Protein 9BC6 (pdb70)

Foldseek 3Di:
DVVVQLQQQAQDPDLLVCLLQVHPVSSVVRSVVLVPQDPRAHECNGNNVVVLLVVLLVLLLVCLQVQLLCLQQPQDQPDDVSVCSLVVSLVSLVVVLVNQLRYWAQDPVNPNTRRHSVCSVVVCVVPCNVLSVLLRDQQLVVVVVVVVCPPLLSSLVSSVSSCSVNSCVVVNVVSLVSVVVSVVSPPPDDPLVSVLVVLVSVLVSVLLNLLSVLRSVCVSVVNDCQHPCNVVPPPPPHSVVSSVQSSVQLVCLLVVVDRGPDDHDDPVSVVSSVVSNVVSVVSVVVSVVSVVVVVCVPCVFQVVLVVVVVVVVVVCVVVVPDPVVVVVVVVCCCVVQVSGDDDVVVVLVVDDPVVNLVVLCVPPVLQPCPDPLPVPDDVVLVSLQSSQKDKDKDAAFDWPDAFQAKQWKWKTFQAAKKWKDDPVDDTDIDGHRGIDSVCNLPDTGTDHIIMGGRHITIMIMHGNVSVVVSCVVPVVSVVVVVPD/DVVVQLQQQAQDPDLLVCLLQVHPVSSVVRSVVLVPQDPRAHECNGNNVVVLLVVLLVLLLVCLQVQLLCLQQPQDQPDDVSVCSLVVSLVSLVVVLVNQLRYWAQDPVNPNTRRHSVCSVVVCVVPCNVLSVLLRDQQLVVVVVVVVCPPLLSSLVSSVSSCSVNSCVVVNVVSLVSVVVSVVSPPPDDPLVSVLVVLVSVLVSVLLNLLSVLRSVCVSVVNDCQHPCNVVPPPPPHSVVSSVQSSVQLVCLLVVVDRGPDDHDDPVSVVSSVVSNVVSVVSVVVSVVSVVVVVCVPCVFQVVLVVVVVVVVVVCVVVVPDPVVVVVVVVCCCVVQVSGDDDVVVVLVVDDPVVNLVVLCVPPVLQPCPDPLPVPDDVVLVSLQSSQKDKDKDAAFDWPDAFQAKQWKWKTFQAAKKWKDDPVDDTDIDGHRGIDSVCNLPDTGTDHIIMGGRHITIMIMHGNVSVVVSCVVPVVSVVVVVPD/DVVVQLQQQAQDPDLLVCLLQVHPVSSVVRSVVLVPQDPRAHECNGNNVVVLLVVLLVLLLVCLQVQLLCLQQPQDQPDDVSVCSLVVSLVSLVVVLVNQLRYWAQDPVNPNTRRHSVCSVVVCVVPCNVLSVLLRDQQLVVVVVVVVCPPLLSSLVSSVSSCSVNSCVVVNVVSLVSVVVSVVSPPPDDPLVSVLVVLVSVLVSVLLNLLSVLRSVCVSVVNDCQHPCNVVPPPPPHSVVSSVQSSVQLVCLLVVVDRGPDDHDDPVSVVSSVVSNVVSVVSVVVSVVSVVVVVCVPCVFQVVLVVVVVVVVVVCVVVVPDPVVVVVVVVCCCVVQVSGDDDVVVVLVVDDPVVNLVVLCVPPVLQPCPDPLPVPDDVVLVSLQSSQKDKDKDAAFDWPDAFQAKQWKWKTFQAAKKWKDDPVDDTDIDGHRGIDSVCNLPDTGTDHIIMGGRHITIMIMHGNVSVVVSCVVPVVSVVVVVPD/DVVVQLQQQAQDPDLLVCLLQVHPVSSVVRSVVLVPQDPRAHECNGNNVVVLLVVLLVLLLVCLQVQLLCLQQPQDQPDDVSVCSLVVSLVSLVVVLVNQLRYWAQDPVNPNTRRHSVCSVVVCVVPCNVLSVLLRDQQLVVVVVVVVCPPLLSSLVSSVSSCSVNSCVVVNVVSLVSVVVSVVSPPPDDPLVSVLVVLVSVLVSVLLNLLSVLRSVCVSVVNDCQHPCNVVPPPPPHSVVSSVQSSVQLVCLLVVVDRGPDDHDDPVSVVSSVVSNVVSVVSVVVSVVSVVVVVCVPCVFQVVLVVVVVVVVVVCVVVVPDPVVVVVVVVCCCVVQVSGDDDVVVVLVVDDPVVNLVVLCVPPVLQPCPDPLPVPDDVVLVSLQSSQKDKDKDAAFDWPDAFQAKQWKWKTFQAAKKWKDDPVDDTDIDGHRGIDSVCNLPDTGTDHIIMGGRHITIMIMHGNVSVVVSCVVPVVSVVVVVPD

Nearest PDB structures (foldseek):
  8uc7-assembly1_D  TM=9.991E-01  e=2.930E-71  Homo sapiens
  8t4m-assembly1_D  TM=9.745E-01  e=4.314E-67  Homo sapiens
  5u6p-assembly1_A  TM=9.732E-01  e=5.047E-66  Homo sapiens
  9bc7-assembly1_A  TM=9.741E-01  e=8.175E-66  Homo sapiens
  6gyo-assembly1_A  TM=9.508E-01  e=1.204E-61  Homo sapiens

InterPro domains:
  IPR000595 Cyclic nucleotide-binding domain [PF00027] (494-576)
  IPR000595 Cyclic nucleotide-binding domain [PS50042] (475-581)
  IPR000595 Cyclic nucleotide-binding domain [SM00100] (475-591)
  IPR000595 Cyclic nucleotide-binding domain [cd00038] (475-583)
  IPR003938 Potassium channel, voltage-dependent, EAG/ELK/ERG-like [PR01463] (137-146)
  IPR003938 Potassium channel, voltage-dependent, EAG/ELK/ERG-like [PR01463] (179-189)
  IPR003938 Potassium channel, voltage-dependent, EAG/ELK/ERG-like [PR01463] (190-199)
  IPR003938 Potassium channel, voltage-dependent, EAG/ELK/ERG-like [PR01463] (307-317)
  IPR003938 Potassium channel, voltage-dependent, EAG/ELK/ERG-like [PR01463] (389-398)
  IPR003938 Potassium channel, voltage-dependent, EAG/ELK/ERG-like [PR01463] (553-561)
  IPR005821 Ion transport domain [PF00520] (143-403)
  IPR013621 Ion transport N-terminal [PF08412] (98-141)
  IPR014710 RmlC-like jelly roll fold [G3DSA:2.60.120.10] (467-603)
  IPR018488 Cyclic nucleotide-binding, conserved site [PS00888] (502-518)
  IPR018490 Cyclic nucleotide-binding domain superfamily [SSF51206] (401-591)
  IPR051413 Potassium/sodium hyperpolarization-activated cyclic nucleotide-gated channel [PTHR45689] (87-818)

Secondary structure (DSSP, 8-state):
-HHHHHHHTS--SSHHHHHHHSSHHHHHHHHHHHTTTSTT-B-TTSHHHHHHHHHHHHHHHHHHHHHHHHHHHSS-S-SHHHHHHHHHHHHHHHHHHHHTTTB-B--TT--S-B--HHHHHHHHHTTTHHHHHHTTS-HHHHHHHHH---HHHHHHHHHHHHGGGGGHHHHHHHHHHHHHHHHHHHH---HHHHHHHHHHHHHHHHHHHHHHHHHHHHHHTT--TTSHHHHTT-TTS-HHHHHHHHHHHHHHHHTTS--SSS---SHHHHHHHHHHHHHHHHHHHHHHHHHHHHHHHHTHHHHHHHHHHHHHHHHHHHTT--HHHHHHHHHHHHHHHTT----HHHHHHHS-HHHHHHHHHHHHHHHHTTSHHHHTS-HHHHHHHHTT-EEEEE-TT-EEE-TTSBP-EEEEEEES-EEEE-TTS--EEE-TT-EE-GGGGG--SB-SSEEEESS-EEEEEEEHHHHHHHHHT-HHHHHHHTT-/-HHHHHHHTS--SSHHHHHHHSSHHHHHHHHHHHTTTSTT-B-TTSHHHHHHHHHHHHHHHHHHHHHHHHHHHSS-S-SHHHHHHHHHHHHHHHHHHHHTTTB-B--TT--S-B--HHHHHHHHHTTTHHHHHHTTS-HHHHHHHHH---HHHHHHHHHHHHGGGGGHHHHHHHHHHHHHHHHHHHH---HHHHHHHHHHHHHHHHHHHHHHHHHHHHHHTT--TTSHHHHTT-TTS-HHHHHHHHHHHHHHHHTTS--SSS---SHHHHHHHHHHHHHHHHHHHHHHHHHHHHHHHHTHHHHHHHHHHHHHHHHHHHTT--HHHHHHHHHHHHHHHTT----HHHHHHHS-HHHHHHHHHHHHHHHHTTSHHHHTS-HHHHHHHHTT-EEEEE-TT-EEE-TTSBP-EEEEEEES-EEEE-TTS--EEE-TT-EE-GGGGG--SB-SSEEEESS-EEEEEEEHHHHHHHHHT-HHHHHHHTT-/-HHHHHHHTS--SSHHHHHHHSSHHHHHHHHHHHTTTSTT-B-TTSHHHHHHHHHHHHHHHHHHHHHHHHHHHSS-S-SHHHHHHHHHHHHHHHHHHHHTTTB-B--TT--S-B--HHHHHHHHHTTTHHHHHHTTS-HHHHHHHHH---HHHHHHHHHHHHGGGGGHHHHHHHHHHHHHHHHHHHH---HHHHHHHHHHHHHHHHHHHHHHHHHHHHHHTT--TTSHHHHTT-TTS-HHHHHHHHHHHHHHHHTTS--SSS---SHHHHHHHHHHHHHHHHHHHHHHHHHHHHHHHHTHHHHHHHHHHHHHHHHHHHTT--HHHHHHHHHHHHHHHTT----HHHHHHHS-HHHHHHHHHHHHHHHHTTSHHHHTS-HHHHHHHHTT-EEEEE-TT-EEE-TTSBP-EEEEEEES-EEEE-TTS--EEE-TT-EE-GGGGG--SB-SSEEEESS-EEEEEEEHHHHHHHHHT-HHHHHHHTT-/-HHHHHHHTS--SSHHHHHHHSSHHHHHHHHHHHTTTSTT-B-TTSHHHHHHHHHHHHHHHHHHHHHHHHHHHSS-S-SHHHHHHHHHHHHHHHHHHHHTTTB-B--TT--S-B--HHHHHHHHHTTTHHHHHHTTS-HHHHHHHHH---HHHHHHHHHHHHGGGGGHHHHHHHHHHHHHHHHHHHH---HHHHHHHHHHHHHHHHHHHHHHHHHHHHHHTT--TTSHHHHTT-TTS-HHHHHHHHHHHHHHHHTTS--SSS---SHHHHHHHHHHHHHHHHHHHHHHHHHHHHHHHHTHHHHHHHHHHHHHHHHHHHTT--HHHHHHHHHHHHHHHTT----HHHHHHHS-HHHHHHHHHHHHHHHHTTSHHHHTS-HHHHHHHHTT-EEEEE-TT-EEE-TTSBP-EEEEEEES-EEEE-TTS--EEE-TT-EE-GGGGG--SB-SSEEEESS-EEEEEEEHHHHHHHHHT-HHHHHHHTT-

GO terms:
  GO:0005886 plasma membrane (C, IDA)
  GO:0030552 cAMP binding (F, IDA)
  GO:0098855 HCN channel complex (C, IDA)
  GO:0051289 protein homotetramerization (P, IDA)
  GO:0022843 voltage-gated monoatomic cation channel activity (F, IDA)
  GO:0005886 plasma membrane (C, EXP)
  GO:0071320 cellular response to cAMP (P, IMP)
  GO:0005886 plasma membrane (C, TAS)
  GO:0005515 protein binding (F, IPI)
  GO:0003254 regulation of membrane depolarization (P, IDA)
  GO:0071320 cellular response to cAMP (P, IDA)
  GO:0005248 voltage-gated sodium channel activity (F, IMP)
  GO:0005249 voltage-gated potassium channel activity (F, IMP)
  GO:0035725 sodium ion transmembrane transport (P, IMP)
  GO:0042391 regulation of membrane potential (P, IMP)
  GO:0071805 potassium ion transmembrane transport (P, IMP)

Organism: Homo sapiens (NCBI:txid9606)

Structure (mmCIF, N/CA/C/O backbone):
data_9BC6
#
_entry.id   9BC6
#
_cell.length_a   1.00
_cell.length_b   1.00
_cell.length_c   1.00
_cell.angle_alpha   90.00
_cell.angle_beta   90.00
_cell.angle_gamma   90.00
#
_symmetry.space_group_name_H-M   'P 1'
#
loop_
_entity.id
_entity.type
_entity.pdbx_description
1 polymer 'Potassium/sodium hyperpolarization-activated cyclic nucleotide-gated channel 1'
2 non-polymer 1,2-DIOLEOYL-SN-GLYCERO-3-PHOSPHOCHOLINE
3 non-polymer 2,6-BIS(1-METHYLETHYL)PHENOL
#
loop_
_atom_site.group_PDB
_atom_site.id
_atom_site.type_symbol
_atom_site.label_atom_id
_atom_site.label_alt_id
_atom_site.label_comp_id
_atom_site.label_asym_id
_atom_site.label_entity_id
_atom_site.label_seq_id
_atom_site.pdbx_PDB_ins_code
_atom_site.Cartn_x
_atom_site.Cartn_y
_atom_site.Cartn_z
_atom_site.occupancy
_atom_site.B_iso_or_equiv
_atom_site.auth_seq_id
_atom_site.auth_comp_id
_atom_site.auth_asym_id
_atom_site.auth_atom_id
_atom_site.pdbx_PDB_model_num
ATOM 1 N N . MET A 1 94 ? 175.919 100.637 119.607 1.00 131.12 94 MET A N 1
ATOM 2 C CA . MET A 1 94 ? 176.740 101.032 118.443 1.00 132.52 94 MET A CA 1
ATOM 3 C C . MET A 1 94 ? 176.355 102.410 117.933 1.00 131.79 94 MET A C 1
ATOM 4 O O . MET A 1 94 ? 175.222 102.846 118.133 1.00 131.80 94 MET A O 1
ATOM 6 N N . GLN A 1 95 ? 177.255 103.109 117.232 1.00 130.23 95 GLN A N 1
ATOM 7 C CA . GLN A 1 95 ? 177.009 104.460 116.689 1.00 129.50 95 GLN A CA 1
ATOM 8 C C . GLN A 1 95 ? 175.914 104.497 115.608 1.00 128.82 95 GLN A C 1
ATOM 9 O O . GLN A 1 95 ? 175.230 105.510 115.448 1.00 122.83 95 GLN A O 1
ATOM 15 N N . ARG A 1 96 ? 175.659 103.381 114.920 1.00 132.92 96 ARG A N 1
ATOM 16 C CA . ARG A 1 96 ? 174.517 103.264 114.018 1.00 132.99 96 ARG A CA 1
ATOM 17 C C . ARG A 1 96 ? 173.177 103.463 114.742 1.00 128.74 96 ARG A C 1
ATOM 18 O O . ARG A 1 96 ? 172.354 104.249 114.289 1.00 128.58 96 ARG A O 1
ATOM 20 N N . GLN A 1 97 ? 172.970 102.823 115.898 1.00 125.77 97 GLN A N 1
ATOM 21 C CA . GLN A 1 97 ? 171.760 103.015 116.714 1.00 123.00 97 GLN A CA 1
ATOM 22 C C . GLN A 1 97 ? 171.770 104.351 117.468 1.00 119.18 97 GLN A C 1
ATOM 23 O O . GLN A 1 97 ? 170.732 104.994 117.563 1.00 115.91 97 GLN A O 1
ATOM 29 N N . PHE A 1 98 ? 172.927 104.818 117.943 1.00 120.94 98 PHE A N 1
ATOM 30 C CA . PHE A 1 98 ? 173.047 106.115 118.603 1.00 117.67 98 PHE A CA 1
ATOM 31 C C . PHE A 1 98 ? 172.649 107.284 117.696 1.00 114.96 98 PHE A C 1
ATOM 32 O O . PHE A 1 98 ? 171.860 108.134 118.096 1.00 110.26 98 PHE A O 1
ATOM 34 N N . THR A 1 99 ? 173.124 107.314 116.452 1.00 117.84 99 THR A N 1
ATOM 35 C CA . THR A 1 99 ? 172.698 108.330 115.464 1.00 114.06 99 THR A CA 1
ATOM 36 C C . THR A 1 99 ? 171.317 108.033 114.864 1.00 106.27 99 THR A C 1
ATOM 37 O O . THR A 1 99 ? 170.578 108.968 114.559 1.00 100.6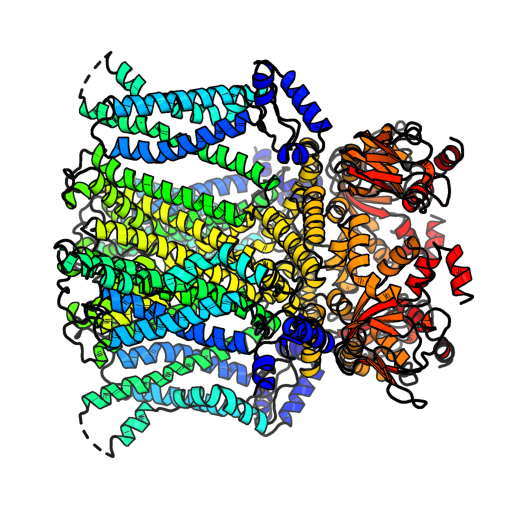2 99 THR A O 1
ATOM 41 N N . SER A 1 100 ? 170.890 106.771 114.779 1.00 107.62 100 SER A N 1
ATOM 42 C CA . SER A 1 100 ? 169.533 106.418 114.357 1.00 105.83 100 SER A CA 1
ATOM 43 C C . SER A 1 100 ? 168.445 106.927 115.308 1.00 105.79 100 SER A C 1
ATOM 44 O O . SER A 1 100 ? 167.371 107.333 114.869 1.00 107.32 100 SER A O 1
ATOM 46 N N . MET A 1 101 ? 168.710 106.939 116.616 1.00 102.47 101 MET A N 1
ATOM 47 C CA . MET A 1 101 ? 167.782 107.432 117.640 1.00 92.34 101 MET A CA 1
ATOM 48 C C . MET A 1 101 ? 167.527 108.939 117.568 1.00 86.97 101 MET A C 1
ATOM 49 O O . MET A 1 101 ? 166.423 109.377 117.881 1.00 88.55 101 MET A O 1
ATOM 54 N N . LEU A 1 102 ? 168.521 109.740 117.185 1.00 83.37 102 LEU A N 1
ATOM 55 C CA . LEU A 1 102 ? 168.472 111.202 117.218 1.00 79.58 102 LEU A CA 1
ATOM 56 C C . LEU A 1 102 ? 168.027 111.883 115.909 1.00 86.83 102 LEU A C 1
ATOM 57 O O . LEU A 1 102 ? 168.048 113.110 115.811 1.00 87.40 102 LEU A O 1
ATOM 59 N N . GLN A 1 103 ? 167.602 111.115 114.899 1.00 88.81 103 GLN A N 1
ATOM 60 C CA . GLN A 1 103 ? 167.116 111.602 113.595 1.00 83.33 103 GLN A CA 1
ATOM 61 C C . GLN A 1 103 ? 165.657 111.162 113.351 1.00 80.28 103 GLN A C 1
ATOM 62 O O . GLN A 1 103 ? 165.232 110.163 113.925 1.00 82.97 103 GLN A O 1
ATOM 68 N N . PRO A 1 104 ? 164.850 111.884 112.549 1.00 73.18 104 PRO A N 1
ATOM 69 C CA . PRO A 1 104 ? 163.424 111.613 112.439 1.00 69.89 104 PRO A CA 1
ATOM 70 C C . PRO A 1 104 ? 163.192 110.300 111.715 1.00 74.86 104 PRO A C 1
ATOM 71 O O . PRO A 1 104 ? 163.481 110.178 110.529 1.00 84.62 104 PRO A O 1
ATOM 75 N N . GLY A 1 105 ? 162.701 109.291 112.424 1.00 72.44 105 GLY A N 1
ATOM 76 C CA . GLY A 1 105 ? 162.535 107.952 111.873 1.00 80.55 105 GLY A CA 1
ATOM 77 C C . GLY A 1 105 ? 161.406 107.894 110.855 1.00 84.78 105 GLY A C 1
ATOM 78 O O . GLY A 1 105 ? 160.425 108.619 110.986 1.00 86.88 105 GLY A O 1
ATOM 79 N N . VAL A 1 106 ? 161.507 107.023 109.850 1.00 86.00 106 VAL A N 1
ATOM 80 C CA . VAL A 1 106 ? 160.421 106.773 108.889 1.00 84.14 106 VAL A CA 1
ATOM 81 C C . VAL A 1 106 ? 159.297 106.039 109.611 1.00 84.89 106 VAL A C 1
ATOM 82 O O . VAL A 1 106 ? 159.431 104.867 109.953 1.00 88.42 106 VAL A O 1
ATOM 86 N N . ASN A 1 107 ? 158.194 106.729 109.873 1.00 80.09 107 ASN A N 1
ATOM 87 C CA . ASN A 1 107 ? 157.045 106.180 110.585 1.00 79.78 107 ASN A CA 1
ATOM 88 C C . ASN A 1 107 ? 155.757 106.866 110.116 1.00 81.37 107 ASN A C 1
ATOM 89 O O . ASN A 1 107 ? 155.779 107.677 109.193 1.00 84.95 107 ASN A O 1
ATOM 94 N N . LYS A 1 108 ? 154.629 106.548 110.748 1.00 78.78 108 LYS A N 1
ATOM 95 C CA . LYS A 1 108 ? 153.320 107.133 110.436 1.00 81.54 108 LYS A CA 1
ATOM 96 C C . LYS A 1 108 ? 153.348 108.661 110.450 1.00 82.47 108 LYS A C 1
ATOM 97 O O . LYS A 1 108 ? 152.908 109.305 109.507 1.00 86.88 108 LYS A O 1
ATOM 103 N N . PHE A 1 109 ? 153.884 109.251 111.506 1.00 79.35 109 PHE A N 1
ATOM 104 C CA . PHE A 1 109 ? 153.904 110.691 111.689 1.00 77.86 109 PHE A CA 1
ATOM 105 C C . PHE A 1 109 ? 154.865 111.414 110.738 1.00 80.70 109 PHE A C 1
ATOM 106 O O . PHE A 1 109 ? 154.475 112.389 110.107 1.00 82.76 109 PHE A O 1
ATOM 114 N N . SER A 1 110 ? 156.106 110.951 110.582 1.00 81.44 110 SER A N 1
ATOM 115 C CA . SER A 1 110 ? 157.072 111.629 109.717 1.00 80.81 110 SER A CA 1
ATOM 116 C C . SER A 1 110 ? 156.699 111.522 108.243 1.00 84.66 110 SER A C 1
ATOM 117 O O . SER A 1 110 ? 156.852 112.499 107.513 1.00 87.07 110 SER A O 1
ATOM 120 N N . LEU A 1 111 ? 156.125 110.397 107.808 1.00 84.30 111 LEU A N 1
ATOM 121 C CA . LEU A 1 111 ? 155.615 110.247 106.453 1.00 79.97 111 LEU A CA 1
ATOM 122 C C . LEU A 1 111 ? 154.521 111.266 106.150 1.00 80.85 111 LEU A C 1
ATOM 123 O O . LEU A 1 111 ? 154.559 111.911 105.108 1.00 85.92 111 LEU A O 1
ATOM 125 N N . ARG A 1 112 ? 153.584 111.484 107.073 1.00 77.30 112 ARG A N 1
ATOM 126 C CA . ARG A 1 112 ? 152.543 112.494 106.923 1.00 77.25 112 ARG A CA 1
ATOM 127 C C . ARG A 1 112 ? 153.026 113.937 107.100 1.00 76.14 112 ARG A C 1
ATOM 128 O O . ARG A 1 112 ? 152.417 114.852 106.557 1.00 80.26 112 ARG A O 1
ATOM 130 N N . MET A 1 113 ? 154.101 114.184 107.842 1.00 77.54 113 MET A N 1
ATOM 131 C CA . MET A 1 113 ? 154.645 115.524 108.079 1.00 78.48 113 MET A CA 1
ATOM 132 C C . MET A 1 113 ? 155.558 116.017 106.943 1.00 79.99 113 MET A C 1
ATOM 133 O O . MET A 1 113 ? 155.452 117.165 106.518 1.00 80.80 113 MET A O 1
ATOM 138 N N . PHE A 1 114 ? 156.433 115.150 106.424 1.00 82.13 114 PHE A N 1
ATOM 139 C CA . PHE A 1 114 ? 157.382 115.465 105.349 1.00 81.67 114 PHE A CA 1
ATOM 140 C C . PHE A 1 114 ? 156.904 115.050 103.954 1.00 82.27 114 PHE A C 1
ATOM 141 O O . PHE A 1 114 ? 157.352 115.624 102.968 1.00 83.96 114 PHE A O 1
ATOM 149 N N . GLY A 1 115 ? 155.976 114.101 103.849 1.00 80.87 115 GLY A N 1
ATOM 150 C CA . GLY A 1 115 ? 155.217 113.777 102.641 1.00 82.09 115 GLY A CA 1
ATOM 151 C C . GLY A 1 115 ? 155.564 112.449 101.975 1.00 81.30 115 GLY A C 1
ATOM 152 O O . GLY A 1 115 ? 154.721 111.856 101.310 1.00 81.61 115 GLY A O 1
ATOM 153 N N . SER A 1 116 ? 156.792 111.966 102.121 1.00 80.83 116 SER A N 1
ATOM 154 C CA . SER A 1 116 ? 157.284 110.744 101.474 1.00 80.40 116 SER A CA 1
ATOM 155 C C . SER A 1 116 ? 158.509 110.202 102.201 1.00 81.86 116 SER A C 1
ATOM 156 O O . SER A 1 116 ? 159.244 110.975 102.816 1.00 85.95 116 SER A O 1
ATOM 159 N N . GLN A 1 117 ? 158.814 108.914 102.080 1.00 78.80 117 GLN A N 1
ATOM 160 C CA . GLN A 1 117 ? 160.038 108.348 102.648 1.00 78.63 117 GLN A CA 1
ATOM 161 C C . GLN A 1 117 ? 161.295 109.060 102.134 1.00 80.55 117 GLN A C 1
ATOM 162 O O . GLN A 1 117 ? 162.186 109.352 102.925 1.00 87.06 117 GLN A O 1
ATOM 168 N N . LYS A 1 118 ? 161.358 109.460 100.863 1.00 79.81 118 LYS A N 1
ATOM 169 C CA . LYS A 1 118 ? 162.490 110.252 100.336 1.00 84.57 118 LYS A CA 1
ATOM 170 C C . LYS A 1 118 ? 162.572 111.666 100.914 1.00 87.06 118 LYS A C 1
ATOM 171 O O . LYS A 1 118 ? 163.651 112.242 100.951 1.00 92.12 118 LYS A O 1
ATOM 177 N N . ALA A 1 119 ? 161.470 112.236 101.396 1.00 84.12 119 ALA A N 1
ATOM 178 C CA . ALA A 1 119 ? 161.497 113.516 102.099 1.00 84.97 119 ALA A CA 1
ATOM 179 C C . ALA A 1 119 ? 162.020 113.345 103.534 1.00 89.77 119 ALA A C 1
ATOM 180 O O . ALA A 1 119 ? 162.868 114.117 103.979 1.00 91.29 119 ALA A O 1
ATOM 182 N N . VAL A 1 120 ? 161.597 112.286 104.229 1.00 89.18 120 VAL A N 1
ATOM 183 C CA . VAL A 1 120 ? 162.140 111.916 105.541 1.00 84.72 120 VAL A CA 1
ATOM 184 C C . VAL A 1 120 ? 163.640 111.681 105.435 1.00 87.02 120 VAL A C 1
ATOM 185 O O . VAL A 1 120 ? 164.410 112.240 106.205 1.00 91.33 120 VAL A O 1
ATOM 189 N N . GLU A 1 121 ? 164.089 110.919 104.446 1.00 84.07 121 GLU A N 1
ATOM 190 C CA . GLU A 1 121 ? 165.504 110.612 104.258 1.00 83.96 121 GLU A CA 1
ATOM 191 C C . GLU A 1 121 ? 166.343 111.834 103.866 1.00 87.33 121 GLU A C 1
ATOM 192 O O . GLU A 1 121 ? 167.541 111.857 104.135 1.00 96.37 121 GLU A O 1
ATOM 198 N N . LYS A 1 122 ? 165.737 112.900 103.335 1.00 85.23 122 LYS A N 1
ATOM 199 C CA . LYS A 1 122 ? 166.408 114.197 103.189 1.00 88.80 122 LYS A CA 1
ATOM 200 C C . LYS A 1 122 ? 166.553 114.914 104.521 1.00 91.85 122 LYS A C 1
ATOM 201 O O . LYS A 1 122 ? 167.623 115.438 104.810 1.00 95.21 122 LYS A O 1
ATOM 207 N N . GLU A 1 123 ? 165.514 114.938 105.350 1.00 93.16 123 GLU A N 1
ATOM 208 C CA . GLU A 1 123 ? 165.585 115.549 106.679 1.00 90.79 123 GLU A CA 1
ATOM 209 C C . GLU A 1 123 ? 166.566 114.795 107.587 1.00 88.85 123 GLU A C 1
ATOM 210 O O . GLU A 1 123 ? 167.356 115.420 108.282 1.00 89.46 123 GLU A O 1
ATOM 216 N N . GLN A 1 124 ? 166.592 113.460 107.526 1.00 86.53 124 GLN A N 1
ATOM 217 C CA . GLN A 1 124 ? 167.606 112.652 108.200 1.00 84.57 124 GLN A CA 1
ATOM 218 C C . GLN A 1 124 ? 169.015 113.074 107.800 1.00 88.32 124 GLN A C 1
ATOM 219 O O . GLN A 1 124 ? 169.840 113.361 108.656 1.00 94.08 124 GLN A O 1
ATOM 225 N N . GLU A 1 125 ? 169.300 113.163 106.508 1.00 90.04 125 GLU A N 1
ATOM 226 C CA . GLU A 1 125 ? 170.600 113.604 106.006 1.00 95.71 125 GLU A CA 1
ATOM 227 C C . GLU A 1 125 ? 170.930 115.039 106.456 1.00 96.72 125 GLU A C 1
ATOM 228 O O . GLU A 1 125 ? 172.070 115.360 106.793 1.00 100.10 125 GLU A O 1
ATOM 234 N N . ARG A 1 126 ? 169.874 115.837 106.586 1.00 92.24 126 ARG A N 1
ATOM 235 C CA . ARG A 1 126 ? 169.989 117.206 107.059 1.00 89.58 126 ARG A CA 1
ATOM 236 C C . ARG A 1 126 ? 170.523 117.217 108.493 1.00 93.92 126 ARG A C 1
ATOM 237 O O . ARG A 1 126 ? 171.511 117.895 108.777 1.00 95.41 126 ARG A O 1
ATOM 245 N N . VAL A 1 127 ? 169.882 116.474 109.398 1.00 96.40 127 VAL A N 1
ATOM 246 C CA . VAL A 1 127 ? 170.370 116.443 110.801 1.00 93.45 127 VAL A CA 1
ATOM 247 C C . VAL A 1 127 ? 171.714 115.762 110.925 1.00 93.46 127 VAL A C 1
ATOM 248 O O . VAL A 1 127 ? 172.595 116.263 111.618 1.00 94.32 127 VAL A O 1
ATOM 252 N N . LYS A 1 128 ? 171.919 114.674 110.186 1.00 96.61 128 LYS A N 1
ATOM 253 C CA . LYS A 1 128 ? 173.185 113.934 110.102 1.00 95.92 128 LYS A CA 1
ATOM 254 C C . LYS A 1 128 ? 174.363 114.782 109.593 1.00 95.69 128 LYS A C 1
ATOM 255 O O . LYS A 1 128 ? 175.503 114.346 109.669 1.00 99.56 128 LYS A O 1
ATOM 261 N N . THR A 1 129 ? 174.101 116.015 109.149 1.00 95.40 129 THR A N 1
ATOM 262 C CA . THR A 1 129 ? 175.090 117.022 108.726 1.00 98.55 129 THR A CA 1
ATOM 263 C C . THR A 1 129 ? 174.855 118.433 109.308 1.00 100.59 129 THR A C 1
ATOM 264 O O . THR A 1 129 ? 175.437 119.407 108.828 1.00 106.69 129 THR A O 1
ATOM 268 N N . ALA A 1 130 ? 174.038 118.590 110.358 1.00 100.06 130 ALA A N 1
ATOM 269 C CA . ALA A 1 130 ? 173.808 119.897 111.004 1.00 103.92 130 ALA A CA 1
ATOM 270 C C . ALA A 1 130 ? 174.869 120.263 112.066 1.00 104.40 130 ALA A C 1
ATOM 271 O O . ALA A 1 130 ? 175.128 121.436 112.327 1.00 96.40 130 ALA A O 1
ATOM 273 N N . GLY A 1 131 ? 175.479 119.252 112.678 1.00 104.77 131 GLY A N 1
ATOM 274 C CA . GLY A 1 131 ? 176.436 119.368 113.769 1.00 97.79 131 GLY A CA 1
ATOM 275 C C . GLY A 1 131 ? 176.593 118.030 114.487 1.00 97.73 131 GLY A C 1
ATOM 276 O O . GLY A 1 131 ? 175.960 117.039 114.125 1.00 100.00 131 GLY A O 1
ATOM 277 N N . PHE A 1 132 ? 177.437 117.975 115.508 1.00 95.34 132 PHE A N 1
ATOM 278 C CA . PHE A 1 132 ? 177.613 116.756 116.291 1.00 93.64 132 PHE A CA 1
ATOM 279 C C . PHE A 1 132 ? 176.409 116.504 117.197 1.00 89.06 132 PHE A C 1
ATOM 280 O O . PHE A 1 132 ? 175.976 117.411 117.910 1.00 87.32 132 PHE A O 1
ATOM 282 N N . TRP A 1 133 ? 175.897 115.274 117.217 1.00 87.22 133 TRP A N 1
ATOM 283 C CA . TRP A 1 133 ? 174.910 114.785 118.186 1.00 89.24 133 TRP A CA 1
ATOM 284 C C . TRP A 1 133 ? 173.652 115.654 118.394 1.00 89.63 133 TRP A C 1
ATOM 285 O O . TRP A 1 133 ? 173.146 115.748 119.513 1.00 92.64 133 TRP A O 1
ATOM 287 N N . ILE A 1 134 ? 173.121 116.282 117.339 1.00 84.51 134 ILE A N 1
ATOM 288 C CA . ILE A 1 134 ? 171.841 117.021 117.361 1.00 77.05 134 ILE A CA 1
ATOM 289 C C . ILE A 1 134 ? 170.638 116.077 117.435 1.00 76.45 134 ILE A C 1
ATOM 290 O O . ILE A 1 134 ? 170.682 114.950 116.953 1.00 77.67 134 ILE A O 1
ATOM 295 N N . ILE A 1 135 ? 169.555 116.561 118.041 1.00 75.28 135 ILE A N 1
ATOM 296 C CA . ILE A 1 135 ? 168.298 115.853 118.260 1.00 75.96 135 ILE A CA 1
ATOM 297 C C . ILE A 1 135 ? 167.205 116.515 117.410 1.00 74.46 135 ILE A C 1
ATOM 298 O O . ILE A 1 135 ? 166.910 117.699 117.568 1.00 74.10 135 ILE A O 1
ATOM 303 N N . HIS A 1 136 ? 166.563 115.768 116.515 1.00 71.44 136 HIS A N 1
ATOM 304 C CA . HIS A 1 136 ? 165.408 116.280 115.779 1.00 67.63 136 HIS A CA 1
ATOM 305 C C . HIS A 1 136 ? 164.173 116.289 116.681 1.00 64.46 136 HIS A C 1
ATOM 306 O O . HIS A 1 136 ? 163.966 115.297 117.382 1.00 68.07 136 HIS A O 1
ATOM 313 N N . PRO A 1 137 ? 163.305 117.306 116.663 1.00 59.14 137 PRO A N 1
ATOM 314 C CA . PRO A 1 137 ? 162.132 117.334 117.524 1.00 57.25 137 PRO A CA 1
ATOM 315 C C . PRO A 1 137 ? 161.216 116.123 117.358 1.00 61.56 137 PRO A C 1
ATOM 316 O O . PRO A 1 137 ? 160.593 115.711 118.326 1.00 70.90 137 PRO A O 1
ATOM 320 N N . TYR A 1 138 ? 161.164 115.503 116.181 1.00 62.32 138 TYR A N 1
ATOM 321 C CA . TYR A 1 138 ? 160.288 114.366 115.897 1.00 63.17 138 TYR A CA 1
ATOM 322 C C . TYR A 1 138 ? 160.949 112.994 116.070 1.00 67.09 138 TYR A C 1
ATOM 323 O O . TYR A 1 138 ? 160.362 111.974 115.721 1.00 75.31 138 TYR A O 1
ATOM 332 N N . SER A 1 139 ? 162.154 112.944 116.634 1.00 65.80 139 SER A N 1
ATOM 333 C CA . SER A 1 139 ? 162.895 111.715 116.942 1.00 66.64 139 SER A CA 1
ATOM 334 C C . SER A 1 139 ? 162.210 110.787 117.934 1.00 71.23 139 SER A C 1
ATOM 335 O O . SER A 1 139 ? 161.524 111.244 118.845 1.00 77.36 139 SER A O 1
ATOM 338 N N . ASP A 1 140 ? 162.554 109.501 117.901 1.00 71.60 140 ASP A N 1
ATOM 339 C CA . ASP A 1 140 ? 162.210 108.568 118.984 1.00 76.27 140 ASP A CA 1
ATOM 340 C C . ASP A 1 140 ? 162.918 108.909 120.301 1.00 75.40 140 ASP A C 1
ATOM 341 O O . ASP A 1 140 ? 162.327 108.788 121.365 1.00 76.92 140 ASP A O 1
ATOM 346 N N . PHE A 1 141 ? 164.154 109.408 120.261 1.00 71.20 141 PHE A N 1
ATOM 347 C CA . PHE A 1 141 ? 164.830 109.829 121.480 1.00 67.29 141 PHE A CA 1
ATOM 348 C C . PHE A 1 141 ? 164.117 110.989 122.175 1.00 69.55 141 PHE A C 1
ATOM 349 O O . PHE A 1 141 ? 163.904 110.935 123.384 1.00 75.57 141 PHE A O 1
ATOM 357 N N . ARG A 1 142 ? 163.617 111.936 121.419 1.00 66.29 142 ARG A N 1
ATOM 358 C CA . ARG A 1 142 ? 162.913 113.032 122.010 1.00 62.22 142 ARG A CA 1
ATOM 359 C C . ARG A 1 142 ? 161.600 112.596 122.510 1.00 64.36 142 ARG A C 1
ATOM 360 O O . ARG A 1 142 ? 161.152 113.110 123.430 1.00 71.70 142 ARG A O 1
ATOM 368 N N . PHE A 1 143 ? 160.921 111.719 121.865 1.00 60.21 143 PHE A N 1
ATOM 369 C CA . PHE A 1 143 ? 159.707 111.127 122.409 1.00 64.17 143 PHE A CA 1
ATOM 370 C C . PHE A 1 143 ? 159.952 110.444 123.753 1.00 68.34 143 PHE A C 1
ATOM 371 O O . PHE A 1 143 ? 159.284 110.760 124.733 1.00 74.78 143 PHE A O 1
ATOM 379 N N . TYR A 1 144 ? 160.913 109.528 123.837 1.00 65.71 144 TYR A N 1
ATOM 380 C CA . TYR A 1 144 ? 161.144 108.776 125.068 1.00 65.99 144 TYR A CA 1
ATOM 381 C C . TYR A 1 144 ? 161.702 109.644 126.190 1.00 65.79 144 TYR A C 1
ATOM 382 O O . TYR A 1 144 ? 161.295 109.490 127.336 1.00 69.96 144 TYR A O 1
ATOM 391 N N . TRP A 1 145 ? 162.555 110.613 125.890 1.00 61.22 145 TRP A N 1
ATOM 392 C CA . TRP A 1 145 ? 162.971 111.579 126.876 1.00 57.97 145 TRP A CA 1
ATOM 393 C C . TRP A 1 145 ? 161.799 112.394 127.414 1.00 64.22 145 TRP A C 1
ATOM 394 O O . TRP A 1 145 ? 161.617 112.472 128.625 1.00 69.31 145 TRP A O 1
ATOM 405 N N . ASP A 1 146 ? 160.955 112.954 126.552 1.00 62.33 146 ASP A N 1
ATOM 406 C CA . ASP A 1 146 ? 159.821 113.730 127.024 1.00 59.26 146 ASP A CA 1
ATOM 407 C C . ASP A 1 146 ? 158.841 112.871 127.812 1.00 59.63 146 ASP A C 1
ATOM 408 O O . ASP A 1 146 ? 158.281 113.350 128.785 1.00 65.46 146 ASP A O 1
ATOM 413 N N . LEU A 1 147 ? 158.680 111.593 127.488 1.00 58.22 147 LEU A N 1
ATOM 414 C CA . LEU A 1 147 ? 157.873 110.665 128.268 1.00 58.67 147 LEU A CA 1
ATOM 415 C C . LEU A 1 147 ? 158.459 110.443 129.669 1.00 60.99 147 LEU A C 1
ATOM 416 O O . LEU A 1 147 ? 157.723 110.426 130.647 1.00 65.23 147 LEU A O 1
ATOM 421 N N . ILE A 1 148 ? 159.780 110.363 129.818 1.00 57.99 148 ILE A N 1
ATOM 422 C CA . ILE A 1 148 ? 160.422 110.351 131.130 1.00 54.70 148 ILE A CA 1
ATOM 423 C C . ILE A 1 148 ? 160.203 111.687 131.840 1.00 57.45 148 ILE A C 1
ATOM 424 O O . ILE A 1 148 ? 159.810 111.694 133.000 1.00 62.83 148 ILE A O 1
ATOM 429 N N . MET A 1 149 ? 160.381 112.821 131.166 1.00 56.40 149 MET A N 1
ATOM 430 C CA . MET A 1 149 ? 160.125 114.129 131.757 1.00 56.78 149 MET A CA 1
ATOM 431 C C . MET A 1 149 ? 158.700 114.289 132.253 1.00 59.16 149 MET A C 1
ATOM 432 O O . MET A 1 149 ? 158.511 114.798 133.346 1.00 61.65 149 MET A O 1
ATOM 437 N N . LEU A 1 150 ? 157.688 113.875 131.502 1.00 56.76 150 LEU A N 1
ATOM 438 C CA . LEU A 1 150 ? 156.298 114.020 131.906 1.00 54.51 150 LEU A CA 1
ATOM 439 C C . LEU A 1 150 ? 155.989 113.190 133.155 1.00 57.85 150 LEU A C 1
ATOM 440 O O . LEU A 1 150 ? 155.300 113.680 134.043 1.00 63.09 150 LEU A O 1
ATOM 445 N N . ILE A 1 151 ? 156.545 111.986 133.288 1.00 54.27 151 ILE A N 1
ATOM 446 C CA . ILE A 1 151 ? 156.431 111.183 134.508 1.00 51.94 151 ILE A CA 1
ATOM 447 C C . ILE A 1 151 ? 157.192 111.815 135.676 1.00 55.05 151 ILE A C 1
ATOM 448 O O . ILE A 1 151 ? 156.660 111.866 136.781 1.00 56.84 151 ILE A O 1
ATOM 453 N N . MET A 1 152 ? 158.387 112.361 135.463 1.00 54.84 152 MET A N 1
ATOM 454 C CA . MET A 1 152 ? 159.095 113.113 136.493 1.00 53.70 152 MET A CA 1
ATOM 455 C C . MET A 1 152 ? 158.302 114.342 136.936 1.00 56.55 152 MET A C 1
ATOM 456 O O . MET A 1 152 ? 158.028 114.489 138.115 1.00 63.30 152 MET A O 1
ATOM 461 N N . MET A 1 153 ? 157.867 115.204 136.020 1.00 54.85 153 MET A N 1
ATOM 462 C CA . MET A 1 153 ? 157.156 116.436 136.340 1.00 51.42 153 MET A CA 1
ATOM 463 C C . MET A 1 153 ? 155.854 116.183 137.078 1.00 55.15 153 MET A C 1
ATOM 464 O O . MET A 1 153 ? 155.631 116.791 138.117 1.00 61.64 153 MET A O 1
ATOM 469 N N . VAL A 1 154 ? 155.008 115.271 136.611 1.00 53.79 154 VAL A N 1
ATOM 470 C CA . VAL A 1 154 ? 153.750 114.969 137.297 1.00 53.17 154 VAL A CA 1
ATOM 471 C C . VAL A 1 154 ? 154.007 114.467 138.718 1.00 56.82 154 VAL A C 1
ATOM 472 O O . VAL A 1 154 ? 153.262 114.828 139.618 1.00 60.93 154 VAL A O 1
ATOM 476 N N . GLY A 1 155 ? 155.086 113.719 138.960 1.00 55.32 155 GLY A N 1
ATOM 477 C CA . GLY A 1 155 ? 155.505 113.287 140.291 1.00 50.82 155 GLY A CA 1
ATOM 478 C C . GLY A 1 155 ? 156.102 114.393 141.159 1.00 51.84 155 GLY A C 1
ATOM 479 O O . GLY A 1 155 ? 155.668 114.586 142.290 1.00 55.53 155 GLY A O 1
ATOM 480 N N . ASN A 1 156 ? 157.059 115.174 140.666 1.00 50.10 156 ASN A N 1
ATOM 481 C CA . ASN A 1 156 ? 157.649 116.268 141.433 1.00 48.33 156 ASN A CA 1
ATOM 482 C C . ASN A 1 156 ? 156.635 117.351 141.794 1.00 52.76 156 ASN A C 1
ATOM 483 O O . ASN A 1 156 ? 156.617 117.786 142.934 1.00 58.92 156 ASN A O 1
ATOM 488 N N . LEU A 1 157 ? 155.769 117.783 140.881 1.00 50.32 157 LEU A N 1
ATOM 489 C CA . LEU A 1 157 ? 154.810 118.851 141.156 1.00 47.89 157 LEU A CA 1
ATOM 490 C C . LEU A 1 157 ? 153.732 118.455 142.163 1.00 50.70 157 LEU A C 1
ATOM 491 O O . LEU A 1 157 ? 153.143 119.325 142.796 1.00 56.55 157 LEU A O 1
ATOM 496 N N . VAL A 1 158 ? 153.490 117.165 142.356 1.00 49.89 158 VAL A N 1
ATOM 497 C CA . VAL A 1 158 ? 152.668 116.652 143.449 1.00 46.74 158 VAL A CA 1
ATOM 498 C C . VAL A 1 158 ? 153.460 116.573 144.747 1.00 50.22 158 VAL A C 1
ATOM 499 O O . VAL A 1 158 ? 153.001 117.105 145.752 1.00 53.51 158 VAL A O 1
ATOM 503 N N . ILE A 1 159 ? 154.632 115.941 144.754 1.00 50.46 159 ILE A N 1
ATOM 504 C CA . ILE A 1 159 ? 155.374 115.585 145.972 1.00 44.85 159 ILE A CA 1
ATOM 505 C C . ILE A 1 159 ? 156.104 116.774 146.600 1.00 47.17 159 ILE A C 1
ATOM 506 O O . ILE A 1 159 ? 156.112 116.910 147.818 1.00 55.82 159 ILE A O 1
ATOM 511 N N . ILE A 1 160 ? 156.702 117.659 145.808 1.00 46.21 160 ILE A N 1
ATOM 512 C CA . ILE A 1 160 ? 157.519 118.780 146.287 1.00 49.29 160 ILE A CA 1
ATOM 513 C C . ILE A 1 160 ? 156.774 119.725 147.236 1.00 52.00 160 ILE A C 1
ATOM 514 O O . ILE A 1 160 ? 157.278 119.944 148.334 1.00 56.40 160 ILE A O 1
ATOM 519 N N . PRO A 1 161 ? 155.583 120.265 146.918 1.00 48.19 161 PRO A N 1
ATOM 520 C CA . PRO A 1 161 ? 154.915 121.191 147.818 1.00 45.83 161 PRO A CA 1
ATOM 521 C C . PRO A 1 161 ? 154.395 120.509 149.081 1.00 49.78 161 PRO A C 1
ATOM 522 O O . PRO A 1 161 ? 154.326 121.152 150.118 1.00 52.69 161 PRO A O 1
ATOM 526 N N . VAL A 1 162 ? 154.099 119.210 149.047 1.00 47.75 162 VAL A N 1
ATOM 527 C CA . VAL A 1 162 ? 153.772 118.432 150.247 1.00 44.86 162 VAL A CA 1
ATOM 528 C C . VAL A 1 162 ? 154.993 118.285 151.145 1.00 49.99 162 VAL A C 1
ATOM 529 O O . VAL A 1 162 ? 154.910 118.560 152.335 1.00 56.84 162 VAL A O 1
ATOM 533 N N . GLY A 1 163 ? 156.140 117.913 150.589 1.00 49.22 163 GLY A N 1
ATOM 534 C CA . GLY A 1 163 ? 157.395 117.765 151.317 1.00 52.55 163 GLY A CA 1
ATOM 535 C C . GLY A 1 163 ? 157.883 119.054 151.959 1.00 52.52 163 GLY A C 1
ATOM 536 O O . GLY A 1 163 ? 158.315 119.055 153.100 1.00 58.20 163 GLY A O 1
ATOM 537 N N . ILE A 1 164 ? 157.768 120.174 151.263 1.00 48.73 164 ILE A N 1
ATOM 538 C CA . ILE A 1 164 ? 158.114 121.491 151.789 1.00 46.55 164 ILE A CA 1
ATOM 539 C C . ILE A 1 164 ? 157.158 121.920 152.902 1.00 52.16 164 ILE A C 1
ATOM 540 O O . ILE A 1 164 ? 157.598 122.441 153.921 1.00 59.13 164 ILE A O 1
ATOM 545 N N . THR A 1 165 ? 155.859 121.705 152.735 1.00 53.92 165 THR A N 1
ATOM 546 C CA . THR A 1 165 ? 154.829 122.213 153.643 1.00 48.76 165 THR A CA 1
ATOM 547 C C . THR A 1 165 ? 154.650 121.358 154.889 1.00 51.95 165 THR A C 1
ATOM 548 O O . THR A 1 165 ? 154.580 121.893 155.981 1.00 59.18 165 THR A O 1
ATOM 552 N N . PHE A 1 166 ? 154.560 120.038 154.772 1.00 51.45 166 PHE A N 1
ATOM 553 C CA . PHE A 1 166 ? 154.078 119.173 155.849 1.00 50.11 166 PHE A CA 1
ATOM 554 C C . PHE A 1 166 ? 155.163 118.373 156.574 1.00 58.27 166 PHE A C 1
ATOM 555 O O . PHE A 1 166 ? 154.849 117.625 157.495 1.00 64.98 166 PHE A O 1
ATOM 563 N N . PHE A 1 167 ? 156.434 118.522 156.208 1.00 58.17 167 PHE A N 1
ATOM 564 C CA . PHE A 1 167 ? 157.560 117.845 156.859 1.00 61.14 167 PHE A CA 1
ATOM 565 C C . PHE A 1 167 ? 158.554 118.860 157.424 1.00 70.64 167 PHE A C 1
ATOM 566 O O . PHE A 1 167 ? 158.784 119.917 156.844 1.00 68.47 167 PHE A O 1
ATOM 574 N N . THR A 1 168 ? 159.124 118.552 158.591 1.00 75.96 168 THR A N 1
ATOM 575 C CA . THR A 1 168 ? 159.877 119.503 159.407 1.00 78.20 168 THR A CA 1
ATOM 576 C C . THR A 1 168 ? 161.153 120.011 158.735 1.00 84.04 168 THR A C 1
ATOM 577 O O . THR A 1 168 ? 161.457 121.200 158.797 1.00 85.14 168 THR A O 1
ATOM 579 N N . GLU A 1 169 ? 161.880 119.126 158.052 1.00 84.99 169 GLU A N 1
ATOM 580 C CA . GLU A 1 169 ? 163.029 119.472 157.225 1.00 87.63 169 GLU A CA 1
ATOM 581 C C . GLU A 1 169 ? 163.259 118.447 156.109 1.00 88.63 169 GLU A C 1
ATOM 582 O O . GLU A 1 169 ? 162.920 117.272 156.246 1.00 87.42 169 GLU A O 1
ATOM 584 N N . GLN A 1 170 ? 163.877 118.895 155.018 1.00 92.72 170 GLN A N 1
ATOM 585 C CA . GLN A 1 170 ? 164.244 118.095 153.849 1.00 96.86 170 GLN A CA 1
ATOM 586 C C . GLN A 1 170 ? 165.754 117.828 153.754 1.00 96.68 170 GLN A C 1
ATOM 587 O O . GLN A 1 170 ? 166.258 117.435 152.701 1.00 95.87 170 GLN A O 1
ATOM 589 N N . THR A 1 171 ? 166.489 118.058 154.843 1.00 92.15 171 THR A N 1
ATOM 590 C CA . THR A 1 171 ? 167.912 117.764 154.980 1.00 91.12 171 THR A CA 1
ATOM 591 C C . THR A 1 171 ? 168.225 116.292 155.317 1.00 90.41 171 THR A C 1
ATOM 592 O O . THR A 1 171 ? 169.393 115.914 155.367 1.00 95.11 171 THR A O 1
ATOM 594 N N . THR A 1 172 ? 167.219 115.445 155.554 1.00 85.54 172 THR A N 1
ATOM 595 C CA . THR A 1 172 ? 167.414 113.997 155.729 1.00 85.50 172 THR A CA 1
ATOM 596 C C . THR A 1 172 ? 167.685 113.280 154.405 1.00 86.50 172 THR A C 1
ATOM 597 O O . THR A 1 172 ? 167.332 113.752 153.323 1.00 89.36 172 THR A O 1
ATOM 601 N N . THR A 1 173 ? 168.325 112.114 154.475 1.00 83.21 173 THR A N 1
ATOM 602 C CA . THR A 1 173 ? 168.828 111.390 153.311 1.00 81.53 173 THR A CA 1
ATOM 603 C C . THR A 1 173 ? 167.787 111.065 152.228 1.00 82.51 173 THR A C 1
ATOM 604 O O . THR A 1 173 ? 168.080 111.313 151.060 1.00 87.53 173 THR A O 1
ATOM 606 N N . PRO A 1 174 ? 166.580 110.556 152.534 1.00 78.15 174 PRO A N 1
ATOM 607 C CA . PRO A 1 174 ? 165.582 110.247 151.509 1.00 78.71 174 PRO A CA 1
ATOM 608 C C . PRO A 1 174 ? 165.122 111.468 150.696 1.00 78.90 174 PRO A C 1
ATOM 609 O O . PRO A 1 174 ? 164.985 111.379 149.477 1.00 79.82 174 PRO A O 1
ATOM 613 N N . TRP A 1 175 ? 164.941 112.626 151.339 1.00 76.10 175 TRP A N 1
ATOM 614 C CA . TRP A 1 175 ? 164.610 113.877 150.657 1.00 77.80 175 TRP A CA 1
ATOM 615 C C . TRP A 1 175 ? 165.791 114.444 149.872 1.00 79.62 175 TRP A C 1
ATOM 616 O O . TRP A 1 175 ? 165.591 114.904 148.750 1.00 82.27 175 TRP A O 1
ATOM 627 N N . ILE A 1 176 ? 167.022 114.356 150.382 1.00 77.29 176 ILE A N 1
ATOM 628 C CA . ILE A 1 176 ? 168.233 114.730 149.633 1.00 76.80 176 ILE A CA 1
ATOM 629 C C . ILE A 1 176 ? 168.381 113.862 148.379 1.00 77.56 176 ILE A C 1
ATOM 630 O O . ILE A 1 176 ? 168.695 114.379 147.313 1.00 80.65 176 ILE A O 1
ATOM 635 N N . ILE A 1 177 ? 168.109 112.561 148.466 1.00 75.17 177 ILE A N 1
ATOM 636 C CA . ILE A 1 177 ? 168.189 111.654 147.327 1.00 72.51 177 ILE A CA 1
ATOM 637 C C . ILE A 1 177 ? 167.146 111.965 146.255 1.00 73.56 177 ILE A C 1
ATOM 638 O O . ILE A 1 177 ? 167.496 112.104 145.084 1.00 77.18 177 ILE A O 1
ATOM 640 N N . PHE A 1 178 ? 165.887 112.172 146.631 1.00 72.69 178 PHE A N 1
ATOM 641 C CA . PHE A 1 178 ? 164.818 112.576 145.718 1.00 69.71 178 PHE A CA 1
ATOM 642 C C . PHE A 1 178 ? 165.103 113.913 145.028 1.00 70.89 178 PHE A C 1
ATOM 643 O O . PHE A 1 178 ? 164.961 114.024 143.812 1.00 75.29 178 PHE A O 1
ATOM 651 N N . ASN A 1 179 ? 165.546 114.927 145.768 1.00 68.56 179 ASN A N 1
ATOM 652 C CA . ASN A 1 179 ? 165.782 116.259 145.216 1.00 69.05 179 ASN A CA 1
ATOM 653 C C . ASN A 1 179 ? 167.037 116.333 144.349 1.00 72.33 179 ASN A C 1
ATOM 654 O O . ASN A 1 179 ? 166.995 116.974 143.304 1.00 75.85 179 ASN A O 1
ATOM 659 N N . VAL A 1 180 ? 168.123 115.661 144.721 1.00 71.01 180 VAL A N 1
ATOM 660 C CA . VAL A 1 180 ? 169.319 115.579 143.890 1.00 69.30 180 VAL A CA 1
ATOM 661 C C . VAL A 1 180 ? 169.090 114.739 142.630 1.00 71.50 180 VAL A C 1
ATOM 662 O O . VAL A 1 180 ? 169.438 115.186 141.540 1.00 73.73 180 VAL A O 1
ATOM 664 N N . ALA A 1 181 ? 168.438 113.575 142.733 1.00 68.83 181 ALA A N 1
ATOM 665 C CA . ALA A 1 181 ? 168.122 112.735 141.582 1.00 68.25 181 ALA A CA 1
ATOM 666 C C . ALA A 1 181 ? 167.177 113.426 140.602 1.00 70.57 181 ALA A C 1
ATOM 667 O O . ALA A 1 181 ? 167.401 113.391 139.399 1.00 74.65 181 ALA A O 1
ATOM 669 N N . SER A 1 182 ? 166.150 114.116 141.094 1.00 68.85 182 SER A N 1
ATOM 670 C CA . SER A 1 182 ? 165.282 114.906 140.231 1.00 65.88 182 SER A CA 1
ATOM 671 C C . SER A 1 182 ? 166.038 116.068 139.607 1.00 68.21 182 SER A C 1
ATOM 672 O O . SER A 1 182 ? 165.996 116.232 138.398 1.00 71.84 182 SER A O 1
ATOM 675 N N . ASP A 1 183 ? 166.777 116.864 140.378 1.00 67.24 183 ASP A N 1
ATOM 676 C CA . ASP A 1 183 ? 167.456 118.033 139.839 1.00 68.92 183 ASP A CA 1
ATOM 677 C C . ASP A 1 183 ? 168.496 117.683 138.772 1.00 72.84 183 ASP A C 1
ATOM 678 O O . ASP A 1 183 ? 168.596 118.396 137.782 1.00 74.25 183 ASP A O 1
ATOM 680 N N . THR A 1 184 ? 169.215 116.561 138.875 1.00 70.23 184 THR A N 1
ATOM 681 C CA . THR A 1 184 ? 170.130 116.159 137.790 1.00 68.55 184 THR A CA 1
ATOM 682 C C . THR A 1 184 ? 169.370 115.811 136.511 1.00 69.02 184 THR A C 1
ATOM 683 O O . THR A 1 184 ? 169.743 116.275 135.442 1.00 70.48 184 THR A O 1
ATOM 687 N N . VAL A 1 185 ? 168.232 115.119 136.593 1.00 68.54 185 VAL A N 1
ATOM 688 C CA . VAL A 1 185 ? 167.388 114.810 135.434 1.00 64.09 185 VAL A CA 1
ATOM 689 C C . VAL A 1 185 ? 166.816 116.078 134.797 1.00 65.71 185 VAL A C 1
ATOM 690 O O . VAL A 1 185 ? 166.918 116.265 133.593 1.00 69.50 185 VAL A O 1
ATOM 694 N N . PHE A 1 186 ? 166.319 117.026 135.584 1.00 64.27 186 PHE A N 1
ATOM 695 C CA . PHE A 1 186 ? 165.897 118.332 135.078 1.00 63.26 186 PHE A CA 1
ATOM 696 C C . PHE A 1 186 ? 167.039 119.220 134.577 1.00 67.99 186 PHE A C 1
ATOM 697 O O . PHE A 1 186 ? 166.775 120.226 133.918 1.00 71.24 186 PHE A O 1
ATOM 705 N N . LEU A 1 187 ? 168.297 118.900 134.873 1.00 69.23 187 LEU A N 1
ATOM 706 C CA . LEU A 1 187 ? 169.480 119.590 134.357 1.00 67.02 187 LEU A CA 1
ATOM 707 C C . LEU A 1 187 ? 169.992 118.944 133.066 1.00 68.47 187 LEU A C 1
ATOM 708 O O . LEU A 1 187 ? 170.390 119.655 132.155 1.00 72.47 187 LEU A O 1
ATOM 713 N N . LEU A 1 188 ? 169.891 117.622 132.917 1.00 65.63 188 LEU A N 1
ATOM 714 C CA . LEU A 1 188 ? 170.073 116.957 131.629 1.00 63.95 188 LEU A CA 1
ATOM 715 C C . LEU A 1 188 ? 169.063 117.467 130.600 1.00 65.35 188 LEU A C 1
ATOM 716 O O . LEU A 1 188 ? 169.424 117.743 129.467 1.00 70.95 188 LEU A O 1
ATOM 721 N N . ASP A 1 189 ? 167.808 117.648 130.995 1.00 64.25 189 ASP A N 1
ATOM 722 C CA . ASP A 1 189 ? 166.780 118.194 130.123 1.00 65.26 189 ASP A CA 1
ATOM 723 C C . ASP A 1 189 ? 167.096 119.623 129.671 1.00 64.35 189 ASP A C 1
ATOM 724 O O . ASP A 1 189 ? 166.943 119.955 128.504 1.00 68.54 189 ASP A O 1
ATOM 729 N N . LEU A 1 190 ? 167.617 120.456 130.570 1.00 62.94 190 LEU A N 1
ATOM 730 C CA . LEU A 1 190 ? 168.076 121.802 130.240 1.00 66.31 190 LEU A CA 1
ATOM 731 C C . LEU A 1 190 ? 169.219 121.757 129.214 1.00 68.32 190 LEU A C 1
ATOM 732 O O . LEU A 1 190 ? 169.228 122.542 128.274 1.00 70.70 190 LEU A O 1
ATOM 737 N N . ILE A 1 191 ? 170.161 120.824 129.353 1.00 68.27 191 ILE A N 1
ATOM 738 C CA . ILE A 1 191 ? 171.264 120.649 128.406 1.00 66.16 191 ILE A CA 1
ATOM 739 C C . ILE A 1 191 ? 170.758 120.164 127.044 1.00 65.16 191 ILE A C 1
ATOM 740 O O . ILE A 1 191 ? 171.104 120.752 126.025 1.00 68.63 191 ILE A O 1
ATOM 745 N N . MET A 1 192 ? 169.924 119.130 126.983 1.00 63.18 192 MET A N 1
ATOM 746 C CA . MET A 1 192 ? 169.389 118.624 125.716 1.00 57.85 192 MET A CA 1
ATOM 747 C C . MET A 1 192 ? 168.581 119.658 124.930 1.00 62.91 192 MET A C 1
ATOM 748 O O . MET A 1 192 ? 168.541 119.585 123.707 1.00 68.92 192 MET A O 1
ATOM 753 N N . ASN A 1 193 ? 168.008 120.675 125.563 1.00 64.37 193 ASN A N 1
ATOM 754 C CA . ASN A 1 193 ? 167.341 121.767 124.850 1.00 62.68 193 ASN A CA 1
ATOM 755 C C . ASN A 1 193 ? 168.298 122.680 124.068 1.00 64.85 193 ASN A C 1
ATOM 756 O O . ASN A 1 193 ? 167.851 123.345 123.144 1.00 69.68 193 ASN A O 1
ATOM 761 N N . PHE A 1 194 ? 169.607 122.664 124.332 1.00 66.26 194 PHE A N 1
ATOM 762 C CA . PHE A 1 194 ? 170.633 123.263 123.463 1.00 68.47 194 PHE A CA 1
ATOM 763 C C . PHE A 1 194 ? 171.036 122.365 122.276 1.00 69.60 194 PHE A C 1
ATOM 764 O O . PHE A 1 194 ? 171.815 122.767 121.415 1.00 72.77 194 PHE A O 1
ATOM 772 N N . ARG A 1 195 ? 170.546 121.127 122.235 1.00 68.14 195 ARG A N 1
ATOM 773 C CA . ARG A 1 195 ? 170.819 120.111 121.213 1.00 66.15 195 ARG A CA 1
ATOM 774 C C . ARG A 1 195 ? 169.601 119.790 120.353 1.00 70.66 195 ARG A C 1
ATOM 775 O O . ARG A 1 195 ? 169.757 119.093 119.359 1.00 74.84 195 ARG A O 1
ATOM 783 N N . THR A 1 196 ? 168.408 120.249 120.720 1.00 70.60 196 THR A N 1
ATOM 784 C CA . THR A 1 196 ? 167.151 119.871 120.089 1.00 70.01 196 THR A CA 1
ATOM 785 C C . THR A 1 196 ? 166.619 120.977 119.185 1.00 72.47 196 THR A C 1
ATOM 786 O O . THR A 1 196 ? 166.447 122.116 119.622 1.00 76.40 196 THR A O 1
ATOM 788 N N . GLY A 1 197 ? 166.336 120.643 117.928 1.00 70.02 197 GLY A N 1
ATOM 789 C CA . GLY A 1 197 ? 165.760 121.577 116.962 1.00 68.18 197 GLY A CA 1
ATOM 790 C C . GLY A 1 197 ? 164.328 121.992 117.283 1.00 71.49 197 GLY A C 1
ATOM 791 O O . GLY A 1 197 ? 163.606 121.280 117.975 1.00 76.12 197 GLY A O 1
ATOM 792 N N . THR A 1 198 ? 163.905 123.142 116.780 1.00 68.21 198 THR A N 1
ATOM 793 C CA . THR A 1 198 ? 162.592 123.725 117.038 1.00 68.28 198 THR A CA 1
ATOM 794 C C . THR A 1 198 ? 161.669 123.675 115.817 1.00 73.35 198 THR A C 1
ATOM 795 O O . THR A 1 198 ? 162.089 123.977 114.700 1.00 81.28 198 THR A O 1
ATOM 797 N N . VAL A 1 199 ? 160.399 123.318 116.018 1.00 70.82 199 VAL A N 1
ATOM 798 C CA . VAL A 1 199 ? 159.357 123.471 114.996 1.00 71.65 199 VAL A CA 1
ATOM 799 C C . VAL A 1 199 ? 159.015 124.953 114.826 1.00 72.40 199 VAL A C 1
ATOM 800 O O . VAL A 1 199 ? 158.775 125.665 115.798 1.00 77.22 199 VAL A O 1
ATOM 804 N N . ASN A 1 200 ? 159.035 125.449 113.596 1.00 72.19 200 ASN A N 1
ATOM 805 C CA . ASN A 1 200 ? 158.751 126.847 113.294 1.00 76.20 200 ASN A CA 1
ATOM 806 C C . ASN A 1 200 ? 157.252 127.097 113.121 1.00 80.16 200 ASN A C 1
ATOM 807 O O . ASN A 1 200 ? 156.529 126.259 112.587 1.00 81.10 200 ASN A O 1
ATOM 809 N N . GLU A 1 201 ? 156.761 128.267 113.520 1.00 81.83 201 GLU A N 1
ATOM 810 C CA . GLU A 1 201 ? 155.353 128.631 113.355 1.00 84.27 201 GLU A CA 1
ATOM 811 C C . GLU A 1 201 ? 154.894 128.685 111.886 1.00 86.07 201 GLU A C 1
ATOM 812 O O . GLU A 1 201 ? 153.721 128.467 111.597 1.00 85.17 201 GLU A O 1
ATOM 814 N N . ASP A 1 202 ? 155.812 128.931 110.944 1.00 84.91 202 ASP A N 1
ATOM 815 C CA . ASP A 1 202 ? 155.560 128.868 109.501 1.00 80.78 202 ASP A CA 1
ATOM 816 C C . ASP A 1 202 ? 155.814 127.481 108.877 1.00 82.66 202 ASP A C 1
ATOM 817 O O . ASP A 1 202 ? 155.877 127.365 107.656 1.00 82.24 202 ASP A O 1
ATOM 822 N N . SER A 1 203 ? 156.001 126.424 109.666 1.00 84.27 203 SER A N 1
ATOM 823 C CA . SER A 1 203 ? 156.299 125.079 109.164 1.00 83.01 203 SER A CA 1
ATOM 824 C C . SER A 1 203 ? 157.524 124.994 108.237 1.00 87.47 203 SER A C 1
ATOM 825 O O . SER A 1 203 ? 157.703 123.998 107.537 1.00 87.75 203 SER A O 1
ATOM 827 N N . SER A 1 204 ? 158.380 126.021 108.216 1.00 89.83 204 SER A N 1
ATOM 828 C CA . SER A 1 204 ? 159.633 126.014 107.470 1.00 91.50 204 SER A CA 1
ATOM 829 C C . SER A 1 204 ? 160.597 124.969 108.014 1.00 91.55 204 SER A C 1
ATOM 830 O O . SER A 1 204 ? 160.387 124.409 109.090 1.00 91.79 204 SER A O 1
ATOM 832 N N . GLU A 1 205 ? 161.671 124.720 107.268 1.00 93.86 205 GLU A N 1
ATOM 833 C CA . GLU A 1 205 ? 162.698 123.748 107.619 1.00 98.21 205 GLU A CA 1
ATOM 834 C C . GLU A 1 205 ? 163.123 123.890 109.082 1.00 96.49 205 GLU A C 1
ATOM 835 O O . GLU A 1 205 ? 163.573 124.963 109.490 1.00 94.75 205 GLU A O 1
ATOM 837 N N . ILE A 1 206 ? 162.962 122.811 109.859 1.00 87.85 206 ILE A N 1
ATOM 838 C CA . ILE A 1 206 ? 163.192 122.769 111.308 1.00 80.00 206 ILE A CA 1
ATOM 839 C C . ILE A 1 206 ? 164.508 123.458 111.647 1.00 84.28 206 ILE A C 1
ATOM 840 O O . ILE A 1 206 ? 165.514 123.225 110.975 1.00 89.67 206 ILE A O 1
ATOM 845 N N . ILE A 1 207 ? 164.501 124.331 112.653 1.00 80.72 207 ILE A N 1
ATOM 846 C CA . ILE A 1 207 ? 165.694 125.064 113.067 1.00 73.86 207 ILE A CA 1
ATOM 847 C C . ILE A 1 207 ? 166.703 124.059 113.621 1.00 76.33 207 ILE A C 1
ATOM 848 O O . ILE A 1 207 ? 166.433 123.444 114.649 1.00 82.26 207 ILE A O 1
ATOM 853 N N . LEU A 1 208 ? 167.847 123.878 112.953 1.00 72.16 208 LEU A N 1
ATOM 854 C CA . LEU A 1 208 ? 168.848 122.859 113.315 1.00 72.89 208 LEU A CA 1
ATOM 855 C C . LEU A 1 208 ? 170.282 123.388 113.437 1.00 79.74 208 LEU A C 1
ATOM 856 O O . LEU A 1 208 ? 171.167 122.639 113.833 1.00 83.42 208 LEU A O 1
ATOM 861 N N . ASP A 1 209 ? 170.546 124.658 113.148 1.00 80.90 209 ASP A N 1
ATOM 862 C CA . ASP A 1 209 ? 171.855 125.252 113.402 1.00 80.45 209 ASP A CA 1
ATOM 863 C C . ASP A 1 209 ? 172.065 125.454 114.910 1.00 80.41 209 ASP A C 1
ATOM 864 O O . ASP A 1 209 ? 171.277 126.185 115.522 1.00 80.82 209 ASP A O 1
ATOM 866 N N . PRO A 1 210 ? 173.103 124.875 115.543 1.00 76.78 210 PRO A N 1
ATOM 867 C CA . PRO A 1 210 ? 173.338 125.020 116.977 1.00 75.63 210 PRO A CA 1
ATOM 868 C C . PRO A 1 210 ? 173.318 126.457 117.492 1.00 75.80 210 PRO A C 1
ATOM 869 O O . PRO A 1 210 ? 172.800 126.698 118.580 1.00 81.56 210 PRO A O 1
ATOM 873 N N . LYS A 1 211 ? 173.806 127.424 116.718 1.00 70.80 211 LYS A N 1
ATOM 874 C CA . LYS A 1 211 ? 173.780 128.835 117.099 1.00 73.81 211 LYS A CA 1
ATOM 875 C C . LYS A 1 211 ? 172.374 129.451 117.129 1.00 74.96 211 LYS A C 1
ATOM 876 O O . LYS A 1 211 ? 172.133 130.384 117.887 1.00 79.38 211 LYS A O 1
ATOM 878 N N . VAL A 1 212 ? 171.422 128.936 116.350 1.00 72.63 212 VAL A N 1
ATOM 879 C CA . VAL A 1 212 ? 170.028 129.410 116.356 1.00 75.11 212 VAL A CA 1
ATOM 880 C C . VAL A 1 212 ? 169.208 128.658 117.403 1.00 79.81 212 VAL A C 1
ATOM 881 O O . VAL A 1 212 ? 168.423 129.275 118.118 1.00 81.48 212 VAL A O 1
ATOM 885 N N . ILE A 1 213 ? 169.429 127.351 117.568 1.00 79.44 213 ILE A N 1
ATOM 886 C CA . ILE A 1 213 ? 168.812 126.566 118.632 1.00 72.67 213 ILE A CA 1
ATOM 887 C C . ILE A 1 213 ? 169.204 127.103 120.016 1.00 74.17 213 ILE A C 1
ATOM 888 O O . ILE A 1 213 ? 168.330 127.396 120.829 1.00 76.34 213 ILE A O 1
ATOM 890 N N . LYS A 1 214 ? 170.498 127.364 120.258 1.00 74.22 214 LYS A N 1
ATOM 891 C CA . LYS A 1 214 ? 170.990 128.083 121.446 1.00 71.64 214 LYS A CA 1
ATOM 892 C C . LYS A 1 214 ? 170.406 129.494 121.566 1.00 72.24 214 LYS A C 1
ATOM 893 O O . LYS A 1 214 ? 169.816 129.814 122.590 1.00 76.76 214 LYS A O 1
ATOM 899 N N . MET A 1 215 ? 170.536 130.344 120.554 1.00 70.62 215 MET A N 1
ATOM 900 C CA . MET A 1 215 ? 170.128 131.743 120.676 1.00 72.56 215 MET A CA 1
ATOM 901 C C . MET A 1 215 ? 168.626 131.920 120.890 1.00 72.38 215 MET A C 1
ATOM 902 O O . MET A 1 215 ? 168.214 132.818 121.624 1.00 78.29 215 MET A O 1
ATOM 904 N N . ASN A 1 216 ? 167.789 131.059 120.313 1.00 72.16 216 ASN A N 1
ATOM 905 C CA . ASN A 1 216 ? 166.342 131.130 120.497 1.00 73.96 216 ASN A CA 1
ATOM 906 C C . ASN A 1 216 ? 165.893 130.662 121.889 1.00 78.42 216 ASN A C 1
ATOM 907 O O . ASN A 1 216 ? 164.909 131.167 122.420 1.00 78.66 216 ASN A O 1
ATOM 909 N N . TYR A 1 217 ? 166.627 129.737 122.520 1.00 78.77 217 TYR A N 1
ATOM 910 C CA . TYR A 1 217 ? 166.315 129.250 123.864 1.00 71.60 217 TYR A CA 1
ATOM 911 C C . TYR A 1 217 ? 166.622 130.290 124.941 1.00 70.93 217 TYR A C 1
ATOM 912 O O . TYR A 1 217 ? 165.800 130.517 125.827 1.00 73.19 217 TYR A O 1
ATOM 921 N N . LEU A 1 218 ? 167.753 130.989 124.822 1.00 73.75 218 LEU A N 1
ATOM 922 C CA . LEU A 1 218 ? 168.135 132.118 125.683 1.00 72.64 218 LEU A CA 1
ATOM 923 C C . LEU A 1 218 ? 167.138 133.272 125.605 1.00 72.05 218 LEU A C 1
ATOM 924 O O . LEU A 1 218 ? 166.812 133.869 126.625 1.00 76.48 218 LEU A O 1
ATOM 929 N N . LYS A 1 219 ? 166.622 133.589 124.424 1.00 69.00 219 LYS A N 1
ATOM 930 C CA . LYS A 1 219 ? 165.608 134.629 124.254 1.00 71.46 219 LYS A CA 1
ATOM 931 C C . LYS A 1 219 ? 164.205 134.233 124.744 1.00 81.10 219 LYS A C 1
ATOM 932 O O . LYS A 1 219 ? 163.293 135.063 124.735 1.00 88.16 219 LYS A O 1
ATOM 934 N N . SER A 1 220 ? 164.010 132.984 125.171 1.00 80.19 220 SER A N 1
ATOM 935 C CA . SER A 1 220 ? 162.728 132.444 125.596 1.00 76.79 220 SER A CA 1
ATOM 936 C C . SER A 1 220 ? 162.815 131.788 126.978 1.00 78.73 220 SER A C 1
ATOM 937 O O . SER A 1 220 ? 162.881 132.473 127.996 1.00 80.96 220 SER A O 1
ATOM 939 N N . TRP A 1 221 ? 162.784 130.461 127.042 1.00 75.67 221 TRP A N 1
ATOM 940 C CA . TRP A 1 221 ? 162.529 129.714 128.267 1.00 70.32 221 TRP A CA 1
ATOM 941 C C . TRP A 1 221 ? 163.739 129.400 129.136 1.00 71.74 221 TRP A C 1
ATOM 942 O O . TRP A 1 221 ? 163.558 128.904 130.244 1.00 76.44 221 TRP A O 1
ATOM 953 N N . PHE A 1 222 ? 164.962 129.690 128.703 1.00 69.40 222 PHE A N 1
ATOM 954 C CA . PHE A 1 222 ? 166.148 129.269 129.442 1.00 67.65 222 PHE A CA 1
ATOM 955 C C . PHE A 1 222 ? 166.184 129.771 130.888 1.00 72.23 222 PHE A C 1
ATOM 956 O O . PHE A 1 222 ? 166.527 128.998 131.769 1.00 77.19 222 PHE A O 1
ATOM 964 N N . VAL A 1 223 ? 165.826 131.030 131.168 1.00 71.51 223 VAL A N 1
ATOM 965 C CA . VAL A 1 223 ? 165.926 131.561 132.541 1.00 70.77 223 VAL A CA 1
ATOM 966 C C . VAL A 1 223 ? 164.965 130.861 133.508 1.00 72.81 223 VAL A C 1
ATOM 967 O O . VAL A 1 223 ? 165.378 130.451 134.587 1.00 77.27 223 VAL A O 1
ATOM 971 N N . VAL A 1 224 ? 163.718 130.619 133.094 1.00 70.87 224 VAL A N 1
ATOM 972 C CA . VAL A 1 224 ? 162.704 129.868 133.860 1.00 65.27 224 VAL A CA 1
ATOM 973 C C . VAL A 1 224 ? 163.080 128.397 134.003 1.00 66.48 224 VAL A C 1
ATOM 974 O O . VAL A 1 224 ? 162.923 127.819 135.078 1.00 71.95 224 VAL A O 1
ATOM 978 N N . ASP A 1 225 ? 163.623 127.779 132.962 1.00 65.44 225 ASP A N 1
ATOM 979 C CA . ASP A 1 225 ? 164.099 126.399 133.014 1.00 68.66 225 ASP A CA 1
ATOM 980 C C . ASP A 1 225 ? 165.364 126.255 133.871 1.00 71.41 225 ASP A C 1
ATOM 981 O O . ASP A 1 225 ? 165.530 125.233 134.525 1.00 77.15 225 ASP A O 1
ATOM 986 N N . PHE A 1 226 ? 166.243 127.255 133.924 1.00 68.48 226 PHE A N 1
ATOM 987 C CA . PHE A 1 226 ? 167.461 127.221 134.727 1.00 69.18 226 PHE A CA 1
ATOM 988 C C . PHE A 1 226 ? 167.160 127.314 136.223 1.00 72.82 226 PHE A C 1
ATOM 989 O O . PHE A 1 226 ? 167.505 126.400 136.969 1.00 75.87 226 PHE A O 1
ATOM 997 N N . ILE A 1 227 ? 166.455 128.357 136.676 1.00 70.32 227 ILE A N 1
ATOM 998 C CA . ILE A 1 227 ? 166.155 128.566 138.104 1.00 70.25 227 ILE A CA 1
ATOM 999 C C . ILE A 1 227 ? 165.235 127.500 138.712 1.00 69.91 227 ILE A C 1
ATOM 1000 O O . ILE A 1 227 ? 165.174 127.368 139.928 1.00 73.31 227 ILE A O 1
ATOM 1005 N N . SER A 1 228 ? 164.557 126.698 137.898 1.00 69.22 228 SER A N 1
ATOM 1006 C CA . SER A 1 228 ? 163.811 125.521 138.348 1.00 68.92 228 SER A CA 1
ATOM 1007 C C . SER A 1 228 ? 164.558 124.201 138.195 1.00 67.14 228 SER A C 1
ATOM 1008 O O . SER A 1 228 ? 164.082 123.169 138.653 1.00 67.63 228 SER A O 1
ATOM 1011 N N . SER A 1 229 ? 165.738 124.207 137.586 1.00 70.19 229 SER A N 1
ATOM 1012 C CA . SER A 1 229 ? 166.584 123.030 137.420 1.00 70.74 229 SER A CA 1
ATOM 1013 C C . SER A 1 229 ? 167.614 122.888 138.541 1.00 75.28 229 SER A C 1
ATOM 1014 O O . SER A 1 229 ? 167.725 121.826 139.148 1.00 77.08 229 SER A O 1
ATOM 1017 N N . ILE A 1 230 ? 168.339 123.961 138.867 1.00 76.10 230 ILE A N 1
ATOM 1018 C CA . ILE A 1 230 ? 169.387 123.932 139.902 1.00 76.38 230 ILE A CA 1
ATOM 1019 C C . ILE A 1 230 ? 168.816 123.893 141.332 1.00 82.95 230 ILE A C 1
ATOM 1020 O O . ILE A 1 230 ? 167.752 124.455 141.588 1.00 83.11 230 ILE A O 1
ATOM 1025 N N . PRO A 1 231 ? 169.515 123.276 142.303 1.00 83.62 231 PRO A N 1
ATOM 1026 C CA . PRO A 1 231 ? 169.096 123.234 143.703 1.00 81.56 231 PRO A CA 1
ATOM 1027 C C . PRO A 1 231 ? 169.396 124.548 144.448 1.00 83.21 231 PRO A C 1
ATOM 1028 O O . PRO A 1 231 ? 170.279 124.611 145.303 1.00 87.61 231 PRO A O 1
ATOM 1032 N N . VAL A 1 232 ? 168.675 125.623 144.123 1.00 80.20 232 VAL A N 1
ATOM 1033 C CA . VAL A 1 232 ? 168.881 126.984 144.665 1.00 82.22 232 VAL A CA 1
ATOM 1034 C C . VAL A 1 232 ? 168.844 127.039 146.194 1.00 85.12 232 VAL A C 1
ATOM 1035 O O . VAL A 1 232 ? 169.606 127.774 146.811 1.00 88.44 232 VAL A O 1
ATOM 1039 N N . ASP A 1 233 ? 167.985 126.245 146.823 1.00 83.52 233 ASP A N 1
ATOM 1040 C CA . ASP A 1 233 ? 167.905 126.131 148.275 1.00 79.25 233 ASP A CA 1
ATOM 1041 C C . ASP A 1 233 ? 169.151 125.472 148.881 1.00 82.84 233 ASP A C 1
ATOM 1042 O O . ASP A 1 233 ? 169.628 125.938 149.908 1.00 88.83 233 ASP A O 1
ATOM 1047 N N . TYR A 1 234 ? 169.717 124.431 148.273 1.00 82.17 234 TYR A N 1
ATOM 1048 C CA . TYR A 1 234 ? 170.914 123.782 148.812 1.00 82.08 234 TYR A CA 1
ATOM 1049 C C . TYR A 1 234 ? 172.178 124.619 148.607 1.00 86.26 234 TYR A C 1
ATOM 1050 O O . TYR A 1 234 ? 172.990 124.699 149.525 1.00 92.54 234 TYR A O 1
ATOM 1059 N N . ILE A 1 235 ? 172.353 125.305 147.472 1.00 84.85 235 ILE A N 1
ATOM 1060 C CA . ILE A 1 235 ? 173.536 126.164 147.308 1.00 87.35 235 ILE A CA 1
ATOM 1061 C C . ILE A 1 235 ? 173.480 127.372 148.249 1.00 88.64 235 ILE A C 1
ATOM 1062 O O . ILE A 1 235 ? 174.501 127.747 148.820 1.00 92.40 235 ILE A O 1
ATOM 1067 N N . PHE A 1 236 ? 172.292 127.932 148.494 1.00 87.83 236 PHE A N 1
ATOM 1068 C CA . PHE A 1 236 ? 172.080 129.003 149.470 1.00 87.36 236 PHE A CA 1
ATOM 1069 C C . PHE A 1 236 ? 172.381 128.547 150.898 1.00 89.68 236 PHE A C 1
ATOM 1070 O O . PHE A 1 236 ? 173.051 129.253 151.648 1.00 93.14 236 PHE A O 1
ATOM 1078 N N . LEU A 1 237 ? 171.940 127.347 151.272 1.00 89.90 237 LEU A N 1
ATOM 1079 C CA . LEU A 1 237 ? 172.226 126.751 152.570 1.00 88.86 237 LEU A CA 1
ATOM 1080 C C . LEU A 1 237 ? 173.730 126.548 152.786 1.00 93.82 237 LEU A C 1
ATOM 1081 O O . LEU A 1 237 ? 174.242 126.878 153.853 1.00 98.74 237 LEU A O 1
ATOM 1086 N N . ILE A 1 238 ? 174.459 126.084 151.766 1.00 93.19 238 ILE A N 1
ATOM 1087 C CA . ILE A 1 238 ? 175.921 125.960 151.809 1.00 92.83 238 ILE A CA 1
ATOM 1088 C C . ILE A 1 238 ? 176.589 127.338 151.935 1.00 93.57 238 ILE A C 1
ATOM 1089 O O . ILE A 1 238 ? 177.453 127.513 152.788 1.00 96.31 238 ILE A O 1
ATOM 1094 N N . VAL A 1 239 ? 176.159 128.339 151.162 1.00 90.33 239 VAL A N 1
ATOM 1095 C CA . VAL A 1 239 ? 176.634 129.728 151.297 1.00 90.66 239 VAL A CA 1
ATOM 1096 C C . VAL A 1 239 ? 176.391 130.305 152.698 1.00 96.34 239 VAL A C 1
ATOM 1097 O O . VAL A 1 239 ? 177.229 131.051 153.201 1.00 102.54 239 VAL A O 1
ATOM 1101 N N . GLU A 1 240 ? 175.307 129.921 153.380 1.00 96.54 240 GLU A N 1
ATOM 1102 C CA . GLU A 1 240 ? 175.065 130.297 154.779 1.00 96.72 240 GLU A CA 1
ATOM 1103 C C . GLU A 1 240 ? 176.081 129.693 155.760 1.00 98.18 240 GLU A C 1
ATOM 1104 O O . GLU A 1 240 ? 176.401 130.322 156.773 1.00 100.52 240 GLU A O 1
ATOM 1106 N N . LYS A 1 241 ? 176.647 128.516 155.475 1.00 95.89 241 LYS A N 1
ATOM 1107 C CA . LYS A 1 241 ? 177.766 127.924 156.237 1.00 95.89 241 LYS A CA 1
ATOM 1108 C C . LYS A 1 241 ? 179.112 128.574 155.865 1.00 99.61 241 LYS A C 1
ATOM 1109 O O . LYS A 1 241 ? 180.087 127.898 155.533 1.00 101.31 241 LYS A O 1
ATOM 1115 N N . GLY A 1 242 ? 179.147 129.901 155.926 1.00 101.13 242 GLY A N 1
ATOM 1116 C CA . GLY A 1 242 ? 180.347 130.649 155.603 1.00 100.15 242 GLY A CA 1
ATOM 1117 C C . GLY A 1 242 ? 180.049 132.084 155.215 1.00 98.73 242 GLY A C 1
ATOM 1118 O O . GLY A 1 242 ? 179.235 132.752 155.851 1.00 93.89 242 GLY A O 1
ATOM 1119 N N . ARG A 1 252 ? 169.440 133.396 163.124 1.00 77.60 252 ARG A N 1
ATOM 1120 C CA . ARG A 1 252 ? 169.224 132.113 163.820 1.00 81.12 252 ARG A CA 1
ATOM 1121 C C . ARG A 1 252 ? 168.604 131.082 162.896 1.00 84.21 252 ARG A C 1
ATOM 1122 O O . ARG A 1 252 ? 167.938 131.441 161.924 1.00 87.35 252 ARG A O 1
ATOM 1124 N N . ALA A 1 253 ? 168.782 129.790 163.186 1.00 80.99 253 ALA A N 1
ATOM 1125 C CA . ALA A 1 253 ? 168.428 128.690 162.288 1.00 84.86 253 ALA A CA 1
ATOM 1126 C C . ALA A 1 253 ? 166.967 128.719 161.809 1.00 85.35 253 ALA A C 1
ATOM 1127 O O . ALA A 1 253 ? 166.706 128.492 160.630 1.00 86.16 253 ALA A O 1
ATOM 1129 N N . LEU A 1 254 ? 166.020 129.060 162.683 1.00 80.32 254 LEU A N 1
ATOM 1130 C CA . LEU A 1 254 ? 164.587 129.043 162.393 1.00 81.87 254 LEU A CA 1
ATOM 1131 C C . LEU A 1 254 ? 164.127 130.127 161.403 1.00 81.40 254 LEU A C 1
ATOM 1132 O O . LEU A 1 254 ? 163.035 130.019 160.864 1.00 86.28 254 LEU A O 1
ATOM 1137 N N . ARG A 1 255 ? 164.922 131.157 161.120 1.00 75.99 255 ARG A N 1
ATOM 1138 C CA . ARG A 1 255 ? 164.650 132.071 160.007 1.00 78.06 255 ARG A CA 1
ATOM 1139 C C . ARG A 1 255 ? 165.163 131.513 158.673 1.00 82.45 255 ARG A C 1
ATOM 1140 O O . ARG A 1 255 ? 164.491 131.622 157.650 1.00 86.18 255 ARG A O 1
ATOM 1142 N N . ILE A 1 256 ? 166.321 130.846 158.673 1.00 81.59 256 ILE A N 1
ATOM 1143 C CA . ILE A 1 256 ? 166.918 130.222 157.485 1.00 81.52 256 ILE A CA 1
ATOM 1144 C C . ILE A 1 256 ? 166.126 128.994 157.038 1.00 79.70 256 ILE A C 1
ATOM 1145 O O . ILE A 1 256 ? 165.823 128.830 155.857 1.00 81.70 256 ILE A O 1
ATOM 1150 N N . VAL A 1 257 ? 165.713 128.147 157.977 1.00 78.08 257 VAL A N 1
ATOM 1151 C CA . VAL A 1 257 ? 164.858 126.985 157.694 1.00 78.32 257 VAL A CA 1
ATOM 1152 C C . VAL A 1 257 ? 163.490 127.402 157.142 1.00 77.31 257 VAL A C 1
ATOM 1153 O O . VAL A 1 257 ? 162.910 126.659 156.364 1.00 79.06 257 VAL A O 1
ATOM 1157 N N . ARG A 1 258 ? 163.140 128.656 157.286 1.00 73.00 258 ARG A N 1
ATOM 1158 C CA . ARG A 1 258 ? 161.894 129.123 156.739 1.00 71.26 258 ARG A CA 1
ATOM 1159 C C . ARG A 1 258 ? 162.065 129.862 155.454 1.00 73.51 258 ARG A C 1
ATOM 1160 O O . ARG A 1 258 ? 161.291 129.727 154.566 1.00 76.39 258 ARG A O 1
ATOM 1168 N N . PHE A 1 259 ? 163.074 130.653 155.335 1.00 74.62 259 PHE A N 1
ATOM 1169 C CA . PHE A 1 259 ? 163.389 131.296 154.055 1.00 76.22 259 PHE A CA 1
ATOM 1170 C C . PHE A 1 259 ? 163.798 130.304 152.957 1.00 72.98 259 PHE A C 1
ATOM 1171 O O . PHE A 1 259 ? 163.389 130.451 151.810 1.00 75.50 259 PHE A O 1
ATOM 1179 N N . THR A 1 260 ? 164.527 129.236 153.288 1.00 67.35 260 THR A N 1
ATOM 1180 C CA . THR A 1 260 ? 164.815 128.178 152.311 1.00 66.99 260 THR A CA 1
ATOM 1181 C C . THR A 1 260 ? 163.560 127.475 151.793 1.00 68.48 260 THR A C 1
ATOM 1182 O O . THR A 1 260 ? 163.568 127.076 150.636 1.00 72.40 260 THR A O 1
ATOM 1186 N N . LYS A 1 261 ? 162.453 127.372 152.547 1.00 66.79 261 LYS A N 1
ATOM 1187 C CA . LYS A 1 261 ? 161.203 126.782 152.029 1.00 62.65 261 LYS A CA 1
ATOM 1188 C C . LYS A 1 261 ? 160.648 127.566 150.857 1.00 60.79 261 LYS A C 1
ATOM 1189 O O . LYS A 1 261 ? 160.247 126.959 149.875 1.00 63.64 261 LYS A O 1
ATOM 1195 N N . ILE A 1 262 ? 160.689 128.890 150.912 1.00 59.64 262 ILE A N 1
ATOM 1196 C CA . ILE A 1 262 ? 160.249 129.752 149.813 1.00 59.67 262 ILE A CA 1
ATOM 1197 C C . ILE A 1 262 ? 161.132 129.572 148.577 1.00 64.07 262 ILE A C 1
ATOM 1198 O O . ILE A 1 262 ? 160.604 129.434 147.480 1.00 66.02 262 ILE A O 1
ATOM 1203 N N . LEU A 1 263 ? 162.455 129.494 148.730 1.00 65.53 263 LEU A N 1
ATOM 1204 C CA . LEU A 1 263 ? 163.369 129.189 147.626 1.00 62.06 263 LEU A CA 1
ATOM 1205 C C . LEU A 1 263 ? 163.145 127.786 147.062 1.00 61.13 263 LEU A C 1
ATOM 1206 O O . LEU A 1 263 ? 163.273 127.557 145.866 1.00 66.69 263 LEU A O 1
ATOM 1211 N N . SER A 1 264 ? 162.791 126.829 147.909 1.00 60.03 264 SER A N 1
ATOM 1212 C CA . SER A 1 264 ? 162.609 125.435 147.526 1.00 57.89 264 SER A CA 1
ATOM 1213 C C . SER A 1 264 ? 161.432 125.240 146.568 1.00 58.40 264 SER A C 1
ATOM 1214 O O . SER A 1 264 ? 161.484 124.371 145.700 1.00 65.38 264 SER A O 1
ATOM 1217 N N . LEU A 1 265 ? 160.426 126.116 146.648 1.00 57.07 265 LEU A N 1
ATOM 1218 C CA . LEU A 1 265 ? 159.285 126.217 145.740 1.00 57.07 265 LEU A CA 1
ATOM 1219 C C . LEU A 1 265 ? 159.592 126.850 144.374 1.00 60.83 265 LEU A C 1
ATOM 1220 O O . LEU A 1 265 ? 158.725 126.824 143.508 1.00 64.83 265 LEU A O 1
ATOM 1225 N N . LEU A 1 266 ? 160.805 127.332 144.089 1.00 60.73 266 LEU A N 1
ATOM 1226 C CA . LEU A 1 266 ? 161.182 127.695 142.712 1.00 60.01 266 LEU A CA 1
ATOM 1227 C C . LEU A 1 266 ? 161.091 126.496 141.764 1.00 59.79 266 LEU A C 1
ATOM 1228 O O . LEU A 1 266 ? 160.868 126.664 140.571 1.00 63.54 266 LEU A O 1
ATOM 1233 N N . ARG A 1 267 ? 161.177 125.273 142.289 1.00 55.38 267 ARG A N 1
ATOM 1234 C CA . ARG A 1 267 ? 160.931 124.036 141.546 1.00 52.45 267 ARG A CA 1
ATOM 1235 C C . ARG A 1 267 ? 159.539 123.949 140.930 1.00 56.32 267 ARG A C 1
ATOM 1236 O O . ARG A 1 267 ? 159.376 123.217 139.967 1.00 63.27 267 ARG A O 1
ATOM 1244 N N . LEU A 1 268 ? 158.538 124.694 141.403 1.00 53.33 268 LEU A N 1
ATOM 1245 C CA . LEU A 1 268 ? 157.194 124.645 140.827 1.00 54.11 268 LEU A CA 1
ATOM 1246 C C . LEU A 1 268 ? 157.136 125.212 139.408 1.00 58.49 268 LEU A C 1
ATOM 1247 O O . LEU A 1 268 ? 156.222 124.877 138.663 1.00 61.66 268 LEU A O 1
ATOM 1252 N N . LEU A 1 269 ? 158.120 126.007 138.979 1.00 57.68 269 LEU A N 1
ATOM 1253 C CA . LEU A 1 269 ? 158.202 126.514 137.609 1.00 54.50 269 LEU A CA 1
ATOM 1254 C C . LEU A 1 269 ? 158.501 125.426 136.565 1.00 57.91 269 LEU A C 1
ATOM 1255 O O . LEU A 1 269 ? 158.342 125.684 135.372 1.00 67.15 269 LEU A O 1
ATOM 1260 N N . ARG A 1 270 ? 158.627 124.192 137.040 1.00 53.49 270 ARG A N 1
ATOM 1261 C CA . ARG A 1 270 ? 158.765 123.048 136.157 1.00 53.37 270 ARG A CA 1
ATOM 1262 C C . ARG A 1 270 ? 157.448 122.947 135.364 1.00 57.97 270 ARG A C 1
ATOM 1263 O O . ARG A 1 270 ? 157.443 122.456 134.234 1.00 65.51 270 ARG A O 1
ATOM 1271 N N . LEU A 1 271 ? 156.341 123.391 135.977 1.00 54.89 271 LEU A N 1
ATOM 1272 C CA . LEU A 1 271 ? 155.032 123.430 135.343 1.00 56.21 271 LEU A CA 1
ATOM 1273 C C . LEU A 1 271 ? 155.090 124.005 133.927 1.00 60.13 271 LEU A C 1
ATOM 1274 O O . LEU A 1 271 ? 154.380 123.528 133.051 1.00 64.43 271 LEU A O 1
ATOM 1279 N N . SER A 1 272 ? 155.960 124.978 133.662 1.00 59.19 272 SER A N 1
ATOM 1280 C CA . SER A 1 272 ? 156.108 125.538 132.320 1.00 58.98 272 SER A CA 1
ATOM 1281 C C . SER A 1 272 ? 156.585 124.489 131.315 1.00 62.05 272 SER A C 1
ATOM 1282 O O . SER A 1 272 ? 155.998 124.375 130.243 1.00 66.16 272 SER A O 1
ATOM 1285 N N . ARG A 1 273 ? 157.559 123.644 131.664 1.00 60.00 273 ARG A N 1
ATOM 1286 C CA . ARG A 1 273 ? 157.941 122.490 130.846 1.00 58.22 273 ARG A CA 1
ATOM 1287 C C . ARG A 1 273 ? 156.818 121.487 130.687 1.00 59.35 273 ARG A C 1
ATOM 1288 O O . ARG A 1 273 ? 156.620 121.012 129.582 1.00 64.94 273 ARG A O 1
ATOM 1296 N N . LEU A 1 274 ? 156.049 121.192 131.727 1.00 56.59 274 LEU A N 1
ATOM 1297 C CA . LEU A 1 274 ? 154.912 120.287 131.625 1.00 55.41 274 LEU A CA 1
ATOM 1298 C C . LEU A 1 274 ? 153.891 120.800 130.604 1.00 60.47 274 LEU A C 1
ATOM 1299 O O . LEU A 1 274 ? 153.477 120.050 129.736 1.00 65.66 274 LEU A O 1
ATOM 1304 N N . ILE A 1 275 ? 153.546 122.083 130.635 1.00 59.44 275 ILE A N 1
ATOM 1305 C CA . ILE A 1 275 ? 152.603 122.699 129.690 1.00 57.49 275 ILE A CA 1
ATOM 1306 C C . ILE A 1 275 ? 153.161 122.667 128.262 1.00 63.86 275 ILE A C 1
ATOM 1307 O O . ILE A 1 275 ? 152.486 122.209 127.343 1.00 68.89 275 ILE A O 1
ATOM 1312 N N . ARG A 1 276 ? 154.418 123.076 128.075 1.00 60.80 276 ARG A N 1
ATOM 1313 C CA . ARG A 1 276 ? 155.117 123.060 126.787 1.00 57.66 276 ARG A CA 1
ATOM 1314 C C . ARG A 1 276 ? 155.236 121.667 126.189 1.00 62.45 276 ARG A C 1
ATOM 1315 O O . ARG A 1 276 ? 154.866 121.470 125.040 1.00 70.17 276 ARG A O 1
ATOM 1323 N N . TYR A 1 277 ? 155.715 120.684 126.941 1.00 59.34 277 TYR A N 1
ATOM 1324 C CA . TYR A 1 277 ? 155.919 119.337 126.429 1.00 59.48 277 TYR A CA 1
ATOM 1325 C C . TYR A 1 277 ? 154.589 118.611 126.205 1.00 63.21 277 TYR A C 1
ATOM 1326 O O . TYR A 1 277 ? 154.480 117.866 125.243 1.00 71.36 277 TYR A O 1
ATOM 1335 N N . ILE A 1 278 ? 153.541 118.859 126.999 1.00 62.10 278 ILE A N 1
ATOM 1336 C CA . ILE A 1 278 ? 152.197 118.354 126.692 1.00 60.21 278 ILE A CA 1
ATOM 1337 C C . ILE A 1 278 ? 151.707 118.922 125.359 1.00 66.45 278 ILE A C 1
ATOM 1338 O O . ILE A 1 278 ? 151.295 118.153 124.498 1.00 71.30 278 ILE A O 1
ATOM 1343 N N . HIS A 1 279 ? 151.797 120.233 125.131 1.00 67.87 279 HIS A N 1
ATOM 1344 C CA . HIS A 1 279 ? 151.341 120.842 123.881 1.00 67.93 279 HIS A CA 1
ATOM 1345 C C . HIS A 1 279 ? 152.066 120.270 122.663 1.00 72.45 279 HIS A C 1
ATOM 1346 O O . HIS A 1 279 ? 151.418 119.928 121.676 1.00 79.92 279 HIS A O 1
ATOM 1353 N N . GLN A 1 280 ? 153.386 120.092 122.730 1.00 69.77 280 GLN A N 1
ATOM 1354 C CA . GLN A 1 280 ? 154.162 119.539 121.621 1.00 68.03 280 GLN A CA 1
ATOM 1355 C C . GLN A 1 280 ? 153.764 118.117 121.257 1.00 67.75 280 GLN A C 1
ATOM 1356 O O . GLN A 1 280 ? 153.704 117.801 120.073 1.00 76.13 280 GLN A O 1
ATOM 1362 N N . TRP A 1 281 ? 153.470 117.256 122.223 1.00 65.69 281 TRP A N 1
ATOM 1363 C CA . TRP A 1 281 ? 153.062 115.891 121.920 1.00 68.35 281 TRP A CA 1
ATOM 1364 C C . TRP A 1 281 ? 151.599 115.757 121.538 1.00 73.84 281 TRP A C 1
ATOM 1365 O O . TRP A 1 281 ? 151.259 114.870 120.766 1.00 83.34 281 TRP A O 1
ATOM 1376 N N . GLU A 1 282 ? 150.734 116.670 121.950 1.00 73.85 282 GLU A N 1
ATOM 1377 C CA . GLU A 1 282 ? 149.372 116.726 121.433 1.00 75.79 282 GLU A CA 1
ATOM 1378 C C . GLU A 1 282 ? 149.306 117.159 119.973 1.00 78.20 282 GLU A C 1
ATOM 1379 O O . GLU A 1 282 ? 148.572 116.558 119.202 1.00 84.84 282 GLU A O 1
ATOM 1385 N N . GLU A 1 283 ? 150.111 118.124 119.546 1.00 77.48 283 GLU A N 1
ATOM 1386 C CA . GLU A 1 283 ? 150.201 118.501 118.139 1.00 79.66 283 GLU A CA 1
ATOM 1387 C C . GLU A 1 283 ? 150.665 117.328 117.264 1.00 82.44 283 GLU A C 1
ATOM 1388 O O . GLU A 1 283 ? 150.136 117.123 116.176 1.00 89.50 283 GLU A O 1
ATOM 1394 N N . ILE A 1 284 ? 151.577 116.497 117.765 1.00 81.01 284 ILE A N 1
ATOM 1395 C CA . ILE A 1 284 ? 152.033 115.282 117.088 1.00 80.06 284 ILE A CA 1
ATOM 1396 C C . ILE A 1 284 ? 150.957 114.181 117.097 1.00 80.50 284 ILE A C 1
ATOM 1397 O O . ILE A 1 284 ? 150.663 113.601 116.054 1.00 84.50 284 ILE A O 1
ATOM 1402 N N . PHE A 1 285 ? 150.316 113.884 118.226 1.00 79.23 285 PHE A N 1
ATOM 1403 C CA . PHE A 1 285 ? 149.265 112.867 118.264 1.00 81.93 285 PHE A CA 1
ATOM 1404 C C . PHE A 1 285 ? 147.993 113.273 117.501 1.00 87.27 285 PHE A C 1
ATOM 1405 O O . PHE A 1 285 ? 147.308 112.400 116.971 1.00 92.61 285 PHE A O 1
ATOM 1413 N N . HIS A 1 286 ? 147.697 114.565 117.345 1.00 89.40 286 HIS A N 1
ATOM 1414 C CA . HIS A 1 286 ? 146.609 115.025 116.482 1.00 88.00 286 HIS A CA 1
ATOM 1415 C C . HIS A 1 286 ? 146.810 114.590 115.034 1.00 89.19 286 HIS A C 1
ATOM 1416 O O . HIS A 1 286 ? 145.906 113.984 114.467 1.00 92.37 286 HIS A O 1
ATOM 1423 N N . MET A 1 287 ? 147.992 114.803 114.446 1.00 90.04 287 MET A N 1
ATOM 1424 C CA . MET A 1 287 ? 148.295 114.301 113.101 1.00 89.09 287 MET A CA 1
ATOM 1425 C C . MET A 1 287 ? 148.799 112.853 113.085 1.00 89.20 287 MET A C 1
ATOM 1426 O O . MET A 1 287 ? 149.617 112.478 112.253 1.00 89.48 287 MET A O 1
ATOM 1431 N N . THR A 1 288 ? 148.288 112.025 113.996 1.00 91.37 288 THR A N 1
ATOM 1432 C CA . THR A 1 288 ? 148.587 110.592 114.084 1.00 92.60 288 THR A CA 1
ATOM 1433 C C . THR A 1 288 ? 147.345 109.738 114.386 1.00 94.12 288 THR A C 1
ATOM 1434 O O . THR A 1 288 ? 147.202 108.678 113.780 1.00 97.05 288 THR A O 1
ATOM 1438 N N . TYR A 1 289 ? 146.443 110.148 115.289 1.00 93.63 289 TYR A N 1
ATOM 1439 C CA . TYR A 1 289 ? 145.529 109.207 115.962 1.00 94.89 289 TYR A CA 1
ATOM 1440 C C . TYR A 1 289 ? 144.035 109.564 115.956 1.00 99.30 289 TYR A C 1
ATOM 1441 O O . TYR A 1 289 ? 143.266 108.882 116.632 1.00 103.66 289 TYR A O 1
ATOM 1450 N N . ASP A 1 290 ? 143.592 110.572 115.194 1.00 98.24 290 ASP A N 1
ATOM 1451 C CA . ASP A 1 290 ? 142.168 110.934 115.050 1.00 101.70 290 ASP A CA 1
ATOM 1452 C C . ASP A 1 290 ? 141.480 111.315 116.383 1.00 101.33 290 ASP A C 1
ATOM 1453 O O . ASP A 1 290 ? 140.654 110.590 116.945 1.00 99.16 290 ASP A O 1
ATOM 1458 N N . LEU A 1 291 ? 141.866 112.474 116.914 1.00 100.64 291 LEU A N 1
ATOM 1459 C CA . LEU A 1 291 ? 141.477 112.982 118.235 1.00 98.71 291 LEU A CA 1
ATOM 1460 C C . LEU A 1 291 ? 140.364 114.041 118.113 1.00 96.14 291 LEU A C 1
ATOM 1461 O O . LEU A 1 291 ? 140.474 114.994 117.344 1.00 96.81 291 LEU A O 1
ATOM 1466 N N . ALA A 1 292 ? 139.318 113.924 118.931 1.00 93.93 292 ALA A N 1
ATOM 1467 C CA . ALA A 1 292 ? 138.374 115.013 119.165 1.00 91.71 292 ALA A CA 1
ATOM 1468 C C . ALA A 1 292 ? 139.049 116.112 120.017 1.00 90.75 292 ALA A C 1
ATOM 1469 O O . ALA A 1 292 ? 139.441 115.858 121.154 1.00 90.94 292 ALA A O 1
ATOM 1471 N N . SER A 1 293 ? 139.206 117.334 119.495 1.00 88.16 293 SER A N 1
ATOM 1472 C CA . SER A 1 293 ? 139.958 118.407 120.173 1.00 86.80 293 SER A CA 1
ATOM 1473 C C . SER A 1 293 ? 139.369 118.790 121.532 1.00 87.03 293 SER A C 1
ATOM 1474 O O . SER A 1 293 ? 140.114 118.998 122.490 1.00 89.77 293 SER A O 1
ATOM 1477 N N . ALA A 1 294 ? 138.044 118.827 121.663 1.00 83.18 294 ALA A N 1
ATOM 1478 C CA . ALA A 1 294 ? 137.390 119.204 122.913 1.00 82.36 294 ALA A CA 1
ATOM 1479 C C . ALA A 1 294 ? 137.602 118.167 124.029 1.00 82.12 294 ALA A C 1
ATOM 1480 O O . ALA A 1 294 ? 137.716 118.544 125.191 1.00 83.71 294 ALA A O 1
ATOM 1482 N N . VAL A 1 295 ? 137.732 116.876 123.695 1.00 76.03 295 VAL A N 1
ATOM 1483 C CA . VAL A 1 295 ? 138.008 115.815 124.677 1.00 74.09 295 VAL A CA 1
ATOM 1484 C C . VAL A 1 295 ? 139.411 115.960 125.234 1.00 81.44 295 VAL A C 1
ATOM 1485 O O . VAL A 1 295 ? 139.602 115.921 126.446 1.00 86.14 295 VAL A O 1
ATOM 1489 N N . VAL A 1 296 ? 140.391 116.193 124.361 1.00 79.15 296 VAL A N 1
ATOM 1490 C CA . VAL A 1 296 ? 141.792 116.414 124.737 1.00 78.97 296 VAL A CA 1
ATOM 1491 C C . VAL A 1 296 ? 141.929 117.625 125.662 1.00 76.05 296 VAL A C 1
ATOM 1492 O O . VAL A 1 296 ? 142.521 117.523 126.730 1.00 77.66 296 VAL A O 1
ATOM 1496 N N . ARG A 1 297 ? 141.311 118.755 125.313 1.00 75.83 297 ARG A N 1
ATOM 1497 C CA . ARG A 1 297 ? 141.330 119.984 126.123 1.00 76.58 297 ARG A CA 1
ATOM 1498 C C . ARG A 1 297 ? 140.598 119.851 127.458 1.00 79.15 297 ARG A C 1
ATOM 1499 O O . ARG A 1 297 ? 141.058 120.419 128.441 1.00 81.03 297 ARG A O 1
ATOM 1507 N N . ILE A 1 298 ? 139.530 119.059 127.541 1.00 78.17 298 ILE A N 1
ATOM 1508 C CA . ILE A 1 298 ? 138.868 118.721 128.807 1.00 74.05 298 ILE A CA 1
ATOM 1509 C C . ILE A 1 298 ? 139.812 117.984 129.754 1.00 73.15 298 ILE A C 1
ATOM 1510 O O . ILE A 1 298 ? 139.938 118.386 130.906 1.00 76.25 298 ILE A O 1
ATOM 1515 N N . PHE A 1 299 ? 140.516 116.947 129.304 1.00 70.57 299 PHE A N 1
ATOM 1516 C CA . PHE A 1 299 ? 141.362 116.164 130.209 1.00 72.28 299 PHE A CA 1
ATOM 1517 C C . PHE A 1 299 ? 142.620 116.902 130.674 1.00 70.87 299 PHE A C 1
ATOM 1518 O O . PHE A 1 299 ? 143.042 116.710 131.812 1.00 69.92 299 PHE A O 1
ATOM 1526 N N . ASN A 1 300 ? 143.170 117.803 129.860 1.00 71.15 300 ASN A N 1
ATOM 1527 C CA . ASN A 1 300 ? 144.237 118.715 130.265 1.00 70.93 300 ASN A CA 1
ATOM 1528 C C . ASN A 1 300 ? 143.802 119.689 131.357 1.00 68.47 300 ASN A C 1
ATOM 1529 O O . ASN A 1 300 ? 144.541 119.905 132.315 1.00 69.30 300 ASN A O 1
ATOM 1534 N N . LEU A 1 301 ? 142.601 120.262 131.230 1.00 66.83 301 LEU A N 1
ATOM 1535 C CA . LEU A 1 301 ? 142.037 121.157 132.224 1.00 61.11 301 LEU A CA 1
ATOM 1536 C C . LEU A 1 301 ? 141.736 120.435 133.540 1.00 60.31 301 LEU A C 1
ATOM 1537 O O . LEU A 1 301 ? 142.132 120.940 134.575 1.00 66.34 301 LEU A O 1
ATOM 1542 N N . ILE A 1 302 ? 141.139 119.244 133.538 1.00 57.73 302 ILE A N 1
ATOM 1543 C CA . ILE A 1 302 ? 140.919 118.463 134.765 1.00 58.03 302 ILE A CA 1
ATOM 1544 C C . ILE A 1 302 ? 142.235 118.213 135.518 1.00 61.10 302 ILE A C 1
ATOM 1545 O O . ILE A 1 302 ? 142.281 118.372 136.732 1.00 61.65 302 ILE A O 1
ATOM 1550 N N . GLY A 1 303 ? 143.321 117.871 134.818 1.00 63.59 303 GLY A N 1
ATOM 1551 C CA . GLY A 1 303 ? 144.623 117.670 135.440 1.00 56.48 303 GLY A CA 1
ATOM 1552 C C . GLY A 1 303 ? 145.156 118.943 136.089 1.00 56.64 303 GLY A C 1
ATOM 1553 O O . GLY A 1 303 ? 145.562 118.931 137.243 1.00 59.38 303 GLY A O 1
ATOM 1554 N N . MET A 1 304 ? 145.077 120.063 135.384 1.00 56.10 304 MET A N 1
ATOM 1555 C CA . MET A 1 304 ? 145.433 121.381 135.899 1.00 53.29 304 MET A CA 1
ATOM 1556 C C . MET A 1 304 ? 144.589 121.804 137.115 1.00 57.06 304 MET A C 1
ATOM 1557 O O . MET A 1 304 ? 145.144 122.300 138.086 1.00 60.63 304 MET A O 1
ATOM 1562 N N . LEU A 1 305 ? 143.274 121.581 137.121 1.00 54.51 305 LEU A N 1
ATOM 1563 C CA . LEU A 1 305 ? 142.392 121.928 138.237 1.00 50.66 305 LEU A CA 1
ATOM 1564 C C . LEU A 1 305 ? 142.725 121.144 139.498 1.00 52.80 305 LEU A C 1
ATOM 1565 O O . LEU A 1 305 ? 142.803 121.719 140.576 1.00 56.45 305 LEU A O 1
ATOM 1570 N N . LEU A 1 306 ? 142.949 119.838 139.375 1.00 51.38 306 LEU A N 1
ATOM 1571 C CA . LEU A 1 306 ? 143.356 118.999 140.503 1.00 47.48 306 LEU A CA 1
ATOM 1572 C C . LEU A 1 306 ? 144.699 119.451 141.075 1.00 47.55 306 LEU A C 1
ATOM 1573 O O . LEU A 1 306 ? 144.854 119.525 142.289 1.00 51.44 306 LEU A O 1
ATOM 1578 N N . LEU A 1 307 ? 145.652 119.813 140.223 1.00 46.49 307 LEU A N 1
ATOM 1579 C CA . LEU A 1 307 ? 146.950 120.323 140.640 1.00 42.97 307 LEU A CA 1
ATOM 1580 C C . LEU A 1 307 ? 146.850 121.684 141.339 1.00 45.92 307 LEU A C 1
ATOM 1581 O O . LEU A 1 307 ? 147.456 121.860 142.387 1.00 48.84 307 LEU A O 1
ATOM 1586 N N . LEU A 1 308 ? 146.056 122.625 140.830 1.00 46.94 308 LEU A N 1
ATOM 1587 C CA . LEU A 1 308 ? 145.839 123.917 141.476 1.00 43.89 308 LEU A CA 1
ATOM 1588 C C . LEU A 1 308 ? 145.181 123.762 142.840 1.00 46.75 308 LEU A C 1
ATOM 1589 O O . LEU A 1 308 ? 145.600 124.411 143.782 1.00 52.13 308 LEU A O 1
ATOM 1594 N N . CYS A 1 309 ? 144.196 122.880 142.974 1.00 46.89 309 CYS A N 1
ATOM 1595 C CA . CYS A 1 309 ? 143.571 122.566 144.245 1.00 45.94 309 CYS A CA 1
ATOM 1596 C C . CYS A 1 309 ? 144.562 121.974 145.251 1.00 46.00 309 CYS A C 1
ATOM 1597 O O . CYS A 1 309 ? 144.607 122.380 146.402 1.00 51.66 309 CYS A O 1
ATOM 1600 N N . HIS A 1 310 ? 145.423 121.065 144.805 1.00 45.19 310 HIS A N 1
ATOM 1601 C CA . HIS A 1 310 ? 146.502 120.487 145.595 1.00 41.21 310 HIS A CA 1
ATOM 1602 C C . HIS A 1 310 ? 147.513 121.524 146.083 1.00 43.50 310 HIS A C 1
ATOM 1603 O O . HIS A 1 310 ? 147.864 121.522 147.258 1.00 48.85 310 HIS A O 1
ATOM 1610 N N . TRP A 1 311 ? 147.967 122.432 145.224 1.00 42.01 311 TRP A N 1
ATOM 1611 C CA . TRP A 1 311 ? 148.867 123.516 145.596 1.00 40.96 311 TRP A CA 1
ATOM 1612 C C . TRP A 1 311 ? 148.225 124.562 146.489 1.00 43.00 311 TRP A C 1
ATOM 1613 O O . TRP A 1 311 ? 148.879 125.011 147.413 1.00 48.06 311 TRP A O 1
ATOM 1624 N N . ASP A 1 312 ? 146.970 124.937 146.271 1.00 44.46 312 ASP A N 1
ATOM 1625 C CA . ASP A 1 312 ? 146.221 125.782 147.198 1.00 43.91 312 ASP A CA 1
ATOM 1626 C C . ASP A 1 312 ? 146.083 125.096 148.559 1.00 46.64 312 ASP A C 1
ATOM 1627 O O . ASP A 1 312 ? 146.400 125.690 149.575 1.00 50.34 312 ASP A O 1
ATOM 1632 N N . GLY A 1 313 ? 145.798 123.799 148.601 1.00 47.05 313 GLY A N 1
ATOM 1633 C CA . GLY A 1 313 ? 145.833 123.009 149.818 1.00 44.32 313 GLY A CA 1
ATOM 1634 C C . GLY A 1 313 ? 147.148 123.124 150.576 1.00 44.66 313 GLY A C 1
ATOM 1635 O O . GLY A 1 313 ? 147.138 123.340 151.773 1.00 53.89 313 GLY A O 1
ATOM 1636 N N . CYS A 1 314 ? 148.295 123.062 149.907 1.00 44.53 314 CYS A N 1
ATOM 1637 C CA . CYS A 1 314 ? 149.583 123.301 150.548 1.00 39.42 314 CYS A CA 1
ATOM 1638 C C . CYS A 1 314 ? 149.735 124.754 151.002 1.00 40.40 314 CYS A C 1
ATOM 1639 O O . CYS A 1 314 ? 150.118 124.995 152.135 1.00 45.48 314 CYS A O 1
ATOM 1642 N N . LEU A 1 315 ? 149.368 125.734 150.178 1.00 42.00 315 LEU A N 1
ATOM 1643 C CA . LEU A 1 315 ? 149.391 127.151 150.523 1.00 39.63 315 LEU A CA 1
ATOM 1644 C C . LEU A 1 315 ? 148.555 127.507 151.765 1.00 42.77 315 LEU A C 1
ATOM 1645 O O . LEU A 1 315 ? 149.025 128.275 152.594 1.00 46.94 315 LEU A O 1
ATOM 1650 N N . GLN A 1 316 ? 147.368 126.922 151.948 1.00 45.57 316 GLN A N 1
ATOM 1651 C CA . GLN A 1 316 ? 146.521 127.128 153.131 1.00 44.74 316 GLN A CA 1
ATOM 1652 C C . GLN A 1 316 ? 147.262 126.841 154.431 1.00 46.68 316 GLN A C 1
ATOM 1653 O O . GLN A 1 316 ? 147.024 127.521 155.417 1.00 54.94 316 GLN A O 1
ATOM 1659 N N . PHE A 1 317 ? 148.135 125.842 154.464 1.00 44.69 317 PHE A N 1
ATOM 1660 C CA . PHE A 1 317 ? 148.926 125.477 155.629 1.00 40.58 317 PHE A CA 1
ATOM 1661 C C . PHE A 1 317 ? 150.306 126.145 155.662 1.00 43.99 317 PHE A C 1
ATOM 1662 O O . PHE A 1 317 ? 150.793 126.510 156.724 1.00 48.34 317 PHE A O 1
ATOM 1670 N N . LEU A 1 318 ? 150.938 126.357 154.511 1.00 43.57 318 LEU A N 1
ATOM 1671 C CA . LEU A 1 318 ? 152.256 126.959 154.414 1.00 42.68 318 LEU A CA 1
ATOM 1672 C C . LEU A 1 318 ? 152.306 128.375 154.970 1.00 44.71 318 LEU A C 1
ATOM 1673 O O . LEU A 1 318 ? 153.239 128.706 155.687 1.00 52.54 318 LEU A O 1
ATOM 1678 N N . VAL A 1 319 ? 151.326 129.223 154.680 1.00 42.63 319 VAL A N 1
ATOM 1679 C CA . VAL A 1 319 ? 151.345 130.604 155.170 1.00 38.91 319 VAL A CA 1
ATOM 1680 C C . VAL A 1 319 ? 151.247 130.685 156.705 1.00 45.90 319 VAL A C 1
ATOM 1681 O O . VAL A 1 319 ? 152.092 131.348 157.298 1.00 51.96 319 VAL A O 1
ATOM 1685 N N . PRO A 1 320 ? 150.344 129.964 157.398 1.00 44.77 320 PRO A N 1
ATOM 1686 C CA . PRO A 1 320 ? 150.447 129.729 158.835 1.00 44.62 320 PRO A CA 1
ATOM 1687 C C . PRO A 1 320 ? 151.795 129.185 159.315 1.00 47.88 320 PRO A C 1
ATOM 1688 O O . PRO A 1 320 ? 152.335 129.684 160.292 1.00 52.28 320 PRO A O 1
ATOM 1692 N N . LEU A 1 321 ? 152.369 128.183 158.651 1.00 48.22 321 LEU A N 1
ATOM 1693 C CA . LEU A 1 321 ? 153.642 127.587 159.046 1.00 47.35 321 LEU A CA 1
ATOM 1694 C C . LEU A 1 321 ? 154.787 128.598 159.046 1.00 49.56 321 LEU A C 1
ATOM 1695 O O . LEU A 1 321 ? 155.547 128.673 160.007 1.00 55.78 321 LEU A O 1
ATOM 1700 N N . LEU A 1 322 ? 154.909 129.414 158.002 1.00 48.33 322 LEU A N 1
ATOM 1701 C CA . LEU A 1 322 ? 155.953 130.430 157.912 1.00 47.89 322 LEU A CA 1
ATOM 1702 C C . LEU A 1 322 ? 155.799 131.538 158.953 1.00 54.51 322 LEU A C 1
ATOM 1703 O O . LEU A 1 322 ? 156.786 132.159 159.331 1.00 63.94 322 LEU A O 1
ATOM 1708 N N . GLN A 1 323 ? 154.597 131.760 159.469 1.00 52.62 323 GLN A N 1
ATOM 1709 C CA . GLN A 1 323 ? 154.306 132.659 160.583 1.00 49.89 323 GLN A CA 1
ATOM 1710 C C . GLN A 1 323 ? 154.378 131.966 161.954 1.00 51.74 323 GLN A C 1
ATOM 1711 O O . GLN A 1 323 ? 153.979 132.543 162.955 1.00 57.22 323 GLN A O 1
ATOM 1717 N N . ASP A 1 324 ? 154.876 130.733 162.030 1.00 50.95 324 ASP A N 1
ATOM 1718 C CA . ASP A 1 324 ? 154.962 129.931 163.248 1.00 50.59 324 ASP A CA 1
ATOM 1719 C C . ASP A 1 324 ? 153.616 129.640 163.923 1.00 52.42 324 ASP A C 1
ATOM 1720 O O . ASP A 1 324 ? 153.521 129.619 165.148 1.00 56.58 324 ASP A O 1
ATOM 1722 N N . PHE A 1 325 ? 152.566 129.407 163.137 1.00 53.42 325 PHE A N 1
ATOM 1723 C CA . PHE A 1 325 ? 151.206 129.107 163.594 1.00 49.65 325 PHE A CA 1
ATOM 1724 C C . PHE A 1 325 ? 150.688 130.113 164.633 1.00 50.17 325 PHE A C 1
ATOM 1725 O O . PHE A 1 325 ? 150.532 129.778 165.804 1.00 53.04 325 PHE A O 1
ATOM 1733 N N . PRO A 1 326 ? 150.407 131.362 164.239 1.00 48.34 326 PRO A N 1
ATOM 1734 C CA . PRO A 1 326 ? 149.906 132.363 165.154 1.00 47.93 326 PRO A CA 1
ATOM 1735 C C . PRO A 1 326 ? 148.549 131.957 165.743 1.00 51.88 326 PRO A C 1
ATOM 1736 O O . PRO A 1 326 ? 147.821 131.162 165.141 1.00 56.64 326 PRO A O 1
ATOM 1740 N N . PRO A 1 327 ? 148.164 132.475 166.914 1.00 49.92 327 PRO A N 1
ATOM 1741 C CA . PRO A 1 327 ? 147.014 131.976 167.657 1.00 49.80 327 PRO A CA 1
ATOM 1742 C C . PRO A 1 327 ? 145.661 132.254 167.000 1.00 52.05 327 PRO A C 1
ATOM 1743 O O . PRO A 1 327 ? 144.678 131.632 167.384 1.00 53.35 327 PRO A O 1
ATOM 1747 N N . ASP A 1 328 ? 145.584 133.154 166.022 1.00 52.05 328 ASP A N 1
ATOM 1748 C CA . ASP A 1 328 ? 144.372 133.491 165.275 1.00 49.98 328 ASP A CA 1
ATOM 1749 C C . ASP A 1 328 ? 144.229 132.799 163.909 1.00 54.96 328 ASP A C 1
ATOM 1750 O O . ASP A 1 328 ? 143.329 133.163 163.152 1.00 63.09 328 ASP A O 1
ATOM 1752 N N . CYS A 1 329 ? 145.097 131.846 163.544 1.00 50.60 329 CYS A N 1
ATOM 1753 C CA . CYS A 1 329 ? 144.987 131.107 162.279 1.00 49.18 329 CYS A CA 1
ATOM 1754 C C . CYS A 1 329 ? 144.223 129.785 162.404 1.00 50.60 329 CYS A C 1
ATOM 1755 O O . CYS A 1 329 ? 144.140 129.202 163.480 1.00 55.07 329 CYS A O 1
ATOM 1758 N N . TRP A 1 330 ? 143.709 129.261 161.294 1.00 45.42 330 TRP A N 1
ATOM 1759 C CA . TRP A 1 330 ? 142.860 128.073 161.282 1.00 43.46 330 TRP A CA 1
ATOM 1760 C C . TRP A 1 330 ? 143.508 126.821 161.870 1.00 48.29 330 TRP A C 1
ATOM 1761 O O . TRP A 1 330 ? 142.810 125.990 162.432 1.00 55.65 330 TRP A O 1
ATOM 1772 N N . VAL A 1 331 ? 144.826 126.678 161.784 1.00 47.32 331 VAL A N 1
ATOM 1773 C CA . VAL A 1 331 ? 145.558 125.517 162.294 1.00 44.52 331 VAL A CA 1
ATOM 1774 C C . VAL A 1 331 ? 145.575 125.524 163.819 1.00 50.76 331 VAL A C 1
ATOM 1775 O O . VAL A 1 331 ? 145.367 124.493 164.443 1.00 55.79 331 VAL A O 1
ATOM 1779 N N . SER A 1 332 ? 145.742 126.699 164.431 1.00 51.48 332 SER A N 1
ATOM 1780 C CA . SER A 1 332 ? 145.618 126.911 165.876 1.00 47.49 332 SER A CA 1
ATOM 1781 C C . SER A 1 332 ? 144.167 126.858 166.350 1.00 50.05 332 SER A C 1
ATOM 1782 O O . SER A 1 332 ? 143.874 126.176 167.323 1.00 54.77 332 SER A O 1
ATOM 1785 N N . LEU A 1 333 ? 143.230 127.510 165.666 1.00 48.73 333 LEU A N 1
ATOM 1786 C CA . LEU A 1 333 ? 141.815 127.514 166.030 1.00 46.17 333 LEU A CA 1
ATOM 1787 C C . LEU A 1 333 ? 141.218 126.110 166.019 1.00 50.53 333 LEU A C 1
ATOM 1788 O O . LEU A 1 333 ? 140.483 125.760 166.936 1.00 60.37 333 LEU A O 1
ATOM 1793 N N . ASN A 1 334 ? 141.552 125.285 165.030 1.00 48.96 334 ASN A N 1
ATOM 1794 C CA . ASN A 1 334 ? 141.124 123.891 164.969 1.00 48.53 334 ASN A CA 1
ATOM 1795 C C . ASN A 1 334 ? 142.036 122.958 165.788 1.00 52.75 334 ASN A C 1
ATOM 1796 O O . ASN A 1 334 ? 141.822 121.753 165.796 1.00 58.78 334 ASN A O 1
ATOM 1801 N N . GLU A 1 335 ? 143.032 123.488 166.494 1.00 52.73 335 GLU A N 1
ATOM 1802 C CA . GLU A 1 335 ? 143.912 122.773 167.416 1.00 49.36 335 GLU A CA 1
ATOM 1803 C C . GLU A 1 335 ? 144.651 121.583 166.810 1.00 51.34 335 GLU A C 1
ATOM 1804 O O . GLU A 1 335 ? 144.758 120.537 167.442 1.00 60.70 335 GLU A O 1
ATOM 1806 N N . MET A 1 336 ? 145.172 121.722 165.588 1.00 51.69 336 MET A N 1
ATOM 1807 C CA . MET A 1 336 ? 145.798 120.624 164.838 1.00 49.95 336 MET A CA 1
ATOM 1808 C C . MET A 1 336 ? 147.259 120.849 164.459 1.00 48.61 336 MET A C 1
ATOM 1809 O O . MET A 1 336 ? 147.786 120.116 163.640 1.00 52.40 336 MET A O 1
ATOM 1814 N N . VAL A 1 337 ? 147.957 121.785 165.105 1.00 50.99 337 VAL A N 1
ATOM 1815 C CA . VAL A 1 337 ? 149.401 122.031 164.905 1.00 50.51 337 VAL A CA 1
ATOM 1816 C C . VAL A 1 337 ? 150.263 120.790 165.158 1.00 49.77 337 VAL A C 1
ATOM 1817 O O . VAL A 1 337 ? 151.305 120.627 164.532 1.00 54.35 337 VAL A O 1
ATOM 1821 N N . ASN A 1 338 ? 149.846 119.901 166.065 1.00 51.91 338 ASN A N 1
ATOM 1822 C CA . ASN A 1 338 ? 150.602 118.704 166.450 1.00 51.91 338 ASN A CA 1
ATOM 1823 C C . ASN A 1 338 ? 150.141 117.418 165.748 1.00 53.69 338 ASN A C 1
ATOM 1824 O O . ASN A 1 338 ? 150.685 116.351 166.029 1.00 59.34 338 ASN A O 1
ATOM 1829 N N . ASP A 1 339 ? 149.141 117.468 164.870 1.00 51.13 339 ASP A N 1
ATOM 1830 C CA . ASP A 1 339 ? 148.641 116.299 164.141 1.00 46.05 339 ASP A CA 1
ATOM 1831 C C . ASP A 1 339 ? 149.680 115.693 163.196 1.00 48.08 339 ASP A C 1
ATOM 1832 O O . ASP A 1 339 ? 150.672 116.319 162.828 1.00 52.71 339 ASP A O 1
ATOM 1837 N N . SER A 1 340 ? 149.427 114.467 162.751 1.00 45.55 340 SER A N 1
ATOM 1838 C CA . SER A 1 340 ? 150.189 113.839 161.683 1.00 42.97 340 SER A CA 1
ATOM 1839 C C . SER A 1 340 ? 150.020 114.571 160.356 1.00 47.74 340 SER A C 1
ATOM 1840 O O . SER A 1 340 ? 149.007 115.218 160.095 1.00 54.03 340 SER A O 1
ATOM 1843 N N . TRP A 1 341 ? 151.016 114.461 159.478 1.00 44.69 341 TRP A N 1
ATOM 1844 C CA . TRP A 1 341 ? 151.037 115.145 158.186 1.00 46.52 341 TRP A CA 1
ATOM 1845 C C . TRP A 1 341 ? 149.811 114.823 157.320 1.00 47.94 341 TRP A C 1
ATOM 1846 O O . TRP A 1 341 ? 149.313 115.700 156.631 1.00 52.19 341 TRP A O 1
ATOM 1857 N N . GLY A 1 342 ? 149.268 113.609 157.402 1.00 46.51 342 GLY A N 1
ATOM 1858 C CA . GLY A 1 342 ? 148.121 113.167 156.619 1.00 47.04 342 GLY A CA 1
ATOM 1859 C C . GLY A 1 342 ? 146.798 113.785 157.034 1.00 47.54 342 GLY A C 1
ATOM 1860 O O . GLY A 1 342 ? 145.991 114.109 156.168 1.00 50.35 342 GLY A O 1
ATOM 1861 N N . LYS A 1 343 ? 146.570 114.030 158.328 1.00 47.88 343 LYS A N 1
ATOM 1862 C CA . LYS A 1 343 ? 145.402 114.795 158.787 1.00 46.43 343 LYS A CA 1
ATOM 1863 C C . LYS A 1 343 ? 145.508 116.258 158.407 1.00 47.21 343 LYS A C 1
ATOM 1864 O O . LYS A 1 343 ? 144.555 116.816 157.881 1.00 54.11 343 LYS A O 1
ATOM 1870 N N . GLN A 1 344 ? 146.665 116.872 158.615 1.00 44.54 344 GLN A N 1
ATOM 1871 C CA . GLN A 1 344 ? 146.898 118.265 158.259 1.00 44.13 344 GLN A CA 1
ATOM 1872 C C . GLN A 1 344 ? 146.726 118.493 156.763 1.00 45.28 344 GLN A C 1
ATOM 1873 O O . GLN A 1 344 ? 146.033 119.419 156.371 1.00 52.34 344 GLN A O 1
ATOM 1879 N N . TYR A 1 345 ? 147.253 117.586 155.948 1.00 43.84 345 TYR A N 1
ATOM 1880 C CA . TYR A 1 345 ? 147.105 117.688 154.501 1.00 41.66 345 TYR A CA 1
ATOM 1881 C C . TYR A 1 345 ? 145.635 117.555 154.082 1.00 44.74 345 TYR A C 1
ATOM 1882 O O . TYR A 1 345 ? 145.135 118.355 153.291 1.00 50.64 345 TYR A O 1
ATOM 1891 N N . SER A 1 346 ? 144.948 116.544 154.614 1.00 43.80 346 SER A N 1
ATOM 1892 C CA . SER A 1 346 ? 143.546 116.309 154.298 1.00 43.33 346 SER A CA 1
ATOM 1893 C C . SER A 1 346 ? 142.671 117.497 154.651 1.00 45.31 346 SER A C 1
ATOM 1894 O O . SER A 1 346 ? 141.820 117.871 153.859 1.00 49.42 346 SER A O 1
ATOM 1897 N N . TYR A 1 347 ? 142.923 118.120 155.797 1.00 43.79 347 TYR A N 1
ATOM 1898 C CA . TYR A 1 347 ? 142.158 119.293 156.202 1.00 44.10 347 TYR A CA 1
ATOM 1899 C C . TYR A 1 347 ? 142.456 120.461 155.261 1.00 47.79 347 TYR A C 1
ATOM 1900 O O . TYR A 1 347 ? 141.541 121.079 154.717 1.00 51.51 347 TYR A O 1
ATOM 1909 N N . ALA A 1 348 ? 143.740 120.758 155.074 1.00 46.10 348 ALA A N 1
ATOM 1910 C CA . ALA A 1 348 ? 144.156 121.830 154.196 1.00 40.75 348 ALA A CA 1
ATOM 1911 C C . ALA A 1 348 ? 143.606 121.667 152.772 1.00 41.21 348 ALA A C 1
ATOM 1912 O O . ALA A 1 348 ? 143.128 122.629 152.187 1.00 48.57 348 ALA A O 1
ATOM 1914 N N . LEU A 1 349 ? 143.596 120.455 152.219 1.00 39.63 349 LEU A N 1
ATOM 1915 C CA . LEU A 1 349 ? 143.003 120.168 150.923 1.00 40.47 349 LEU A CA 1
ATOM 1916 C C . LEU A 1 349 ? 141.495 120.409 150.939 1.00 45.40 349 LEU A C 1
ATOM 1917 O O . LEU A 1 349 ? 140.984 121.087 150.063 1.00 52.03 349 LEU A O 1
ATOM 1922 N N . PHE A 1 350 ? 140.791 119.935 151.962 1.00 45.19 350 PHE A N 1
ATOM 1923 C CA . PHE A 1 350 ? 139.371 120.186 152.139 1.00 42.73 350 PHE A CA 1
ATOM 1924 C C . PHE A 1 350 ? 139.048 121.674 152.226 1.00 46.18 350 PHE A C 1
ATOM 1925 O O . PHE A 1 350 ? 138.088 122.139 151.618 1.00 55.04 350 PHE A O 1
ATOM 1933 N N . LYS A 1 351 ? 139.871 122.450 152.919 1.00 44.34 351 LYS A N 1
ATOM 1934 C CA . LYS A 1 351 ? 139.741 123.894 153.018 1.00 42.27 351 LYS A CA 1
ATOM 1935 C C . LYS A 1 351 ? 139.947 124.583 151.666 1.00 44.64 351 LYS A C 1
ATOM 1936 O O . LYS A 1 351 ? 139.090 125.341 151.243 1.00 50.34 351 LYS A O 1
ATOM 1942 N N . ALA A 1 352 ? 140.992 124.238 150.921 1.00 44.08 352 ALA A N 1
ATOM 1943 C CA . ALA A 1 352 ? 141.219 124.747 149.579 1.00 42.77 352 ALA A CA 1
ATOM 1944 C C . ALA A 1 352 ? 140.101 124.399 148.608 1.00 48.67 352 ALA A C 1
ATOM 1945 O O . ALA A 1 352 ? 139.573 125.255 147.911 1.00 58.12 352 ALA A O 1
ATOM 1947 N N . MET A 1 353 ? 139.687 123.144 148.583 1.00 49.26 353 MET A N 1
ATOM 1948 C CA . MET A 1 353 ? 138.620 122.675 147.719 1.00 50.48 353 MET A CA 1
ATOM 1949 C C . MET A 1 353 ? 137.280 123.324 148.056 1.00 48.65 353 MET A C 1
ATOM 1950 O O . MET A 1 353 ? 136.540 123.691 147.155 1.00 52.72 353 MET A O 1
ATOM 1955 N N . SER A 1 354 ? 137.007 123.569 149.334 1.00 46.11 354 SER A N 1
ATOM 1956 C CA . SER A 1 354 ? 135.835 124.314 149.767 1.00 45.29 354 SER A CA 1
ATOM 1957 C C . SER A 1 354 ? 135.828 125.734 149.247 1.00 51.71 354 SER A C 1
ATOM 1958 O O . SER A 1 354 ? 134.803 126.171 148.734 1.00 57.97 354 SER A O 1
ATOM 1961 N N . HIS A 1 355 ? 136.957 126.446 149.321 1.00 52.41 355 HIS A N 1
ATOM 1962 C CA . HIS A 1 355 ? 137.084 127.810 148.801 1.00 49.19 355 HIS A CA 1
ATOM 1963 C C . HIS A 1 355 ? 136.932 127.835 147.297 1.00 50.54 355 HIS A C 1
ATOM 1964 O O . HIS A 1 355 ? 136.179 128.628 146.762 1.00 54.51 355 HIS A O 1
ATOM 1971 N N . MET A 1 356 ? 137.614 126.944 146.601 1.00 50.37 356 MET A N 1
ATOM 1972 C CA . MET A 1 356 ? 137.657 126.935 145.154 1.00 50.67 356 MET A CA 1
ATOM 1973 C C . MET A 1 356 ? 136.365 126.495 144.482 1.00 53.77 356 MET A C 1
ATOM 1974 O O . MET A 1 356 ? 135.999 127.076 143.470 1.00 63.21 356 MET A O 1
ATOM 1979 N N . LEU A 1 357 ? 135.625 125.546 145.046 1.00 52.33 357 LEU A N 1
ATOM 1980 C CA . LEU A 1 357 ? 134.264 125.223 144.608 1.00 52.05 357 LEU A CA 1
ATOM 1981 C C . LEU A 1 357 ? 133.206 126.163 145.179 1.00 54.31 357 LEU A C 1
ATOM 1982 O O . LEU A 1 357 ? 132.027 126.001 144.896 1.00 59.36 357 LEU A O 1
ATOM 1987 N N . CYS A 1 358 ? 133.597 127.153 145.971 1.00 54.36 358 CYS A N 1
ATOM 1988 C CA . CYS A 1 358 ? 132.695 128.101 146.606 1.00 55.59 358 CYS A CA 1
ATOM 1989 C C . CYS A 1 358 ? 131.611 127.428 147.476 1.00 57.79 358 CYS A C 1
ATOM 1990 O O . CYS A 1 358 ? 130.510 127.939 147.564 1.00 61.75 358 CYS A O 1
ATOM 1993 N N . ILE A 1 359 ? 131.889 126.289 148.124 1.00 57.02 359 ILE A N 1
ATOM 1994 C CA . ILE A 1 359 ? 130.932 125.596 149.008 1.00 56.16 359 ILE A CA 1
ATOM 1995 C C . ILE A 1 359 ? 130.990 126.091 150.452 1.00 56.85 359 ILE A C 1
ATOM 1996 O O . ILE A 1 359 ? 130.003 126.026 151.166 1.00 63.97 359 ILE A O 1
ATOM 2001 N N . GLY A 1 360 ? 132.107 126.629 150.905 1.00 53.03 360 GLY A N 1
ATOM 2002 C CA . GLY A 1 360 ? 132.228 127.142 152.258 1.00 56.58 360 GLY A CA 1
ATOM 2003 C C . GLY A 1 360 ? 133.667 127.411 152.625 1.00 61.65 360 GLY A C 1
ATOM 2004 O O . GLY A 1 360 ? 134.554 127.337 151.778 1.00 62.83 360 GLY A O 1
ATOM 2005 N N . TYR A 1 361 ? 133.915 127.731 153.887 1.00 60.66 361 TYR A N 1
ATOM 2006 C CA . TYR A 1 361 ? 135.223 128.188 154.358 1.00 62.99 361 TYR A CA 1
ATOM 2007 C C . TYR A 1 361 ? 136.095 127.114 155.032 1.00 66.18 361 TYR A C 1
ATOM 2008 O O . TYR A 1 361 ? 137.251 127.376 155.364 1.00 65.45 361 TYR A O 1
ATOM 2017 N N . GLY A 1 362 ? 135.556 125.924 155.269 1.00 65.53 362 GLY A N 1
ATOM 2018 C CA . GLY A 1 362 ? 136.029 124.984 156.281 1.00 62.74 362 GLY A CA 1
ATOM 2019 C C . GLY A 1 362 ? 135.154 125.057 157.540 1.00 68.40 362 GLY A C 1
ATOM 2020 O O . GLY A 1 362 ? 133.965 125.359 157.458 1.00 68.92 362 GLY A O 1
ATOM 2021 N N . ALA A 1 363 ? 135.730 124.809 158.714 1.00 69.43 363 ALA A N 1
ATOM 2022 C CA . ALA A 1 363 ? 135.010 124.792 159.989 1.00 66.38 363 ALA A CA 1
ATOM 2023 C C . ALA A 1 363 ? 134.324 126.121 160.351 1.00 69.43 363 ALA A C 1
ATOM 2024 O O . ALA A 1 363 ? 133.237 126.112 160.928 1.00 72.68 363 ALA A O 1
ATOM 2026 N N . GLN A 1 364 ? 134.931 127.253 159.997 1.00 68.55 364 GLN A N 1
ATOM 2027 C CA . GLN A 1 364 ? 134.434 128.605 160.251 1.00 65.40 364 GLN A CA 1
ATOM 2028 C C . GLN A 1 364 ? 134.996 129.599 159.222 1.00 67.22 364 GLN A C 1
ATOM 2029 O O . GLN A 1 364 ? 135.981 129.314 158.541 1.00 66.85 364 GLN A O 1
ATOM 2035 N N . ALA A 1 365 ? 134.392 130.779 159.130 1.00 64.82 365 ALA A N 1
ATOM 2036 C CA . ALA A 1 365 ? 134.930 131.903 158.369 1.00 62.93 365 ALA A CA 1
ATOM 2037 C C . ALA A 1 365 ? 136.314 132.356 158.890 1.00 61.80 365 ALA A C 1
ATOM 2038 O O . ALA A 1 365 ? 136.577 132.202 160.085 1.00 63.83 365 ALA A O 1
ATOM 2040 N N . PRO A 1 366 ? 137.198 132.930 158.049 1.00 55.82 366 PRO A N 1
ATOM 2041 C CA . PRO A 1 366 ? 138.505 133.437 158.466 1.00 52.33 366 PRO A CA 1
ATOM 2042 C C . PRO A 1 366 ? 138.431 134.490 159.570 1.00 51.24 366 PRO A C 1
ATOM 2043 O O . PRO A 1 366 ? 137.459 135.233 159.654 1.00 53.54 366 PRO A O 1
ATOM 2047 N N . VAL A 1 367 ? 139.485 134.584 160.376 1.00 48.33 367 VAL A N 1
ATOM 2048 C CA . VAL A 1 367 ? 139.637 135.555 161.473 1.00 44.55 367 VAL A CA 1
ATOM 2049 C C . VAL A 1 367 ? 140.870 136.445 161.303 1.00 47.53 367 VAL A C 1
ATOM 2050 O O . VAL A 1 367 ? 140.758 137.658 161.432 1.00 56.99 367 VAL A O 1
ATOM 2054 N N . SER A 1 368 ? 142.046 135.899 160.996 1.00 46.96 368 SER A N 1
ATOM 2055 C CA . SER A 1 368 ? 143.265 136.690 160.786 1.00 40.14 368 SER A CA 1
ATOM 2056 C C . SER A 1 368 ? 143.337 137.308 159.393 1.00 49.54 368 SER A C 1
ATOM 2057 O O . SER A 1 368 ? 142.718 136.815 158.456 1.00 57.25 368 SER A O 1
ATOM 2060 N N . MET A 1 369 ? 144.141 138.358 159.221 1.00 45.88 369 MET A N 1
ATOM 2061 C CA . MET A 1 369 ? 144.375 138.999 157.923 1.00 46.92 369 MET A CA 1
ATOM 2062 C C . MET A 1 369 ? 145.014 138.077 156.887 1.00 50.21 369 MET A C 1
ATOM 2063 O O . MET A 1 369 ? 144.666 138.147 155.718 1.00 53.44 369 MET A O 1
ATOM 2068 N N . SER A 1 370 ? 145.900 137.174 157.295 1.00 47.08 370 SER A N 1
ATOM 2069 C CA . SER A 1 370 ? 146.473 136.193 156.372 1.00 45.03 370 SER A CA 1
ATOM 2070 C C . SER A 1 370 ? 145.414 135.226 155.892 1.00 47.81 370 SER A C 1
ATOM 2071 O O . SER A 1 370 ? 145.289 135.020 154.696 1.00 53.61 370 SER A O 1
ATOM 2074 N N . ASP A 1 371 ? 144.590 134.687 156.787 1.00 46.14 371 ASP A N 1
ATOM 2075 C CA . ASP A 1 371 ? 143.536 133.776 156.388 1.00 46.50 371 ASP A CA 1
ATOM 2076 C C . ASP A 1 371 ? 142.479 134.464 155.528 1.00 47.01 371 ASP A C 1
ATOM 2077 O O . ASP A 1 371 ? 142.026 133.846 154.573 1.00 53.57 371 ASP A O 1
ATOM 2082 N N . LEU A 1 372 ? 142.125 135.726 155.777 1.00 42.06 372 LEU A N 1
ATOM 2083 C CA . LEU A 1 372 ? 141.222 136.488 154.915 1.00 43.35 372 LEU A CA 1
ATOM 2084 C C . LEU A 1 372 ? 141.744 136.565 153.486 1.00 46.04 372 LEU A C 1
ATOM 2085 O O . LEU A 1 372 ? 141.044 136.177 152.559 1.00 50.37 372 LEU A O 1
ATOM 2090 N N . TRP A 1 373 ? 142.964 137.050 153.294 1.00 43.56 373 TRP A N 1
ATOM 2091 C CA . TRP A 1 373 ? 143.512 137.303 151.970 1.00 41.79 373 TRP A CA 1
ATOM 2092 C C . TRP A 1 373 ? 143.867 136.031 151.221 1.00 44.07 373 TRP A C 1
ATOM 2093 O O . TRP A 1 373 ? 143.599 135.951 150.027 1.00 49.24 373 TRP A O 1
ATOM 2104 N N . ILE A 1 374 ? 144.355 134.996 151.897 1.00 42.74 374 ILE A N 1
ATOM 2105 C CA . ILE A 1 374 ? 144.568 133.680 151.290 1.00 41.73 374 ILE A CA 1
ATOM 2106 C C . ILE A 1 374 ? 143.238 133.038 150.912 1.00 44.53 374 ILE A C 1
ATOM 2107 O O . ILE A 1 374 ? 143.118 132.483 149.827 1.00 49.71 374 ILE A O 1
ATOM 2112 N N . THR A 1 375 ? 142.195 133.162 151.725 1.00 43.18 375 THR A N 1
ATOM 2113 C CA . THR A 1 375 ? 140.858 132.694 151.358 1.00 41.00 375 THR A CA 1
ATOM 2114 C C . THR A 1 375 ? 140.303 133.425 150.141 1.00 45.75 375 THR A C 1
ATOM 2115 O O . THR A 1 375 ? 139.828 132.776 149.223 1.00 50.89 375 THR A O 1
ATOM 2119 N N . MET A 1 376 ? 140.403 134.752 150.064 1.00 42.08 376 MET A N 1
ATOM 2120 C CA . MET A 1 376 ? 139.909 135.512 148.916 1.00 43.26 376 MET A CA 1
ATOM 2121 C C . MET A 1 376 ? 140.659 135.190 147.629 1.00 45.76 376 MET A C 1
ATOM 2122 O O . MET A 1 376 ? 140.034 134.998 146.595 1.00 51.19 376 MET A O 1
ATOM 2127 N N . LEU A 1 377 ? 141.979 135.048 147.684 1.00 41.80 377 LEU A N 1
ATOM 2128 C CA . LEU A 1 377 ? 142.787 134.582 146.566 1.00 39.37 377 LEU A CA 1
ATOM 2129 C C . LEU A 1 377 ? 142.292 133.231 146.048 1.00 42.48 377 LEU A C 1
ATOM 2130 O O . LEU A 1 377 ? 142.063 133.071 144.857 1.00 50.85 377 LEU A O 1
ATOM 2135 N N . SER A 1 378 ? 142.062 132.279 146.945 1.00 40.06 378 SER A N 1
ATOM 2136 C CA . SER A 1 378 ? 141.554 130.950 146.622 1.00 41.43 378 SER A CA 1
ATOM 2137 C C . SER A 1 378 ? 140.171 130.970 145.994 1.00 45.93 378 SER A C 1
ATOM 2138 O O . SER A 1 378 ? 139.933 130.266 145.023 1.00 49.78 378 SER A O 1
ATOM 2141 N N . MET A 1 379 ? 139.264 131.804 146.491 1.00 44.22 379 MET A N 1
ATOM 2142 C CA . MET A 1 379 ? 137.949 131.999 145.902 1.00 40.53 379 MET A CA 1
ATOM 2143 C C . MET A 1 379 ? 138.010 132.554 144.480 1.00 42.08 379 MET A C 1
ATOM 2144 O O . MET A 1 379 ? 137.383 131.990 143.602 1.00 47.14 379 MET A O 1
ATOM 2149 N N . ILE A 1 380 ? 138.774 133.616 144.227 1.00 41.64 380 ILE A N 1
ATOM 2150 C CA . ILE A 1 380 ? 138.897 134.230 142.899 1.00 40.32 380 ILE A CA 1
ATOM 2151 C C . ILE A 1 380 ? 139.516 133.264 141.904 1.00 42.81 380 ILE A C 1
ATOM 2152 O O . ILE A 1 380 ? 139.005 133.101 140.797 1.00 52.42 380 ILE A O 1
ATOM 2157 N N . VAL A 1 381 ? 140.589 132.580 142.286 1.00 39.37 381 VAL A N 1
ATOM 2158 C CA . VAL A 1 381 ? 141.235 131.597 141.420 1.00 36.02 381 VAL A CA 1
ATOM 2159 C C . VAL A 1 381 ? 140.292 130.444 141.128 1.00 42.40 381 VAL A C 1
ATOM 2160 O O . VAL A 1 381 ? 140.076 130.125 139.962 1.00 48.84 381 VAL A O 1
ATOM 2164 N N . GLY A 1 382 ? 139.654 129.858 142.134 1.00 42.25 382 GLY A N 1
ATOM 2165 C CA . GLY A 1 382 ? 138.725 128.756 141.949 1.00 42.09 382 GLY A CA 1
ATOM 2166 C C . GLY A 1 382 ? 137.474 129.096 141.151 1.00 42.47 382 GLY A C 1
ATOM 2167 O O . GLY A 1 382 ? 137.112 128.348 140.257 1.00 48.39 382 GLY A O 1
ATOM 2168 N N . ALA A 1 383 ? 136.837 130.240 141.373 1.00 39.71 383 ALA A N 1
ATOM 2169 C CA . ALA A 1 383 ? 135.684 130.666 140.592 1.00 40.92 383 ALA A CA 1
ATOM 2170 C C . ALA A 1 383 ? 136.020 130.945 139.124 1.00 45.15 383 ALA A C 1
ATOM 2171 O O . ALA A 1 383 ? 135.226 130.622 138.246 1.00 52.42 383 ALA A O 1
ATOM 2173 N N . THR A 1 384 ? 137.200 131.496 138.836 1.00 42.28 384 THR A N 1
ATOM 2174 C CA . THR A 1 384 ? 137.704 131.657 137.475 1.00 41.52 384 THR A CA 1
ATOM 2175 C C . THR A 1 384 ? 137.919 130.314 136.806 1.00 45.05 384 THR A C 1
ATOM 2176 O O . THR A 1 384 ? 137.451 130.085 135.699 1.00 49.32 384 THR A O 1
ATOM 2180 N N . CYS A 1 385 ? 138.570 129.385 137.491 1.00 43.11 385 CYS A N 1
ATOM 2181 C CA . CYS A 1 385 ? 138.844 128.061 136.976 1.00 38.19 385 CYS A CA 1
ATOM 2182 C C . CYS A 1 385 ? 137.574 127.240 136.739 1.00 41.78 385 CYS A C 1
ATOM 2183 O O . CYS A 1 385 ? 137.464 126.588 135.710 1.00 48.99 385 CYS A O 1
ATOM 2186 N N . TYR A 1 386 ? 136.570 127.324 137.610 1.00 40.71 386 TYR A N 1
ATOM 2187 C CA . TYR A 1 386 ? 135.277 126.694 137.384 1.00 41.11 386 TYR A CA 1
ATOM 2188 C C . TYR A 1 386 ? 134.536 127.266 136.180 1.00 44.58 386 TYR A C 1
ATOM 2189 O O . TYR A 1 386 ? 133.984 126.506 135.398 1.00 48.29 386 TYR A O 1
ATOM 2198 N N . ALA A 1 387 ? 134.583 128.571 135.935 1.00 42.56 387 ALA A N 1
ATOM 2199 C CA . ALA A 1 387 ? 133.983 129.153 134.742 1.00 39.70 387 ALA A CA 1
ATOM 2200 C C . ALA A 1 387 ? 134.667 128.684 133.454 1.00 41.67 387 ALA A C 1
ATOM 2201 O O . ALA A 1 387 ? 133.991 128.376 132.482 1.00 49.43 387 ALA A O 1
ATOM 2203 N N . MET A 1 388 ? 135.994 128.554 133.441 1.00 41.57 388 MET A N 1
ATOM 2204 C CA . MET A 1 388 ? 136.721 127.955 132.325 1.00 41.36 388 MET A CA 1
ATOM 2205 C C . MET A 1 388 ? 136.367 126.490 132.118 1.00 43.00 388 MET A C 1
ATOM 2206 O O . MET A 1 388 ? 136.207 126.058 130.982 1.00 50.08 388 MET A O 1
ATOM 2211 N N . PHE A 1 389 ? 136.181 125.721 133.184 1.00 40.31 389 PHE A N 1
ATOM 2212 C CA . PHE A 1 389 ? 135.711 124.354 133.086 1.00 40.28 389 PHE A CA 1
ATOM 2213 C C . PHE A 1 389 ? 134.318 124.248 132.471 1.00 42.68 389 PHE A C 1
ATOM 2214 O O . PHE A 1 389 ? 134.119 123.481 131.542 1.00 47.42 389 PHE A O 1
ATOM 2222 N N . VAL A 1 390 ? 133.366 125.070 132.894 1.00 42.22 390 VAL A N 1
ATOM 2223 C CA . VAL A 1 390 ? 132.026 125.128 132.301 1.00 38.20 390 VAL A CA 1
ATOM 2224 C C . VAL A 1 390 ? 132.079 125.523 130.822 1.00 40.90 390 VAL A C 1
ATOM 2225 O O . VAL A 1 390 ? 131.361 124.945 130.011 1.00 46.71 390 VAL A O 1
ATOM 2229 N N . GLY A 1 391 ? 132.982 126.420 130.433 1.00 39.70 391 GLY A N 1
ATOM 2230 C CA . GLY A 1 391 ? 133.251 126.753 129.043 1.00 39.78 391 GLY A CA 1
ATOM 2231 C C . GLY A 1 391 ? 133.745 125.576 128.208 1.00 42.41 391 GLY A C 1
ATOM 2232 O O . GLY A 1 391 ? 133.223 125.338 127.126 1.00 47.07 391 GLY A O 1
ATOM 2233 N N . HIS A 1 392 ? 134.670 124.774 128.718 1.00 40.61 392 HIS A N 1
ATOM 2234 C CA . HIS A 1 392 ? 135.123 123.552 128.064 1.00 38.31 392 HIS A CA 1
ATOM 2235 C C . HIS A 1 392 ? 134.063 122.461 128.004 1.00 40.21 392 HIS A C 1
ATOM 2236 O O . HIS A 1 392 ? 133.937 121.819 126.973 1.00 46.49 392 HIS A O 1
ATOM 2243 N N . ALA A 1 393 ? 133.290 122.243 129.066 1.00 40.04 393 ALA A N 1
ATOM 2244 C CA . ALA A 1 393 ? 132.201 121.281 129.064 1.00 40.06 393 ALA A CA 1
ATOM 2245 C C . ALA A 1 393 ? 131.166 121.645 128.002 1.00 41.87 393 ALA A C 1
ATOM 2246 O O . ALA A 1 393 ? 130.736 120.795 127.236 1.00 47.76 393 ALA A O 1
ATOM 2248 N N . THR A 1 394 ? 130.819 122.921 127.889 1.00 41.82 394 THR A N 1
ATOM 2249 C CA . THR A 1 394 ? 129.895 123.412 126.872 1.00 39.67 394 THR A CA 1
ATOM 2250 C C . THR A 1 394 ? 130.412 123.168 125.463 1.00 43.13 394 THR A C 1
ATOM 2251 O O . THR A 1 394 ? 129.664 122.666 124.635 1.00 50.43 394 THR A O 1
ATOM 2255 N N . ALA A 1 395 ? 131.688 123.434 125.188 1.00 42.95 395 ALA A N 1
ATOM 2256 C CA . ALA A 1 395 ? 132.294 123.166 123.894 1.00 38.01 395 ALA A CA 1
ATOM 2257 C C . ALA A 1 395 ? 132.381 121.673 123.570 1.00 39.89 395 ALA A C 1
ATOM 2258 O O . ALA A 1 395 ? 132.098 121.278 122.448 1.00 47.93 395 ALA A O 1
ATOM 2260 N N . LEU A 1 396 ? 132.698 120.811 124.534 1.00 40.42 396 LEU A N 1
ATOM 2261 C CA . LEU A 1 396 ? 132.640 119.368 124.347 1.00 41.15 396 LEU A CA 1
ATOM 2262 C C . LEU A 1 396 ? 131.223 118.933 123.979 1.00 43.24 396 LEU A C 1
ATOM 2263 O O . LEU A 1 396 ? 131.053 118.255 122.976 1.00 50.42 396 LEU A O 1
ATOM 2268 N N . ILE A 1 397 ? 130.207 119.355 124.722 1.00 42.98 397 ILE A N 1
ATOM 2269 C CA . ILE A 1 397 ? 128.831 118.920 124.489 1.00 43.56 397 ILE A CA 1
ATOM 2270 C C . ILE A 1 397 ? 128.316 119.371 123.117 1.00 45.48 397 ILE A C 1
ATOM 2271 O O . ILE A 1 397 ? 127.732 118.563 122.414 1.00 51.79 397 ILE A O 1
ATOM 2276 N N . GLN A 1 398 ? 128.617 120.580 122.650 1.00 44.26 398 GLN A N 1
ATOM 2277 C CA . GLN A 1 398 ? 128.313 121.009 121.280 1.00 44.10 398 GLN A CA 1
ATOM 2278 C C . GLN A 1 398 ? 129.033 120.207 120.186 1.00 45.51 398 GLN A C 1
ATOM 2279 O O . GLN A 1 398 ? 128.488 120.029 119.103 1.00 56.22 398 GLN A O 1
ATOM 2285 N N . SER A 1 399 ? 130.233 119.695 120.418 1.00 45.49 399 SER A N 1
ATOM 2286 C CA . SER A 1 399 ? 130.903 118.824 119.454 1.00 47.03 399 SER A CA 1
ATOM 2287 C C . SER A 1 399 ? 130.239 117.451 119.316 1.00 48.14 399 SER A C 1
ATOM 2288 O O . SER A 1 399 ? 130.393 116.801 118.286 1.00 53.01 399 SER A O 1
ATOM 2291 N N . LEU A 1 400 ? 129.502 116.986 120.325 1.00 49.69 400 LEU A N 1
ATOM 2292 C CA . LEU A 1 400 ? 129.038 115.603 120.400 1.00 51.79 400 LEU A CA 1
ATOM 2293 C C . LEU A 1 400 ? 127.739 115.314 119.643 1.00 58.97 400 LEU A C 1
ATOM 2294 O O . LEU A 1 400 ? 127.554 114.176 119.219 1.00 70.97 400 LEU A O 1
ATOM 2299 N N . ASP A 1 401 ? 126.860 116.287 119.414 1.00 55.65 401 ASP A N 1
ATOM 2300 C CA . ASP A 1 401 ? 125.667 116.086 118.578 1.00 62.12 401 ASP A CA 1
ATOM 2301 C C . ASP A 1 401 ? 125.574 117.084 117.425 1.00 60.70 401 ASP A C 1
ATOM 2302 O O . ASP A 1 401 ? 124.489 117.484 117.011 1.00 65.66 401 ASP A O 1
ATOM 2307 N N . SER A 1 402 ? 126.718 117.456 116.858 1.00 57.83 402 SER A N 1
ATOM 2308 C CA . SER A 1 402 ? 126.798 118.431 115.771 1.00 56.65 402 SER A CA 1
ATOM 2309 C C . SER A 1 402 ? 125.993 118.027 114.546 1.00 54.41 402 SER A C 1
ATOM 2310 O O . SER A 1 402 ? 125.304 118.866 113.984 1.00 62.33 402 SER A O 1
ATOM 2313 N N . SER A 1 403 ? 125.972 116.752 114.181 1.00 46.72 403 SER A N 1
ATOM 2314 C CA . SER A 1 403 ? 125.190 116.240 113.062 1.00 47.53 403 SER A CA 1
ATOM 2315 C C . SER A 1 403 ? 123.695 116.455 113.258 1.00 51.18 403 SER A C 1
ATOM 2316 O O . SER A 1 403 ? 122.992 116.851 112.334 1.00 57.41 403 SER A O 1
ATOM 2319 N N . ARG A 1 404 ? 123.196 116.235 114.472 1.00 50.00 404 ARG A N 1
ATOM 2320 C CA . ARG A 1 404 ? 121.790 116.441 114.816 1.00 48.81 404 ARG A CA 1
ATOM 2321 C C . ARG A 1 404 ? 121.436 117.903 114.869 1.00 49.59 404 ARG A C 1
ATOM 2322 O O . ARG A 1 404 ? 120.479 118.291 114.216 1.00 57.14 404 ARG A O 1
ATOM 2330 N N . ARG A 1 405 ? 122.232 118.737 115.534 1.00 47.15 405 ARG A N 1
ATOM 2331 C CA . ARG A 1 405 ? 122.068 120.187 115.500 1.00 47.15 405 ARG A CA 1
ATOM 2332 C C . ARG A 1 405 ? 121.968 120.696 114.074 1.00 51.53 405 ARG A C 1
ATOM 2333 O O . ARG A 1 405 ? 121.062 121.458 113.777 1.00 59.48 405 ARG A O 1
ATOM 2341 N N . GLN A 1 406 ? 122.855 120.269 113.187 1.00 51.22 406 GLN A N 1
ATOM 2342 C CA . GLN A 1 406 ? 122.890 120.765 111.820 1.00 49.57 406 GLN A CA 1
ATOM 2343 C C . GLN A 1 406 ? 121.695 120.312 110.996 1.00 50.50 406 GLN A C 1
ATOM 2344 O O . GLN A 1 406 ? 121.139 121.129 110.273 1.00 54.89 406 GLN A O 1
ATOM 2350 N N . TYR A 1 407 ? 121.227 119.074 111.139 1.00 50.24 407 TYR A N 1
ATOM 2351 C CA . TYR A 1 407 ? 119.977 118.645 110.520 1.00 48.72 407 TYR A CA 1
ATOM 2352 C C . TYR A 1 407 ? 118.782 119.453 111.025 1.00 51.92 407 TYR A C 1
ATOM 2353 O O . TYR A 1 407 ? 117.958 119.867 110.218 1.00 57.33 407 TYR A O 1
ATOM 2362 N N . GLN A 1 408 ? 118.698 119.760 112.320 1.00 49.38 408 GLN A N 1
ATOM 2363 C CA . GLN A 1 408 ? 117.620 120.596 112.842 1.00 48.90 408 GLN A CA 1
ATOM 2364 C C . GLN A 1 408 ? 117.676 122.025 112.330 1.00 51.59 408 GLN A C 1
ATOM 2365 O O . GLN A 1 408 ? 116.642 122.559 111.968 1.00 58.65 408 GLN A O 1
ATOM 2371 N N . GLU A 1 409 ? 118.838 122.657 112.242 1.00 47.94 409 GLU A N 1
ATOM 2372 C CA . GLU A 1 409 ? 118.964 123.972 111.621 1.00 49.48 409 GLU A CA 1
ATOM 2373 C C . GLU A 1 409 ? 118.520 123.971 110.156 1.00 52.85 409 GLU A C 1
ATOM 2374 O O . GLU A 1 409 ? 117.752 124.837 109.746 1.00 57.08 409 GLU A O 1
ATOM 2380 N N . LYS A 1 410 ? 118.927 122.969 109.371 1.00 52.56 410 LYS A N 1
ATOM 2381 C CA . LYS A 1 410 ? 118.479 122.785 107.988 1.00 48.78 410 LYS A CA 1
ATOM 2382 C C . LYS A 1 410 ? 116.969 122.674 107.909 1.00 50.55 410 LYS A C 1
ATOM 2383 O O . LYS A 1 410 ? 116.347 123.396 107.147 1.00 55.01 410 LYS A O 1
ATOM 2389 N N . TYR A 1 411 ? 116.387 121.787 108.708 1.00 50.14 411 TYR A N 1
ATOM 2390 C CA . TYR A 1 411 ? 114.940 121.593 108.709 1.00 50.06 411 TYR A CA 1
ATOM 2391 C C . TYR A 1 411 ? 114.172 122.863 109.075 1.00 52.43 411 TYR A C 1
ATOM 2392 O O . TYR A 1 411 ? 113.186 123.208 108.425 1.00 57.89 411 TYR A O 1
ATOM 2401 N N . LYS A 1 412 ? 114.626 123.555 110.116 1.00 51.15 412 LYS A N 1
ATOM 2402 C CA . LYS A 1 412 ? 113.961 124.784 110.567 1.00 49.94 412 LYS A CA 1
ATOM 2403 C C . LYS A 1 412 ? 113.970 125.869 109.493 1.00 49.56 412 LYS A C 1
ATOM 2404 O O . LYS A 1 412 ? 113.010 126.618 109.406 1.00 53.12 412 LYS A O 1
ATOM 2410 N N . GLN A 1 413 ? 114.948 125.912 108.595 1.00 49.45 413 GLN A N 1
ATOM 2411 C CA . GLN A 1 413 ? 114.889 126.768 107.405 1.00 46.00 413 GLN A CA 1
ATOM 2412 C C . GLN A 1 413 ? 113.880 126.294 106.358 1.00 46.27 413 GLN A C 1
ATOM 2413 O O . GLN A 1 413 ? 113.265 127.121 105.702 1.00 53.08 413 GLN A O 1
ATOM 2419 N N . VAL A 1 414 ? 113.625 124.994 106.229 1.00 45.01 414 VAL A N 1
ATOM 2420 C CA . VAL A 1 414 ? 112.524 124.487 105.396 1.00 44.24 414 VAL A CA 1
ATOM 2421 C C . VAL A 1 414 ? 111.170 124.902 105.963 1.00 48.46 414 VAL A C 1
ATOM 2422 O O . VAL A 1 414 ? 110.316 125.365 105.225 1.00 53.02 414 VAL A O 1
ATOM 2426 N N . GLU A 1 415 ? 110.968 124.842 107.273 1.00 48.45 415 GLU A N 1
ATOM 2427 C CA . GLU A 1 415 ? 109.758 125.365 107.914 1.00 48.80 415 GLU A CA 1
ATOM 2428 C C . GLU A 1 415 ? 109.581 126.869 107.687 1.00 49.31 415 GLU A C 1
ATOM 2429 O O . GLU A 1 415 ? 108.477 127.318 107.412 1.00 52.66 415 GLU A O 1
ATOM 2435 N N . GLN A 1 416 ? 110.649 127.661 107.730 1.00 48.74 416 GLN A N 1
ATOM 2436 C CA . GLN A 1 416 ? 110.608 129.090 107.418 1.00 46.46 416 GLN A CA 1
ATOM 2437 C C . GLN A 1 416 ? 110.187 129.367 105.976 1.00 48.65 416 GLN A C 1
ATOM 2438 O O . GLN A 1 416 ? 109.389 130.266 105.751 1.00 52.06 416 GLN A O 1
ATOM 2444 N N . TYR A 1 417 ? 110.615 128.530 105.038 1.00 49.95 417 TYR A N 1
ATOM 2445 C CA . TYR A 1 417 ? 110.214 128.696 103.644 1.00 46.95 417 TYR A CA 1
ATOM 2446 C C . TYR A 1 417 ? 108.703 128.479 103.482 1.00 48.61 417 TYR A C 1
ATOM 2447 O O . TYR A 1 417 ? 108.019 129.280 102.845 1.00 53.61 417 TYR A O 1
ATOM 2456 N N . MET A 1 418 ? 108.191 127.393 104.061 1.00 50.20 418 MET A N 1
ATOM 2457 C CA . MET A 1 418 ? 106.768 127.059 103.991 1.00 49.08 418 MET A CA 1
ATOM 2458 C C . MET A 1 418 ? 105.902 128.088 104.702 1.00 50.08 418 MET A C 1
ATOM 2459 O O . MET A 1 418 ? 104.825 128.421 104.231 1.00 54.44 418 MET A O 1
ATOM 2464 N N . SER A 1 419 ? 106.385 128.629 105.811 1.00 49.94 419 SER A N 1
ATOM 2465 C CA . SER A 1 419 ? 105.764 129.729 106.536 1.00 50.60 419 SER A CA 1
ATOM 2466 C C . SER A 1 419 ? 105.723 131.020 105.731 1.00 52.46 419 SER A C 1
ATOM 2467 O O . SER A 1 419 ? 104.662 131.612 105.606 1.00 56.28 419 SER A O 1
ATOM 2470 N N . PHE A 1 420 ? 106.821 131.439 105.104 1.00 53.37 420 PHE A N 1
ATOM 2471 C CA . PHE A 1 420 ? 106.856 132.631 104.258 1.00 49.13 420 PHE A CA 1
ATOM 2472 C C . PHE A 1 420 ? 105.872 132.551 103.096 1.00 48.07 420 PHE A C 1
ATOM 2473 O O . PHE A 1 420 ? 105.149 133.500 102.827 1.00 52.66 420 PHE A O 1
ATOM 2481 N N . HIS A 1 421 ? 105.790 131.407 102.427 1.00 51.33 421 HIS A N 1
ATOM 2482 C CA . HIS A 1 421 ? 104.839 131.171 101.343 1.00 48.56 421 HIS A CA 1
ATOM 2483 C C . HIS A 1 421 ? 103.429 130.809 101.798 1.00 51.91 421 HIS A C 1
ATOM 2484 O O . HIS A 1 421 ? 102.548 130.680 100.960 1.00 54.94 421 HIS A O 1
ATOM 2491 N N . LYS A 1 422 ? 103.177 130.674 103.100 1.00 53.20 422 LYS A N 1
ATOM 2492 C CA . LYS A 1 422 ? 101.871 130.336 103.680 1.00 52.07 422 LYS A CA 1
ATOM 2493 C C . LYS A 1 422 ? 101.266 129.074 103.061 1.00 54.95 422 LYS A C 1
ATOM 2494 O O . LYS A 1 422 ? 100.089 129.048 102.716 1.00 60.08 422 LYS A O 1
ATOM 2500 N N . LEU A 1 423 ? 102.066 128.020 102.901 1.00 53.70 423 LEU A N 1
ATOM 2501 C CA . LEU A 1 423 ? 101.603 126.746 102.352 1.00 53.44 423 LEU A CA 1
ATOM 2502 C C . LEU A 1 423 ? 100.593 126.063 103.294 1.00 58.51 423 LEU A C 1
ATOM 2503 O O . LEU A 1 423 ? 100.790 126.130 104.508 1.00 63.88 423 LEU A O 1
ATOM 2508 N N . PRO A 1 424 ? 99.556 125.374 102.785 1.00 53.16 424 PRO A N 1
ATOM 2509 C CA . PRO A 1 424 ? 98.573 124.647 103.588 1.00 52.77 424 PRO A CA 1
ATOM 2510 C C . PRO A 1 424 ? 99.166 123.550 104.472 1.00 57.71 424 PRO A C 1
ATOM 2511 O O . PRO A 1 424 ? 100.166 122.940 104.104 1.00 61.75 424 PRO A O 1
ATOM 2515 N N . ALA A 1 425 ? 98.529 123.222 105.597 1.00 58.02 425 ALA A N 1
ATOM 2516 C CA . ALA A 1 425 ? 99.044 122.239 106.556 1.00 60.28 425 ALA A CA 1
ATOM 2517 C C . ALA A 1 425 ? 99.269 120.831 105.976 1.00 59.57 425 ALA A C 1
ATOM 2518 O O . ALA A 1 425 ? 100.220 120.158 106.362 1.00 62.75 425 ALA A O 1
ATOM 2520 N N . ASP A 1 426 ? 98.455 120.374 105.027 1.00 55.56 426 ASP A N 1
ATOM 2521 C CA . ASP A 1 426 ? 98.654 119.081 104.378 1.00 59.85 426 ASP A CA 1
ATOM 2522 C C . ASP A 1 426 ? 99.798 119.095 103.357 1.00 60.29 426 ASP A C 1
ATOM 2523 O O . ASP A 1 426 ? 100.506 118.103 103.219 1.00 62.88 426 ASP A O 1
ATOM 2528 N N . MET A 1 427 ? 100.057 120.222 102.698 1.00 56.90 427 MET A N 1
ATOM 2529 C CA . MET A 1 427 ? 101.232 120.406 101.853 1.00 53.87 427 MET A CA 1
ATOM 2530 C C . MET A 1 427 ? 102.504 120.446 102.693 1.00 53.74 427 MET A C 1
ATOM 2531 O O . MET A 1 427 ? 103.486 119.803 102.348 1.00 59.73 427 MET A O 1
ATOM 2536 N N . ARG A 1 428 ? 102.485 121.099 103.856 1.00 50.68 428 ARG A N 1
ATOM 2537 C CA . ARG A 1 428 ? 103.602 121.062 104.801 1.00 50.54 428 ARG A CA 1
ATOM 2538 C C . ARG A 1 428 ? 103.890 119.673 105.342 1.00 54.55 428 ARG A C 1
ATOM 2539 O O . ARG A 1 428 ? 105.050 119.290 105.422 1.00 61.73 428 ARG A O 1
ATOM 2547 N N . GLN A 1 429 ? 102.866 118.888 105.669 1.00 54.47 429 GLN A N 1
ATOM 2548 C CA . GLN A 1 429 ? 103.042 117.501 106.094 1.00 52.61 429 GLN A CA 1
ATOM 2549 C C . GLN A 1 429 ? 103.621 116.640 104.990 1.00 52.98 429 GLN A C 1
ATOM 2550 O O . GLN A 1 429 ? 104.493 115.830 105.254 1.00 57.00 429 GLN A O 1
ATOM 2556 N N . LYS A 1 430 ? 103.220 116.848 103.743 1.00 51.09 430 LYS A N 1
ATOM 2557 C CA . LYS A 1 430 ? 103.781 116.158 102.594 1.00 47.87 430 LYS A CA 1
ATOM 2558 C C . LYS A 1 430 ? 105.248 116.517 102.358 1.00 51.66 430 LYS A C 1
ATOM 2559 O O . LYS A 1 430 ? 106.039 115.645 102.044 1.00 56.72 430 LYS A O 1
ATOM 2565 N N . ILE A 1 431 ? 105.649 117.765 102.554 1.00 51.00 431 ILE A N 1
ATOM 2566 C CA . ILE A 1 431 ? 107.050 118.174 102.450 1.00 45.15 431 ILE A CA 1
ATOM 2567 C C . ILE A 1 431 ? 107.877 117.600 103.600 1.00 48.84 431 ILE A C 1
ATOM 2568 O O . ILE A 1 431 ? 108.931 117.026 103.364 1.00 56.13 431 ILE A O 1
ATOM 2573 N N . HIS A 1 432 ? 107.397 117.671 104.834 1.00 49.62 432 HIS A N 1
ATOM 2574 C CA . HIS A 1 432 ? 108.059 117.086 106.000 1.00 51.60 432 HIS A CA 1
ATOM 2575 C C . HIS A 1 432 ? 108.285 115.578 105.831 1.00 55.16 432 HIS A C 1
ATOM 2576 O O . HIS A 1 432 ? 109.379 115.077 106.040 1.00 58.49 432 HIS A O 1
ATOM 2583 N N . ASP A 1 433 ? 107.265 114.861 105.385 1.00 51.28 433 ASP A N 1
ATOM 2584 C CA . ASP A 1 433 ? 107.287 113.439 105.087 1.00 51.64 433 ASP A CA 1
ATOM 2585 C C . ASP A 1 433 ? 108.259 113.075 103.961 1.00 51.74 433 ASP A C 1
ATOM 2586 O O . ASP A 1 433 ? 108.958 112.074 104.041 1.00 58.35 433 ASP A O 1
ATOM 2591 N N . TYR A 1 434 ? 108.391 113.915 102.940 1.00 49.66 434 TYR A N 1
ATOM 2592 C CA . TYR A 1 434 ? 109.416 113.753 101.922 1.00 45.80 434 TYR A CA 1
ATOM 2593 C C . TYR A 1 434 ? 110.819 113.934 102.487 1.00 48.42 434 TYR A C 1
ATOM 2594 O O . TYR A 1 434 ? 111.683 113.127 102.184 1.00 55.18 434 TYR A O 1
ATOM 2603 N N . TYR A 1 435 ? 111.085 114.945 103.305 1.00 48.76 435 TYR A N 1
ATOM 2604 C CA . TYR A 1 435 ? 112.419 115.170 103.852 1.00 48.53 435 TYR A CA 1
ATOM 2605 C C . TYR A 1 435 ? 112.884 114.011 104.729 1.00 54.39 435 TYR A C 1
ATOM 2606 O O . TYR A 1 435 ? 114.026 113.582 104.614 1.00 58.15 435 TYR A O 1
ATOM 2615 N N . GLU A 1 436 ? 112.004 113.445 105.551 1.00 57.07 436 GLU A N 1
ATOM 2616 C CA . GLU A 1 436 ? 112.308 112.268 106.360 1.00 55.91 436 GLU A CA 1
ATOM 2617 C C . GLU A 1 436 ? 112.596 111.025 105.525 1.00 53.12 436 GLU A C 1
ATOM 2618 O O . GLU A 1 436 ? 113.564 110.332 105.804 1.00 61.16 436 GLU A O 1
ATOM 2624 N N . HIS A 1 437 ? 111.867 110.746 104.453 1.00 50.27 437 HIS A N 1
ATOM 2625 C CA . HIS A 1 437 ? 112.219 109.637 103.568 1.00 47.82 437 HIS A CA 1
ATOM 2626 C C . HIS A 1 437 ? 113.429 109.920 102.685 1.00 52.01 437 HIS A C 1
ATOM 2627 O O . HIS A 1 437 ? 114.182 108.998 102.399 1.00 60.77 437 HIS A O 1
ATOM 2634 N N . ARG A 1 438 ? 113.633 111.164 102.264 1.00 51.93 438 ARG A N 1
ATOM 2635 C CA . ARG A 1 438 ? 114.752 111.489 101.368 1.00 49.67 438 ARG A CA 1
ATOM 2636 C C . ARG A 1 438 ? 116.145 111.612 102.004 1.00 52.50 438 ARG A C 1
ATOM 2637 O O . ARG A 1 438 ? 117.156 111.352 101.352 1.00 56.63 438 ARG A O 1
ATOM 2645 N N . TYR A 1 439 ? 116.189 112.008 103.270 1.00 52.40 439 TYR A N 1
ATOM 2646 C CA . TYR A 1 439 ? 117.438 112.208 104.000 1.00 53.27 439 TYR A CA 1
ATOM 2647 C C . TYR A 1 439 ? 117.579 111.348 105.243 1.00 58.12 439 TYR A C 1
ATOM 2648 O O . TYR A 1 439 ? 118.691 111.215 105.732 1.00 61.77 439 TYR A O 1
ATOM 2657 N N . GLN A 1 440 ? 116.512 110.754 105.777 1.00 57.50 440 GLN A N 1
ATOM 2658 C CA . GLN A 1 440 ? 116.572 109.822 106.909 1.00 56.33 440 GLN A CA 1
ATOM 2659 C C . GLN A 1 440 ? 117.314 110.404 108.117 1.00 57.10 440 GLN A C 1
ATOM 2660 O O . GLN A 1 440 ? 118.148 109.752 108.736 1.00 61.91 440 GLN A O 1
ATOM 2666 N N . GLY A 1 441 ? 117.053 111.670 108.424 1.00 57.17 441 GLY A N 1
ATOM 2667 C CA . GLY A 1 441 ? 117.660 112.406 109.527 1.00 55.61 441 GLY A CA 1
ATOM 2668 C C . GLY A 1 441 ? 119.129 112.787 109.345 1.00 57.50 441 GLY A C 1
ATOM 2669 O O . GLY A 1 441 ? 119.737 113.303 110.279 1.00 60.26 441 GLY A O 1
ATOM 2670 N N . LYS A 1 442 ? 119.731 112.539 108.182 1.00 58.33 442 LYS A N 1
ATOM 2671 C CA . LYS A 1 442 ? 121.160 112.737 107.932 1.00 52.48 442 LYS A CA 1
ATOM 2672 C C . LYS A 1 442 ? 121.391 113.999 107.123 1.00 52.98 442 LYS A C 1
ATOM 2673 O O . LYS A 1 442 ? 120.786 114.184 106.078 1.00 57.88 442 LYS A O 1
ATOM 2679 N N . ILE A 1 443 ? 122.300 114.850 107.577 1.00 50.06 443 ILE A N 1
ATOM 2680 C CA . ILE A 1 443 ? 122.775 116.008 106.827 1.00 47.99 443 ILE A CA 1
ATOM 2681 C C . ILE A 1 443 ? 124.158 115.745 106.242 1.00 52.88 443 ILE A C 1
ATOM 2682 O O . ILE A 1 443 ? 125.099 115.386 106.940 1.00 57.38 443 ILE A O 1
ATOM 2687 N N . PHE A 1 444 ? 124.261 115.917 104.940 1.00 52.63 444 PHE A N 1
ATOM 2688 C CA . PHE A 1 444 ? 125.479 115.866 104.151 1.00 51.60 444 PHE A CA 1
ATOM 2689 C C . PHE A 1 444 ? 125.207 116.588 102.835 1.00 56.89 444 PHE A C 1
ATOM 2690 O O . PHE A 1 444 ? 124.058 116.735 102.433 1.00 62.36 444 PHE A O 1
ATOM 2698 N N . ASP A 1 445 ? 126.245 117.008 102.131 1.00 58.34 445 ASP A N 1
ATOM 2699 C CA . ASP A 1 445 ? 126.135 117.602 100.799 1.00 58.99 445 ASP A CA 1
ATOM 2700 C C . ASP A 1 445 ? 126.877 116.728 99.791 1.00 62.25 445 ASP A C 1
ATOM 2701 O O . ASP A 1 445 ? 128.100 116.782 99.687 1.00 67.30 445 ASP A O 1
ATOM 2706 N N . GLU A 1 446 ? 126.151 115.855 99.095 1.00 61.12 446 GLU A N 1
ATOM 2707 C CA . GLU A 1 446 ? 126.741 114.836 98.225 1.00 60.33 446 GLU A CA 1
ATOM 2708 C C . GLU A 1 446 ? 127.615 115.435 97.125 1.00 59.41 446 GLU A C 1
ATOM 2709 O O . GLU A 1 446 ? 128.669 114.885 96.831 1.00 62.87 446 GLU A O 1
ATOM 2715 N N . GLU A 1 447 ? 127.241 116.570 96.539 1.00 58.62 447 GLU A N 1
ATOM 2716 C CA . GLU A 1 447 ? 128.036 117.191 95.487 1.00 56.81 447 GLU A CA 1
ATOM 2717 C C . GLU A 1 447 ? 129.391 117.666 95.997 1.00 58.63 447 GLU A C 1
ATOM 2718 O O . GLU A 1 447 ? 130.395 117.455 95.332 1.00 62.71 447 GLU A O 1
ATOM 2720 N N . ASN A 1 448 ? 129.468 118.242 97.198 1.00 57.96 448 ASN A N 1
ATOM 2721 C CA . ASN A 1 448 ? 130.744 118.632 97.788 1.00 56.23 448 ASN A CA 1
ATOM 2722 C C . ASN A 1 448 ? 131.594 117.414 98.121 1.00 56.48 448 ASN A C 1
ATOM 2723 O O . ASN A 1 448 ? 132.773 117.399 97.801 1.00 60.54 448 ASN A O 1
ATOM 2728 N N . ILE A 1 449 ? 131.012 116.384 98.727 1.00 53.58 449 ILE A N 1
ATOM 2729 C CA . ILE A 1 449 ? 131.736 115.176 99.114 1.00 50.23 449 ILE A CA 1
ATOM 2730 C C . ILE A 1 449 ? 132.302 114.466 97.887 1.00 51.03 449 ILE A C 1
ATOM 2731 O O . ILE A 1 449 ? 133.480 114.150 97.860 1.00 54.54 449 ILE A O 1
ATOM 2736 N N . LEU A 1 450 ? 131.518 114.253 96.833 1.00 48.12 450 LEU A N 1
ATOM 2737 C CA . LEU A 1 450 ? 132.032 113.638 95.617 1.00 48.02 450 LEU A CA 1
ATOM 2738 C C . LEU A 1 450 ? 133.075 114.501 94.907 1.00 49.15 450 LEU A C 1
ATOM 2739 O O . LEU A 1 450 ? 134.021 113.947 94.368 1.00 54.04 450 LEU A O 1
ATOM 2744 N N . ASN A 1 451 ? 132.980 115.829 94.917 1.00 50.14 451 ASN A N 1
ATOM 2745 C CA . ASN A 1 451 ? 134.006 116.686 94.323 1.00 49.00 451 ASN A CA 1
ATOM 2746 C C . ASN A 1 451 ? 135.345 116.616 95.068 1.00 50.90 451 ASN A C 1
ATOM 2747 O O . ASN A 1 451 ? 136.384 116.780 94.448 1.00 57.71 451 ASN A O 1
ATOM 2752 N N . GLU A 1 452 ? 135.364 116.374 96.374 1.00 48.44 452 GLU A N 1
ATOM 2753 C CA . GLU A 1 452 ? 136.589 116.272 97.171 1.00 48.56 452 GLU A CA 1
ATOM 2754 C C . GLU A 1 452 ? 137.365 114.967 97.001 1.00 49.69 452 GLU A C 1
ATOM 2755 O O . GLU A 1 452 ? 138.573 114.939 97.227 1.00 56.53 452 GLU A O 1
ATOM 2761 N N . LEU A 1 453 ? 136.702 113.885 96.621 1.00 48.60 453 LEU A N 1
ATOM 2762 C CA . LEU A 1 453 ? 137.280 112.569 96.366 1.00 44.97 453 LEU A CA 1
ATOM 2763 C C . LEU A 1 453 ? 138.161 112.546 95.108 1.00 45.60 453 LEU A C 1
ATOM 2764 O O . LEU A 1 453 ? 138.153 113.470 94.301 1.00 49.56 453 LEU A O 1
ATOM 2769 N N . ASN A 1 454 ? 138.924 111.477 94.912 1.00 45.81 454 ASN A N 1
ATOM 2770 C CA . ASN A 1 454 ? 139.632 111.223 93.659 1.00 42.65 454 ASN A CA 1
ATOM 2771 C C . ASN A 1 454 ? 138.801 110.335 92.721 1.00 45.62 454 ASN A C 1
ATOM 2772 O O . ASN A 1 454 ? 137.736 109.839 93.082 1.00 50.72 454 ASN A O 1
ATOM 2777 N N . ASP A 1 455 ? 139.276 110.115 91.499 1.00 44.72 455 ASP A N 1
ATOM 2778 C CA . ASP A 1 455 ? 138.578 109.301 90.506 1.00 43.53 455 ASP A CA 1
ATOM 2779 C C . ASP A 1 455 ? 138.386 107.825 90.903 1.00 46.93 455 ASP A C 1
ATOM 2780 O O . ASP A 1 455 ? 137.274 107.321 90.757 1.00 53.56 455 ASP A O 1
ATOM 2782 N N . PRO A 1 456 ? 139.389 107.123 91.459 1.00 43.20 456 PRO A N 1
ATOM 2783 C CA . PRO A 1 456 ? 139.212 105.788 92.016 1.00 41.76 456 PRO A CA 1
ATOM 2784 C C . PRO A 1 456 ? 138.132 105.673 93.094 1.00 44.57 456 PRO A C 1
ATOM 2785 O O . PRO A 1 456 ? 137.321 104.762 93.027 1.00 52.26 456 PRO A O 1
ATOM 2789 N N . LEU A 1 457 ? 138.073 106.575 94.073 1.00 42.40 457 LEU A N 1
ATOM 2790 C CA . LEU A 1 457 ? 137.054 106.529 95.116 1.00 43.74 457 LEU A CA 1
ATOM 2791 C C . LEU A 1 457 ? 135.656 106.817 94.586 1.00 47.56 457 LEU A C 1
ATOM 2792 O O . LEU A 1 457 ? 134.726 106.128 94.978 1.00 52.98 457 LEU A O 1
ATOM 2797 N N . ARG A 1 458 ? 135.484 107.780 93.676 1.00 45.33 458 ARG A N 1
ATOM 2798 C CA . ARG A 1 458 ? 134.179 108.041 93.066 1.00 43.00 458 ARG A CA 1
ATOM 2799 C C . ARG A 1 458 ? 133.675 106.836 92.301 1.00 48.02 458 ARG A C 1
ATOM 2800 O O . ARG A 1 458 ? 132.534 106.451 92.511 1.00 55.29 458 ARG A O 1
ATOM 2808 N N . GLU A 1 459 ? 134.479 106.206 91.453 1.00 49.85 459 GLU A N 1
ATOM 2809 C CA . GLU A 1 459 ? 133.997 105.040 90.709 1.00 50.50 459 GLU A CA 1
ATOM 2810 C C . GLU A 1 459 ? 133.759 103.814 91.596 1.00 51.27 459 GLU A C 1
ATOM 2811 O O . GLU A 1 459 ? 132.831 103.058 91.355 1.00 56.97 459 GLU A O 1
ATOM 2817 N N . GLU A 1 460 ? 134.507 103.645 92.679 1.00 48.87 460 GLU A N 1
ATOM 2818 C CA . GLU A 1 460 ? 134.261 102.621 93.688 1.00 47.47 460 GLU A CA 1
ATOM 2819 C C . GLU A 1 460 ? 132.923 102.807 94.426 1.00 52.89 460 GLU A C 1
ATOM 2820 O O . GLU A 1 460 ? 132.169 101.850 94.579 1.00 60.14 460 GLU A O 1
ATOM 2826 N N . ILE A 1 461 ? 132.565 104.028 94.821 1.00 51.94 461 ILE A N 1
ATOM 2827 C CA . ILE A 1 461 ? 131.270 104.339 95.440 1.00 48.69 461 ILE A CA 1
ATOM 2828 C C . ILE A 1 461 ? 130.118 104.184 94.456 1.00 51.15 461 ILE A C 1
ATOM 2829 O O . ILE A 1 461 ? 129.101 103.595 94.791 1.00 57.67 461 ILE A O 1
ATOM 2834 N N . VAL A 1 462 ? 130.260 104.683 93.232 1.00 49.85 462 VAL A N 1
ATOM 2835 C CA . VAL A 1 462 ? 129.232 104.586 92.191 1.00 48.01 462 VAL A CA 1
ATOM 2836 C C . VAL A 1 462 ? 128.948 103.133 91.819 1.00 53.42 462 VAL A C 1
ATOM 2837 O O . VAL A 1 462 ? 127.788 102.760 91.691 1.00 58.11 462 VAL A O 1
ATOM 2841 N N . ASN A 1 463 ? 129.961 102.277 91.699 1.00 55.29 463 ASN A N 1
ATOM 2842 C CA . ASN A 1 463 ? 129.751 100.858 91.443 1.00 55.44 463 ASN A CA 1
ATOM 2843 C C . ASN A 1 463 ? 129.021 100.169 92.597 1.00 54.70 463 ASN A C 1
ATOM 2844 O O . ASN A 1 463 ? 128.164 99.327 92.345 1.00 64.51 463 ASN A O 1
ATOM 2849 N N . PHE A 1 464 ? 129.287 100.533 93.847 1.00 48.18 464 PHE A N 1
ATOM 2850 C CA . PHE A 1 464 ? 128.575 99.968 94.979 1.00 48.62 464 PHE A CA 1
ATOM 2851 C C . PHE A 1 464 ? 127.096 100.344 94.982 1.00 54.02 464 PHE A C 1
ATOM 2852 O O . PHE A 1 464 ? 126.250 99.488 95.228 1.00 64.13 464 PHE A O 1
ATOM 2860 N N . ASN A 1 465 ? 126.765 101.597 94.677 1.00 54.44 465 ASN A N 1
ATOM 2861 C CA . ASN A 1 465 ? 125.387 102.062 94.664 1.00 54.98 465 ASN A CA 1
ATOM 2862 C C . ASN A 1 465 ? 124.588 101.527 93.473 1.00 58.65 465 ASN A C 1
ATOM 2863 O O . ASN A 1 465 ? 123.451 101.105 93.660 1.00 63.57 465 ASN A O 1
ATOM 2868 N N . CYS A 1 466 ? 125.142 101.557 92.261 1.00 55.67 466 CYS A N 1
ATOM 2869 C CA . CYS A 1 466 ? 124.341 101.519 91.039 1.00 56.36 466 CYS A CA 1
ATOM 2870 C C . CYS A 1 466 ? 124.572 100.327 90.106 1.00 65.17 466 CYS A C 1
ATOM 2871 O O . CYS A 1 466 ? 123.719 100.076 89.258 1.00 72.24 466 CYS A O 1
ATOM 2874 N N . ARG A 1 467 ? 125.671 99.576 90.213 1.00 65.55 467 ARG A N 1
ATOM 2875 C CA . ARG A 1 467 ? 125.957 98.484 89.272 1.00 68.06 467 ARG A CA 1
ATOM 2876 C C . ARG A 1 467 ? 124.934 97.344 89.363 1.00 70.58 467 ARG A C 1
ATOM 2877 O O . ARG A 1 467 ? 124.480 96.830 88.343 1.00 68.46 467 ARG A O 1
ATOM 2879 N N . LYS A 1 468 ? 124.492 97.002 90.576 1.00 70.48 468 LYS A N 1
ATOM 2880 C CA . LYS A 1 468 ? 123.445 96.005 90.811 1.00 68.33 468 LYS A CA 1
ATOM 2881 C C . LYS A 1 468 ? 122.079 96.357 90.206 1.00 70.98 468 LYS A C 1
ATOM 2882 O O . LYS A 1 468 ? 121.267 95.464 89.983 1.00 77.42 468 LYS A O 1
ATOM 2884 N N . LEU A 1 469 ? 121.804 97.629 89.926 1.00 67.93 469 LEU A N 1
ATOM 2885 C CA . LEU A 1 469 ? 120.625 98.058 89.200 1.00 63.45 469 LEU A CA 1
ATOM 2886 C C . LEU A 1 469 ? 120.867 97.966 87.694 1.00 69.36 469 LEU A C 1
ATOM 2887 O O . LEU A 1 469 ? 120.272 97.135 87.010 1.00 79.27 469 LEU A O 1
ATOM 2889 N N . VAL A 1 470 ? 121.770 98.783 87.162 1.00 68.39 470 VAL A N 1
ATOM 2890 C CA . VAL A 1 470 ? 121.910 98.985 85.724 1.00 71.64 470 VAL A CA 1
ATOM 2891 C C . VAL A 1 470 ? 122.462 97.783 84.950 1.00 80.63 470 VAL A C 1
ATOM 2892 O O . VAL A 1 470 ? 122.203 97.666 83.756 1.00 88.92 470 VAL A O 1
ATOM 2894 N N . ALA A 1 471 ? 123.182 96.851 85.582 1.00 78.70 471 ALA A N 1
ATOM 2895 C CA . ALA A 1 471 ? 123.732 95.676 84.897 1.00 82.64 471 ALA A CA 1
ATOM 2896 C C . ALA A 1 471 ? 122.657 94.715 84.356 1.00 86.53 471 ALA A C 1
ATOM 2897 O O . ALA A 1 471 ? 122.915 93.939 83.437 1.00 92.65 471 ALA A O 1
ATOM 2899 N N . THR A 1 472 ? 121.448 94.762 84.916 1.00 83.54 472 THR A N 1
ATOM 2900 C CA . THR A 1 472 ? 120.331 93.890 84.522 1.00 80.96 472 THR A CA 1
ATOM 2901 C C . THR A 1 472 ? 119.623 94.345 83.247 1.00 83.57 472 THR A C 1
ATOM 2902 O O . THR A 1 472 ? 118.835 93.586 82.686 1.00 85.63 472 THR A O 1
ATOM 2906 N N . MET A 1 473 ? 119.874 95.563 82.769 1.00 86.55 473 MET A N 1
ATOM 2907 C CA . MET A 1 473 ? 119.180 96.140 81.621 1.00 89.39 473 MET A CA 1
ATOM 2908 C C . MET A 1 473 ? 119.861 95.738 80.300 1.00 95.82 473 MET A C 1
ATOM 2909 O O . MET A 1 473 ? 121.085 95.854 80.190 1.00 99.12 473 MET A O 1
ATOM 2914 N N . PRO A 1 474 ? 119.118 95.324 79.252 1.00 96.39 474 PRO A N 1
ATOM 2915 C CA . PRO A 1 474 ? 119.724 94.764 78.046 1.00 99.13 474 PRO A CA 1
ATOM 2916 C C . PRO A 1 474 ? 120.575 95.768 77.257 1.00 101.06 474 PRO A C 1
ATOM 2917 O O . PRO A 1 474 ? 121.559 95.379 76.636 1.00 105.17 474 PRO A O 1
ATOM 2921 N N . LEU A 1 475 ? 120.254 97.062 77.328 1.00 95.96 475 LEU A N 1
ATOM 2922 C CA . LEU A 1 475 ? 121.059 98.133 76.725 1.00 98.07 475 LEU A CA 1
ATOM 2923 C C . LEU A 1 475 ? 122.505 98.140 77.250 1.00 101.65 475 LEU A C 1
ATOM 2924 O O . LEU A 1 475 ? 123.416 98.465 76.494 1.00 104.47 475 LEU A O 1
ATOM 2929 N N . PHE A 1 476 ? 122.724 97.807 78.526 1.00 100.33 476 PHE A N 1
ATOM 2930 C CA . PHE A 1 476 ? 124.038 97.890 79.186 1.00 102.65 476 PHE A CA 1
ATOM 2931 C C . PHE A 1 476 ? 124.702 96.529 79.422 1.00 106.05 476 PHE A C 1
ATOM 2932 O O . PHE A 1 476 ? 125.927 96.461 79.515 1.00 107.03 476 PHE A O 1
ATOM 2940 N N . ALA A 1 477 ? 123.945 95.432 79.451 1.00 105.54 477 ALA A N 1
ATOM 2941 C CA . ALA A 1 477 ? 124.507 94.088 79.582 1.00 104.36 477 ALA A CA 1
ATOM 2942 C C . ALA A 1 477 ? 125.490 93.721 78.446 1.00 105.19 477 ALA A C 1
ATOM 2943 O O . ALA A 1 477 ? 126.346 92.857 78.627 1.00 106.12 477 ALA A O 1
ATOM 2945 N N . ASN A 1 478 ? 125.393 94.386 77.289 1.00 104.03 478 ASN A N 1
ATOM 2946 C CA . ASN A 1 478 ? 126.286 94.216 76.143 1.00 106.08 478 ASN A CA 1
ATOM 2947 C C . ASN A 1 478 ? 127.542 95.112 76.135 1.00 106.84 478 ASN A C 1
ATOM 2948 O O . ASN A 1 478 ? 128.412 94.932 75.281 1.00 105.68 478 ASN A O 1
ATOM 2950 N N . ALA A 1 479 ? 127.631 96.116 77.011 1.00 105.14 479 ALA A N 1
ATOM 2951 C CA . ALA A 1 479 ? 128.606 97.204 76.903 1.00 100.60 479 ALA A CA 1
ATOM 2952 C C . ALA A 1 479 ? 129.951 96.936 77.608 1.00 99.31 479 ALA A C 1
ATOM 2953 O O . ALA A 1 479 ? 130.042 96.103 78.512 1.00 95.66 479 ALA A O 1
ATOM 2955 N N . ASP A 1 480 ? 130.994 97.679 77.219 1.00 96.50 480 ASP A N 1
ATOM 2956 C CA . ASP A 1 480 ? 132.320 97.638 77.839 1.00 91.72 480 ASP A CA 1
ATOM 2957 C C . ASP A 1 480 ? 132.340 98.334 79.211 1.00 92.63 480 ASP A C 1
ATOM 2958 O O . ASP A 1 480 ? 131.807 99.439 79.326 1.00 97.00 480 ASP A O 1
ATOM 2960 N N . PRO A 1 481 ? 132.959 97.774 80.264 1.00 89.80 481 PRO A N 1
ATOM 2961 C CA . PRO A 1 481 ? 132.904 98.346 81.612 1.00 92.37 481 PRO A CA 1
ATOM 2962 C C . PRO A 1 481 ? 133.309 99.816 81.729 1.00 88.15 481 PRO A C 1
ATOM 2963 O O . PRO A 1 481 ? 132.709 100.554 82.507 1.00 86.59 481 PRO A O 1
ATOM 2967 N N . ASN A 1 482 ? 134.281 100.273 80.940 1.00 86.53 482 ASN A N 1
ATOM 2968 C CA . ASN A 1 482 ? 134.714 101.669 80.973 1.00 87.50 482 ASN A CA 1
ATOM 2969 C C . ASN A 1 482 ? 133.656 102.653 80.421 1.00 86.13 482 ASN A C 1
ATOM 2970 O O . ASN A 1 482 ? 133.729 103.844 80.709 1.00 83.89 482 ASN A O 1
ATOM 2975 N N . PHE A 1 483 ? 132.650 102.191 79.677 1.00 85.77 483 PHE A N 1
ATOM 2976 C CA . PHE A 1 483 ? 131.458 102.968 79.327 1.00 79.43 483 PHE A CA 1
ATOM 2977 C C . PHE A 1 483 ? 130.413 102.922 80.445 1.00 78.94 483 PHE A C 1
ATOM 2978 O O . PHE A 1 483 ? 129.881 103.953 80.836 1.00 79.93 483 PHE A O 1
ATOM 2986 N N . VAL A 1 484 ? 130.153 101.739 81.009 1.00 78.02 484 VAL A N 1
ATOM 2987 C CA . VAL A 1 484 ? 129.195 101.572 82.106 1.00 73.12 484 VAL A CA 1
ATOM 2988 C C . VAL A 1 484 ? 129.559 102.458 83.293 1.00 72.12 484 VAL A C 1
ATOM 2989 O O . VAL A 1 484 ? 128.713 103.222 83.738 1.00 73.04 484 VAL A O 1
ATOM 2993 N N . THR A 1 485 ? 130.810 102.457 83.760 1.00 76.12 485 THR A N 1
ATOM 2994 C CA . THR A 1 485 ? 131.255 103.339 84.854 1.00 72.91 485 THR A CA 1
ATOM 2995 C C . THR A 1 485 ? 131.054 104.825 84.541 1.00 67.02 485 THR A C 1
ATOM 2996 O O . THR A 1 485 ? 130.677 105.596 85.417 1.00 67.63 485 THR A O 1
ATOM 3000 N N . ALA A 1 486 ? 131.215 105.244 83.283 1.00 64.89 486 ALA A N 1
ATOM 3001 C CA . ALA A 1 486 ? 130.991 106.626 82.874 1.00 60.83 486 ALA A CA 1
ATOM 3002 C C . ALA A 1 486 ? 129.505 106.984 82.898 1.00 61.42 486 ALA A C 1
ATOM 3003 O O . ALA A 1 486 ? 129.145 108.066 83.352 1.00 63.71 486 ALA A O 1
ATOM 3005 N N . MET A 1 487 ? 128.645 106.054 82.490 1.00 67.17 487 MET A N 1
ATOM 3006 C CA . MET A 1 487 ? 127.197 106.184 82.521 1.00 61.52 487 MET A CA 1
ATOM 3007 C C . MET A 1 487 ? 126.628 106.185 83.939 1.00 57.49 487 MET A C 1
ATOM 3008 O O . MET A 1 487 ? 125.879 107.089 84.275 1.00 58.70 487 MET A O 1
ATOM 3013 N N . LEU A 1 488 ? 127.035 105.262 84.815 1.00 55.21 488 LEU A N 1
ATOM 3014 C CA . LEU A 1 488 ? 126.597 105.229 86.212 1.00 51.08 488 LEU A CA 1
ATOM 3015 C C . LEU A 1 488 ? 126.872 106.537 86.959 1.00 52.19 488 LEU A C 1
ATOM 3016 O O . LEU A 1 488 ? 126.109 106.893 87.843 1.00 57.59 488 LEU A O 1
ATOM 3021 N N . SER A 1 489 ? 127.905 107.295 86.603 1.00 50.82 489 SER A N 1
ATOM 3022 C CA . SER A 1 489 ? 128.199 108.575 87.240 1.00 51.74 489 SER A CA 1
ATOM 3023 C C . SER A 1 489 ? 127.193 109.690 86.926 1.00 54.10 489 SER A C 1
ATOM 3024 O O . SER A 1 489 ? 127.143 110.688 87.639 1.00 58.50 489 SER A O 1
ATOM 3027 N N . LYS A 1 490 ? 126.358 109.526 85.894 1.00 54.50 490 LYS A N 1
ATOM 3028 C CA . LYS A 1 490 ? 125.282 110.447 85.502 1.00 54.04 490 LYS A CA 1
ATOM 3029 C C . LYS A 1 490 ? 123.926 110.141 86.136 1.00 55.51 490 LYS A C 1
ATOM 3030 O O . LYS A 1 490 ? 122.995 110.910 85.945 1.00 63.21 490 LYS A O 1
ATOM 3036 N N . LEU A 1 491 ? 123.783 109.045 86.874 1.00 51.51 491 LEU A N 1
ATOM 3037 C CA . LEU A 1 491 ? 122.544 108.703 87.563 1.00 48.95 491 LEU A CA 1
ATOM 3038 C C . LEU A 1 491 ? 122.295 109.685 88.708 1.00 52.38 491 LEU A C 1
ATOM 3039 O O . LEU A 1 491 ? 123.211 110.012 89.459 1.00 60.78 491 LEU A O 1
ATOM 3044 N N . ARG A 1 492 ? 121.041 110.101 88.860 1.00 52.14 492 ARG A N 1
ATOM 3045 C CA . ARG A 1 492 ? 120.641 111.011 89.929 1.00 51.79 492 ARG A CA 1
ATOM 3046 C C . ARG A 1 492 ? 119.592 110.329 90.809 1.00 51.53 492 ARG A C 1
ATOM 3047 O O . ARG A 1 492 ? 118.617 109.775 90.302 1.00 56.55 492 ARG A O 1
ATOM 3055 N N . PHE A 1 493 ? 119.793 110.369 92.124 1.00 50.44 493 PHE A N 1
ATOM 3056 C CA . PHE A 1 493 ? 118.871 109.738 93.051 1.00 47.71 493 PHE A CA 1
ATOM 3057 C C . PHE A 1 493 ? 117.628 110.600 93.258 1.00 52.19 493 PHE A C 1
ATOM 3058 O O . PHE A 1 493 ? 117.738 111.797 93.497 1.00 59.99 493 PHE A O 1
ATOM 3066 N N . GLU A 1 494 ? 116.445 110.009 93.188 1.00 51.72 494 GLU A N 1
ATOM 3067 C CA . GLU A 1 494 ? 115.158 110.665 93.378 1.00 47.61 494 GLU A CA 1
ATOM 3068 C C . GLU A 1 494 ? 114.255 109.811 94.270 1.00 49.12 494 GLU A C 1
ATOM 3069 O O . GLU A 1 494 ? 114.299 108.589 94.235 1.00 56.39 494 GLU A O 1
ATOM 3075 N N . VAL A 1 495 ? 113.417 110.446 95.077 1.00 47.38 495 VAL A N 1
ATOM 3076 C CA . VAL A 1 495 ? 112.434 109.776 95.936 1.00 45.54 495 VAL A CA 1
ATOM 3077 C C . VAL A 1 495 ? 111.046 110.279 95.587 1.00 50.16 495 VAL A C 1
ATOM 3078 O O . VAL A 1 495 ? 110.852 111.470 95.384 1.00 58.68 495 VAL A O 1
ATOM 3082 N N . PHE A 1 496 ? 110.065 109.388 95.548 1.00 49.50 496 PHE A N 1
ATOM 3083 C CA . PHE A 1 496 ? 108.667 109.699 95.288 1.00 44.46 496 PHE A CA 1
ATOM 3084 C C . PHE A 1 496 ? 107.785 109.151 96.392 1.00 51.20 496 PHE A C 1
ATOM 3085 O O . PHE A 1 496 ? 108.039 108.080 96.925 1.00 56.85 496 PHE A O 1
ATOM 3093 N N . GLN A 1 497 ? 106.747 109.888 96.746 1.00 52.42 497 GLN A N 1
ATOM 3094 C CA . GLN A 1 497 ? 105.755 109.486 97.735 1.00 51.60 497 GLN A CA 1
ATOM 3095 C C . GLN A 1 497 ? 104.627 108.665 97.110 1.00 54.95 497 GLN A C 1
ATOM 3096 O O . GLN A 1 497 ? 104.401 108.778 95.908 1.00 58.03 497 GLN A O 1
ATOM 3102 N N . PRO A 1 498 ? 103.866 107.889 97.898 1.00 54.67 498 PRO A N 1
ATOM 3103 C CA . PRO A 1 498 ? 102.673 107.202 97.423 1.00 54.13 498 PRO A CA 1
ATOM 3104 C C . PRO A 1 498 ? 101.727 108.121 96.643 1.00 53.29 498 PRO A C 1
ATOM 3105 O O . PRO A 1 498 ? 101.409 109.225 97.079 1.00 57.29 498 PRO A O 1
ATOM 3109 N N . GLY A 1 499 ? 101.275 107.679 95.479 1.00 53.68 499 GLY A N 1
ATOM 3110 C CA . GLY A 1 499 ? 100.331 108.400 94.636 1.00 54.19 499 GLY A CA 1
ATOM 3111 C C . GLY A 1 499 ? 100.938 109.461 93.725 1.00 56.76 499 GLY A C 1
ATOM 3112 O O . GLY A 1 499 ? 100.217 110.044 92.923 1.00 61.86 499 GLY A O 1
ATOM 3113 N N . ASP A 1 500 ? 102.240 109.729 93.792 1.00 53.04 500 ASP A N 1
ATOM 3114 C CA . ASP A 1 500 ? 102.898 110.638 92.862 1.00 53.50 500 ASP A CA 1
ATOM 3115 C C . ASP A 1 500 ? 103.009 110.034 91.465 1.00 54.65 500 ASP A C 1
ATOM 3116 O O . ASP A 1 500 ? 103.402 108.882 91.314 1.00 60.44 500 ASP A O 1
ATOM 3118 N N . TYR A 1 501 ? 102.713 110.805 90.428 1.00 52.14 501 TYR A N 1
ATOM 3119 C CA . TYR A 1 501 ? 102.999 110.426 89.047 1.00 56.30 501 TYR A CA 1
ATOM 3120 C C . TYR A 1 501 ? 104.451 110.739 88.728 1.00 57.44 501 TYR A C 1
ATOM 3121 O O . TYR A 1 501 ? 104.861 111.892 88.760 1.00 60.71 501 TYR A O 1
ATOM 3130 N N . ILE A 1 502 ? 105.227 109.712 88.409 1.00 57.69 502 ILE A N 1
ATOM 3131 C CA . ILE A 1 502 ? 106.640 109.813 88.057 1.00 52.00 502 ILE A CA 1
ATOM 3132 C C . ILE A 1 502 ? 106.772 110.286 86.614 1.00 54.36 502 ILE A C 1
ATOM 3133 O O . ILE A 1 502 ? 107.548 111.190 86.328 1.00 59.44 502 ILE A O 1
ATOM 3138 N N . ILE A 1 503 ? 105.962 109.729 85.715 1.00 58.93 503 ILE A N 1
ATOM 3139 C CA . ILE A 1 503 ? 105.749 110.203 84.345 1.00 65.17 503 ILE A CA 1
ATOM 3140 C C . ILE A 1 503 ? 104.279 110.033 83.969 1.00 74.71 503 ILE A C 1
ATOM 3141 O O . ILE A 1 503 ? 103.649 109.050 84.358 1.00 74.93 503 ILE A O 1
ATOM 3146 N N . ARG A 1 504 ? 103.727 110.985 83.217 1.00 75.48 504 ARG A N 1
ATOM 3147 C CA . ARG A 1 504 ? 102.322 111.009 82.787 1.00 73.93 504 ARG A CA 1
ATOM 3148 C C . ARG A 1 504 ? 102.220 110.680 81.301 1.00 81.09 504 ARG A C 1
ATOM 3149 O O . ARG A 1 504 ? 102.994 111.213 80.511 1.00 84.72 504 ARG A O 1
ATOM 3157 N N . GLU A 1 505 ? 101.266 109.846 80.900 1.00 79.47 505 GLU A N 1
ATOM 3158 C CA . GLU A 1 505 ? 101.023 109.556 79.487 1.00 74.82 505 GLU A CA 1
ATOM 3159 C C . GLU A 1 505 ? 100.795 110.829 78.666 1.00 72.62 505 GLU A C 1
ATOM 3160 O O . GLU A 1 505 ? 100.193 111.798 79.131 1.00 71.96 505 GLU A O 1
ATOM 3162 N N . GLY A 1 506 ? 101.309 110.858 77.446 1.00 75.77 506 GLY A N 1
ATOM 3163 C CA . GLY A 1 506 ? 101.221 111.995 76.537 1.00 79.15 506 GLY A CA 1
ATOM 3164 C C . GLY A 1 506 ? 102.162 113.169 76.831 1.00 81.52 506 GLY A C 1
ATOM 3165 O O . GLY A 1 506 ? 102.388 113.983 75.939 1.00 90.07 506 GLY A O 1
ATOM 3166 N N . ALA A 1 507 ? 102.749 113.271 78.024 1.00 74.05 507 ALA A N 1
ATOM 3167 C CA . ALA A 1 507 ? 103.782 114.274 78.304 1.00 72.66 507 ALA A CA 1
ATOM 3168 C C . ALA A 1 507 ? 105.106 113.933 77.607 1.00 77.91 507 ALA A C 1
ATOM 3169 O O . ALA A 1 507 ? 105.370 112.770 77.294 1.00 78.30 507 ALA A O 1
ATOM 3171 N N . VAL A 1 508 ? 105.959 114.928 77.355 1.00 78.33 508 VAL A N 1
ATOM 3172 C CA . VAL A 1 508 ? 107.250 114.696 76.682 1.00 77.29 508 VAL A CA 1
ATOM 3173 C C . VAL A 1 508 ? 108.228 113.931 77.582 1.00 85.09 508 VAL A C 1
ATOM 3174 O O . VAL A 1 508 ? 108.438 114.299 78.737 1.00 88.41 508 VAL A O 1
ATOM 3178 N N . GLY A 1 509 ? 108.842 112.862 77.070 1.00 84.49 509 GLY A N 1
ATOM 3179 C CA . GLY A 1 509 ? 109.844 112.087 77.814 1.00 78.33 509 GLY A CA 1
ATOM 3180 C C . GLY A 1 509 ? 111.221 112.757 77.828 1.00 76.58 509 GLY A C 1
ATOM 3181 O O . GLY A 1 509 ? 111.708 113.186 76.783 1.00 78.74 509 GLY A O 1
ATOM 3182 N N . LYS A 1 510 ? 111.879 112.827 78.990 1.00 73.07 510 LYS A N 1
ATOM 3183 C CA . LYS A 1 510 ? 113.255 113.364 79.136 1.00 66.89 510 LYS A CA 1
ATOM 3184 C C . LYS A 1 510 ? 114.192 112.542 80.025 1.00 69.27 510 LYS A C 1
ATOM 3185 O O . LYS A 1 510 ? 115.395 112.802 80.021 1.00 69.05 510 LYS A O 1
ATOM 3191 N N . LYS A 1 511 ? 113.689 111.567 80.784 1.00 67.45 511 LYS A N 1
ATOM 3192 C CA . LYS A 1 511 ? 114.474 110.743 81.714 1.00 55.11 511 LYS A CA 1
ATOM 3193 C C . LYS A 1 511 ? 113.984 109.301 81.749 1.00 61.36 511 LYS A C 1
ATOM 3194 O O . LYS A 1 511 ? 112.790 109.050 81.637 1.00 70.30 511 LYS A O 1
ATOM 3200 N N . MET A 1 512 ? 114.901 108.373 81.967 1.00 55.67 512 MET A N 1
ATOM 3201 C CA . MET A 1 512 ? 114.659 106.972 82.321 1.00 55.05 512 MET A CA 1
ATOM 3202 C C . MET A 1 512 ? 114.810 106.764 83.831 1.00 54.69 512 MET A C 1
ATOM 3203 O O . MET A 1 512 ? 115.510 107.549 84.456 1.00 58.88 512 MET A O 1
ATOM 3208 N N . TYR A 1 513 ? 114.236 105.709 84.417 1.00 53.54 513 TYR A N 1
ATOM 3209 C CA . TYR A 1 513 ? 114.309 105.430 85.854 1.00 50.25 513 TYR A CA 1
ATOM 3210 C C . TYR A 1 513 ? 114.579 103.962 86.201 1.00 55.08 513 TYR A C 1
ATOM 3211 O O . TYR A 1 513 ? 114.023 103.057 85.589 1.00 63.90 513 TYR A O 1
ATOM 3220 N N . PHE A 1 514 ? 115.373 103.713 87.239 1.00 52.99 514 PHE A N 1
ATOM 3221 C CA . PHE A 1 514 ? 115.695 102.398 87.795 1.00 51.89 514 PHE A CA 1
ATOM 3222 C C . PHE A 1 514 ? 115.225 102.306 89.242 1.00 51.62 514 PHE A C 1
ATOM 3223 O O . PHE A 1 514 ? 115.660 103.106 90.065 1.00 57.08 514 PHE A O 1
ATOM 3231 N N . ILE A 1 515 ? 114.373 101.355 89.602 1.00 52.02 515 ILE A N 1
ATOM 3232 C CA . ILE A 1 515 ? 113.862 101.244 90.969 1.00 54.51 515 ILE A CA 1
ATOM 3233 C C . ILE A 1 515 ? 114.917 100.629 91.889 1.00 56.64 515 ILE A C 1
ATOM 3234 O O . ILE A 1 515 ? 115.263 99.467 91.729 1.00 64.99 515 ILE A O 1
ATOM 3239 N N . GLN A 1 516 ? 115.387 101.346 92.902 1.00 55.69 516 GLN A N 1
ATOM 3240 C CA . GLN A 1 516 ? 116.179 100.751 93.972 1.00 56.31 516 GLN A CA 1
ATOM 3241 C C . GLN A 1 516 ? 115.263 100.084 95.008 1.00 60.19 516 GLN A C 1
ATOM 3242 O O . GLN A 1 516 ? 115.447 98.922 95.351 1.00 68.22 516 GLN A O 1
ATOM 3248 N N . HIS A 1 517 ? 114.238 100.792 95.475 1.00 61.33 517 HIS A N 1
ATOM 3249 C CA . HIS A 1 517 ? 113.277 100.317 96.465 1.00 61.74 517 HIS A CA 1
ATOM 3250 C C . HIS A 1 517 ? 111.882 100.840 96.159 1.00 65.38 517 HIS A C 1
ATOM 3251 O O . HIS A 1 517 ? 111.723 101.844 95.475 1.00 67.77 517 HIS A O 1
ATOM 3258 N N . GLY A 1 518 ? 110.875 100.187 96.726 1.00 67.39 518 GLY A N 1
ATOM 3259 C CA . GLY A 1 518 ? 109.477 100.570 96.608 1.00 67.46 518 GLY A CA 1
ATOM 3260 C C . GLY A 1 518 ? 108.800 99.973 95.384 1.00 68.95 518 GLY A C 1
ATOM 3261 O O . GLY A 1 518 ? 109.452 99.494 94.464 1.00 69.45 518 GLY A O 1
ATOM 3262 N N . VAL A 1 519 ? 107.473 99.983 95.385 1.00 67.55 519 VAL A N 1
ATOM 3263 C CA . VAL A 1 519 ? 106.656 99.483 94.280 1.00 64.64 519 VAL A CA 1
ATOM 3264 C C . VAL A 1 519 ? 106.050 100.640 93.504 1.00 64.22 519 VAL A C 1
ATOM 3265 O O . VAL A 1 519 ? 105.389 101.506 94.076 1.00 69.03 519 VAL A O 1
ATOM 3269 N N . ALA A 1 520 ? 106.264 100.635 92.196 1.00 60.45 520 ALA A N 1
ATOM 3270 C CA . ALA A 1 520 ? 105.573 101.483 91.242 1.00 60.23 520 ALA A CA 1
ATOM 3271 C C . ALA A 1 520 ? 104.525 100.675 90.473 1.00 68.83 520 ALA A C 1
ATOM 3272 O O . ALA A 1 520 ? 104.496 99.447 90.535 1.00 75.78 520 ALA A O 1
ATOM 3274 N N . GLY A 1 521 ? 103.671 101.344 89.713 1.00 68.19 521 GLY A N 1
ATOM 3275 C CA . GLY A 1 521 ? 102.708 100.703 88.827 1.00 66.45 521 GLY A CA 1
ATOM 3276 C C . GLY A 1 521 ? 102.544 101.491 87.542 1.00 65.33 521 GLY A C 1
ATOM 3277 O O . GLY A 1 521 ? 102.382 102.705 87.578 1.00 67.51 521 GLY A O 1
ATOM 3278 N N . VAL A 1 522 ? 102.586 100.807 86.406 1.00 67.22 522 VAL A N 1
ATOM 3279 C CA . VAL A 1 522 ? 102.343 101.399 85.092 1.00 70.90 522 VAL A CA 1
ATOM 3280 C C . VAL A 1 522 ? 100.901 101.141 84.676 1.00 82.13 522 VAL A C 1
ATOM 3281 O O . VAL A 1 522 ? 100.387 100.035 84.846 1.00 88.89 522 VAL A O 1
ATOM 3285 N N . ILE A 1 523 ? 100.230 102.178 84.178 1.00 81.80 523 ILE A N 1
ATOM 3286 C CA . ILE A 1 523 ? 98.796 102.186 83.886 1.00 80.49 523 ILE A CA 1
ATOM 3287 C C . ILE A 1 523 ? 98.493 102.809 82.522 1.00 91.02 523 ILE A C 1
ATOM 3288 O O . ILE A 1 523 ? 99.127 103.766 82.082 1.00 98.92 523 ILE A O 1
ATOM 3293 N N . THR A 1 524 ? 97.503 102.237 81.841 1.00 96.49 524 THR A N 1
ATOM 3294 C CA . THR A 1 524 ? 97.021 102.661 80.517 1.00 104.44 524 THR A CA 1
ATOM 3295 C C . THR A 1 524 ? 95.606 102.125 80.272 1.00 112.32 524 THR A C 1
ATOM 3296 O O . THR A 1 524 ? 95.182 101.168 80.922 1.00 113.21 524 THR A O 1
ATOM 3300 N N . LYS A 1 525 ? 94.858 102.696 79.327 1.00 116.05 525 LYS A N 1
ATOM 3301 C CA . LYS A 1 525 ? 93.547 102.159 78.946 1.00 117.09 525 LYS A CA 1
ATOM 3302 C C . LYS A 1 525 ? 93.642 100.789 78.248 1.00 116.05 525 LYS A C 1
ATOM 3303 O O . LYS A 1 525 ? 92.710 99.995 78.311 1.00 112.10 525 LYS A O 1
ATOM 3305 N N . SER A 1 526 ? 94.771 100.489 77.601 1.00 116.12 526 SER A N 1
ATOM 3306 C CA . SER A 1 526 ? 94.983 99.256 76.836 1.00 115.21 526 SER A CA 1
ATOM 3307 C C . SER A 1 526 ? 95.414 98.015 77.645 1.00 114.77 526 SER A C 1
ATOM 3308 O O . SER A 1 526 ? 95.722 96.984 77.046 1.00 116.55 526 SER A O 1
ATOM 3310 N N . SER A 1 527 ? 95.493 98.076 78.978 1.00 113.39 527 SER A N 1
ATOM 3311 C CA . SER A 1 527 ? 96.088 97.010 79.793 1.00 112.66 527 SER A CA 1
ATOM 3312 C C . SER A 1 527 ? 95.723 97.081 81.284 1.00 114.85 527 SER A C 1
ATOM 3313 O O . SER A 1 527 ? 95.173 98.070 81.761 1.00 114.93 527 SER A O 1
ATOM 3315 N N . LYS A 1 528 ? 96.042 96.027 82.037 1.00 109.88 528 LYS A N 1
ATOM 3316 C CA . LYS A 1 528 ? 95.980 96.024 83.501 1.00 104.18 528 LYS A CA 1
ATOM 3317 C C . LYS A 1 528 ? 97.068 96.897 84.156 1.00 104.35 528 LYS A C 1
ATOM 3318 O O . LYS A 1 528 ? 98.068 97.251 83.528 1.00 104.95 528 LYS A O 1
ATOM 3320 N N . GLU A 1 529 ? 96.903 97.228 85.437 1.00 100.66 529 GLU A N 1
ATOM 3321 C CA . GLU A 1 529 ? 97.890 97.972 86.218 1.00 92.45 529 GLU A CA 1
ATOM 3322 C C . GLU A 1 529 ? 99.089 97.096 86.606 1.00 92.66 529 GLU A C 1
ATOM 3323 O O . GLU A 1 529 ? 99.120 96.515 87.692 1.00 93.10 529 GLU A O 1
ATOM 3325 N N . MET A 1 530 ? 100.070 96.952 85.712 1.00 90.14 530 MET A N 1
ATOM 3326 C CA . MET A 1 530 ? 101.272 96.156 85.950 1.00 81.49 530 MET A CA 1
ATOM 3327 C C . MET A 1 530 ? 102.162 96.782 87.032 1.00 79.44 530 MET A C 1
ATOM 3328 O O . MET A 1 530 ? 102.694 97.873 86.852 1.00 79.80 530 MET A O 1
ATOM 3330 N N . LYS A 1 531 ? 102.344 96.099 88.160 1.00 77.48 531 LYS A N 1
ATOM 3331 C CA . LYS A 1 531 ? 103.264 96.526 89.206 1.00 72.83 531 LYS A CA 1
ATOM 3332 C C . LYS A 1 531 ? 104.734 96.286 88.829 1.00 77.05 531 LYS A C 1
ATOM 3333 O O . LYS A 1 531 ? 105.059 95.298 88.170 1.00 80.03 531 LYS A O 1
ATOM 3335 N N . LEU A 1 532 ? 105.635 97.163 89.280 1.00 74.73 532 LEU A N 1
ATOM 3336 C CA . LEU A 1 532 ? 107.092 97.074 89.133 1.00 66.67 532 LEU A CA 1
ATOM 3337 C C . LEU A 1 532 ? 107.749 97.246 90.502 1.00 70.28 532 LEU A C 1
ATOM 3338 O O . LEU A 1 532 ? 107.363 98.120 91.271 1.00 74.46 532 LEU A O 1
ATOM 3343 N N . THR A 1 533 ? 108.738 96.418 90.815 1.00 67.09 533 THR A N 1
ATOM 3344 C CA . THR A 1 533 ? 109.300 96.307 92.157 1.00 67.56 533 THR A CA 1
ATOM 3345 C C . THR A 1 533 ? 110.803 96.593 92.215 1.00 72.01 533 THR A C 1
ATOM 3346 O O . THR A 1 533 ? 111.453 96.801 91.190 1.00 70.10 533 THR A O 1
ATOM 3348 N N . ASP A 1 534 ? 111.361 96.592 93.425 1.00 71.62 534 ASP A N 1
ATOM 3349 C CA . ASP A 1 534 ? 112.775 96.834 93.697 1.00 67.94 534 ASP A CA 1
ATOM 3350 C C . ASP A 1 534 ? 113.688 96.013 92.782 1.00 68.53 534 ASP A C 1
ATOM 3351 O O . ASP A 1 534 ? 113.628 94.787 92.782 1.00 76.45 534 ASP A O 1
ATOM 3353 N N . GLY A 1 535 ? 114.516 96.692 91.988 1.00 64.28 535 GLY A N 1
ATOM 3354 C CA . GLY A 1 535 ? 115.431 96.110 91.004 1.00 63.95 535 GLY A CA 1
ATOM 3355 C C . GLY A 1 535 ? 115.019 96.280 89.541 1.00 65.62 535 GLY A C 1
ATOM 3356 O O . GLY A 1 535 ? 115.869 96.214 88.662 1.00 74.67 535 GLY A O 1
ATOM 3357 N N . SER A 1 536 ? 113.746 96.526 89.247 1.00 59.75 536 SER A N 1
ATOM 3358 C CA . SER A 1 536 ? 113.266 96.777 87.876 1.00 64.07 536 SER A CA 1
ATOM 3359 C C . SER A 1 536 ? 113.624 98.166 87.314 1.00 63.08 536 SER A C 1
ATOM 3360 O O . SER A 1 536 ? 114.204 99.005 88.004 1.00 66.13 536 SER A O 1
ATOM 3363 N N . TYR A 1 537 ? 113.270 98.438 86.058 1.00 57.47 537 TYR A N 1
ATOM 3364 C CA . TYR A 1 537 ? 113.486 99.723 85.383 1.00 58.93 537 TYR A CA 1
ATOM 3365 C C . TYR A 1 537 ? 112.356 100.040 84.400 1.00 66.76 537 TYR A C 1
ATOM 3366 O O . TYR A 1 537 ? 111.668 99.128 83.938 1.00 74.45 537 TYR A O 1
ATOM 3375 N N . PHE A 1 538 ? 112.158 101.317 84.074 1.00 65.31 538 PHE A N 1
ATOM 3376 C CA . PHE A 1 538 ? 111.107 101.827 83.188 1.00 61.98 538 PHE A CA 1
ATOM 3377 C C . PHE A 1 538 ? 111.480 103.184 82.588 1.00 59.68 538 PHE A C 1
ATOM 3378 O O . PHE A 1 538 ? 112.474 103.800 82.963 1.00 66.15 538 PHE A O 1
ATOM 3386 N N . GLY A 1 539 ? 110.708 103.658 81.615 1.00 58.88 539 GLY A N 1
ATOM 3387 C CA . GLY A 1 539 ? 110.970 104.912 80.902 1.00 61.26 539 GLY A CA 1
ATOM 3388 C C . GLY A 1 539 ? 111.992 104.784 79.776 1.00 66.90 539 GLY A C 1
ATOM 3389 O O . GLY A 1 539 ? 112.304 105.778 79.124 1.00 65.47 539 GLY A O 1
ATOM 3390 N N . GLU A 1 540 ? 112.509 103.579 79.521 1.00 66.93 540 GLU A N 1
ATOM 3391 C CA . GLU A 1 540 ? 113.681 103.324 78.676 1.00 65.39 540 GLU A CA 1
ATOM 3392 C C . GLU A 1 540 ? 113.583 103.861 77.246 1.00 68.73 540 GLU A C 1
ATOM 3393 O O . GLU A 1 540 ? 114.579 104.293 76.675 1.00 75.73 540 GLU A O 1
ATOM 3395 N N . ILE A 1 541 ? 112.384 103.885 76.670 1.00 71.82 541 ILE A N 1
ATOM 3396 C CA . ILE A 1 541 ? 112.125 104.307 75.289 1.00 73.83 541 ILE A CA 1
ATOM 3397 C C . ILE A 1 541 ? 112.507 105.781 75.045 1.00 72.59 541 ILE A C 1
ATOM 3398 O O . ILE A 1 541 ? 112.861 106.147 73.932 1.00 75.74 541 ILE A O 1
ATOM 3403 N N . CYS A 1 542 ? 112.504 106.632 76.072 1.00 70.45 542 CYS A N 1
ATOM 3404 C CA . CYS A 1 542 ? 112.777 108.066 75.926 1.00 75.21 542 CYS A CA 1
ATOM 3405 C C . CYS A 1 542 ? 114.169 108.388 75.369 1.00 80.43 542 CYS A C 1
ATOM 3406 O O . CYS A 1 542 ? 114.384 109.461 74.810 1.00 82.41 542 CYS A O 1
ATOM 3408 N N . LEU A 1 543 ? 115.123 107.465 75.496 1.00 83.42 543 LEU A N 1
ATOM 3409 C CA . LEU A 1 543 ? 116.487 107.640 74.995 1.00 90.27 543 LEU A CA 1
ATOM 3410 C C . LEU A 1 543 ? 116.565 107.684 73.457 1.00 93.40 543 LEU A C 1
ATOM 3411 O O . LEU A 1 543 ? 117.470 108.294 72.891 1.00 91.78 543 LEU A O 1
ATOM 3416 N N . LEU A 1 544 ? 115.626 107.012 72.782 1.00 92.66 544 LEU A N 1
ATOM 3417 C CA . LEU A 1 544 ? 115.702 106.596 71.377 1.00 97.48 544 LEU A CA 1
ATOM 3418 C C . LEU A 1 544 ? 114.425 106.991 70.614 1.00 103.28 544 LEU A C 1
ATOM 3419 O O . LEU A 1 544 ? 113.799 106.170 69.938 1.00 111.80 544 LEU A O 1
ATOM 3424 N N . THR A 1 545 ? 113.989 108.237 70.778 1.00 100.08 545 THR A N 1
ATOM 3425 C CA . THR A 1 545 ? 112.716 108.744 70.277 1.00 96.46 545 THR A CA 1
ATOM 3426 C C . THR A 1 545 ? 112.637 110.277 70.347 1.00 101.50 545 THR A C 1
ATOM 3427 O O . THR A 1 545 ? 113.640 110.978 70.486 1.00 105.23 545 THR A O 1
ATOM 3429 N N . LYS A 1 546 ? 111.422 110.807 70.283 1.00 97.34 546 LYS A N 1
ATOM 3430 C CA . LYS A 1 546 ? 111.064 112.170 70.684 1.00 97.56 546 LYS A CA 1
ATOM 3431 C C . LYS A 1 546 ? 109.579 112.217 71.062 1.00 97.52 546 LYS A C 1
ATOM 3432 O O . LYS A 1 546 ? 108.804 111.337 70.674 1.00 100.25 546 LYS A O 1
ATOM 3434 N N . GLY A 1 547 ? 109.145 113.239 71.799 1.00 94.22 547 GLY A N 1
ATOM 3435 C CA . GLY A 1 547 ? 107.721 113.429 72.102 1.00 88.58 547 GLY A CA 1
ATOM 3436 C C . GLY A 1 547 ? 107.167 112.497 73.187 1.00 84.40 547 GLY A C 1
ATOM 3437 O O . GLY A 1 547 ? 107.797 112.281 74.223 1.00 87.23 547 GLY A O 1
ATOM 3438 N N . ARG A 1 548 ? 105.931 112.040 72.997 1.00 83.36 548 ARG A N 1
ATOM 3439 C CA . ARG A 1 548 ? 105.065 111.559 74.069 1.00 82.54 548 ARG A CA 1
ATOM 3440 C C . ARG A 1 548 ? 105.482 110.236 74.720 1.00 79.75 548 ARG A C 1
ATOM 3441 O O . ARG A 1 548 ? 105.746 109.239 74.044 1.00 77.74 548 ARG A O 1
ATOM 3443 N N . ARG A 1 549 ? 105.423 110.188 76.049 1.00 79.13 549 ARG A N 1
ATOM 3444 C CA . ARG A 1 549 ? 105.417 108.948 76.818 1.00 80.65 549 ARG A CA 1
ATOM 3445 C C . ARG A 1 549 ? 104.117 108.162 76.602 1.00 74.67 549 ARG A C 1
ATOM 3446 O O . ARG A 1 549 ? 103.029 108.730 76.578 1.00 73.08 549 ARG A O 1
ATOM 3448 N N . THR A 1 550 ? 104.208 106.847 76.445 1.00 74.28 550 THR A N 1
ATOM 3449 C CA . THR A 1 550 ? 103.080 106.005 76.049 1.00 75.18 550 THR A CA 1
ATOM 3450 C C . THR A 1 550 ? 102.146 105.568 77.189 1.00 76.55 550 THR A C 1
ATOM 3451 O O . THR A 1 550 ? 101.074 105.024 76.928 1.00 84.03 550 THR A O 1
ATOM 3453 N N . ALA A 1 551 ? 102.545 105.750 78.448 1.00 74.29 551 ALA A N 1
ATOM 3454 C CA . ALA A 1 551 ? 101.834 105.252 79.626 1.00 77.28 551 ALA A CA 1
ATOM 3455 C C . ALA A 1 551 ? 102.111 106.123 80.862 1.00 79.94 551 ALA A C 1
ATOM 3456 O O . ALA A 1 551 ? 103.072 106.886 80.888 1.00 83.99 551 ALA A O 1
ATOM 3458 N N . SER A 1 552 ? 101.287 106.015 81.896 1.00 77.33 552 SER A N 1
ATOM 3459 C CA . SER A 1 552 ? 101.501 106.709 83.159 1.00 71.62 552 SER A CA 1
ATOM 3460 C C . SER A 1 552 ? 102.178 105.778 84.161 1.00 74.07 552 SER A C 1
ATOM 3461 O O . SER A 1 552 ? 101.772 104.627 84.297 1.00 78.84 552 SER A O 1
ATOM 3463 N N . VAL A 1 553 ? 103.198 106.249 84.878 1.00 67.25 553 VAL A N 1
ATOM 3464 C CA . VAL A 1 553 ? 103.813 105.494 85.975 1.00 60.33 553 VAL A CA 1
ATOM 3465 C C . VAL A 1 553 ? 103.570 106.228 87.273 1.00 58.99 553 VAL A C 1
ATOM 3466 O O . VAL A 1 553 ? 103.928 107.395 87.399 1.00 64.19 553 VAL A O 1
ATOM 3470 N N . ARG A 1 554 ? 102.970 105.537 88.239 1.00 55.75 554 ARG A N 1
ATOM 3471 C CA . ARG A 1 554 ? 102.668 106.131 89.536 1.00 57.58 554 ARG A CA 1
ATOM 3472 C C . ARG A 1 554 ? 103.198 105.301 90.705 1.00 60.50 554 ARG A C 1
ATOM 3473 O O . ARG A 1 554 ? 103.024 104.083 90.751 1.00 68.55 554 ARG A O 1
ATOM 3481 N N . ALA A 1 555 ? 103.846 105.981 91.645 1.00 55.45 555 ALA A N 1
ATOM 3482 C CA . ALA A 1 555 ? 104.404 105.360 92.831 1.00 56.02 555 ALA A CA 1
ATOM 3483 C C . ALA A 1 555 ? 103.281 104.784 93.703 1.00 62.93 555 ALA A C 1
ATOM 3484 O O . ALA A 1 555 ? 102.365 105.508 94.073 1.00 67.01 555 ALA A O 1
ATOM 3486 N N . ASP A 1 556 ? 103.311 103.496 94.038 1.00 64.88 556 ASP A N 1
ATOM 3487 C CA . ASP A 1 556 ? 102.322 102.876 94.919 1.00 64.85 556 ASP A CA 1
ATOM 3488 C C . ASP A 1 556 ? 102.770 102.900 96.380 1.00 64.65 556 ASP A C 1
ATOM 3489 O O . ASP A 1 556 ? 102.001 103.270 97.260 1.00 71.24 556 ASP A O 1
ATOM 3491 N N . THR A 1 557 ? 104.034 102.577 96.637 1.00 62.67 557 THR A N 1
ATOM 3492 C CA . THR A 1 557 ? 104.722 102.873 97.892 1.00 62.05 557 THR A CA 1
ATOM 3493 C C . THR A 1 557 ? 105.741 103.992 97.679 1.00 61.94 557 THR A C 1
ATOM 3494 O O . THR A 1 557 ? 105.792 104.597 96.611 1.00 63.96 557 THR A O 1
ATOM 3496 N N . TYR A 1 558 ? 106.578 104.284 98.667 1.00 58.72 558 TYR A N 1
ATOM 3497 C CA . TYR A 1 558 ? 107.675 105.231 98.503 1.00 54.94 558 TYR A CA 1
ATOM 3498 C C . TYR A 1 558 ? 108.737 104.655 97.570 1.00 58.17 558 TYR A C 1
ATOM 3499 O O . TYR A 1 558 ? 109.523 103.806 97.980 1.00 65.67 558 TYR A O 1
ATOM 3508 N N . CYS A 1 559 ? 108.780 105.082 96.316 1.00 54.70 559 CYS A N 1
ATOM 3509 C CA . CYS A 1 559 ? 109.848 104.693 95.418 1.00 52.36 559 CYS A CA 1
ATOM 3510 C C . CYS A 1 559 ? 111.127 105.443 95.753 1.00 57.30 559 CYS A C 1
ATOM 3511 O O . CYS A 1 559 ? 111.128 106.668 95.826 1.00 59.99 559 CYS A O 1
ATOM 3514 N N . ARG A 1 560 ? 112.230 104.711 95.883 1.00 57.85 560 ARG A N 1
ATOM 3515 C CA . ARG A 1 560 ? 113.592 105.239 95.828 1.00 50.99 560 ARG A CA 1
ATOM 3516 C C . ARG A 1 560 ? 114.153 104.797 94.507 1.00 50.26 560 ARG A C 1
ATOM 3517 O O . ARG A 1 560 ? 114.180 103.601 94.248 1.00 58.53 560 ARG A O 1
ATOM 3525 N N . LEU A 1 561 ? 114.558 105.711 93.644 1.00 48.93 561 LEU A N 1
ATOM 3526 C CA . LEU A 1 561 ? 114.951 105.341 92.298 1.00 46.93 561 LEU A CA 1
ATOM 3527 C C . LEU A 1 561 ? 116.037 106.249 91.713 1.00 51.36 561 LEU A C 1
ATOM 3528 O O . LEU A 1 561 ? 116.248 107.360 92.166 1.00 55.83 561 LEU A O 1
ATOM 3533 N N . TYR A 1 562 ? 116.779 105.760 90.732 1.00 51.01 562 TYR A N 1
ATOM 3534 C CA . TYR A 1 562 ? 117.833 106.503 90.050 1.00 50.25 562 TYR A CA 1
ATOM 3535 C C . TYR A 1 562 ? 117.352 106.898 88.674 1.00 51.28 562 TYR A C 1
ATOM 3536 O O . TYR A 1 562 ? 116.796 106.060 87.978 1.00 58.92 562 TYR A O 1
ATOM 3545 N N . SER A 1 563 ? 117.582 108.130 88.245 1.00 46.26 563 SER A N 1
ATOM 3546 C CA . SER A 1 563 ? 117.199 108.596 86.918 1.00 46.53 563 SER A CA 1
ATOM 3547 C C . SER A 1 563 ? 118.389 108.947 86.037 1.00 50.83 563 SER A C 1
ATOM 3548 O O . SER A 1 563 ? 119.428 109.389 86.517 1.00 56.94 563 SER A O 1
ATOM 3551 N N . LEU A 1 564 ? 118.254 108.733 84.734 1.00 51.03 564 LEU A N 1
ATOM 3552 C CA . LEU A 1 564 ? 119.227 109.120 83.716 1.00 55.00 564 LEU A CA 1
ATOM 3553 C C . LEU A 1 564 ? 118.538 109.993 82.684 1.00 53.28 564 LEU A C 1
ATOM 3554 O O . LEU A 1 564 ? 117.567 109.552 82.079 1.00 55.27 564 LEU A O 1
ATOM 3559 N N . SER A 1 565 ? 119.004 111.215 82.471 1.00 51.93 565 SER A N 1
ATOM 3560 C CA . SER A 1 565 ? 118.412 112.120 81.490 1.00 54.44 565 SER A CA 1
ATOM 3561 C C . SER A 1 565 ? 119.028 111.980 80.101 1.00 59.60 565 SER A C 1
ATOM 3562 O O . SER A 1 565 ? 120.196 111.626 79.950 1.00 65.11 565 SER A O 1
ATOM 3565 N N . VAL A 1 566 ? 118.263 112.319 79.065 1.00 56.42 566 VAL A N 1
ATOM 3566 C CA . VAL A 1 566 ? 118.732 112.247 77.672 1.00 54.97 566 VAL A CA 1
ATOM 3567 C C . VAL A 1 566 ? 119.911 113.177 77.399 1.00 56.83 566 VAL A C 1
ATOM 3568 O O . VAL A 1 566 ? 120.841 112.784 76.706 1.00 63.94 566 VAL A O 1
ATOM 3572 N N . ASP A 1 567 ? 119.968 114.355 78.014 1.00 48.06 567 ASP A N 1
ATOM 3573 C CA . ASP A 1 567 ? 121.114 115.248 77.871 1.00 52.23 567 ASP A CA 1
ATOM 3574 C C . ASP A 1 567 ? 122.420 114.603 78.344 1.00 59.61 567 ASP A C 1
ATOM 3575 O O . ASP A 1 567 ? 123.448 114.706 77.675 1.00 68.59 567 ASP A O 1
ATOM 3577 N N . ASN A 1 568 ? 122.388 113.881 79.465 1.00 58.16 568 ASN A N 1
ATOM 3578 C CA . ASN A 1 568 ? 123.545 113.180 80.017 1.00 59.80 568 ASN A CA 1
ATOM 3579 C C . ASN A 1 568 ? 123.872 111.880 79.281 1.00 59.38 568 ASN A C 1
ATOM 3580 O O . ASN A 1 568 ? 125.045 111.585 79.070 1.00 66.66 568 ASN A O 1
ATOM 3585 N N . PHE A 1 569 ? 122.874 111.116 78.856 1.00 52.89 569 PHE A N 1
ATOM 3586 C CA . PHE A 1 569 ? 123.099 109.925 78.042 1.00 53.99 569 PHE A CA 1
ATOM 3587 C C . PHE A 1 569 ? 123.759 110.268 76.709 1.00 60.53 569 PHE A C 1
ATOM 3588 O O . PHE A 1 569 ? 124.651 109.549 76.274 1.00 71.17 569 PHE A O 1
ATOM 3596 N N . ASN A 1 570 ? 123.404 111.400 76.096 1.00 59.67 570 ASN A N 1
ATOM 3597 C CA . ASN A 1 570 ? 124.068 111.883 74.891 1.00 61.18 570 ASN A CA 1
ATOM 3598 C C . ASN A 1 570 ? 125.482 112.390 75.180 1.00 62.39 570 ASN A C 1
ATOM 3599 O O . ASN A 1 570 ? 126.407 112.048 74.448 1.00 67.62 570 ASN A O 1
ATOM 3604 N N . GLU A 1 571 ? 125.701 113.133 76.263 1.00 60.59 571 GLU A N 1
ATOM 3605 C CA . GLU A 1 571 ? 127.039 113.569 76.657 1.00 59.89 571 GLU A CA 1
ATOM 3606 C C . GLU A 1 571 ? 127.997 112.391 76.886 1.00 62.97 571 GLU A C 1
ATOM 3607 O O . GLU A 1 571 ? 129.122 112.405 76.402 1.00 71.92 571 GLU A O 1
ATOM 3609 N N . VAL A 1 572 ? 127.546 111.321 77.541 1.00 61.93 572 VAL A N 1
ATOM 3610 C CA . VAL A 1 572 ? 128.319 110.091 77.742 1.00 63.17 572 VAL A CA 1
ATOM 3611 C C . VAL A 1 572 ? 128.471 109.214 76.494 1.00 68.80 572 VAL A C 1
ATOM 3612 O O . VAL A 1 572 ? 129.197 108.228 76.549 1.00 78.32 572 VAL A O 1
ATOM 3614 N N . LEU A 1 573 ? 127.826 109.547 75.370 1.00 66.51 573 LEU A N 1
ATOM 3615 C CA . LEU A 1 573 ? 128.014 108.872 74.075 1.00 68.39 573 LEU A CA 1
ATOM 3616 C C . LEU A 1 573 ? 128.833 109.688 73.064 1.00 73.77 573 LEU A C 1
ATOM 3617 O O . LEU A 1 573 ? 129.435 109.108 72.163 1.00 79.00 573 LEU A O 1
ATOM 3622 N N . GLU A 1 574 ? 128.980 110.999 73.249 1.00 71.38 574 GLU A N 1
ATOM 3623 C CA . GLU A 1 574 ? 129.972 111.773 72.496 1.00 72.71 574 GLU A CA 1
ATOM 3624 C C . GLU A 1 574 ? 131.404 111.247 72.705 1.00 76.68 574 GLU A C 1
ATOM 3625 O O . GLU A 1 574 ? 132.195 111.180 71.766 1.00 80.87 574 GLU A O 1
ATOM 3627 N N . GLU A 1 575 ? 131.736 110.804 73.919 1.00 76.25 575 GLU A N 1
ATOM 3628 C CA . GLU A 1 575 ? 133.019 110.186 74.250 1.00 72.80 575 GLU A CA 1
ATOM 3629 C C . GLU A 1 575 ? 133.164 108.708 73.852 1.00 75.47 575 GLU A C 1
ATOM 3630 O O . GLU A 1 575 ? 134.236 108.138 74.048 1.00 83.11 575 GLU A O 1
ATOM 3632 N N . TYR A 1 576 ? 132.125 108.065 73.311 1.00 73.76 576 TYR A N 1
ATOM 3633 C CA . TYR A 1 576 ? 132.133 106.634 72.975 1.00 75.71 576 TYR A CA 1
ATOM 3634 C C . TYR A 1 576 ? 131.459 106.347 71.612 1.00 85.11 576 TYR A C 1
ATOM 3635 O O . TYR A 1 576 ? 130.468 105.618 71.562 1.00 89.81 576 TYR A O 1
ATOM 3644 N N . PRO A 1 577 ? 131.968 106.879 70.478 1.00 85.67 577 PRO A N 1
ATOM 3645 C CA . PRO A 1 577 ? 131.367 106.682 69.155 1.00 88.53 577 PRO A CA 1
ATOM 3646 C C . PRO A 1 577 ? 131.156 105.214 68.762 1.00 87.65 577 PRO A C 1
ATOM 3647 O O . PRO A 1 577 ? 130.177 104.886 68.101 1.00 90.51 577 PRO A O 1
ATOM 3651 N N . MET A 1 578 ? 132.020 104.308 69.220 1.00 84.00 578 MET A N 1
ATOM 3652 C CA . MET A 1 578 ? 131.871 102.869 68.995 1.00 91.81 578 MET A CA 1
ATOM 3653 C C . MET A 1 578 ? 130.629 102.250 69.663 1.00 94.52 578 MET A C 1
ATOM 3654 O O . MET A 1 578 ? 130.219 101.145 69.312 1.00 100.43 578 MET A O 1
ATOM 3656 N N . MET A 1 579 ? 130.008 102.938 70.618 1.00 89.78 579 MET A N 1
ATOM 3657 C CA . MET A 1 579 ? 128.747 102.532 71.243 1.00 87.70 579 MET A CA 1
ATOM 3658 C C . MET A 1 579 ? 127.510 103.131 70.557 1.00 91.50 579 MET A C 1
ATOM 3659 O O . MET A 1 579 ? 126.446 102.514 70.555 1.00 94.75 579 MET A O 1
ATOM 3661 N N . ARG A 1 580 ? 127.628 104.307 69.928 1.00 91.93 580 ARG A N 1
ATOM 3662 C CA . ARG A 1 580 ? 126.495 105.000 69.310 1.00 92.24 580 ARG A CA 1
ATOM 3663 C C . ARG A 1 580 ? 125.865 104.214 68.158 1.00 93.76 580 ARG A C 1
ATOM 3664 O O . ARG A 1 580 ? 124.647 104.248 67.967 1.00 92.97 580 ARG A O 1
ATOM 3666 N N . ARG A 1 581 ? 126.676 103.453 67.422 1.00 95.63 581 ARG A N 1
ATOM 3667 C CA . ARG A 1 581 ? 126.219 102.565 66.360 1.00 98.56 581 ARG A CA 1
ATOM 3668 C C . ARG A 1 581 ? 125.387 101.393 66.890 1.00 98.53 581 ARG A C 1
ATOM 3669 O O . ARG A 1 581 ? 124.394 101.014 66.271 1.00 101.46 581 ARG A O 1
ATOM 3671 N N . ALA A 1 582 ? 125.740 100.831 68.048 1.00 97.54 582 ALA A N 1
ATOM 3672 C CA . ALA A 1 582 ? 124.949 99.775 68.681 1.00 100.32 582 ALA A CA 1
ATOM 3673 C C . ALA A 1 582 ? 123.630 100.316 69.267 1.00 102.49 582 ALA A C 1
ATOM 3674 O O . ALA A 1 582 ? 122.574 99.704 69.114 1.00 100.65 582 ALA A O 1
ATOM 3676 N N . PHE A 1 583 ? 123.657 101.510 69.866 1.00 102.85 583 PHE A N 1
ATOM 3677 C CA . PHE A 1 583 ? 122.453 102.185 70.352 1.00 100.47 583 PHE A CA 1
ATOM 3678 C C . PHE A 1 583 ? 121.436 102.458 69.226 1.00 105.97 583 PHE A C 1
ATOM 3679 O O . PHE A 1 583 ? 120.235 102.306 69.431 1.00 107.94 583 PHE A O 1
ATOM 3681 N N . GLU A 1 584 ? 121.897 102.780 68.013 1.00 106.43 584 GLU A N 1
ATOM 3682 C CA . GLU A 1 584 ? 121.055 102.911 66.820 1.00 104.06 584 GLU A CA 1
ATOM 3683 C C . GLU A 1 584 ? 120.657 101.580 66.139 1.00 108.33 584 GLU A C 1
ATOM 3684 O O . GLU A 1 584 ? 120.053 101.604 65.066 1.00 106.69 584 GLU A O 1
ATOM 3686 N N . THR A 1 585 ? 121.000 100.417 66.706 1.00 113.04 585 THR A N 1
ATOM 3687 C CA . THR A 1 585 ? 120.884 99.118 66.037 1.00 114.23 585 THR A CA 1
ATOM 3688 C C . THR A 1 585 ? 120.479 97.937 66.942 1.00 116.39 585 THR A C 1
ATOM 3689 O O . THR A 1 585 ? 120.667 96.780 66.550 1.00 118.04 585 THR A O 1
ATOM 3691 N N . VAL A 1 586 ? 119.934 98.185 68.142 1.00 114.87 586 VAL A N 1
ATOM 3692 C CA . VAL A 1 586 ? 119.589 97.142 69.125 1.00 115.80 586 VAL A CA 1
ATOM 3693 C C . VAL A 1 586 ? 118.273 97.388 69.862 1.00 113.61 586 VAL A C 1
ATOM 3694 O O . VAL A 1 586 ? 117.406 96.489 69.822 1.00 110.58 586 VAL A O 1
ATOM 3696 N N . MET B 1 94 ? 100.632 79.837 119.612 1.00 131.12 94 MET B N 1
ATOM 3697 C CA . MET B 1 94 ? 101.027 79.016 118.448 1.00 132.52 94 MET B CA 1
ATOM 3698 C C . MET B 1 94 ? 102.404 79.401 117.938 1.00 131.79 94 MET B C 1
ATOM 3699 O O . MET B 1 94 ? 102.841 80.534 118.138 1.00 131.80 94 MET B O 1
ATOM 3701 N N . GLN B 1 95 ? 103.103 78.501 117.237 1.00 130.23 95 GLN B N 1
ATOM 3702 C CA . GLN B 1 95 ? 104.454 78.747 116.693 1.00 129.50 95 GLN B CA 1
ATOM 3703 C C . GLN B 1 95 ? 104.491 79.842 115.612 1.00 128.82 95 GLN B C 1
ATOM 3704 O O . GLN B 1 95 ? 105.504 80.525 115.452 1.00 122.83 95 GLN B O 1
ATOM 3710 N N . ARG B 1 96 ? 103.375 80.097 114.924 1.00 132.92 96 ARG B N 1
ATOM 3711 C CA . ARG B 1 96 ? 103.258 81.239 114.022 1.00 132.99 96 ARG B CA 1
ATOM 3712 C C . ARG B 1 96 ? 103.457 82.579 114.746 1.00 128.74 96 ARG B C 1
ATOM 3713 O O . ARG B 1 96 ? 104.243 83.401 114.293 1.00 128.58 96 ARG B O 1
ATOM 3715 N N . GLN B 1 97 ? 102.817 82.786 115.902 1.00 125.77 97 GLN B N 1
ATOM 3716 C CA . GLN B 1 97 ? 103.010 83.996 116.718 1.00 123.00 97 GLN B CA 1
ATOM 3717 C C . GLN B 1 97 ? 104.346 83.986 117.472 1.00 119.18 97 GLN B C 1
ATOM 3718 O O . GLN B 1 97 ? 104.989 85.024 117.566 1.00 115.91 97 GLN B O 1
ATOM 3724 N N . PHE B 1 98 ? 104.813 82.829 117.947 1.00 120.94 98 PHE B N 1
ATOM 3725 C CA . PHE B 1 98 ? 106.110 82.709 118.606 1.00 117.67 98 PHE B CA 1
ATOM 3726 C C . PHE B 1 98 ? 107.279 83.106 117.699 1.00 114.96 98 PHE B C 1
ATOM 3727 O O . PHE B 1 98 ? 108.129 83.895 118.099 1.00 110.26 98 PHE B O 1
ATOM 3729 N N . THR B 1 99 ? 107.308 82.631 116.455 1.00 117.84 99 THR B N 1
ATOM 3730 C CA . THR B 1 99 ? 108.324 83.057 115.467 1.00 114.06 99 THR B CA 1
ATOM 3731 C C . THR B 1 99 ? 108.027 84.438 114.867 1.00 106.27 99 THR B C 1
ATOM 3732 O O . THR B 1 99 ? 108.962 85.177 114.561 1.00 100.62 99 THR B O 1
ATOM 3736 N N . SER B 1 100 ? 106.765 84.865 114.782 1.00 107.62 100 SER B N 1
ATOM 3737 C CA . SER B 1 100 ? 106.412 86.222 114.360 1.00 105.83 100 SER B CA 1
ATOM 3738 C C . SER B 1 100 ? 106.922 87.310 115.311 1.00 105.79 100 SER B C 1
ATOM 3739 O O . SER B 1 100 ? 107.328 88.384 114.871 1.00 107.32 100 SER B O 1
ATOM 3741 N N . MET B 1 101 ? 106.934 87.045 116.619 1.00 102.47 101 MET B N 1
ATOM 3742 C CA . MET B 1 101 ? 107.427 87.973 117.642 1.00 92.34 101 MET B CA 1
ATOM 3743 C C . MET B 1 101 ? 108.934 88.228 117.570 1.00 86.97 101 MET B C 1
ATOM 3744 O O . MET B 1 101 ? 109.373 89.332 117.883 1.00 88.55 101 MET B O 1
ATOM 3749 N N . LEU B 1 102 ? 109.735 87.234 117.187 1.00 83.37 102 LEU B N 1
ATOM 3750 C CA . LEU B 1 102 ? 111.197 87.283 117.219 1.00 79.58 102 LEU B CA 1
ATOM 3751 C C . LEU B 1 102 ? 111.878 87.728 115.910 1.00 86.83 102 LEU B C 1
ATOM 3752 O O . LEU B 1 102 ? 113.105 87.707 115.812 1.00 87.40 102 LEU B O 1
ATOM 3754 N N . GLN B 1 103 ? 111.110 88.153 114.900 1.00 88.81 103 GLN B N 1
ATOM 3755 C CA . GLN B 1 103 ? 111.596 88.638 113.596 1.00 83.33 103 GLN B CA 1
ATOM 3756 C C . GLN B 1 103 ? 111.156 90.097 113.352 1.00 80.28 103 GLN B C 1
ATOM 3757 O O . GLN B 1 103 ? 110.158 90.523 113.926 1.00 82.97 103 GLN B O 1
ATOM 3763 N N . PRO B 1 104 ? 111.878 90.904 112.550 1.00 73.18 104 PRO B N 1
ATOM 3764 C CA . PRO B 1 104 ? 111.607 92.330 112.440 1.00 69.89 104 PRO B CA 1
ATOM 3765 C C . PRO B 1 104 ? 110.294 92.562 111.716 1.00 74.86 104 PRO B C 1
ATOM 3766 O O . PRO B 1 104 ? 110.172 92.273 110.530 1.00 84.62 104 PRO B O 1
ATOM 3770 N N . GLY B 1 105 ? 109.286 93.054 112.425 1.00 72.44 105 GLY B N 1
ATOM 3771 C CA . GLY B 1 105 ? 107.946 93.220 111.875 1.00 80.55 105 GLY B CA 1
ATOM 3772 C C . GLY B 1 105 ? 107.888 94.349 110.857 1.00 84.78 105 GLY B C 1
ATOM 3773 O O . GLY B 1 105 ? 108.613 95.329 110.987 1.00 86.88 105 GLY B O 1
ATOM 3774 N N . VAL B 1 106 ? 107.017 94.248 109.852 1.00 86.00 106 VAL B N 1
ATOM 3775 C CA . VAL B 1 106 ? 106.767 95.333 108.891 1.00 84.14 106 VAL B CA 1
ATOM 3776 C C . VAL B 1 106 ? 106.033 96.458 109.613 1.00 84.89 106 VAL B C 1
ATOM 3777 O O . VAL B 1 106 ? 104.861 96.324 109.955 1.00 88.42 106 VAL B O 1
ATOM 3781 N N . ASN B 1 107 ? 106.723 97.561 109.875 1.00 80.09 107 ASN B N 1
ATOM 3782 C CA . ASN B 1 107 ? 106.175 98.710 110.587 1.00 79.78 107 ASN B CA 1
ATOM 3783 C C . ASN B 1 107 ? 106.861 99.998 110.117 1.00 81.37 107 ASN B C 1
ATOM 3784 O O . ASN B 1 107 ? 107.672 99.975 109.194 1.00 84.95 107 ASN B O 1
ATOM 3789 N N . LYS B 1 108 ? 106.543 101.126 110.749 1.00 78.78 108 LYS B N 1
ATOM 3790 C CA . LYS B 1 108 ? 107.128 102.435 110.437 1.00 81.54 108 LYS B CA 1
ATOM 3791 C C . LYS B 1 108 ? 108.656 102.406 110.450 1.00 82.47 108 LYS B C 1
ATOM 3792 O O . LYS B 1 108 ? 109.300 102.846 109.507 1.00 86.88 108 LYS B O 1
ATOM 3798 N N . PHE B 1 109 ? 109.246 101.870 111.506 1.00 79.35 109 PHE B N 1
ATOM 3799 C CA . PHE B 1 109 ? 110.686 101.850 111.689 1.00 77.86 109 PHE B CA 1
ATOM 3800 C C . PHE B 1 109 ? 111.409 100.889 110.738 1.00 80.70 109 PHE B C 1
ATOM 3801 O O . PHE B 1 109 ? 112.384 101.279 110.107 1.00 82.76 109 PHE B O 1
ATOM 3809 N N . SER B 1 110 ? 110.946 99.648 110.582 1.00 81.44 110 SER B N 1
ATOM 3810 C CA . SER B 1 110 ? 111.624 98.682 109.717 1.00 80.81 110 SER B CA 1
ATOM 3811 C C . SER B 1 110 ? 111.516 99.055 108.243 1.00 84.66 110 SER B C 1
ATOM 3812 O O . SER B 1 110 ? 112.493 98.902 107.513 1.00 87.07 110 SER B O 1
ATOM 3815 N N . LEU B 1 111 ? 110.391 99.629 107.808 1.00 84.30 111 LEU B N 1
ATOM 3816 C CA . LEU B 1 111 ? 110.241 100.139 106.453 1.00 79.97 111 LEU B CA 1
ATOM 3817 C C . LEU B 1 111 ? 111.260 101.233 106.150 1.00 80.85 111 LEU B C 1
ATOM 3818 O O . LEU B 1 111 ? 111.905 101.194 105.108 1.00 85.92 111 LEU B O 1
ATOM 3820 N N . ARG B 1 112 ? 111.478 102.170 107.073 1.00 77.30 112 ARG B N 1
ATOM 3821 C CA . ARG B 1 112 ? 112.488 103.211 106.922 1.00 77.25 112 ARG B CA 1
ATOM 3822 C C . ARG B 1 112 ? 113.931 102.727 107.099 1.00 76.14 112 ARG B C 1
ATOM 3823 O O . ARG B 1 112 ? 114.846 103.336 106.556 1.00 80.26 112 ARG B O 1
ATOM 3825 N N . MET B 1 113 ? 114.178 101.652 107.841 1.00 77.54 113 MET B N 1
ATOM 3826 C CA . MET B 1 113 ? 115.518 101.108 108.078 1.00 78.48 113 MET B CA 1
ATOM 3827 C C . MET B 1 113 ? 116.011 100.195 106.942 1.00 79.99 113 MET B C 1
ATOM 3828 O O . MET B 1 113 ? 117.159 100.301 106.516 1.00 80.80 113 MET B O 1
ATOM 3833 N N . PHE B 1 114 ? 115.144 99.320 106.423 1.00 82.13 114 PHE B N 1
ATOM 3834 C CA . PHE B 1 114 ? 115.458 98.371 105.348 1.00 81.67 114 PHE B CA 1
ATOM 3835 C C . PHE B 1 114 ? 115.043 98.849 103.953 1.00 82.27 114 PHE B C 1
ATOM 3836 O O . PHE B 1 114 ? 115.617 98.401 102.967 1.00 83.96 114 PHE B O 1
ATOM 3844 N N . GLY B 1 115 ? 114.094 99.777 103.848 1.00 80.87 115 GLY B N 1
ATOM 3845 C CA . GLY B 1 115 ? 113.770 100.536 102.640 1.00 82.09 115 GLY B CA 1
ATOM 3846 C C . GLY B 1 115 ? 112.442 100.189 101.975 1.00 81.30 115 GLY B C 1
ATOM 3847 O O . GLY B 1 115 ? 111.849 101.032 101.310 1.00 81.61 115 GLY B O 1
ATOM 3848 N N . SER B 1 116 ? 111.958 98.961 102.121 1.00 80.83 116 SER B N 1
ATOM 3849 C CA . SER B 1 116 ? 110.736 98.469 101.474 1.00 80.40 116 SER B CA 1
ATOM 3850 C C . SER B 1 116 ? 110.194 97.244 102.202 1.00 81.86 116 SER B C 1
ATOM 3851 O O . SER B 1 116 ? 110.967 96.509 102.816 1.00 85.95 116 SER B O 1
ATOM 3854 N N . GLN B 1 117 ? 108.906 96.939 102.081 1.00 78.80 117 GLN B N 1
ATOM 3855 C CA . GLN B 1 117 ? 108.340 95.716 102.649 1.00 78.63 117 GLN B CA 1
ATOM 3856 C C . GLN B 1 117 ? 109.052 94.458 102.135 1.00 80.55 117 GLN B C 1
ATOM 3857 O O . GLN B 1 117 ? 109.344 93.567 102.926 1.00 87.06 117 GLN B O 1
ATOM 3863 N N . LYS B 1 118 ? 109.452 94.395 100.864 1.00 79.81 118 LYS B N 1
ATOM 3864 C CA . LYS B 1 118 ? 110.243 93.263 100.337 1.00 84.57 118 LYS B CA 1
ATOM 3865 C C . LYS B 1 118 ? 111.657 93.181 100.915 1.00 87.06 118 LYS B C 1
ATOM 3866 O O . LYS B 1 118 ? 112.233 92.102 100.952 1.00 92.12 118 LYS B O 1
ATOM 3872 N N . ALA B 1 119 ? 112.228 94.283 101.396 1.00 84.12 119 ALA B N 1
ATOM 3873 C CA . ALA B 1 119 ? 113.508 94.256 102.099 1.00 84.97 119 ALA B CA 1
ATOM 3874 C C . ALA B 1 119 ? 113.337 93.733 103.534 1.00 89.77 119 ALA B C 1
ATOM 3875 O O . ALA B 1 119 ? 114.109 92.885 103.979 1.00 91.29 119 ALA B O 1
ATOM 3877 N N . VAL B 1 120 ? 112.278 94.156 104.229 1.00 89.18 120 VAL B N 1
ATOM 3878 C CA . VAL B 1 120 ? 111.909 93.613 105.542 1.00 84.72 120 VAL B CA 1
ATOM 3879 C C . VAL B 1 120 ? 111.674 92.113 105.436 1.00 87.02 120 VAL B C 1
ATOM 3880 O O . VAL B 1 120 ? 112.233 91.343 106.206 1.00 91.33 120 VAL B O 1
ATOM 3884 N N . GLU B 1 121 ? 110.911 91.664 104.447 1.00 84.07 121 GLU B N 1
ATOM 3885 C CA . GLU B 1 121 ? 110.604 90.249 104.259 1.00 83.96 121 GLU B CA 1
ATOM 3886 C C . GLU B 1 121 ? 111.826 89.410 103.867 1.00 87.33 121 GLU B C 1
ATOM 3887 O O . GLU B 1 121 ? 111.849 88.212 104.136 1.00 96.37 121 GLU B O 1
ATOM 3893 N N . LYS B 1 122 ? 112.892 90.016 103.336 1.00 85.23 122 LYS B N 1
ATOM 3894 C CA . LYS B 1 122 ? 114.189 89.345 103.189 1.00 88.80 122 LYS B CA 1
ATOM 3895 C C . LYS B 1 122 ? 114.906 89.200 104.521 1.00 91.85 122 LYS B C 1
ATOM 3896 O O . LYS B 1 122 ? 115.430 88.130 104.810 1.00 95.21 122 LYS B O 1
ATOM 3902 N N . GLU B 1 123 ? 114.930 90.239 105.350 1.00 93.16 123 GLU B N 1
ATOM 3903 C CA . GLU B 1 123 ? 115.542 90.168 106.679 1.00 90.79 123 GLU B CA 1
ATOM 3904 C C . GLU B 1 123 ? 114.788 89.187 107.587 1.00 88.85 123 GLU B C 1
ATOM 3905 O O . GLU B 1 123 ? 115.413 88.397 108.282 1.00 89.46 123 GLU B O 1
ATOM 3911 N N . GLN B 1 124 ? 113.453 89.161 107.527 1.00 86.53 124 GLN B N 1
ATOM 3912 C CA . GLN B 1 124 ? 112.645 88.148 108.201 1.00 84.57 124 GLN B CA 1
ATOM 3913 C C . GLN B 1 124 ? 113.067 86.739 107.801 1.00 88.32 124 GLN B C 1
ATOM 3914 O O . GLN B 1 124 ? 113.354 85.914 108.657 1.00 94.08 124 GLN B O 1
ATOM 3920 N N . GLU B 1 125 ? 113.155 86.453 106.509 1.00 90.04 125 GLU B N 1
ATOM 3921 C CA . GLU B 1 125 ? 113.596 85.153 106.007 1.00 95.71 125 GLU B CA 1
ATOM 3922 C C . GLU B 1 125 ? 115.031 84.823 106.457 1.00 96.72 125 GLU B C 1
ATOM 3923 O O . GLU B 1 125 ? 115.352 83.683 106.794 1.00 100.10 125 GLU B O 1
ATOM 3929 N N . ARG B 1 126 ? 115.829 85.879 106.586 1.00 92.24 126 ARG B N 1
ATOM 3930 C CA . ARG B 1 126 ? 117.198 85.764 107.059 1.00 89.58 126 ARG B CA 1
ATOM 3931 C C . ARG B 1 126 ? 117.210 85.230 108.493 1.00 93.92 126 ARG B C 1
ATOM 3932 O O . ARG B 1 126 ? 117.887 84.242 108.777 1.00 95.41 126 ARG B O 1
ATOM 3940 N N . VAL B 1 127 ? 116.467 85.871 109.398 1.00 96.40 127 VAL B N 1
ATOM 3941 C CA . VAL B 1 127 ? 116.436 85.384 110.801 1.00 93.45 127 VAL B CA 1
ATOM 3942 C C . VAL B 1 127 ? 115.755 84.040 110.926 1.00 93.46 127 VAL B C 1
ATOM 3943 O O . VAL B 1 127 ? 116.256 83.159 111.619 1.00 94.32 127 VAL B O 1
ATOM 3947 N N . LYS B 1 128 ? 114.667 83.835 110.187 1.00 96.61 128 LYS B N 1
ATOM 3948 C CA . LYS B 1 128 ? 113.927 82.569 110.103 1.00 95.92 128 LYS B CA 1
ATOM 3949 C C . LYS B 1 128 ? 114.774 81.391 109.594 1.00 95.69 128 LYS B C 1
ATOM 3950 O O . LYS B 1 128 ? 114.338 80.251 109.670 1.00 99.56 128 LYS B O 1
ATOM 3956 N N . THR B 1 129 ? 116.007 81.652 109.150 1.00 95.40 129 THR B N 1
ATOM 3957 C CA . THR B 1 129 ? 117.014 80.663 108.727 1.00 98.55 129 THR B CA 1
ATOM 3958 C C . THR B 1 129 ? 118.425 80.898 109.308 1.00 100.59 129 THR B C 1
ATOM 3959 O O . THR B 1 129 ? 119.399 80.316 108.828 1.00 106.69 129 THR B O 1
ATOM 3963 N N . ALA B 1 130 ? 118.583 81.715 110.358 1.00 100.06 130 ALA B N 1
ATOM 3964 C CA . ALA B 1 130 ? 119.890 81.945 111.004 1.00 103.92 130 ALA B CA 1
ATOM 3965 C C . ALA B 1 130 ? 120.256 80.884 112.066 1.00 104.40 130 ALA B C 1
ATOM 3966 O O . ALA B 1 130 ? 121.429 80.625 112.326 1.00 96.40 130 ALA B O 1
ATOM 3968 N N . GLY B 1 131 ? 119.245 80.274 112.678 1.00 104.77 131 GLY B N 1
ATOM 3969 C CA . GLY B 1 131 ? 119.361 79.317 113.769 1.00 97.79 131 GLY B CA 1
ATOM 3970 C C . GLY B 1 131 ? 118.023 79.161 114.488 1.00 97.73 131 GLY B C 1
ATOM 3971 O O . GLY B 1 131 ? 117.032 79.794 114.126 1.00 100.00 131 GLY B O 1
ATOM 3972 N N . PHE B 1 132 ? 117.969 78.317 115.509 1.00 95.34 132 PHE B N 1
ATOM 3973 C CA . PHE B 1 132 ? 116.750 78.141 116.292 1.00 93.64 132 PHE B CA 1
ATOM 3974 C C . PHE B 1 132 ? 116.498 79.345 117.198 1.00 89.06 132 PHE B C 1
ATOM 3975 O O . PHE B 1 132 ? 117.405 79.778 117.911 1.00 87.32 132 PHE B O 1
ATOM 3977 N N . TRP B 1 133 ? 115.268 79.857 117.218 1.00 87.22 133 TRP B N 1
ATOM 3978 C CA . TRP B 1 133 ? 114.780 80.845 118.187 1.00 89.24 133 TRP B CA 1
ATOM 3979 C C . TRP B 1 133 ? 115.649 82.102 118.395 1.00 89.63 133 TRP B C 1
ATOM 3980 O O . TRP B 1 133 ? 115.743 82.609 119.514 1.00 92.64 133 TRP B O 1
ATOM 3982 N N . ILE B 1 134 ? 116.277 82.633 117.340 1.00 84.51 134 ILE B N 1
ATOM 3983 C CA . ILE B 1 134 ? 117.016 83.913 117.361 1.00 77.05 134 ILE B CA 1
ATOM 3984 C C . ILE B 1 134 ? 116.072 85.116 117.435 1.00 76.45 134 ILE B C 1
ATOM 3985 O O . ILE B 1 134 ? 114.945 85.072 116.954 1.00 77.67 134 ILE B O 1
ATOM 3990 N N . ILE B 1 135 ? 116.556 86.199 118.041 1.00 75.28 135 ILE B N 1
ATOM 3991 C CA . ILE B 1 135 ? 115.848 87.456 118.260 1.00 75.96 135 ILE B CA 1
ATOM 3992 C C . ILE B 1 135 ? 116.510 88.549 117.410 1.00 74.46 135 ILE B C 1
ATOM 3993 O O . ILE B 1 135 ? 117.694 88.844 117.568 1.00 74.10 135 ILE B O 1
ATOM 3998 N N . HIS B 1 136 ? 115.763 89.191 116.515 1.00 71.44 136 HIS B N 1
ATOM 3999 C CA . HIS B 1 136 ? 116.275 90.346 115.779 1.00 67.63 136 HIS B CA 1
ATOM 4000 C C . HIS B 1 136 ? 116.285 91.581 116.681 1.00 64.46 136 HIS B C 1
ATOM 4001 O O . HIS B 1 136 ? 115.293 91.788 117.382 1.00 68.07 136 HIS B O 1
ATOM 4008 N N . PRO B 1 137 ? 117.302 92.449 116.662 1.00 59.14 137 PRO B N 1
ATOM 4009 C CA . PRO B 1 137 ? 117.330 93.622 117.523 1.00 57.25 137 PRO B CA 1
ATOM 4010 C C . PRO B 1 137 ? 116.119 94.538 117.357 1.00 61.56 137 PRO B C 1
ATOM 4011 O O . PRO B 1 137 ? 115.707 95.161 118.325 1.00 70.90 137 PRO B O 1
ATOM 4015 N N . TYR B 1 138 ? 115.499 94.590 116.180 1.00 62.32 138 TYR B N 1
ATOM 4016 C CA . TYR B 1 138 ? 114.362 95.466 115.897 1.00 63.17 138 TYR B CA 1
ATOM 4017 C C . TYR B 1 138 ? 112.990 94.806 116.070 1.00 67.09 138 TYR B C 1
ATOM 4018 O O . TYR B 1 138 ? 111.970 95.393 115.721 1.00 75.31 138 TYR B O 1
ATOM 4027 N N . SER B 1 139 ? 112.940 93.601 116.634 1.00 65.80 139 SER B N 1
ATOM 4028 C CA . SER B 1 139 ? 111.711 92.860 116.943 1.00 66.64 139 SER B CA 1
ATOM 4029 C C . SER B 1 139 ? 110.783 93.545 117.935 1.00 71.23 139 SER B C 1
ATOM 4030 O O . SER B 1 139 ? 111.240 94.231 118.846 1.00 77.36 139 SER B O 1
ATOM 4033 N N . ASP B 1 140 ? 109.497 93.201 117.902 1.00 71.60 140 ASP B N 1
ATOM 4034 C CA . ASP B 1 140 ? 108.564 93.545 118.985 1.00 76.27 140 ASP B CA 1
ATOM 4035 C C . ASP B 1 140 ? 108.906 92.838 120.302 1.00 75.40 140 ASP B C 1
ATOM 4036 O O . ASP B 1 140 ? 108.785 93.429 121.366 1.00 76.92 140 ASP B O 1
ATOM 4041 N N . PHE B 1 141 ? 109.405 91.601 120.262 1.00 71.20 141 PHE B N 1
ATOM 4042 C CA . PHE B 1 141 ? 109.826 90.926 121.481 1.00 67.29 141 PHE B CA 1
ATOM 4043 C C . PHE B 1 141 ? 110.986 91.639 122.176 1.00 69.55 141 PHE B C 1
ATOM 4044 O O . PHE B 1 141 ? 110.932 91.852 123.385 1.00 75.57 141 PHE B O 1
ATOM 4052 N N . ARG B 1 142 ? 111.933 92.138 121.420 1.00 66.29 142 ARG B N 1
ATOM 4053 C CA . ARG B 1 142 ? 113.029 92.842 122.010 1.00 62.22 142 ARG B CA 1
ATOM 4054 C C . ARG B 1 142 ? 112.593 94.155 122.510 1.00 64.36 142 ARG B C 1
ATOM 4055 O O . ARG B 1 142 ? 113.108 94.603 123.430 1.00 71.70 142 ARG B O 1
ATOM 4063 N N . PHE B 1 143 ? 111.716 94.834 121.865 1.00 60.21 143 PHE B N 1
ATOM 4064 C CA . PHE B 1 143 ? 111.125 96.049 122.409 1.00 64.17 143 PHE B CA 1
ATOM 4065 C C . PHE B 1 143 ? 110.442 95.804 123.754 1.00 68.34 143 PHE B C 1
ATOM 4066 O O . PHE B 1 143 ? 110.758 96.472 124.734 1.00 74.78 143 PHE B O 1
ATOM 4074 N N . TYR B 1 144 ? 109.526 94.843 123.838 1.00 65.71 144 TYR B N 1
ATOM 4075 C CA . TYR B 1 144 ? 108.774 94.612 125.069 1.00 65.99 144 TYR B CA 1
ATOM 4076 C C . TYR B 1 144 ? 109.642 94.054 126.191 1.00 65.79 144 TYR B C 1
ATOM 4077 O O . TYR B 1 144 ? 109.489 94.461 127.337 1.00 69.96 144 TYR B O 1
ATOM 4086 N N . TRP B 1 145 ? 110.611 93.201 125.891 1.00 61.22 145 TRP B N 1
ATOM 4087 C CA . TRP B 1 145 ? 111.578 92.785 126.877 1.00 57.97 145 TRP B CA 1
ATOM 4088 C C . TRP B 1 145 ? 112.393 93.957 127.414 1.00 64.22 145 TRP B C 1
ATOM 4089 O O . TRP B 1 145 ? 112.471 94.139 128.625 1.00 69.31 145 TRP B O 1
ATOM 4100 N N . ASP B 1 146 ? 112.953 94.801 126.552 1.00 62.33 146 ASP B N 1
ATOM 4101 C CA . ASP B 1 146 ? 113.729 95.935 127.024 1.00 59.26 146 ASP B CA 1
ATOM 4102 C C . ASP B 1 146 ? 112.870 96.915 127.812 1.00 59.63 146 ASP B C 1
ATOM 4103 O O . ASP B 1 146 ? 113.350 97.475 128.785 1.00 65.46 146 ASP B O 1
ATOM 4108 N N . LEU B 1 147 ? 111.592 97.076 127.488 1.00 58.22 147 LEU B N 1
ATOM 4109 C CA . LEU B 1 147 ? 110.665 97.883 128.268 1.00 58.67 147 LEU B CA 1
ATOM 4110 C C . LEU B 1 147 ? 110.443 97.297 129.670 1.00 60.99 147 LEU B C 1
ATOM 4111 O O . LEU B 1 147 ? 110.426 98.034 130.647 1.00 65.23 147 LEU B O 1
ATOM 4116 N N . ILE B 1 148 ? 110.363 95.976 129.819 1.00 57.99 148 ILE B N 1
ATOM 4117 C CA . ILE B 1 148 ? 110.351 95.335 131.131 1.00 54.70 148 ILE B CA 1
ATOM 4118 C C . ILE B 1 148 ? 111.687 95.554 131.840 1.00 57.45 148 ILE B C 1
ATOM 4119 O O . ILE B 1 148 ? 111.695 95.947 133.000 1.00 62.83 148 ILE B O 1
ATOM 4124 N N . MET B 1 149 ? 112.821 95.375 131.166 1.00 56.40 149 MET B N 1
ATOM 4125 C CA . MET B 1 149 ? 114.129 95.631 131.757 1.00 56.78 149 MET B CA 1
ATOM 4126 C C . MET B 1 149 ? 114.290 97.056 132.252 1.00 59.16 149 MET B C 1
ATOM 4127 O O . MET B 1 149 ? 114.799 97.245 133.345 1.00 61.65 149 MET B O 1
ATOM 4132 N N . LEU B 1 150 ? 113.875 98.068 131.501 1.00 56.76 150 LEU B N 1
ATOM 4133 C CA . LEU B 1 150 ? 114.021 99.458 131.905 1.00 54.51 150 LEU B CA 1
ATOM 4134 C C . LEU B 1 150 ? 113.191 99.768 133.154 1.00 57.85 150 LEU B C 1
ATOM 4135 O O . LEU B 1 150 ? 113.681 100.457 134.042 1.00 63.09 150 LEU B O 1
ATOM 4140 N N . ILE B 1 151 ? 111.987 99.212 133.288 1.00 54.27 151 ILE B N 1
ATOM 4141 C CA . ILE B 1 151 ? 111.184 99.326 134.508 1.00 51.94 151 ILE B CA 1
ATOM 4142 C C . ILE B 1 151 ? 111.817 98.565 135.676 1.00 55.05 151 ILE B C 1
ATOM 4143 O O . ILE B 1 151 ? 111.868 99.097 136.781 1.00 56.84 151 ILE B O 1
ATOM 4148 N N . MET B 1 152 ? 112.362 97.370 135.463 1.00 54.84 152 MET B N 1
ATOM 4149 C CA . MET B 1 152 ? 113.115 96.662 136.493 1.00 53.70 152 MET B CA 1
ATOM 4150 C C . MET B 1 152 ? 114.344 97.455 136.935 1.00 56.55 152 MET B C 1
ATOM 4151 O O . MET B 1 152 ? 114.491 97.729 138.114 1.00 63.30 152 MET B O 1
ATOM 4156 N N . MET B 1 153 ? 115.206 97.890 136.019 1.00 54.85 153 MET B N 1
ATOM 4157 C CA . MET B 1 153 ? 116.438 98.601 136.339 1.00 51.42 153 MET B CA 1
ATOM 4158 C C . MET B 1 153 ? 116.185 99.903 137.077 1.00 55.15 153 MET B C 1
ATOM 4159 O O . MET B 1 153 ? 116.794 100.126 138.115 1.00 61.64 153 MET B O 1
ATOM 4164 N N . VAL B 1 154 ? 115.273 100.749 136.610 1.00 53.79 154 VAL B N 1
ATOM 4165 C CA . VAL B 1 154 ? 114.972 102.007 137.296 1.00 53.17 154 VAL B CA 1
ATOM 4166 C C . VAL B 1 154 ? 114.470 101.750 138.717 1.00 56.82 154 VAL B C 1
ATOM 4167 O O . VAL B 1 154 ? 114.831 102.495 139.617 1.00 60.93 154 VAL B O 1
ATOM 4171 N N . GLY B 1 155 ? 113.722 100.671 138.959 1.00 55.32 155 GLY B N 1
ATOM 4172 C CA . GLY B 1 155 ? 113.290 100.252 140.290 1.00 50.82 155 GLY B CA 1
ATOM 4173 C C . GLY B 1 155 ? 114.396 99.655 141.158 1.00 51.84 155 GLY B C 1
ATOM 4174 O O . GLY B 1 155 ? 114.590 100.089 142.289 1.00 55.53 155 GLY B O 1
ATOM 4175 N N . ASN B 1 156 ? 115.177 98.698 140.665 1.00 50.10 156 ASN B N 1
ATOM 4176 C CA . ASN B 1 156 ? 116.271 98.108 141.432 1.00 48.33 156 ASN B CA 1
ATOM 4177 C C . ASN B 1 156 ? 117.354 99.122 141.792 1.00 52.76 156 ASN B C 1
ATOM 4178 O O . ASN B 1 156 ? 117.790 99.140 142.932 1.00 58.92 156 ASN B O 1
ATOM 4183 N N . LEU B 1 157 ? 117.786 99.988 140.879 1.00 50.32 157 LEU B N 1
ATOM 4184 C CA . LEU B 1 157 ? 118.854 100.947 141.154 1.00 47.89 157 LEU B CA 1
ATOM 4185 C C . LEU B 1 157 ? 118.459 102.025 142.161 1.00 50.70 157 LEU B C 1
ATOM 4186 O O . LEU B 1 157 ? 119.329 102.614 142.793 1.00 56.55 157 LEU B O 1
ATOM 4191 N N . VAL B 1 158 ? 117.169 102.267 142.354 1.00 49.89 158 VAL B N 1
ATOM 4192 C CA . VAL B 1 158 ? 116.656 103.089 143.447 1.00 46.74 158 VAL B CA 1
ATOM 4193 C C . VAL B 1 158 ? 116.578 102.297 144.745 1.00 50.22 158 VAL B C 1
ATOM 4194 O O . VAL B 1 158 ? 117.110 102.757 145.750 1.00 53.51 158 VAL B O 1
ATOM 4198 N N . ILE B 1 159 ? 115.945 101.126 144.753 1.00 50.46 159 ILE B N 1
ATOM 4199 C CA . ILE B 1 159 ? 115.590 100.384 145.971 1.00 44.85 159 ILE B CA 1
ATOM 4200 C C . ILE B 1 159 ? 116.779 99.654 146.599 1.00 47.17 159 ILE B C 1
ATOM 4201 O O . ILE B 1 159 ? 116.915 99.646 147.816 1.00 55.82 159 ILE B O 1
ATOM 4206 N N . ILE B 1 160 ? 117.663 99.055 145.806 1.00 46.21 160 ILE B N 1
ATOM 4207 C CA . ILE B 1 160 ? 118.785 98.238 146.285 1.00 49.29 160 ILE B CA 1
ATOM 4208 C C . ILE B 1 160 ? 119.730 98.983 147.234 1.00 52.00 160 ILE B C 1
ATOM 4209 O O . ILE B 1 160 ? 119.949 98.480 148.332 1.00 56.40 160 ILE B O 1
ATOM 4214 N N . PRO B 1 161 ? 120.270 100.174 146.915 1.00 48.19 161 PRO B N 1
ATOM 4215 C CA . PRO B 1 161 ? 121.196 100.842 147.815 1.00 45.83 161 PRO B CA 1
ATOM 4216 C C . PRO B 1 161 ? 120.515 101.363 149.078 1.00 49.78 161 PRO B C 1
ATOM 4217 O O . PRO B 1 161 ? 121.158 101.432 150.115 1.00 52.69 161 PRO B O 1
ATOM 4221 N N . VAL B 1 162 ? 119.216 101.659 149.045 1.00 47.75 162 VAL B N 1
ATOM 4222 C CA . VAL B 1 162 ? 118.438 101.986 150.245 1.00 44.86 162 VAL B CA 1
ATOM 4223 C C . VAL B 1 162 ? 118.291 100.765 151.143 1.00 49.99 162 VAL B C 1
ATOM 4224 O O . VAL B 1 162 ? 118.567 100.848 152.333 1.00 56.84 162 VAL B O 1
ATOM 4228 N N . GLY B 1 163 ? 117.919 99.618 150.587 1.00 49.22 163 GLY B N 1
ATOM 4229 C CA . GLY B 1 163 ? 117.771 98.363 151.315 1.00 52.55 163 GLY B CA 1
ATOM 4230 C C . GLY B 1 163 ? 119.060 97.875 151.957 1.00 52.52 163 GLY B C 1
ATOM 4231 O O . GLY B 1 163 ? 119.061 97.443 153.098 1.00 58.20 163 GLY B O 1
ATOM 4232 N N . ILE B 1 164 ? 120.180 97.990 151.261 1.00 48.73 164 ILE B N 1
ATOM 4233 C CA . ILE B 1 164 ? 121.497 97.644 151.786 1.00 46.55 164 ILE B CA 1
ATOM 4234 C C . ILE B 1 164 ? 121.926 98.600 152.899 1.00 52.16 164 ILE B C 1
ATOM 4235 O O . ILE B 1 164 ? 122.448 98.160 153.918 1.00 59.13 164 ILE B O 1
ATOM 4240 N N . THR B 1 165 ? 121.711 99.899 152.732 1.00 53.92 165 THR B N 1
ATOM 4241 C CA . THR B 1 165 ? 122.220 100.929 153.640 1.00 48.76 165 THR B CA 1
ATOM 4242 C C . THR B 1 165 ? 121.365 101.108 154.886 1.00 51.95 165 THR B C 1
ATOM 4243 O O . THR B 1 165 ? 121.901 101.178 155.978 1.00 59.18 165 THR B O 1
ATOM 4247 N N . PHE B 1 166 ? 120.045 101.198 154.769 1.00 51.45 166 PHE B N 1
ATOM 4248 C CA . PHE B 1 166 ? 119.181 101.680 155.847 1.00 50.11 166 PHE B CA 1
ATOM 4249 C C . PHE B 1 166 ? 118.381 100.596 156.572 1.00 58.27 166 PHE B C 1
ATOM 4250 O O . PHE B 1 166 ? 117.633 100.910 157.493 1.00 64.98 166 PHE B O 1
ATOM 4258 N N . PHE B 1 167 ? 118.529 99.325 156.206 1.00 58.17 167 PHE B N 1
ATOM 4259 C CA . PHE B 1 167 ? 117.852 98.199 156.857 1.00 61.14 167 PHE B CA 1
ATOM 4260 C C . PHE B 1 167 ? 118.867 97.205 157.422 1.00 70.64 167 PHE B C 1
ATOM 4261 O O . PHE B 1 167 ? 119.924 96.975 156.842 1.00 68.47 167 PHE B O 1
ATOM 4269 N N . THR B 1 168 ? 118.560 96.635 158.589 1.00 75.96 168 THR B N 1
ATOM 4270 C CA . THR B 1 168 ? 119.511 95.882 159.405 1.00 78.20 168 THR B CA 1
ATOM 4271 C C . THR B 1 168 ? 120.018 94.606 158.733 1.00 84.04 168 THR B C 1
ATOM 4272 O O . THR B 1 168 ? 121.207 94.302 158.795 1.00 85.14 168 THR B O 1
ATOM 4274 N N . GLU B 1 169 ? 119.133 93.879 158.051 1.00 84.99 169 GLU B N 1
ATOM 4275 C CA . GLU B 1 169 ? 119.479 92.730 157.224 1.00 87.63 169 GLU B CA 1
ATOM 4276 C C . GLU B 1 169 ? 118.454 92.500 156.108 1.00 88.63 169 GLU B C 1
ATOM 4277 O O . GLU B 1 169 ? 117.279 92.839 156.245 1.00 87.42 169 GLU B O 1
ATOM 4279 N N . GLN B 1 170 ? 118.901 91.881 155.017 1.00 92.72 170 GLN B N 1
ATOM 4280 C CA . GLN B 1 170 ? 118.101 91.514 153.848 1.00 96.86 170 GLN B CA 1
ATOM 4281 C C . GLN B 1 170 ? 117.834 90.004 153.753 1.00 96.68 170 GLN B C 1
ATOM 4282 O O . GLN B 1 170 ? 117.440 89.500 152.701 1.00 95.87 170 GLN B O 1
ATOM 4284 N N . THR B 1 171 ? 118.064 89.270 154.842 1.00 92.15 171 THR B N 1
ATOM 4285 C CA . THR B 1 171 ? 117.770 87.847 154.980 1.00 91.12 171 THR B CA 1
ATOM 4286 C C . THR B 1 171 ? 116.298 87.534 155.317 1.00 90.41 171 THR B C 1
ATOM 4287 O O . THR B 1 171 ? 115.920 86.366 155.367 1.00 95.11 171 THR B O 1
ATOM 4289 N N . THR B 1 172 ? 115.451 88.540 155.554 1.00 85.54 172 THR B N 1
ATOM 4290 C CA . THR B 1 172 ? 114.003 88.345 155.730 1.00 85.50 172 THR B CA 1
ATOM 4291 C C . THR B 1 172 ? 113.285 88.074 154.406 1.00 86.50 172 THR B C 1
ATOM 4292 O O . THR B 1 172 ? 113.757 88.427 153.324 1.00 89.36 172 THR B O 1
ATOM 4296 N N . THR B 1 173 ? 112.119 87.434 154.476 1.00 83.21 173 THR B N 1
ATOM 4297 C CA . THR B 1 173 ? 111.395 86.931 153.312 1.00 81.53 173 THR B CA 1
ATOM 4298 C C . THR B 1 173 ? 111.070 87.972 152.229 1.00 82.51 173 THR B C 1
ATOM 4299 O O . THR B 1 173 ? 111.318 87.679 151.061 1.00 87.53 173 THR B O 1
ATOM 4301 N N . PRO B 1 174 ? 110.561 89.179 152.535 1.00 78.15 174 PRO B N 1
ATOM 4302 C CA . PRO B 1 174 ? 110.252 90.177 151.510 1.00 78.71 174 PRO B CA 1
ATOM 4303 C C . PRO B 1 174 ? 111.473 90.637 150.697 1.00 78.90 174 PRO B C 1
ATOM 4304 O O . PRO B 1 174 ? 111.383 90.774 149.478 1.00 79.82 174 PRO B O 1
ATOM 4308 N N . TRP B 1 175 ? 112.631 90.818 151.340 1.00 76.10 175 TRP B N 1
ATOM 4309 C CA . TRP B 1 175 ? 113.882 91.149 150.657 1.00 77.80 175 TRP B CA 1
ATOM 4310 C C . TRP B 1 175 ? 114.448 89.967 149.872 1.00 79.62 175 TRP B C 1
ATOM 4311 O O . TRP B 1 175 ? 114.908 90.167 148.750 1.00 82.27 175 TRP B O 1
ATOM 4322 N N . ILE B 1 176 ? 114.360 88.736 150.382 1.00 77.29 176 ILE B N 1
ATOM 4323 C CA . ILE B 1 176 ? 114.734 87.525 149.633 1.00 76.80 176 ILE B CA 1
ATOM 4324 C C . ILE B 1 176 ? 113.866 87.377 148.380 1.00 77.56 176 ILE B C 1
ATOM 4325 O O . ILE B 1 176 ? 114.382 87.063 147.314 1.00 80.65 176 ILE B O 1
ATOM 4330 N N . ILE B 1 177 ? 112.565 87.649 148.467 1.00 75.17 177 ILE B N 1
ATOM 4331 C CA . ILE B 1 177 ? 111.657 87.569 147.328 1.00 72.51 177 ILE B CA 1
ATOM 4332 C C . ILE B 1 177 ? 111.968 88.612 146.256 1.00 73.56 177 ILE B C 1
ATOM 4333 O O . ILE B 1 177 ? 112.107 88.262 145.085 1.00 77.18 177 ILE B O 1
ATOM 4335 N N . PHE B 1 178 ? 112.176 89.871 146.632 1.00 72.69 178 PHE B N 1
ATOM 4336 C CA . PHE B 1 178 ? 112.579 90.940 145.719 1.00 69.71 178 PHE B CA 1
ATOM 4337 C C . PHE B 1 178 ? 113.916 90.655 145.028 1.00 70.89 178 PHE B C 1
ATOM 4338 O O . PHE B 1 178 ? 114.027 90.797 143.812 1.00 75.29 178 PHE B O 1
ATOM 4346 N N . ASN B 1 179 ? 114.930 90.212 145.768 1.00 68.56 179 ASN B N 1
ATOM 4347 C CA . ASN B 1 179 ? 116.262 89.976 145.216 1.00 69.05 179 ASN B CA 1
ATOM 4348 C C . ASN B 1 179 ? 116.336 88.720 144.349 1.00 72.33 179 ASN B C 1
ATOM 4349 O O . ASN B 1 179 ? 116.977 88.762 143.304 1.00 75.85 179 ASN B O 1
ATOM 4354 N N . VAL B 1 180 ? 115.664 87.635 144.721 1.00 71.01 180 VAL B N 1
ATOM 4355 C CA . VAL B 1 180 ? 115.581 86.439 143.890 1.00 69.30 180 VAL B CA 1
ATOM 4356 C C . VAL B 1 180 ? 114.741 86.667 142.631 1.00 71.50 180 VAL B C 1
ATOM 4357 O O . VAL B 1 180 ? 115.188 86.319 141.541 1.00 73.73 180 VAL B O 1
ATOM 4359 N N . ALA B 1 181 ? 113.577 87.320 142.734 1.00 68.83 181 ALA B N 1
ATOM 4360 C CA . ALA B 1 181 ? 112.737 87.636 141.583 1.00 68.25 181 ALA B CA 1
ATOM 4361 C C . ALA B 1 181 ? 113.428 88.580 140.603 1.00 70.57 181 ALA B C 1
ATOM 4362 O O . ALA B 1 181 ? 113.392 88.356 139.400 1.00 74.65 181 ALA B O 1
ATOM 4364 N N . SER B 1 182 ? 114.118 89.607 141.094 1.00 68.85 182 SER B N 1
ATOM 4365 C CA . SER B 1 182 ? 114.908 90.475 140.231 1.00 65.88 182 SER B CA 1
ATOM 4366 C C . SER B 1 182 ? 116.070 89.719 139.607 1.00 68.21 182 SER B C 1
ATOM 4367 O O . SER B 1 182 ? 116.233 89.761 138.398 1.00 71.84 182 SER B O 1
ATOM 4370 N N . ASP B 1 183 ? 116.866 88.980 140.378 1.00 67.24 183 ASP B N 1
ATOM 4371 C CA . ASP B 1 183 ? 118.035 88.301 139.838 1.00 68.92 183 ASP B CA 1
ATOM 4372 C C . ASP B 1 183 ? 117.684 87.261 138.772 1.00 72.84 183 ASP B C 1
ATOM 4373 O O . ASP B 1 183 ? 118.397 87.160 137.782 1.00 74.25 183 ASP B O 1
ATOM 4375 N N . THR B 1 184 ? 116.562 86.542 138.875 1.00 70.23 184 THR B N 1
ATOM 4376 C CA . THR B 1 184 ? 116.160 85.627 137.790 1.00 68.55 184 THR B CA 1
ATOM 4377 C C . THR B 1 184 ? 115.811 86.387 136.511 1.00 69.02 184 THR B C 1
ATOM 4378 O O . THR B 1 184 ? 116.275 86.013 135.442 1.00 70.48 184 THR B O 1
ATOM 4382 N N . VAL B 1 185 ? 115.120 87.525 136.593 1.00 68.54 185 VAL B N 1
ATOM 4383 C CA . VAL B 1 185 ? 114.810 88.369 135.434 1.00 64.09 185 VAL B CA 1
ATOM 4384 C C . VAL B 1 185 ? 116.078 88.940 134.797 1.00 65.71 185 VAL B C 1
ATOM 4385 O O . VAL B 1 185 ? 116.265 88.838 133.593 1.00 69.50 185 VAL B O 1
ATOM 4389 N N . PHE B 1 186 ? 117.026 89.437 135.584 1.00 64.27 186 PHE B N 1
ATOM 4390 C CA . PHE B 1 186 ? 118.332 89.859 135.077 1.00 63.26 186 PHE B CA 1
ATOM 4391 C C . PHE B 1 186 ? 119.220 88.717 134.576 1.00 67.99 186 PHE B C 1
ATOM 4392 O O . PHE B 1 186 ? 120.226 88.981 133.917 1.00 71.24 186 PHE B O 1
ATOM 4400 N N . LEU B 1 187 ? 118.900 87.459 134.872 1.00 69.23 187 LEU B N 1
ATOM 4401 C CA . LEU B 1 187 ? 119.590 86.276 134.356 1.00 67.02 187 LEU B CA 1
ATOM 4402 C C . LEU B 1 187 ? 118.943 85.764 133.066 1.00 68.47 187 LEU B C 1
ATOM 4403 O O . LEU B 1 187 ? 119.654 85.366 132.154 1.00 72.47 187 LEU B O 1
ATOM 4408 N N . LEU B 1 188 ? 117.621 85.865 132.917 1.00 65.63 188 LEU B N 1
ATOM 4409 C CA . LEU B 1 188 ? 116.956 85.683 131.629 1.00 63.95 188 LEU B CA 1
ATOM 4410 C C . LEU B 1 188 ? 117.466 86.693 130.600 1.00 65.35 188 LEU B C 1
ATOM 4411 O O . LEU B 1 188 ? 117.741 86.332 129.467 1.00 70.95 188 LEU B O 1
ATOM 4416 N N . ASP B 1 189 ? 117.647 87.948 130.995 1.00 64.25 189 ASP B N 1
ATOM 4417 C CA . ASP B 1 189 ? 118.193 88.976 130.122 1.00 65.26 189 ASP B CA 1
ATOM 4418 C C . ASP B 1 189 ? 119.622 88.659 129.670 1.00 64.35 189 ASP B C 1
ATOM 4419 O O . ASP B 1 189 ? 119.953 88.812 128.503 1.00 68.54 189 ASP B O 1
ATOM 4424 N N . LEU B 1 190 ? 120.455 88.138 130.569 1.00 62.94 190 LEU B N 1
ATOM 4425 C CA . LEU B 1 190 ? 121.801 87.679 130.239 1.00 66.31 190 LEU B CA 1
ATOM 4426 C C . LEU B 1 190 ? 121.755 86.536 129.213 1.00 68.32 190 LEU B C 1
ATOM 4427 O O . LEU B 1 190 ? 122.540 86.527 128.272 1.00 70.70 190 LEU B O 1
ATOM 4432 N N . ILE B 1 191 ? 120.822 85.594 129.352 1.00 68.27 191 ILE B N 1
ATOM 4433 C CA . ILE B 1 191 ? 120.647 84.491 128.405 1.00 66.16 191 ILE B CA 1
ATOM 4434 C C . ILE B 1 191 ? 120.162 84.997 127.043 1.00 65.16 191 ILE B C 1
ATOM 4435 O O . ILE B 1 191 ? 120.749 84.651 126.024 1.00 68.63 191 ILE B O 1
ATOM 4440 N N . MET B 1 192 ? 119.128 85.831 126.982 1.00 63.18 192 MET B N 1
ATOM 4441 C CA . MET B 1 192 ? 118.621 86.366 125.716 1.00 57.85 192 MET B CA 1
ATOM 4442 C C . MET B 1 192 ? 119.655 87.174 124.929 1.00 62.91 192 MET B C 1
ATOM 4443 O O . MET B 1 192 ? 119.582 87.214 123.706 1.00 68.92 192 MET B O 1
ATOM 4448 N N . ASN B 1 193 ? 120.673 87.747 125.562 1.00 64.37 193 ASN B N 1
ATOM 4449 C CA . ASN B 1 193 ? 121.764 88.414 124.848 1.00 62.68 193 ASN B CA 1
ATOM 4450 C C . ASN B 1 193 ? 122.677 87.456 124.066 1.00 64.85 193 ASN B C 1
ATOM 4451 O O . ASN B 1 193 ? 123.342 87.903 123.142 1.00 69.68 193 ASN B O 1
ATOM 4456 N N . PHE B 1 194 ? 122.661 86.147 124.330 1.00 66.26 194 PHE B N 1
ATOM 4457 C CA . PHE B 1 194 ? 123.260 85.121 123.461 1.00 68.47 194 PHE B CA 1
ATOM 4458 C C . PHE B 1 194 ? 122.361 84.718 122.275 1.00 69.60 194 PHE B C 1
ATOM 4459 O O . PHE B 1 194 ? 122.763 83.939 121.414 1.00 72.77 194 PHE B O 1
ATOM 4467 N N . ARG B 1 195 ? 121.123 85.208 122.234 1.00 68.14 195 ARG B N 1
ATOM 4468 C CA . ARG B 1 195 ? 120.107 84.935 121.212 1.00 66.15 195 ARG B CA 1
ATOM 4469 C C . ARG B 1 195 ? 119.786 86.153 120.352 1.00 70.66 195 ARG B C 1
ATOM 4470 O O . ARG B 1 195 ? 119.089 85.997 119.358 1.00 74.84 195 ARG B O 1
ATOM 4478 N N . THR B 1 196 ? 120.245 87.346 120.719 1.00 70.60 196 THR B N 1
ATOM 4479 C CA . THR B 1 196 ? 119.867 88.603 120.088 1.00 70.01 196 THR B CA 1
ATOM 4480 C C . THR B 1 196 ? 120.973 89.135 119.184 1.00 72.47 196 THR B C 1
ATOM 4481 O O . THR B 1 196 ? 122.112 89.307 119.620 1.00 76.40 196 THR B O 1
ATOM 4483 N N . GLY B 1 197 ? 120.639 89.418 117.927 1.00 70.02 197 GLY B N 1
ATOM 4484 C CA . GLY B 1 197 ? 121.572 89.994 116.960 1.00 68.18 197 GLY B CA 1
ATOM 4485 C C . GLY B 1 197 ? 121.988 91.426 117.281 1.00 71.49 197 GLY B C 1
ATOM 4486 O O . GLY B 1 197 ? 121.276 92.148 117.973 1.00 76.12 197 GLY B O 1
ATOM 4487 N N . THR B 1 198 ? 123.138 91.848 116.778 1.00 68.21 198 THR B N 1
ATOM 4488 C CA . THR B 1 198 ? 123.721 93.161 117.035 1.00 68.28 198 THR B CA 1
ATOM 4489 C C . THR B 1 198 ? 123.671 94.084 115.814 1.00 73.35 198 THR B C 1
ATOM 4490 O O . THR B 1 198 ? 123.972 93.664 114.697 1.00 81.28 198 THR B O 1
ATOM 4492 N N . VAL B 1 199 ? 123.314 95.354 116.015 1.00 70.82 199 VAL B N 1
ATOM 4493 C CA . VAL B 1 199 ? 123.467 96.396 114.993 1.00 71.65 199 VAL B CA 1
ATOM 4494 C C . VAL B 1 199 ? 124.949 96.738 114.823 1.00 72.40 199 VAL B C 1
ATOM 4495 O O . VAL B 1 199 ? 125.661 96.978 115.794 1.00 77.22 199 VAL B O 1
ATOM 4499 N N . ASN B 1 200 ? 125.444 96.718 113.592 1.00 72.19 200 ASN B N 1
ATOM 4500 C CA . ASN B 1 200 ? 126.842 97.002 113.290 1.00 76.20 200 ASN B CA 1
ATOM 4501 C C . ASN B 1 200 ? 127.092 98.500 113.117 1.00 80.16 200 ASN B C 1
ATOM 4502 O O . ASN B 1 200 ? 126.254 99.224 112.583 1.00 81.10 200 ASN B O 1
ATOM 4504 N N . GLU B 1 201 ? 128.263 98.991 113.515 1.00 81.83 201 GLU B N 1
ATOM 4505 C CA . GLU B 1 201 ? 128.627 100.399 113.350 1.00 84.27 201 GLU B CA 1
ATOM 4506 C C . GLU B 1 201 ? 128.680 100.858 111.881 1.00 86.07 201 GLU B C 1
ATOM 4507 O O . GLU B 1 201 ? 128.462 102.031 111.592 1.00 85.17 201 GLU B O 1
ATOM 4509 N N . ASP B 1 202 ? 128.926 99.940 110.939 1.00 84.91 202 ASP B N 1
ATOM 4510 C CA . ASP B 1 202 ? 128.863 100.192 109.496 1.00 80.78 202 ASP B CA 1
ATOM 4511 C C . ASP B 1 202 ? 127.475 99.938 108.873 1.00 82.66 202 ASP B C 1
ATOM 4512 O O . ASP B 1 202 ? 127.359 99.875 107.652 1.00 82.24 202 ASP B O 1
ATOM 4517 N N . SER B 1 203 ? 126.419 99.751 109.662 1.00 84.27 203 SER B N 1
ATOM 4518 C CA . SER B 1 203 ? 125.073 99.453 109.160 1.00 83.01 203 SER B CA 1
ATOM 4519 C C . SER B 1 203 ? 124.988 98.228 108.233 1.00 87.47 203 SER B C 1
ATOM 4520 O O . SER B 1 203 ? 123.992 98.049 107.534 1.00 87.75 203 SER B O 1
ATOM 4522 N N . SER B 1 204 ? 126.015 97.372 108.212 1.00 89.83 204 SER B N 1
ATOM 4523 C CA . SER B 1 204 ? 126.008 96.119 107.466 1.00 91.50 204 SER B CA 1
ATOM 4524 C C . SER B 1 204 ? 124.963 95.155 108.011 1.00 91.55 204 SER B C 1
ATOM 4525 O O . SER B 1 204 ? 124.403 95.365 109.087 1.00 91.79 204 SER B O 1
ATOM 4527 N N . GLU B 1 205 ? 124.713 94.081 107.265 1.00 93.86 205 GLU B N 1
ATOM 4528 C CA . GLU B 1 205 ? 123.741 93.054 107.616 1.00 98.21 205 GLU B CA 1
ATOM 4529 C C . GLU B 1 205 ? 123.884 92.629 109.079 1.00 96.49 205 GLU B C 1
ATOM 4530 O O . GLU B 1 205 ? 124.957 92.179 109.487 1.00 94.75 205 GLU B O 1
ATOM 4532 N N . ILE B 1 206 ? 122.805 92.791 109.857 1.00 87.85 206 ILE B N 1
ATOM 4533 C CA . ILE B 1 206 ? 122.763 92.561 111.306 1.00 80.00 206 ILE B CA 1
ATOM 4534 C C . ILE B 1 206 ? 123.452 91.245 111.645 1.00 84.28 206 ILE B C 1
ATOM 4535 O O . ILE B 1 206 ? 123.219 90.239 110.973 1.00 89.67 206 ILE B O 1
ATOM 4540 N N . ILE B 1 207 ? 124.325 91.252 112.650 1.00 80.72 207 ILE B N 1
ATOM 4541 C CA . ILE B 1 207 ? 125.058 90.059 113.064 1.00 73.86 207 ILE B CA 1
ATOM 4542 C C . ILE B 1 207 ? 124.053 89.050 113.619 1.00 76.33 207 ILE B C 1
ATOM 4543 O O . ILE B 1 207 ? 123.439 89.320 114.647 1.00 82.26 207 ILE B O 1
ATOM 4548 N N . LEU B 1 208 ? 123.872 87.906 112.951 1.00 72.16 208 LEU B N 1
ATOM 4549 C CA . LEU B 1 208 ? 122.853 86.905 113.313 1.00 72.89 208 LEU B CA 1
ATOM 4550 C C . LEU B 1 208 ? 123.382 85.471 113.435 1.00 79.74 208 LEU B C 1
ATOM 4551 O O . LEU B 1 208 ? 122.633 84.586 113.832 1.00 83.42 208 LEU B O 1
ATOM 4556 N N . ASP B 1 209 ? 124.652 85.207 113.146 1.00 80.90 209 ASP B N 1
ATOM 4557 C CA . ASP B 1 209 ? 125.246 83.898 113.400 1.00 80.45 209 ASP B CA 1
ATOM 4558 C C . ASP B 1 209 ? 125.448 83.688 114.908 1.00 80.41 209 ASP B C 1
ATOM 4559 O O . ASP B 1 209 ? 126.179 84.476 115.520 1.00 80.82 209 ASP B O 1
ATOM 4561 N N . PRO B 1 210 ? 124.869 82.650 115.541 1.00 76.78 210 PRO B N 1
ATOM 4562 C CA . PRO B 1 210 ? 125.015 82.415 116.975 1.00 75.63 210 PRO B CA 1
ATOM 4563 C C . PRO B 1 210 ? 126.452 82.435 117.490 1.00 75.80 210 PRO B C 1
ATOM 4564 O O . PRO B 1 210 ? 126.693 82.953 118.578 1.00 81.56 210 PRO B O 1
ATOM 4568 N N . LYS B 1 211 ? 127.418 81.947 116.716 1.00 70.80 211 LYS B N 1
ATOM 4569 C CA . LYS B 1 211 ? 128.829 81.973 117.096 1.00 73.81 211 LYS B CA 1
ATOM 4570 C C . LYS B 1 211 ? 129.446 83.379 117.126 1.00 74.96 211 LYS B C 1
ATOM 4571 O O . LYS B 1 211 ? 130.379 83.620 117.884 1.00 79.38 211 LYS B O 1
ATOM 4573 N N . VAL B 1 212 ? 128.931 84.331 116.347 1.00 72.63 212 VAL B N 1
ATOM 4574 C CA . VAL B 1 212 ? 129.405 85.725 116.353 1.00 75.11 212 VAL B CA 1
ATOM 4575 C C . VAL B 1 212 ? 128.653 86.545 117.400 1.00 79.81 212 VAL B C 1
ATOM 4576 O O . VAL B 1 212 ? 129.270 87.330 118.115 1.00 81.48 212 VAL B O 1
ATOM 4580 N N . ILE B 1 213 ? 127.346 86.324 117.565 1.00 79.44 213 ILE B N 1
ATOM 4581 C CA . ILE B 1 213 ? 126.562 86.941 118.629 1.00 72.67 213 ILE B CA 1
ATOM 4582 C C . ILE B 1 213 ? 127.099 86.549 120.013 1.00 74.17 213 ILE B C 1
ATOM 4583 O O . ILE B 1 213 ? 127.392 87.423 120.826 1.00 76.34 213 ILE B O 1
ATOM 4585 N N . LYS B 1 214 ? 127.360 85.255 120.255 1.00 74.22 214 LYS B N 1
ATOM 4586 C CA . LYS B 1 214 ? 128.079 84.763 121.443 1.00 71.64 214 LYS B CA 1
ATOM 4587 C C . LYS B 1 214 ? 129.490 85.347 121.563 1.00 72.24 214 LYS B C 1
ATOM 4588 O O . LYS B 1 214 ? 129.810 85.937 122.587 1.00 76.76 214 LYS B O 1
ATOM 4594 N N . MET B 1 215 ? 130.340 85.217 120.550 1.00 70.62 215 MET B N 1
ATOM 4595 C CA . MET B 1 215 ? 131.739 85.625 120.672 1.00 72.56 215 MET B CA 1
ATOM 4596 C C . MET B 1 215 ? 131.916 87.127 120.886 1.00 72.38 215 MET B C 1
ATOM 4597 O O . MET B 1 215 ? 132.814 87.539 121.620 1.00 78.29 215 MET B O 1
ATOM 4599 N N . ASN B 1 216 ? 131.055 87.964 120.309 1.00 72.16 216 ASN B N 1
ATOM 4600 C CA . ASN B 1 216 ? 131.126 89.411 120.493 1.00 73.96 216 ASN B CA 1
ATOM 4601 C C . ASN B 1 216 ? 130.659 89.860 121.885 1.00 78.42 216 ASN B C 1
ATOM 4602 O O . ASN B 1 216 ? 131.164 90.844 122.416 1.00 78.66 216 ASN B O 1
ATOM 4604 N N . TYR B 1 217 ? 129.734 89.126 122.516 1.00 78.77 217 TYR B N 1
ATOM 4605 C CA . TYR B 1 217 ? 129.247 89.438 123.860 1.00 71.60 217 TYR B CA 1
ATOM 4606 C C . TYR B 1 217 ? 130.288 89.131 124.937 1.00 70.93 217 TYR B C 1
ATOM 4607 O O . TYR B 1 217 ? 130.515 89.954 125.823 1.00 73.19 217 TYR B O 1
ATOM 4616 N N . LEU B 1 218 ? 130.986 88.000 124.818 1.00 73.75 218 LEU B N 1
ATOM 4617 C CA . LEU B 1 218 ? 132.116 87.618 125.679 1.00 72.64 218 LEU B CA 1
ATOM 4618 C C . LEU B 1 218 ? 133.270 88.615 125.600 1.00 72.05 218 LEU B C 1
ATOM 4619 O O . LEU B 1 218 ? 133.867 88.941 126.620 1.00 76.48 218 LEU B O 1
ATOM 4624 N N . LYS B 1 219 ? 133.586 89.131 124.419 1.00 69.00 219 LYS B N 1
ATOM 4625 C CA . LYS B 1 219 ? 134.626 90.145 124.249 1.00 71.46 219 LYS B CA 1
ATOM 4626 C C . LYS B 1 219 ? 134.231 91.548 124.739 1.00 81.10 219 LYS B C 1
ATOM 4627 O O . LYS B 1 219 ? 135.061 92.460 124.729 1.00 88.16 219 LYS B O 1
ATOM 4629 N N . SER B 1 220 ? 132.982 91.743 125.166 1.00 80.19 220 SER B N 1
ATOM 4630 C CA . SER B 1 220 ? 132.442 93.025 125.591 1.00 76.79 220 SER B CA 1
ATOM 4631 C C . SER B 1 220 ? 131.787 92.939 126.973 1.00 78.73 220 SER B C 1
ATOM 4632 O O . SER B 1 220 ? 132.472 92.873 127.991 1.00 80.96 220 SER B O 1
ATOM 4634 N N . TRP B 1 221 ? 130.460 92.970 127.038 1.00 75.67 221 TRP B N 1
ATOM 4635 C CA . TRP B 1 221 ? 129.713 93.225 128.263 1.00 70.32 221 TRP B CA 1
ATOM 4636 C C . TRP B 1 221 ? 129.399 92.015 129.132 1.00 71.74 221 TRP B C 1
ATOM 4637 O O . TRP B 1 221 ? 128.903 92.196 130.240 1.00 76.44 221 TRP B O 1
ATOM 4648 N N . PHE B 1 222 ? 129.689 90.792 128.699 1.00 69.40 222 PHE B N 1
ATOM 4649 C CA . PHE B 1 222 ? 129.268 89.606 129.438 1.00 67.65 222 PHE B CA 1
ATOM 4650 C C . PHE B 1 222 ? 129.770 89.570 130.884 1.00 72.23 222 PHE B C 1
ATOM 4651 O O . PHE B 1 222 ? 128.997 89.227 131.765 1.00 77.19 222 PHE B O 1
ATOM 4659 N N . VAL B 1 223 ? 131.029 89.928 131.164 1.00 71.51 223 VAL B N 1
ATOM 4660 C CA . VAL B 1 223 ? 131.561 89.828 132.537 1.00 70.77 223 VAL B CA 1
ATOM 4661 C C . VAL B 1 223 ? 130.861 90.789 133.504 1.00 72.81 223 VAL B C 1
ATOM 4662 O O . VAL B 1 223 ? 130.451 90.377 134.583 1.00 77.27 223 VAL B O 1
ATOM 4666 N N . VAL B 1 224 ? 130.619 92.036 133.090 1.00 70.87 224 VAL B N 1
ATOM 4667 C CA . VAL B 1 224 ? 129.868 93.051 133.856 1.00 65.27 224 VAL B CA 1
ATOM 4668 C C . VAL B 1 224 ? 128.397 92.675 133.999 1.00 66.48 224 VAL B C 1
ATOM 4669 O O . VAL B 1 224 ? 127.820 92.832 135.074 1.00 71.95 224 VAL B O 1
ATOM 4673 N N . ASP B 1 225 ? 127.779 92.132 132.958 1.00 65.44 225 ASP B N 1
ATOM 4674 C CA . ASP B 1 225 ? 126.399 91.656 133.011 1.00 68.66 225 ASP B CA 1
ATOM 4675 C C . ASP B 1 225 ? 126.255 90.391 133.868 1.00 71.41 225 ASP B C 1
ATOM 4676 O O . ASP B 1 225 ? 125.233 90.225 134.522 1.00 77.15 225 ASP B O 1
ATOM 4681 N N . PHE B 1 226 ? 127.255 89.512 133.921 1.00 68.48 226 PHE B N 1
ATOM 4682 C CA . PHE B 1 226 ? 127.221 88.294 134.724 1.00 69.18 226 PHE B CA 1
ATOM 4683 C C . PHE B 1 226 ? 127.315 88.595 136.220 1.00 72.82 226 PHE B C 1
ATOM 4684 O O . PHE B 1 226 ? 126.401 88.250 136.966 1.00 75.87 226 PHE B O 1
ATOM 4692 N N . ILE B 1 227 ? 128.358 89.300 136.673 1.00 70.32 227 ILE B N 1
ATOM 4693 C CA . ILE B 1 227 ? 128.567 89.600 138.100 1.00 70.25 227 ILE B CA 1
ATOM 4694 C C . ILE B 1 227 ? 127.501 90.520 138.709 1.00 69.91 227 ILE B C 1
ATOM 4695 O O . ILE B 1 227 ? 127.370 90.582 139.925 1.00 73.31 227 ILE B O 1
ATOM 4700 N N . SER B 1 228 ? 126.699 91.198 137.895 1.00 69.22 228 SER B N 1
ATOM 4701 C CA . SER B 1 228 ? 125.523 91.945 138.345 1.00 68.92 228 SER B CA 1
ATOM 4702 C C . SER B 1 228 ? 124.202 91.198 138.192 1.00 67.14 228 SER B C 1
ATOM 4703 O O . SER B 1 228 ? 123.171 91.674 138.651 1.00 67.63 228 SER B O 1
ATOM 4706 N N . SER B 1 229 ? 124.208 90.018 137.584 1.00 70.19 229 SER B N 1
ATOM 4707 C CA . SER B 1 229 ? 123.031 89.172 137.418 1.00 70.74 229 SER B CA 1
ATOM 4708 C C . SER B 1 229 ? 122.889 88.142 138.539 1.00 75.28 229 SER B C 1
ATOM 4709 O O . SER B 1 229 ? 121.827 88.031 139.146 1.00 77.08 229 SER B O 1
ATOM 4712 N N . ILE B 1 230 ? 123.962 87.417 138.865 1.00 76.10 230 ILE B N 1
ATOM 4713 C CA . ILE B 1 230 ? 123.933 86.369 139.900 1.00 76.38 230 ILE B CA 1
ATOM 4714 C C . ILE B 1 230 ? 123.895 86.940 141.330 1.00 82.95 230 ILE B C 1
ATOM 4715 O O . ILE B 1 230 ? 124.457 88.004 141.586 1.00 83.11 230 ILE B O 1
ATOM 4720 N N . PRO B 1 231 ? 123.278 86.241 142.301 1.00 83.62 231 PRO B N 1
ATOM 4721 C CA . PRO B 1 231 ? 123.236 86.661 143.701 1.00 81.56 231 PRO B CA 1
ATOM 4722 C C . PRO B 1 231 ? 124.551 86.360 144.446 1.00 83.21 231 PRO B C 1
ATOM 4723 O O . PRO B 1 231 ? 124.614 85.478 145.301 1.00 87.61 231 PRO B O 1
ATOM 4727 N N . VAL B 1 232 ? 125.626 87.081 144.121 1.00 80.20 232 VAL B N 1
ATOM 4728 C CA . VAL B 1 232 ? 126.987 86.875 144.662 1.00 82.22 232 VAL B CA 1
ATOM 4729 C C . VAL B 1 232 ? 127.042 86.912 146.191 1.00 85.12 232 VAL B C 1
ATOM 4730 O O . VAL B 1 232 ? 127.777 86.150 146.808 1.00 88.44 232 VAL B O 1
ATOM 4734 N N . ASP B 1 233 ? 126.248 87.772 146.820 1.00 83.52 233 ASP B N 1
ATOM 4735 C CA . ASP B 1 233 ? 126.135 87.852 148.272 1.00 79.25 233 ASP B CA 1
ATOM 4736 C C . ASP B 1 233 ? 125.476 86.606 148.879 1.00 82.84 233 ASP B C 1
ATOM 4737 O O . ASP B 1 233 ? 125.942 86.129 149.906 1.00 88.83 233 ASP B O 1
ATOM 4742 N N . TYR B 1 234 ? 124.435 86.040 148.271 1.00 82.17 234 TYR B N 1
ATOM 4743 C CA . TYR B 1 234 ? 123.786 84.843 148.810 1.00 82.08 234 TYR B CA 1
ATOM 4744 C C . TYR B 1 234 ? 124.622 83.579 148.605 1.00 86.26 234 TYR B C 1
ATOM 4745 O O . TYR B 1 234 ? 124.702 82.767 149.523 1.00 92.54 234 TYR B O 1
ATOM 4754 N N . ILE B 1 235 ? 125.308 83.404 147.470 1.00 84.85 235 ILE B N 1
ATOM 4755 C CA . ILE B 1 235 ? 126.167 82.221 147.306 1.00 87.35 235 ILE B CA 1
ATOM 4756 C C . ILE B 1 235 ? 127.375 82.277 148.247 1.00 88.64 235 ILE B C 1
ATOM 4757 O O . ILE B 1 235 ? 127.750 81.256 148.818 1.00 92.40 235 ILE B O 1
ATOM 4762 N N . PHE B 1 236 ? 127.935 83.465 148.491 1.00 87.83 236 PHE B N 1
ATOM 4763 C CA . PHE B 1 236 ? 129.007 83.677 149.467 1.00 87.36 236 PHE B CA 1
ATOM 4764 C C . PHE B 1 236 ? 128.551 83.376 150.895 1.00 89.68 236 PHE B C 1
ATOM 4765 O O . PHE B 1 236 ? 129.257 82.706 151.645 1.00 93.14 236 PHE B O 1
ATOM 4773 N N . LEU B 1 237 ? 127.351 83.817 151.269 1.00 89.90 237 LEU B N 1
ATOM 4774 C CA . LEU B 1 237 ? 126.755 83.531 152.568 1.00 88.86 237 LEU B CA 1
ATOM 4775 C C . LEU B 1 237 ? 126.552 82.027 152.784 1.00 93.82 237 LEU B C 1
ATOM 4776 O O . LEU B 1 237 ? 126.883 81.515 153.851 1.00 98.74 237 LEU B O 1
ATOM 4781 N N . ILE B 1 238 ? 126.088 81.298 151.764 1.00 93.19 238 ILE B N 1
ATOM 4782 C CA . ILE B 1 238 ? 125.964 79.836 151.807 1.00 92.83 238 ILE B CA 1
ATOM 4783 C C . ILE B 1 238 ? 127.342 79.168 151.933 1.00 93.57 238 ILE B C 1
ATOM 4784 O O . ILE B 1 238 ? 127.517 78.304 152.786 1.00 96.31 238 ILE B O 1
ATOM 4789 N N . VAL B 1 239 ? 128.343 79.598 151.160 1.00 90.33 239 VAL B N 1
ATOM 4790 C CA . VAL B 1 239 ? 129.732 79.123 151.294 1.00 90.66 239 VAL B CA 1
ATOM 4791 C C . VAL B 1 239 ? 130.309 79.366 152.695 1.00 96.34 239 VAL B C 1
ATOM 4792 O O . VAL B 1 239 ? 131.055 78.528 153.198 1.00 102.54 239 VAL B O 1
ATOM 4796 N N . GLU B 1 240 ? 129.925 80.450 153.377 1.00 96.54 240 GLU B N 1
ATOM 4797 C CA . GLU B 1 240 ? 130.302 80.692 154.776 1.00 96.72 240 GLU B CA 1
ATOM 4798 C C . GLU B 1 240 ? 129.698 79.676 155.757 1.00 98.18 240 GLU B C 1
ATOM 4799 O O . GLU B 1 240 ? 130.327 79.356 156.770 1.00 100.52 240 GLU B O 1
ATOM 4801 N N . LYS B 1 241 ? 128.521 79.110 155.473 1.00 95.89 241 LYS B N 1
ATOM 4802 C CA . LYS B 1 241 ? 127.929 77.991 156.235 1.00 95.89 241 LYS B CA 1
ATOM 4803 C C . LYS B 1 241 ? 128.578 76.645 155.863 1.00 99.61 241 LYS B C 1
ATOM 4804 O O . LYS B 1 241 ? 127.902 75.670 155.531 1.00 101.31 241 LYS B O 1
ATOM 4810 N N . GLY B 1 242 ? 129.905 76.610 155.924 1.00 101.13 242 GLY B N 1
ATOM 4811 C CA . GLY B 1 242 ? 130.653 75.410 155.601 1.00 100.15 242 GLY B CA 1
ATOM 4812 C C . GLY B 1 242 ? 132.088 75.708 155.212 1.00 98.73 242 GLY B C 1
ATOM 4813 O O . GLY B 1 242 ? 132.756 76.522 155.848 1.00 93.89 242 GLY B O 1
ATOM 4814 N N . ARG B 1 252 ? 133.404 86.318 163.120 1.00 77.60 252 ARG B N 1
ATOM 4815 C CA . ARG B 1 252 ? 132.121 86.534 163.816 1.00 81.12 252 ARG B CA 1
ATOM 4816 C C . ARG B 1 252 ? 131.090 87.154 162.892 1.00 84.21 252 ARG B C 1
ATOM 4817 O O . ARG B 1 252 ? 131.449 87.820 161.920 1.00 87.35 252 ARG B O 1
ATOM 4819 N N . ALA B 1 253 ? 129.798 86.976 163.182 1.00 80.99 253 ALA B N 1
ATOM 4820 C CA . ALA B 1 253 ? 128.698 87.330 162.285 1.00 84.86 253 ALA B CA 1
ATOM 4821 C C . ALA B 1 253 ? 128.727 88.791 161.806 1.00 85.35 253 ALA B C 1
ATOM 4822 O O . ALA B 1 253 ? 128.499 89.052 160.627 1.00 86.16 253 ALA B O 1
ATOM 4824 N N . LEU B 1 254 ? 129.068 89.738 162.679 1.00 80.32 254 LEU B N 1
ATOM 4825 C CA . LEU B 1 254 ? 129.051 91.171 162.389 1.00 81.87 254 LEU B CA 1
ATOM 4826 C C . LEU B 1 254 ? 130.135 91.631 161.399 1.00 81.40 254 LEU B C 1
ATOM 4827 O O . LEU B 1 254 ? 130.027 92.723 160.860 1.00 86.28 254 LEU B O 1
ATOM 4832 N N . ARG B 1 255 ? 131.165 90.836 161.116 1.00 75.99 255 ARG B N 1
ATOM 4833 C CA . ARG B 1 255 ? 132.078 91.107 160.002 1.00 78.06 255 ARG B CA 1
ATOM 4834 C C . ARG B 1 255 ? 131.520 90.594 158.669 1.00 82.45 255 ARG B C 1
ATOM 4835 O O . ARG B 1 255 ? 131.629 91.266 157.645 1.00 86.18 255 ARG B O 1
ATOM 4837 N N . ILE B 1 256 ? 130.853 89.436 158.669 1.00 81.59 256 ILE B N 1
ATOM 4838 C CA . ILE B 1 256 ? 130.228 88.839 157.481 1.00 81.52 256 ILE B CA 1
ATOM 4839 C C . ILE B 1 256 ? 129.000 89.631 157.034 1.00 79.70 256 ILE B C 1
ATOM 4840 O O . ILE B 1 256 ? 128.836 89.934 155.853 1.00 81.70 256 ILE B O 1
ATOM 4845 N N . VAL B 1 257 ? 128.154 90.045 157.974 1.00 78.08 257 VAL B N 1
ATOM 4846 C CA . VAL B 1 257 ? 126.992 90.900 157.691 1.00 78.32 257 VAL B CA 1
ATOM 4847 C C . VAL B 1 257 ? 127.409 92.268 157.138 1.00 77.31 257 VAL B C 1
ATOM 4848 O O . VAL B 1 257 ? 126.666 92.848 156.361 1.00 79.06 257 VAL B O 1
ATOM 4852 N N . ARG B 1 258 ? 128.663 92.617 157.282 1.00 73.00 258 ARG B N 1
ATOM 4853 C CA . ARG B 1 258 ? 129.130 93.863 156.735 1.00 71.26 258 ARG B CA 1
ATOM 4854 C C . ARG B 1 258 ? 129.868 93.692 155.450 1.00 73.51 258 ARG B C 1
ATOM 4855 O O . ARG B 1 258 ? 129.733 94.466 154.562 1.00 76.39 258 ARG B O 1
ATOM 4863 N N . PHE B 1 259 ? 130.659 92.683 155.331 1.00 74.62 259 PHE B N 1
ATOM 4864 C CA . PHE B 1 259 ? 131.302 92.368 154.050 1.00 76.22 259 PHE B CA 1
ATOM 4865 C C . PHE B 1 259 ? 130.310 91.959 152.953 1.00 72.98 259 PHE B C 1
ATOM 4866 O O . PHE B 1 259 ? 130.456 92.368 151.806 1.00 75.50 259 PHE B O 1
ATOM 4874 N N . THR B 1 260 ? 129.242 91.230 153.284 1.00 67.35 260 THR B N 1
ATOM 4875 C CA . THR B 1 260 ? 128.183 90.942 152.307 1.00 66.99 260 THR B CA 1
ATOM 4876 C C . THR B 1 260 ? 127.480 92.197 151.789 1.00 68.48 260 THR B C 1
ATOM 4877 O O . THR B 1 260 ? 127.081 92.189 150.633 1.00 72.40 260 THR B O 1
ATOM 4881 N N . LYS B 1 261 ? 127.378 93.304 152.543 1.00 66.79 261 LYS B N 1
ATOM 4882 C CA . LYS B 1 261 ? 126.788 94.554 152.025 1.00 62.65 261 LYS B CA 1
ATOM 4883 C C . LYS B 1 261 ? 127.571 95.109 150.853 1.00 60.79 261 LYS B C 1
ATOM 4884 O O . LYS B 1 261 ? 126.964 95.510 149.871 1.00 63.64 261 LYS B O 1
ATOM 4890 N N . ILE B 1 262 ? 128.895 95.068 150.908 1.00 59.64 262 ILE B N 1
ATOM 4891 C CA . ILE B 1 262 ? 129.757 95.507 149.808 1.00 59.67 262 ILE B CA 1
ATOM 4892 C C . ILE B 1 262 ? 129.577 94.624 148.573 1.00 64.07 262 ILE B C 1
ATOM 4893 O O . ILE B 1 262 ? 129.438 95.152 147.476 1.00 66.02 262 ILE B O 1
ATOM 4898 N N . LEU B 1 263 ? 129.499 93.301 148.726 1.00 65.53 263 LEU B N 1
ATOM 4899 C CA . LEU B 1 263 ? 129.193 92.387 147.622 1.00 62.06 263 LEU B CA 1
ATOM 4900 C C . LEU B 1 263 ? 127.790 92.611 147.058 1.00 61.13 263 LEU B C 1
ATOM 4901 O O . LEU B 1 263 ? 127.561 92.483 145.862 1.00 66.69 263 LEU B O 1
ATOM 4906 N N . SER B 1 264 ? 126.833 92.966 147.906 1.00 60.03 264 SER B N 1
ATOM 4907 C CA . SER B 1 264 ? 125.439 93.148 147.523 1.00 57.89 264 SER B CA 1
ATOM 4908 C C . SER B 1 264 ? 125.244 94.325 146.565 1.00 58.40 264 SER B C 1
ATOM 4909 O O . SER B 1 264 ? 124.375 94.273 145.697 1.00 65.38 264 SER B O 1
ATOM 4912 N N . LEU B 1 265 ? 126.120 95.331 146.644 1.00 57.07 265 LEU B N 1
ATOM 4913 C CA . LEU B 1 265 ? 126.221 96.471 145.736 1.00 57.07 265 LEU B CA 1
ATOM 4914 C C . LEU B 1 265 ? 126.854 96.164 144.370 1.00 60.83 265 LEU B C 1
ATOM 4915 O O . LEU B 1 265 ? 126.828 97.031 143.504 1.00 64.83 265 LEU B O 1
ATOM 4920 N N . LEU B 1 266 ? 127.336 94.951 144.085 1.00 60.73 266 LEU B N 1
ATOM 4921 C CA . LEU B 1 266 ? 127.698 94.574 142.708 1.00 60.01 266 LEU B CA 1
ATOM 4922 C C . LEU B 1 266 ? 126.499 94.665 141.760 1.00 59.79 266 LEU B C 1
ATOM 4923 O O . LEU B 1 266 ? 126.667 94.888 140.567 1.00 63.54 266 LEU B O 1
ATOM 4928 N N . ARG B 1 267 ? 125.276 94.579 142.286 1.00 55.38 267 ARG B N 1
ATOM 4929 C CA . ARG B 1 267 ? 124.039 94.825 141.543 1.00 52.45 267 ARG B CA 1
ATOM 4930 C C . ARG B 1 267 ? 123.952 96.217 140.927 1.00 56.32 267 ARG B C 1
ATOM 4931 O O . ARG B 1 267 ? 123.220 96.380 139.964 1.00 63.27 267 ARG B O 1
ATOM 4939 N N . LEU B 1 268 ? 124.697 97.218 141.400 1.00 53.33 268 LEU B N 1
ATOM 4940 C CA . LEU B 1 268 ? 124.648 98.562 140.823 1.00 54.11 268 LEU B CA 1
ATOM 4941 C C . LEU B 1 268 ? 125.215 98.620 139.404 1.00 58.49 268 LEU B C 1
ATOM 4942 O O . LEU B 1 268 ? 124.880 99.534 138.659 1.00 61.66 268 LEU B O 1
ATOM 4947 N N . LEU B 1 269 ? 126.009 97.636 138.975 1.00 57.68 269 LEU B N 1
ATOM 4948 C CA . LEU B 1 269 ? 126.516 97.553 137.605 1.00 54.50 269 LEU B CA 1
ATOM 4949 C C . LEU B 1 269 ? 125.428 97.254 136.561 1.00 57.91 269 LEU B C 1
ATOM 4950 O O . LEU B 1 269 ? 125.685 97.413 135.368 1.00 67.15 269 LEU B O 1
ATOM 4955 N N . ARG B 1 270 ? 124.194 97.129 137.037 1.00 53.49 270 ARG B N 1
ATOM 4956 C CA . ARG B 1 270 ? 123.050 96.991 136.154 1.00 53.37 270 ARG B CA 1
ATOM 4957 C C . ARG B 1 270 ? 122.949 98.308 135.361 1.00 57.97 270 ARG B C 1
ATOM 4958 O O . ARG B 1 270 ? 122.457 98.313 134.231 1.00 65.51 270 ARG B O 1
ATOM 4966 N N . LEU B 1 271 ? 123.393 99.415 135.974 1.00 54.89 271 LEU B N 1
ATOM 4967 C CA . LEU B 1 271 ? 123.432 100.724 135.340 1.00 56.21 271 LEU B CA 1
ATOM 4968 C C . LEU B 1 271 ? 124.006 100.665 133.923 1.00 60.13 271 LEU B C 1
ATOM 4969 O O . LEU B 1 271 ? 123.529 101.375 133.047 1.00 64.43 271 LEU B O 1
ATOM 4974 N N . SER B 1 272 ? 124.979 99.795 133.658 1.00 59.19 272 SER B N 1
ATOM 4975 C CA . SER B 1 272 ? 125.539 99.647 132.316 1.00 58.98 272 SER B CA 1
ATOM 4976 C C . SER B 1 272 ? 124.490 99.170 131.311 1.00 62.05 272 SER B C 1
ATOM 4977 O O . SER B 1 272 ? 124.375 99.757 130.239 1.00 66.16 272 SER B O 1
ATOM 4980 N N . ARG B 1 273 ? 123.644 98.196 131.661 1.00 60.00 273 ARG B N 1
ATOM 4981 C CA . ARG B 1 273 ? 122.490 97.814 130.843 1.00 58.22 273 ARG B CA 1
ATOM 4982 C C . ARG B 1 273 ? 121.487 98.937 130.684 1.00 59.35 273 ARG B C 1
ATOM 4983 O O . ARG B 1 273 ? 121.012 99.135 129.579 1.00 64.94 273 ARG B O 1
ATOM 4991 N N . LEU B 1 274 ? 121.193 99.706 131.724 1.00 56.59 274 LEU B N 1
ATOM 4992 C CA . LEU B 1 274 ? 120.288 100.843 131.622 1.00 55.41 274 LEU B CA 1
ATOM 4993 C C . LEU B 1 274 ? 120.801 101.864 130.601 1.00 60.47 274 LEU B C 1
ATOM 4994 O O . LEU B 1 274 ? 120.050 102.278 129.733 1.00 65.66 274 LEU B O 1
ATOM 4999 N N . ILE B 1 275 ? 122.084 102.209 130.632 1.00 59.44 275 ILE B N 1
ATOM 5000 C CA . ILE B 1 275 ? 122.700 103.152 129.686 1.00 57.49 275 ILE B CA 1
ATOM 5001 C C . ILE B 1 275 ? 122.667 102.594 128.259 1.00 63.86 275 ILE B C 1
ATOM 5002 O O . ILE B 1 275 ? 122.209 103.269 127.340 1.00 68.89 275 ILE B O 1
ATOM 5007 N N . ARG B 1 276 ? 123.076 101.337 128.072 1.00 60.80 276 ARG B N 1
ATOM 5008 C CA . ARG B 1 276 ? 123.059 100.638 126.784 1.00 57.66 276 ARG B CA 1
ATOM 5009 C C . ARG B 1 276 ? 121.666 100.519 126.186 1.00 62.45 276 ARG B C 1
ATOM 5010 O O . ARG B 1 276 ? 121.469 100.889 125.037 1.00 70.17 276 ARG B O 1
ATOM 5018 N N . TYR B 1 277 ? 120.683 100.040 126.938 1.00 59.34 277 TYR B N 1
ATOM 5019 C CA . TYR B 1 277 ? 119.336 99.836 126.427 1.00 59.48 277 TYR B CA 1
ATOM 5020 C C . TYR B 1 277 ? 118.610 101.166 126.203 1.00 63.21 277 TYR B C 1
ATOM 5021 O O . TYR B 1 277 ? 117.865 101.275 125.241 1.00 71.36 277 TYR B O 1
ATOM 5030 N N . ILE B 1 278 ? 118.859 102.214 126.997 1.00 62.10 278 ILE B N 1
ATOM 5031 C CA . ILE B 1 278 ? 118.354 103.558 126.690 1.00 60.21 278 ILE B CA 1
ATOM 5032 C C . ILE B 1 278 ? 118.921 104.048 125.356 1.00 66.45 278 ILE B C 1
ATOM 5033 O O . ILE B 1 278 ? 118.152 104.460 124.496 1.00 71.30 278 ILE B O 1
ATOM 5038 N N . HIS B 1 279 ? 120.232 103.958 125.128 1.00 67.87 279 HIS B N 1
ATOM 5039 C CA . HIS B 1 279 ? 120.841 104.414 123.878 1.00 67.93 279 HIS B CA 1
ATOM 5040 C C . HIS B 1 279 ? 120.269 103.688 122.660 1.00 72.45 279 HIS B C 1
ATOM 5041 O O . HIS B 1 279 ? 119.927 104.336 121.673 1.00 79.92 279 HIS B O 1
ATOM 5048 N N . GLN B 1 280 ? 120.091 102.368 122.727 1.00 69.77 280 GLN B N 1
ATOM 5049 C CA . GLN B 1 280 ? 119.537 101.592 121.619 1.00 68.03 280 GLN B CA 1
ATOM 5050 C C . GLN B 1 280 ? 118.115 101.991 121.255 1.00 67.75 280 GLN B C 1
ATOM 5051 O O . GLN B 1 280 ? 117.799 102.050 120.071 1.00 76.13 280 GLN B O 1
ATOM 5057 N N . TRP B 1 281 ? 117.254 102.285 122.221 1.00 65.69 281 TRP B N 1
ATOM 5058 C CA . TRP B 1 281 ? 115.889 102.693 121.918 1.00 68.35 281 TRP B CA 1
ATOM 5059 C C . TRP B 1 281 ? 115.755 104.156 121.536 1.00 73.84 281 TRP B C 1
ATOM 5060 O O . TRP B 1 281 ? 114.868 104.496 120.764 1.00 83.34 281 TRP B O 1
ATOM 5071 N N . GLU B 1 282 ? 116.669 105.021 121.948 1.00 73.85 282 GLU B N 1
ATOM 5072 C CA . GLU B 1 282 ? 116.725 106.383 121.431 1.00 75.79 282 GLU B CA 1
ATOM 5073 C C . GLU B 1 282 ? 117.157 106.448 119.971 1.00 78.20 282 GLU B C 1
ATOM 5074 O O . GLU B 1 282 ? 116.556 107.182 119.200 1.00 84.84 282 GLU B O 1
ATOM 5080 N N . GLU B 1 283 ? 118.122 105.643 119.543 1.00 77.48 283 GLU B N 1
ATOM 5081 C CA . GLU B 1 283 ? 118.499 105.553 118.136 1.00 79.66 283 GLU B CA 1
ATOM 5082 C C . GLU B 1 283 ? 117.325 105.089 117.262 1.00 82.44 283 GLU B C 1
ATOM 5083 O O . GLU B 1 283 ? 117.120 105.618 116.174 1.00 89.50 283 GLU B O 1
ATOM 5089 N N . ILE B 1 284 ? 116.494 104.177 117.763 1.00 81.01 284 ILE B N 1
ATOM 5090 C CA . ILE B 1 284 ? 115.279 103.721 117.086 1.00 80.06 284 ILE B CA 1
ATOM 5091 C C . ILE B 1 284 ? 114.178 104.798 117.096 1.00 80.50 284 ILE B C 1
ATOM 5092 O O . ILE B 1 284 ? 113.598 105.091 116.053 1.00 84.50 284 ILE B O 1
ATOM 5097 N N . PHE B 1 285 ? 113.882 105.439 118.225 1.00 79.23 285 PHE B N 1
ATOM 5098 C CA . PHE B 1 285 ? 112.865 106.490 118.263 1.00 81.93 285 PHE B CA 1
ATOM 5099 C C . PHE B 1 285 ? 113.271 107.762 117.500 1.00 87.27 285 PHE B C 1
ATOM 5100 O O . PHE B 1 285 ? 112.398 108.447 116.970 1.00 92.61 285 PHE B O 1
ATOM 5108 N N . HIS B 1 286 ? 114.563 108.058 117.343 1.00 89.40 286 HIS B N 1
ATOM 5109 C CA . HIS B 1 286 ? 115.023 109.145 116.480 1.00 88.00 286 HIS B CA 1
ATOM 5110 C C . HIS B 1 286 ? 114.587 108.944 115.032 1.00 89.19 286 HIS B C 1
ATOM 5111 O O . HIS B 1 286 ? 113.981 109.848 114.465 1.00 92.37 286 HIS B O 1
ATOM 5118 N N . MET B 1 287 ? 114.800 107.762 114.444 1.00 90.04 287 MET B N 1
ATOM 5119 C CA . MET B 1 287 ? 114.298 107.459 113.099 1.00 89.09 287 MET B CA 1
ATOM 5120 C C . MET B 1 287 ? 112.849 106.955 113.084 1.00 89.20 287 MET B C 1
ATOM 5121 O O . MET B 1 287 ? 112.474 106.137 112.252 1.00 89.48 287 MET B O 1
ATOM 5126 N N . THR B 1 288 ? 112.022 107.466 113.995 1.00 91.37 288 THR B N 1
ATOM 5127 C CA . THR B 1 288 ? 110.589 107.168 114.083 1.00 92.60 288 THR B CA 1
ATOM 5128 C C . THR B 1 288 ? 109.735 108.410 114.385 1.00 94.12 288 THR B C 1
ATOM 5129 O O . THR B 1 288 ? 108.675 108.553 113.780 1.00 97.05 288 THR B O 1
ATOM 5133 N N . TYR B 1 289 ? 110.145 109.312 115.288 1.00 93.63 289 TYR B N 1
ATOM 5134 C CA . TYR B 1 289 ? 109.205 110.226 115.961 1.00 94.89 289 TYR B CA 1
ATOM 5135 C C . TYR B 1 289 ? 109.562 111.720 115.955 1.00 99.30 289 TYR B C 1
ATOM 5136 O O . TYR B 1 289 ? 108.880 112.489 116.631 1.00 103.66 289 TYR B O 1
ATOM 5145 N N . ASP B 1 290 ? 110.570 112.163 115.193 1.00 98.24 290 ASP B N 1
ATOM 5146 C CA . ASP B 1 290 ? 110.932 113.587 115.048 1.00 101.70 290 ASP B CA 1
ATOM 5147 C C . ASP B 1 290 ? 111.313 114.275 116.381 1.00 101.33 290 ASP B C 1
ATOM 5148 O O . ASP B 1 290 ? 110.589 115.101 116.943 1.00 99.16 290 ASP B O 1
ATOM 5153 N N . LEU B 1 291 ? 112.472 113.889 116.912 1.00 100.64 291 LEU B N 1
ATOM 5154 C CA . LEU B 1 291 ? 112.981 114.278 118.233 1.00 98.71 291 LEU B CA 1
ATOM 5155 C C . LEU B 1 291 ? 114.040 115.391 118.110 1.00 96.14 291 LEU B C 1
ATOM 5156 O O . LEU B 1 291 ? 114.993 115.280 117.341 1.00 96.81 291 LEU B O 1
ATOM 5161 N N . ALA B 1 292 ? 113.923 116.437 118.928 1.00 93.93 292 ALA B N 1
ATOM 5162 C CA . ALA B 1 292 ? 115.012 117.381 119.162 1.00 91.71 292 ALA B CA 1
ATOM 5163 C C . ALA B 1 292 ? 116.112 116.706 120.014 1.00 90.75 292 ALA B C 1
ATOM 5164 O O . ALA B 1 292 ? 115.858 116.314 121.151 1.00 90.94 292 ALA B O 1
ATOM 5166 N N . SER B 1 293 ? 117.333 116.548 119.491 1.00 88.16 293 SER B N 1
ATOM 5167 C CA . SER B 1 293 ? 118.407 115.796 120.169 1.00 86.80 293 SER B CA 1
ATOM 5168 C C . SER B 1 293 ? 118.790 116.385 121.528 1.00 87.03 293 SER B C 1
ATOM 5169 O O . SER B 1 293 ? 118.998 115.641 122.486 1.00 89.77 293 SER B O 1
ATOM 5172 N N . ALA B 1 294 ? 118.827 117.710 121.659 1.00 83.18 294 ALA B N 1
ATOM 5173 C CA . ALA B 1 294 ? 119.205 118.365 122.909 1.00 82.36 294 ALA B CA 1
ATOM 5174 C C . ALA B 1 294 ? 118.168 118.153 124.025 1.00 82.12 294 ALA B C 1
ATOM 5175 O O . ALA B 1 294 ? 118.545 118.039 125.187 1.00 83.71 294 ALA B O 1
ATOM 5177 N N . VAL B 1 295 ? 116.877 118.023 123.691 1.00 76.03 295 VAL B N 1
ATOM 5178 C CA . VAL B 1 295 ? 115.816 117.747 124.674 1.00 74.09 295 VAL B CA 1
ATOM 5179 C C . VAL B 1 295 ? 115.961 116.344 125.231 1.00 81.44 295 VAL B C 1
ATOM 5180 O O . VAL B 1 295 ? 115.922 116.153 126.443 1.00 86.14 295 VAL B O 1
ATOM 5184 N N . VAL B 1 296 ? 116.194 115.364 124.358 1.00 79.15 296 VAL B N 1
ATOM 5185 C CA . VAL B 1 296 ? 116.415 113.963 124.734 1.00 78.97 296 VAL B CA 1
ATOM 5186 C C . VAL B 1 296 ? 117.626 113.826 125.659 1.00 76.05 296 VAL B C 1
ATOM 5187 O O . VAL B 1 296 ? 117.524 113.234 126.727 1.00 77.66 296 VAL B O 1
ATOM 5191 N N . ARG B 1 297 ? 118.756 114.444 125.309 1.00 75.83 297 ARG B N 1
ATOM 5192 C CA . ARG B 1 297 ? 119.985 114.425 126.119 1.00 76.58 297 ARG B CA 1
ATOM 5193 C C . ARG B 1 297 ? 119.852 115.157 127.454 1.00 79.15 297 ARG B C 1
ATOM 5194 O O . ARG B 1 297 ? 120.421 114.697 128.437 1.00 81.03 297 ARG B O 1
ATOM 5202 N N . ILE B 1 298 ? 119.061 116.225 127.537 1.00 78.17 298 ILE B N 1
ATOM 5203 C CA . ILE B 1 298 ? 118.723 116.887 128.803 1.00 74.05 298 ILE B CA 1
ATOM 5204 C C . ILE B 1 298 ? 117.986 115.944 129.750 1.00 73.15 298 ILE B C 1
ATOM 5205 O O . ILE B 1 298 ? 118.388 115.818 130.902 1.00 76.25 298 ILE B O 1
ATOM 5210 N N . PHE B 1 299 ? 116.949 115.240 129.301 1.00 70.57 299 PHE B N 1
ATOM 5211 C CA . PHE B 1 299 ? 116.166 114.394 130.206 1.00 72.28 299 PHE B CA 1
ATOM 5212 C C . PHE B 1 299 ? 116.904 113.136 130.671 1.00 70.87 299 PHE B C 1
ATOM 5213 O O . PHE B 1 299 ? 116.712 112.714 131.809 1.00 69.92 299 PHE B O 1
ATOM 5221 N N . ASN B 1 300 ? 117.805 112.586 129.857 1.00 71.15 300 ASN B N 1
ATOM 5222 C CA . ASN B 1 300 ? 118.717 111.519 130.262 1.00 70.93 300 ASN B CA 1
ATOM 5223 C C . ASN B 1 300 ? 119.691 111.954 131.353 1.00 68.47 300 ASN B C 1
ATOM 5224 O O . ASN B 1 300 ? 119.907 111.215 132.311 1.00 69.30 300 ASN B O 1
ATOM 5229 N N . LEU B 1 301 ? 120.264 113.154 131.226 1.00 66.83 301 LEU B N 1
ATOM 5230 C CA . LEU B 1 301 ? 121.160 113.718 132.220 1.00 61.11 301 LEU B CA 1
ATOM 5231 C C . LEU B 1 301 ? 120.438 114.020 133.536 1.00 60.31 301 LEU B C 1
ATOM 5232 O O . LEU B 1 301 ? 120.943 113.624 134.571 1.00 66.34 301 LEU B O 1
ATOM 5237 N N . ILE B 1 302 ? 119.247 114.617 133.534 1.00 57.73 302 ILE B N 1
ATOM 5238 C CA . ILE B 1 302 ? 118.466 114.837 134.761 1.00 58.03 302 ILE B CA 1
ATOM 5239 C C . ILE B 1 302 ? 118.216 113.521 135.514 1.00 61.10 302 ILE B C 1
ATOM 5240 O O . ILE B 1 302 ? 118.376 113.475 136.728 1.00 61.65 302 ILE B O 1
ATOM 5245 N N . GLY B 1 303 ? 117.874 112.435 134.815 1.00 63.59 303 GLY B N 1
ATOM 5246 C CA . GLY B 1 303 ? 117.673 111.133 135.437 1.00 56.48 303 GLY B CA 1
ATOM 5247 C C . GLY B 1 303 ? 118.946 110.600 136.086 1.00 56.64 303 GLY B C 1
ATOM 5248 O O . GLY B 1 303 ? 118.935 110.194 137.240 1.00 59.38 303 GLY B O 1
ATOM 5249 N N . MET B 1 304 ? 120.066 110.679 135.380 1.00 56.10 304 MET B N 1
ATOM 5250 C CA . MET B 1 304 ? 121.384 110.323 135.895 1.00 53.29 304 MET B CA 1
ATOM 5251 C C . MET B 1 304 ? 121.808 111.167 137.111 1.00 57.06 304 MET B C 1
ATOM 5252 O O . MET B 1 304 ? 122.304 110.612 138.082 1.00 60.63 304 MET B O 1
ATOM 5257 N N . LEU B 1 305 ? 121.585 112.482 137.117 1.00 54.51 305 LEU B N 1
ATOM 5258 C CA . LEU B 1 305 ? 121.932 113.364 138.232 1.00 50.66 305 LEU B CA 1
ATOM 5259 C C . LEU B 1 305 ? 121.148 113.031 139.494 1.00 52.80 305 LEU B C 1
ATOM 5260 O O . LEU B 1 305 ? 121.724 112.953 140.572 1.00 56.45 305 LEU B O 1
ATOM 5265 N N . LEU B 1 306 ? 119.842 112.807 139.371 1.00 51.38 306 LEU B N 1
ATOM 5266 C CA . LEU B 1 306 ? 119.004 112.401 140.499 1.00 47.48 306 LEU B CA 1
ATOM 5267 C C . LEU B 1 306 ? 119.456 111.058 141.071 1.00 47.55 306 LEU B C 1
ATOM 5268 O O . LEU B 1 306 ? 119.530 110.903 142.285 1.00 51.44 306 LEU B O 1
ATOM 5273 N N . LEU B 1 307 ? 119.817 110.105 140.219 1.00 46.49 307 LEU B N 1
ATOM 5274 C CA . LEU B 1 307 ? 120.327 108.807 140.636 1.00 42.97 307 LEU B CA 1
ATOM 5275 C C . LEU B 1 307 ? 121.688 108.906 141.335 1.00 45.92 307 LEU B C 1
ATOM 5276 O O . LEU B 1 307 ? 121.865 108.301 142.383 1.00 48.84 307 LEU B O 1
ATOM 5281 N N . LEU B 1 308 ? 122.629 109.700 140.826 1.00 46.94 308 LEU B N 1
ATOM 5282 C CA . LEU B 1 308 ? 123.922 109.917 141.471 1.00 43.89 308 LEU B CA 1
ATOM 5283 C C . LEU B 1 308 ? 123.767 110.575 142.835 1.00 46.75 308 LEU B C 1
ATOM 5284 O O . LEU B 1 308 ? 124.416 110.156 143.777 1.00 52.13 308 LEU B O 1
ATOM 5289 N N . CYS B 1 309 ? 122.885 111.561 142.969 1.00 46.89 309 CYS B N 1
ATOM 5290 C CA . CYS B 1 309 ? 122.572 112.186 144.240 1.00 45.94 309 CYS B CA 1
ATOM 5291 C C . CYS B 1 309 ? 121.980 111.195 145.247 1.00 46.00 309 CYS B C 1
ATOM 5292 O O . CYS B 1 309 ? 122.386 111.150 146.398 1.00 51.66 309 CYS B O 1
ATOM 5295 N N . HIS B 1 310 ? 121.071 110.334 144.801 1.00 45.19 310 HIS B N 1
ATOM 5296 C CA . HIS B 1 310 ? 120.493 109.255 145.591 1.00 41.21 310 HIS B CA 1
ATOM 5297 C C . HIS B 1 310 ? 121.530 108.244 146.079 1.00 43.50 310 HIS B C 1
ATOM 5298 O O . HIS B 1 310 ? 121.528 107.893 147.254 1.00 48.85 310 HIS B O 1
ATOM 5305 N N . TRP B 1 311 ? 122.437 107.790 145.220 1.00 42.01 311 TRP B N 1
ATOM 5306 C CA . TRP B 1 311 ? 123.521 106.890 145.592 1.00 40.96 311 TRP B CA 1
ATOM 5307 C C . TRP B 1 311 ? 124.568 107.532 146.484 1.00 43.00 311 TRP B C 1
ATOM 5308 O O . TRP B 1 311 ? 125.017 106.878 147.408 1.00 48.06 311 TRP B O 1
ATOM 5319 N N . ASP B 1 312 ? 124.943 108.787 146.266 1.00 44.46 312 ASP B N 1
ATOM 5320 C CA . ASP B 1 312 ? 125.788 109.536 147.193 1.00 43.91 312 ASP B CA 1
ATOM 5321 C C . ASP B 1 312 ? 125.103 109.674 148.554 1.00 46.64 312 ASP B C 1
ATOM 5322 O O . ASP B 1 312 ? 125.697 109.357 149.570 1.00 50.34 312 ASP B O 1
ATOM 5327 N N . GLY B 1 313 ? 123.806 109.959 148.596 1.00 47.05 313 GLY B N 1
ATOM 5328 C CA . GLY B 1 313 ? 123.016 109.924 149.814 1.00 44.32 313 GLY B CA 1
ATOM 5329 C C . GLY B 1 313 ? 123.131 108.609 150.572 1.00 44.66 313 GLY B C 1
ATOM 5330 O O . GLY B 1 313 ? 123.347 108.619 151.769 1.00 53.89 313 GLY B O 1
ATOM 5331 N N . CYS B 1 314 ? 123.069 107.462 149.903 1.00 44.53 314 CYS B N 1
ATOM 5332 C CA . CYS B 1 314 ? 123.308 106.174 150.544 1.00 39.42 314 CYS B CA 1
ATOM 5333 C C . CYS B 1 314 ? 124.761 106.022 150.998 1.00 40.40 314 CYS B C 1
ATOM 5334 O O . CYS B 1 314 ? 125.002 105.639 152.131 1.00 45.48 314 CYS B O 1
ATOM 5337 N N . LEU B 1 315 ? 125.741 106.389 150.173 1.00 42.00 315 LEU B N 1
ATOM 5338 C CA . LEU B 1 315 ? 127.158 106.366 150.518 1.00 39.63 315 LEU B CA 1
ATOM 5339 C C . LEU B 1 315 ? 127.514 107.202 151.760 1.00 42.77 315 LEU B C 1
ATOM 5340 O O . LEU B 1 315 ? 128.282 106.732 152.589 1.00 46.94 315 LEU B O 1
ATOM 5345 N N . GLN B 1 316 ? 126.929 108.389 151.943 1.00 45.57 316 GLN B N 1
ATOM 5346 C CA . GLN B 1 316 ? 127.136 109.236 153.126 1.00 44.74 316 GLN B CA 1
ATOM 5347 C C . GLN B 1 316 ? 126.849 108.495 154.426 1.00 46.68 316 GLN B C 1
ATOM 5348 O O . GLN B 1 316 ? 127.529 108.733 155.411 1.00 54.94 316 GLN B O 1
ATOM 5354 N N . PHE B 1 317 ? 125.850 107.622 154.459 1.00 44.69 317 PHE B N 1
ATOM 5355 C CA . PHE B 1 317 ? 125.485 106.832 155.624 1.00 40.58 317 PHE B CA 1
ATOM 5356 C C . PHE B 1 317 ? 126.153 105.452 155.657 1.00 43.99 317 PHE B C 1
ATOM 5357 O O . PHE B 1 317 ? 126.518 104.965 156.719 1.00 48.34 317 PHE B O 1
ATOM 5365 N N . LEU B 1 318 ? 126.365 104.819 154.506 1.00 43.57 318 LEU B N 1
ATOM 5366 C CA . LEU B 1 318 ? 126.966 103.501 154.409 1.00 42.68 318 LEU B CA 1
ATOM 5367 C C . LEU B 1 318 ? 128.383 103.451 154.965 1.00 44.71 318 LEU B C 1
ATOM 5368 O O . LEU B 1 318 ? 128.714 102.518 155.682 1.00 52.54 318 LEU B O 1
ATOM 5373 N N . VAL B 1 319 ? 129.231 104.431 154.675 1.00 42.63 319 VAL B N 1
ATOM 5374 C CA . VAL B 1 319 ? 130.612 104.412 155.164 1.00 38.91 319 VAL B CA 1
ATOM 5375 C C . VAL B 1 319 ? 130.693 104.510 156.699 1.00 45.90 319 VAL B C 1
ATOM 5376 O O . VAL B 1 319 ? 131.356 103.665 157.292 1.00 51.96 319 VAL B O 1
ATOM 5380 N N . PRO B 1 320 ? 129.972 105.413 157.392 1.00 44.77 320 PRO B N 1
ATOM 5381 C CA . PRO B 1 320 ? 129.738 105.311 158.829 1.00 44.62 320 PRO B CA 1
ATOM 5382 C C . PRO B 1 320 ? 129.194 103.963 159.310 1.00 47.88 320 PRO B C 1
ATOM 5383 O O . PRO B 1 320 ? 129.693 103.423 160.287 1.00 52.28 320 PRO B O 1
ATOM 5387 N N . LEU B 1 321 ? 128.192 103.389 158.646 1.00 48.22 321 LEU B N 1
ATOM 5388 C CA . LEU B 1 321 ? 127.596 102.116 159.041 1.00 47.35 321 LEU B CA 1
ATOM 5389 C C . LEU B 1 321 ? 128.606 100.971 159.041 1.00 49.56 321 LEU B C 1
ATOM 5390 O O . LEU B 1 321 ? 128.682 100.211 160.002 1.00 55.78 321 LEU B O 1
ATOM 5395 N N . LEU B 1 322 ? 129.422 100.848 157.997 1.00 48.33 322 LEU B N 1
ATOM 5396 C CA . LEU B 1 322 ? 130.438 99.804 157.907 1.00 47.89 322 LEU B CA 1
ATOM 5397 C C . LEU B 1 322 ? 131.546 99.958 158.947 1.00 54.51 322 LEU B C 1
ATOM 5398 O O . LEU B 1 322 ? 132.167 98.971 159.325 1.00 63.94 322 LEU B O 1
ATOM 5403 N N . GLN B 1 323 ? 131.768 101.160 159.463 1.00 52.62 323 GLN B N 1
ATOM 5404 C CA . GLN B 1 323 ? 132.668 101.451 160.577 1.00 49.89 323 GLN B CA 1
ATOM 5405 C C . GLN B 1 323 ? 131.975 101.380 161.948 1.00 51.74 323 GLN B C 1
ATOM 5406 O O . GLN B 1 323 ? 132.553 101.779 162.949 1.00 57.22 323 GLN B O 1
ATOM 5412 N N . ASP B 1 324 ? 130.742 100.882 162.025 1.00 50.95 324 ASP B N 1
ATOM 5413 C CA . ASP B 1 324 ? 129.940 100.796 163.243 1.00 50.59 324 ASP B CA 1
ATOM 5414 C C . ASP B 1 324 ? 129.650 102.142 163.918 1.00 52.42 324 ASP B C 1
ATOM 5415 O O . ASP B 1 324 ? 129.629 102.237 165.143 1.00 56.58 324 ASP B O 1
ATOM 5417 N N . PHE B 1 325 ? 129.417 103.192 163.132 1.00 53.42 325 PHE B N 1
ATOM 5418 C CA . PHE B 1 325 ? 129.117 104.552 163.589 1.00 49.65 325 PHE B CA 1
ATOM 5419 C C . PHE B 1 325 ? 130.123 105.070 164.627 1.00 50.17 325 PHE B C 1
ATOM 5420 O O . PHE B 1 325 ? 129.789 105.226 165.798 1.00 53.04 325 PHE B O 1
ATOM 5428 N N . PRO B 1 326 ? 131.372 105.351 164.233 1.00 48.34 326 PRO B N 1
ATOM 5429 C CA . PRO B 1 326 ? 132.374 105.852 165.147 1.00 47.93 326 PRO B CA 1
ATOM 5430 C C . PRO B 1 326 ? 131.968 107.209 165.736 1.00 51.88 326 PRO B C 1
ATOM 5431 O O . PRO B 1 326 ? 131.173 107.937 165.135 1.00 56.64 326 PRO B O 1
ATOM 5435 N N . PRO B 1 327 ? 132.486 107.594 166.907 1.00 49.92 327 PRO B N 1
ATOM 5436 C CA . PRO B 1 327 ? 131.988 108.744 167.650 1.00 49.80 327 PRO B CA 1
ATOM 5437 C C . PRO B 1 327 ? 132.266 110.097 166.993 1.00 52.05 327 PRO B C 1
ATOM 5438 O O . PRO B 1 327 ? 131.644 111.080 167.377 1.00 53.35 327 PRO B O 1
ATOM 5442 N N . ASP B 1 328 ? 133.165 110.174 166.015 1.00 52.05 328 ASP B N 1
ATOM 5443 C CA . ASP B 1 328 ? 133.502 111.386 165.268 1.00 49.98 328 ASP B CA 1
ATOM 5444 C C . ASP B 1 328 ? 132.810 111.529 163.902 1.00 54.96 328 ASP B C 1
ATOM 5445 O O . ASP B 1 328 ? 133.174 112.429 163.144 1.00 63.09 328 ASP B O 1
ATOM 5447 N N . CYS B 1 329 ? 131.857 110.661 163.537 1.00 50.60 329 CYS B N 1
ATOM 5448 C CA . CYS B 1 329 ? 131.117 110.771 162.272 1.00 49.18 329 CYS B CA 1
ATOM 5449 C C . CYS B 1 329 ? 129.796 111.535 162.398 1.00 50.60 329 CYS B C 1
ATOM 5450 O O . CYS B 1 329 ? 129.213 111.618 163.474 1.00 55.07 329 CYS B O 1
ATOM 5453 N N . TRP B 1 330 ? 129.271 112.049 161.288 1.00 45.42 330 TRP B N 1
ATOM 5454 C CA . TRP B 1 330 ? 128.083 112.898 161.276 1.00 43.46 330 TRP B CA 1
ATOM 5455 C C . TRP B 1 330 ? 126.832 112.250 161.864 1.00 48.29 330 TRP B C 1
ATOM 5456 O O . TRP B 1 330 ? 126.001 112.948 162.426 1.00 55.65 330 TRP B O 1
ATOM 5467 N N . VAL B 1 331 ? 126.688 110.932 161.778 1.00 47.32 331 VAL B N 1
ATOM 5468 C CA . VAL B 1 331 ? 125.527 110.200 162.289 1.00 44.52 331 VAL B CA 1
ATOM 5469 C C . VAL B 1 331 ? 125.535 110.184 163.814 1.00 50.76 331 VAL B C 1
ATOM 5470 O O . VAL B 1 331 ? 124.504 110.392 164.438 1.00 55.79 331 VAL B O 1
ATOM 5474 N N . SER B 1 332 ? 126.710 110.017 164.426 1.00 51.48 332 SER B N 1
ATOM 5475 C CA . SER B 1 332 ? 126.922 110.141 165.870 1.00 47.49 332 SER B CA 1
ATOM 5476 C C . SER B 1 332 ? 126.870 111.592 166.344 1.00 50.05 332 SER B C 1
ATOM 5477 O O . SER B 1 332 ? 126.188 111.885 167.317 1.00 54.77 332 SER B O 1
ATOM 5480 N N . LEU B 1 333 ? 127.522 112.529 165.660 1.00 48.73 333 LEU B N 1
ATOM 5481 C CA . LEU B 1 333 ? 127.526 113.944 166.024 1.00 46.17 333 LEU B CA 1
ATOM 5482 C C . LEU B 1 333 ? 126.122 114.541 166.013 1.00 50.53 333 LEU B C 1
ATOM 5483 O O . LEU B 1 333 ? 125.772 115.276 166.930 1.00 60.37 333 LEU B O 1
ATOM 5488 N N . ASN B 1 334 ? 125.297 114.207 165.024 1.00 48.96 334 ASN B N 1
ATOM 5489 C CA . ASN B 1 334 ? 123.903 114.635 164.964 1.00 48.53 334 ASN B CA 1
ATOM 5490 C C . ASN B 1 334 ? 122.970 113.723 165.783 1.00 52.75 334 ASN B C 1
ATOM 5491 O O . ASN B 1 334 ? 121.765 113.937 165.791 1.00 58.78 334 ASN B O 1
ATOM 5496 N N . GLU B 1 335 ? 123.500 112.727 166.489 1.00 52.73 335 GLU B N 1
ATOM 5497 C CA . GLU B 1 335 ? 122.785 111.847 167.411 1.00 49.36 335 GLU B CA 1
ATOM 5498 C C . GLU B 1 335 ? 121.595 111.108 166.806 1.00 51.34 335 GLU B C 1
ATOM 5499 O O . GLU B 1 335 ? 120.549 111.002 167.438 1.00 60.70 335 GLU B O 1
ATOM 5501 N N . MET B 1 336 ? 121.733 110.587 165.584 1.00 51.69 336 MET B N 1
ATOM 5502 C CA . MET B 1 336 ? 120.635 109.961 164.834 1.00 49.95 336 MET B CA 1
ATOM 5503 C C . MET B 1 336 ? 120.860 108.500 164.455 1.00 48.61 336 MET B C 1
ATOM 5504 O O . MET B 1 336 ? 120.126 107.973 163.637 1.00 52.40 336 MET B O 1
ATOM 5509 N N . VAL B 1 337 ? 121.796 107.802 165.101 1.00 50.99 337 VAL B N 1
ATOM 5510 C CA . VAL B 1 337 ? 122.042 106.358 164.901 1.00 50.51 337 VAL B CA 1
ATOM 5511 C C . VAL B 1 337 ? 120.801 105.496 165.155 1.00 49.77 337 VAL B C 1
ATOM 5512 O O . VAL B 1 337 ? 120.637 104.454 164.529 1.00 54.35 337 VAL B O 1
ATOM 5516 N N . ASN B 1 338 ? 119.912 105.914 166.062 1.00 51.91 338 ASN B N 1
ATOM 5517 C CA . ASN B 1 338 ? 118.715 105.158 166.447 1.00 51.91 338 ASN B CA 1
ATOM 5518 C C . ASN B 1 338 ? 117.429 105.619 165.746 1.00 53.69 338 ASN B C 1
ATOM 5519 O O . ASN B 1 338 ? 116.362 105.075 166.027 1.00 59.34 338 ASN B O 1
ATOM 5524 N N . ASP B 1 339 ? 117.479 106.619 164.867 1.00 51.13 339 ASP B N 1
ATOM 5525 C CA . ASP B 1 339 ? 116.310 107.119 164.139 1.00 46.05 339 ASP B CA 1
ATOM 5526 C C . ASP B 1 339 ? 115.703 106.080 163.194 1.00 48.08 339 ASP B C 1
ATOM 5527 O O . ASP B 1 339 ? 116.329 105.088 162.826 1.00 52.71 339 ASP B O 1
ATOM 5532 N N . SER B 1 340 ? 114.477 106.333 162.749 1.00 45.55 340 SER B N 1
ATOM 5533 C CA . SER B 1 340 ? 113.849 105.571 161.682 1.00 42.97 340 SER B CA 1
ATOM 5534 C C . SER B 1 340 ? 114.580 105.740 160.354 1.00 47.74 340 SER B C 1
ATOM 5535 O O . SER B 1 340 ? 115.227 106.752 160.093 1.00 54.03 340 SER B O 1
ATOM 5538 N N . TRP B 1 341 ? 114.470 104.743 159.477 1.00 44.69 341 TRP B N 1
ATOM 5539 C CA . TRP B 1 341 ? 115.154 104.722 158.184 1.00 46.52 341 TRP B CA 1
ATOM 5540 C C . TRP B 1 341 ? 114.831 105.948 157.318 1.00 47.94 341 TRP B C 1
ATOM 5541 O O . TRP B 1 341 ? 115.708 106.446 156.629 1.00 52.19 341 TRP B O 1
ATOM 5552 N N . GLY B 1 342 ? 113.618 106.491 157.401 1.00 46.51 342 GLY B N 1
ATOM 5553 C CA . GLY B 1 342 ? 113.176 107.638 156.618 1.00 47.04 342 GLY B CA 1
ATOM 5554 C C . GLY B 1 342 ? 113.794 108.961 157.032 1.00 47.54 342 GLY B C 1
ATOM 5555 O O . GLY B 1 342 ? 114.118 109.768 156.166 1.00 50.35 342 GLY B O 1
ATOM 5556 N N . LYS B 1 343 ? 114.039 109.189 158.326 1.00 47.88 343 LYS B N 1
ATOM 5557 C CA . LYS B 1 343 ? 114.804 110.357 158.785 1.00 46.43 343 LYS B CA 1
ATOM 5558 C C . LYS B 1 343 ? 116.267 110.251 158.404 1.00 47.21 343 LYS B C 1
ATOM 5559 O O . LYS B 1 343 ? 116.825 111.204 157.878 1.00 54.11 343 LYS B O 1
ATOM 5565 N N . GLN B 1 344 ? 116.881 109.094 158.612 1.00 44.54 344 GLN B N 1
ATOM 5566 C CA . GLN B 1 344 ? 118.274 108.861 158.256 1.00 44.13 344 GLN B CA 1
ATOM 5567 C C . GLN B 1 344 ? 118.502 109.033 156.760 1.00 45.28 344 GLN B C 1
ATOM 5568 O O . GLN B 1 344 ? 119.428 109.726 156.368 1.00 52.34 344 GLN B O 1
ATOM 5574 N N . TYR B 1 345 ? 117.594 108.506 155.945 1.00 43.84 345 TYR B N 1
ATOM 5575 C CA . TYR B 1 345 ? 117.696 108.654 154.498 1.00 41.66 345 TYR B CA 1
ATOM 5576 C C . TYR B 1 345 ? 117.563 110.123 154.079 1.00 44.74 345 TYR B C 1
ATOM 5577 O O . TYR B 1 345 ? 118.363 110.623 153.288 1.00 50.64 345 TYR B O 1
ATOM 5586 N N . SER B 1 346 ? 116.552 110.811 154.611 1.00 43.80 346 SER B N 1
ATOM 5587 C CA . SER B 1 346 ? 116.317 112.213 154.295 1.00 43.33 346 SER B CA 1
ATOM 5588 C C . SER B 1 346 ? 117.506 113.088 154.648 1.00 45.31 346 SER B C 1
ATOM 5589 O O . SER B 1 346 ? 117.880 113.938 153.856 1.00 49.42 346 SER B O 1
ATOM 5592 N N . TYR B 1 347 ? 118.129 112.836 155.794 1.00 43.79 347 TYR B N 1
ATOM 5593 C CA . TYR B 1 347 ? 119.302 113.601 156.198 1.00 44.10 347 TYR B CA 1
ATOM 5594 C C . TYR B 1 347 ? 120.470 113.302 155.257 1.00 47.79 347 TYR B C 1
ATOM 5595 O O . TYR B 1 347 ? 121.088 114.217 154.713 1.00 51.51 347 TYR B O 1
ATOM 5604 N N . ALA B 1 348 ? 120.767 112.018 155.070 1.00 46.10 348 ALA B N 1
ATOM 5605 C CA . ALA B 1 348 ? 121.838 111.602 154.192 1.00 40.75 348 ALA B CA 1
ATOM 5606 C C . ALA B 1 348 ? 121.675 112.152 152.768 1.00 41.21 348 ALA B C 1
ATOM 5607 O O . ALA B 1 348 ? 122.637 112.630 152.182 1.00 48.57 348 ALA B O 1
ATOM 5609 N N . LEU B 1 349 ? 120.463 112.162 152.215 1.00 39.63 349 LEU B N 1
ATOM 5610 C CA . LEU B 1 349 ? 120.176 112.755 150.919 1.00 40.47 349 LEU B CA 1
ATOM 5611 C C . LEU B 1 349 ? 120.417 114.263 150.935 1.00 45.40 349 LEU B C 1
ATOM 5612 O O . LEU B 1 349 ? 121.095 114.774 150.059 1.00 52.03 349 LEU B O 1
ATOM 5617 N N . PHE B 1 350 ? 119.943 114.967 151.958 1.00 45.19 350 PHE B N 1
ATOM 5618 C CA . PHE B 1 350 ? 120.194 116.387 152.135 1.00 42.73 350 PHE B CA 1
ATOM 5619 C C . PHE B 1 350 ? 121.682 116.710 152.221 1.00 46.18 350 PHE B C 1
ATOM 5620 O O . PHE B 1 350 ? 122.147 117.670 151.613 1.00 55.04 350 PHE B O 1
ATOM 5628 N N . LYS B 1 351 ? 122.459 115.887 152.914 1.00 44.34 351 LYS B N 1
ATOM 5629 C CA . LYS B 1 351 ? 123.903 116.017 153.013 1.00 42.27 351 LYS B CA 1
ATOM 5630 C C . LYS B 1 351 ? 124.591 115.810 151.660 1.00 44.64 351 LYS B C 1
ATOM 5631 O O . LYS B 1 351 ? 125.349 116.667 151.237 1.00 50.34 351 LYS B O 1
ATOM 5637 N N . ALA B 1 352 ? 124.246 114.765 150.916 1.00 44.08 352 ALA B N 1
ATOM 5638 C CA . ALA B 1 352 ? 124.754 114.538 149.574 1.00 42.77 352 ALA B CA 1
ATOM 5639 C C . ALA B 1 352 ? 124.406 115.656 148.603 1.00 48.67 352 ALA B C 1
ATOM 5640 O O . ALA B 1 352 ? 125.262 116.184 147.905 1.00 58.12 352 ALA B O 1
ATOM 5642 N N . MET B 1 353 ? 123.151 116.070 148.578 1.00 49.26 353 MET B N 1
ATOM 5643 C CA . MET B 1 353 ? 122.682 117.137 147.714 1.00 50.48 353 MET B CA 1
ATOM 5644 C C . MET B 1 353 ? 123.332 118.477 148.050 1.00 48.65 353 MET B C 1
ATOM 5645 O O . MET B 1 353 ? 123.698 119.217 147.149 1.00 52.72 353 MET B O 1
ATOM 5650 N N . SER B 1 354 ? 123.577 118.750 149.328 1.00 46.11 354 SER B N 1
ATOM 5651 C CA . SER B 1 354 ? 124.322 119.922 149.761 1.00 45.29 354 SER B CA 1
ATOM 5652 C C . SER B 1 354 ? 125.742 119.929 149.241 1.00 51.71 354 SER B C 1
ATOM 5653 O O . SER B 1 354 ? 126.179 120.954 148.727 1.00 57.97 354 SER B O 1
ATOM 5656 N N . HIS B 1 355 ? 126.454 118.800 149.315 1.00 52.41 355 HIS B N 1
ATOM 5657 C CA . HIS B 1 355 ? 127.818 118.673 148.794 1.00 49.19 355 HIS B CA 1
ATOM 5658 C C . HIS B 1 355 ? 127.842 118.824 147.290 1.00 50.54 355 HIS B C 1
ATOM 5659 O O . HIS B 1 355 ? 128.635 119.577 146.755 1.00 54.51 355 HIS B O 1
ATOM 5666 N N . MET B 1 356 ? 126.951 118.142 146.595 1.00 50.37 356 MET B N 1
ATOM 5667 C CA . MET B 1 356 ? 126.942 118.099 145.148 1.00 50.67 356 MET B CA 1
ATOM 5668 C C . MET B 1 356 ?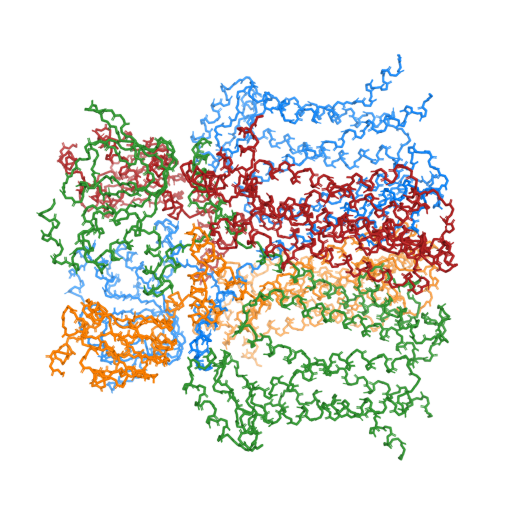 126.502 119.391 144.476 1.00 53.77 356 MET B C 1
ATOM 5669 O O . MET B 1 356 ? 127.082 119.757 143.463 1.00 63.21 356 MET B O 1
ATOM 5674 N N . LEU B 1 357 ? 125.553 120.131 145.040 1.00 52.33 357 LEU B N 1
ATOM 5675 C CA . LEU B 1 357 ? 125.230 121.492 144.602 1.00 52.05 357 LEU B CA 1
ATOM 5676 C C . LEU B 1 357 ? 126.170 122.550 145.172 1.00 54.31 357 LEU B C 1
ATOM 5677 O O . LEU B 1 357 ? 126.008 123.729 144.889 1.00 59.36 357 LEU B O 1
ATOM 5682 N N . CYS B 1 358 ? 127.160 122.159 145.964 1.00 54.36 358 CYS B N 1
ATOM 5683 C CA . CYS B 1 358 ? 128.109 123.061 146.599 1.00 55.59 358 CYS B CA 1
ATOM 5684 C C . CYS B 1 358 ? 127.436 124.145 147.469 1.00 57.79 358 CYS B C 1
ATOM 5685 O O . CYS B 1 358 ? 127.947 125.246 147.556 1.00 61.75 358 CYS B O 1
ATOM 5688 N N . ILE B 1 359 ? 126.297 123.868 148.117 1.00 57.02 359 ILE B N 1
ATOM 5689 C CA . ILE B 1 359 ? 125.605 124.825 149.001 1.00 56.16 359 ILE B CA 1
ATOM 5690 C C . ILE B 1 359 ? 126.100 124.767 150.445 1.00 56.85 359 ILE B C 1
ATOM 5691 O O . ILE B 1 359 ? 126.035 125.754 151.159 1.00 63.97 359 ILE B O 1
ATOM 5696 N N . GLY B 1 360 ? 126.638 123.650 150.898 1.00 53.03 360 GLY B N 1
ATOM 5697 C CA . GLY B 1 360 ? 127.151 123.529 152.251 1.00 56.58 360 GLY B CA 1
ATOM 5698 C C . GLY B 1 360 ? 127.420 122.090 152.618 1.00 61.65 360 GLY B C 1
ATOM 5699 O O . GLY B 1 360 ? 127.346 121.203 151.771 1.00 62.83 360 GLY B O 1
ATOM 5700 N N . TYR B 1 361 ? 127.741 121.842 153.880 1.00 60.66 361 TYR B N 1
ATOM 5701 C CA . TYR B 1 361 ? 128.197 120.534 154.351 1.00 62.99 361 TYR B CA 1
ATOM 5702 C C . TYR B 1 361 ? 127.124 119.662 155.025 1.00 66.18 361 TYR B C 1
ATOM 5703 O O . TYR B 1 361 ? 127.386 118.506 155.357 1.00 65.45 361 TYR B O 1
ATOM 5712 N N . GLY B 1 362 ? 125.934 120.202 155.263 1.00 65.53 362 GLY B N 1
ATOM 5713 C CA . GLY B 1 362 ? 124.994 119.729 156.275 1.00 62.74 362 GLY B CA 1
ATOM 5714 C C . GLY B 1 362 ? 125.067 120.604 157.534 1.00 68.40 362 GLY B C 1
ATOM 5715 O O . GLY B 1 362 ? 125.369 121.793 157.452 1.00 68.92 362 GLY B O 1
ATOM 5716 N N . ALA B 1 363 ? 124.820 120.028 158.708 1.00 69.43 363 ALA B N 1
ATOM 5717 C CA . ALA B 1 363 ? 124.803 120.748 159.983 1.00 66.38 363 ALA B CA 1
ATOM 5718 C C . ALA B 1 363 ? 126.132 121.434 160.344 1.00 69.43 363 ALA B C 1
ATOM 5719 O O . ALA B 1 363 ? 126.124 122.521 160.921 1.00 72.68 363 ALA B O 1
ATOM 5721 N N . GLN B 1 364 ? 127.264 120.827 159.990 1.00 68.55 364 GLN B N 1
ATOM 5722 C CA . GLN B 1 364 ? 128.616 121.324 160.244 1.00 65.40 364 GLN B CA 1
ATOM 5723 C C . GLN B 1 364 ? 129.610 120.762 159.214 1.00 67.22 364 GLN B C 1
ATOM 5724 O O . GLN B 1 364 ? 129.325 119.777 158.534 1.00 66.85 364 GLN B O 1
ATOM 5730 N N . ALA B 1 365 ? 130.790 121.365 159.122 1.00 64.82 365 ALA B N 1
ATOM 5731 C CA . ALA B 1 365 ? 131.914 120.827 158.361 1.00 62.93 365 ALA B CA 1
ATOM 5732 C C . ALA B 1 365 ? 132.367 119.443 158.882 1.00 61.80 365 ALA B C 1
ATOM 5733 O O . ALA B 1 365 ? 132.213 119.180 160.077 1.00 63.83 365 ALA B O 1
ATOM 5735 N N . PRO B 1 366 ? 132.940 118.559 158.041 1.00 55.82 366 PRO B N 1
ATOM 5736 C CA . PRO B 1 366 ? 133.447 117.252 158.458 1.00 52.33 366 PRO B CA 1
ATOM 5737 C C . PRO B 1 366 ? 134.501 117.326 159.562 1.00 51.24 366 PRO B C 1
ATOM 5738 O O . PRO B 1 366 ? 135.244 118.298 159.645 1.00 53.54 366 PRO B O 1
ATOM 5742 N N . VAL B 1 367 ? 134.595 116.272 160.368 1.00 48.33 367 VAL B N 1
ATOM 5743 C CA . VAL B 1 367 ? 135.566 116.120 161.464 1.00 44.55 367 VAL B CA 1
ATOM 5744 C C . VAL B 1 367 ? 136.456 114.887 161.294 1.00 47.53 367 VAL B C 1
ATOM 5745 O O . VAL B 1 367 ? 137.669 114.999 161.423 1.00 56.99 367 VAL B O 1
ATOM 5749 N N . SER B 1 368 ? 135.909 113.711 160.988 1.00 46.96 368 SER B N 1
ATOM 5750 C CA . SER B 1 368 ? 136.700 112.492 160.778 1.00 40.14 368 SER B CA 1
ATOM 5751 C C . SER B 1 368 ? 137.318 112.420 159.384 1.00 49.54 368 SER B C 1
ATOM 5752 O O . SER B 1 368 ? 136.825 113.039 158.447 1.00 57.25 368 SER B O 1
ATOM 5755 N N . MET B 1 369 ? 138.368 111.616 159.212 1.00 45.88 369 MET B N 1
ATOM 5756 C CA . MET B 1 369 ? 139.008 111.381 157.914 1.00 46.92 369 MET B CA 1
ATOM 5757 C C . MET B 1 369 ? 138.086 110.742 156.878 1.00 50.21 369 MET B C 1
ATOM 5758 O O . MET B 1 369 ? 138.156 111.090 155.709 1.00 53.44 369 MET B O 1
ATOM 5763 N N . SER B 1 370 ? 137.183 109.856 157.287 1.00 47.08 370 SER B N 1
ATOM 5764 C CA . SER B 1 370 ? 136.202 109.283 156.364 1.00 45.03 370 SER B CA 1
ATOM 5765 C C . SER B 1 370 ? 135.235 110.343 155.884 1.00 47.81 370 SER B C 1
ATOM 5766 O O . SER B 1 370 ? 135.028 110.467 154.688 1.00 53.61 370 SER B O 1
ATOM 5769 N N . ASP B 1 371 ? 134.696 111.167 156.779 1.00 46.14 371 ASP B N 1
ATOM 5770 C CA . ASP B 1 371 ? 133.785 112.221 156.380 1.00 46.50 371 ASP B CA 1
ATOM 5771 C C . ASP B 1 371 ? 134.473 113.278 155.520 1.00 47.01 371 ASP B C 1
ATOM 5772 O O . ASP B 1 371 ? 133.855 113.731 154.565 1.00 53.57 371 ASP B O 1
ATOM 5777 N N . LEU B 1 372 ? 135.735 113.631 155.769 1.00 42.06 372 LEU B N 1
ATOM 5778 C CA . LEU B 1 372 ? 136.497 114.534 154.906 1.00 43.35 372 LEU B CA 1
ATOM 5779 C C . LEU B 1 372 ? 136.573 114.012 153.477 1.00 46.04 372 LEU B C 1
ATOM 5780 O O . LEU B 1 372 ? 136.185 114.712 152.550 1.00 50.37 372 LEU B O 1
ATOM 5785 N N . TRP B 1 373 ? 137.058 112.792 153.285 1.00 43.56 373 TRP B N 1
ATOM 5786 C CA . TRP B 1 373 ? 137.311 112.244 151.961 1.00 41.79 373 TRP B CA 1
ATOM 5787 C C . TRP B 1 373 ? 136.039 111.889 151.213 1.00 44.07 373 TRP B C 1
ATOM 5788 O O . TRP B 1 373 ? 135.958 112.157 150.019 1.00 49.24 373 TRP B O 1
ATOM 5799 N N . ILE B 1 374 ? 135.004 111.401 151.889 1.00 42.74 374 ILE B N 1
ATOM 5800 C CA . ILE B 1 374 ? 133.687 111.188 151.282 1.00 41.73 374 ILE B CA 1
ATOM 5801 C C . ILE B 1 374 ? 133.046 112.518 150.905 1.00 44.53 374 ILE B C 1
ATOM 5802 O O . ILE B 1 374 ? 132.490 112.638 149.820 1.00 49.71 374 ILE B O 1
ATOM 5807 N N . THR B 1 375 ? 133.170 113.561 151.717 1.00 43.18 375 THR B N 1
ATOM 5808 C CA . THR B 1 375 ? 132.702 114.898 151.350 1.00 41.00 375 THR B CA 1
ATOM 5809 C C . THR B 1 375 ? 133.433 115.453 150.133 1.00 45.75 375 THR B C 1
ATOM 5810 O O . THR B 1 375 ? 132.784 115.928 149.215 1.00 50.89 375 THR B O 1
ATOM 5814 N N . MET B 1 376 ? 134.760 115.353 150.056 1.00 42.08 376 MET B N 1
ATOM 5815 C CA . MET B 1 376 ? 135.519 115.847 148.907 1.00 43.26 376 MET B CA 1
ATOM 5816 C C . MET B 1 376 ? 135.197 115.097 147.621 1.00 45.76 376 MET B C 1
ATOM 5817 O O . MET B 1 376 ? 135.005 115.721 146.587 1.00 51.19 376 MET B O 1
ATOM 5822 N N . LEU B 1 377 ? 135.055 113.777 147.676 1.00 41.80 377 LEU B N 1
ATOM 5823 C CA . LEU B 1 377 ? 134.588 112.968 146.558 1.00 39.37 377 LEU B CA 1
ATOM 5824 C C . LEU B 1 377 ? 133.237 113.464 146.040 1.00 42.48 377 LEU B C 1
ATOM 5825 O O . LEU B 1 377 ? 133.077 113.692 144.849 1.00 50.85 377 LEU B O 1
ATOM 5830 N N . SER B 1 378 ? 132.286 113.694 146.938 1.00 40.06 378 SER B N 1
ATOM 5831 C CA . SER B 1 378 ? 130.957 114.202 146.615 1.00 41.43 378 SER B CA 1
ATOM 5832 C C . SER B 1 378 ? 130.977 115.585 145.987 1.00 45.93 378 SER B C 1
ATOM 5833 O O . SER B 1 378 ? 130.272 115.823 145.016 1.00 49.78 378 SER B O 1
ATOM 5836 N N . MET B 1 379 ? 131.811 116.492 146.483 1.00 44.22 379 MET B N 1
ATOM 5837 C CA . MET B 1 379 ? 132.006 117.807 145.894 1.00 40.53 379 MET B CA 1
ATOM 5838 C C . MET B 1 379 ? 132.560 117.745 144.472 1.00 42.08 379 MET B C 1
ATOM 5839 O O . MET B 1 379 ? 131.996 118.372 143.594 1.00 47.14 379 MET B O 1
ATOM 5844 N N . ILE B 1 380 ? 133.622 116.981 144.219 1.00 41.64 380 ILE B N 1
ATOM 5845 C CA . ILE B 1 380 ? 134.236 116.858 142.891 1.00 40.32 380 ILE B CA 1
ATOM 5846 C C . ILE B 1 380 ? 133.270 116.239 141.896 1.00 42.81 380 ILE B C 1
ATOM 5847 O O . ILE B 1 380 ? 133.106 116.750 140.789 1.00 52.42 380 ILE B O 1
ATOM 5852 N N . VAL B 1 381 ? 132.586 115.166 142.278 1.00 39.37 381 VAL B N 1
ATOM 5853 C CA . VAL B 1 381 ? 131.602 114.520 141.413 1.00 36.02 381 VAL B CA 1
ATOM 5854 C C . VAL B 1 381 ? 130.449 115.463 141.121 1.00 42.40 381 VAL B C 1
ATOM 5855 O O . VAL B 1 381 ? 130.130 115.679 139.955 1.00 48.84 381 VAL B O 1
ATOM 5859 N N . GLY B 1 382 ? 129.864 116.102 142.127 1.00 42.25 382 GLY B N 1
ATOM 5860 C CA . GLY B 1 382 ? 128.762 117.031 141.942 1.00 42.09 382 GLY B CA 1
ATOM 5861 C C . GLY B 1 382 ? 129.102 118.282 141.144 1.00 42.47 382 GLY B C 1
ATOM 5862 O O . GLY B 1 382 ? 128.353 118.644 140.250 1.00 48.39 382 GLY B O 1
ATOM 5863 N N . ALA B 1 383 ? 130.246 118.918 141.366 1.00 39.71 383 ALA B N 1
ATOM 5864 C CA . ALA B 1 383 ? 130.672 120.071 140.584 1.00 40.92 383 ALA B CA 1
ATOM 5865 C C . ALA B 1 383 ? 130.950 119.735 139.116 1.00 45.15 383 ALA B C 1
ATOM 5866 O O . ALA B 1 383 ? 130.627 120.529 138.238 1.00 52.42 383 ALA B O 1
ATOM 5868 N N . THR B 1 384 ? 131.501 118.555 138.828 1.00 42.28 384 THR B N 1
ATOM 5869 C CA . THR B 1 384 ? 131.662 118.051 137.467 1.00 41.52 384 THR B CA 1
ATOM 5870 C C . THR B 1 384 ? 130.318 117.836 136.799 1.00 45.05 384 THR B C 1
ATOM 5871 O O . THR B 1 384 ? 130.089 118.304 135.692 1.00 49.32 384 THR B O 1
ATOM 5875 N N . CYS B 1 385 ? 129.389 117.185 137.484 1.00 43.11 385 CYS B N 1
ATOM 5876 C CA . CYS B 1 385 ? 128.065 116.911 136.969 1.00 38.19 385 CYS B CA 1
ATOM 5877 C C . CYS B 1 385 ? 127.244 118.181 136.732 1.00 41.78 385 CYS B C 1
ATOM 5878 O O . CYS B 1 385 ? 126.592 118.291 135.704 1.00 48.99 385 CYS B O 1
ATOM 5881 N N . TYR B 1 386 ? 127.329 119.185 137.603 1.00 40.71 386 TYR B N 1
ATOM 5882 C CA . TYR B 1 386 ? 126.699 120.478 137.377 1.00 41.11 386 TYR B CA 1
ATOM 5883 C C . TYR B 1 386 ? 127.271 121.219 136.173 1.00 44.58 386 TYR B C 1
ATOM 5884 O O . TYR B 1 386 ? 126.510 121.771 135.391 1.00 48.29 386 TYR B O 1
ATOM 5893 N N . ALA B 1 387 ? 128.576 121.172 135.928 1.00 42.56 387 ALA B N 1
ATOM 5894 C CA . ALA B 1 387 ? 129.157 121.772 134.734 1.00 39.70 387 ALA B CA 1
ATOM 5895 C C . ALA B 1 387 ? 128.688 121.088 133.447 1.00 41.67 387 ALA B C 1
ATOM 5896 O O . ALA B 1 387 ? 128.380 121.764 132.475 1.00 49.43 387 ALA B O 1
ATOM 5898 N N . MET B 1 388 ? 128.558 119.761 133.434 1.00 41.57 388 MET B N 1
ATOM 5899 C CA . MET B 1 388 ? 127.958 119.034 132.318 1.00 41.36 388 MET B CA 1
ATOM 5900 C C . MET B 1 388 ? 126.493 119.388 132.112 1.00 43.00 388 MET B C 1
ATOM 5901 O O . MET B 1 388 ? 126.061 119.548 130.976 1.00 50.08 388 MET B O 1
ATOM 5906 N N . PHE B 1 389 ? 125.725 119.574 133.178 1.00 40.31 389 PHE B N 1
ATOM 5907 C CA . PHE B 1 389 ? 124.358 120.044 133.080 1.00 40.28 389 PHE B CA 1
ATOM 5908 C C . PHE B 1 389 ? 124.252 121.437 132.465 1.00 42.68 389 PHE B C 1
ATOM 5909 O O . PHE B 1 389 ? 123.484 121.636 131.536 1.00 47.42 389 PHE B O 1
ATOM 5917 N N . VAL B 1 390 ? 125.074 122.389 132.888 1.00 42.22 390 VAL B N 1
ATOM 5918 C CA . VAL B 1 390 ? 125.132 123.729 132.294 1.00 38.20 390 VAL B CA 1
ATOM 5919 C C . VAL B 1 390 ? 125.526 123.676 130.815 1.00 40.90 390 VAL B C 1
ATOM 5920 O O . VAL B 1 390 ? 124.948 124.394 130.004 1.00 46.71 390 VAL B O 1
ATOM 5924 N N . GLY B 1 391 ? 126.423 122.773 130.426 1.00 39.70 391 GLY B N 1
ATOM 5925 C CA . GLY B 1 391 ? 126.756 122.503 129.036 1.00 39.78 391 GLY B CA 1
ATOM 5926 C C . GLY B 1 391 ? 125.578 122.009 128.201 1.00 42.41 391 GLY B C 1
ATOM 5927 O O . GLY B 1 391 ? 125.340 122.531 127.119 1.00 47.07 391 GLY B O 1
ATOM 5928 N N . HIS B 1 392 ? 124.777 121.085 128.712 1.00 40.61 392 HIS B N 1
ATOM 5929 C CA . HIS B 1 392 ? 123.554 120.632 128.058 1.00 38.31 392 HIS B CA 1
ATOM 5930 C C . HIS B 1 392 ? 122.463 121.692 127.998 1.00 40.21 392 HIS B C 1
ATOM 5931 O O . HIS B 1 392 ? 121.821 121.818 126.967 1.00 46.49 392 HIS B O 1
ATOM 5938 N N . ALA B 1 393 ? 122.246 122.465 129.060 1.00 40.04 393 ALA B N 1
ATOM 5939 C CA . ALA B 1 393 ? 121.284 123.554 129.058 1.00 40.06 393 ALA B CA 1
ATOM 5940 C C . ALA B 1 393 ? 121.648 124.589 127.996 1.00 41.87 393 ALA B C 1
ATOM 5941 O O . ALA B 1 393 ? 120.798 125.019 127.230 1.00 47.76 393 ALA B O 1
ATOM 5943 N N . THR B 1 394 ? 122.924 124.936 127.883 1.00 41.82 394 THR B N 1
ATOM 5944 C CA . THR B 1 394 ? 123.415 125.860 126.866 1.00 39.67 394 THR B CA 1
ATOM 5945 C C . THR B 1 394 ? 123.170 125.342 125.457 1.00 43.13 394 THR B C 1
ATOM 5946 O O . THR B 1 394 ? 122.668 126.090 124.629 1.00 50.43 394 THR B O 1
ATOM 5950 N N . ALA B 1 395 ? 123.436 124.066 125.182 1.00 42.95 395 ALA B N 1
ATOM 5951 C CA . ALA B 1 395 ? 123.167 123.460 123.888 1.00 38.01 395 ALA B CA 1
ATOM 5952 C C . ALA B 1 395 ? 121.674 123.373 123.564 1.00 39.89 395 ALA B C 1
ATOM 5953 O O . ALA B 1 395 ? 121.279 123.656 122.442 1.00 47.93 395 ALA B O 1
ATOM 5955 N N . LEU B 1 396 ? 120.813 123.057 124.529 1.00 40.42 396 LEU B N 1
ATOM 5956 C CA . LEU B 1 396 ? 119.370 123.115 124.342 1.00 41.15 396 LEU B CA 1
ATOM 5957 C C . LEU B 1 396 ? 118.935 124.532 123.974 1.00 43.24 396 LEU B C 1
ATOM 5958 O O . LEU B 1 396 ? 118.256 124.702 122.971 1.00 50.42 396 LEU B O 1
ATOM 5963 N N . ILE B 1 397 ? 119.357 125.548 124.717 1.00 42.98 397 ILE B N 1
ATOM 5964 C CA . ILE B 1 397 ? 118.922 126.924 124.484 1.00 43.56 397 ILE B CA 1
ATOM 5965 C C . ILE B 1 397 ? 119.373 127.439 123.112 1.00 45.48 397 ILE B C 1
ATOM 5966 O O . ILE B 1 397 ? 118.565 128.023 122.409 1.00 51.79 397 ILE B O 1
ATOM 5971 N N . GLN B 1 398 ? 120.582 127.137 122.644 1.00 44.26 398 GLN B N 1
ATOM 5972 C CA . GLN B 1 398 ? 121.010 127.441 121.274 1.00 44.10 398 GLN B CA 1
ATOM 5973 C C . GLN B 1 398 ? 120.208 126.721 120.180 1.00 45.51 398 GLN B C 1
ATOM 5974 O O . GLN B 1 398 ? 120.030 127.266 119.097 1.00 56.22 398 GLN B O 1
ATOM 5980 N N . SER B 1 399 ? 119.696 125.521 120.413 1.00 45.49 399 SER B N 1
ATOM 5981 C CA . SER B 1 399 ? 118.824 124.851 119.449 1.00 47.03 399 SER B CA 1
ATOM 5982 C C . SER B 1 399 ? 117.451 125.515 119.311 1.00 48.14 399 SER B C 1
ATOM 5983 O O . SER B 1 399 ? 116.801 125.361 118.281 1.00 53.01 399 SER B O 1
ATOM 5986 N N . LEU B 1 400 ? 116.987 126.253 120.320 1.00 49.69 400 LEU B N 1
ATOM 5987 C CA . LEU B 1 400 ? 115.604 126.717 120.396 1.00 51.79 400 LEU B CA 1
ATOM 5988 C C . LEU B 1 400 ? 115.315 128.016 119.639 1.00 58.97 400 LEU B C 1
ATOM 5989 O O . LEU B 1 400 ? 114.177 128.201 119.215 1.00 70.97 400 LEU B O 1
ATOM 5994 N N . ASP B 1 401 ? 116.288 128.895 119.409 1.00 55.65 401 ASP B N 1
ATOM 5995 C CA . ASP B 1 401 ? 116.087 130.087 118.573 1.00 62.12 401 ASP B CA 1
ATOM 5996 C C . ASP B 1 401 ? 117.085 130.180 117.420 1.00 60.70 401 ASP B C 1
ATOM 5997 O O . ASP B 1 401 ? 117.485 131.265 117.006 1.00 65.66 401 ASP B O 1
ATOM 6002 N N . SER B 1 402 ? 117.456 129.036 116.853 1.00 57.83 402 SER B N 1
ATOM 6003 C CA . SER B 1 402 ? 118.431 128.956 115.766 1.00 56.65 402 SER B CA 1
ATOM 6004 C C . SER B 1 402 ? 118.027 129.761 114.541 1.00 54.41 402 SER B C 1
ATOM 6005 O O . SER B 1 402 ? 118.866 130.450 113.978 1.00 62.33 402 SER B O 1
ATOM 6008 N N . SER B 1 403 ? 116.752 129.782 114.176 1.00 46.72 403 SER B N 1
ATOM 6009 C CA . SER B 1 403 ? 116.239 130.564 113.057 1.00 47.53 403 SER B CA 1
ATOM 6010 C C . SER B 1 403 ? 116.455 132.059 113.253 1.00 51.18 403 SER B C 1
ATOM 6011 O O . SER B 1 403 ? 116.850 132.762 112.329 1.00 57.41 403 SER B O 1
ATOM 6014 N N . ARG B 1 404 ? 116.235 132.558 114.467 1.00 50.00 404 ARG B N 1
ATOM 6015 C CA . ARG B 1 404 ? 116.441 133.964 114.811 1.00 48.81 404 ARG B CA 1
ATOM 6016 C C . ARG B 1 404 ? 117.903 134.318 114.863 1.00 49.59 404 ARG B C 1
ATOM 6017 O O . ARG B 1 404 ? 118.291 135.275 114.210 1.00 57.14 404 ARG B O 1
ATOM 6025 N N . ARG B 1 405 ? 118.737 133.522 115.528 1.00 47.15 405 ARG B N 1
ATOM 6026 C CA . ARG B 1 405 ? 120.187 133.686 115.494 1.00 47.15 405 ARG B CA 1
ATOM 6027 C C . ARG B 1 405 ? 120.696 133.785 114.067 1.00 51.53 405 ARG B C 1
ATOM 6028 O O . ARG B 1 405 ? 121.458 134.691 113.770 1.00 59.48 405 ARG B O 1
ATOM 6036 N N . GLN B 1 406 ? 120.269 132.898 113.181 1.00 51.22 406 GLN B N 1
ATOM 6037 C CA . GLN B 1 406 ? 120.764 132.863 111.813 1.00 49.57 406 GLN B CA 1
ATOM 6038 C C . GLN B 1 406 ? 120.311 134.058 110.989 1.00 50.50 406 GLN B C 1
ATOM 6039 O O . GLN B 1 406 ? 121.128 134.614 110.266 1.00 54.89 406 GLN B O 1
ATOM 6045 N N . TYR B 1 407 ? 119.073 134.526 111.133 1.00 50.24 407 TYR B N 1
ATOM 6046 C CA . TYR B 1 407 ? 118.644 135.776 110.514 1.00 48.72 407 TYR B CA 1
ATOM 6047 C C . TYR B 1 407 ? 119.453 136.971 111.018 1.00 51.92 407 TYR B C 1
ATOM 6048 O O . TYR B 1 407 ? 119.866 137.795 110.211 1.00 57.33 407 TYR B O 1
ATOM 6057 N N . GLN B 1 408 ? 119.760 137.055 112.313 1.00 49.38 408 GLN B N 1
ATOM 6058 C CA . GLN B 1 408 ? 120.596 138.133 112.835 1.00 48.90 408 GLN B CA 1
ATOM 6059 C C . GLN B 1 408 ? 122.025 138.077 112.323 1.00 51.59 408 GLN B C 1
ATOM 6060 O O . GLN B 1 408 ? 122.559 139.111 111.960 1.00 58.65 408 GLN B O 1
ATOM 6066 N N . GLU B 1 409 ? 122.657 136.915 112.234 1.00 47.94 409 GLU B N 1
ATOM 6067 C CA . GLU B 1 409 ? 123.972 136.789 111.613 1.00 49.48 409 GLU B CA 1
ATOM 6068 C C . GLU B 1 409 ? 123.970 137.232 110.148 1.00 52.85 409 GLU B C 1
ATOM 6069 O O . GLU B 1 409 ? 124.836 138.000 109.738 1.00 57.08 409 GLU B O 1
ATOM 6075 N N . LYS B 1 410 ? 122.968 136.826 109.363 1.00 52.56 410 LYS B N 1
ATOM 6076 C CA . LYS B 1 410 ? 122.784 137.273 107.980 1.00 48.78 410 LYS B CA 1
ATOM 6077 C C . LYS B 1 410 ? 122.673 138.783 107.901 1.00 50.55 410 LYS B C 1
ATOM 6078 O O . LYS B 1 410 ? 123.395 139.405 107.139 1.00 55.01 410 LYS B O 1
ATOM 6084 N N . TYR B 1 411 ? 121.786 139.366 108.700 1.00 50.14 411 TYR B N 1
ATOM 6085 C CA . TYR B 1 411 ? 121.592 140.813 108.701 1.00 50.06 411 TYR B CA 1
ATOM 6086 C C . TYR B 1 411 ? 122.863 141.581 109.067 1.00 52.43 411 TYR B C 1
ATOM 6087 O O . TYR B 1 411 ? 123.208 142.566 108.417 1.00 57.89 411 TYR B O 1
ATOM 6096 N N . LYS B 1 412 ? 123.555 141.127 110.108 1.00 51.15 412 LYS B N 1
ATOM 6097 C CA . LYS B 1 412 ? 124.784 141.791 110.558 1.00 49.94 412 LYS B CA 1
ATOM 6098 C C . LYS B 1 412 ? 125.869 141.782 109.484 1.00 49.56 412 LYS B C 1
ATOM 6099 O O . LYS B 1 412 ? 126.618 142.742 109.397 1.00 53.12 412 LYS B O 1
ATOM 6105 N N . GLN B 1 413 ? 125.911 140.804 108.586 1.00 49.45 413 GLN B N 1
ATOM 6106 C CA . GLN B 1 413 ? 126.767 140.863 107.396 1.00 46.00 413 GLN B CA 1
ATOM 6107 C C . GLN B 1 413 ? 126.293 141.872 106.349 1.00 46.27 413 GLN B C 1
ATOM 6108 O O . GLN B 1 413 ? 127.120 142.487 105.693 1.00 53.08 413 GLN B O 1
ATOM 6114 N N . VAL B 1 414 ? 124.993 142.127 106.220 1.00 45.01 414 VAL B N 1
ATOM 6115 C CA . VAL B 1 414 ? 124.486 143.228 105.387 1.00 44.24 414 VAL B CA 1
ATOM 6116 C C . VAL B 1 414 ? 124.901 144.582 105.954 1.00 48.46 414 VAL B C 1
ATOM 6117 O O . VAL B 1 414 ? 125.364 145.436 105.216 1.00 53.02 414 VAL B O 1
ATOM 6121 N N . GLU B 1 415 ? 124.842 144.784 107.264 1.00 48.45 415 GLU B N 1
ATOM 6122 C CA . GLU B 1 415 ? 125.365 145.994 107.905 1.00 48.80 415 GLU B CA 1
ATOM 6123 C C . GLU B 1 415 ? 126.869 146.171 107.677 1.00 49.31 415 GLU B C 1
ATOM 6124 O O . GLU B 1 415 ? 127.318 147.275 107.402 1.00 52.66 415 GLU B O 1
ATOM 6130 N N . GLN B 1 416 ? 127.661 145.103 107.720 1.00 48.74 416 GLN B N 1
ATOM 6131 C CA . GLN B 1 416 ? 129.090 145.144 107.408 1.00 46.46 416 GLN B CA 1
ATOM 6132 C C . GLN B 1 416 ? 129.366 145.564 105.966 1.00 48.65 416 GLN B C 1
ATOM 6133 O O . GLN B 1 416 ? 130.265 146.362 105.740 1.00 52.06 416 GLN B O 1
ATOM 6139 N N . TYR B 1 417 ? 128.529 145.136 105.028 1.00 49.95 417 TYR B N 1
ATOM 6140 C CA . TYR B 1 417 ? 128.695 145.537 103.634 1.00 46.95 417 TYR B CA 1
ATOM 6141 C C . TYR B 1 417 ? 128.478 147.048 103.472 1.00 48.61 417 TYR B C 1
ATOM 6142 O O . TYR B 1 417 ? 129.279 147.732 102.834 1.00 53.61 417 TYR B O 1
ATOM 6151 N N . MET B 1 418 ? 127.392 147.560 104.051 1.00 50.20 418 MET B N 1
ATOM 6152 C CA . MET B 1 418 ? 127.058 148.983 103.981 1.00 49.08 418 MET B CA 1
ATOM 6153 C C . MET B 1 418 ? 128.087 149.849 104.691 1.00 50.08 418 MET B C 1
ATOM 6154 O O . MET B 1 418 ? 128.420 150.926 104.220 1.00 54.44 418 MET B O 1
ATOM 6159 N N . SER B 1 419 ? 128.629 149.366 105.800 1.00 49.94 419 SER B N 1
ATOM 6160 C CA . SER B 1 419 ? 129.729 149.987 106.525 1.00 50.60 419 SER B CA 1
ATOM 6161 C C . SER B 1 419 ? 131.020 150.028 105.720 1.00 52.46 419 SER B C 1
ATOM 6162 O O . SER B 1 419 ? 131.612 151.089 105.594 1.00 56.28 419 SER B O 1
ATOM 6165 N N . PHE B 1 420 ? 131.438 148.930 105.093 1.00 53.37 420 PHE B N 1
ATOM 6166 C CA . PHE B 1 420 ? 132.630 148.895 104.246 1.00 49.13 420 PHE B CA 1
ATOM 6167 C C . PHE B 1 420 ? 132.550 149.879 103.084 1.00 48.07 420 PHE B C 1
ATOM 6168 O O . PHE B 1 420 ? 133.499 150.601 102.815 1.00 52.66 420 PHE B O 1
ATOM 6176 N N . HIS B 1 421 ? 131.406 149.961 102.416 1.00 51.33 421 HIS B N 1
ATOM 6177 C CA . HIS B 1 421 ? 131.170 150.912 101.331 1.00 48.56 421 HIS B CA 1
ATOM 6178 C C . HIS B 1 421 ? 130.808 152.322 101.786 1.00 51.91 421 HIS B C 1
ATOM 6179 O O . HIS B 1 421 ? 130.679 153.203 100.948 1.00 54.94 421 HIS B O 1
ATOM 6186 N N . LYS B 1 422 ? 130.673 152.574 103.088 1.00 53.20 422 LYS B N 1
ATOM 6187 C CA . LYS B 1 422 ? 130.336 153.880 103.668 1.00 52.07 422 LYS B CA 1
ATOM 6188 C C . LYS B 1 422 ? 129.074 154.485 103.050 1.00 54.95 422 LYS B C 1
ATOM 6189 O O . LYS B 1 422 ? 129.048 155.662 102.705 1.00 60.08 422 LYS B O 1
ATOM 6195 N N . LEU B 1 423 ? 128.019 153.685 102.890 1.00 53.70 423 LEU B N 1
ATOM 6196 C CA . LEU B 1 423 ? 126.745 154.148 102.341 1.00 53.44 423 LEU B CA 1
ATOM 6197 C C . LEU B 1 423 ? 126.063 155.158 103.283 1.00 58.51 423 LEU B C 1
ATOM 6198 O O . LEU B 1 423 ? 126.130 154.962 104.497 1.00 63.88 423 LEU B O 1
ATOM 6203 N N . PRO B 1 424 ? 125.374 156.195 102.774 1.00 53.16 424 PRO B N 1
ATOM 6204 C CA . PRO B 1 424 ? 124.647 157.179 103.578 1.00 52.77 424 PRO B CA 1
ATOM 6205 C C . PRO B 1 424 ? 123.550 156.586 104.462 1.00 57.71 424 PRO B C 1
ATOM 6206 O O . PRO B 1 424 ? 122.940 155.586 104.094 1.00 61.75 424 PRO B O 1
ATOM 6210 N N . ALA B 1 425 ? 123.223 157.223 105.587 1.00 58.02 425 ALA B N 1
ATOM 6211 C CA . ALA B 1 425 ? 122.240 156.708 106.546 1.00 60.28 425 ALA B CA 1
ATOM 6212 C C . ALA B 1 425 ? 120.832 156.483 105.967 1.00 59.57 425 ALA B C 1
ATOM 6213 O O . ALA B 1 425 ? 120.159 155.533 106.353 1.00 62.75 425 ALA B O 1
ATOM 6215 N N . ASP B 1 426 ? 120.374 157.297 105.018 1.00 55.56 426 ASP B N 1
ATOM 6216 C CA . ASP B 1 426 ? 119.081 157.098 104.369 1.00 59.85 426 ASP B CA 1
ATOM 6217 C C . ASP B 1 426 ? 119.095 155.954 103.348 1.00 60.29 426 ASP B C 1
ATOM 6218 O O . ASP B 1 426 ? 118.103 155.246 103.211 1.00 62.88 426 ASP B O 1
ATOM 6223 N N . MET B 1 427 ? 120.222 155.695 102.689 1.00 56.90 427 MET B N 1
ATOM 6224 C CA . MET B 1 427 ? 120.405 154.520 101.844 1.00 53.87 427 MET B CA 1
ATOM 6225 C C . MET B 1 427 ? 120.445 153.248 102.684 1.00 53.74 427 MET B C 1
ATOM 6226 O O . MET B 1 427 ? 119.802 152.266 102.339 1.00 59.73 427 MET B O 1
ATOM 6231 N N . ARG B 1 428 ? 121.099 153.267 103.847 1.00 50.68 428 ARG B N 1
ATOM 6232 C CA . ARG B 1 428 ? 121.062 152.150 104.792 1.00 50.54 428 ARG B CA 1
ATOM 6233 C C . ARG B 1 428 ? 119.673 151.862 105.334 1.00 54.55 428 ARG B C 1
ATOM 6234 O O . ARG B 1 428 ? 119.290 150.703 105.414 1.00 61.73 428 ARG B O 1
ATOM 6242 N N . GLN B 1 429 ? 118.888 152.887 105.661 1.00 54.47 429 GLN B N 1
ATOM 6243 C CA . GLN B 1 429 ? 117.501 152.711 106.086 1.00 52.61 429 GLN B CA 1
ATOM 6244 C C . GLN B 1 429 ? 116.640 152.132 104.982 1.00 52.98 429 GLN B C 1
ATOM 6245 O O . GLN B 1 429 ? 115.830 151.260 105.247 1.00 57.00 429 GLN B O 1
ATOM 6251 N N . LYS B 1 430 ? 116.848 152.533 103.735 1.00 51.09 430 LYS B N 1
ATOM 6252 C CA . LYS B 1 430 ? 116.157 151.972 102.586 1.00 47.87 430 LYS B CA 1
ATOM 6253 C C . LYS B 1 430 ? 116.516 150.504 102.351 1.00 51.66 430 LYS B C 1
ATOM 6254 O O . LYS B 1 430 ? 115.644 149.714 102.037 1.00 56.72 430 LYS B O 1
ATOM 6260 N N . ILE B 1 431 ? 117.764 150.103 102.546 1.00 51.00 431 ILE B N 1
ATOM 6261 C CA . ILE B 1 431 ? 118.173 148.702 102.442 1.00 45.15 431 ILE B CA 1
ATOM 6262 C C . ILE B 1 431 ? 117.599 147.876 103.593 1.00 48.84 431 ILE B C 1
ATOM 6263 O O . ILE B 1 431 ? 117.025 146.822 103.357 1.00 56.13 431 ILE B O 1
ATOM 6268 N N . HIS B 1 432 ? 117.670 148.356 104.827 1.00 49.62 432 HIS B N 1
ATOM 6269 C CA . HIS B 1 432 ? 117.086 147.694 105.993 1.00 51.60 432 HIS B CA 1
ATOM 6270 C C . HIS B 1 432 ? 115.577 147.468 105.824 1.00 55.16 432 HIS B C 1
ATOM 6271 O O . HIS B 1 432 ? 115.076 146.374 106.033 1.00 58.49 432 HIS B O 1
ATOM 6278 N N . ASP B 1 433 ? 114.860 148.488 105.378 1.00 51.28 433 ASP B N 1
ATOM 6279 C CA . ASP B 1 433 ? 113.438 148.466 105.081 1.00 51.64 433 ASP B CA 1
ATOM 6280 C C . ASP B 1 433 ? 113.074 147.494 103.955 1.00 51.74 433 ASP B C 1
ATOM 6281 O O . ASP B 1 433 ? 112.073 146.795 104.035 1.00 58.35 433 ASP B O 1
ATOM 6286 N N . TYR B 1 434 ? 113.914 147.362 102.934 1.00 49.66 434 TYR B N 1
ATOM 6287 C CA . TYR B 1 434 ? 113.751 146.337 101.916 1.00 45.80 434 TYR B CA 1
ATOM 6288 C C . TYR B 1 434 ? 113.932 144.934 102.481 1.00 48.42 434 TYR B C 1
ATOM 6289 O O . TYR B 1 434 ? 113.125 144.070 102.178 1.00 55.18 434 TYR B O 1
ATOM 6298 N N . TYR B 1 435 ? 114.943 144.668 103.299 1.00 48.76 435 TYR B N 1
ATOM 6299 C CA . TYR B 1 435 ? 115.168 143.334 103.846 1.00 48.53 435 TYR B CA 1
ATOM 6300 C C . TYR B 1 435 ? 114.010 142.869 104.723 1.00 54.39 435 TYR B C 1
ATOM 6301 O O . TYR B 1 435 ? 113.580 141.727 104.608 1.00 58.15 435 TYR B O 1
ATOM 6310 N N . GLU B 1 436 ? 113.444 143.749 105.545 1.00 57.07 436 GLU B N 1
ATOM 6311 C CA . GLU B 1 436 ? 112.267 143.445 106.355 1.00 55.91 436 GLU B CA 1
ATOM 6312 C C . GLU B 1 436 ? 111.024 143.158 105.520 1.00 53.12 436 GLU B C 1
ATOM 6313 O O . GLU B 1 436 ? 110.331 142.190 105.799 1.00 61.16 436 GLU B O 1
ATOM 6319 N N . HIS B 1 437 ? 110.745 143.886 104.448 1.00 50.27 437 HIS B N 1
ATOM 6320 C CA . HIS B 1 437 ? 109.635 143.534 103.563 1.00 47.82 437 HIS B CA 1
ATOM 6321 C C . HIS B 1 437 ? 109.918 142.324 102.680 1.00 52.01 437 HIS B C 1
ATOM 6322 O O . HIS B 1 437 ? 108.996 141.571 102.395 1.00 60.77 437 HIS B O 1
ATOM 6329 N N . ARG B 1 438 ? 111.162 142.120 102.259 1.00 51.93 438 ARG B N 1
ATOM 6330 C CA . ARG B 1 438 ? 111.486 141.001 101.363 1.00 49.67 438 ARG B CA 1
ATOM 6331 C C . ARG B 1 438 ? 111.609 139.608 101.999 1.00 52.50 438 ARG B C 1
ATOM 6332 O O . ARG B 1 438 ? 111.349 138.597 101.347 1.00 56.63 438 ARG B O 1
ATOM 6340 N N . TYR B 1 439 ? 112.006 139.564 103.265 1.00 52.40 439 TYR B N 1
ATOM 6341 C CA . TYR B 1 439 ? 112.206 138.315 103.995 1.00 53.27 439 TYR B CA 1
ATOM 6342 C C . TYR B 1 439 ? 111.346 138.174 105.238 1.00 58.12 439 TYR B C 1
ATOM 6343 O O . TYR B 1 439 ? 111.213 137.063 105.728 1.00 61.77 439 TYR B O 1
ATOM 6352 N N . GLN B 1 440 ? 110.752 139.242 105.772 1.00 57.50 440 GLN B N 1
ATOM 6353 C CA . GLN B 1 440 ? 109.821 139.182 106.905 1.00 56.33 440 GLN B CA 1
ATOM 6354 C C . GLN B 1 440 ? 110.403 138.440 108.113 1.00 57.10 440 GLN B C 1
ATOM 6355 O O . GLN B 1 440 ? 109.751 137.606 108.732 1.00 61.91 440 GLN B O 1
ATOM 6361 N N . GLY B 1 441 ? 111.669 138.701 108.419 1.00 57.17 441 GLY B N 1
ATOM 6362 C CA . GLY B 1 441 ? 112.405 138.094 109.522 1.00 55.61 441 GLY B CA 1
ATOM 6363 C C . GLY B 1 441 ? 112.786 136.625 109.340 1.00 57.50 441 GLY B C 1
ATOM 6364 O O . GLY B 1 441 ? 113.302 136.017 110.274 1.00 60.26 441 GLY B O 1
ATOM 6365 N N . LYS B 1 442 ? 112.538 136.023 108.177 1.00 58.33 442 LYS B N 1
ATOM 6366 C CA . LYS B 1 442 ? 112.735 134.594 107.927 1.00 52.48 442 LYS B CA 1
ATOM 6367 C C . LYS B 1 442 ? 113.997 134.362 107.118 1.00 52.98 442 LYS B C 1
ATOM 6368 O O . LYS B 1 442 ? 114.182 134.967 106.073 1.00 57.88 442 LYS B O 1
ATOM 6374 N N . ILE B 1 443 ? 114.848 133.453 107.572 1.00 50.06 443 ILE B N 1
ATOM 6375 C CA . ILE B 1 443 ? 116.006 132.978 106.822 1.00 47.99 443 ILE B CA 1
ATOM 6376 C C . ILE B 1 443 ? 115.743 131.595 106.237 1.00 52.88 443 ILE B C 1
ATOM 6377 O O . ILE B 1 443 ? 115.384 130.654 106.935 1.00 57.38 443 ILE B O 1
ATOM 6382 N N . PHE B 1 444 ? 115.914 131.492 104.935 1.00 52.63 444 PHE B N 1
ATOM 6383 C CA . PHE B 1 444 ? 115.863 130.274 104.146 1.00 51.60 444 PHE B CA 1
ATOM 6384 C C . PHE B 1 444 ? 116.585 130.546 102.830 1.00 56.89 444 PHE B C 1
ATOM 6385 O O . PHE B 1 444 ? 116.732 131.694 102.428 1.00 62.36 444 PHE B O 1
ATOM 6393 N N . ASP B 1 445 ? 117.004 129.507 102.126 1.00 58.34 445 ASP B N 1
ATOM 6394 C CA . ASP B 1 445 ? 117.598 129.617 100.794 1.00 58.99 445 ASP B CA 1
ATOM 6395 C C . ASP B 1 445 ? 116.724 128.875 99.786 1.00 62.25 445 ASP B C 1
ATOM 6396 O O . ASP B 1 445 ? 116.777 127.652 99.682 1.00 67.30 445 ASP B O 1
ATOM 6401 N N . GLU B 1 446 ? 115.850 129.601 99.090 1.00 61.12 446 GLU B N 1
ATOM 6402 C CA . GLU B 1 446 ? 114.831 129.011 98.221 1.00 60.33 446 GLU B CA 1
ATOM 6403 C C . GLU B 1 446 ? 115.430 128.137 97.121 1.00 59.41 446 GLU B C 1
ATOM 6404 O O . GLU B 1 446 ? 114.880 127.083 96.827 1.00 62.87 446 GLU B O 1
ATOM 6410 N N . GLU B 1 447 ? 116.565 128.511 96.534 1.00 58.62 447 GLU B N 1
ATOM 6411 C CA . GLU B 1 447 ? 117.185 127.716 95.482 1.00 56.81 447 GLU B CA 1
ATOM 6412 C C . GLU B 1 447 ? 117.660 126.361 95.992 1.00 58.63 447 GLU B C 1
ATOM 6413 O O . GLU B 1 447 ? 117.449 125.357 95.327 1.00 62.71 447 GLU B O 1
ATOM 6415 N N . ASN B 1 448 ? 118.237 126.284 97.193 1.00 57.96 448 ASN B N 1
ATOM 6416 C CA . ASN B 1 448 ? 118.627 125.008 97.783 1.00 56.23 448 ASN B CA 1
ATOM 6417 C C . ASN B 1 448 ? 117.408 124.158 98.116 1.00 56.48 448 ASN B C 1
ATOM 6418 O O . ASN B 1 448 ? 117.393 122.979 97.797 1.00 60.54 448 ASN B O 1
ATOM 6423 N N . ILE B 1 449 ? 116.379 124.740 98.723 1.00 53.58 449 ILE B N 1
ATOM 6424 C CA . ILE B 1 449 ? 115.171 124.016 99.110 1.00 50.23 449 ILE B CA 1
ATOM 6425 C C . ILE B 1 449 ? 114.460 123.450 97.883 1.00 51.03 449 ILE B C 1
ATOM 6426 O O . ILE B 1 449 ? 114.144 122.272 97.857 1.00 54.54 449 ILE B O 1
ATOM 6431 N N . LEU B 1 450 ? 114.247 124.234 96.829 1.00 48.12 450 LEU B N 1
ATOM 6432 C CA . LEU B 1 450 ? 113.632 123.720 95.614 1.00 48.02 450 LEU B CA 1
ATOM 6433 C C . LEU B 1 450 ? 114.494 122.677 94.903 1.00 49.15 450 LEU B C 1
ATOM 6434 O O . LEU B 1 450 ? 113.940 121.731 94.365 1.00 54.04 450 LEU B O 1
ATOM 6439 N N . ASN B 1 451 ? 115.822 122.772 94.913 1.00 50.14 451 ASN B N 1
ATOM 6440 C CA . ASN B 1 451 ? 116.679 121.746 94.319 1.00 49.00 451 ASN B CA 1
ATOM 6441 C C . ASN B 1 451 ? 116.609 120.407 95.064 1.00 50.90 451 ASN B C 1
ATOM 6442 O O . ASN B 1 451 ? 116.773 119.368 94.444 1.00 57.71 451 ASN B O 1
ATOM 6447 N N . GLU B 1 452 ? 116.368 120.388 96.370 1.00 48.44 452 GLU B N 1
ATOM 6448 C CA . GLU B 1 452 ? 116.266 119.163 97.167 1.00 48.56 452 GLU B CA 1
ATOM 6449 C C . GLU B 1 452 ? 114.960 118.387 96.998 1.00 49.69 452 GLU B C 1
ATOM 6450 O O . GLU B 1 452 ? 114.932 117.179 97.224 1.00 56.53 452 GLU B O 1
ATOM 6456 N N . LEU B 1 453 ? 113.878 119.050 96.618 1.00 48.60 453 LEU B N 1
ATOM 6457 C CA . LEU B 1 453 ? 112.562 118.472 96.363 1.00 44.97 453 LEU B CA 1
ATOM 6458 C C . LEU B 1 453 ? 112.539 117.591 95.106 1.00 45.60 453 LEU B C 1
ATOM 6459 O O . LEU B 1 453 ? 113.463 117.599 94.298 1.00 49.56 453 LEU B O 1
ATOM 6464 N N . ASN B 1 454 ? 111.470 116.828 94.910 1.00 45.81 454 ASN B N 1
ATOM 6465 C CA . ASN B 1 454 ? 111.215 116.120 93.657 1.00 42.65 454 ASN B CA 1
ATOM 6466 C C . ASN B 1 454 ? 110.327 116.951 92.719 1.00 45.62 454 ASN B C 1
ATOM 6467 O O . ASN B 1 454 ? 109.831 118.016 93.080 1.00 50.72 454 ASN B O 1
ATOM 6472 N N . ASP B 1 455 ? 110.107 116.476 91.497 1.00 44.72 455 ASP B N 1
ATOM 6473 C CA . ASP B 1 455 ? 109.293 117.174 90.504 1.00 43.53 455 ASP B CA 1
ATOM 6474 C C . ASP B 1 455 ? 107.817 117.366 90.902 1.00 46.93 455 ASP B C 1
ATOM 6475 O O . ASP B 1 455 ? 107.313 118.478 90.756 1.00 53.56 455 ASP B O 1
ATOM 6477 N N . PRO B 1 456 ? 107.115 116.363 91.458 1.00 43.20 456 PRO B N 1
ATOM 6478 C CA . PRO B 1 456 ? 105.780 116.541 92.016 1.00 41.76 456 PRO B CA 1
ATOM 6479 C C . PRO B 1 456 ? 105.665 117.621 93.093 1.00 44.57 456 PRO B C 1
ATOM 6480 O O . PRO B 1 456 ? 104.754 118.432 93.027 1.00 52.26 456 PRO B O 1
ATOM 6484 N N . LEU B 1 457 ? 106.568 117.680 94.072 1.00 42.40 457 LEU B N 1
ATOM 6485 C CA . LEU B 1 457 ? 106.522 118.699 95.115 1.00 43.74 457 LEU B CA 1
ATOM 6486 C C . LEU B 1 457 ? 106.810 120.097 94.585 1.00 47.56 457 LEU B C 1
ATOM 6487 O O . LEU B 1 457 ? 106.121 121.027 94.977 1.00 52.98 457 LEU B O 1
ATOM 6492 N N . ARG B 1 458 ? 107.773 120.269 93.675 1.00 45.33 458 ARG B N 1
ATOM 6493 C CA . ARG B 1 458 ? 108.034 121.573 93.064 1.00 43.00 458 ARG B CA 1
ATOM 6494 C C . ARG B 1 458 ? 106.829 122.078 92.300 1.00 48.02 458 ARG B C 1
ATOM 6495 O O . ARG B 1 458 ? 106.444 123.219 92.510 1.00 55.29 458 ARG B O 1
ATOM 6503 N N . GLU B 1 459 ? 106.198 121.273 91.452 1.00 49.85 459 GLU B N 1
ATOM 6504 C CA . GLU B 1 459 ? 105.032 121.756 90.708 1.00 50.50 459 GLU B CA 1
ATOM 6505 C C . GLU B 1 459 ? 103.806 121.994 91.595 1.00 51.27 459 GLU B C 1
ATOM 6506 O O . GLU B 1 459 ? 103.050 122.922 91.355 1.00 56.97 459 GLU B O 1
ATOM 6512 N N . GLU B 1 460 ? 103.638 121.246 92.679 1.00 48.87 460 GLU B N 1
ATOM 6513 C CA . GLU B 1 460 ? 102.614 121.492 93.688 1.00 47.47 460 GLU B CA 1
ATOM 6514 C C . GLU B 1 460 ? 102.800 122.830 94.426 1.00 52.89 460 GLU B C 1
ATOM 6515 O O . GLU B 1 460 ? 101.843 123.584 94.579 1.00 60.14 460 GLU B O 1
ATOM 6521 N N . ILE B 1 461 ? 104.021 123.188 94.820 1.00 51.94 461 ILE B N 1
ATOM 6522 C CA . ILE B 1 461 ? 104.333 124.483 95.439 1.00 48.69 461 ILE B CA 1
ATOM 6523 C C . ILE B 1 461 ? 104.178 125.635 94.455 1.00 51.15 461 ILE B C 1
ATOM 6524 O O . ILE B 1 461 ? 103.589 126.652 94.790 1.00 57.67 461 ILE B O 1
ATOM 6529 N N . VAL B 1 462 ? 104.676 125.493 93.231 1.00 49.85 462 VAL B N 1
ATOM 6530 C CA . VAL B 1 462 ? 104.579 126.521 92.190 1.00 48.01 462 VAL B CA 1
ATOM 6531 C C . VAL B 1 462 ? 103.126 126.805 91.818 1.00 53.42 462 VAL B C 1
ATOM 6532 O O . VAL B 1 462 ? 102.753 127.965 91.690 1.00 58.11 462 VAL B O 1
ATOM 6536 N N . ASN B 1 463 ? 102.270 125.792 91.698 1.00 55.29 463 ASN B N 1
ATOM 6537 C CA . ASN B 1 463 ? 100.851 126.002 91.443 1.00 55.44 463 ASN B CA 1
ATOM 6538 C C . ASN B 1 463 ? 100.162 126.732 92.597 1.00 54.70 463 ASN B C 1
ATOM 6539 O O . ASN B 1 463 ? 99.320 127.589 92.345 1.00 64.51 463 ASN B O 1
ATOM 6544 N N . PHE B 1 464 ? 100.527 126.466 93.847 1.00 48.18 464 PHE B N 1
ATOM 6545 C CA . PHE B 1 464 ? 99.962 127.179 94.979 1.00 48.62 464 PHE B CA 1
ATOM 6546 C C . PHE B 1 464 ? 100.338 128.658 94.982 1.00 54.02 464 PHE B C 1
ATOM 6547 O O . PHE B 1 464 ? 99.482 129.504 95.228 1.00 64.13 464 PHE B O 1
ATOM 6555 N N . ASN B 1 465 ? 101.591 128.988 94.676 1.00 54.44 465 ASN B N 1
ATOM 6556 C CA . ASN B 1 465 ? 102.056 130.366 94.663 1.00 54.98 465 ASN B CA 1
ATOM 6557 C C . ASN B 1 465 ? 101.521 131.165 93.472 1.00 58.65 465 ASN B C 1
ATOM 6558 O O . ASN B 1 465 ? 101.099 132.302 93.659 1.00 63.57 465 ASN B O 1
ATOM 6563 N N . CYS B 1 466 ? 101.551 130.611 92.260 1.00 55.67 466 CYS B N 1
ATOM 6564 C CA . CYS B 1 466 ? 101.512 131.412 91.038 1.00 56.36 466 CYS B CA 1
ATOM 6565 C C . CYS B 1 466 ? 100.320 131.181 90.105 1.00 65.17 466 CYS B C 1
ATOM 6566 O O . CYS B 1 466 ? 100.069 132.034 89.257 1.00 72.24 466 CYS B O 1
ATOM 6569 N N . ARG B 1 467 ? 99.569 130.082 90.213 1.00 65.55 467 ARG B N 1
ATOM 6570 C CA . ARG B 1 467 ? 98.477 129.796 89.272 1.00 68.06 467 ARG B CA 1
ATOM 6571 C C . ARG B 1 467 ? 97.337 130.819 89.363 1.00 70.58 467 ARG B C 1
ATOM 6572 O O . ARG B 1 467 ? 96.823 131.273 88.343 1.00 68.46 467 ARG B O 1
ATOM 6574 N N . LYS B 1 468 ? 96.995 131.262 90.576 1.00 70.48 468 LYS B N 1
ATOM 6575 C CA . LYS B 1 468 ? 95.998 132.309 90.811 1.00 68.33 468 LYS B CA 1
ATOM 6576 C C . LYS B 1 468 ? 96.350 133.675 90.206 1.00 70.98 468 LYS B C 1
ATOM 6577 O O . LYS B 1 468 ? 95.458 134.487 89.983 1.00 77.42 468 LYS B O 1
ATOM 6579 N N . LEU B 1 469 ? 97.622 133.949 89.926 1.00 67.93 469 LEU B N 1
ATOM 6580 C CA . LEU B 1 469 ? 98.051 135.128 89.199 1.00 63.45 469 LEU B CA 1
ATOM 6581 C C . LEU B 1 469 ? 97.959 134.886 87.694 1.00 69.36 469 LEU B C 1
ATOM 6582 O O . LEU B 1 469 ? 97.128 135.481 87.010 1.00 79.27 469 LEU B O 1
ATOM 6584 N N . VAL B 1 470 ? 98.776 133.983 87.161 1.00 68.39 470 VAL B N 1
ATOM 6585 C CA . VAL B 1 470 ? 98.977 133.843 85.723 1.00 71.64 470 VAL B CA 1
ATOM 6586 C C . VAL B 1 470 ? 97.775 133.291 84.950 1.00 80.63 470 VAL B C 1
ATOM 6587 O O . VAL B 1 470 ? 97.658 133.550 83.756 1.00 88.92 470 VAL B O 1
ATOM 6589 N N . ALA B 1 471 ? 96.843 132.571 85.582 1.00 78.70 471 ALA B N 1
ATOM 6590 C CA . ALA B 1 471 ? 95.668 132.021 84.897 1.00 82.64 471 ALA B CA 1
ATOM 6591 C C . ALA B 1 471 ? 94.707 133.096 84.357 1.00 86.53 471 ALA B C 1
ATOM 6592 O O . ALA B 1 471 ? 93.931 132.838 83.438 1.00 92.65 471 ALA B O 1
ATOM 6594 N N . THR B 1 472 ? 94.754 134.305 84.916 1.00 83.54 472 THR B N 1
ATOM 6595 C CA . THR B 1 472 ? 93.882 135.422 84.523 1.00 80.96 472 THR B CA 1
ATOM 6596 C C . THR B 1 472 ? 94.337 136.130 83.247 1.00 83.57 472 THR B C 1
ATOM 6597 O O . THR B 1 472 ? 93.578 136.918 82.686 1.00 85.63 472 THR B O 1
ATOM 6601 N N . MET B 1 473 ? 95.555 135.879 82.769 1.00 86.55 473 MET B N 1
ATOM 6602 C CA . MET B 1 473 ? 96.131 136.573 81.621 1.00 89.39 473 MET B CA 1
ATOM 6603 C C . MET B 1 473 ? 95.729 135.891 80.300 1.00 95.82 473 MET B C 1
ATOM 6604 O O . MET B 1 473 ? 95.845 134.667 80.190 1.00 99.12 473 MET B O 1
ATOM 6609 N N . PRO B 1 474 ? 95.315 136.634 79.252 1.00 96.39 474 PRO B N 1
ATOM 6610 C CA . PRO B 1 474 ? 94.754 136.028 78.046 1.00 99.13 474 PRO B CA 1
ATOM 6611 C C . PRO B 1 474 ? 95.758 135.177 77.257 1.00 101.06 474 PRO B C 1
ATOM 6612 O O . PRO B 1 474 ? 95.369 134.193 76.636 1.00 105.17 474 PRO B O 1
ATOM 6616 N N . LEU B 1 475 ? 97.052 135.498 77.328 1.00 95.96 475 LEU B N 1
ATOM 6617 C CA . LEU B 1 475 ? 98.123 134.693 76.724 1.00 98.07 475 LEU B CA 1
ATOM 6618 C C . LEU B 1 475 ? 98.130 133.247 77.250 1.00 101.65 475 LEU B C 1
ATOM 6619 O O . LEU B 1 475 ? 98.455 132.336 76.494 1.00 104.47 475 LEU B O 1
ATOM 6624 N N . PHE B 1 476 ? 97.797 133.028 78.526 1.00 100.33 476 PHE B N 1
ATOM 6625 C CA . PHE B 1 476 ? 97.880 131.714 79.186 1.00 102.65 476 PHE B CA 1
ATOM 6626 C C . PHE B 1 476 ? 96.519 131.050 79.422 1.00 106.05 476 PHE B C 1
ATOM 6627 O O . PHE B 1 476 ? 96.451 129.825 79.516 1.00 107.03 476 PHE B O 1
ATOM 6635 N N . ALA B 1 477 ? 95.422 131.807 79.452 1.00 105.54 477 ALA B N 1
ATOM 6636 C CA . ALA B 1 477 ? 94.078 131.246 79.583 1.00 104.36 477 ALA B CA 1
ATOM 6637 C C . ALA B 1 477 ? 93.711 130.262 78.447 1.00 105.19 477 ALA B C 1
ATOM 6638 O O . ALA B 1 477 ? 92.847 129.407 78.629 1.00 106.12 477 ALA B O 1
ATOM 6640 N N . ASN B 1 478 ? 94.376 130.359 77.290 1.00 104.03 478 ASN B N 1
ATOM 6641 C CA . ASN B 1 478 ? 94.205 129.466 76.144 1.00 106.08 478 ASN B CA 1
ATOM 6642 C C . ASN B 1 478 ? 95.101 128.210 76.136 1.00 106.84 478 ASN B C 1
ATOM 6643 O O . ASN B 1 478 ? 94.921 127.340 75.282 1.00 105.68 478 ASN B O 1
ATOM 6645 N N . ALA B 1 479 ? 96.105 128.121 77.012 1.00 105.14 479 ALA B N 1
ATOM 6646 C CA . ALA B 1 479 ? 97.193 127.146 76.904 1.00 100.60 479 ALA B CA 1
ATOM 6647 C C . ALA B 1 479 ? 96.925 125.801 77.609 1.00 99.31 479 ALA B C 1
ATOM 6648 O O . ALA B 1 479 ? 96.092 125.710 78.513 1.00 95.66 479 ALA B O 1
ATOM 6650 N N . ASP B 1 480 ? 97.668 124.758 77.220 1.00 96.50 480 ASP B N 1
ATOM 6651 C CA . ASP B 1 480 ? 97.627 123.432 77.840 1.00 91.72 480 ASP B CA 1
ATOM 6652 C C . ASP B 1 480 ? 98.323 123.412 79.212 1.00 92.63 480 ASP B C 1
ATOM 6653 O O . ASP B 1 480 ? 99.428 123.945 79.326 1.00 97.00 480 ASP B O 1
ATOM 6655 N N . PRO B 1 481 ? 97.763 122.793 80.265 1.00 89.80 481 PRO B N 1
ATOM 6656 C CA . PRO B 1 481 ? 98.336 122.848 81.613 1.00 92.37 481 PRO B CA 1
ATOM 6657 C C . PRO B 1 481 ? 99.806 122.443 81.729 1.00 88.15 481 PRO B C 1
ATOM 6658 O O . PRO B 1 481 ? 100.544 123.043 82.507 1.00 86.59 481 PRO B O 1
ATOM 6662 N N . ASN B 1 482 ? 100.262 121.471 80.940 1.00 86.53 482 ASN B N 1
ATOM 6663 C CA . ASN B 1 482 ? 101.658 121.038 80.973 1.00 87.50 482 ASN B CA 1
ATOM 6664 C C . ASN B 1 482 ? 102.642 122.096 80.421 1.00 86.13 482 ASN B C 1
ATOM 6665 O O . ASN B 1 482 ? 103.833 122.023 80.708 1.00 83.89 482 ASN B O 1
ATOM 6670 N N . PHE B 1 483 ? 102.180 123.102 79.677 1.00 85.77 483 PHE B N 1
ATOM 6671 C CA . PHE B 1 483 ? 102.957 124.293 79.326 1.00 79.43 483 PHE B CA 1
ATOM 6672 C C . PHE B 1 483 ? 102.912 125.339 80.444 1.00 78.94 483 PHE B C 1
ATOM 6673 O O . PHE B 1 483 ? 103.943 125.871 80.835 1.00 79.93 483 PHE B O 1
ATOM 6681 N N . VAL B 1 484 ? 101.729 125.599 81.009 1.00 78.02 484 VAL B N 1
ATOM 6682 C CA . VAL B 1 484 ? 101.562 126.557 82.105 1.00 73.12 484 VAL B CA 1
ATOM 6683 C C . VAL B 1 484 ? 102.449 126.193 83.292 1.00 72.12 484 VAL B C 1
ATOM 6684 O O . VAL B 1 484 ? 103.213 127.039 83.737 1.00 73.04 484 VAL B O 1
ATOM 6688 N N . THR B 1 485 ? 102.448 124.942 83.759 1.00 76.12 485 THR B N 1
ATOM 6689 C CA . THR B 1 485 ? 103.330 124.497 84.853 1.00 72.91 485 THR B CA 1
ATOM 6690 C C . THR B 1 485 ? 104.816 124.698 84.540 1.00 67.02 485 THR B C 1
ATOM 6691 O O . THR B 1 485 ? 105.587 125.075 85.416 1.00 67.63 485 THR B O 1
ATOM 6695 N N . ALA B 1 486 ? 105.234 124.537 83.282 1.00 64.89 486 ALA B N 1
ATOM 6696 C CA . ALA B 1 486 ? 106.616 124.760 82.872 1.00 60.83 486 ALA B CA 1
ATOM 6697 C C . ALA B 1 486 ? 106.975 126.246 82.896 1.00 61.42 486 ALA B C 1
ATOM 6698 O O . ALA B 1 486 ? 108.057 126.606 83.350 1.00 63.71 486 ALA B O 1
ATOM 6700 N N . MET B 1 487 ? 106.045 127.106 82.488 1.00 67.17 487 MET B N 1
ATOM 6701 C CA . MET B 1 487 ? 106.175 128.554 82.519 1.00 61.52 487 MET B CA 1
ATOM 6702 C C . MET B 1 487 ? 106.176 129.124 83.937 1.00 57.49 487 MET B C 1
ATOM 6703 O O . MET B 1 487 ? 107.080 129.873 84.273 1.00 58.70 487 MET B O 1
ATOM 6708 N N . LEU B 1 488 ? 105.253 128.717 84.813 1.00 55.21 488 LEU B N 1
ATOM 6709 C CA . LEU B 1 488 ? 105.221 129.155 86.210 1.00 51.08 488 LEU B CA 1
ATOM 6710 C C . LEU B 1 488 ? 106.529 128.880 86.957 1.00 52.19 488 LEU B C 1
ATOM 6711 O O . LEU B 1 488 ? 106.885 129.643 87.841 1.00 57.59 488 LEU B O 1
ATOM 6716 N N . SER B 1 489 ? 107.287 127.847 86.601 1.00 50.82 489 SER B N 1
ATOM 6717 C CA . SER B 1 489 ? 108.567 127.553 87.237 1.00 51.74 489 SER B CA 1
ATOM 6718 C C . SER B 1 489 ? 109.682 128.559 86.923 1.00 54.10 489 SER B C 1
ATOM 6719 O O . SER B 1 489 ? 110.680 128.608 87.636 1.00 58.50 489 SER B O 1
ATOM 6722 N N . LYS B 1 490 ? 109.518 129.393 85.891 1.00 54.50 490 LYS B N 1
ATOM 6723 C CA . LYS B 1 490 ? 110.439 130.469 85.499 1.00 54.04 490 LYS B CA 1
ATOM 6724 C C . LYS B 1 490 ? 110.133 131.825 86.133 1.00 55.51 490 LYS B C 1
ATOM 6725 O O . LYS B 1 490 ? 110.902 132.756 85.941 1.00 63.21 490 LYS B O 1
ATOM 6731 N N . LEU B 1 491 ? 109.037 131.969 86.871 1.00 51.51 491 LEU B N 1
ATOM 6732 C CA . LEU B 1 491 ? 108.696 133.208 87.560 1.00 48.95 491 LEU B CA 1
ATOM 6733 C C . LEU B 1 491 ? 109.678 133.457 88.704 1.00 52.38 491 LEU B C 1
ATOM 6734 O O . LEU B 1 491 ? 110.005 132.541 89.455 1.00 60.78 491 LEU B O 1
ATOM 6739 N N . ARG B 1 492 ? 110.094 134.711 88.856 1.00 52.14 492 ARG B N 1
ATOM 6740 C CA . ARG B 1 492 ? 111.005 135.111 89.925 1.00 51.79 492 ARG B CA 1
ATOM 6741 C C . ARG B 1 492 ? 110.323 136.160 90.805 1.00 51.53 492 ARG B C 1
ATOM 6742 O O . ARG B 1 492 ? 109.769 137.135 90.298 1.00 56.55 492 ARG B O 1
ATOM 6750 N N . PHE B 1 493 ? 110.363 135.959 92.120 1.00 50.44 493 PHE B N 1
ATOM 6751 C CA . PHE B 1 493 ? 109.733 136.881 93.047 1.00 47.71 493 PHE B CA 1
ATOM 6752 C C . PHE B 1 493 ? 110.595 138.124 93.254 1.00 52.19 493 PHE B C 1
ATOM 6753 O O . PHE B 1 493 ? 111.792 138.014 93.492 1.00 59.99 493 PHE B O 1
ATOM 6761 N N . GLU B 1 494 ? 110.004 139.307 93.184 1.00 51.72 494 GLU B N 1
ATOM 6762 C CA . GLU B 1 494 ? 110.660 140.594 93.373 1.00 47.61 494 GLU B CA 1
ATOM 6763 C C . GLU B 1 494 ? 109.807 141.497 94.265 1.00 49.12 494 GLU B C 1
ATOM 6764 O O . GLU B 1 494 ? 108.585 141.454 94.231 1.00 56.39 494 GLU B O 1
ATOM 6770 N N . VAL B 1 495 ? 110.442 142.335 95.072 1.00 47.38 495 VAL B N 1
ATOM 6771 C CA . VAL B 1 495 ? 109.772 143.319 95.931 1.00 45.54 495 VAL B CA 1
ATOM 6772 C C . VAL B 1 495 ? 110.275 144.706 95.582 1.00 50.16 495 VAL B C 1
ATOM 6773 O O . VAL B 1 495 ? 111.466 144.900 95.379 1.00 58.68 495 VAL B O 1
ATOM 6777 N N . PHE B 1 496 ? 109.384 145.688 95.543 1.00 49.50 496 PHE B N 1
ATOM 6778 C CA . PHE B 1 496 ? 109.696 147.086 95.283 1.00 44.46 496 PHE B CA 1
ATOM 6779 C C . PHE B 1 496 ? 109.148 147.968 96.387 1.00 51.20 496 PHE B C 1
ATOM 6780 O O . PHE B 1 496 ? 108.077 147.714 96.920 1.00 56.85 496 PHE B O 1
ATOM 6788 N N . GLN B 1 497 ? 109.885 149.006 96.741 1.00 52.42 497 GLN B N 1
ATOM 6789 C CA . GLN B 1 497 ? 109.484 149.998 97.730 1.00 51.60 497 GLN B CA 1
ATOM 6790 C C . GLN B 1 497 ? 108.663 151.126 97.105 1.00 54.95 497 GLN B C 1
ATOM 6791 O O . GLN B 1 497 ? 108.775 151.352 95.903 1.00 58.03 497 GLN B O 1
ATOM 6797 N N . PRO B 1 498 ? 107.887 151.887 97.893 1.00 54.67 498 PRO B N 1
ATOM 6798 C CA . PRO B 1 498 ? 107.200 153.080 97.418 1.00 54.13 498 PRO B CA 1
ATOM 6799 C C . PRO B 1 498 ? 108.119 154.026 96.637 1.00 53.29 498 PRO B C 1
ATOM 6800 O O . PRO B 1 498 ? 109.223 154.344 97.073 1.00 57.29 498 PRO B O 1
ATOM 6804 N N . GLY B 1 499 ? 107.677 154.478 95.474 1.00 53.68 499 GLY B N 1
ATOM 6805 C CA . GLY B 1 499 ? 108.397 155.422 94.630 1.00 54.19 499 GLY B CA 1
ATOM 6806 C C . GLY B 1 499 ? 109.458 154.814 93.719 1.00 56.76 499 GLY B C 1
ATOM 6807 O O . GLY B 1 499 ? 110.041 155.535 92.917 1.00 61.86 499 GLY B O 1
ATOM 6808 N N . ASP B 1 500 ? 109.726 153.512 93.786 1.00 53.04 500 ASP B N 1
ATOM 6809 C CA . ASP B 1 500 ? 110.635 152.854 92.856 1.00 53.50 500 ASP B CA 1
ATOM 6810 C C . ASP B 1 500 ? 110.030 152.743 91.459 1.00 54.65 500 ASP B C 1
ATOM 6811 O O . ASP B 1 500 ? 108.878 152.350 91.308 1.00 60.44 500 ASP B O 1
ATOM 6813 N N . TYR B 1 501 ? 110.801 153.039 90.422 1.00 52.14 501 TYR B N 1
ATOM 6814 C CA . TYR B 1 501 ? 110.422 152.753 89.041 1.00 56.30 501 TYR B CA 1
ATOM 6815 C C . TYR B 1 501 ? 110.734 151.301 88.722 1.00 57.44 501 TYR B C 1
ATOM 6816 O O . TYR B 1 501 ? 111.887 150.890 88.754 1.00 60.71 501 TYR B O 1
ATOM 6825 N N . ILE B 1 502 ? 109.707 150.525 88.403 1.00 57.69 502 ILE B N 1
ATOM 6826 C CA . ILE B 1 502 ? 109.808 149.112 88.052 1.00 52.00 502 ILE B CA 1
ATOM 6827 C C . ILE B 1 502 ? 110.280 148.979 86.608 1.00 54.36 502 ILE B C 1
ATOM 6828 O O . ILE B 1 502 ? 111.184 148.203 86.322 1.00 59.44 502 ILE B O 1
ATOM 6833 N N . ILE B 1 503 ? 109.723 149.789 85.710 1.00 58.93 503 ILE B N 1
ATOM 6834 C CA . ILE B 1 503 ? 110.197 150.002 84.339 1.00 65.17 503 ILE B CA 1
ATOM 6835 C C . ILE B 1 503 ? 110.027 151.472 83.963 1.00 74.71 503 ILE B C 1
ATOM 6836 O O . ILE B 1 503 ? 109.044 152.102 84.352 1.00 74.93 503 ILE B O 1
ATOM 6841 N N . ARG B 1 504 ? 110.979 152.024 83.211 1.00 75.48 504 ARG B N 1
ATOM 6842 C CA . ARG B 1 504 ? 111.003 153.429 82.781 1.00 73.93 504 ARG B CA 1
ATOM 6843 C C . ARG B 1 504 ? 110.674 153.531 81.295 1.00 81.09 504 ARG B C 1
ATOM 6844 O O . ARG B 1 504 ? 111.206 152.757 80.505 1.00 84.72 504 ARG B O 1
ATOM 6852 N N . GLU B 1 505 ? 109.840 154.485 80.894 1.00 79.47 505 GLU B N 1
ATOM 6853 C CA . GLU B 1 505 ? 109.549 154.728 79.481 1.00 74.82 505 GLU B CA 1
ATOM 6854 C C . GLU B 1 505 ? 110.822 154.955 78.660 1.00 72.62 505 GLU B C 1
ATOM 6855 O O . GLU B 1 505 ? 111.791 155.557 79.124 1.00 71.96 505 GLU B O 1
ATOM 6857 N N . GLY B 1 506 ? 110.851 154.441 77.440 1.00 75.77 506 GLY B N 1
ATOM 6858 C CA . GLY B 1 506 ? 111.987 154.529 76.530 1.00 79.15 506 GLY B CA 1
ATOM 6859 C C . GLY B 1 506 ? 113.161 153.588 76.824 1.00 81.52 506 GLY B C 1
ATOM 6860 O O . GLY B 1 506 ? 113.975 153.362 75.932 1.00 90.07 506 GLY B O 1
ATOM 6861 N N . ALA B 1 507 ? 113.264 153.001 78.017 1.00 74.05 507 ALA B N 1
ATOM 6862 C CA . ALA B 1 507 ? 114.266 151.968 78.297 1.00 72.66 507 ALA B CA 1
ATOM 6863 C C . ALA B 1 507 ? 113.925 150.644 77.600 1.00 77.91 507 ALA B C 1
ATOM 6864 O O . ALA B 1 507 ? 112.762 150.380 77.288 1.00 78.30 507 ALA B O 1
ATOM 6866 N N . VAL B 1 508 ? 114.920 149.791 77.348 1.00 78.33 508 VAL B N 1
ATOM 6867 C CA . VAL B 1 508 ? 114.688 148.500 76.675 1.00 77.29 508 VAL B CA 1
ATOM 6868 C C . VAL B 1 508 ? 113.923 147.522 77.576 1.00 85.09 508 VAL B C 1
ATOM 6869 O O . VAL B 1 508 ? 114.291 147.312 78.731 1.00 88.41 508 VAL B O 1
ATOM 6873 N N . GLY B 1 509 ? 112.854 146.908 77.064 1.00 84.49 509 GLY B N 1
ATOM 6874 C CA . GLY B 1 509 ? 112.079 145.906 77.808 1.00 78.33 509 GLY B CA 1
ATOM 6875 C C . GLY B 1 509 ? 112.748 144.529 77.822 1.00 76.58 509 GLY B C 1
ATOM 6876 O O . GLY B 1 509 ? 113.177 144.042 76.777 1.00 78.74 509 GLY B O 1
ATOM 6877 N N . LYS B 1 510 ? 112.819 143.871 78.984 1.00 73.07 510 LYS B N 1
ATOM 6878 C CA . LYS B 1 510 ? 113.356 142.495 79.130 1.00 66.89 510 LYS B CA 1
ATOM 6879 C C . LYS B 1 510 ? 112.534 141.558 80.020 1.00 69.27 510 LYS B C 1
ATOM 6880 O O . LYS B 1 510 ? 112.794 140.355 80.016 1.00 69.05 510 LYS B O 1
ATOM 6886 N N . LYS B 1 511 ? 111.559 142.062 80.779 1.00 67.45 511 LYS B N 1
ATOM 6887 C CA . LYS B 1 511 ? 110.735 141.277 81.709 1.00 55.11 511 LYS B CA 1
ATOM 6888 C C . LYS B 1 511 ? 109.293 141.767 81.745 1.00 61.36 511 LYS B C 1
ATOM 6889 O O . LYS B 1 511 ? 109.042 142.961 81.633 1.00 70.30 511 LYS B O 1
ATOM 6895 N N . MET B 1 512 ? 108.365 140.850 81.963 1.00 55.67 512 MET B N 1
ATOM 6896 C CA . MET B 1 512 ? 106.964 141.092 82.317 1.00 55.05 512 MET B CA 1
ATOM 6897 C C . MET B 1 512 ? 106.757 140.942 83.827 1.00 54.69 512 MET B C 1
ATOM 6898 O O . MET B 1 512 ? 107.542 140.241 84.452 1.00 58.88 512 MET B O 1
ATOM 6903 N N . TYR B 1 513 ? 105.702 141.516 84.414 1.00 53.54 513 TYR B N 1
ATOM 6904 C CA . TYR B 1 513 ? 105.423 141.443 85.851 1.00 50.25 513 TYR B CA 1
ATOM 6905 C C . TYR B 1 513 ? 103.955 141.173 86.198 1.00 55.08 513 TYR B C 1
ATOM 6906 O O . TYR B 1 513 ? 103.050 141.729 85.586 1.00 63.90 513 TYR B O 1
ATOM 6915 N N . PHE B 1 514 ? 103.707 140.379 87.236 1.00 52.99 514 PHE B N 1
ATOM 6916 C CA . PHE B 1 514 ? 102.392 140.058 87.793 1.00 51.89 514 PHE B CA 1
ATOM 6917 C C . PHE B 1 514 ? 102.300 140.528 89.240 1.00 51.62 514 PHE B C 1
ATOM 6918 O O . PHE B 1 514 ? 103.100 140.093 90.062 1.00 57.08 514 PHE B O 1
ATOM 6926 N N . ILE B 1 515 ? 101.349 141.380 89.600 1.00 52.02 515 ILE B N 1
ATOM 6927 C CA . ILE B 1 515 ? 101.239 141.891 90.967 1.00 54.51 515 ILE B CA 1
ATOM 6928 C C . ILE B 1 515 ? 100.624 140.836 91.887 1.00 56.64 515 ILE B C 1
ATOM 6929 O O . ILE B 1 515 ? 99.462 140.490 91.727 1.00 64.99 515 ILE B O 1
ATOM 6934 N N . GLN B 1 516 ? 101.341 140.366 92.900 1.00 55.69 516 GLN B N 1
ATOM 6935 C CA . GLN B 1 516 ? 100.746 139.574 93.970 1.00 56.31 516 GLN B CA 1
ATOM 6936 C C . GLN B 1 516 ? 100.080 140.491 95.006 1.00 60.19 516 GLN B C 1
ATOM 6937 O O . GLN B 1 516 ? 98.918 140.307 95.350 1.00 68.22 516 GLN B O 1
ATOM 6943 N N . HIS B 1 517 ? 100.788 141.516 95.473 1.00 61.33 517 HIS B N 1
ATOM 6944 C CA . HIS B 1 517 ? 100.313 142.477 96.463 1.00 61.74 517 HIS B CA 1
ATOM 6945 C C . HIS B 1 517 ? 100.836 143.872 96.157 1.00 65.38 517 HIS B C 1
ATOM 6946 O O . HIS B 1 517 ? 101.840 144.030 95.472 1.00 67.77 517 HIS B O 1
ATOM 6953 N N . GLY B 1 518 ? 100.184 144.879 96.724 1.00 67.39 518 GLY B N 1
ATOM 6954 C CA . GLY B 1 518 ? 100.567 146.277 96.605 1.00 67.46 518 GLY B CA 1
ATOM 6955 C C . GLY B 1 518 ? 99.970 146.954 95.382 1.00 68.95 518 GLY B C 1
ATOM 6956 O O . GLY B 1 518 ? 99.490 146.302 94.462 1.00 69.45 518 GLY B O 1
ATOM 6957 N N . VAL B 1 519 ? 99.980 148.281 95.382 1.00 67.55 519 VAL B N 1
ATOM 6958 C CA . VAL B 1 519 ? 99.480 149.098 94.277 1.00 64.64 519 VAL B CA 1
ATOM 6959 C C . VAL B 1 519 ? 100.636 149.703 93.501 1.00 64.22 519 VAL B C 1
ATOM 6960 O O . VAL B 1 519 ? 101.503 150.364 94.073 1.00 69.03 519 VAL B O 1
ATOM 6964 N N . ALA B 1 520 ? 100.631 149.489 92.193 1.00 60.45 520 ALA B N 1
ATOM 6965 C CA . ALA B 1 520 ? 101.479 150.180 91.239 1.00 60.23 520 ALA B CA 1
ATOM 6966 C C . ALA B 1 520 ? 100.671 151.228 90.470 1.00 68.83 520 ALA B C 1
ATOM 6967 O O . ALA B 1 520 ? 99.443 151.257 90.532 1.00 75.78 520 ALA B O 1
ATOM 6969 N N . GLY B 1 521 ? 101.340 152.082 89.710 1.00 68.19 521 GLY B N 1
ATOM 6970 C CA . GLY B 1 521 ? 100.699 153.045 88.824 1.00 66.45 521 GLY B CA 1
ATOM 6971 C C . GLY B 1 521 ? 101.486 153.209 87.538 1.00 65.33 521 GLY B C 1
ATOM 6972 O O . GLY B 1 521 ? 102.700 153.370 87.574 1.00 67.51 521 GLY B O 1
ATOM 6973 N N . VAL B 1 522 ? 100.802 153.167 86.403 1.00 67.22 522 VAL B N 1
ATOM 6974 C CA . VAL B 1 522 ? 101.394 153.409 85.088 1.00 70.90 522 VAL B CA 1
ATOM 6975 C C . VAL B 1 522 ? 101.136 154.851 84.672 1.00 82.13 522 VAL B C 1
ATOM 6976 O O . VAL B 1 522 ? 100.030 155.365 84.843 1.00 88.89 522 VAL B O 1
ATOM 6980 N N . ILE B 1 523 ? 102.173 155.522 84.174 1.00 81.80 523 ILE B N 1
ATOM 6981 C CA . ILE B 1 523 ? 102.181 156.956 83.882 1.00 80.49 523 ILE B CA 1
ATOM 6982 C C . ILE B 1 523 ? 102.803 157.259 82.518 1.00 91.02 523 ILE B C 1
ATOM 6983 O O . ILE B 1 523 ? 103.760 156.625 82.077 1.00 98.92 523 ILE B O 1
ATOM 6988 N N . THR B 1 524 ? 102.231 158.249 81.837 1.00 96.49 524 THR B N 1
ATOM 6989 C CA . THR B 1 524 ? 102.655 158.731 80.512 1.00 104.44 524 THR B CA 1
ATOM 6990 C C . THR B 1 524 ? 102.119 160.146 80.267 1.00 112.32 524 THR B C 1
ATOM 6991 O O . THR B 1 524 ? 101.162 160.570 80.918 1.00 113.21 524 THR B O 1
ATOM 6995 N N . LYS B 1 525 ? 102.690 160.893 79.322 1.00 116.05 525 LYS B N 1
ATOM 6996 C CA . LYS B 1 525 ? 102.153 162.205 78.941 1.00 117.09 525 LYS B CA 1
ATOM 6997 C C . LYS B 1 525 ? 100.783 162.110 78.244 1.00 116.05 525 LYS B C 1
ATOM 6998 O O . LYS B 1 525 ? 99.989 163.042 78.307 1.00 112.10 525 LYS B O 1
ATOM 7000 N N . SER B 1 526 ? 100.482 160.981 77.597 1.00 116.12 526 SER B N 1
ATOM 7001 C CA . SER B 1 526 ? 99.249 160.769 76.832 1.00 115.21 526 SER B CA 1
ATOM 7002 C C . SER B 1 526 ? 98.008 160.338 77.641 1.00 114.77 526 SER B C 1
ATOM 7003 O O . SER B 1 526 ? 96.977 160.030 77.043 1.00 116.55 526 SER B O 1
ATOM 7005 N N . SER B 1 527 ? 98.070 160.259 78.974 1.00 113.39 527 SER B N 1
ATOM 7006 C CA . SER B 1 527 ? 97.004 159.664 79.790 1.00 112.66 527 SER B CA 1
ATOM 7007 C C . SER B 1 527 ? 97.075 160.029 81.281 1.00 114.85 527 SER B C 1
ATOM 7008 O O . SER B 1 527 ? 98.064 160.579 81.757 1.00 114.93 527 SER B O 1
ATOM 7010 N N . LYS B 1 528 ? 96.021 159.711 82.034 1.00 109.88 528 LYS B N 1
ATOM 7011 C CA . LYS B 1 528 ? 96.019 159.773 83.498 1.00 104.18 528 LYS B CA 1
ATOM 7012 C C . LYS B 1 528 ? 96.892 158.685 84.153 1.00 104.35 528 LYS B C 1
ATOM 7013 O O . LYS B 1 528 ? 97.246 157.685 83.525 1.00 104.95 528 LYS B O 1
ATOM 7015 N N . GLU B 1 529 ? 97.223 158.850 85.434 1.00 100.66 529 GLU B N 1
ATOM 7016 C CA . GLU B 1 529 ? 97.967 157.863 86.215 1.00 92.45 529 GLU B CA 1
ATOM 7017 C C . GLU B 1 529 ? 97.091 156.664 86.603 1.00 92.66 529 GLU B C 1
ATOM 7018 O O . GLU B 1 529 ? 96.511 156.633 87.689 1.00 93.10 529 GLU B O 1
ATOM 7020 N N . MET B 1 530 ? 96.947 155.683 85.709 1.00 90.14 530 MET B N 1
ATOM 7021 C CA . MET B 1 530 ? 96.151 154.481 85.948 1.00 81.49 530 MET B CA 1
ATOM 7022 C C . MET B 1 530 ? 96.777 153.591 87.030 1.00 79.44 530 MET B C 1
ATOM 7023 O O . MET B 1 530 ? 97.868 153.059 86.849 1.00 79.80 530 MET B O 1
ATOM 7025 N N . LYS B 1 531 ? 96.094 153.409 88.158 1.00 77.48 531 LYS B N 1
ATOM 7026 C CA . LYS B 1 531 ? 96.522 152.489 89.204 1.00 72.83 531 LYS B CA 1
ATOM 7027 C C . LYS B 1 531 ? 96.281 151.019 88.827 1.00 77.05 531 LYS B C 1
ATOM 7028 O O . LYS B 1 531 ? 95.293 150.694 88.168 1.00 80.03 531 LYS B O 1
ATOM 7030 N N . LEU B 1 532 ? 97.158 150.118 89.278 1.00 74.73 532 LEU B N 1
ATOM 7031 C CA . LEU B 1 532 ? 97.069 148.661 89.131 1.00 66.67 532 LEU B CA 1
ATOM 7032 C C . LEU B 1 532 ? 97.241 148.004 90.500 1.00 70.28 532 LEU B C 1
ATOM 7033 O O . LEU B 1 532 ? 98.116 148.390 91.269 1.00 74.46 532 LEU B O 1
ATOM 7038 N N . THR B 1 533 ? 96.413 147.016 90.813 1.00 67.09 533 THR B N 1
ATOM 7039 C CA . THR B 1 533 ? 96.303 146.454 92.156 1.00 67.56 533 THR B CA 1
ATOM 7040 C C . THR B 1 533 ? 96.588 144.951 92.214 1.00 72.01 533 THR B C 1
ATOM 7041 O O . THR B 1 533 ? 96.796 144.301 91.189 1.00 70.10 533 THR B O 1
ATOM 7043 N N . ASP B 1 534 ? 96.588 144.393 93.424 1.00 71.62 534 ASP B N 1
ATOM 7044 C CA . ASP B 1 534 ? 96.830 142.979 93.696 1.00 67.94 534 ASP B CA 1
ATOM 7045 C C . ASP B 1 534 ? 96.008 142.066 92.781 1.00 68.53 534 ASP B C 1
ATOM 7046 O O . ASP B 1 534 ? 94.782 142.126 92.782 1.00 76.45 534 ASP B O 1
ATOM 7048 N N . GLY B 1 535 ? 96.687 141.238 91.987 1.00 64.28 535 GLY B N 1
ATOM 7049 C CA . GLY B 1 535 ? 96.105 140.323 91.003 1.00 63.95 535 GLY B CA 1
ATOM 7050 C C . GLY B 1 535 ? 96.274 140.734 89.540 1.00 65.62 535 GLY B C 1
ATOM 7051 O O . GLY B 1 535 ? 96.208 139.884 88.661 1.00 74.67 535 GLY B O 1
ATOM 7052 N N . SER B 1 536 ? 96.520 142.007 89.246 1.00 59.75 536 SER B N 1
ATOM 7053 C CA . SER B 1 536 ? 96.771 142.487 87.875 1.00 64.07 536 SER B CA 1
ATOM 7054 C C . SER B 1 536 ? 98.160 142.129 87.313 1.00 63.08 536 SER B C 1
ATOM 7055 O O . SER B 1 536 ? 98.999 141.549 88.002 1.00 66.13 536 SER B O 1
ATOM 7058 N N . TYR B 1 537 ? 98.431 142.483 86.056 1.00 57.47 537 TYR B N 1
ATOM 7059 C CA . TYR B 1 537 ? 99.716 142.267 85.381 1.00 58.93 537 TYR B CA 1
ATOM 7060 C C . TYR B 1 537 ? 100.033 143.396 84.398 1.00 66.76 537 TYR B C 1
ATOM 7061 O O . TYR B 1 537 ? 99.121 144.084 83.936 1.00 74.45 537 TYR B O 1
ATOM 7070 N N . PHE B 1 538 ? 101.310 143.594 84.072 1.00 65.31 538 PHE B N 1
ATOM 7071 C CA . PHE B 1 538 ? 101.820 144.645 83.185 1.00 61.98 538 PHE B CA 1
ATOM 7072 C C . PHE B 1 538 ? 103.177 144.272 82.585 1.00 59.68 538 PHE B C 1
ATOM 7073 O O . PHE B 1 538 ? 103.793 143.278 82.960 1.00 66.15 538 PHE B O 1
ATOM 7081 N N . GLY B 1 539 ? 103.651 145.044 81.612 1.00 58.88 539 GLY B N 1
ATOM 7082 C CA . GLY B 1 539 ? 104.904 144.781 80.898 1.00 61.26 539 GLY B CA 1
ATOM 7083 C C . GLY B 1 539 ? 104.776 143.759 79.773 1.00 66.90 539 GLY B C 1
ATOM 7084 O O . GLY B 1 539 ? 105.770 143.447 79.120 1.00 65.47 539 GLY B O 1
ATOM 7085 N N . GLU B 1 540 ? 103.571 143.242 79.518 1.00 66.93 540 GLU B N 1
ATOM 7086 C CA . GLU B 1 540 ? 103.315 142.070 78.673 1.00 65.39 540 GLU B CA 1
ATOM 7087 C C . GLU B 1 540 ? 103.852 142.168 77.243 1.00 68.73 540 GLU B C 1
ATOM 7088 O O . GLU B 1 540 ? 104.284 141.172 76.672 1.00 75.73 540 GLU B O 1
ATOM 7090 N N . ILE B 1 541 ? 103.876 143.367 76.667 1.00 71.82 541 ILE B N 1
ATOM 7091 C CA . ILE B 1 541 ? 104.298 143.626 75.286 1.00 73.83 541 ILE B CA 1
ATOM 7092 C C . ILE B 1 541 ? 105.772 143.244 75.041 1.00 72.59 541 ILE B C 1
ATOM 7093 O O . ILE B 1 541 ? 106.137 142.889 73.928 1.00 75.74 541 ILE B O 1
ATOM 7098 N N . CYS B 1 542 ? 106.623 143.247 76.068 1.00 70.45 542 CYS B N 1
ATOM 7099 C CA . CYS B 1 542 ? 108.057 142.973 75.922 1.00 75.21 542 CYS B CA 1
ATOM 7100 C C . CYS B 1 542 ? 108.378 141.581 75.365 1.00 80.43 542 CYS B C 1
ATOM 7101 O O . CYS B 1 542 ? 109.451 141.366 74.806 1.00 82.41 542 CYS B O 1
ATOM 7103 N N . LEU B 1 543 ? 107.455 140.627 75.492 1.00 83.42 543 LEU B N 1
ATOM 7104 C CA . LEU B 1 543 ? 107.630 139.263 74.991 1.00 90.27 543 LEU B CA 1
ATOM 7105 C C . LEU B 1 543 ? 107.674 139.185 73.453 1.00 93.40 543 LEU B C 1
ATOM 7106 O O . LEU B 1 543 ? 108.283 138.280 72.887 1.00 91.78 543 LEU B O 1
ATOM 7111 N N . LEU B 1 544 ? 107.002 140.124 72.778 1.00 92.66 544 LEU B N 1
ATOM 7112 C CA . LEU B 1 544 ? 106.585 140.048 71.374 1.00 97.48 544 LEU B CA 1
ATOM 7113 C C . LEU B 1 544 ? 106.980 141.325 70.610 1.00 103.28 544 LEU B C 1
ATOM 7114 O O . LEU B 1 544 ? 106.159 141.951 69.934 1.00 111.80 544 LEU B O 1
ATOM 7119 N N . THR B 1 545 ? 108.226 141.761 70.774 1.00 100.08 545 THR B N 1
ATOM 7120 C CA . THR B 1 545 ? 108.733 143.034 70.273 1.00 96.46 545 THR B CA 1
ATOM 7121 C C . THR B 1 545 ? 110.266 143.112 70.342 1.00 101.50 545 THR B C 1
ATOM 7122 O O . THR B 1 545 ? 110.967 142.109 70.481 1.00 105.23 545 THR B O 1
ATOM 7124 N N . LYS B 1 546 ? 110.796 144.327 70.278 1.00 97.34 546 LYS B N 1
ATOM 7125 C CA . LYS B 1 546 ? 112.159 144.685 70.678 1.00 97.56 546 LYS B CA 1
ATOM 7126 C C . LYS B 1 546 ? 112.207 146.170 71.056 1.00 97.52 546 LYS B C 1
ATOM 7127 O O . LYS B 1 546 ? 111.327 146.945 70.668 1.00 100.25 546 LYS B O 1
ATOM 7129 N N . GLY B 1 547 ? 113.229 146.604 71.793 1.00 94.22 547 GLY B N 1
ATOM 7130 C CA . GLY B 1 547 ? 113.419 148.028 72.096 1.00 88.58 547 GLY B CA 1
ATOM 7131 C C . GLY B 1 547 ? 112.488 148.583 73.181 1.00 84.40 547 GLY B C 1
ATOM 7132 O O . GLY B 1 547 ? 112.272 147.953 74.217 1.00 87.23 547 GLY B O 1
ATOM 7133 N N . ARG B 1 548 ? 112.031 149.819 72.991 1.00 83.36 548 ARG B N 1
ATOM 7134 C CA . ARG B 1 548 ? 111.550 150.685 74.063 1.00 82.54 548 ARG B CA 1
ATOM 7135 C C . ARG B 1 548 ? 110.227 150.268 74.714 1.00 79.75 548 ARG B C 1
ATOM 7136 O O . ARG B 1 548 ? 109.230 150.004 74.039 1.00 77.74 548 ARG B O 1
ATOM 7138 N N . ARG B 1 549 ? 110.180 150.327 76.043 1.00 79.13 549 ARG B N 1
ATOM 7139 C CA . ARG B 1 549 ? 108.940 150.333 76.813 1.00 80.65 549 ARG B CA 1
ATOM 7140 C C . ARG B 1 549 ? 108.154 151.633 76.597 1.00 74.67 549 ARG B C 1
ATOM 7141 O O . ARG B 1 549 ? 108.722 152.721 76.572 1.00 73.08 549 ARG B O 1
ATOM 7143 N N . THR B 1 550 ? 106.839 151.543 76.440 1.00 74.28 550 THR B N 1
ATOM 7144 C CA . THR B 1 550 ? 105.997 152.671 76.044 1.00 75.18 550 THR B CA 1
ATOM 7145 C C . THR B 1 550 ? 105.560 153.605 77.184 1.00 76.55 550 THR B C 1
ATOM 7146 O O . THR B 1 550 ? 105.016 154.677 76.923 1.00 84.03 550 THR B O 1
ATOM 7148 N N . ALA B 1 551 ? 105.743 153.206 78.443 1.00 74.29 551 ALA B N 1
ATOM 7149 C CA . ALA B 1 551 ? 105.245 153.917 79.621 1.00 77.28 551 ALA B CA 1
ATOM 7150 C C . ALA B 1 551 ? 106.116 153.640 80.857 1.00 79.94 551 ALA B C 1
ATOM 7151 O O . ALA B 1 551 ? 106.879 152.679 80.883 1.00 83.99 551 ALA B O 1
ATOM 7153 N N . SER B 1 552 ? 106.009 154.464 81.891 1.00 77.33 552 SER B N 1
ATOM 7154 C CA . SER B 1 552 ? 106.703 154.250 83.154 1.00 71.62 552 SER B CA 1
ATOM 7155 C C . SER B 1 552 ? 105.772 153.574 84.156 1.00 74.07 552 SER B C 1
ATOM 7156 O O . SER B 1 552 ? 104.621 153.980 84.292 1.00 78.84 552 SER B O 1
ATOM 7158 N N . VAL B 1 553 ? 106.243 152.554 84.873 1.00 67.25 553 VAL B N 1
ATOM 7159 C CA . VAL B 1 553 ? 105.489 151.939 85.970 1.00 60.33 553 VAL B CA 1
ATOM 7160 C C . VAL B 1 553 ? 106.223 152.182 87.268 1.00 58.99 553 VAL B C 1
ATOM 7161 O O . VAL B 1 553 ? 107.390 151.824 87.394 1.00 64.19 553 VAL B O 1
ATOM 7165 N N . ARG B 1 554 ? 105.532 152.782 88.234 1.00 55.75 554 ARG B N 1
ATOM 7166 C CA . ARG B 1 554 ? 106.127 153.084 89.531 1.00 57.58 554 ARG B CA 1
ATOM 7167 C C . ARG B 1 554 ? 105.297 152.555 90.700 1.00 60.50 554 ARG B C 1
ATOM 7168 O O . ARG B 1 554 ? 104.079 152.729 90.747 1.00 68.55 554 ARG B O 1
ATOM 7176 N N . ALA B 1 555 ? 105.977 151.907 91.640 1.00 55.45 555 ALA B N 1
ATOM 7177 C CA . ALA B 1 555 ? 105.356 151.349 92.827 1.00 56.02 555 ALA B CA 1
ATOM 7178 C C . ALA B 1 555 ? 104.781 152.472 93.699 1.00 62.93 555 ALA B C 1
ATOM 7179 O O . ALA B 1 555 ? 105.505 153.388 94.068 1.00 67.01 555 ALA B O 1
ATOM 7181 N N . ASP B 1 556 ? 103.493 152.442 94.034 1.00 64.88 556 ASP B N 1
ATOM 7182 C CA . ASP B 1 556 ? 102.873 153.431 94.915 1.00 64.85 556 ASP B CA 1
ATOM 7183 C C . ASP B 1 556 ? 102.898 152.983 96.376 1.00 64.65 556 ASP B C 1
ATOM 7184 O O . ASP B 1 556 ? 103.268 153.753 97.256 1.00 71.24 556 ASP B O 1
ATOM 7186 N N . THR B 1 557 ? 102.574 151.720 96.633 1.00 62.67 557 THR B N 1
ATOM 7187 C CA . THR B 1 557 ? 102.871 151.032 97.888 1.00 62.05 557 THR B CA 1
ATOM 7188 C C . THR B 1 557 ? 103.990 150.012 97.675 1.00 61.94 557 THR B C 1
ATOM 7189 O O . THR B 1 557 ? 104.594 149.961 96.607 1.00 63.96 557 THR B O 1
ATOM 7191 N N . TYR B 1 558 ? 104.282 149.176 98.663 1.00 58.72 558 TYR B N 1
ATOM 7192 C CA . TYR B 1 558 ? 105.229 148.078 98.499 1.00 54.94 558 TYR B CA 1
ATOM 7193 C C . TYR B 1 558 ? 104.652 147.016 97.566 1.00 58.17 558 TYR B C 1
ATOM 7194 O O . TYR B 1 558 ? 103.803 146.231 97.977 1.00 65.67 558 TYR B O 1
ATOM 7203 N N . CYS B 1 559 ? 105.079 146.973 96.312 1.00 54.70 559 CYS B N 1
ATOM 7204 C CA . CYS B 1 559 ? 104.689 145.905 95.414 1.00 52.36 559 CYS B CA 1
ATOM 7205 C C . CYS B 1 559 ? 105.439 144.626 95.749 1.00 57.30 559 CYS B C 1
ATOM 7206 O O . CYS B 1 559 ? 106.664 144.625 95.822 1.00 59.99 559 CYS B O 1
ATOM 7209 N N . ARG B 1 560 ? 104.707 143.523 95.880 1.00 57.85 560 ARG B N 1
ATOM 7210 C CA . ARG B 1 560 ? 105.235 142.161 95.825 1.00 50.99 560 ARG B CA 1
ATOM 7211 C C . ARG B 1 560 ? 104.793 141.600 94.504 1.00 50.26 560 ARG B C 1
ATOM 7212 O O . ARG B 1 560 ? 103.597 141.573 94.245 1.00 58.53 560 ARG B O 1
ATOM 7220 N N . LEU B 1 561 ? 105.706 141.195 93.641 1.00 48.93 561 LEU B N 1
ATOM 7221 C CA . LEU B 1 561 ? 105.336 140.802 92.295 1.00 46.93 561 LEU B CA 1
ATOM 7222 C C . LEU B 1 561 ? 106.244 139.716 91.710 1.00 51.36 561 LEU B C 1
ATOM 7223 O O . LEU B 1 561 ? 107.355 139.504 92.162 1.00 55.83 561 LEU B O 1
ATOM 7228 N N . TYR B 1 562 ? 105.754 138.973 90.729 1.00 51.01 562 TYR B N 1
ATOM 7229 C CA . TYR B 1 562 ? 106.497 137.919 90.047 1.00 50.25 562 TYR B CA 1
ATOM 7230 C C . TYR B 1 562 ? 106.892 138.400 88.671 1.00 51.28 562 TYR B C 1
ATOM 7231 O O . TYR B 1 562 ? 106.054 138.956 87.975 1.00 58.92 562 TYR B O 1
ATOM 7240 N N . SER B 1 563 ? 108.124 138.170 88.241 1.00 46.26 563 SER B N 1
ATOM 7241 C CA . SER B 1 563 ? 108.589 138.553 86.914 1.00 46.53 563 SER B CA 1
ATOM 7242 C C . SER B 1 563 ? 108.940 137.363 86.033 1.00 50.83 563 SER B C 1
ATOM 7243 O O . SER B 1 563 ? 109.382 136.324 86.513 1.00 56.94 563 SER B O 1
ATOM 7246 N N . LEU B 1 564 ? 108.725 137.497 84.730 1.00 51.03 564 LEU B N 1
ATOM 7247 C CA . LEU B 1 564 ? 109.112 136.524 83.712 1.00 55.00 564 LEU B CA 1
ATOM 7248 C C . LEU B 1 564 ? 109.985 137.213 82.680 1.00 53.28 564 LEU B C 1
ATOM 7249 O O . LEU B 1 564 ? 109.544 138.184 82.075 1.00 55.27 564 LEU B O 1
ATOM 7254 N N . SER B 1 565 ? 111.207 136.747 82.467 1.00 51.93 565 SER B N 1
ATOM 7255 C CA . SER B 1 565 ? 112.112 137.339 81.485 1.00 54.44 565 SER B CA 1
ATOM 7256 C C . SER B 1 565 ? 111.971 136.722 80.096 1.00 59.60 565 SER B C 1
ATOM 7257 O O . SER B 1 565 ? 111.617 135.554 79.946 1.00 65.11 565 SER B O 1
ATOM 7260 N N . VAL B 1 566 ? 112.310 137.487 79.060 1.00 56.42 566 VAL B N 1
ATOM 7261 C CA . VAL B 1 566 ? 112.237 137.018 77.667 1.00 54.97 566 VAL B CA 1
ATOM 7262 C C . VAL B 1 566 ? 113.167 135.839 77.394 1.00 56.83 566 VAL B C 1
ATOM 7263 O O . VAL B 1 566 ? 112.774 134.909 76.701 1.00 63.94 566 VAL B O 1
ATOM 7267 N N . ASP B 1 567 ? 114.345 135.782 78.009 1.00 48.06 567 ASP B N 1
ATOM 7268 C CA . ASP B 1 567 ? 115.238 134.636 77.866 1.00 52.23 567 ASP B CA 1
ATOM 7269 C C . ASP B 1 567 ? 114.593 133.330 78.339 1.00 59.61 567 ASP B C 1
ATOM 7270 O O . ASP B 1 567 ? 114.696 132.302 77.670 1.00 68.59 567 ASP B O 1
ATOM 7272 N N . ASN B 1 568 ? 113.872 133.362 79.460 1.00 58.16 568 ASN B N 1
ATOM 7273 C CA . ASN B 1 568 ? 113.171 132.205 80.013 1.00 59.80 568 ASN B CA 1
ATOM 7274 C C . ASN B 1 568 ? 111.870 131.878 79.277 1.00 59.38 568 ASN B C 1
ATOM 7275 O O . ASN B 1 568 ? 111.575 130.705 79.066 1.00 66.66 568 ASN B O 1
ATOM 7280 N N . PHE B 1 569 ? 111.106 132.876 78.852 1.00 52.89 569 PHE B N 1
ATOM 7281 C CA . PHE B 1 569 ? 109.915 132.651 78.038 1.00 53.99 569 PHE B CA 1
ATOM 7282 C C . PHE B 1 569 ? 110.258 131.991 76.705 1.00 60.53 569 PHE B C 1
ATOM 7283 O O . PHE B 1 569 ? 109.538 131.099 76.271 1.00 71.17 569 PHE B O 1
ATOM 7291 N N . ASN B 1 570 ? 111.389 132.346 76.092 1.00 59.67 570 ASN B N 1
ATOM 7292 C CA . ASN B 1 570 ? 111.872 131.682 74.887 1.00 61.18 570 ASN B CA 1
ATOM 7293 C C . ASN B 1 570 ? 112.379 130.268 75.176 1.00 62.39 570 ASN B C 1
ATOM 7294 O O . ASN B 1 570 ? 112.037 129.343 74.444 1.00 67.62 570 ASN B O 1
ATOM 7299 N N . GLU B 1 571 ? 113.122 130.049 76.259 1.00 60.59 571 GLU B N 1
ATOM 7300 C CA . GLU B 1 571 ? 113.558 128.711 76.653 1.00 59.89 571 GLU B CA 1
ATOM 7301 C C . GLU B 1 571 ? 112.380 127.753 76.882 1.00 62.97 571 GLU B C 1
ATOM 7302 O O . GLU B 1 571 ? 112.394 126.628 76.399 1.00 71.92 571 GLU B O 1
ATOM 7304 N N . VAL B 1 572 ? 111.310 128.204 77.538 1.00 61.93 572 VAL B N 1
ATOM 7305 C CA . VAL B 1 572 ? 110.080 127.431 77.739 1.00 63.17 572 VAL B CA 1
ATOM 7306 C C . VAL B 1 572 ? 109.203 127.279 76.491 1.00 68.80 572 VAL B C 1
ATOM 7307 O O . VAL B 1 572 ? 108.217 126.553 76.547 1.00 78.32 572 VAL B O 1
ATOM 7309 N N . LEU B 1 573 ? 109.536 127.924 75.367 1.00 66.51 573 LEU B N 1
ATOM 7310 C CA . LEU B 1 573 ? 108.860 127.736 74.072 1.00 68.39 573 LEU B CA 1
ATOM 7311 C C . LEU B 1 573 ? 109.676 126.917 73.061 1.00 73.77 573 LEU B C 1
ATOM 7312 O O . LEU B 1 573 ? 109.096 126.315 72.160 1.00 79.00 573 LEU B O 1
ATOM 7317 N N . GLU B 1 574 ? 110.987 126.770 73.246 1.00 71.38 574 GLU B N 1
ATOM 7318 C CA . GLU B 1 574 ? 111.761 125.778 72.493 1.00 72.71 574 GLU B CA 1
ATOM 7319 C C . GLU B 1 574 ? 111.235 124.346 72.702 1.00 76.68 574 GLU B C 1
ATOM 7320 O O . GLU B 1 574 ? 111.167 123.555 71.763 1.00 80.87 574 GLU B O 1
ATOM 7322 N N . GLU B 1 575 ? 110.792 124.014 73.916 1.00 76.25 575 GLU B N 1
ATOM 7323 C CA . GLU B 1 575 ? 110.174 122.731 74.248 1.00 72.80 575 GLU B CA 1
ATOM 7324 C C . GLU B 1 575 ? 108.696 122.586 73.850 1.00 75.47 575 GLU B C 1
ATOM 7325 O O . GLU B 1 575 ? 108.126 121.514 74.046 1.00 83.11 575 GLU B O 1
ATOM 7327 N N . TYR B 1 576 ? 108.053 123.625 73.309 1.00 73.76 576 TYR B N 1
ATOM 7328 C CA . TYR B 1 576 ? 106.622 123.617 72.973 1.00 75.71 576 TYR B CA 1
ATOM 7329 C C . TYR B 1 576 ? 106.334 124.291 71.610 1.00 85.11 576 TYR B C 1
ATOM 7330 O O . TYR B 1 576 ? 105.605 125.282 71.561 1.00 89.81 576 TYR B O 1
ATOM 7339 N N . PRO B 1 577 ? 106.866 123.782 70.476 1.00 85.67 577 PRO B N 1
ATOM 7340 C CA . PRO B 1 577 ? 106.669 124.383 69.153 1.00 88.53 577 PRO B CA 1
ATOM 7341 C C . PRO B 1 577 ? 105.200 124.594 68.761 1.00 87.65 577 PRO B C 1
ATOM 7342 O O . PRO B 1 577 ? 104.872 125.573 68.100 1.00 90.51 577 PRO B O 1
ATOM 7346 N N . MET B 1 578 ? 104.295 123.730 69.219 1.00 84.00 578 MET B N 1
ATOM 7347 C CA . MET B 1 578 ? 102.855 123.879 68.994 1.00 91.81 578 MET B CA 1
ATOM 7348 C C . MET B 1 578 ? 102.237 125.121 69.662 1.00 94.52 578 MET B C 1
ATOM 7349 O O . MET B 1 578 ? 101.132 125.531 69.312 1.00 100.43 578 MET B O 1
ATOM 7351 N N . MET B 1 579 ? 102.925 125.742 70.617 1.00 89.78 579 MET B N 1
ATOM 7352 C CA . MET B 1 579 ? 102.519 127.004 71.242 1.00 87.70 579 MET B CA 1
ATOM 7353 C C . MET B 1 579 ? 103.118 128.240 70.556 1.00 91.50 579 MET B C 1
ATOM 7354 O O . MET B 1 579 ? 102.502 129.304 70.554 1.00 94.75 579 MET B O 1
ATOM 7356 N N . ARG B 1 580 ? 104.294 128.122 69.927 1.00 91.93 580 ARG B N 1
ATOM 7357 C CA . ARG B 1 580 ? 104.987 129.255 69.308 1.00 92.24 580 ARG B CA 1
ATOM 7358 C C . ARG B 1 580 ? 104.201 129.885 68.156 1.00 93.76 580 ARG B C 1
ATOM 7359 O O . ARG B 1 580 ? 104.235 131.103 67.965 1.00 92.97 580 ARG B O 1
ATOM 7361 N N . ARG B 1 581 ? 103.440 129.074 67.421 1.00 95.63 581 ARG B N 1
ATOM 7362 C CA . ARG B 1 581 ? 102.551 129.531 66.359 1.00 98.56 581 ARG B CA 1
ATOM 7363 C C . ARG B 1 581 ? 101.380 130.363 66.889 1.00 98.53 581 ARG B C 1
ATOM 7364 O O . ARG B 1 581 ? 101.001 131.356 66.270 1.00 101.46 581 ARG B O 1
ATOM 7366 N N . ALA B 1 582 ? 100.818 130.010 68.047 1.00 97.54 582 ALA B N 1
ATOM 7367 C CA . ALA B 1 582 ? 99.762 130.802 68.680 1.00 100.32 582 ALA B CA 1
ATOM 7368 C C . ALA B 1 582 ? 100.304 132.121 69.266 1.00 102.49 582 ALA B C 1
ATOM 7369 O O . ALA B 1 582 ? 99.692 133.177 69.113 1.00 100.65 582 ALA B O 1
ATOM 7371 N N . PHE B 1 583 ? 101.498 132.094 69.865 1.00 102.85 583 PHE B N 1
ATOM 7372 C CA . PHE B 1 583 ? 102.173 133.297 70.351 1.00 100.47 583 PHE B CA 1
ATOM 7373 C C . PHE B 1 583 ? 102.446 134.314 69.224 1.00 105.97 583 PHE B C 1
ATOM 7374 O O . PHE B 1 583 ? 102.294 135.515 69.429 1.00 107.94 583 PHE B O 1
ATOM 7376 N N . GLU B 1 584 ? 102.767 133.853 68.011 1.00 106.43 584 GLU B N 1
ATOM 7377 C CA . GLU B 1 584 ? 102.898 134.695 66.818 1.00 104.06 584 GLU B CA 1
ATOM 7378 C C . GLU B 1 584 ? 101.567 135.093 66.137 1.00 108.33 584 GLU B C 1
ATOM 7379 O O . GLU B 1 584 ? 101.591 135.697 65.064 1.00 106.69 584 GLU B O 1
ATOM 7381 N N . THR B 1 585 ? 100.404 134.750 66.705 1.00 113.04 585 THR B N 1
ATOM 7382 C CA . THR B 1 585 ? 99.105 134.866 66.036 1.00 114.23 585 THR B CA 1
ATOM 7383 C C . THR B 1 585 ? 97.924 135.272 66.941 1.00 116.39 585 THR B C 1
ATOM 7384 O O . THR B 1 585 ? 96.767 135.084 66.550 1.00 118.04 585 THR B O 1
ATOM 7386 N N . VAL B 1 586 ? 98.173 135.817 68.141 1.00 114.87 586 VAL B N 1
ATOM 7387 C CA . VAL B 1 586 ? 97.130 136.162 69.125 1.00 115.80 586 VAL B CA 1
ATOM 7388 C C . VAL B 1 586 ? 97.376 137.478 69.861 1.00 113.61 586 VAL B C 1
ATOM 7389 O O . VAL B 1 586 ? 96.477 138.345 69.822 1.00 110.58 586 VAL B O 1
ATOM 7391 N N . MET C 1 94 ? 79.824 155.111 119.611 1.00 131.12 94 MET C N 1
ATOM 7392 C CA . MET C 1 94 ? 79.003 154.717 118.447 1.00 132.52 94 MET C CA 1
ATOM 7393 C C . MET C 1 94 ? 79.388 153.339 117.936 1.00 131.79 94 MET C C 1
ATOM 7394 O O . MET C 1 94 ? 80.521 152.903 118.136 1.00 131.80 94 MET C O 1
ATOM 7396 N N . GLN C 1 95 ? 78.488 152.640 117.235 1.00 130.23 95 GLN C N 1
ATOM 7397 C CA . GLN C 1 95 ? 78.734 151.289 116.692 1.00 129.50 95 GLN C CA 1
ATOM 7398 C C . GLN C 1 95 ? 79.829 151.253 115.610 1.00 128.82 95 GLN C C 1
ATOM 7399 O O . GLN C 1 95 ? 80.513 150.240 115.450 1.00 122.83 95 GLN C O 1
ATOM 7405 N N . ARG C 1 96 ? 80.083 152.369 114.923 1.00 132.92 96 ARG C N 1
ATOM 7406 C CA . ARG C 1 96 ? 81.225 152.487 114.020 1.00 132.99 96 ARG C CA 1
ATOM 7407 C C . ARG C 1 96 ? 82.565 152.288 114.744 1.00 128.74 96 ARG C C 1
ATOM 7408 O O . ARG C 1 96 ? 83.388 151.502 114.291 1.00 128.58 96 ARG C O 1
ATOM 7410 N N . GLN C 1 97 ? 82.773 152.927 115.900 1.00 125.77 97 GLN C N 1
ATOM 7411 C CA . GLN C 1 97 ? 83.983 152.735 116.716 1.00 123.00 97 GLN C CA 1
ATOM 7412 C C . GLN C 1 97 ? 83.973 151.399 117.469 1.00 119.18 97 GLN C C 1
ATOM 7413 O O . GLN C 1 97 ? 85.011 150.756 117.564 1.00 115.91 97 GLN C O 1
ATOM 7419 N N . PHE C 1 98 ? 82.817 150.932 117.945 1.00 120.94 98 PHE C N 1
ATOM 7420 C CA . PHE C 1 98 ? 82.697 149.634 118.604 1.00 117.67 98 PHE C CA 1
ATOM 7421 C C . PHE C 1 98 ? 83.095 148.466 117.697 1.00 114.96 98 PHE C C 1
ATOM 7422 O O . PHE C 1 98 ? 83.884 147.616 118.096 1.00 110.26 98 PHE C O 1
ATOM 7424 N N . THR C 1 99 ? 82.620 148.436 116.453 1.00 117.84 99 THR C N 1
ATOM 7425 C CA . THR C 1 99 ? 83.046 147.420 115.464 1.00 114.06 99 THR C CA 1
ATOM 7426 C C . THR C 1 99 ? 84.426 147.718 114.864 1.00 106.27 99 THR C C 1
ATOM 7427 O O . THR C 1 99 ? 85.165 146.783 114.558 1.00 100.62 99 THR C O 1
ATOM 7431 N N . SER C 1 100 ? 84.853 148.980 114.779 1.00 107.62 100 SER C N 1
ATOM 7432 C CA . SER C 1 100 ? 86.210 149.334 114.357 1.00 105.83 100 SER C CA 1
ATOM 7433 C C . SER C 1 100 ? 87.298 148.824 115.308 1.00 105.79 100 SER C C 1
ATOM 7434 O O . SER C 1 100 ? 88.372 148.419 114.868 1.00 107.32 100 SER C O 1
ATOM 7436 N N . MET C 1 101 ? 87.034 148.812 116.616 1.00 102.47 101 MET C N 1
ATOM 7437 C CA . MET C 1 101 ? 87.962 148.319 117.639 1.00 92.34 101 MET C CA 1
ATOM 7438 C C . MET C 1 101 ? 88.217 146.812 117.567 1.00 86.97 101 MET C C 1
ATOM 7439 O O . MET C 1 101 ? 89.321 146.374 117.879 1.00 88.55 101 MET C O 1
ATOM 7444 N N . LEU C 1 102 ? 87.223 146.011 117.184 1.00 83.37 102 LEU C N 1
ATOM 7445 C CA . LEU C 1 102 ? 87.273 144.549 117.216 1.00 79.58 102 LEU C CA 1
ATOM 7446 C C . LEU C 1 102 ? 87.717 143.868 115.907 1.00 86.83 102 LEU C C 1
ATOM 7447 O O . LEU C 1 102 ? 87.697 142.641 115.808 1.00 87.40 102 LEU C O 1
ATOM 7449 N N . GLN C 1 103 ? 88.142 144.637 114.897 1.00 88.81 103 GLN C N 1
ATOM 7450 C CA . GLN C 1 103 ? 88.628 144.150 113.593 1.00 83.33 103 GLN C CA 1
ATOM 7451 C C . GLN C 1 103 ? 90.087 144.591 113.348 1.00 80.28 103 GLN C C 1
ATOM 7452 O O . GLN C 1 103 ? 90.512 145.590 113.923 1.00 82.97 103 GLN C O 1
ATOM 7458 N N . PRO C 1 104 ? 90.894 143.869 112.546 1.00 73.18 104 PRO C N 1
ATOM 7459 C CA . PRO C 1 104 ? 92.319 144.140 112.436 1.00 69.89 104 PRO C CA 1
ATOM 7460 C C . PRO C 1 104 ? 92.551 145.454 111.712 1.00 74.86 104 PRO C C 1
ATOM 7461 O O . PRO C 1 104 ? 92.262 145.576 110.526 1.00 84.62 104 PRO C O 1
ATOM 7465 N N . GLY C 1 105 ? 93.042 146.463 112.421 1.00 72.44 105 GLY C N 1
ATOM 7466 C CA . GLY C 1 105 ? 93.208 147.802 111.871 1.00 80.55 105 GLY C CA 1
ATOM 7467 C C . GLY C 1 105 ? 94.336 147.860 110.852 1.00 84.78 105 GLY C C 1
ATOM 7468 O O . GLY C 1 105 ? 95.317 147.136 110.983 1.00 86.88 105 GLY C O 1
ATOM 7469 N N . VAL C 1 106 ? 94.235 148.732 109.848 1.00 86.00 106 VAL C N 1
ATOM 7470 C CA . VAL C 1 106 ? 95.321 148.982 108.887 1.00 84.14 106 VAL C CA 1
ATOM 7471 C C . VAL C 1 106 ? 96.445 149.716 109.608 1.00 84.89 106 VAL C C 1
ATOM 7472 O O . VAL C 1 106 ? 96.310 150.888 109.951 1.00 88.42 106 VAL C O 1
ATOM 7476 N N . ASN C 1 107 ? 97.548 149.026 109.870 1.00 80.09 107 ASN C N 1
ATOM 7477 C CA . ASN C 1 107 ? 98.697 149.575 110.582 1.00 79.78 107 ASN C CA 1
ATOM 7478 C C . ASN C 1 107 ? 99.985 148.890 110.112 1.00 81.37 107 ASN C C 1
ATOM 7479 O O . ASN C 1 107 ? 99.963 148.079 109.189 1.00 84.95 107 ASN C O 1
ATOM 7484 N N . LYS C 1 108 ? 101.113 149.208 110.744 1.00 78.78 108 LYS C N 1
ATOM 7485 C CA . LYS C 1 108 ? 102.422 148.623 110.432 1.00 81.54 108 LYS C CA 1
ATOM 7486 C C . LYS C 1 108 ? 102.394 147.095 110.445 1.00 82.47 108 LYS C C 1
ATOM 7487 O O . LYS C 1 108 ? 102.834 146.452 109.502 1.00 86.88 108 LYS C O 1
ATOM 7493 N N . PHE C 1 109 ? 101.859 146.505 111.501 1.00 79.35 109 PHE C N 1
ATOM 7494 C CA . PHE C 1 109 ? 101.839 145.065 111.683 1.00 77.86 109 PHE C CA 1
ATOM 7495 C C . PHE C 1 109 ? 100.878 144.342 110.732 1.00 80.70 109 PHE C C 1
ATOM 7496 O O . PHE C 1 109 ? 101.268 143.367 110.101 1.00 82.76 109 PHE C O 1
ATOM 7504 N N . SER C 1 110 ? 99.637 144.805 110.577 1.00 81.44 110 SER C N 1
ATOM 7505 C CA . SER C 1 110 ? 98.671 144.127 109.712 1.00 80.81 110 SER C CA 1
ATOM 7506 C C . SER C 1 110 ? 99.043 144.234 108.238 1.00 84.66 110 SER C C 1
ATOM 7507 O O . SER C 1 110 ? 98.890 143.257 107.508 1.00 87.07 110 SER C O 1
ATOM 7510 N N . LEU C 1 111 ? 99.617 145.359 107.803 1.00 84.30 111 LEU C N 1
ATOM 7511 C CA . LEU C 1 111 ? 100.127 145.510 106.448 1.00 79.97 111 LEU C CA 1
ATOM 7512 C C . LEU C 1 111 ? 101.221 144.491 106.144 1.00 80.85 111 LEU C C 1
ATOM 7513 O O . LEU C 1 111 ? 101.183 143.847 105.102 1.00 85.92 111 LEU C O 1
ATOM 7515 N N . ARG C 1 112 ? 102.158 144.273 107.067 1.00 77.30 112 ARG C N 1
ATOM 7516 C CA . ARG C 1 112 ? 103.199 143.264 106.916 1.00 77.25 112 ARG C CA 1
ATOM 7517 C C . ARG C 1 112 ? 102.716 141.820 107.093 1.00 76.14 112 ARG C C 1
ATOM 7518 O O . ARG C 1 112 ? 103.326 140.906 106.550 1.00 80.26 112 ARG C O 1
ATOM 7520 N N . MET C 1 113 ? 101.642 141.573 107.835 1.00 77.54 113 MET C N 1
ATOM 7521 C CA . MET C 1 113 ? 101.098 140.233 108.072 1.00 78.48 113 MET C CA 1
ATOM 7522 C C . MET C 1 113 ? 100.185 139.740 106.936 1.00 79.99 113 MET C C 1
ATOM 7523 O O . MET C 1 113 ? 100.291 138.592 106.511 1.00 80.80 113 MET C O 1
ATOM 7528 N N . PHE C 1 114 ? 99.310 140.607 106.418 1.00 82.13 114 PHE C N 1
ATOM 7529 C CA . PHE C 1 114 ? 98.360 140.292 105.343 1.00 81.67 114 PHE C CA 1
ATOM 7530 C C . PHE C 1 114 ? 98.838 140.708 103.948 1.00 82.27 114 PHE C C 1
ATOM 7531 O O . PHE C 1 114 ? 98.390 140.134 102.962 1.00 83.96 114 PHE C O 1
ATOM 7539 N N . GLY C 1 115 ? 99.766 141.657 103.843 1.00 80.87 115 GLY C N 1
ATOM 7540 C CA . GLY C 1 115 ? 100.524 141.981 102.635 1.00 82.09 115 GLY C CA 1
ATOM 7541 C C . GLY C 1 115 ? 100.177 143.310 101.969 1.00 81.30 115 GLY C C 1
ATOM 7542 O O . GLY C 1 115 ? 101.020 143.903 101.304 1.00 81.61 115 GLY C O 1
ATOM 7543 N N . SER C 1 116 ? 98.949 143.792 102.116 1.00 80.83 116 SER C N 1
ATOM 7544 C CA . SER C 1 116 ? 98.456 145.014 101.469 1.00 80.40 116 SER C CA 1
ATOM 7545 C C . SER C 1 116 ? 97.231 145.556 102.197 1.00 81.86 116 SER C C 1
ATOM 7546 O O . SER C 1 116 ? 96.497 144.783 102.812 1.00 85.95 116 SER C O 1
ATOM 7549 N N . GLN C 1 117 ? 96.926 146.844 102.076 1.00 78.80 117 GLN C N 1
ATOM 7550 C CA . GLN C 1 117 ? 95.702 147.409 102.645 1.00 78.63 117 GLN C CA 1
ATOM 7551 C C . GLN C 1 117 ? 94.445 146.697 102.131 1.00 80.55 117 GLN C C 1
ATOM 7552 O O . GLN C 1 117 ? 93.554 146.405 102.922 1.00 87.06 117 GLN C O 1
ATOM 7558 N N . LYS C 1 118 ? 94.382 146.298 100.860 1.00 79.81 118 LYS C N 1
ATOM 7559 C CA . LYS C 1 118 ? 93.250 145.506 100.333 1.00 84.57 118 LYS C CA 1
ATOM 7560 C C . LYS C 1 118 ? 93.168 144.092 100.910 1.00 87.06 118 LYS C C 1
ATOM 7561 O O . LYS C 1 118 ? 92.090 143.515 100.948 1.00 92.12 118 LYS C O 1
ATOM 7567 N N . ALA C 1 119 ? 94.271 143.522 101.392 1.00 84.12 119 ALA C N 1
ATOM 7568 C CA . ALA C 1 119 ? 94.244 142.241 102.095 1.00 84.97 119 ALA C CA 1
ATOM 7569 C C . ALA C 1 119 ? 93.721 142.412 103.530 1.00 89.77 119 ALA C C 1
ATOM 7570 O O . ALA C 1 119 ? 92.874 141.639 103.975 1.00 91.29 119 ALA C O 1
ATOM 7572 N N . VAL C 1 120 ? 94.144 143.471 104.225 1.00 89.18 120 VAL C N 1
ATOM 7573 C CA . VAL C 1 120 ? 93.602 143.840 105.537 1.00 84.72 120 VAL C CA 1
ATOM 7574 C C . VAL C 1 120 ? 92.102 144.075 105.432 1.00 87.02 120 VAL C C 1
ATOM 7575 O O . VAL C 1 120 ? 91.332 143.515 106.202 1.00 91.33 120 VAL C O 1
ATOM 7579 N N . GLU C 1 121 ? 91.652 144.837 104.443 1.00 84.07 121 GLU C N 1
ATOM 7580 C CA . GLU C 1 121 ? 90.237 145.144 104.256 1.00 83.96 121 GLU C CA 1
ATOM 7581 C C . GLU C 1 121 ? 89.398 143.922 103.863 1.00 87.33 121 GLU C C 1
ATOM 7582 O O . GLU C 1 121 ? 88.200 143.898 104.133 1.00 96.37 121 GLU C O 1
ATOM 7588 N N . LYS C 1 122 ? 90.004 142.856 103.332 1.00 85.23 122 LYS C N 1
ATOM 7589 C CA . LYS C 1 122 ? 89.334 141.559 103.186 1.00 88.80 122 LYS C CA 1
ATOM 7590 C C . LYS C 1 122 ? 89.189 140.841 104.517 1.00 91.85 122 LYS C C 1
ATOM 7591 O O . LYS C 1 122 ? 88.119 140.317 104.806 1.00 95.21 122 LYS C O 1
ATOM 7597 N N . GLU C 1 123 ? 90.228 140.817 105.346 1.00 93.16 123 GLU C N 1
ATOM 7598 C CA . GLU C 1 123 ? 90.158 140.206 106.675 1.00 90.79 123 GLU C CA 1
ATOM 7599 C C . GLU C 1 123 ? 89.177 140.959 107.583 1.00 88.85 123 GLU C C 1
ATOM 7600 O O . GLU C 1 123 ? 88.387 140.334 108.278 1.00 89.46 123 GLU C O 1
ATOM 7606 N N . GLN C 1 124 ? 89.151 142.294 107.523 1.00 86.53 124 GLN C N 1
ATOM 7607 C CA . GLN C 1 124 ? 88.137 143.102 108.197 1.00 84.57 124 GLN C CA 1
ATOM 7608 C C . GLN C 1 124 ? 86.727 142.680 107.798 1.00 88.32 124 GLN C C 1
ATOM 7609 O O . GLN C 1 124 ? 85.903 142.392 108.654 1.00 94.08 124 GLN C O 1
ATOM 7615 N N . GLU C 1 125 ? 86.442 142.591 106.506 1.00 90.04 125 GLU C N 1
ATOM 7616 C CA . GLU C 1 125 ? 85.142 142.150 106.004 1.00 95.71 125 GLU C CA 1
ATOM 7617 C C . GLU C 1 125 ? 84.813 140.715 106.454 1.00 96.72 125 GLU C C 1
ATOM 7618 O O . GLU C 1 125 ? 83.673 140.394 106.791 1.00 100.10 125 GLU C O 1
ATOM 7624 N N . ARG C 1 126 ? 85.869 139.917 106.583 1.00 92.24 126 ARG C N 1
ATOM 7625 C CA . ARG C 1 126 ? 85.754 138.548 107.056 1.00 89.58 126 ARG C CA 1
ATOM 7626 C C . ARG C 1 126 ? 85.221 138.536 108.490 1.00 93.92 126 ARG C C 1
ATOM 7627 O O . ARG C 1 126 ? 84.233 137.858 108.774 1.00 95.41 126 ARG C O 1
ATOM 7635 N N . VAL C 1 127 ? 85.862 139.279 109.395 1.00 96.40 127 VAL C N 1
ATOM 7636 C CA . VAL C 1 127 ? 85.374 139.310 110.798 1.00 93.45 127 VAL C CA 1
ATOM 7637 C C . VAL C 1 127 ? 84.030 139.990 110.922 1.00 93.46 127 VAL C C 1
ATOM 7638 O O . VAL C 1 127 ? 83.149 139.489 111.616 1.00 94.32 127 VAL C O 1
ATOM 7642 N N . LYS C 1 128 ? 83.824 141.078 110.184 1.00 96.61 128 LYS C N 1
ATOM 7643 C CA . LYS C 1 128 ? 82.558 141.818 110.100 1.00 95.92 128 LYS C CA 1
ATOM 7644 C C . LYS C 1 128 ? 81.380 140.970 109.592 1.00 95.69 128 LYS C C 1
ATOM 7645 O O . LYS C 1 128 ? 80.240 141.406 109.668 1.00 99.56 128 LYS C O 1
ATOM 7651 N N . THR C 1 129 ? 81.642 139.737 109.147 1.00 95.40 129 THR C N 1
ATOM 7652 C CA . THR C 1 129 ? 80.654 138.730 108.724 1.00 98.55 129 THR C CA 1
ATOM 7653 C C . THR C 1 129 ? 80.889 137.319 109.305 1.00 100.59 129 THR C C 1
ATOM 7654 O O . THR C 1 129 ? 80.307 136.345 108.825 1.00 106.69 129 THR C O 1
ATOM 7658 N N . ALA C 1 130 ? 81.706 137.162 110.355 1.00 100.06 130 ALA C N 1
ATOM 7659 C CA . ALA C 1 130 ? 81.937 135.855 111.001 1.00 103.92 130 ALA C CA 1
ATOM 7660 C C . ALA C 1 130 ? 80.876 135.488 112.063 1.00 104.40 130 ALA C C 1
ATOM 7661 O O . ALA C 1 130 ? 80.617 134.315 112.323 1.00 96.40 130 ALA C O 1
ATOM 7663 N N . GLY C 1 131 ? 80.266 136.499 112.675 1.00 104.77 131 GLY C N 1
ATOM 7664 C CA . GLY C 1 131 ? 79.309 136.382 113.766 1.00 97.79 131 GLY C CA 1
ATOM 7665 C C . GLY C 1 131 ? 79.152 137.720 114.485 1.00 97.73 131 GLY C C 1
ATOM 7666 O O . GLY C 1 131 ? 79.785 138.711 114.123 1.00 100.00 131 GLY C O 1
ATOM 7667 N N . PHE C 1 132 ? 78.309 137.775 115.506 1.00 95.34 132 PHE C N 1
ATOM 7668 C CA . PHE C 1 132 ? 78.133 138.993 116.290 1.00 93.64 132 PHE C CA 1
ATOM 7669 C C . PHE C 1 132 ? 79.337 139.245 117.195 1.00 89.06 132 PHE C C 1
ATOM 7670 O O . PHE C 1 132 ? 79.770 138.338 117.908 1.00 87.32 132 PHE C O 1
ATOM 7672 N N . TRP C 1 133 ? 79.848 140.475 117.216 1.00 87.22 133 TRP C N 1
ATOM 7673 C CA . TRP C 1 133 ? 80.836 140.964 118.185 1.00 89.24 133 TRP C CA 1
ATOM 7674 C C . TRP C 1 133 ? 82.094 140.095 118.392 1.00 89.63 133 TRP C C 1
ATOM 7675 O O . TRP C 1 133 ? 82.600 140.001 119.511 1.00 92.64 133 TRP C O 1
ATOM 7677 N N . ILE C 1 134 ? 82.625 139.468 117.337 1.00 84.51 134 ILE C N 1
ATOM 7678 C CA . ILE C 1 134 ? 83.905 138.729 117.358 1.00 77.05 134 ILE C CA 1
ATOM 7679 C C . ILE C 1 134 ? 85.108 139.673 117.432 1.00 76.45 134 ILE C C 1
ATOM 7680 O O . ILE C 1 134 ? 85.063 140.800 116.950 1.00 77.67 134 ILE C O 1
ATOM 7685 N N . ILE C 1 135 ? 86.191 139.189 118.038 1.00 75.28 135 ILE C N 1
ATOM 7686 C CA . ILE C 1 135 ? 87.448 139.897 118.257 1.00 75.96 135 ILE C CA 1
ATOM 7687 C C . ILE C 1 135 ? 88.541 139.236 117.406 1.00 74.46 135 ILE C C 1
ATOM 7688 O O . ILE C 1 135 ? 88.836 138.052 117.564 1.00 74.10 135 ILE C O 1
ATOM 7693 N N . HIS C 1 136 ? 89.182 139.983 116.511 1.00 71.44 136 HIS C N 1
ATOM 7694 C CA . HIS C 1 136 ? 90.337 139.472 115.775 1.00 67.63 136 HIS C CA 1
ATOM 7695 C C . HIS C 1 136 ? 91.573 139.463 116.676 1.00 64.46 136 HIS C C 1
ATOM 7696 O O . HIS C 1 136 ? 91.780 140.455 117.378 1.00 68.07 136 HIS C O 1
ATOM 7703 N N . PRO C 1 137 ? 92.441 138.446 116.658 1.00 59.14 137 PRO C N 1
ATOM 7704 C CA . PRO C 1 137 ? 93.614 138.418 117.518 1.00 57.25 137 PRO C CA 1
ATOM 7705 C C . PRO C 1 137 ? 94.530 139.629 117.353 1.00 61.56 137 PRO C C 1
ATOM 7706 O O . PRO C 1 137 ? 95.153 140.041 118.321 1.00 70.90 137 PRO C O 1
ATOM 7710 N N . TYR C 1 138 ? 94.581 140.250 116.176 1.00 62.32 138 TYR C N 1
ATOM 7711 C CA . TYR C 1 138 ? 95.457 141.387 115.892 1.00 63.17 138 TYR C CA 1
ATOM 7712 C C . TYR C 1 138 ? 94.796 142.759 116.066 1.00 67.09 138 TYR C C 1
ATOM 7713 O O . TYR C 1 138 ? 95.382 143.779 115.717 1.00 75.31 138 TYR C O 1
ATOM 7722 N N . SER C 1 139 ? 93.591 142.808 116.630 1.00 65.80 139 SER C N 1
ATOM 7723 C CA . SER C 1 139 ? 92.850 144.037 116.938 1.00 66.64 139 SER C CA 1
ATOM 7724 C C . SER C 1 139 ? 93.535 144.965 117.931 1.00 71.23 139 SER C C 1
ATOM 7725 O O . SER C 1 139 ? 94.221 144.508 118.841 1.00 77.36 139 SER C O 1
ATOM 7728 N N . ASP C 1 140 ? 93.190 146.251 117.898 1.00 71.60 140 ASP C N 1
ATOM 7729 C CA . ASP C 1 140 ? 93.535 147.183 118.981 1.00 76.27 140 ASP C CA 1
ATOM 7730 C C . ASP C 1 140 ? 92.827 146.842 120.298 1.00 75.40 140 ASP C C 1
ATOM 7731 O O . ASP C 1 140 ? 93.418 146.963 121.362 1.00 76.92 140 ASP C O 1
ATOM 7736 N N . PHE C 1 141 ? 91.591 146.343 120.259 1.00 71.20 141 PHE C N 1
ATOM 7737 C CA . PHE C 1 141 ? 90.915 145.921 121.478 1.00 67.29 141 PHE C CA 1
ATOM 7738 C C . PHE C 1 141 ? 91.629 144.761 122.172 1.00 69.55 141 PHE C C 1
ATOM 7739 O O . PHE C 1 141 ? 91.842 144.815 123.381 1.00 75.57 141 PHE C O 1
ATOM 7747 N N . ARG C 1 142 ? 92.129 143.814 121.416 1.00 66.29 142 ARG C N 1
ATOM 7748 C CA . ARG C 1 142 ? 92.833 142.718 122.006 1.00 62.22 142 ARG C CA 1
ATOM 7749 C C . ARG C 1 142 ? 94.146 143.154 122.506 1.00 64.36 142 ARG C C 1
ATOM 7750 O O . ARG C 1 142 ? 94.595 142.640 123.426 1.00 71.70 142 ARG C O 1
ATOM 7758 N N . PHE C 1 143 ? 94.825 144.032 121.861 1.00 60.21 143 PHE C N 1
ATOM 7759 C CA . PHE C 1 143 ? 96.039 144.624 122.405 1.00 64.17 143 PHE C CA 1
ATOM 7760 C C . PHE C 1 143 ? 95.794 145.306 123.749 1.00 68.34 143 PHE C C 1
ATOM 7761 O O . PHE C 1 143 ? 96.463 144.990 124.729 1.00 74.78 143 PHE C O 1
ATOM 7769 N N . TYR C 1 144 ? 94.833 146.222 123.834 1.00 65.71 144 TYR C N 1
ATOM 7770 C CA . TYR C 1 144 ? 94.602 146.974 125.065 1.00 65.99 144 TYR C CA 1
ATOM 7771 C C . TYR C 1 144 ? 94.045 146.105 126.187 1.00 65.79 144 TYR C C 1
ATOM 7772 O O . TYR C 1 144 ? 94.452 146.259 127.333 1.00 69.96 144 TYR C O 1
ATOM 7781 N N . TRP C 1 145 ? 93.192 145.136 125.887 1.00 61.22 145 TRP C N 1
ATOM 7782 C CA . TRP C 1 145 ? 92.776 144.170 126.873 1.00 57.97 145 TRP C CA 1
ATOM 7783 C C . TRP C 1 145 ? 93.949 143.355 127.410 1.00 64.22 145 TRP C C 1
ATOM 7784 O O . TRP C 1 145 ? 94.131 143.276 128.621 1.00 69.31 145 TRP C O 1
ATOM 7795 N N . ASP C 1 146 ? 94.792 142.795 126.548 1.00 62.33 146 ASP C N 1
ATOM 7796 C CA . ASP C 1 146 ? 95.927 142.019 127.019 1.00 59.26 146 ASP C CA 1
ATOM 7797 C C . ASP C 1 146 ? 96.907 142.878 127.807 1.00 59.63 146 ASP C C 1
ATOM 7798 O O . ASP C 1 146 ? 97.467 142.399 128.780 1.00 65.46 146 ASP C O 1
ATOM 7803 N N . LEU C 1 147 ? 97.067 144.156 127.483 1.00 58.22 147 LEU C N 1
ATOM 7804 C CA . LEU C 1 147 ? 97.874 145.084 128.264 1.00 58.67 147 LEU C CA 1
ATOM 7805 C C . LEU C 1 147 ? 97.289 145.306 129.665 1.00 60.99 147 LEU C C 1
ATOM 7806 O O . LEU C 1 147 ? 98.025 145.322 130.643 1.00 65.23 147 LEU C O 1
ATOM 7811 N N . ILE C 1 148 ? 95.968 145.385 129.814 1.00 57.99 148 ILE C N 1
ATOM 7812 C CA . ILE C 1 148 ? 95.326 145.397 131.126 1.00 54.70 148 ILE C CA 1
ATOM 7813 C C . ILE C 1 148 ? 95.546 144.060 131.836 1.00 57.45 148 ILE C C 1
ATOM 7814 O O . ILE C 1 148 ? 95.939 144.053 132.996 1.00 62.83 148 ILE C O 1
ATOM 7819 N N . MET C 1 149 ? 95.368 142.927 131.161 1.00 56.40 149 MET C N 1
ATOM 7820 C CA . MET C 1 149 ? 95.624 141.619 131.752 1.00 56.78 149 MET C CA 1
ATOM 7821 C C . MET C 1 149 ? 97.049 141.459 132.248 1.00 59.16 149 MET C C 1
ATOM 7822 O O . MET C 1 149 ? 97.239 140.949 133.340 1.00 61.65 149 MET C O 1
ATOM 7827 N N . LEU C 1 150 ? 98.061 141.873 131.496 1.00 56.76 150 LEU C N 1
ATOM 7828 C CA . LEU C 1 150 ? 99.451 141.728 131.900 1.00 54.51 150 LEU C CA 1
ATOM 7829 C C . LEU C 1 150 ? 99.760 142.558 133.149 1.00 57.85 150 LEU C C 1
ATOM 7830 O O . LEU C 1 150 ? 100.450 142.068 134.037 1.00 63.09 150 LEU C O 1
ATOM 7835 N N . ILE C 1 151 ? 99.204 143.762 133.283 1.00 54.27 151 ILE C N 1
ATOM 7836 C CA . ILE C 1 151 ? 99.318 144.564 134.503 1.00 51.94 151 ILE C CA 1
ATOM 7837 C C . ILE C 1 151 ? 98.558 143.932 135.671 1.00 55.05 151 ILE C C 1
ATOM 7838 O O . ILE C 1 151 ? 99.090 143.881 136.776 1.00 56.84 151 ILE C O 1
ATOM 7843 N N . MET C 1 152 ? 97.363 143.386 135.458 1.00 54.84 152 MET C N 1
ATOM 7844 C CA . MET C 1 152 ? 96.655 142.633 136.488 1.00 53.70 152 MET C CA 1
ATOM 7845 C C . MET C 1 152 ? 97.449 141.404 136.930 1.00 56.55 152 MET C C 1
ATOM 7846 O O . MET C 1 152 ? 97.723 141.257 138.109 1.00 63.30 152 MET C O 1
ATOM 7851 N N . MET C 1 153 ? 97.883 140.543 136.014 1.00 54.85 153 MET C N 1
ATOM 7852 C CA . MET C 1 153 ? 98.595 139.311 136.333 1.00 51.42 153 MET C CA 1
ATOM 7853 C C . MET C 1 153 ? 99.897 139.564 137.071 1.00 55.15 153 MET C C 1
ATOM 7854 O O . MET C 1 153 ? 100.120 138.955 138.110 1.00 61.64 153 MET C O 1
ATOM 7859 N N . VAL C 1 154 ? 100.743 140.476 136.604 1.00 53.79 154 VAL C N 1
ATOM 7860 C CA . VAL C 1 154 ? 102.001 140.778 137.290 1.00 53.17 154 VAL C CA 1
ATOM 7861 C C . VAL C 1 154 ? 101.744 141.279 138.711 1.00 56.82 154 VAL C C 1
ATOM 7862 O O . VAL C 1 154 ? 102.489 140.918 139.611 1.00 60.93 154 VAL C O 1
ATOM 7866 N N . GLY C 1 155 ? 100.665 142.027 138.954 1.00 55.32 155 GLY C N 1
ATOM 7867 C CA . GLY C 1 155 ? 100.246 142.459 140.285 1.00 50.82 155 GLY C CA 1
ATOM 7868 C C . GLY C 1 155 ? 99.650 141.352 141.153 1.00 51.84 155 GLY C C 1
ATOM 7869 O O . GLY C 1 155 ? 100.084 141.159 142.284 1.00 55.53 155 GLY C O 1
ATOM 7870 N N . ASN C 1 156 ? 98.693 140.571 140.660 1.00 50.10 156 ASN C N 1
ATOM 7871 C CA . ASN C 1 156 ? 98.103 139.477 141.427 1.00 48.33 156 ASN C CA 1
ATOM 7872 C C . ASN C 1 156 ? 99.117 138.394 141.787 1.00 52.76 156 ASN C C 1
ATOM 7873 O O . ASN C 1 156 ? 99.136 137.958 142.927 1.00 58.92 156 ASN C O 1
ATOM 7878 N N . LEU C 1 157 ? 99.983 137.962 140.874 1.00 50.32 157 LEU C N 1
ATOM 7879 C CA . LEU C 1 157 ? 100.943 136.894 141.148 1.00 47.89 157 LEU C CA 1
ATOM 7880 C C . LEU C 1 157 ? 102.021 137.290 142.155 1.00 50.70 157 LEU C C 1
ATOM 7881 O O . LEU C 1 157 ? 102.610 136.420 142.787 1.00 56.55 157 LEU C O 1
ATOM 7886 N N . VAL C 1 158 ? 102.263 138.580 142.348 1.00 49.89 158 VAL C N 1
ATOM 7887 C CA . VAL C 1 158 ? 103.085 139.093 143.441 1.00 46.74 158 VAL C CA 1
ATOM 7888 C C . VAL C 1 158 ? 102.293 139.171 144.739 1.00 50.22 158 VAL C C 1
ATOM 7889 O O . VAL C 1 158 ? 102.752 138.639 145.744 1.00 53.51 158 VAL C O 1
ATOM 7893 N N . ILE C 1 159 ? 101.121 139.803 144.747 1.00 50.46 159 ILE C N 1
ATOM 7894 C CA . ILE C 1 159 ? 100.379 140.159 145.965 1.00 44.85 159 ILE C CA 1
ATOM 7895 C C . ILE C 1 159 ? 99.650 138.969 146.593 1.00 47.17 159 ILE C C 1
ATOM 7896 O O . ILE C 1 159 ? 99.642 138.833 147.811 1.00 55.82 159 ILE C O 1
ATOM 7901 N N . ILE C 1 160 ? 99.052 138.084 145.801 1.00 46.21 160 ILE C N 1
ATOM 7902 C CA . ILE C 1 160 ? 98.235 136.963 146.280 1.00 49.29 160 ILE C CA 1
ATOM 7903 C C . ILE C 1 160 ? 98.980 136.018 147.228 1.00 52.00 160 ILE C C 1
ATOM 7904 O O . ILE C 1 160 ? 98.477 135.798 148.326 1.00 56.40 160 ILE C O 1
ATOM 7909 N N . PRO C 1 161 ? 100.171 135.478 146.910 1.00 48.19 161 PRO C N 1
ATOM 7910 C CA . PRO C 1 161 ? 100.840 134.552 147.809 1.00 45.83 161 PRO C CA 1
ATOM 7911 C C . PRO C 1 161 ? 101.360 135.234 149.072 1.00 49.78 161 PRO C C 1
ATOM 7912 O O . PRO C 1 161 ? 101.429 134.590 150.109 1.00 52.69 161 PRO C O 1
ATOM 7916 N N . VAL C 1 162 ? 101.656 136.533 149.039 1.00 47.75 162 VAL C N 1
ATOM 7917 C CA . VAL C 1 162 ? 101.983 137.311 150.239 1.00 44.86 162 VAL C CA 1
ATOM 7918 C C . VAL C 1 162 ? 100.762 137.457 151.137 1.00 49.99 162 VAL C C 1
ATOM 7919 O O . VAL C 1 162 ? 100.845 137.182 152.327 1.00 56.84 162 VAL C O 1
ATOM 7923 N N . GLY C 1 163 ? 99.615 137.829 150.582 1.00 49.22 163 GLY C N 1
ATOM 7924 C CA . GLY C 1 163 ? 98.360 137.976 151.310 1.00 52.55 163 GLY C CA 1
ATOM 7925 C C . GLY C 1 163 ? 97.872 136.687 151.952 1.00 52.52 163 GLY C C 1
ATOM 7926 O O . GLY C 1 163 ? 97.441 136.686 153.093 1.00 58.20 163 GLY C O 1
ATOM 7927 N N . ILE C 1 164 ? 97.988 135.567 151.255 1.00 48.73 164 ILE C N 1
ATOM 7928 C CA . ILE C 1 164 ? 97.642 134.250 151.781 1.00 46.55 164 ILE C CA 1
ATOM 7929 C C . ILE C 1 164 ? 98.598 133.821 152.893 1.00 52.16 164 ILE C C 1
ATOM 7930 O O . ILE C 1 164 ? 98.159 133.299 153.912 1.00 59.13 164 ILE C O 1
ATOM 7935 N N . THR C 1 165 ? 99.897 134.036 152.726 1.00 53.92 165 THR C N 1
ATOM 7936 C CA . THR C 1 165 ? 100.928 133.528 153.634 1.00 48.76 165 THR C CA 1
ATOM 7937 C C . THR C 1 165 ? 101.107 134.383 154.880 1.00 51.95 165 THR C C 1
ATOM 7938 O O . THR C 1 165 ? 101.177 133.847 155.972 1.00 59.18 165 THR C O 1
ATOM 7942 N N . PHE C 1 166 ? 101.196 135.703 154.763 1.00 51.45 166 PHE C N 1
ATOM 7943 C CA . PHE C 1 166 ? 101.679 136.568 155.841 1.00 50.11 166 PHE C CA 1
ATOM 7944 C C . PHE C 1 166 ? 100.594 137.367 156.566 1.00 58.27 166 PHE C C 1
ATOM 7945 O O . PHE C 1 166 ? 100.908 138.115 157.487 1.00 64.98 166 PHE C O 1
ATOM 7953 N N . PHE C 1 167 ? 99.322 137.218 156.200 1.00 58.17 167 PHE C N 1
ATOM 7954 C CA . PHE C 1 167 ? 98.197 137.894 156.852 1.00 61.14 167 PHE C CA 1
ATOM 7955 C C . PHE C 1 167 ? 97.203 136.879 157.417 1.00 70.64 167 PHE C C 1
ATOM 7956 O O . PHE C 1 167 ? 96.973 135.822 156.837 1.00 68.47 167 PHE C O 1
ATOM 7964 N N . THR C 1 168 ? 96.633 137.187 158.584 1.00 75.96 168 THR C N 1
ATOM 7965 C CA . THR C 1 168 ? 95.881 136.235 159.400 1.00 78.20 168 THR C CA 1
ATOM 7966 C C . THR C 1 168 ? 94.604 135.727 158.728 1.00 84.04 168 THR C C 1
ATOM 7967 O O . THR C 1 168 ? 94.301 134.538 158.790 1.00 85.14 168 THR C O 1
ATOM 7969 N N . GLU C 1 169 ? 93.877 136.612 158.046 1.00 84.99 169 GLU C N 1
ATOM 7970 C CA . GLU C 1 169 ? 92.728 136.266 157.219 1.00 87.63 169 GLU C CA 1
ATOM 7971 C C . GLU C 1 169 ? 92.497 137.292 156.103 1.00 88.63 169 GLU C C 1
ATOM 7972 O O . GLU C 1 169 ? 92.836 138.467 156.241 1.00 87.42 169 GLU C O 1
ATOM 7974 N N . GLN C 1 170 ? 91.879 136.844 155.012 1.00 92.72 170 GLN C N 1
ATOM 7975 C CA . GLN C 1 170 ? 91.512 137.644 153.844 1.00 96.86 170 GLN C CA 1
ATOM 7976 C C . GLN C 1 170 ? 90.002 137.911 153.749 1.00 96.68 170 GLN C C 1
ATOM 7977 O O . GLN C 1 170 ? 89.497 138.304 152.696 1.00 95.87 170 GLN C O 1
ATOM 7979 N N . THR C 1 171 ? 89.267 137.680 154.838 1.00 92.15 171 THR C N 1
ATOM 7980 C CA . THR C 1 171 ? 87.844 137.974 154.976 1.00 91.12 171 THR C CA 1
ATOM 7981 C C . THR C 1 171 ? 87.531 139.446 155.313 1.00 90.41 171 THR C C 1
ATOM 7982 O O . THR C 1 171 ? 86.363 139.824 155.364 1.00 95.11 171 THR C O 1
ATOM 7984 N N . THR C 1 172 ? 88.537 140.293 155.550 1.00 85.54 172 THR C N 1
ATOM 7985 C CA . THR C 1 172 ? 88.341 141.741 155.726 1.00 85.50 172 THR C CA 1
ATOM 7986 C C . THR C 1 172 ? 88.070 142.458 154.402 1.00 86.50 172 THR C C 1
ATOM 7987 O O . THR C 1 172 ? 88.423 141.987 153.320 1.00 89.36 172 THR C O 1
ATOM 7991 N N . THR C 1 173 ? 87.430 143.624 154.473 1.00 83.21 173 THR C N 1
ATOM 7992 C CA . THR C 1 173 ? 86.926 144.348 153.309 1.00 81.53 173 THR C CA 1
ATOM 7993 C C . THR C 1 173 ? 87.967 144.674 152.226 1.00 82.51 173 THR C C 1
ATOM 7994 O O . THR C 1 173 ? 87.674 144.426 151.058 1.00 87.53 173 THR C O 1
ATOM 7996 N N . PRO C 1 174 ? 89.174 145.183 152.532 1.00 78.15 174 PRO C N 1
ATOM 7997 C CA . PRO C 1 174 ? 90.172 145.493 151.507 1.00 78.71 174 PRO C CA 1
ATOM 7998 C C . PRO C 1 174 ? 90.632 144.272 150.693 1.00 78.90 174 PRO C C 1
ATOM 7999 O O . PRO C 1 174 ? 90.768 144.361 149.474 1.00 79.82 174 PRO C O 1
ATOM 8003 N N . TRP C 1 175 ? 90.813 143.114 151.336 1.00 76.10 175 TRP C N 1
ATOM 8004 C CA . TRP C 1 175 ? 91.144 141.863 150.653 1.00 77.80 175 TRP C CA 1
ATOM 8005 C C . TRP C 1 175 ? 89.963 141.296 149.868 1.00 79.62 175 TRP C C 1
ATOM 8006 O O . TRP C 1 175 ? 90.163 140.837 148.746 1.00 82.27 175 TRP C O 1
ATOM 8017 N N . ILE C 1 176 ? 88.732 141.384 150.379 1.00 77.29 176 ILE C N 1
ATOM 8018 C CA . ILE C 1 176 ? 87.521 141.010 149.630 1.00 76.80 176 ILE C CA 1
ATOM 8019 C C . ILE C 1 176 ? 87.372 141.878 148.376 1.00 77.56 176 ILE C C 1
ATOM 8020 O O . ILE C 1 176 ? 87.058 141.361 147.310 1.00 80.65 176 ILE C O 1
ATOM 8025 N N . ILE C 1 177 ? 87.644 143.179 148.464 1.00 75.17 177 ILE C N 1
ATOM 8026 C CA . ILE C 1 177 ? 87.564 144.087 147.325 1.00 72.51 177 ILE C CA 1
ATOM 8027 C C . ILE C 1 177 ? 88.607 143.776 146.253 1.00 73.56 177 ILE C C 1
ATOM 8028 O O . ILE C 1 177 ? 88.256 143.637 145.082 1.00 77.18 177 ILE C O 1
ATOM 8030 N N . PHE C 1 178 ? 89.866 143.569 146.628 1.00 72.69 178 PHE C N 1
ATOM 8031 C CA . PHE C 1 178 ? 90.934 143.166 145.715 1.00 69.71 178 PHE C CA 1
ATOM 8032 C C . PHE C 1 178 ? 90.650 141.829 145.024 1.00 70.89 178 PHE C C 1
ATOM 8033 O O . PHE C 1 178 ? 90.791 141.718 143.808 1.00 75.29 178 PHE C O 1
ATOM 8041 N N . ASN C 1 179 ? 90.207 140.815 145.764 1.00 68.56 179 ASN C N 1
ATOM 8042 C CA . ASN C 1 179 ? 89.971 139.483 145.212 1.00 69.05 179 ASN C CA 1
ATOM 8043 C C . ASN C 1 179 ? 88.716 139.409 144.345 1.00 72.33 179 ASN C C 1
ATOM 8044 O O . ASN C 1 179 ? 88.758 138.768 143.300 1.00 75.85 179 ASN C O 1
ATOM 8049 N N . VAL C 1 180 ? 87.630 140.080 144.718 1.00 71.01 180 VAL C N 1
ATOM 8050 C CA . VAL C 1 180 ? 86.434 140.163 143.887 1.00 69.30 180 VAL C CA 1
ATOM 8051 C C . VAL C 1 180 ? 86.662 141.003 142.627 1.00 71.50 180 VAL C C 1
ATOM 8052 O O . VAL C 1 180 ? 86.314 140.556 141.537 1.00 73.73 180 VAL C O 1
ATOM 8054 N N . ALA C 1 181 ? 87.314 142.167 142.730 1.00 68.83 181 ALA C N 1
ATOM 8055 C CA . ALA C 1 181 ? 87.629 143.008 141.580 1.00 68.25 181 ALA C CA 1
ATOM 8056 C C . ALA C 1 181 ? 88.574 142.317 140.599 1.00 70.57 181 ALA C C 1
ATOM 8057 O O . ALA C 1 181 ? 88.350 142.352 139.396 1.00 74.65 181 ALA C O 1
ATOM 8059 N N . SER C 1 182 ? 89.602 141.627 141.091 1.00 68.85 182 SER C N 1
ATOM 8060 C CA . SER C 1 182 ? 90.470 140.838 140.227 1.00 65.88 182 SER C CA 1
ATOM 8061 C C . SER C 1 182 ? 89.714 139.676 139.603 1.00 68.21 182 SER C C 1
ATOM 8062 O O . SER C 1 182 ? 89.755 139.512 138.394 1.00 71.84 182 SER C O 1
ATOM 8065 N N . ASP C 1 183 ? 88.975 138.879 140.374 1.00 67.24 183 ASP C N 1
ATOM 8066 C CA . ASP C 1 183 ? 88.296 137.710 139.835 1.00 68.92 183 ASP C CA 1
ATOM 8067 C C . ASP C 1 183 ? 87.256 138.060 138.768 1.00 72.84 183 ASP C C 1
ATOM 8068 O O . ASP C 1 183 ? 87.156 137.348 137.778 1.00 74.25 183 ASP C O 1
ATOM 8070 N N . THR C 1 184 ? 86.536 139.182 138.872 1.00 70.23 184 THR C N 1
ATOM 8071 C CA . THR C 1 184 ? 85.621 139.584 137.787 1.00 68.55 184 THR C CA 1
ATOM 8072 C C . THR C 1 184 ? 86.381 139.933 136.508 1.00 69.02 184 THR C C 1
ATOM 8073 O O . THR C 1 184 ? 86.008 139.469 135.439 1.00 70.48 184 THR C O 1
ATOM 8077 N N . VAL C 1 185 ? 87.519 140.625 136.590 1.00 68.54 185 VAL C N 1
ATOM 8078 C CA . VAL C 1 185 ? 88.362 140.935 135.431 1.00 64.09 185 VAL C CA 1
ATOM 8079 C C . VAL C 1 185 ? 88.934 139.667 134.793 1.00 65.71 185 VAL C C 1
ATOM 8080 O O . VAL C 1 185 ? 88.832 139.481 133.589 1.00 69.50 185 VAL C O 1
ATOM 8084 N N . PHE C 1 186 ? 89.432 138.719 135.580 1.00 64.27 186 PHE C N 1
ATOM 8085 C CA . PHE C 1 186 ? 89.854 137.413 135.073 1.00 63.26 186 PHE C CA 1
ATOM 8086 C C . PHE C 1 186 ? 88.712 136.525 134.572 1.00 67.99 186 PHE C C 1
ATOM 8087 O O . PHE C 1 186 ? 88.976 135.519 133.913 1.00 71.24 186 PHE C O 1
ATOM 8095 N N . LEU C 1 187 ? 87.454 136.845 134.868 1.00 69.23 187 LEU C N 1
ATOM 8096 C CA . LEU C 1 187 ? 86.271 136.155 134.353 1.00 67.02 187 LEU C CA 1
ATOM 8097 C C . LEU C 1 187 ? 85.758 136.801 133.062 1.00 68.47 187 LEU C C 1
ATOM 8098 O O . LEU C 1 187 ? 85.360 136.090 132.151 1.00 72.47 187 LEU C O 1
ATOM 8103 N N . LEU C 1 188 ? 85.859 138.123 132.913 1.00 65.63 188 LEU C N 1
ATOM 8104 C CA . LEU C 1 188 ? 85.677 138.789 131.626 1.00 63.95 188 LEU C CA 1
ATOM 8105 C C . LEU C 1 188 ? 86.686 138.279 130.596 1.00 65.35 188 LEU C C 1
ATOM 8106 O O . LEU C 1 188 ? 86.325 138.003 129.463 1.00 70.95 188 LEU C O 1
ATOM 8111 N N . ASP C 1 189 ? 87.942 138.098 130.991 1.00 64.25 189 ASP C N 1
ATOM 8112 C CA . ASP C 1 189 ? 88.969 137.553 130.118 1.00 65.26 189 ASP C CA 1
ATOM 8113 C C . ASP C 1 189 ? 88.654 136.124 129.666 1.00 64.35 189 ASP C C 1
ATOM 8114 O O . ASP C 1 189 ? 88.806 135.792 128.499 1.00 68.54 189 ASP C O 1
ATOM 8119 N N . LEU C 1 190 ? 88.133 135.290 130.565 1.00 62.94 190 LEU C N 1
ATOM 8120 C CA . LEU C 1 190 ? 87.674 133.944 130.234 1.00 66.31 190 LEU C CA 1
ATOM 8121 C C . LEU C 1 190 ? 86.531 133.990 129.209 1.00 68.32 190 LEU C C 1
ATOM 8122 O O . LEU C 1 190 ? 86.522 133.205 128.268 1.00 70.70 190 LEU C O 1
ATOM 8127 N N . ILE C 1 191 ? 85.589 134.922 129.348 1.00 68.27 191 ILE C N 1
ATOM 8128 C CA . ILE C 1 191 ? 84.486 135.097 128.402 1.00 66.16 191 ILE C CA 1
ATOM 8129 C C . ILE C 1 191 ? 84.991 135.583 127.040 1.00 65.16 191 ILE C C 1
ATOM 8130 O O . ILE C 1 191 ? 84.645 134.995 126.021 1.00 68.63 191 ILE C O 1
ATOM 8135 N N . MET C 1 192 ? 85.825 136.617 126.979 1.00 63.18 192 MET C N 1
ATOM 8136 C CA . MET C 1 192 ? 86.359 137.124 125.712 1.00 57.85 192 MET C CA 1
ATOM 8137 C C . MET C 1 192 ? 87.167 136.090 124.925 1.00 62.91 192 MET C C 1
ATOM 8138 O O . MET C 1 192 ? 87.207 136.164 123.702 1.00 68.92 192 MET C O 1
ATOM 8143 N N . ASN C 1 193 ? 87.741 135.073 125.558 1.00 64.37 193 ASN C N 1
ATOM 8144 C CA . ASN C 1 193 ? 88.408 133.981 124.844 1.00 62.68 193 ASN C CA 1
ATOM 8145 C C . ASN C 1 193 ? 87.451 133.068 124.062 1.00 64.85 193 ASN C C 1
ATOM 8146 O O . ASN C 1 193 ? 87.898 132.404 123.138 1.00 69.68 193 ASN C O 1
ATOM 8151 N N . PHE C 1 194 ? 86.142 133.084 124.327 1.00 66.26 194 PHE C N 1
ATOM 8152 C CA . PHE C 1 194 ? 85.116 132.485 123.458 1.00 68.47 194 PHE C CA 1
ATOM 8153 C C . PHE C 1 194 ? 84.712 133.384 122.271 1.00 69.60 194 PHE C C 1
ATOM 8154 O O . PHE C 1 194 ? 83.933 132.982 121.410 1.00 72.77 194 PHE C O 1
ATOM 8162 N N . ARG C 1 195 ? 85.202 134.622 122.230 1.00 68.14 195 ARG C N 1
ATOM 8163 C CA . ARG C 1 195 ? 84.929 135.638 121.209 1.00 66.15 195 ARG C CA 1
ATOM 8164 C C . ARG C 1 195 ? 86.146 135.959 120.349 1.00 70.66 195 ARG C C 1
ATOM 8165 O O . ARG C 1 195 ? 85.990 136.657 119.355 1.00 74.84 195 ARG C O 1
ATOM 8173 N N . THR C 1 196 ? 87.339 135.501 120.715 1.00 70.60 196 THR C N 1
ATOM 8174 C CA . THR C 1 196 ? 88.596 135.879 120.084 1.00 70.01 196 THR C CA 1
ATOM 8175 C C . THR C 1 196 ? 89.128 134.773 119.179 1.00 72.47 196 THR C C 1
ATOM 8176 O O . THR C 1 196 ? 89.300 133.634 119.616 1.00 76.40 196 THR C O 1
ATOM 8178 N N . GLY C 1 197 ? 89.411 135.108 117.922 1.00 70.02 197 GLY C N 1
ATOM 8179 C CA . GLY C 1 197 ? 89.987 134.174 116.956 1.00 68.18 197 GLY C CA 1
ATOM 8180 C C . GLY C 1 197 ? 91.419 133.760 117.276 1.00 71.49 197 GLY C C 1
ATOM 8181 O O . GLY C 1 197 ? 92.141 134.471 117.968 1.00 76.12 197 GLY C O 1
ATOM 8182 N N . THR C 1 198 ? 91.842 132.610 116.773 1.00 68.21 198 THR C N 1
ATOM 8183 C CA . THR C 1 198 ? 93.155 132.027 117.030 1.00 68.28 198 THR C CA 1
ATOM 8184 C C . THR C 1 198 ? 94.078 132.078 115.809 1.00 73.35 198 THR C C 1
ATOM 8185 O O . THR C 1 198 ? 93.658 131.776 114.692 1.00 81.28 198 THR C O 1
ATOM 8187 N N . VAL C 1 199 ? 95.348 132.435 116.010 1.00 70.82 199 VAL C N 1
ATOM 8188 C CA . VAL C 1 199 ? 96.390 132.282 114.988 1.00 71.65 199 VAL C CA 1
ATOM 8189 C C . VAL C 1 199 ? 96.732 130.801 114.817 1.00 72.40 199 VAL C C 1
ATOM 8190 O O . VAL C 1 199 ? 96.972 130.088 115.789 1.00 77.22 199 VAL C O 1
ATOM 8194 N N . ASN C 1 200 ? 96.712 130.305 113.587 1.00 72.19 200 ASN C N 1
ATOM 8195 C CA . ASN C 1 200 ? 96.996 128.907 113.284 1.00 76.20 200 ASN C CA 1
ATOM 8196 C C . ASN C 1 200 ? 98.495 128.657 113.111 1.00 80.16 200 ASN C C 1
ATOM 8197 O O . ASN C 1 200 ? 99.217 129.496 112.577 1.00 81.10 200 ASN C O 1
ATOM 8199 N N . GLU C 1 201 ? 98.986 127.487 113.509 1.00 81.83 201 GLU C N 1
ATOM 8200 C CA . GLU C 1 201 ? 100.394 127.124 113.344 1.00 84.27 201 GLU C CA 1
ATOM 8201 C C . GLU C 1 201 ? 100.853 127.070 111.875 1.00 86.07 201 GLU C C 1
ATOM 8202 O O . GLU C 1 201 ? 102.026 127.289 111.585 1.00 85.17 201 GLU C O 1
ATOM 8204 N N . ASP C 1 202 ? 99.935 126.824 110.933 1.00 84.91 202 ASP C N 1
ATOM 8205 C CA . ASP C 1 202 ? 100.186 126.888 109.490 1.00 80.78 202 ASP C CA 1
ATOM 8206 C C . ASP C 1 202 ? 99.932 128.275 108.866 1.00 82.66 202 ASP C C 1
ATOM 8207 O O . ASP C 1 202 ? 99.868 128.392 107.645 1.00 82.24 202 ASP C O 1
ATOM 8212 N N . SER C 1 203 ? 99.745 129.332 109.656 1.00 84.27 203 SER C N 1
ATOM 8213 C CA . SER C 1 203 ? 99.446 130.677 109.154 1.00 83.01 203 SER C CA 1
ATOM 8214 C C . SER C 1 203 ? 98.221 130.762 108.228 1.00 87.47 203 SER C C 1
ATOM 8215 O O . SER C 1 203 ? 98.042 131.758 107.528 1.00 87.75 203 SER C O 1
ATOM 8217 N N . SER C 1 204 ? 97.365 129.735 108.206 1.00 89.83 204 SER C N 1
ATOM 8218 C CA . SER C 1 204 ? 96.112 129.742 107.461 1.00 91.50 204 SER C CA 1
ATOM 8219 C C . SER C 1 204 ? 95.148 130.787 108.005 1.00 91.55 204 SER C C 1
ATOM 8220 O O . SER C 1 204 ? 95.358 131.346 109.082 1.00 91.79 204 SER C O 1
ATOM 8222 N N . GLU C 1 205 ? 94.074 131.036 107.260 1.00 93.86 205 GLU C N 1
ATOM 8223 C CA . GLU C 1 205 ? 93.047 132.007 107.611 1.00 98.21 205 GLU C CA 1
ATOM 8224 C C . GLU C 1 205 ? 92.622 131.865 109.074 1.00 96.49 205 GLU C C 1
ATOM 8225 O O . GLU C 1 205 ? 92.172 130.791 109.482 1.00 94.75 205 GLU C O 1
ATOM 8227 N N . ILE C 1 206 ? 92.783 132.943 109.852 1.00 87.85 206 ILE C N 1
ATOM 8228 C CA . ILE C 1 206 ? 92.553 132.985 111.301 1.00 80.00 206 ILE C CA 1
ATOM 8229 C C . ILE C 1 206 ? 91.238 132.295 111.640 1.00 84.28 206 ILE C C 1
ATOM 8230 O O . ILE C 1 206 ? 90.231 132.528 110.968 1.00 89.67 206 ILE C O 1
ATOM 8235 N N . ILE C 1 207 ? 91.245 131.422 112.646 1.00 80.72 207 ILE C N 1
ATOM 8236 C CA . ILE C 1 207 ? 90.052 130.689 113.060 1.00 73.86 207 ILE C CA 1
ATOM 8237 C C . ILE C 1 207 ? 89.043 131.693 113.614 1.00 76.33 207 ILE C C 1
ATOM 8238 O O . ILE C 1 207 ? 89.313 132.308 114.642 1.00 82.26 207 ILE C O 1
ATOM 8243 N N . LEU C 1 208 ? 87.899 131.874 112.947 1.00 72.16 208 LEU C N 1
ATOM 8244 C CA . LEU C 1 208 ? 86.898 132.893 113.309 1.00 72.89 208 LEU C CA 1
ATOM 8245 C C . LEU C 1 208 ? 85.464 132.364 113.431 1.00 79.74 208 LEU C C 1
ATOM 8246 O O . LEU C 1 208 ? 84.579 133.112 113.828 1.00 83.42 208 LEU C O 1
ATOM 8251 N N . ASP C 1 209 ? 85.200 131.094 113.142 1.00 80.90 209 ASP C N 1
ATOM 8252 C CA . ASP C 1 209 ? 83.891 130.499 113.396 1.00 80.45 209 ASP C CA 1
ATOM 8253 C C . ASP C 1 209 ? 83.682 130.297 114.904 1.00 80.41 209 ASP C C 1
ATOM 8254 O O . ASP C 1 209 ? 84.470 129.566 115.516 1.00 80.82 209 ASP C O 1
ATOM 8256 N N . PRO C 1 210 ? 82.644 130.875 115.538 1.00 76.78 210 PRO C N 1
ATOM 8257 C CA . PRO C 1 210 ? 82.409 130.730 116.972 1.00 75.63 210 PRO C CA 1
ATOM 8258 C C . PRO C 1 210 ? 82.430 129.293 117.486 1.00 75.80 210 PRO C C 1
ATOM 8259 O O . PRO C 1 210 ? 82.948 129.051 118.574 1.00 81.56 210 PRO C O 1
ATOM 8263 N N . LYS C 1 211 ? 81.942 128.326 116.712 1.00 70.80 211 LYS C N 1
ATOM 8264 C CA . LYS C 1 211 ? 81.968 126.915 117.093 1.00 73.81 211 LYS C CA 1
ATOM 8265 C C . LYS C 1 211 ? 83.374 126.299 117.122 1.00 74.96 211 LYS C C 1
ATOM 8266 O O . LYS C 1 211 ? 83.616 125.366 117.880 1.00 79.38 211 LYS C O 1
ATOM 8268 N N . VAL C 1 212 ? 84.326 126.814 116.343 1.00 72.63 212 VAL C N 1
ATOM 8269 C CA . VAL C 1 212 ? 85.720 126.341 116.348 1.00 75.11 212 VAL C CA 1
ATOM 8270 C C . VAL C 1 212 ? 86.540 127.093 117.395 1.00 79.81 212 VAL C C 1
ATOM 8271 O O . VAL C 1 212 ? 87.326 126.475 118.110 1.00 81.48 212 VAL C O 1
ATOM 8275 N N . ILE C 1 213 ? 86.319 128.399 117.561 1.00 79.44 213 ILE C N 1
ATOM 8276 C CA . ILE C 1 213 ? 86.936 129.184 118.625 1.00 72.67 213 ILE C CA 1
ATOM 8277 C C . ILE C 1 213 ? 86.545 128.647 120.009 1.00 74.17 213 ILE C C 1
ATOM 8278 O O . ILE C 1 213 ? 87.419 128.354 120.822 1.00 76.34 213 ILE C O 1
ATOM 8280 N N . LYS C 1 214 ? 85.251 128.385 120.251 1.00 74.22 214 LYS C N 1
ATOM 8281 C CA . LYS C 1 214 ? 84.759 127.666 121.439 1.00 71.64 214 LYS C CA 1
ATOM 8282 C C . LYS C 1 214 ? 85.344 126.255 121.558 1.00 72.24 214 LYS C C 1
ATOM 8283 O O . LYS C 1 214 ? 85.934 125.935 122.582 1.00 76.76 214 LYS C O 1
ATOM 8289 N N . MET C 1 215 ? 85.213 125.405 120.546 1.00 70.62 215 MET C N 1
ATOM 8290 C CA . MET C 1 215 ? 85.622 124.006 120.668 1.00 72.56 215 MET C CA 1
ATOM 8291 C C . MET C 1 215 ? 87.124 123.829 120.881 1.00 72.38 215 MET C C 1
ATOM 8292 O O . MET C 1 215 ? 87.536 122.931 121.615 1.00 78.29 215 MET C O 1
ATOM 8294 N N . ASN C 1 216 ? 87.960 124.691 120.304 1.00 72.16 216 ASN C N 1
ATOM 8295 C CA . ASN C 1 216 ? 89.408 124.620 120.488 1.00 73.96 216 ASN C CA 1
ATOM 8296 C C . ASN C 1 216 ? 89.857 125.088 121.880 1.00 78.42 216 ASN C C 1
ATOM 8297 O O . ASN C 1 216 ? 90.841 124.583 122.410 1.00 78.66 216 ASN C O 1
ATOM 8299 N N . TYR C 1 217 ? 89.123 126.012 122.511 1.00 78.77 217 TYR C N 1
ATOM 8300 C CA . TYR C 1 217 ? 89.435 126.499 123.855 1.00 71.60 217 TYR C CA 1
ATOM 8301 C C . TYR C 1 217 ? 89.129 125.459 124.932 1.00 70.93 217 TYR C C 1
ATOM 8302 O O . TYR C 1 217 ? 89.951 125.231 125.818 1.00 73.19 217 TYR C O 1
ATOM 8311 N N . LEU C 1 218 ? 87.998 124.759 124.813 1.00 73.75 218 LEU C N 1
ATOM 8312 C CA . LEU C 1 218 ? 87.616 123.630 125.674 1.00 72.64 218 LEU C CA 1
ATOM 8313 C C . LEU C 1 218 ? 88.613 122.476 125.595 1.00 72.05 218 LEU C C 1
ATOM 8314 O O . LEU C 1 218 ? 88.940 121.879 126.615 1.00 76.48 218 LEU C O 1
ATOM 8319 N N . LYS C 1 219 ? 89.129 122.160 124.414 1.00 69.00 219 LYS C N 1
ATOM 8320 C CA . LYS C 1 219 ? 90.143 121.120 124.243 1.00 71.46 219 LYS C CA 1
ATOM 8321 C C . LYS C 1 219 ? 91.546 121.516 124.733 1.00 81.10 219 LYS C C 1
ATOM 8322 O O . LYS C 1 219 ? 92.458 120.686 124.724 1.00 88.16 219 LYS C O 1
ATOM 8324 N N . SER C 1 220 ? 91.741 122.765 125.161 1.00 80.19 220 SER C N 1
ATOM 8325 C CA . SER C 1 220 ? 93.023 123.305 125.585 1.00 76.79 220 SER C CA 1
ATOM 8326 C C . SER C 1 220 ? 92.936 123.961 126.968 1.00 78.73 220 SER C C 1
ATOM 8327 O O . SER C 1 220 ? 92.871 123.275 127.985 1.00 80.96 220 SER C O 1
ATOM 8329 N N . TRP C 1 221 ? 92.967 125.288 127.032 1.00 75.67 221 TRP C N 1
ATOM 8330 C CA . TRP C 1 221 ? 93.222 126.034 128.257 1.00 70.32 221 TRP C CA 1
ATOM 8331 C C . TRP C 1 221 ? 92.013 126.348 129.127 1.00 71.74 221 TRP C C 1
ATOM 8332 O O . TRP C 1 221 ? 92.194 126.843 130.235 1.00 76.44 221 TRP C O 1
ATOM 8343 N N . PHE C 1 222 ? 90.789 126.058 128.694 1.00 69.40 222 PHE C N 1
ATOM 8344 C CA . PHE C 1 222 ? 89.604 126.478 129.433 1.00 67.65 222 PHE C CA 1
ATOM 8345 C C . PHE C 1 222 ? 89.568 125.976 130.879 1.00 72.23 222 PHE C C 1
ATOM 8346 O O . PHE C 1 222 ? 89.225 126.748 131.761 1.00 77.19 222 PHE C O 1
ATOM 8354 N N . VAL C 1 223 ? 89.926 124.717 131.159 1.00 71.51 223 VAL C N 1
ATOM 8355 C CA . VAL C 1 223 ? 89.827 124.185 132.532 1.00 70.77 223 VAL C CA 1
ATOM 8356 C C . VAL C 1 223 ? 90.788 124.885 133.499 1.00 72.81 223 VAL C C 1
ATOM 8357 O O . VAL C 1 223 ? 90.375 125.294 134.578 1.00 77.27 223 VAL C O 1
ATOM 8361 N N . VAL C 1 224 ? 92.035 125.127 133.084 1.00 70.87 224 VAL C N 1
ATOM 8362 C CA . VAL C 1 224 ? 93.049 125.878 133.850 1.00 65.27 224 VAL C CA 1
ATOM 8363 C C . VAL C 1 224 ? 92.673 127.349 133.994 1.00 66.48 224 VAL C C 1
ATOM 8364 O O . VAL C 1 224 ? 92.830 127.927 135.069 1.00 71.95 224 VAL C O 1
ATOM 8368 N N . ASP C 1 225 ? 92.129 127.967 132.953 1.00 65.44 225 ASP C N 1
ATOM 8369 C CA . ASP C 1 225 ? 91.653 129.347 133.006 1.00 68.66 225 ASP C CA 1
ATOM 8370 C C . ASP C 1 225 ? 90.388 129.491 133.863 1.00 71.41 225 ASP C C 1
ATOM 8371 O O . ASP C 1 225 ? 90.222 130.512 134.518 1.00 77.15 225 ASP C O 1
ATOM 8376 N N . PHE C 1 226 ? 89.509 128.491 133.916 1.00 68.48 226 PHE C N 1
ATOM 8377 C CA . PHE C 1 226 ? 88.292 128.524 134.719 1.00 69.18 226 PHE C CA 1
ATOM 8378 C C . PHE C 1 226 ? 88.593 128.431 136.215 1.00 72.82 226 PHE C C 1
ATOM 8379 O O . PHE C 1 226 ? 88.248 129.344 136.962 1.00 75.87 226 PHE C O 1
ATOM 8387 N N . ILE C 1 227 ? 89.298 127.388 136.668 1.00 70.32 227 ILE C N 1
ATOM 8388 C CA . ILE C 1 227 ? 89.599 127.178 138.096 1.00 70.25 227 ILE C CA 1
ATOM 8389 C C . ILE C 1 227 ? 90.519 128.244 138.704 1.00 69.91 227 ILE C C 1
ATOM 8390 O O . ILE C 1 227 ? 90.580 128.376 139.920 1.00 73.31 227 ILE C O 1
ATOM 8395 N N . SER C 1 228 ? 91.196 129.047 137.890 1.00 69.22 228 SER C N 1
ATOM 8396 C CA . SER C 1 228 ? 91.942 130.224 138.340 1.00 68.92 228 SER C CA 1
ATOM 8397 C C . SER C 1 228 ? 91.195 131.543 138.188 1.00 67.14 228 SER C C 1
ATOM 8398 O O . SER C 1 228 ? 91.671 132.575 138.646 1.00 67.63 228 SER C O 1
ATOM 8401 N N . SER C 1 229 ? 90.015 131.537 137.579 1.00 70.19 229 SER C N 1
ATOM 8402 C CA . SER C 1 229 ? 89.168 132.714 137.414 1.00 70.74 229 SER C CA 1
ATOM 8403 C C . SER C 1 229 ? 88.139 132.856 138.535 1.00 75.28 229 SER C C 1
ATOM 8404 O O . SER C 1 229 ? 88.028 133.917 139.142 1.00 77.08 229 SER C O 1
ATOM 8407 N N . ILE C 1 230 ? 87.414 131.782 138.861 1.00 76.10 230 ILE C N 1
ATOM 8408 C CA . ILE C 1 230 ? 86.366 131.811 139.896 1.00 76.38 230 ILE C CA 1
ATOM 8409 C C . ILE C 1 230 ? 86.938 131.849 141.326 1.00 82.95 230 ILE C C 1
ATOM 8410 O O . ILE C 1 230 ? 88.002 131.288 141.581 1.00 83.11 230 ILE C O 1
ATOM 8415 N N . PRO C 1 231 ? 86.239 132.466 142.297 1.00 83.62 231 PRO C N 1
ATOM 8416 C CA . PRO C 1 231 ? 86.658 132.508 143.697 1.00 81.56 231 PRO C CA 1
ATOM 8417 C C . PRO C 1 231 ? 86.359 131.193 144.442 1.00 83.21 231 PRO C C 1
ATOM 8418 O O . PRO C 1 231 ? 85.476 131.130 145.297 1.00 87.61 231 PRO C O 1
ATOM 8422 N N . VAL C 1 232 ? 87.080 130.119 144.116 1.00 80.20 232 VAL C N 1
ATOM 8423 C CA . VAL C 1 232 ? 86.874 128.757 144.658 1.00 82.22 232 VAL C CA 1
ATOM 8424 C C . VAL C 1 232 ? 86.912 128.702 146.187 1.00 85.12 232 VAL C C 1
ATOM 8425 O O . VAL C 1 232 ? 86.150 127.966 146.804 1.00 88.44 232 VAL C O 1
ATOM 8429 N N . ASP C 1 233 ? 87.771 129.496 146.816 1.00 83.52 233 ASP C N 1
ATOM 8430 C CA . ASP C 1 233 ? 87.851 129.609 148.268 1.00 79.25 233 ASP C CA 1
ATOM 8431 C C . ASP C 1 233 ? 86.605 130.268 148.874 1.00 82.84 233 ASP C C 1
ATOM 8432 O O . ASP C 1 233 ? 86.128 129.801 149.901 1.00 88.83 233 ASP C O 1
ATOM 8437 N N . TYR C 1 234 ? 86.039 131.309 148.267 1.00 82.17 234 TYR C N 1
ATOM 8438 C CA . TYR C 1 234 ? 84.842 131.958 148.807 1.00 82.08 234 TYR C CA 1
ATOM 8439 C C . TYR C 1 234 ? 83.578 131.120 148.602 1.00 86.26 234 TYR C C 1
ATOM 8440 O O . TYR C 1 234 ? 82.766 131.040 149.520 1.00 92.54 234 TYR C O 1
ATOM 8449 N N . ILE C 1 235 ? 83.403 130.435 147.466 1.00 84.85 235 ILE C N 1
ATOM 8450 C CA . ILE C 1 235 ? 82.220 129.575 147.302 1.00 87.35 235 ILE C CA 1
ATOM 8451 C C . ILE C 1 235 ? 82.276 128.367 148.243 1.00 88.64 235 ILE C C 1
ATOM 8452 O O . ILE C 1 235 ? 81.255 127.992 148.814 1.00 92.40 235 ILE C O 1
ATOM 8457 N N . PHE C 1 236 ? 83.464 127.807 148.487 1.00 87.83 236 PHE C N 1
ATOM 8458 C CA . PHE C 1 236 ? 83.677 126.736 149.463 1.00 87.36 236 PHE C CA 1
ATOM 8459 C C . PHE C 1 236 ? 83.376 127.191 150.891 1.00 89.68 236 PHE C C 1
ATOM 8460 O O . PHE C 1 236 ? 82.706 126.485 151.641 1.00 93.14 236 PHE C O 1
ATOM 8468 N N . LEU C 1 237 ? 83.817 128.391 151.266 1.00 89.90 237 LEU C N 1
ATOM 8469 C CA . LEU C 1 237 ? 83.531 128.987 152.564 1.00 88.86 237 LEU C CA 1
ATOM 8470 C C . LEU C 1 237 ? 82.027 129.190 152.780 1.00 93.82 237 LEU C C 1
ATOM 8471 O O . LEU C 1 237 ? 81.516 128.859 153.847 1.00 98.74 237 LEU C O 1
ATOM 8476 N N . ILE C 1 238 ? 81.298 129.654 151.761 1.00 93.19 238 ILE C N 1
ATOM 8477 C CA . ILE C 1 238 ? 79.836 129.777 151.804 1.00 92.83 238 ILE C CA 1
ATOM 8478 C C . ILE C 1 238 ? 79.168 128.399 151.930 1.00 93.57 238 ILE C C 1
ATOM 8479 O O . ILE C 1 238 ? 78.304 128.224 152.783 1.00 96.31 238 ILE C O 1
ATOM 8484 N N . VAL C 1 239 ? 79.598 127.399 151.156 1.00 90.33 239 VAL C N 1
ATOM 8485 C CA . VAL C 1 239 ? 79.123 126.009 151.291 1.00 90.66 239 VAL C CA 1
ATOM 8486 C C . VAL C 1 239 ? 79.367 125.432 152.692 1.00 96.34 239 VAL C C 1
ATOM 8487 O O . VAL C 1 239 ? 78.529 124.686 153.195 1.00 102.54 239 VAL C O 1
ATOM 8491 N N . GLU C 1 240 ? 80.451 125.816 153.374 1.00 96.54 240 GLU C N 1
ATOM 8492 C CA . GLU C 1 240 ? 80.694 125.440 154.772 1.00 96.72 240 GLU C CA 1
ATOM 8493 C C . GLU C 1 240 ? 79.678 126.043 155.754 1.00 98.18 240 GLU C C 1
ATOM 8494 O O . GLU C 1 240 ? 79.358 125.414 156.767 1.00 100.52 240 GLU C O 1
ATOM 8496 N N . LYS C 1 241 ? 79.111 127.220 155.469 1.00 95.89 241 LYS C N 1
ATOM 8497 C CA . LYS C 1 241 ? 77.992 127.812 156.232 1.00 95.89 241 LYS C CA 1
ATOM 8498 C C . LYS C 1 241 ? 76.646 127.161 155.860 1.00 99.61 241 LYS C C 1
ATOM 8499 O O . LYS C 1 241 ? 75.671 127.837 155.529 1.00 101.31 241 LYS C O 1
ATOM 8505 N N . GLY C 1 242 ? 76.612 125.834 155.921 1.00 101.13 242 GLY C N 1
ATOM 8506 C CA . GLY C 1 242 ? 75.412 125.086 155.598 1.00 100.15 242 GLY C CA 1
ATOM 8507 C C . GLY C 1 242 ? 75.710 123.651 155.209 1.00 98.73 242 GLY C C 1
ATOM 8508 O O . GLY C 1 242 ? 76.524 122.983 155.845 1.00 93.89 242 GLY C O 1
ATOM 8509 N N . ARG C 1 252 ? 86.321 122.339 163.115 1.00 77.60 252 ARG C N 1
ATOM 8510 C CA . ARG C 1 252 ? 86.537 123.622 163.811 1.00 81.12 252 ARG C CA 1
ATOM 8511 C C . ARG C 1 252 ? 87.157 124.653 162.887 1.00 84.21 252 ARG C C 1
ATOM 8512 O O . ARG C 1 252 ? 87.823 124.295 161.915 1.00 87.35 252 ARG C O 1
ATOM 8514 N N . ALA C 1 253 ? 86.979 125.945 163.178 1.00 80.99 253 ALA C N 1
ATOM 8515 C CA . ALA C 1 253 ? 87.332 127.045 162.280 1.00 84.86 253 ALA C CA 1
ATOM 8516 C C . ALA C 1 253 ? 88.793 127.017 161.801 1.00 85.35 253 ALA C C 1
ATOM 8517 O O . ALA C 1 253 ? 89.054 127.244 160.622 1.00 86.16 253 ALA C O 1
ATOM 8519 N N . LEU C 1 254 ? 89.740 126.676 162.674 1.00 80.32 254 LEU C N 1
ATOM 8520 C CA . LEU C 1 254 ? 91.173 126.693 162.384 1.00 81.87 254 LEU C CA 1
ATOM 8521 C C . LEU C 1 254 ? 91.633 125.610 161.394 1.00 81.40 254 LEU C C 1
ATOM 8522 O O . LEU C 1 254 ? 92.725 125.718 160.854 1.00 86.28 254 LEU C O 1
ATOM 8527 N N . ARG C 1 255 ? 90.838 124.580 161.110 1.00 75.99 255 ARG C N 1
ATOM 8528 C CA . ARG C 1 255 ? 91.110 123.666 159.997 1.00 78.06 255 ARG C CA 1
ATOM 8529 C C . ARG C 1 255 ? 90.597 124.224 158.663 1.00 82.45 255 ARG C C 1
ATOM 8530 O O . ARG C 1 255 ? 91.269 124.116 157.640 1.00 86.18 255 ARG C O 1
ATOM 8532 N N . ILE C 1 256 ? 89.439 124.891 158.664 1.00 81.59 256 ILE C N 1
ATOM 8533 C CA . ILE C 1 256 ? 88.841 125.515 157.476 1.00 81.52 256 ILE C CA 1
ATOM 8534 C C . ILE C 1 256 ? 89.633 126.744 157.029 1.00 79.70 256 ILE C C 1
ATOM 8535 O O . ILE C 1 256 ? 89.936 126.908 155.848 1.00 81.70 256 ILE C O 1
ATOM 8540 N N . VAL C 1 257 ? 90.046 127.590 157.969 1.00 78.08 257 VAL C N 1
ATOM 8541 C CA . VAL C 1 257 ? 90.901 128.753 157.686 1.00 78.32 257 VAL C CA 1
ATOM 8542 C C . VAL C 1 257 ? 92.269 128.336 157.133 1.00 77.31 257 VAL C C 1
ATOM 8543 O O . VAL C 1 257 ? 92.848 129.080 156.355 1.00 79.06 257 VAL C O 1
ATOM 8547 N N . ARG C 1 258 ? 92.619 127.082 157.277 1.00 73.00 258 ARG C N 1
ATOM 8548 C CA . ARG C 1 258 ? 93.865 126.616 156.729 1.00 71.26 258 ARG C CA 1
ATOM 8549 C C . ARG C 1 258 ? 93.694 125.877 155.444 1.00 73.51 258 ARG C C 1
ATOM 8550 O O . ARG C 1 258 ? 94.467 126.013 154.556 1.00 76.39 258 ARG C O 1
ATOM 8558 N N . PHE C 1 259 ? 92.685 125.086 155.325 1.00 74.62 259 PHE C N 1
ATOM 8559 C CA . PHE C 1 259 ? 92.370 124.443 154.045 1.00 76.22 259 PHE C CA 1
ATOM 8560 C C . PHE C 1 259 ? 91.960 125.436 152.947 1.00 72.98 259 PHE C C 1
ATOM 8561 O O . PHE C 1 259 ? 92.369 125.289 151.800 1.00 75.50 259 PHE C O 1
ATOM 8569 N N . THR C 1 260 ? 91.231 126.503 153.279 1.00 67.35 260 THR C N 1
ATOM 8570 C CA . THR C 1 260 ? 90.942 127.562 152.302 1.00 66.99 260 THR C CA 1
ATOM 8571 C C . THR C 1 260 ? 92.197 128.265 151.784 1.00 68.48 260 THR C C 1
ATOM 8572 O O . THR C 1 260 ? 92.189 128.664 150.627 1.00 72.40 260 THR C O 1
ATOM 8576 N N . LYS C 1 261 ? 93.304 128.368 152.538 1.00 66.79 261 LYS C N 1
ATOM 8577 C CA . LYS C 1 261 ? 94.554 128.958 152.020 1.00 62.65 261 LYS C CA 1
ATOM 8578 C C . LYS C 1 261 ? 95.109 128.175 150.847 1.00 60.79 261 LYS C C 1
ATOM 8579 O O . LYS C 1 261 ? 95.510 128.782 149.866 1.00 63.64 261 LYS C O 1
ATOM 8585 N N . ILE C 1 262 ? 95.068 126.851 150.902 1.00 59.64 262 ILE C N 1
ATOM 8586 C CA . ILE C 1 262 ? 95.508 125.989 149.803 1.00 59.67 262 ILE C CA 1
ATOM 8587 C C . ILE C 1 262 ? 94.625 126.170 148.567 1.00 64.07 262 ILE C C 1
ATOM 8588 O O . ILE C 1 262 ? 95.152 126.308 147.470 1.00 66.02 262 ILE C O 1
ATOM 8593 N N . LEU C 1 263 ? 93.302 126.247 148.720 1.00 65.53 263 LEU C N 1
ATOM 8594 C CA . LEU C 1 263 ? 92.387 126.552 147.617 1.00 62.06 263 LEU C CA 1
ATOM 8595 C C . LEU C 1 263 ? 92.611 127.956 147.053 1.00 61.13 263 LEU C C 1
ATOM 8596 O O . LEU C 1 263 ? 92.483 128.185 145.857 1.00 66.69 263 LEU C O 1
ATOM 8601 N N . SER C 1 264 ? 92.965 128.912 147.900 1.00 60.03 264 SER C N 1
ATOM 8602 C CA . SER C 1 264 ? 93.147 130.307 147.518 1.00 57.89 264 SER C CA 1
ATOM 8603 C C . SER C 1 264 ? 94.323 130.502 146.560 1.00 58.40 264 SER C C 1
ATOM 8604 O O . SER C 1 264 ? 94.271 131.371 145.692 1.00 65.38 264 SER C O 1
ATOM 8607 N N . LEU C 1 265 ? 95.330 129.626 146.639 1.00 57.07 265 LEU C N 1
ATOM 8608 C CA . LEU C 1 265 ? 96.470 129.526 145.731 1.00 57.07 265 LEU C CA 1
ATOM 8609 C C . LEU C 1 265 ? 96.163 128.893 144.364 1.00 60.83 265 LEU C C 1
ATOM 8610 O O . LEU C 1 265 ? 97.030 128.920 143.498 1.00 64.83 265 LEU C O 1
ATOM 8615 N N . LEU C 1 266 ? 94.950 128.411 144.080 1.00 60.73 266 LEU C N 1
ATOM 8616 C CA . LEU C 1 266 ? 94.573 128.049 142.703 1.00 60.01 266 LEU C CA 1
ATOM 8617 C C . LEU C 1 266 ? 94.663 129.248 141.755 1.00 59.79 266 LEU C C 1
ATOM 8618 O O . LEU C 1 266 ? 94.886 129.080 140.562 1.00 63.54 266 LEU C O 1
ATOM 8623 N N . ARG C 1 267 ? 94.577 130.471 142.280 1.00 55.38 267 ARG C N 1
ATOM 8624 C CA . ARG C 1 267 ? 94.823 131.708 141.538 1.00 52.45 267 ARG C CA 1
ATOM 8625 C C . ARG C 1 267 ? 96.215 131.796 140.921 1.00 56.32 267 ARG C C 1
ATOM 8626 O O . ARG C 1 267 ? 96.377 132.528 139.959 1.00 63.27 267 ARG C O 1
ATOM 8634 N N . LEU C 1 268 ? 97.216 131.051 141.394 1.00 53.33 268 LEU C N 1
ATOM 8635 C CA . LEU C 1 268 ? 98.560 131.100 140.818 1.00 54.11 268 LEU C CA 1
ATOM 8636 C C . LEU C 1 268 ? 98.617 130.534 139.398 1.00 58.49 268 LEU C C 1
ATOM 8637 O O . LEU C 1 268 ? 99.531 130.869 138.653 1.00 61.66 268 LEU C O 1
ATOM 8642 N N . LEU C 1 269 ? 97.633 129.738 138.969 1.00 57.68 269 LEU C N 1
ATOM 8643 C CA . LEU C 1 269 ? 97.551 129.232 137.599 1.00 54.50 269 LEU C CA 1
ATOM 8644 C C . LEU C 1 269 ? 97.252 130.320 136.556 1.00 57.91 269 LEU C C 1
ATOM 8645 O O . LEU C 1 269 ? 97.410 130.063 135.363 1.00 67.15 269 LEU C O 1
ATOM 8650 N N . ARG C 1 270 ? 97.126 131.554 137.031 1.00 53.49 270 ARG C N 1
ATOM 8651 C CA . ARG C 1 270 ? 96.987 132.698 136.149 1.00 53.37 270 ARG C CA 1
ATOM 8652 C C . ARG C 1 270 ? 98.304 132.800 135.355 1.00 57.97 270 ARG C C 1
ATOM 8653 O O . ARG C 1 270 ? 98.308 133.291 134.225 1.00 65.51 270 ARG C O 1
ATOM 8661 N N . LEU C 1 271 ? 99.411 132.356 135.968 1.00 54.89 271 LEU C N 1
ATOM 8662 C CA . LEU C 1 271 ? 100.720 132.317 135.333 1.00 56.21 271 LEU C CA 1
ATOM 8663 C C . LEU C 1 271 ? 100.662 131.743 133.917 1.00 60.13 271 LEU C C 1
ATOM 8664 O O . LEU C 1 271 ? 101.371 132.220 133.041 1.00 64.43 271 LEU C O 1
ATOM 8669 N N . SER C 1 272 ? 99.792 130.770 133.652 1.00 59.19 272 SER C N 1
ATOM 8670 C CA . SER C 1 272 ? 99.644 130.210 132.310 1.00 58.98 272 SER C CA 1
ATOM 8671 C C . SER C 1 272 ? 99.166 131.259 131.305 1.00 62.05 272 SER C C 1
ATOM 8672 O O . SER C 1 272 ? 99.753 131.374 130.233 1.00 66.16 272 SER C O 1
ATOM 8675 N N . ARG C 1 273 ? 98.192 132.104 131.655 1.00 60.00 273 ARG C N 1
ATOM 8676 C CA . ARG C 1 273 ? 97.810 133.258 130.838 1.00 58.22 273 ARG C CA 1
ATOM 8677 C C . ARG C 1 273 ? 98.932 134.262 130.679 1.00 59.35 273 ARG C C 1
ATOM 8678 O O . ARG C 1 273 ? 99.130 134.737 129.574 1.00 64.94 273 ARG C O 1
ATOM 8686 N N . LEU C 1 274 ? 99.702 134.556 131.718 1.00 56.59 274 LEU C N 1
ATOM 8687 C CA . LEU C 1 274 ? 100.838 135.462 131.616 1.00 55.41 274 LEU C CA 1
ATOM 8688 C C . LEU C 1 274 ? 101.859 134.949 130.595 1.00 60.47 274 LEU C C 1
ATOM 8689 O O . LEU C 1 274 ? 102.273 135.700 129.727 1.00 65.66 274 LEU C O 1
ATOM 8694 N N . ILE C 1 275 ? 102.204 133.666 130.625 1.00 59.44 275 ILE C N 1
ATOM 8695 C CA . ILE C 1 275 ? 103.147 133.051 129.680 1.00 57.49 275 ILE C CA 1
ATOM 8696 C C . ILE C 1 275 ? 102.589 133.083 128.252 1.00 63.86 275 ILE C C 1
ATOM 8697 O O . ILE C 1 275 ? 103.264 133.542 127.333 1.00 68.89 275 ILE C O 1
ATOM 8702 N N . ARG C 1 276 ? 101.332 132.674 128.065 1.00 60.80 276 ARG C N 1
ATOM 8703 C CA . ARG C 1 276 ? 100.633 132.690 126.778 1.00 57.66 276 ARG C CA 1
ATOM 8704 C C . ARG C 1 276 ? 100.513 134.083 126.180 1.00 62.45 276 ARG C C 1
ATOM 8705 O O . ARG C 1 276 ? 100.883 134.281 125.031 1.00 70.17 276 ARG C O 1
ATOM 8713 N N . TYR C 1 277 ? 100.034 135.066 126.933 1.00 59.34 277 TYR C N 1
ATOM 8714 C CA . TYR C 1 277 ? 99.830 136.413 126.421 1.00 59.48 277 TYR C CA 1
ATOM 8715 C C . TYR C 1 277 ? 101.160 137.140 126.197 1.00 63.21 277 TYR C C 1
ATOM 8716 O O . TYR C 1 277 ? 101.268 137.885 125.235 1.00 71.36 277 TYR C O 1
ATOM 8725 N N . ILE C 1 278 ? 102.208 136.891 126.991 1.00 62.10 278 ILE C N 1
ATOM 8726 C CA . ILE C 1 278 ? 103.552 137.397 126.683 1.00 60.21 278 ILE C CA 1
ATOM 8727 C C . ILE C 1 278 ? 104.041 136.829 125.350 1.00 66.45 278 ILE C C 1
ATOM 8728 O O . ILE C 1 278 ? 104.453 137.599 124.489 1.00 71.30 278 ILE C O 1
ATOM 8733 N N . HIS C 1 279 ? 103.952 135.518 125.122 1.00 67.87 279 HIS C N 1
ATOM 8734 C CA . HIS C 1 279 ? 104.407 134.910 123.871 1.00 67.93 279 HIS C CA 1
ATOM 8735 C C . HIS C 1 279 ? 103.682 135.482 122.654 1.00 72.45 279 HIS C C 1
ATOM 8736 O O . HIS C 1 279 ? 104.330 135.825 121.667 1.00 79.92 279 HIS C O 1
ATOM 8743 N N . GLN C 1 280 ? 102.362 135.660 122.721 1.00 69.77 280 GLN C N 1
ATOM 8744 C CA . GLN C 1 280 ? 101.585 136.213 121.613 1.00 68.03 280 GLN C CA 1
ATOM 8745 C C . GLN C 1 280 ? 101.983 137.635 121.249 1.00 67.75 280 GLN C C 1
ATOM 8746 O O . GLN C 1 280 ? 102.043 137.952 120.065 1.00 76.13 280 GLN C O 1
ATOM 8752 N N . TRP C 1 281 ? 102.277 138.496 122.215 1.00 65.69 281 TRP C N 1
ATOM 8753 C CA . TRP C 1 281 ? 102.685 139.861 121.912 1.00 68.35 281 TRP C CA 1
ATOM 8754 C C . TRP C 1 281 ? 104.148 139.996 121.530 1.00 73.84 281 TRP C C 1
ATOM 8755 O O . TRP C 1 281 ? 104.487 140.883 120.758 1.00 83.34 281 TRP C O 1
ATOM 8766 N N . GLU C 1 282 ? 105.013 139.083 121.942 1.00 73.85 282 GLU C N 1
ATOM 8767 C CA . GLU C 1 282 ? 106.375 139.027 121.424 1.00 75.79 282 GLU C CA 1
ATOM 8768 C C . GLU C 1 282 ? 106.441 138.595 119.964 1.00 78.20 282 GLU C C 1
ATOM 8769 O O . GLU C 1 282 ? 107.174 139.196 119.193 1.00 84.84 282 GLU C O 1
ATOM 8775 N N . GLU C 1 283 ? 105.636 137.630 119.537 1.00 77.48 283 GLU C N 1
ATOM 8776 C CA . GLU C 1 283 ? 105.545 137.253 118.130 1.00 79.66 283 GLU C CA 1
ATOM 8777 C C . GLU C 1 283 ? 105.081 138.426 117.255 1.00 82.44 283 GLU C C 1
ATOM 8778 O O . GLU C 1 283 ? 105.610 138.632 116.167 1.00 89.50 283 GLU C O 1
ATOM 8784 N N . ILE C 1 284 ? 104.169 139.257 117.757 1.00 81.01 284 ILE C N 1
ATOM 8785 C CA . ILE C 1 284 ? 103.712 140.472 117.080 1.00 80.06 284 ILE C CA 1
ATOM 8786 C C . ILE C 1 284 ? 104.788 141.573 117.089 1.00 80.50 284 ILE C C 1
ATOM 8787 O O . ILE C 1 284 ? 105.082 142.154 116.047 1.00 84.50 284 ILE C O 1
ATOM 8792 N N . PHE C 1 285 ? 105.429 141.870 118.218 1.00 79.23 285 PHE C N 1
ATOM 8793 C CA . PHE C 1 285 ? 106.480 142.887 118.256 1.00 81.93 285 PHE C CA 1
ATOM 8794 C C . PHE C 1 285 ? 107.752 142.482 117.493 1.00 87.27 285 PHE C C 1
ATOM 8795 O O . PHE C 1 285 ? 108.437 143.355 116.963 1.00 92.61 285 PHE C O 1
ATOM 8803 N N . HIS C 1 286 ? 108.048 141.190 117.336 1.00 89.40 286 HIS C N 1
ATOM 8804 C CA . HIS C 1 286 ? 109.136 140.730 116.473 1.00 88.00 286 HIS C CA 1
ATOM 8805 C C . HIS C 1 286 ? 108.935 141.166 115.025 1.00 89.19 286 HIS C C 1
ATOM 8806 O O . HIS C 1 286 ? 109.838 141.772 114.458 1.00 92.37 286 HIS C O 1
ATOM 8813 N N . MET C 1 287 ? 107.753 140.953 114.437 1.00 90.04 287 MET C N 1
ATOM 8814 C CA . MET C 1 287 ? 107.449 141.455 113.093 1.00 89.09 287 MET C CA 1
ATOM 8815 C C . MET C 1 287 ? 106.945 142.903 113.077 1.00 89.20 287 MET C C 1
ATOM 8816 O O . MET C 1 287 ? 106.127 143.278 112.246 1.00 89.48 287 MET C O 1
ATOM 8821 N N . THR C 1 288 ? 107.456 143.731 113.989 1.00 91.37 288 THR C N 1
ATOM 8822 C CA . THR C 1 288 ? 107.157 145.164 114.077 1.00 92.60 288 THR C CA 1
ATOM 8823 C C . THR C 1 288 ? 108.399 146.018 114.379 1.00 94.12 288 THR C C 1
ATOM 8824 O O . THR C 1 288 ? 108.541 147.078 113.773 1.00 97.05 288 THR C O 1
ATOM 8828 N N . TYR C 1 289 ? 109.301 145.608 115.282 1.00 93.63 289 TYR C N 1
ATOM 8829 C CA . TYR C 1 289 ? 110.215 146.549 115.955 1.00 94.89 289 TYR C CA 1
ATOM 8830 C C . TYR C 1 289 ? 111.709 146.192 115.948 1.00 99.30 289 TYR C C 1
ATOM 8831 O O . TYR C 1 289 ? 112.478 146.874 116.624 1.00 103.66 289 TYR C O 1
ATOM 8840 N N . ASP C 1 290 ? 112.152 145.185 115.186 1.00 98.24 290 ASP C N 1
ATOM 8841 C CA . ASP C 1 290 ? 113.576 144.823 115.041 1.00 101.70 290 ASP C CA 1
ATOM 8842 C C . ASP C 1 290 ? 114.264 144.442 116.374 1.00 101.33 290 ASP C C 1
ATOM 8843 O O . ASP C 1 290 ? 115.090 145.167 116.936 1.00 99.16 290 ASP C O 1
ATOM 8848 N N . LEU C 1 291 ? 113.879 143.282 116.905 1.00 100.64 291 LEU C N 1
ATOM 8849 C CA . LEU C 1 291 ? 114.268 142.774 118.225 1.00 98.71 291 LEU C CA 1
ATOM 8850 C C . LEU C 1 291 ? 115.381 141.715 118.103 1.00 96.14 291 LEU C C 1
ATOM 8851 O O . LEU C 1 291 ? 115.271 140.762 117.333 1.00 96.81 291 LEU C O 1
ATOM 8856 N N . ALA C 1 292 ? 116.428 141.832 118.920 1.00 93.93 292 ALA C N 1
ATOM 8857 C CA . ALA C 1 292 ? 117.372 140.743 119.154 1.00 91.71 292 ALA C CA 1
ATOM 8858 C C . ALA C 1 292 ? 116.697 139.644 120.006 1.00 90.75 292 ALA C C 1
ATOM 8859 O O . ALA C 1 292 ? 116.306 139.897 121.143 1.00 90.94 292 ALA C O 1
ATOM 8861 N N . SER C 1 293 ? 116.540 138.422 119.483 1.00 88.16 293 SER C N 1
ATOM 8862 C CA . SER C 1 293 ? 115.789 137.349 120.161 1.00 86.80 293 SER C CA 1
ATOM 8863 C C . SER C 1 293 ? 116.378 136.965 121.520 1.00 87.03 293 SER C C 1
ATOM 8864 O O . SER C 1 293 ? 115.634 136.757 122.478 1.00 89.77 293 SER C O 1
ATOM 8867 N N . ALA C 1 294 ? 117.703 136.928 121.650 1.00 83.18 294 ALA C N 1
ATOM 8868 C CA . ALA C 1 294 ? 118.358 136.551 122.900 1.00 82.36 294 ALA C CA 1
ATOM 8869 C C . ALA C 1 294 ? 118.146 137.588 124.017 1.00 82.12 294 ALA C C 1
ATOM 8870 O O . ALA C 1 294 ? 118.032 137.210 125.178 1.00 83.71 294 ALA C O 1
ATOM 8872 N N . VAL C 1 295 ? 118.016 138.879 123.683 1.00 76.03 295 VAL C N 1
ATOM 8873 C CA . VAL C 1 295 ? 117.740 139.939 124.665 1.00 74.09 295 VAL C CA 1
ATOM 8874 C C . VAL C 1 295 ? 116.337 139.794 125.223 1.00 81.44 295 VAL C C 1
ATOM 8875 O O . VAL C 1 295 ? 116.146 139.833 126.435 1.00 86.14 295 VAL C O 1
ATOM 8879 N N . VAL C 1 296 ? 115.357 139.561 124.350 1.00 79.15 296 VAL C N 1
ATOM 8880 C CA . VAL C 1 296 ? 113.956 139.340 124.726 1.00 78.97 296 VAL C CA 1
ATOM 8881 C C . VAL C 1 296 ? 113.819 138.128 125.651 1.00 76.05 296 VAL C C 1
ATOM 8882 O O . VAL C 1 296 ? 113.227 138.230 126.719 1.00 77.66 296 VAL C O 1
ATOM 8886 N N . ARG C 1 297 ? 114.437 136.999 125.301 1.00 75.83 297 ARG C N 1
ATOM 8887 C CA . ARG C 1 297 ? 114.419 135.769 126.111 1.00 76.58 297 ARG C CA 1
ATOM 8888 C C . ARG C 1 297 ? 115.151 135.902 127.446 1.00 79.15 297 ARG C C 1
ATOM 8889 O O . ARG C 1 297 ? 114.691 135.334 128.429 1.00 81.03 297 ARG C O 1
ATOM 8897 N N . ILE C 1 298 ? 116.219 136.694 127.529 1.00 78.17 298 ILE C N 1
ATOM 8898 C CA . ILE C 1 298 ? 116.881 137.032 128.795 1.00 74.05 298 ILE C CA 1
ATOM 8899 C C . ILE C 1 298 ? 115.937 137.768 129.742 1.00 73.15 298 ILE C C 1
ATOM 8900 O O . ILE C 1 298 ? 115.812 137.366 130.894 1.00 76.25 298 ILE C O 1
ATOM 8905 N N . PHE C 1 299 ? 115.233 138.805 129.293 1.00 70.57 299 PHE C N 1
ATOM 8906 C CA . PHE C 1 299 ? 114.387 139.588 130.198 1.00 72.28 299 PHE C CA 1
ATOM 8907 C C . PHE C 1 299 ? 113.129 138.849 130.663 1.00 70.87 299 PHE C C 1
ATOM 8908 O O . PHE C 1 299 ? 112.708 139.041 131.802 1.00 69.92 299 PHE C O 1
ATOM 8916 N N . ASN C 1 300 ? 112.579 137.949 129.849 1.00 71.15 300 ASN C N 1
ATOM 8917 C CA . ASN C 1 300 ? 111.513 137.036 130.254 1.00 70.93 300 ASN C CA 1
ATOM 8918 C C . ASN C 1 300 ? 111.948 136.062 131.346 1.00 68.47 300 ASN C C 1
ATOM 8919 O O . ASN C 1 300 ? 111.209 135.846 132.304 1.00 69.30 300 ASN C O 1
ATOM 8924 N N . LEU C 1 301 ? 113.149 135.489 131.218 1.00 66.83 301 LEU C N 1
ATOM 8925 C CA . LEU C 1 301 ? 113.714 134.594 132.212 1.00 61.11 301 LEU C CA 1
ATOM 8926 C C . LEU C 1 301 ? 114.015 135.316 133.528 1.00 60.31 301 LEU C C 1
ATOM 8927 O O . LEU C 1 301 ? 113.619 134.810 134.563 1.00 66.34 301 LEU C O 1
ATOM 8932 N N . ILE C 1 302 ? 114.612 136.507 133.526 1.00 57.73 302 ILE C N 1
ATOM 8933 C CA . ILE C 1 302 ? 114.832 137.287 134.753 1.00 58.03 302 ILE C CA 1
ATOM 8934 C C . ILE C 1 302 ? 113.516 137.537 135.507 1.00 61.10 302 ILE C C 1
ATOM 8935 O O . ILE C 1 302 ? 113.470 137.377 136.721 1.00 61.65 302 ILE C O 1
ATOM 8940 N N . GLY C 1 303 ? 112.430 137.879 134.807 1.00 63.59 303 GLY C N 1
ATOM 8941 C CA . GLY C 1 303 ? 111.128 138.079 135.430 1.00 56.48 303 GLY C CA 1
ATOM 8942 C C . GLY C 1 303 ? 110.595 136.806 136.078 1.00 56.64 303 GLY C C 1
ATOM 8943 O O . GLY C 1 303 ? 110.190 136.818 137.232 1.00 59.38 303 GLY C O 1
ATOM 8944 N N . MET C 1 304 ? 110.674 135.686 135.373 1.00 56.10 304 MET C N 1
ATOM 8945 C CA . MET C 1 304 ? 110.319 134.368 135.888 1.00 53.29 304 MET C CA 1
ATOM 8946 C C . MET C 1 304 ? 111.163 133.945 137.103 1.00 57.06 304 MET C C 1
ATOM 8947 O O . MET C 1 304 ? 110.608 133.448 138.074 1.00 60.63 304 MET C O 1
ATOM 8952 N N . LEU C 1 305 ? 112.478 134.168 137.109 1.00 54.51 305 LEU C N 1
ATOM 8953 C CA . LEU C 1 305 ? 113.360 133.821 138.225 1.00 50.66 305 LEU C CA 1
ATOM 8954 C C . LEU C 1 305 ? 113.028 134.604 139.486 1.00 52.80 305 LEU C C 1
ATOM 8955 O O . LEU C 1 305 ? 112.950 134.029 140.564 1.00 56.45 305 LEU C O 1
ATOM 8960 N N . LEU C 1 306 ? 112.803 135.910 139.363 1.00 51.38 306 LEU C N 1
ATOM 8961 C CA . LEU C 1 306 ? 112.396 136.749 140.492 1.00 47.48 306 LEU C CA 1
ATOM 8962 C C . LEU C 1 306 ? 111.054 136.296 141.064 1.00 47.55 306 LEU C C 1
ATOM 8963 O O . LEU C 1 306 ? 110.899 136.222 142.278 1.00 51.44 306 LEU C O 1
ATOM 8968 N N . LEU C 1 307 ? 110.101 135.935 140.212 1.00 46.49 307 LEU C N 1
ATOM 8969 C CA . LEU C 1 307 ? 108.803 135.424 140.629 1.00 42.97 307 LEU C CA 1
ATOM 8970 C C . LEU C 1 307 ? 108.903 134.063 141.328 1.00 45.92 307 LEU C C 1
ATOM 8971 O O . LEU C 1 307 ? 108.297 133.886 142.376 1.00 48.84 307 LEU C O 1
ATOM 8976 N N . LEU C 1 308 ? 109.697 133.122 140.818 1.00 46.94 308 LEU C N 1
ATOM 8977 C CA . LEU C 1 308 ? 109.915 131.830 141.464 1.00 43.89 308 LEU C CA 1
ATOM 8978 C C . LEU C 1 308 ? 110.573 131.985 142.828 1.00 46.75 308 LEU C C 1
ATOM 8979 O O . LEU C 1 308 ? 110.154 131.335 143.770 1.00 52.13 308 LEU C O 1
ATOM 8984 N N . CYS C 1 309 ? 111.558 132.867 142.962 1.00 46.89 309 CYS C N 1
ATOM 8985 C CA . CYS C 1 309 ? 112.183 133.181 144.233 1.00 45.94 309 CYS C CA 1
ATOM 8986 C C . CYS C 1 309 ? 111.192 133.772 145.239 1.00 46.00 309 CYS C C 1
ATOM 8987 O O . CYS C 1 309 ? 111.148 133.366 146.390 1.00 51.66 309 CYS C O 1
ATOM 8990 N N . HIS C 1 310 ? 110.331 134.681 144.794 1.00 45.19 310 HIS C N 1
ATOM 8991 C CA . HIS C 1 310 ? 109.252 135.259 145.584 1.00 41.21 310 HIS C CA 1
ATOM 8992 C C . HIS C 1 310 ? 108.241 134.221 146.072 1.00 43.50 310 HIS C C 1
ATOM 8993 O O . HIS C 1 310 ? 107.891 134.223 147.247 1.00 48.85 310 HIS C O 1
ATOM 9000 N N . TRP C 1 311 ? 107.787 133.313 145.213 1.00 42.01 311 TRP C N 1
ATOM 9001 C CA . TRP C 1 311 ? 106.888 132.229 145.585 1.00 40.96 311 TRP C CA 1
ATOM 9002 C C . TRP C 1 311 ? 107.530 131.183 146.477 1.00 43.00 311 TRP C C 1
ATOM 9003 O O . TRP C 1 311 ? 106.876 130.733 147.401 1.00 48.06 311 TRP C O 1
ATOM 9014 N N . ASP C 1 312 ? 108.785 130.808 146.259 1.00 44.46 312 ASP C N 1
ATOM 9015 C CA . ASP C 1 312 ? 109.535 129.963 147.185 1.00 43.91 312 ASP C CA 1
ATOM 9016 C C . ASP C 1 312 ? 109.673 130.649 148.546 1.00 46.64 312 ASP C C 1
ATOM 9017 O O . ASP C 1 312 ? 109.356 130.054 149.562 1.00 50.34 312 ASP C O 1
ATOM 9022 N N . GLY C 1 313 ? 109.958 131.946 148.589 1.00 47.05 313 GLY C N 1
ATOM 9023 C CA . GLY C 1 313 ? 109.923 132.735 149.806 1.00 44.32 313 GLY C CA 1
ATOM 9024 C C . GLY C 1 313 ? 108.608 132.620 150.564 1.00 44.66 313 GLY C C 1
ATOM 9025 O O . GLY C 1 313 ? 108.618 132.403 151.761 1.00 53.89 313 GLY C O 1
ATOM 9026 N N . CYS C 1 314 ? 107.461 132.682 149.896 1.00 44.53 314 CYS C N 1
ATOM 9027 C CA . CYS C 1 314 ? 106.173 132.442 150.537 1.00 39.42 314 CYS C CA 1
ATOM 9028 C C . CYS C 1 314 ? 106.021 130.989 150.991 1.00 40.40 314 CYS C C 1
ATOM 9029 O O . CYS C 1 314 ? 105.639 130.748 152.124 1.00 45.48 314 CYS C O 1
ATOM 9032 N N . LEU C 1 315 ? 106.388 130.009 150.166 1.00 42.00 315 LEU C N 1
ATOM 9033 C CA . LEU C 1 315 ? 106.366 128.592 150.511 1.00 39.63 315 LEU C CA 1
ATOM 9034 C C . LEU C 1 315 ? 107.202 128.236 151.752 1.00 42.77 315 LEU C C 1
ATOM 9035 O O . LEU C 1 315 ? 106.733 127.468 152.581 1.00 46.94 315 LEU C O 1
ATOM 9040 N N . GLN C 1 316 ? 108.389 128.821 151.935 1.00 45.57 316 GLN C N 1
ATOM 9041 C CA . GLN C 1 316 ? 109.236 128.615 153.118 1.00 44.74 316 GLN C CA 1
ATOM 9042 C C . GLN C 1 316 ? 108.496 128.901 154.418 1.00 46.68 316 GLN C C 1
ATOM 9043 O O . GLN C 1 316 ? 108.734 128.221 155.404 1.00 54.94 316 GLN C O 1
ATOM 9049 N N . PHE C 1 317 ? 107.623 129.900 154.452 1.00 44.69 317 PHE C N 1
ATOM 9050 C CA . PHE C 1 317 ? 106.832 130.265 155.617 1.00 40.58 317 PHE C CA 1
ATOM 9051 C C . PHE C 1 317 ? 105.452 129.596 155.650 1.00 43.99 317 PHE C C 1
ATOM 9052 O O . PHE C 1 317 ? 104.965 129.231 156.712 1.00 48.34 317 PHE C O 1
ATOM 9060 N N . LEU C 1 318 ? 104.820 129.385 154.499 1.00 43.57 318 LEU C N 1
ATOM 9061 C CA . LEU C 1 318 ? 103.502 128.782 154.402 1.00 42.68 318 LEU C CA 1
ATOM 9062 C C . LEU C 1 318 ? 103.452 127.366 154.958 1.00 44.71 318 LEU C C 1
ATOM 9063 O O . LEU C 1 318 ? 102.519 127.035 155.675 1.00 52.54 318 LEU C O 1
ATOM 9068 N N . VAL C 1 319 ? 104.432 126.519 154.667 1.00 42.63 319 VAL C N 1
ATOM 9069 C CA . VAL C 1 319 ? 104.414 125.137 155.157 1.00 38.91 319 VAL C CA 1
ATOM 9070 C C . VAL C 1 319 ? 104.512 125.056 156.692 1.00 45.90 319 VAL C C 1
ATOM 9071 O O . VAL C 1 319 ? 103.667 124.392 157.285 1.00 51.96 319 VAL C O 1
ATOM 9075 N N . PRO C 1 320 ? 105.415 125.777 157.385 1.00 44.77 320 PRO C N 1
ATOM 9076 C CA . PRO C 1 320 ? 105.312 126.011 158.822 1.00 44.62 320 PRO C CA 1
ATOM 9077 C C . PRO C 1 320 ? 103.965 126.555 159.303 1.00 47.88 320 PRO C C 1
ATOM 9078 O O . PRO C 1 320 ? 103.425 126.055 160.280 1.00 52.28 320 PRO C O 1
ATOM 9082 N N . LEU C 1 321 ? 103.390 127.557 158.639 1.00 48.22 321 LEU C N 1
ATOM 9083 C CA . LEU C 1 321 ? 102.117 128.153 159.035 1.00 47.35 321 LEU C CA 1
ATOM 9084 C C . LEU C 1 321 ? 100.972 127.141 159.035 1.00 49.56 321 LEU C C 1
ATOM 9085 O O . LEU C 1 321 ? 100.213 127.066 159.996 1.00 55.78 321 LEU C O 1
ATOM 9090 N N . LEU C 1 322 ? 100.850 126.326 157.990 1.00 48.33 322 LEU C N 1
ATOM 9091 C CA . LEU C 1 322 ? 99.806 125.309 157.900 1.00 47.89 322 LEU C CA 1
ATOM 9092 C C . LEU C 1 322 ? 99.961 124.201 158.941 1.00 54.51 322 LEU C C 1
ATOM 9093 O O . LEU C 1 322 ? 98.974 123.580 159.319 1.00 63.94 322 LEU C O 1
ATOM 9098 N N . GLN C 1 323 ? 101.163 123.979 159.456 1.00 52.62 323 GLN C N 1
ATOM 9099 C CA . GLN C 1 323 ? 101.455 123.080 160.570 1.00 49.89 323 GLN C CA 1
ATOM 9100 C C . GLN C 1 323 ? 101.383 123.772 161.941 1.00 51.74 323 GLN C C 1
ATOM 9101 O O . GLN C 1 323 ? 101.782 123.195 162.942 1.00 57.22 323 GLN C O 1
ATOM 9107 N N . ASP C 1 324 ? 100.885 125.005 162.018 1.00 50.95 324 ASP C N 1
ATOM 9108 C CA . ASP C 1 324 ? 100.799 125.807 163.236 1.00 50.59 324 ASP C CA 1
ATOM 9109 C C . ASP C 1 324 ? 102.145 126.098 163.911 1.00 52.42 324 ASP C C 1
ATOM 9110 O O . ASP C 1 324 ? 102.240 126.118 165.136 1.00 56.58 324 ASP C O 1
ATOM 9112 N N . PHE C 1 325 ? 103.195 126.331 163.125 1.00 53.42 325 PHE C N 1
ATOM 9113 C CA . PHE C 1 325 ? 104.555 126.631 163.581 1.00 49.65 325 PHE C CA 1
ATOM 9114 C C . PHE C 1 325 ? 105.073 125.625 164.620 1.00 50.17 325 PHE C C 1
ATOM 9115 O O . PHE C 1 325 ? 105.229 125.960 165.791 1.00 53.04 325 PHE C O 1
ATOM 9123 N N . PRO C 1 326 ? 105.354 124.376 164.225 1.00 48.34 326 PRO C N 1
ATOM 9124 C CA . PRO C 1 326 ? 105.856 123.375 165.140 1.00 47.93 326 PRO C CA 1
ATOM 9125 C C . PRO C 1 326 ? 107.213 123.781 165.729 1.00 51.88 326 PRO C C 1
ATOM 9126 O O . PRO C 1 326 ? 107.940 124.577 165.127 1.00 56.64 326 PRO C O 1
ATOM 9130 N N . PRO C 1 327 ? 107.598 123.263 166.900 1.00 49.92 327 PRO C N 1
ATOM 9131 C CA . PRO C 1 327 ? 108.748 123.762 167.642 1.00 49.80 327 PRO C CA 1
ATOM 9132 C C . PRO C 1 327 ? 110.101 123.484 166.985 1.00 52.05 327 PRO C C 1
ATOM 9133 O O . PRO C 1 327 ? 111.084 124.107 167.369 1.00 53.35 327 PRO C O 1
ATOM 9137 N N . ASP C 1 328 ? 110.178 122.585 166.007 1.00 52.05 328 ASP C N 1
ATOM 9138 C CA . ASP C 1 328 ? 111.390 122.248 165.259 1.00 49.98 328 ASP C CA 1
ATOM 9139 C C . ASP C 1 328 ? 111.532 122.941 163.893 1.00 54.96 328 ASP C C 1
ATOM 9140 O O . ASP C 1 328 ? 112.432 122.577 163.136 1.00 63.09 328 ASP C O 1
ATOM 9142 N N . CYS C 1 329 ? 110.664 123.894 163.529 1.00 50.60 329 CYS C N 1
ATOM 9143 C CA . CYS C 1 329 ? 110.774 124.633 162.264 1.00 49.18 329 CYS C CA 1
ATOM 9144 C C . CYS C 1 329 ? 111.537 125.955 162.389 1.00 50.60 329 CYS C C 1
ATOM 9145 O O . CYS C 1 329 ? 111.621 126.538 163.466 1.00 55.07 329 CYS C O 1
ATOM 9148 N N . TRP C 1 330 ? 112.051 126.480 161.279 1.00 45.42 330 TRP C N 1
ATOM 9149 C CA . TRP C 1 330 ? 112.900 127.668 161.268 1.00 43.46 330 TRP C CA 1
ATOM 9150 C C . TRP C 1 330 ? 112.252 128.920 161.856 1.00 48.29 330 TRP C C 1
ATOM 9151 O O . TRP C 1 330 ? 112.950 129.751 162.418 1.00 55.65 330 TRP C O 1
ATOM 9162 N N . VAL C 1 331 ? 110.934 129.062 161.771 1.00 47.32 331 VAL C N 1
ATOM 9163 C CA . VAL C 1 331 ? 110.202 130.223 162.281 1.00 44.52 331 VAL C CA 1
ATOM 9164 C C . VAL C 1 331 ? 110.185 130.216 163.806 1.00 50.76 331 VAL C C 1
ATOM 9165 O O . VAL C 1 331 ? 110.393 131.246 164.430 1.00 55.79 331 VAL C O 1
ATOM 9169 N N . SER C 1 332 ? 110.018 129.040 164.418 1.00 51.48 332 SER C N 1
ATOM 9170 C CA . SER C 1 332 ? 110.143 128.828 165.863 1.00 47.49 332 SER C CA 1
ATOM 9171 C C . SER C 1 332 ? 111.594 128.881 166.336 1.00 50.05 332 SER C C 1
ATOM 9172 O O . SER C 1 332 ? 111.887 129.563 167.310 1.00 54.77 332 SER C O 1
ATOM 9175 N N . LEU C 1 333 ? 112.531 128.229 165.652 1.00 48.73 333 LEU C N 1
ATOM 9176 C CA . LEU C 1 333 ? 113.946 128.226 166.016 1.00 46.17 333 LEU C CA 1
ATOM 9177 C C . LEU C 1 333 ? 114.543 129.630 166.005 1.00 50.53 333 LEU C C 1
ATOM 9178 O O . LEU C 1 333 ? 115.278 129.980 166.922 1.00 60.37 333 LEU C O 1
ATOM 9183 N N . ASN C 1 334 ? 114.208 130.455 165.016 1.00 48.96 334 ASN C N 1
ATOM 9184 C CA . ASN C 1 334 ? 114.636 131.849 164.956 1.00 48.53 334 ASN C CA 1
ATOM 9185 C C . ASN C 1 334 ? 113.724 132.782 165.775 1.00 52.75 334 ASN C C 1
ATOM 9186 O O . ASN C 1 334 ? 113.938 133.987 165.783 1.00 58.78 334 ASN C O 1
ATOM 9191 N N . GLU C 1 335 ? 112.728 132.251 166.481 1.00 52.73 335 GLU C N 1
ATOM 9192 C CA . GLU C 1 335 ? 111.848 132.966 167.404 1.00 49.36 335 GLU C CA 1
ATOM 9193 C C . GLU C 1 335 ? 111.109 134.156 166.798 1.00 51.34 335 GLU C C 1
ATOM 9194 O O . GLU C 1 335 ? 111.002 135.201 167.431 1.00 60.70 335 GLU C O 1
ATOM 9196 N N . MET C 1 336 ? 110.588 134.017 165.576 1.00 51.69 336 MET C N 1
ATOM 9197 C CA . MET C 1 336 ? 109.961 135.115 164.827 1.00 49.95 336 MET C CA 1
ATOM 9198 C C . MET C 1 336 ? 108.500 134.890 164.448 1.00 48.61 336 MET C C 1
ATOM 9199 O O . MET C 1 336 ? 107.973 135.623 163.630 1.00 52.40 336 MET C O 1
ATOM 9204 N N . VAL C 1 337 ? 107.803 133.954 165.094 1.00 50.99 337 VAL C N 1
ATOM 9205 C CA . VAL C 1 337 ? 106.359 133.707 164.894 1.00 50.51 337 VAL C CA 1
ATOM 9206 C C . VAL C 1 337 ? 105.496 134.948 165.148 1.00 49.77 337 VAL C C 1
ATOM 9207 O O . VAL C 1 337 ? 104.454 135.111 164.522 1.00 54.35 337 VAL C O 1
ATOM 9211 N N . ASN C 1 338 ? 105.913 135.837 166.055 1.00 51.91 338 ASN C N 1
ATOM 9212 C CA . ASN C 1 338 ? 105.157 137.034 166.441 1.00 51.91 338 ASN C CA 1
ATOM 9213 C C . ASN C 1 338 ? 105.618 138.320 165.739 1.00 53.69 338 ASN C C 1
ATOM 9214 O O . ASN C 1 338 ? 105.074 139.387 166.021 1.00 59.34 338 ASN C O 1
ATOM 9219 N N . ASP C 1 339 ? 106.618 138.270 164.861 1.00 51.13 339 ASP C N 1
ATOM 9220 C CA . ASP C 1 339 ? 107.117 139.440 164.132 1.00 46.05 339 ASP C CA 1
ATOM 9221 C C . ASP C 1 339 ? 106.078 140.046 163.188 1.00 48.08 339 ASP C C 1
ATOM 9222 O O . ASP C 1 339 ? 105.086 139.420 162.820 1.00 52.71 339 ASP C O 1
ATOM 9227 N N . SER C 1 340 ? 106.330 141.272 162.743 1.00 45.55 340 SER C N 1
ATOM 9228 C CA . SER C 1 340 ? 105.568 141.900 161.675 1.00 42.97 340 SER C CA 1
ATOM 9229 C C . SER C 1 340 ? 105.737 141.169 160.348 1.00 47.74 340 SER C C 1
ATOM 9230 O O . SER C 1 340 ? 106.750 140.522 160.087 1.00 54.03 340 SER C O 1
ATOM 9233 N N . TRP C 1 341 ? 104.741 141.279 159.470 1.00 44.69 341 TRP C N 1
ATOM 9234 C CA . TRP C 1 341 ? 104.719 140.595 158.178 1.00 46.52 341 TRP C CA 1
ATOM 9235 C C . TRP C 1 341 ? 105.945 140.918 157.312 1.00 47.94 341 TRP C C 1
ATOM 9236 O O . TRP C 1 341 ? 106.443 140.041 156.623 1.00 52.19 341 TRP C O 1
ATOM 9247 N N . GLY C 1 342 ? 106.488 142.132 157.394 1.00 46.51 342 GLY C N 1
ATOM 9248 C CA . GLY C 1 342 ? 107.635 142.574 156.611 1.00 47.04 342 GLY C CA 1
ATOM 9249 C C . GLY C 1 342 ? 108.958 141.957 157.026 1.00 47.54 342 GLY C C 1
ATOM 9250 O O . GLY C 1 342 ? 109.765 141.633 156.159 1.00 50.35 342 GLY C O 1
ATOM 9251 N N . LYS C 1 343 ? 109.186 141.711 158.319 1.00 47.88 343 LYS C N 1
ATOM 9252 C CA . LYS C 1 343 ? 110.354 140.946 158.778 1.00 46.43 343 LYS C CA 1
ATOM 9253 C C . LYS C 1 343 ? 110.249 139.483 158.397 1.00 47.21 343 LYS C C 1
ATOM 9254 O O . LYS C 1 343 ? 111.202 138.926 157.871 1.00 54.11 343 LYS C O 1
ATOM 9260 N N . GLN C 1 344 ? 109.092 138.869 158.605 1.00 44.54 344 GLN C N 1
ATOM 9261 C CA . GLN C 1 344 ? 108.859 137.476 158.249 1.00 44.13 344 GLN C CA 1
ATOM 9262 C C . GLN C 1 344 ? 109.031 137.249 156.753 1.00 45.28 344 GLN C C 1
ATOM 9263 O O . GLN C 1 344 ? 109.724 136.323 156.360 1.00 52.34 344 GLN C O 1
ATOM 9269 N N . TYR C 1 345 ? 108.503 138.156 155.938 1.00 43.84 345 TYR C N 1
ATOM 9270 C CA . TYR C 1 345 ? 108.651 138.054 154.491 1.00 41.66 345 TYR C CA 1
ATOM 9271 C C . TYR C 1 345 ? 110.121 138.188 154.072 1.00 44.74 345 TYR C C 1
ATOM 9272 O O . TYR C 1 345 ? 110.621 137.388 153.281 1.00 50.64 345 TYR C O 1
ATOM 9281 N N . SER C 1 346 ? 110.808 139.199 154.604 1.00 43.80 346 SER C N 1
ATOM 9282 C CA . SER C 1 346 ? 112.210 139.434 154.288 1.00 43.33 346 SER C CA 1
ATOM 9283 C C . SER C 1 346 ? 113.085 138.246 154.640 1.00 45.31 346 SER C C 1
ATOM 9284 O O . SER C 1 346 ? 113.936 137.873 153.848 1.00 49.42 346 SER C O 1
ATOM 9287 N N . TYR C 1 347 ? 112.833 137.623 155.786 1.00 43.79 347 TYR C N 1
ATOM 9288 C CA . TYR C 1 347 ? 113.599 136.450 156.190 1.00 44.10 347 TYR C CA 1
ATOM 9289 C C . TYR C 1 347 ? 113.301 135.282 155.249 1.00 47.79 347 TYR C C 1
ATOM 9290 O O . TYR C 1 347 ? 114.216 134.664 154.705 1.00 51.51 347 TYR C O 1
ATOM 9299 N N . ALA C 1 348 ? 112.017 134.985 155.062 1.00 46.10 348 ALA C N 1
ATOM 9300 C CA . ALA C 1 348 ? 111.601 133.913 154.184 1.00 40.75 348 ALA C CA 1
ATOM 9301 C C . ALA C 1 348 ? 112.150 134.077 152.760 1.00 41.21 348 ALA C C 1
ATOM 9302 O O . ALA C 1 348 ? 112.628 133.115 152.175 1.00 48.57 348 ALA C O 1
ATOM 9304 N N . LEU C 1 349 ? 112.160 135.289 152.207 1.00 39.63 349 LEU C N 1
ATOM 9305 C CA . LEU C 1 349 ? 112.752 135.576 150.911 1.00 40.47 349 LEU C CA 1
ATOM 9306 C C . LEU C 1 349 ? 114.260 135.336 150.927 1.00 45.40 349 LEU C C 1
ATOM 9307 O O . LEU C 1 349 ? 114.771 134.658 150.050 1.00 52.03 349 LEU C O 1
ATOM 9312 N N . PHE C 1 350 ? 114.965 135.810 151.950 1.00 45.19 350 PHE C N 1
ATOM 9313 C CA . PHE C 1 350 ? 116.385 135.559 152.126 1.00 42.73 350 PHE C CA 1
ATOM 9314 C C . PHE C 1 350 ? 116.708 134.071 152.213 1.00 46.18 350 PHE C C 1
ATOM 9315 O O . PHE C 1 350 ? 117.668 133.606 151.604 1.00 55.04 350 PHE C O 1
ATOM 9323 N N . LYS C 1 351 ? 115.885 133.294 152.906 1.00 44.34 351 LYS C N 1
ATOM 9324 C CA . LYS C 1 351 ? 116.016 131.850 153.004 1.00 42.27 351 LYS C CA 1
ATOM 9325 C C . LYS C 1 351 ? 115.810 131.162 151.652 1.00 44.64 351 LYS C C 1
ATOM 9326 O O . LYS C 1 351 ? 116.667 130.404 151.229 1.00 50.34 351 LYS C O 1
ATOM 9332 N N . ALA C 1 352 ? 114.764 131.507 150.907 1.00 44.08 352 ALA C N 1
ATOM 9333 C CA . ALA C 1 352 ? 114.537 130.998 149.565 1.00 42.77 352 ALA C CA 1
ATOM 9334 C C . ALA C 1 352 ? 115.655 131.347 148.594 1.00 48.67 352 ALA C C 1
ATOM 9335 O O . ALA C 1 352 ? 116.183 130.491 147.897 1.00 58.12 352 ALA C O 1
ATOM 9337 N N . MET C 1 353 ? 116.068 132.602 148.569 1.00 49.26 353 MET C N 1
ATOM 9338 C CA . MET C 1 353 ? 117.135 133.071 147.705 1.00 50.48 353 MET C CA 1
ATOM 9339 C C . MET C 1 353 ? 118.475 132.423 148.042 1.00 48.65 353 MET C C 1
ATOM 9340 O O . MET C 1 353 ? 119.215 132.056 147.140 1.00 52.72 353 MET C O 1
ATOM 9345 N N . SER C 1 354 ? 118.749 132.177 149.320 1.00 46.11 354 SER C N 1
ATOM 9346 C CA . SER C 1 354 ? 119.921 131.432 149.752 1.00 45.29 354 SER C CA 1
ATOM 9347 C C . SER C 1 354 ? 119.928 130.013 149.232 1.00 51.71 354 SER C C 1
ATOM 9348 O O . SER C 1 354 ? 120.953 129.576 148.718 1.00 57.97 354 SER C O 1
ATOM 9351 N N . HIS C 1 355 ? 118.799 129.300 149.306 1.00 52.41 355 HIS C N 1
ATOM 9352 C CA . HIS C 1 355 ? 118.672 127.936 148.785 1.00 49.19 355 HIS C CA 1
ATOM 9353 C C . HIS C 1 355 ? 118.824 127.912 147.281 1.00 50.54 355 HIS C C 1
ATOM 9354 O O . HIS C 1 355 ? 119.577 127.119 146.746 1.00 54.51 355 HIS C O 1
ATOM 9361 N N . MET C 1 356 ? 118.142 128.803 146.586 1.00 50.37 356 MET C N 1
ATOM 9362 C CA . MET C 1 356 ? 118.098 128.813 145.139 1.00 50.67 356 MET C CA 1
ATOM 9363 C C . MET C 1 356 ? 119.390 129.253 144.466 1.00 53.77 356 MET C C 1
ATOM 9364 O O . MET C 1 356 ? 119.756 128.672 143.454 1.00 63.21 356 MET C O 1
ATOM 9369 N N . LEU C 1 357 ? 120.130 130.202 145.031 1.00 52.33 357 LEU C N 1
ATOM 9370 C CA . LEU C 1 357 ? 121.491 130.525 144.592 1.00 52.05 357 LEU C CA 1
ATOM 9371 C C . LEU C 1 357 ? 122.549 129.585 145.163 1.00 54.31 357 LEU C C 1
ATOM 9372 O O . LEU C 1 357 ? 123.728 129.748 144.879 1.00 59.36 357 LEU C O 1
ATOM 9377 N N . CYS C 1 358 ? 122.159 128.595 145.954 1.00 54.36 358 CYS C N 1
ATOM 9378 C CA . CYS C 1 358 ? 123.061 127.647 146.589 1.00 55.59 358 CYS C CA 1
ATOM 9379 C C . CYS C 1 358 ? 124.145 128.320 147.459 1.00 57.79 358 CYS C C 1
ATOM 9380 O O . CYS C 1 358 ? 125.246 127.809 147.546 1.00 61.75 358 CYS C O 1
ATOM 9383 N N . ILE C 1 359 ? 123.867 129.459 148.107 1.00 57.02 359 ILE C N 1
ATOM 9384 C CA . ILE C 1 359 ? 124.824 130.152 148.991 1.00 56.16 359 ILE C CA 1
ATOM 9385 C C . ILE C 1 359 ? 124.767 129.656 150.435 1.00 56.85 359 ILE C C 1
ATOM 9386 O O . ILE C 1 359 ? 125.754 129.721 151.149 1.00 63.97 359 ILE C O 1
ATOM 9391 N N . GLY C 1 360 ? 123.650 129.118 150.888 1.00 53.03 360 GLY C N 1
ATOM 9392 C CA . GLY C 1 360 ? 123.529 128.604 152.241 1.00 56.58 360 GLY C CA 1
ATOM 9393 C C . GLY C 1 360 ? 122.090 128.335 152.608 1.00 61.65 360 GLY C C 1
ATOM 9394 O O . GLY C 1 360 ? 121.203 128.409 151.762 1.00 62.83 360 GLY C O 1
ATOM 9395 N N . TYR C 1 361 ? 121.843 128.014 153.870 1.00 60.66 361 TYR C N 1
ATOM 9396 C CA . TYR C 1 361 ? 120.535 127.557 154.342 1.00 62.99 361 TYR C CA 1
ATOM 9397 C C . TYR C 1 361 ? 119.663 128.630 155.016 1.00 66.18 361 TYR C C 1
ATOM 9398 O O . TYR C 1 361 ? 118.507 128.368 155.348 1.00 65.45 361 TYR C O 1
ATOM 9407 N N . GLY C 1 362 ? 120.202 129.821 155.253 1.00 65.53 362 GLY C N 1
ATOM 9408 C CA . GLY C 1 362 ? 119.729 130.760 156.266 1.00 62.74 362 GLY C CA 1
ATOM 9409 C C . GLY C 1 362 ? 120.604 130.687 157.525 1.00 68.40 362 GLY C C 1
ATOM 9410 O O . GLY C 1 362 ? 121.793 130.385 157.442 1.00 68.92 362 GLY C O 1
ATOM 9411 N N . ALA C 1 363 ? 120.028 130.934 158.699 1.00 69.43 363 ALA C N 1
ATOM 9412 C CA . ALA C 1 363 ? 120.749 130.951 159.974 1.00 66.38 363 ALA C CA 1
ATOM 9413 C C . ALA C 1 363 ? 121.435 129.622 160.335 1.00 69.43 363 ALA C C 1
ATOM 9414 O O . ALA C 1 363 ? 122.522 129.631 160.912 1.00 72.68 363 ALA C O 1
ATOM 9416 N N . GLN C 1 364 ? 120.828 128.490 159.981 1.00 68.55 364 GLN C N 1
ATOM 9417 C CA . GLN C 1 364 ? 121.326 127.138 160.234 1.00 65.40 364 GLN C CA 1
ATOM 9418 C C . GLN C 1 364 ? 120.764 126.144 159.205 1.00 67.22 364 GLN C C 1
ATOM 9419 O O . GLN C 1 364 ? 119.778 126.429 158.524 1.00 66.85 364 GLN C O 1
ATOM 9425 N N . ALA C 1 365 ? 121.368 124.964 159.112 1.00 64.82 365 ALA C N 1
ATOM 9426 C CA . ALA C 1 365 ? 120.830 123.841 158.351 1.00 62.93 365 ALA C CA 1
ATOM 9427 C C . ALA C 1 365 ? 119.446 123.387 158.872 1.00 61.80 365 ALA C C 1
ATOM 9428 O O . ALA C 1 365 ? 119.183 123.541 160.068 1.00 63.83 365 ALA C O 1
ATOM 9430 N N . PRO C 1 366 ? 118.562 122.813 158.031 1.00 55.82 366 PRO C N 1
ATOM 9431 C CA . PRO C 1 366 ? 117.255 122.306 158.449 1.00 52.33 366 PRO C CA 1
ATOM 9432 C C . PRO C 1 366 ? 117.330 121.252 159.552 1.00 51.24 366 PRO C C 1
ATOM 9433 O O . PRO C 1 366 ? 118.302 120.510 159.636 1.00 53.54 366 PRO C O 1
ATOM 9437 N N . VAL C 1 367 ? 116.276 121.158 160.358 1.00 48.33 367 VAL C N 1
ATOM 9438 C CA . VAL C 1 367 ? 116.124 120.187 161.455 1.00 44.55 367 VAL C CA 1
ATOM 9439 C C . VAL C 1 367 ? 114.892 119.296 161.285 1.00 47.53 367 VAL C C 1
ATOM 9440 O O . VAL C 1 367 ? 115.004 118.083 161.414 1.00 56.99 367 VAL C O 1
ATOM 9444 N N . SER C 1 368 ? 113.715 119.842 160.979 1.00 46.96 368 SER C N 1
ATOM 9445 C CA . SER C 1 368 ? 112.496 119.051 160.769 1.00 40.14 368 SER C CA 1
ATOM 9446 C C . SER C 1 368 ? 112.424 118.434 159.376 1.00 49.54 368 SER C C 1
ATOM 9447 O O . SER C 1 368 ? 113.043 118.927 158.439 1.00 57.25 368 SER C O 1
ATOM 9450 N N . MET C 1 369 ? 111.620 117.383 159.203 1.00 45.88 369 MET C N 1
ATOM 9451 C CA . MET C 1 369 ? 111.386 116.743 157.905 1.00 46.92 369 MET C CA 1
ATOM 9452 C C . MET C 1 369 ? 110.747 117.665 156.870 1.00 50.21 369 MET C C 1
ATOM 9453 O O . MET C 1 369 ? 111.094 117.596 155.701 1.00 53.44 369 MET C O 1
ATOM 9458 N N . SER C 1 370 ? 109.861 118.568 157.278 1.00 47.08 370 SER C N 1
ATOM 9459 C CA . SER C 1 370 ? 109.287 119.549 156.356 1.00 45.03 370 SER C CA 1
ATOM 9460 C C . SER C 1 370 ? 110.346 120.516 155.876 1.00 47.81 370 SER C C 1
ATOM 9461 O O . SER C 1 370 ? 110.470 120.723 154.680 1.00 53.61 370 SER C O 1
ATOM 9464 N N . ASP C 1 371 ? 111.170 121.055 156.771 1.00 46.14 371 ASP C N 1
ATOM 9465 C CA . ASP C 1 371 ? 112.224 121.967 156.372 1.00 46.50 371 ASP C CA 1
ATOM 9466 C C . ASP C 1 371 ? 113.281 121.279 155.511 1.00 47.01 371 ASP C C 1
ATOM 9467 O O . ASP C 1 371 ? 113.733 121.897 154.556 1.00 53.57 371 ASP C O 1
ATOM 9472 N N . LEU C 1 372 ? 113.635 120.017 155.760 1.00 42.06 372 LEU C N 1
ATOM 9473 C CA . LEU C 1 372 ? 114.538 119.255 154.897 1.00 43.35 372 LEU C CA 1
ATOM 9474 C C . LEU C 1 372 ? 114.015 119.179 153.468 1.00 46.04 372 LEU C C 1
ATOM 9475 O O . LEU C 1 372 ? 114.715 119.567 152.541 1.00 50.37 372 LEU C O 1
ATOM 9480 N N . TRP C 1 373 ? 112.796 118.694 153.277 1.00 43.56 373 TRP C N 1
ATOM 9481 C CA . TRP C 1 373 ? 112.247 118.441 151.953 1.00 41.79 373 TRP C CA 1
ATOM 9482 C C . TRP C 1 373 ? 111.892 119.713 151.204 1.00 44.07 373 TRP C C 1
ATOM 9483 O O . TRP C 1 373 ? 112.159 119.794 150.010 1.00 49.24 373 TRP C O 1
ATOM 9494 N N . ILE C 1 374 ? 111.404 120.748 151.881 1.00 42.74 374 ILE C N 1
ATOM 9495 C CA . ILE C 1 374 ? 111.190 122.064 151.274 1.00 41.73 374 ILE C CA 1
ATOM 9496 C C . ILE C 1 374 ? 112.520 122.706 150.896 1.00 44.53 374 ILE C C 1
ATOM 9497 O O . ILE C 1 374 ? 112.640 123.262 149.811 1.00 49.71 374 ILE C O 1
ATOM 9502 N N . THR C 1 375 ? 113.563 122.582 151.709 1.00 43.18 375 THR C N 1
ATOM 9503 C CA . THR C 1 375 ? 114.900 123.051 151.341 1.00 41.00 375 THR C CA 1
ATOM 9504 C C . THR C 1 375 ? 115.455 122.320 150.124 1.00 45.75 375 THR C C 1
ATOM 9505 O O . THR C 1 375 ? 115.930 122.970 149.206 1.00 50.89 375 THR C O 1
ATOM 9509 N N . MET C 1 376 ? 115.355 120.993 150.047 1.00 42.08 376 MET C N 1
ATOM 9510 C CA . MET C 1 376 ? 115.849 120.234 148.898 1.00 43.26 376 MET C CA 1
ATOM 9511 C C . MET C 1 376 ? 115.099 120.556 147.612 1.00 45.76 376 MET C C 1
ATOM 9512 O O . MET C 1 376 ? 115.723 120.749 146.577 1.00 51.19 376 MET C O 1
ATOM 9517 N N . LEU C 1 377 ? 113.779 120.698 147.667 1.00 41.80 377 LEU C N 1
ATOM 9518 C CA . LEU C 1 377 ? 112.970 121.164 146.549 1.00 39.37 377 LEU C CA 1
ATOM 9519 C C . LEU C 1 377 ? 113.465 122.515 146.032 1.00 42.48 377 LEU C C 1
ATOM 9520 O O . LEU C 1 377 ? 113.693 122.676 144.841 1.00 50.85 377 LEU C O 1
ATOM 9525 N N . SER C 1 378 ? 113.695 123.467 146.929 1.00 40.06 378 SER C N 1
ATOM 9526 C CA . SER C 1 378 ? 114.202 124.796 146.606 1.00 41.43 378 SER C CA 1
ATOM 9527 C C . SER C 1 378 ? 115.585 124.777 145.978 1.00 45.93 378 SER C C 1
ATOM 9528 O O . SER C 1 378 ? 115.823 125.481 145.007 1.00 49.78 378 SER C O 1
ATOM 9531 N N . MET C 1 379 ? 116.493 123.943 146.474 1.00 44.22 379 MET C N 1
ATOM 9532 C CA . MET C 1 379 ? 117.808 123.748 145.885 1.00 40.53 379 MET C CA 1
ATOM 9533 C C . MET C 1 379 ? 117.746 123.194 144.463 1.00 42.08 379 MET C C 1
ATOM 9534 O O . MET C 1 379 ? 118.373 123.758 143.585 1.00 47.14 379 MET C O 1
ATOM 9539 N N . ILE C 1 380 ? 116.982 122.132 144.210 1.00 41.64 380 ILE C N 1
ATOM 9540 C CA . ILE C 1 380 ? 116.859 121.518 142.881 1.00 40.32 380 ILE C CA 1
ATOM 9541 C C . ILE C 1 380 ? 116.240 122.484 141.887 1.00 42.81 380 ILE C C 1
ATOM 9542 O O . ILE C 1 380 ? 116.750 122.648 140.780 1.00 52.42 380 ILE C O 1
ATOM 9547 N N . VAL C 1 381 ? 115.167 123.168 142.269 1.00 39.37 381 VAL C N 1
ATOM 9548 C CA . VAL C 1 381 ? 114.520 124.151 141.404 1.00 36.02 381 VAL C CA 1
ATOM 9549 C C . VAL C 1 381 ? 115.463 125.304 141.112 1.00 42.40 381 VAL C C 1
ATOM 9550 O O . VAL C 1 381 ? 115.679 125.624 139.946 1.00 48.84 381 VAL C O 1
ATOM 9554 N N . GLY C 1 382 ? 116.101 125.890 142.118 1.00 42.25 382 GLY C N 1
ATOM 9555 C CA . GLY C 1 382 ? 117.030 126.992 141.933 1.00 42.09 382 GLY C CA 1
ATOM 9556 C C . GLY C 1 382 ? 118.281 126.653 141.135 1.00 42.47 382 GLY C C 1
ATOM 9557 O O . GLY C 1 382 ? 118.642 127.401 140.241 1.00 48.39 382 GLY C O 1
ATOM 9558 N N . ALA C 1 383 ? 118.918 125.509 141.356 1.00 39.71 383 ALA C N 1
ATOM 9559 C CA . ALA C 1 383 ? 120.071 125.083 140.575 1.00 40.92 383 ALA C CA 1
ATOM 9560 C C . ALA C 1 383 ? 119.734 124.805 139.107 1.00 45.15 383 ALA C C 1
ATOM 9561 O O . ALA C 1 383 ? 120.528 125.128 138.229 1.00 52.42 383 ALA C O 1
ATOM 9563 N N . THR C 1 384 ? 118.555 124.254 138.819 1.00 42.28 384 THR C N 1
ATOM 9564 C CA . THR C 1 384 ? 118.050 124.093 137.458 1.00 41.52 384 THR C CA 1
ATOM 9565 C C . THR C 1 384 ? 117.835 125.436 136.790 1.00 45.05 384 THR C C 1
ATOM 9566 O O . THR C 1 384 ? 118.302 125.666 135.682 1.00 49.32 384 THR C O 1
ATOM 9570 N N . CYS C 1 385 ? 117.184 126.365 137.475 1.00 43.11 385 CYS C N 1
ATOM 9571 C CA . CYS C 1 385 ? 116.909 127.689 136.961 1.00 38.19 385 CYS C CA 1
ATOM 9572 C C . CYS C 1 385 ? 118.179 128.510 136.723 1.00 41.78 385 CYS C C 1
ATOM 9573 O O . CYS C 1 385 ? 118.289 129.163 135.695 1.00 48.99 385 CYS C O 1
ATOM 9576 N N . TYR C 1 386 ? 119.183 128.426 137.594 1.00 40.71 386 TYR C N 1
ATOM 9577 C CA . TYR C 1 386 ? 120.476 129.057 137.368 1.00 41.11 386 TYR C CA 1
ATOM 9578 C C . TYR C 1 386 ? 121.217 128.485 136.164 1.00 44.58 386 TYR C C 1
ATOM 9579 O O . TYR C 1 386 ? 121.769 129.246 135.382 1.00 48.29 386 TYR C O 1
ATOM 9588 N N . ALA C 1 387 ? 121.170 127.180 135.918 1.00 42.56 387 ALA C N 1
ATOM 9589 C CA . ALA C 1 387 ? 121.770 126.599 134.725 1.00 39.70 387 ALA C CA 1
ATOM 9590 C C . ALA C 1 387 ? 121.086 127.068 133.437 1.00 41.67 387 ALA C C 1
ATOM 9591 O O . ALA C 1 387 ? 121.761 127.377 132.465 1.00 49.43 387 ALA C O 1
ATOM 9593 N N . MET C 1 388 ? 119.758 127.198 133.425 1.00 41.57 388 MET C N 1
ATOM 9594 C CA . MET C 1 388 ? 119.031 127.797 132.309 1.00 41.36 388 MET C CA 1
ATOM 9595 C C . MET C 1 388 ? 119.385 129.262 132.102 1.00 43.00 388 MET C C 1
ATOM 9596 O O . MET C 1 388 ? 119.544 129.695 130.967 1.00 50.08 388 MET C O 1
ATOM 9601 N N . PHE C 1 389 ? 119.571 130.031 133.169 1.00 40.31 389 PHE C N 1
ATOM 9602 C CA . PHE C 1 389 ? 120.041 131.398 133.071 1.00 40.28 389 PHE C CA 1
ATOM 9603 C C . PHE C 1 389 ? 121.433 131.505 132.456 1.00 42.68 389 PHE C C 1
ATOM 9604 O O . PHE C 1 389 ? 121.632 132.272 131.527 1.00 47.42 389 PHE C O 1
ATOM 9612 N N . VAL C 1 390 ? 122.386 130.683 132.878 1.00 42.22 390 VAL C N 1
ATOM 9613 C CA . VAL C 1 390 ? 123.725 130.625 132.285 1.00 38.20 390 VAL C CA 1
ATOM 9614 C C . VAL C 1 390 ? 123.672 130.231 130.806 1.00 40.90 390 VAL C C 1
ATOM 9615 O O . VAL C 1 390 ? 124.390 130.809 129.995 1.00 46.71 390 VAL C O 1
ATOM 9619 N N . GLY C 1 391 ? 122.769 129.334 130.417 1.00 39.70 391 GLY C N 1
ATOM 9620 C CA . GLY C 1 391 ? 122.500 129.001 129.026 1.00 39.78 391 GLY C CA 1
ATOM 9621 C C . GLY C 1 391 ? 122.005 130.178 128.192 1.00 42.41 391 GLY C C 1
ATOM 9622 O O . GLY C 1 391 ? 122.527 130.417 127.110 1.00 47.07 391 GLY C O 1
ATOM 9623 N N . HIS C 1 392 ? 121.080 130.980 128.703 1.00 40.61 392 HIS C N 1
ATOM 9624 C CA . HIS C 1 392 ? 120.627 132.202 128.049 1.00 38.31 392 HIS C CA 1
ATOM 9625 C C . HIS C 1 392 ? 121.687 133.293 127.989 1.00 40.21 392 HIS C C 1
ATOM 9626 O O . HIS C 1 392 ? 121.812 133.935 126.958 1.00 46.49 392 HIS C O 1
ATOM 9633 N N . ALA C 1 393 ? 122.460 133.511 129.051 1.00 40.04 393 ALA C N 1
ATOM 9634 C CA . ALA C 1 393 ? 123.549 134.473 129.049 1.00 40.06 393 ALA C CA 1
ATOM 9635 C C . ALA C 1 393 ? 124.584 134.110 127.987 1.00 41.87 393 ALA C C 1
ATOM 9636 O O . ALA C 1 393 ? 125.013 134.960 127.221 1.00 47.76 393 ALA C O 1
ATOM 9638 N N . THR C 1 394 ? 124.931 132.834 127.873 1.00 41.82 394 THR C N 1
ATOM 9639 C CA . THR C 1 394 ? 125.855 132.343 126.856 1.00 39.67 394 THR C CA 1
ATOM 9640 C C . THR C 1 394 ? 125.337 132.588 125.447 1.00 43.13 394 THR C C 1
ATOM 9641 O O . THR C 1 394 ? 126.085 133.090 124.619 1.00 50.43 394 THR C O 1
ATOM 9645 N N . ALA C 1 395 ? 124.061 132.322 125.172 1.00 42.95 395 ALA C N 1
ATOM 9646 C CA . ALA C 1 395 ? 123.455 132.590 123.878 1.00 38.01 395 ALA C CA 1
ATOM 9647 C C . ALA C 1 395 ? 123.367 134.083 123.555 1.00 39.89 395 ALA C C 1
ATOM 9648 O O . ALA C 1 395 ? 123.650 134.478 122.433 1.00 47.93 395 ALA C O 1
ATOM 9650 N N . LEU C 1 396 ? 123.051 134.945 124.519 1.00 40.42 396 LEU C N 1
ATOM 9651 C CA . LEU C 1 396 ? 123.108 136.388 124.333 1.00 41.15 396 LEU C CA 1
ATOM 9652 C C . LEU C 1 396 ? 124.525 136.823 123.965 1.00 43.24 396 LEU C C 1
ATOM 9653 O O . LEU C 1 396 ? 124.695 137.501 122.962 1.00 50.42 396 LEU C O 1
ATOM 9658 N N . ILE C 1 397 ? 125.541 136.401 124.707 1.00 42.98 397 ILE C N 1
ATOM 9659 C CA . ILE C 1 397 ? 126.917 136.836 124.474 1.00 43.56 397 ILE C CA 1
ATOM 9660 C C . ILE C 1 397 ? 127.432 136.386 123.102 1.00 45.48 397 ILE C C 1
ATOM 9661 O O . ILE C 1 397 ? 128.016 137.194 122.399 1.00 51.79 397 ILE C O 1
ATOM 9666 N N . GLN C 1 398 ? 127.131 135.177 122.634 1.00 44.26 398 GLN C N 1
ATOM 9667 C CA . GLN C 1 398 ? 127.435 134.749 121.264 1.00 44.10 398 GLN C CA 1
ATOM 9668 C C . GLN C 1 398 ? 126.714 135.551 120.171 1.00 45.51 398 GLN C C 1
ATOM 9669 O O . GLN C 1 398 ? 127.259 135.729 119.088 1.00 56.22 398 GLN C O 1
ATOM 9675 N N . SER C 1 399 ? 125.514 136.062 120.403 1.00 45.49 399 SER C N 1
ATOM 9676 C CA . SER C 1 399 ? 124.844 136.934 119.440 1.00 47.03 399 SER C CA 1
ATOM 9677 C C . SER C 1 399 ? 125.507 138.307 119.302 1.00 48.14 399 SER C C 1
ATOM 9678 O O . SER C 1 399 ? 125.353 138.957 118.272 1.00 53.01 399 SER C O 1
ATOM 9681 N N . LEU C 1 400 ? 126.245 138.772 120.311 1.00 49.69 400 LEU C N 1
ATOM 9682 C CA . LEU C 1 400 ? 126.708 140.155 120.386 1.00 51.79 400 LEU C CA 1
ATOM 9683 C C . LEU C 1 400 ? 128.007 140.444 119.629 1.00 58.97 400 LEU C C 1
ATOM 9684 O O . LEU C 1 400 ? 128.192 141.582 119.205 1.00 70.97 400 LEU C O 1
ATOM 9689 N N . ASP C 1 401 ? 128.886 139.472 119.399 1.00 55.65 401 ASP C N 1
ATOM 9690 C CA . ASP C 1 401 ? 130.079 139.673 118.563 1.00 62.12 401 ASP C CA 1
ATOM 9691 C C . ASP C 1 401 ? 130.172 138.675 117.410 1.00 60.70 401 ASP C C 1
ATOM 9692 O O . ASP C 1 401 ? 131.257 138.276 116.995 1.00 65.66 401 ASP C O 1
ATOM 9697 N N . SER C 1 402 ? 129.028 138.303 116.843 1.00 57.83 402 SER C N 1
ATOM 9698 C CA . SER C 1 402 ? 128.948 137.329 115.756 1.00 56.65 402 SER C CA 1
ATOM 9699 C C . SER C 1 402 ? 129.752 137.733 114.531 1.00 54.41 402 SER C C 1
ATOM 9700 O O . SER C 1 402 ? 130.441 136.895 113.968 1.00 62.33 402 SER C O 1
ATOM 9703 N N . SER C 1 403 ? 129.773 139.008 114.166 1.00 46.72 403 SER C N 1
ATOM 9704 C CA . SER C 1 403 ? 130.555 139.521 113.047 1.00 47.53 403 SER C CA 1
ATOM 9705 C C . SER C 1 403 ? 132.050 139.306 113.242 1.00 51.18 403 SER C C 1
ATOM 9706 O O . SER C 1 403 ? 132.752 138.911 112.318 1.00 57.41 403 SER C O 1
ATOM 9709 N N . ARG C 1 404 ? 132.549 139.526 114.456 1.00 50.00 404 ARG C N 1
ATOM 9710 C CA . ARG C 1 404 ? 133.955 139.320 114.800 1.00 48.81 404 ARG C CA 1
ATOM 9711 C C . ARG C 1 404 ? 134.309 137.858 114.852 1.00 49.59 404 ARG C C 1
ATOM 9712 O O . ARG C 1 404 ? 135.266 137.471 114.199 1.00 57.14 404 ARG C O 1
ATOM 9720 N N . ARG C 1 405 ? 133.514 137.024 115.517 1.00 47.15 405 ARG C N 1
ATOM 9721 C CA . ARG C 1 405 ? 133.678 135.574 115.483 1.00 47.15 405 ARG C CA 1
ATOM 9722 C C . ARG C 1 405 ? 133.778 135.065 114.057 1.00 51.53 405 ARG C C 1
ATOM 9723 O O . ARG C 1 405 ? 134.684 134.304 113.759 1.00 59.48 405 ARG C O 1
ATOM 9731 N N . GLN C 1 406 ? 132.890 135.492 113.170 1.00 51.22 406 GLN C N 1
ATOM 9732 C CA . GLN C 1 406 ? 132.855 134.997 111.803 1.00 49.57 406 GLN C CA 1
ATOM 9733 C C . GLN C 1 406 ? 134.050 135.450 110.979 1.00 50.50 406 GLN C C 1
ATOM 9734 O O . GLN C 1 406 ? 134.606 134.634 110.255 1.00 54.89 406 GLN C O 1
ATOM 9740 N N . TYR C 1 407 ? 134.518 136.688 111.122 1.00 50.24 407 TYR C N 1
ATOM 9741 C CA . TYR C 1 407 ? 135.767 137.118 110.503 1.00 48.72 407 TYR C CA 1
ATOM 9742 C C . TYR C 1 407 ? 136.963 136.310 111.007 1.00 51.92 407 TYR C C 1
ATOM 9743 O O . TYR C 1 407 ? 137.787 135.896 110.200 1.00 57.33 407 TYR C O 1
ATOM 9752 N N . GLN C 1 408 ? 137.047 136.003 112.302 1.00 49.38 408 GLN C N 1
ATOM 9753 C CA . GLN C 1 408 ? 138.125 135.167 112.823 1.00 48.90 408 GLN C CA 1
ATOM 9754 C C . GLN C 1 408 ? 138.070 133.738 112.311 1.00 51.59 408 GLN C C 1
ATOM 9755 O O . GLN C 1 408 ? 139.104 133.204 111.948 1.00 58.65 408 GLN C O 1
ATOM 9761 N N . GLU C 1 409 ? 136.908 133.106 112.223 1.00 47.94 409 GLU C N 1
ATOM 9762 C CA . GLU C 1 409 ? 136.782 131.791 111.602 1.00 49.48 409 GLU C CA 1
ATOM 9763 C C . GLU C 1 409 ? 137.225 131.792 110.137 1.00 52.85 409 GLU C C 1
ATOM 9764 O O . GLU C 1 409 ? 137.993 130.927 109.726 1.00 57.08 409 GLU C O 1
ATOM 9770 N N . LYS C 1 410 ? 136.818 132.795 109.352 1.00 52.56 410 LYS C N 1
ATOM 9771 C CA . LYS C 1 410 ? 137.266 132.979 107.969 1.00 48.78 410 LYS C CA 1
ATOM 9772 C C . LYS C 1 410 ? 138.775 133.090 107.890 1.00 50.55 410 LYS C C 1
ATOM 9773 O O . LYS C 1 410 ? 139.397 132.369 107.127 1.00 55.01 410 LYS C O 1
ATOM 9779 N N . TYR C 1 411 ? 139.358 133.977 108.689 1.00 50.14 411 TYR C N 1
ATOM 9780 C CA . TYR C 1 411 ? 140.804 134.172 108.689 1.00 50.06 411 TYR C CA 1
ATOM 9781 C C . TYR C 1 411 ? 141.573 132.902 109.055 1.00 52.43 411 TYR C C 1
ATOM 9782 O O . TYR C 1 411 ? 142.559 132.557 108.404 1.00 57.89 411 TYR C O 1
ATOM 9791 N N . LYS C 1 412 ? 141.119 132.209 110.096 1.00 51.15 412 LYS C N 1
ATOM 9792 C CA . LYS C 1 412 ? 141.785 130.980 110.546 1.00 49.94 412 LYS C CA 1
ATOM 9793 C C . LYS C 1 412 ? 141.776 129.896 109.472 1.00 49.56 412 LYS C C 1
ATOM 9794 O O . LYS C 1 412 ? 142.736 129.147 109.384 1.00 53.12 412 LYS C O 1
ATOM 9800 N N . GLN C 1 413 ? 140.797 129.853 108.574 1.00 49.45 413 GLN C N 1
ATOM 9801 C CA . GLN C 1 413 ? 140.856 128.997 107.384 1.00 46.00 413 GLN C CA 1
ATOM 9802 C C . GLN C 1 413 ? 141.865 129.472 106.336 1.00 46.27 413 GLN C C 1
ATOM 9803 O O . GLN C 1 413 ? 142.480 128.645 105.680 1.00 53.08 413 GLN C O 1
ATOM 9809 N N . VAL C 1 414 ? 142.120 130.772 106.208 1.00 45.01 414 VAL C N 1
ATOM 9810 C CA . VAL C 1 414 ? 143.220 131.279 105.375 1.00 44.24 414 VAL C CA 1
ATOM 9811 C C . VAL C 1 414 ? 144.574 130.864 105.941 1.00 48.46 414 VAL C C 1
ATOM 9812 O O . VAL C 1 414 ? 145.428 130.402 105.203 1.00 53.02 414 VAL C O 1
ATOM 9816 N N . GLU C 1 415 ? 144.777 130.924 107.251 1.00 48.45 415 GLU C N 1
ATOM 9817 C CA . GLU C 1 415 ? 145.987 130.401 107.892 1.00 48.80 415 GLU C CA 1
ATOM 9818 C C . GLU C 1 415 ? 146.164 128.897 107.664 1.00 49.31 415 GLU C C 1
ATOM 9819 O O . GLU C 1 415 ? 147.268 128.448 107.389 1.00 52.66 415 GLU C O 1
ATOM 9825 N N . GLN C 1 416 ? 145.096 128.105 107.707 1.00 48.74 416 GLN C N 1
ATOM 9826 C CA . GLN C 1 416 ? 145.138 126.676 107.395 1.00 46.46 416 GLN C CA 1
ATOM 9827 C C . GLN C 1 416 ? 145.558 126.399 105.952 1.00 48.65 416 GLN C C 1
ATOM 9828 O O . GLN C 1 416 ? 146.356 125.501 105.727 1.00 52.06 416 GLN C O 1
ATOM 9834 N N . TYR C 1 417 ? 145.130 127.237 105.015 1.00 49.95 417 TYR C N 1
ATOM 9835 C CA . TYR C 1 417 ? 145.531 127.071 103.621 1.00 46.95 417 TYR C CA 1
ATOM 9836 C C . TYR C 1 417 ? 147.041 127.289 103.458 1.00 48.61 417 TYR C C 1
ATOM 9837 O O . TYR C 1 417 ? 147.725 126.488 102.821 1.00 53.61 417 TYR C O 1
ATOM 9846 N N . MET C 1 418 ? 147.553 128.375 104.038 1.00 50.20 418 MET C N 1
ATOM 9847 C CA . MET C 1 418 ? 148.976 128.709 103.967 1.00 49.08 418 MET C CA 1
ATOM 9848 C C . MET C 1 418 ? 149.843 127.680 104.678 1.00 50.08 418 MET C C 1
ATOM 9849 O O . MET C 1 418 ? 150.920 127.347 104.206 1.00 54.44 418 MET C O 1
ATOM 9854 N N . SER C 1 419 ? 149.360 127.138 105.787 1.00 49.94 419 SER C N 1
ATOM 9855 C CA . SER C 1 419 ? 149.982 126.038 106.511 1.00 50.60 419 SER C CA 1
ATOM 9856 C C . SER C 1 419 ? 150.023 124.747 105.706 1.00 52.46 419 SER C C 1
ATOM 9857 O O . SER C 1 419 ? 151.084 124.156 105.580 1.00 56.28 419 SER C O 1
ATOM 9860 N N . PHE C 1 420 ? 148.925 124.328 105.079 1.00 53.37 420 PHE C N 1
ATOM 9861 C CA . PHE C 1 420 ? 148.890 123.137 104.232 1.00 49.13 420 PHE C CA 1
ATOM 9862 C C . PHE C 1 420 ? 149.873 123.217 103.070 1.00 48.07 420 PHE C C 1
ATOM 9863 O O . PHE C 1 420 ? 150.596 122.269 102.801 1.00 52.66 420 PHE C O 1
ATOM 9871 N N . HIS C 1 421 ? 149.955 124.362 102.402 1.00 51.33 421 HIS C N 1
ATOM 9872 C CA . HIS C 1 421 ? 150.905 124.598 101.317 1.00 48.56 421 HIS C CA 1
ATOM 9873 C C . HIS C 1 421 ? 152.316 124.960 101.772 1.00 51.91 421 HIS C C 1
ATOM 9874 O O . HIS C 1 421 ? 153.196 125.090 100.934 1.00 54.94 421 HIS C O 1
ATOM 9881 N N . LYS C 1 422 ? 152.568 125.095 103.074 1.00 53.20 422 LYS C N 1
ATOM 9882 C CA . LYS C 1 422 ? 153.874 125.433 103.654 1.00 52.07 422 LYS C CA 1
ATOM 9883 C C . LYS C 1 422 ? 154.478 126.695 103.035 1.00 54.95 422 LYS C C 1
ATOM 9884 O O . LYS C 1 422 ? 155.655 126.722 102.690 1.00 60.08 422 LYS C O 1
ATOM 9890 N N . LEU C 1 423 ? 153.678 127.749 102.876 1.00 53.70 423 LEU C N 1
ATOM 9891 C CA . LEU C 1 423 ? 154.141 129.023 102.327 1.00 53.44 423 LEU C CA 1
ATOM 9892 C C . LEU C 1 423 ? 155.151 129.706 103.269 1.00 58.51 423 LEU C C 1
ATOM 9893 O O . LEU C 1 423 ? 154.954 129.639 104.483 1.00 63.88 423 LEU C O 1
ATOM 9898 N N . PRO C 1 424 ? 156.188 130.396 102.760 1.00 53.16 424 PRO C N 1
ATOM 9899 C CA . PRO C 1 424 ? 157.171 131.123 103.563 1.00 52.77 424 PRO C CA 1
ATOM 9900 C C . PRO C 1 424 ? 156.578 132.219 104.448 1.00 57.71 424 PRO C C 1
ATOM 9901 O O . PRO C 1 424 ? 155.578 132.829 104.080 1.00 61.75 424 PRO C O 1
ATOM 9905 N N . ALA C 1 425 ? 157.215 132.547 105.572 1.00 58.02 425 ALA C N 1
ATOM 9906 C CA . ALA C 1 425 ? 156.700 133.530 106.532 1.00 60.28 425 ALA C CA 1
ATOM 9907 C C . ALA C 1 425 ? 156.475 134.938 105.952 1.00 59.57 425 ALA C C 1
ATOM 9908 O O . ALA C 1 425 ? 155.524 135.610 106.339 1.00 62.75 425 ALA C O 1
ATOM 9910 N N . ASP C 1 426 ? 157.288 135.395 105.003 1.00 55.56 426 ASP C N 1
ATOM 9911 C CA . ASP C 1 426 ? 157.089 136.688 104.355 1.00 59.85 426 ASP C CA 1
ATOM 9912 C C . ASP C 1 426 ? 155.945 136.674 103.334 1.00 60.29 426 ASP C C 1
ATOM 9913 O O . ASP C 1 426 ? 155.236 137.666 103.197 1.00 62.88 426 ASP C O 1
ATOM 9918 N N . MET C 1 427 ? 155.686 135.548 102.675 1.00 56.90 427 MET C N 1
ATOM 9919 C CA . MET C 1 427 ? 154.510 135.364 101.830 1.00 53.87 427 MET C CA 1
ATOM 9920 C C . MET C 1 427 ? 153.239 135.323 102.670 1.00 53.74 427 MET C C 1
ATOM 9921 O O . MET C 1 427 ? 152.256 135.966 102.326 1.00 59.73 427 MET C O 1
ATOM 9926 N N . ARG C 1 428 ? 153.258 134.670 103.833 1.00 50.68 428 ARG C N 1
ATOM 9927 C CA . ARG C 1 428 ? 152.141 134.706 104.779 1.00 50.54 428 ARG C CA 1
ATOM 9928 C C . ARG C 1 428 ? 151.853 136.095 105.320 1.00 54.55 428 ARG C C 1
ATOM 9929 O O . ARG C 1 428 ? 150.693 136.478 105.401 1.00 61.73 428 ARG C O 1
ATOM 9937 N N . GLN C 1 429 ? 152.877 136.880 105.647 1.00 54.47 429 GLN C N 1
ATOM 9938 C CA . GLN C 1 429 ? 152.701 138.267 106.073 1.00 52.61 429 GLN C CA 1
ATOM 9939 C C . GLN C 1 429 ? 152.121 139.128 104.969 1.00 52.98 429 GLN C C 1
ATOM 9940 O O . GLN C 1 429 ? 151.249 139.938 105.234 1.00 57.00 429 GLN C O 1
ATOM 9946 N N . LYS C 1 430 ? 152.522 138.921 103.722 1.00 51.09 430 LYS C N 1
ATOM 9947 C CA . LYS C 1 430 ? 151.961 139.611 102.573 1.00 47.87 430 LYS C CA 1
ATOM 9948 C C . LYS C 1 430 ? 150.494 139.252 102.338 1.00 51.66 430 LYS C C 1
ATOM 9949 O O . LYS C 1 430 ? 149.702 140.124 102.024 1.00 56.72 430 LYS C O 1
ATOM 9955 N N . ILE C 1 431 ? 150.093 138.004 102.533 1.00 51.00 431 ILE C N 1
ATOM 9956 C CA . ILE C 1 431 ? 148.692 137.594 102.429 1.00 45.15 431 ILE C CA 1
ATOM 9957 C C . ILE C 1 431 ? 147.865 138.168 103.580 1.00 48.84 431 ILE C C 1
ATOM 9958 O O . ILE C 1 431 ? 146.811 138.742 103.344 1.00 56.13 431 ILE C O 1
ATOM 9963 N N . HIS C 1 432 ? 148.346 138.096 104.814 1.00 49.62 432 HIS C N 1
ATOM 9964 C CA . HIS C 1 432 ? 147.684 138.681 105.980 1.00 51.60 432 HIS C CA 1
ATOM 9965 C C . HIS C 1 432 ? 147.457 140.189 105.812 1.00 55.16 432 HIS C C 1
ATOM 9966 O O . HIS C 1 432 ? 146.363 140.690 106.021 1.00 58.49 432 HIS C O 1
ATOM 9973 N N . ASP C 1 433 ? 148.477 140.906 105.366 1.00 51.28 433 ASP C N 1
ATOM 9974 C CA . ASP C 1 433 ? 148.455 142.328 105.068 1.00 51.64 433 ASP C CA 1
ATOM 9975 C C . ASP C 1 433 ? 147.482 142.693 103.942 1.00 51.74 433 ASP C C 1
ATOM 9976 O O . ASP C 1 433 ? 146.783 143.693 104.023 1.00 58.35 433 ASP C O 1
ATOM 9981 N N . TYR C 1 434 ? 147.350 141.853 102.921 1.00 49.66 434 TYR C N 1
ATOM 9982 C CA . TYR C 1 434 ? 146.325 142.015 101.904 1.00 45.80 434 TYR C CA 1
ATOM 9983 C C . TYR C 1 434 ? 144.922 141.834 102.469 1.00 48.42 434 TYR C C 1
ATOM 9984 O O . TYR C 1 434 ? 144.058 142.640 102.166 1.00 55.18 434 TYR C O 1
ATOM 9993 N N . TYR C 1 435 ? 144.657 140.822 103.287 1.00 48.76 435 TYR C N 1
ATOM 9994 C CA . TYR C 1 435 ? 143.323 140.597 103.834 1.00 48.53 435 TYR C CA 1
ATOM 9995 C C . TYR C 1 435 ? 142.858 141.755 104.711 1.00 54.39 435 TYR C C 1
ATOM 9996 O O . TYR C 1 435 ? 141.716 142.184 104.597 1.00 58.15 435 TYR C O 1
ATOM 10005 N N . GLU C 1 436 ? 143.738 142.321 105.533 1.00 57.07 436 GLU C N 1
ATOM 10006 C CA . GLU C 1 436 ? 143.434 143.498 106.343 1.00 55.91 436 GLU C CA 1
ATOM 10007 C C . GLU C 1 436 ? 143.145 144.741 105.508 1.00 53.12 436 GLU C C 1
ATOM 10008 O O . GLU C 1 436 ? 142.177 145.434 105.788 1.00 61.16 436 GLU C O 1
ATOM 10014 N N . HIS C 1 437 ? 143.874 145.021 104.436 1.00 50.27 437 HIS C N 1
ATOM 10015 C CA . HIS C 1 437 ? 143.522 146.130 103.552 1.00 47.82 437 HIS C CA 1
ATOM 10016 C C . HIS C 1 437 ? 142.311 145.847 102.669 1.00 52.01 437 HIS C C 1
ATOM 10017 O O . HIS C 1 437 ? 141.558 146.769 102.383 1.00 60.77 437 HIS C O 1
ATOM 10024 N N . ARG C 1 438 ? 142.108 144.603 102.248 1.00 51.93 438 ARG C N 1
ATOM 10025 C CA . ARG C 1 438 ? 140.988 144.278 101.352 1.00 49.67 438 ARG C CA 1
ATOM 10026 C C . ARG C 1 438 ? 139.596 144.155 101.988 1.00 52.50 438 ARG C C 1
ATOM 10027 O O . ARG C 1 438 ? 138.584 144.415 101.336 1.00 56.63 438 ARG C O 1
ATOM 10035 N N . TYR C 1 439 ? 139.552 143.758 103.254 1.00 52.40 439 TYR C N 1
ATOM 10036 C CA . TYR C 1 439 ? 138.303 143.558 103.984 1.00 53.27 439 TYR C CA 1
ATOM 10037 C C . TYR C 1 439 ? 138.162 144.417 105.228 1.00 58.12 439 TYR C C 1
ATOM 10038 O O . TYR C 1 439 ? 137.051 144.550 105.717 1.00 61.77 439 TYR C O 1
ATOM 10047 N N . GLN C 1 440 ? 139.229 145.011 105.761 1.00 57.50 440 GLN C N 1
ATOM 10048 C CA . GLN C 1 440 ? 139.170 145.943 106.894 1.00 56.33 440 GLN C CA 1
ATOM 10049 C C . GLN C 1 440 ? 138.428 145.360 108.102 1.00 57.10 440 GLN C C 1
ATOM 10050 O O . GLN C 1 440 ? 137.594 146.012 108.721 1.00 61.91 440 GLN C O 1
ATOM 10056 N N . GLY C 1 441 ? 138.689 144.094 108.408 1.00 57.17 441 GLY C N 1
ATOM 10057 C CA . GLY C 1 441 ? 138.083 143.358 109.511 1.00 55.61 441 GLY C CA 1
ATOM 10058 C C . GLY C 1 441 ? 136.614 142.977 109.329 1.00 57.50 441 GLY C C 1
ATOM 10059 O O . GLY C 1 441 ? 136.006 142.460 110.263 1.00 60.26 441 GLY C O 1
ATOM 10060 N N . LYS C 1 442 ? 136.011 143.225 108.167 1.00 58.33 442 LYS C N 1
ATOM 10061 C CA . LYS C 1 442 ? 134.582 143.027 107.917 1.00 52.48 442 LYS C CA 1
ATOM 10062 C C . LYS C 1 442 ? 134.352 141.765 107.108 1.00 52.98 442 LYS C C 1
ATOM 10063 O O . LYS C 1 442 ? 134.956 141.580 106.062 1.00 57.88 442 LYS C O 1
ATOM 10069 N N . ILE C 1 443 ? 133.443 140.913 107.562 1.00 50.06 443 ILE C N 1
ATOM 10070 C CA . ILE C 1 443 ? 132.968 139.756 106.811 1.00 47.99 443 ILE C CA 1
ATOM 10071 C C . ILE C 1 443 ? 131.585 140.019 106.227 1.00 52.88 443 ILE C C 1
ATOM 10072 O O . ILE C 1 443 ? 130.644 140.377 106.925 1.00 57.38 443 ILE C O 1
ATOM 10077 N N . PHE C 1 444 ? 131.481 139.847 104.925 1.00 52.63 444 PHE C N 1
ATOM 10078 C CA . PHE C 1 444 ? 130.263 139.898 104.136 1.00 51.60 444 PHE C CA 1
ATOM 10079 C C . PHE C 1 444 ? 130.535 139.176 102.820 1.00 56.89 444 PHE C C 1
ATOM 10080 O O . PHE C 1 444 ? 131.684 139.030 102.417 1.00 62.36 444 PHE C O 1
ATOM 10088 N N . ASP C 1 445 ? 129.497 138.757 102.116 1.00 58.34 445 ASP C N 1
ATOM 10089 C CA . ASP C 1 445 ? 129.607 138.163 100.784 1.00 58.99 445 ASP C CA 1
ATOM 10090 C C . ASP C 1 445 ? 128.864 139.037 99.776 1.00 62.25 445 ASP C C 1
ATOM 10091 O O . ASP C 1 445 ? 127.641 138.983 99.673 1.00 67.30 445 ASP C O 1
ATOM 10096 N N . GLU C 1 446 ? 129.590 139.911 99.080 1.00 61.12 446 GLU C N 1
ATOM 10097 C CA . GLU C 1 446 ? 128.999 140.930 98.211 1.00 60.33 446 GLU C CA 1
ATOM 10098 C C . GLU C 1 446 ? 128.125 140.331 97.111 1.00 59.41 446 GLU C C 1
ATOM 10099 O O . GLU C 1 446 ? 127.071 140.881 96.817 1.00 62.87 446 GLU C O 1
ATOM 10105 N N . GLU C 1 447 ? 128.499 139.196 96.524 1.00 58.62 447 GLU C N 1
ATOM 10106 C CA . GLU C 1 447 ? 127.704 138.575 95.472 1.00 56.81 447 GLU C CA 1
ATOM 10107 C C . GLU C 1 447 ? 126.349 138.100 95.983 1.00 58.63 447 GLU C C 1
ATOM 10108 O O . GLU C 1 447 ? 125.345 138.311 95.318 1.00 62.71 447 GLU C O 1
ATOM 10110 N N . ASN C 1 448 ? 126.273 137.524 97.183 1.00 57.96 448 ASN C N 1
ATOM 10111 C CA . ASN C 1 448 ? 124.997 137.133 97.774 1.00 56.23 448 ASN C CA 1
ATOM 10112 C C . ASN C 1 448 ? 124.147 138.351 98.107 1.00 56.48 448 ASN C C 1
ATOM 10113 O O . ASN C 1 448 ? 122.968 138.366 97.788 1.00 60.54 448 ASN C O 1
ATOM 10118 N N . ILE C 1 449 ? 124.729 139.381 98.713 1.00 53.58 449 ILE C N 1
ATOM 10119 C CA . ILE C 1 449 ? 124.005 140.588 99.101 1.00 50.23 449 ILE C CA 1
ATOM 10120 C C . ILE C 1 449 ? 123.438 141.299 97.874 1.00 51.03 449 ILE C C 1
ATOM 10121 O O . ILE C 1 449 ? 122.260 141.614 97.848 1.00 54.54 449 ILE C O 1
ATOM 10126 N N . LEU C 1 450 ? 124.222 141.512 96.820 1.00 48.12 450 LEU C N 1
ATOM 10127 C CA . LEU C 1 450 ? 123.707 142.128 95.605 1.00 48.02 450 LEU C CA 1
ATOM 10128 C C . LEU C 1 450 ? 122.664 141.265 94.895 1.00 49.15 450 LEU C C 1
ATOM 10129 O O . LEU C 1 450 ? 121.718 141.819 94.356 1.00 54.04 450 LEU C O 1
ATOM 10134 N N . ASN C 1 451 ? 122.760 139.937 94.904 1.00 50.14 451 ASN C N 1
ATOM 10135 C CA . ASN C 1 451 ? 121.734 139.080 94.310 1.00 49.00 451 ASN C CA 1
ATOM 10136 C C . ASN C 1 451 ? 120.395 139.149 95.055 1.00 50.90 451 ASN C C 1
ATOM 10137 O O . ASN C 1 451 ? 119.356 138.985 94.436 1.00 57.71 451 ASN C O 1
ATOM 10142 N N . GLU C 1 452 ? 120.376 139.391 96.362 1.00 48.44 452 GLU C N 1
ATOM 10143 C CA . GLU C 1 452 ? 119.151 139.492 97.159 1.00 48.56 452 GLU C CA 1
ATOM 10144 C C . GLU C 1 452 ? 118.375 140.797 96.990 1.00 49.69 452 GLU C C 1
ATOM 10145 O O . GLU C 1 452 ? 117.167 140.825 97.216 1.00 56.53 452 GLU C O 1
ATOM 10151 N N . LEU C 1 453 ? 119.038 141.879 96.610 1.00 48.60 453 LEU C N 1
ATOM 10152 C CA . LEU C 1 453 ? 118.459 143.195 96.355 1.00 44.97 453 LEU C CA 1
ATOM 10153 C C . LEU C 1 453 ? 117.578 143.218 95.098 1.00 45.60 453 LEU C C 1
ATOM 10154 O O . LEU C 1 453 ? 117.586 142.295 94.290 1.00 49.56 453 LEU C O 1
ATOM 10159 N N . ASN C 1 454 ? 116.815 144.287 94.902 1.00 45.81 454 ASN C N 1
ATOM 10160 C CA . ASN C 1 454 ? 116.106 144.542 93.649 1.00 42.65 454 ASN C CA 1
ATOM 10161 C C . ASN C 1 454 ? 116.937 145.430 92.712 1.00 45.62 454 ASN C C 1
ATOM 10162 O O . ASN C 1 454 ? 118.002 145.926 93.072 1.00 50.72 454 ASN C O 1
ATOM 10167 N N . ASP C 1 455 ? 116.462 145.650 91.490 1.00 44.72 455 ASP C N 1
ATOM 10168 C CA . ASP C 1 455 ? 117.159 146.465 90.497 1.00 43.53 455 ASP C CA 1
ATOM 10169 C C . ASP C 1 455 ? 117.351 147.941 90.894 1.00 46.93 455 ASP C C 1
ATOM 10170 O O . ASP C 1 455 ? 118.463 148.445 90.748 1.00 53.56 455 ASP C O 1
ATOM 10172 N N . PRO C 1 456 ? 116.348 148.642 91.451 1.00 43.20 456 PRO C N 1
ATOM 10173 C CA . PRO C 1 456 ? 116.525 149.977 92.008 1.00 41.76 456 PRO C CA 1
ATOM 10174 C C . PRO C 1 456 ? 117.605 150.092 93.086 1.00 44.57 456 PRO C C 1
ATOM 10175 O O . PRO C 1 456 ? 118.416 151.003 93.019 1.00 52.26 456 PRO C O 1
ATOM 10179 N N . LEU C 1 457 ? 117.665 149.190 94.065 1.00 42.40 457 LEU C N 1
ATOM 10180 C CA . LEU C 1 457 ? 118.684 149.236 95.107 1.00 43.74 457 LEU C CA 1
ATOM 10181 C C . LEU C 1 457 ? 120.082 148.948 94.577 1.00 47.56 457 LEU C C 1
ATOM 10182 O O . LEU C 1 457 ? 121.012 149.637 94.969 1.00 52.98 457 LEU C O 1
ATOM 10187 N N . ARG C 1 458 ? 120.254 147.986 93.667 1.00 45.33 458 ARG C N 1
ATOM 10188 C CA . ARG C 1 458 ? 121.559 147.725 93.056 1.00 43.00 458 ARG C CA 1
ATOM 10189 C C . ARG C 1 458 ? 122.062 148.930 92.291 1.00 48.02 458 ARG C C 1
ATOM 10190 O O . ARG C 1 458 ? 123.203 149.316 92.501 1.00 55.29 458 ARG C O 1
ATOM 10198 N N . GLU C 1 459 ? 121.258 149.560 91.444 1.00 49.85 459 GLU C N 1
ATOM 10199 C CA . GLU C 1 459 ? 121.739 150.727 90.700 1.00 50.50 459 GLU C CA 1
ATOM 10200 C C . GLU C 1 459 ? 121.977 151.953 91.587 1.00 51.27 459 GLU C C 1
ATOM 10201 O O . GLU C 1 459 ? 122.905 152.709 91.346 1.00 56.97 459 GLU C O 1
ATOM 10207 N N . GLU C 1 460 ? 121.230 152.121 92.671 1.00 48.87 460 GLU C N 1
ATOM 10208 C CA . GLU C 1 460 ? 121.476 153.145 93.680 1.00 47.47 460 GLU C CA 1
ATOM 10209 C C . GLU C 1 460 ? 122.814 152.959 94.418 1.00 52.89 460 GLU C C 1
ATOM 10210 O O . GLU C 1 460 ? 123.568 153.916 94.571 1.00 60.14 460 GLU C O 1
ATOM 10216 N N . ILE C 1 461 ? 123.172 151.738 94.812 1.00 51.94 461 ILE C N 1
ATOM 10217 C CA . ILE C 1 461 ? 124.467 151.427 95.431 1.00 48.69 461 ILE C CA 1
ATOM 10218 C C . ILE C 1 461 ? 125.619 151.582 94.446 1.00 51.15 461 ILE C C 1
ATOM 10219 O O . ILE C 1 461 ? 126.636 152.171 94.781 1.00 57.67 461 ILE C O 1
ATOM 10224 N N . VAL C 1 462 ? 125.477 151.084 93.222 1.00 49.85 462 VAL C N 1
ATOM 10225 C CA . VAL C 1 462 ? 126.505 151.181 92.181 1.00 48.01 462 VAL C CA 1
ATOM 10226 C C . VAL C 1 462 ? 126.788 152.634 91.809 1.00 53.42 462 VAL C C 1
ATOM 10227 O O . VAL C 1 462 ? 127.948 153.008 91.681 1.00 58.11 462 VAL C O 1
ATOM 10231 N N . ASN C 1 463 ? 125.775 153.490 91.690 1.00 55.29 463 ASN C N 1
ATOM 10232 C CA . ASN C 1 463 ? 125.985 154.909 91.434 1.00 55.44 463 ASN C CA 1
ATOM 10233 C C . ASN C 1 463 ? 126.715 155.598 92.588 1.00 54.70 463 ASN C C 1
ATOM 10234 O O . ASN C 1 463 ? 127.572 156.440 92.336 1.00 64.51 463 ASN C O 1
ATOM 10239 N N . PHE C 1 464 ? 126.449 155.234 93.838 1.00 48.18 464 PHE C N 1
ATOM 10240 C CA . PHE C 1 464 ? 127.161 155.798 94.970 1.00 48.62 464 PHE C CA 1
ATOM 10241 C C . PHE C 1 464 ? 128.640 155.423 94.973 1.00 54.02 464 PHE C C 1
ATOM 10242 O O . PHE C 1 464 ? 129.486 156.279 95.219 1.00 64.13 464 PHE C O 1
ATOM 10250 N N . ASN C 1 465 ? 128.972 154.170 94.667 1.00 54.44 465 ASN C N 1
ATOM 10251 C CA . ASN C 1 465 ? 130.350 153.705 94.654 1.00 54.98 465 ASN C CA 1
ATOM 10252 C C . ASN C 1 465 ? 131.148 154.241 93.463 1.00 58.65 465 ASN C C 1
ATOM 10253 O O . ASN C 1 465 ? 132.285 154.663 93.650 1.00 63.57 465 ASN C O 1
ATOM 10258 N N . CYS C 1 466 ? 130.594 154.211 92.251 1.00 55.67 466 CYS C N 1
ATOM 10259 C CA . CYS C 1 466 ? 131.395 154.250 91.029 1.00 56.36 466 CYS C CA 1
ATOM 10260 C C . CYS C 1 466 ? 131.163 155.442 90.096 1.00 65.17 466 CYS C C 1
ATOM 10261 O O . CYS C 1 466 ? 132.016 155.693 89.248 1.00 72.24 466 CYS C O 1
ATOM 10264 N N . ARG C 1 467 ? 130.064 156.193 90.204 1.00 65.55 467 ARG C N 1
ATOM 10265 C CA . ARG C 1 467 ? 129.778 157.285 89.263 1.00 68.06 467 ARG C CA 1
ATOM 10266 C C . ARG C 1 467 ? 130.800 158.425 89.354 1.00 70.58 467 ARG C C 1
ATOM 10267 O O . ARG C 1 467 ? 131.254 158.940 88.334 1.00 68.46 467 ARG C O 1
ATOM 10269 N N . LYS C 1 468 ? 131.243 158.767 90.567 1.00 70.48 468 LYS C N 1
ATOM 10270 C CA . LYS C 1 468 ? 132.289 159.764 90.802 1.00 68.33 468 LYS C CA 1
ATOM 10271 C C . LYS C 1 468 ? 133.655 159.412 90.197 1.00 70.98 468 LYS C C 1
ATOM 10272 O O . LYS C 1 468 ? 134.467 160.306 89.974 1.00 77.42 468 LYS C O 1
ATOM 10274 N N . LEU C 1 469 ? 133.931 158.141 89.916 1.00 67.93 469 LEU C N 1
ATOM 10275 C CA . LEU C 1 469 ? 135.109 157.712 89.190 1.00 63.45 469 LEU C CA 1
ATOM 10276 C C . LEU C 1 469 ? 134.867 157.805 87.684 1.00 69.36 469 LEU C C 1
ATOM 10277 O O . LEU C 1 469 ? 135.462 158.636 87.000 1.00 79.27 469 LEU C O 1
ATOM 10279 N N . VAL C 1 470 ? 133.964 156.988 87.152 1.00 68.39 470 VAL C N 1
ATOM 10280 C CA . VAL C 1 470 ? 133.824 156.786 85.714 1.00 71.64 470 VAL C CA 1
ATOM 10281 C C . VAL C 1 470 ? 133.271 157.988 84.940 1.00 80.63 470 VAL C C 1
ATOM 10282 O O . VAL C 1 470 ? 133.530 158.106 83.746 1.00 88.92 470 VAL C O 1
ATOM 10284 N N . ALA C 1 471 ? 132.551 158.920 85.573 1.00 78.70 471 ALA C N 1
ATOM 10285 C CA . ALA C 1 471 ? 132.001 160.095 84.889 1.00 82.64 471 ALA C CA 1
ATOM 10286 C C . ALA C 1 471 ? 133.076 161.056 84.348 1.00 86.53 471 ALA C C 1
ATOM 10287 O O . ALA C 1 471 ? 132.817 161.833 83.429 1.00 92.65 471 ALA C O 1
ATOM 10289 N N . THR C 1 472 ? 134.285 161.009 84.907 1.00 83.54 472 THR C N 1
ATOM 10290 C CA . THR C 1 472 ? 135.401 161.882 84.513 1.00 80.96 472 THR C CA 1
ATOM 10291 C C . THR C 1 472 ? 136.109 161.427 83.238 1.00 83.57 472 THR C C 1
ATOM 10292 O O . THR C 1 472 ? 136.897 162.187 82.677 1.00 85.63 472 THR C O 1
ATOM 10296 N N . MET C 1 473 ? 135.858 160.209 82.760 1.00 86.55 473 MET C N 1
ATOM 10297 C CA . MET C 1 473 ? 136.552 159.633 81.611 1.00 89.39 473 MET C CA 1
ATOM 10298 C C . MET C 1 473 ? 135.871 160.035 80.290 1.00 95.82 473 MET C C 1
ATOM 10299 O O . MET C 1 473 ? 134.647 159.919 80.181 1.00 99.12 473 MET C O 1
ATOM 10304 N N . PRO C 1 474 ? 136.613 160.450 79.242 1.00 96.39 474 PRO C N 1
ATOM 10305 C CA . PRO C 1 474 ? 136.007 161.010 78.037 1.00 99.13 474 PRO C CA 1
ATOM 10306 C C . PRO C 1 474 ? 135.156 160.006 77.248 1.00 101.06 474 PRO C C 1
ATOM 10307 O O . PRO C 1 474 ? 134.172 160.395 76.627 1.00 105.17 474 PRO C O 1
ATOM 10311 N N . LEU C 1 475 ? 135.477 158.712 77.318 1.00 95.96 475 LEU C N 1
ATOM 10312 C CA . LEU C 1 475 ? 134.672 157.641 76.715 1.00 98.07 475 LEU C CA 1
ATOM 10313 C C . LEU C 1 475 ? 133.226 157.634 77.240 1.00 101.65 475 LEU C C 1
ATOM 10314 O O . LEU C 1 475 ? 132.315 157.309 76.485 1.00 104.47 475 LEU C O 1
ATOM 10319 N N . PHE C 1 476 ? 133.008 157.966 78.517 1.00 100.33 476 PHE C N 1
ATOM 10320 C CA . PHE C 1 476 ? 131.694 157.883 79.177 1.00 102.65 476 PHE C CA 1
ATOM 10321 C C . PHE C 1 476 ? 131.030 159.244 79.414 1.00 106.05 476 PHE C C 1
ATOM 10322 O O . PHE C 1 476 ? 129.805 159.311 79.507 1.00 107.03 476 PHE C O 1
ATOM 10330 N N . ALA C 1 477 ? 131.786 160.341 79.443 1.00 105.54 477 ALA C N 1
ATOM 10331 C CA . ALA C 1 477 ? 131.224 161.685 79.574 1.00 104.36 477 ALA C CA 1
ATOM 10332 C C . ALA C 1 477 ? 130.241 162.052 78.439 1.00 105.19 477 ALA C C 1
ATOM 10333 O O . ALA C 1 477 ? 129.385 162.915 78.620 1.00 106.12 477 ALA C O 1
ATOM 10335 N N . ASN C 1 478 ? 130.338 161.387 77.281 1.00 104.03 478 ASN C N 1
ATOM 10336 C CA . ASN C 1 478 ? 129.444 161.557 76.136 1.00 106.08 478 ASN C CA 1
ATOM 10337 C C . ASN C 1 478 ? 128.188 160.661 76.128 1.00 106.84 478 ASN C C 1
ATOM 10338 O O . ASN C 1 478 ? 127.318 160.841 75.274 1.00 105.68 478 ASN C O 1
ATOM 10340 N N . ALA C 1 479 ? 128.100 159.657 77.003 1.00 105.14 479 ALA C N 1
ATOM 10341 C CA . ALA C 1 479 ? 127.125 158.569 76.895 1.00 100.60 479 ALA C CA 1
ATOM 10342 C C . ALA C 1 479 ? 125.780 158.836 77.601 1.00 99.31 479 ALA C C 1
ATOM 10343 O O . ALA C 1 479 ? 125.689 159.669 78.505 1.00 95.66 479 ALA C O 1
ATOM 10345 N N . ASP C 1 480 ? 124.737 158.093 77.212 1.00 96.50 480 ASP C N 1
ATOM 10346 C CA . ASP C 1 480 ? 123.411 158.134 77.832 1.00 91.72 480 ASP C CA 1
ATOM 10347 C C . ASP C 1 480 ? 123.392 157.437 79.204 1.00 92.63 480 ASP C C 1
ATOM 10348 O O . ASP C 1 480 ? 123.925 156.332 79.318 1.00 97.00 480 ASP C O 1
ATOM 10350 N N . PRO C 1 481 ? 122.773 157.997 80.257 1.00 89.80 481 PRO C N 1
ATOM 10351 C CA . PRO C 1 481 ? 122.829 157.424 81.605 1.00 92.37 481 PRO C CA 1
ATOM 10352 C C . PRO C 1 481 ? 122.424 155.954 81.722 1.00 88.15 481 PRO C C 1
ATOM 10353 O O . PRO C 1 481 ? 123.024 155.216 82.499 1.00 86.59 481 PRO C O 1
ATOM 10357 N N . ASN C 1 482 ? 121.452 155.497 80.933 1.00 86.53 482 ASN C N 1
ATOM 10358 C CA . ASN C 1 482 ? 121.019 154.101 80.965 1.00 87.50 482 ASN C CA 1
ATOM 10359 C C . ASN C 1 482 ? 122.077 153.117 80.413 1.00 86.13 482 ASN C C 1
ATOM 10360 O O . ASN C 1 482 ? 122.004 151.926 80.700 1.00 83.89 482 ASN C O 1
ATOM 10365 N N . PHE C 1 483 ? 123.083 153.580 79.669 1.00 85.77 483 PHE C N 1
ATOM 10366 C CA . PHE C 1 483 ? 124.275 152.803 79.318 1.00 79.43 483 PHE C CA 1
ATOM 10367 C C . PHE C 1 483 ? 125.320 152.849 80.436 1.00 78.94 483 PHE C C 1
ATOM 10368 O O . PHE C 1 483 ? 125.852 151.818 80.826 1.00 79.93 483 PHE C O 1
ATOM 10376 N N . VAL C 1 484 ? 125.580 154.032 81.000 1.00 78.02 484 VAL C N 1
ATOM 10377 C CA . VAL C 1 484 ? 126.538 154.199 82.097 1.00 73.12 484 VAL C CA 1
ATOM 10378 C C . VAL C 1 484 ? 126.175 153.312 83.284 1.00 72.12 484 VAL C C 1
ATOM 10379 O O . VAL C 1 484 ? 127.021 152.548 83.728 1.00 73.04 484 VAL C O 1
ATOM 10383 N N . THR C 1 485 ? 124.924 153.313 83.751 1.00 76.12 485 THR C N 1
ATOM 10384 C CA . THR C 1 485 ? 124.479 152.430 84.845 1.00 72.91 485 THR C CA 1
ATOM 10385 C C . THR C 1 485 ? 124.681 150.945 84.531 1.00 67.02 485 THR C C 1
ATOM 10386 O O . THR C 1 485 ? 125.058 150.173 85.407 1.00 67.63 485 THR C O 1
ATOM 10390 N N . ALA C 1 486 ? 124.519 150.526 83.273 1.00 64.89 486 ALA C N 1
ATOM 10391 C CA . ALA C 1 486 ? 124.744 149.144 82.864 1.00 60.83 486 ALA C CA 1
ATOM 10392 C C . ALA C 1 486 ? 126.230 148.786 82.887 1.00 61.42 486 ALA C C 1
ATOM 10393 O O . ALA C 1 486 ? 126.590 147.704 83.341 1.00 63.71 486 ALA C O 1
ATOM 10395 N N . MET C 1 487 ? 127.089 149.717 82.479 1.00 67.17 487 MET C N 1
ATOM 10396 C CA . MET C 1 487 ? 128.537 149.587 82.510 1.00 61.52 487 MET C CA 1
ATOM 10397 C C . MET C 1 487 ? 129.107 149.586 83.928 1.00 57.49 487 MET C C 1
ATOM 10398 O O . MET C 1 487 ? 129.856 148.682 84.263 1.00 58.70 487 MET C O 1
ATOM 10403 N N . LEU C 1 488 ? 128.700 150.508 84.804 1.00 55.21 488 LEU C N 1
ATOM 10404 C CA . LEU C 1 488 ? 129.138 150.541 86.201 1.00 51.08 488 LEU C CA 1
ATOM 10405 C C . LEU C 1 488 ? 128.864 149.233 86.948 1.00 52.19 488 LEU C C 1
ATOM 10406 O O . LEU C 1 488 ? 129.627 148.876 87.831 1.00 57.59 488 LEU C O 1
ATOM 10411 N N . SER C 1 489 ? 127.831 148.474 86.592 1.00 50.82 489 SER C N 1
ATOM 10412 C CA . SER C 1 489 ? 127.537 147.194 87.228 1.00 51.74 489 SER C CA 1
ATOM 10413 C C . SER C 1 489 ? 128.543 146.079 86.914 1.00 54.10 489 SER C C 1
ATOM 10414 O O . SER C 1 489 ? 128.594 145.081 87.626 1.00 58.50 489 SER C O 1
ATOM 10417 N N . LYS C 1 490 ? 129.378 146.244 85.882 1.00 54.50 490 LYS C N 1
ATOM 10418 C CA . LYS C 1 490 ? 130.454 145.323 85.489 1.00 54.04 490 LYS C CA 1
ATOM 10419 C C . LYS C 1 490 ? 131.810 145.629 86.123 1.00 55.51 490 LYS C C 1
ATOM 10420 O O . LYS C 1 490 ? 132.741 144.861 85.931 1.00 63.21 490 LYS C O 1
ATOM 10426 N N . LEU C 1 491 ? 131.953 146.725 86.861 1.00 51.51 491 LEU C N 1
ATOM 10427 C CA . LEU C 1 491 ? 133.192 147.067 87.550 1.00 48.95 491 LEU C CA 1
ATOM 10428 C C . LEU C 1 491 ? 133.442 146.085 88.694 1.00 52.38 491 LEU C C 1
ATOM 10429 O O . LEU C 1 491 ? 132.526 145.757 89.446 1.00 60.78 491 LEU C O 1
ATOM 10434 N N . ARG C 1 492 ? 134.696 145.669 88.846 1.00 52.14 492 ARG C N 1
ATOM 10435 C CA . ARG C 1 492 ? 135.096 144.759 89.914 1.00 51.79 492 ARG C CA 1
ATOM 10436 C C . ARG C 1 492 ? 136.145 145.441 90.794 1.00 51.53 492 ARG C C 1
ATOM 10437 O O . ARG C 1 492 ? 137.120 145.995 90.287 1.00 56.55 492 ARG C O 1
ATOM 10445 N N . PHE C 1 493 ? 135.945 145.400 92.109 1.00 50.44 493 PHE C N 1
ATOM 10446 C CA . PHE C 1 493 ? 136.867 146.031 93.036 1.00 47.71 493 PHE C CA 1
ATOM 10447 C C . PHE C 1 493 ? 138.110 145.169 93.243 1.00 52.19 493 PHE C C 1
ATOM 10448 O O . PHE C 1 493 ? 138.000 143.972 93.481 1.00 59.99 493 PHE C O 1
ATOM 10456 N N . GLU C 1 494 ? 139.293 145.761 93.173 1.00 51.72 494 GLU C N 1
ATOM 10457 C CA . GLU C 1 494 ? 140.580 145.105 93.362 1.00 47.61 494 GLU C CA 1
ATOM 10458 C C . GLU C 1 494 ? 141.483 145.959 94.254 1.00 49.12 494 GLU C C 1
ATOM 10459 O O . GLU C 1 494 ? 141.439 147.181 94.220 1.00 56.39 494 GLU C O 1
ATOM 10465 N N . VAL C 1 495 ? 142.322 145.324 95.061 1.00 47.38 495 VAL C N 1
ATOM 10466 C CA . VAL C 1 495 ? 143.305 145.993 95.920 1.00 45.54 495 VAL C CA 1
ATOM 10467 C C . VAL C 1 495 ? 144.693 145.491 95.570 1.00 50.16 495 VAL C C 1
ATOM 10468 O O . VAL C 1 495 ? 144.887 144.300 95.367 1.00 58.68 495 VAL C O 1
ATOM 10472 N N . PHE C 1 496 ? 145.673 146.382 95.531 1.00 49.50 496 PHE C N 1
ATOM 10473 C CA . PHE C 1 496 ? 147.071 146.071 95.271 1.00 44.46 496 PHE C CA 1
ATOM 10474 C C . PHE C 1 496 ? 147.954 146.619 96.375 1.00 51.20 496 PHE C C 1
ATOM 10475 O O . PHE C 1 496 ? 147.700 147.690 96.908 1.00 56.85 496 PHE C O 1
ATOM 10483 N N . GLN C 1 497 ? 148.992 145.882 96.728 1.00 52.42 497 GLN C N 1
ATOM 10484 C CA . GLN C 1 497 ? 149.984 146.284 97.717 1.00 51.60 497 GLN C CA 1
ATOM 10485 C C . GLN C 1 497 ? 151.112 147.106 97.092 1.00 54.95 497 GLN C C 1
ATOM 10486 O O . GLN C 1 497 ? 151.337 146.993 95.890 1.00 58.03 497 GLN C O 1
ATOM 10492 N N . PRO C 1 498 ? 151.873 147.882 97.880 1.00 54.67 498 PRO C N 1
ATOM 10493 C CA . PRO C 1 498 ? 153.066 148.569 97.405 1.00 54.13 498 PRO C CA 1
ATOM 10494 C C . PRO C 1 498 ? 154.012 147.650 96.624 1.00 53.29 498 PRO C C 1
ATOM 10495 O O . PRO C 1 498 ? 154.330 146.546 97.060 1.00 57.29 498 PRO C O 1
ATOM 10499 N N . GLY C 1 499 ? 154.463 148.093 95.460 1.00 53.68 499 GLY C N 1
ATOM 10500 C CA . GLY C 1 499 ? 155.407 147.372 94.617 1.00 54.19 499 GLY C CA 1
ATOM 10501 C C . GLY C 1 499 ? 154.800 146.312 93.706 1.00 56.76 499 GLY C C 1
ATOM 10502 O O . GLY C 1 499 ? 155.521 145.729 92.903 1.00 61.86 499 GLY C O 1
ATOM 10503 N N . ASP C 1 500 ? 153.498 146.043 93.773 1.00 53.04 500 ASP C N 1
ATOM 10504 C CA . ASP C 1 500 ? 152.840 145.134 92.843 1.00 53.50 500 ASP C CA 1
ATOM 10505 C C . ASP C 1 500 ? 152.729 145.739 91.446 1.00 54.65 500 ASP C C 1
ATOM 10506 O O . ASP C 1 500 ? 152.335 146.891 91.296 1.00 60.44 500 ASP C O 1
ATOM 10508 N N . TYR C 1 501 ? 153.024 144.968 90.409 1.00 52.14 501 TYR C N 1
ATOM 10509 C CA . TYR C 1 501 ? 152.738 145.348 89.028 1.00 56.30 501 TYR C CA 1
ATOM 10510 C C . TYR C 1 501 ? 151.286 145.035 88.709 1.00 57.44 501 TYR C C 1
ATOM 10511 O O . TYR C 1 501 ? 150.876 143.881 88.741 1.00 60.71 501 TYR C O 1
ATOM 10520 N N . ILE C 1 502 ? 150.510 146.061 88.391 1.00 57.69 502 ILE C N 1
ATOM 10521 C CA . ILE C 1 502 ? 149.097 145.960 88.039 1.00 52.00 502 ILE C CA 1
ATOM 10522 C C . ILE C 1 502 ? 148.964 145.488 86.596 1.00 54.36 502 ILE C C 1
ATOM 10523 O O . ILE C 1 502 ? 148.188 144.584 86.310 1.00 59.44 502 ILE C O 1
ATOM 10528 N N . ILE C 1 503 ? 149.774 146.045 85.697 1.00 58.93 503 ILE C N 1
ATOM 10529 C CA . ILE C 1 503 ? 149.987 145.572 84.327 1.00 65.17 503 ILE C CA 1
ATOM 10530 C C . ILE C 1 503 ? 151.457 145.742 83.950 1.00 74.71 503 ILE C C 1
ATOM 10531 O O . ILE C 1 503 ? 152.086 146.725 84.340 1.00 74.93 503 ILE C O 1
ATOM 10536 N N . ARG C 1 504 ? 152.009 144.791 83.198 1.00 75.48 504 ARG C N 1
ATOM 10537 C CA . ARG C 1 504 ? 153.413 144.767 82.768 1.00 73.93 504 ARG C CA 1
ATOM 10538 C C . ARG C 1 504 ? 153.515 145.097 81.282 1.00 81.09 504 ARG C C 1
ATOM 10539 O O . ARG C 1 504 ? 152.741 144.564 80.492 1.00 84.72 504 ARG C O 1
ATOM 10547 N N . GLU C 1 505 ? 154.469 145.931 80.881 1.00 79.47 505 GLU C N 1
ATOM 10548 C CA . GLU C 1 505 ? 154.711 146.221 79.468 1.00 74.82 505 GLU C CA 1
ATOM 10549 C C . GLU C 1 505 ? 154.939 144.949 78.646 1.00 72.62 505 GLU C C 1
ATOM 10550 O O . GLU C 1 505 ? 155.542 143.980 79.111 1.00 71.96 505 GLU C O 1
ATOM 10552 N N . GLY C 1 506 ? 154.425 144.920 77.426 1.00 75.77 506 GLY C N 1
ATOM 10553 C CA . GLY C 1 506 ? 154.513 143.783 76.517 1.00 79.15 506 GLY C CA 1
ATOM 10554 C C . GLY C 1 506 ? 153.572 142.609 76.811 1.00 81.52 506 GLY C C 1
ATOM 10555 O O . GLY C 1 506 ? 153.346 141.795 75.919 1.00 90.07 506 GLY C O 1
ATOM 10556 N N . ALA C 1 507 ? 152.986 142.507 78.004 1.00 74.05 507 ALA C N 1
ATOM 10557 C CA . ALA C 1 507 ? 151.953 141.503 78.284 1.00 72.66 507 ALA C CA 1
ATOM 10558 C C . ALA C 1 507 ? 150.629 141.844 77.587 1.00 77.91 507 ALA C C 1
ATOM 10559 O O . ALA C 1 507 ? 150.364 143.007 77.275 1.00 78.30 507 ALA C O 1
ATOM 10561 N N . VAL C 1 508 ? 149.776 140.849 77.335 1.00 78.33 508 VAL C N 1
ATOM 10562 C CA . VAL C 1 508 ? 148.485 141.081 76.663 1.00 77.29 508 VAL C CA 1
ATOM 10563 C C . VAL C 1 5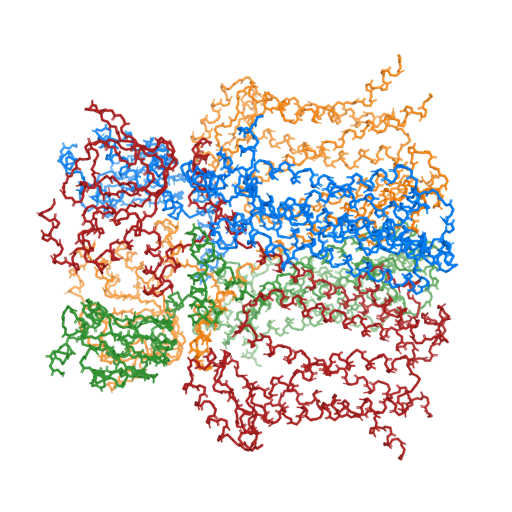08 ? 147.507 141.846 77.563 1.00 85.09 508 VAL C C 1
ATOM 10564 O O . VAL C 1 508 ? 147.297 141.477 78.718 1.00 88.41 508 VAL C O 1
ATOM 10568 N N . GLY C 1 509 ? 146.892 142.915 77.052 1.00 84.49 509 GLY C N 1
ATOM 10569 C CA . GLY C 1 509 ? 145.890 143.689 77.796 1.00 78.33 509 GLY C CA 1
ATOM 10570 C C . GLY C 1 509 ? 144.513 143.019 77.810 1.00 76.58 509 GLY C C 1
ATOM 10571 O O . GLY C 1 509 ? 144.026 142.590 76.765 1.00 78.74 509 GLY C O 1
ATOM 10572 N N . LYS C 1 510 ? 143.856 142.948 78.973 1.00 73.07 510 LYS C N 1
ATOM 10573 C CA . LYS C 1 510 ? 142.480 142.411 79.119 1.00 66.89 510 LYS C CA 1
ATOM 10574 C C . LYS C 1 510 ? 141.543 143.233 80.008 1.00 69.27 510 LYS C C 1
ATOM 10575 O O . LYS C 1 510 ? 140.340 142.972 80.004 1.00 69.05 510 LYS C O 1
ATOM 10581 N N . LYS C 1 511 ? 142.046 144.207 80.767 1.00 67.45 511 LYS C N 1
ATOM 10582 C CA . LYS C 1 511 ? 141.261 145.031 81.698 1.00 55.11 511 LYS C CA 1
ATOM 10583 C C . LYS C 1 511 ? 141.751 146.473 81.733 1.00 61.36 511 LYS C C 1
ATOM 10584 O O . LYS C 1 511 ? 142.945 146.724 81.621 1.00 70.30 511 LYS C O 1
ATOM 10590 N N . MET C 1 512 ? 140.834 147.401 81.952 1.00 55.67 512 MET C N 1
ATOM 10591 C CA . MET C 1 512 ? 141.075 148.802 82.306 1.00 55.05 512 MET C CA 1
ATOM 10592 C C . MET C 1 512 ? 140.925 149.009 83.816 1.00 54.69 512 MET C C 1
ATOM 10593 O O . MET C 1 512 ? 140.225 148.224 84.441 1.00 58.88 512 MET C O 1
ATOM 10598 N N . TYR C 1 513 ? 141.499 150.064 84.403 1.00 53.54 513 TYR C N 1
ATOM 10599 C CA . TYR C 1 513 ? 141.426 150.342 85.840 1.00 50.25 513 TYR C CA 1
ATOM 10600 C C . TYR C 1 513 ? 141.156 151.810 86.187 1.00 55.08 513 TYR C C 1
ATOM 10601 O O . TYR C 1 513 ? 141.712 152.716 85.575 1.00 63.90 513 TYR C O 1
ATOM 10610 N N . PHE C 1 514 ? 140.362 152.059 87.226 1.00 52.99 514 PHE C N 1
ATOM 10611 C CA . PHE C 1 514 ? 140.040 153.374 87.782 1.00 51.89 514 PHE C CA 1
ATOM 10612 C C . PHE C 1 514 ? 140.510 153.465 89.229 1.00 51.62 514 PHE C C 1
ATOM 10613 O O . PHE C 1 514 ? 140.076 152.665 90.052 1.00 57.08 514 PHE C O 1
ATOM 10621 N N . ILE C 1 515 ? 141.362 154.416 89.589 1.00 52.02 515 ILE C N 1
ATOM 10622 C CA . ILE C 1 515 ? 141.874 154.527 90.956 1.00 54.51 515 ILE C CA 1
ATOM 10623 C C . ILE C 1 515 ? 140.819 155.141 91.877 1.00 56.64 515 ILE C C 1
ATOM 10624 O O . ILE C 1 515 ? 140.472 156.303 91.717 1.00 64.99 515 ILE C O 1
ATOM 10629 N N . GLN C 1 516 ? 140.349 154.424 92.889 1.00 55.69 516 GLN C N 1
ATOM 10630 C CA . GLN C 1 516 ? 139.557 155.018 93.960 1.00 56.31 516 GLN C CA 1
ATOM 10631 C C . GLN C 1 516 ? 140.473 155.685 94.996 1.00 60.19 516 GLN C C 1
ATOM 10632 O O . GLN C 1 516 ? 140.289 156.847 95.339 1.00 68.22 516 GLN C O 1
ATOM 10638 N N . HIS C 1 517 ? 141.499 154.977 95.462 1.00 61.33 517 HIS C N 1
ATOM 10639 C CA . HIS C 1 517 ? 142.460 155.452 96.452 1.00 61.74 517 HIS C CA 1
ATOM 10640 C C . HIS C 1 517 ? 143.855 154.929 96.146 1.00 65.38 517 HIS C C 1
ATOM 10641 O O . HIS C 1 517 ? 144.014 153.926 95.461 1.00 67.77 517 HIS C O 1
ATOM 10648 N N . GLY C 1 518 ? 144.862 155.582 96.713 1.00 67.39 518 GLY C N 1
ATOM 10649 C CA . GLY C 1 518 ? 146.260 155.200 96.594 1.00 67.46 518 GLY C CA 1
ATOM 10650 C C . GLY C 1 518 ? 146.937 155.797 95.370 1.00 68.95 518 GLY C C 1
ATOM 10651 O O . GLY C 1 518 ? 146.284 156.277 94.450 1.00 69.45 518 GLY C O 1
ATOM 10652 N N . VAL C 1 519 ? 148.264 155.788 95.371 1.00 67.55 519 VAL C N 1
ATOM 10653 C CA . VAL C 1 519 ? 149.080 156.288 94.266 1.00 64.64 519 VAL C CA 1
ATOM 10654 C C . VAL C 1 519 ? 149.686 155.132 93.489 1.00 64.22 519 VAL C C 1
ATOM 10655 O O . VAL C 1 519 ? 150.347 154.266 94.061 1.00 69.03 519 VAL C O 1
ATOM 10659 N N . ALA C 1 520 ? 149.472 155.137 92.181 1.00 60.45 520 ALA C N 1
ATOM 10660 C CA . ALA C 1 520 ? 150.163 154.289 91.227 1.00 60.23 520 ALA C CA 1
ATOM 10661 C C . ALA C 1 520 ? 151.210 155.098 90.458 1.00 68.83 520 ALA C C 1
ATOM 10662 O O . ALA C 1 520 ? 151.239 156.326 90.520 1.00 75.78 520 ALA C O 1
ATOM 10664 N N . GLY C 1 521 ? 152.064 154.429 89.697 1.00 68.19 521 GLY C N 1
ATOM 10665 C CA . GLY C 1 521 ? 153.027 155.071 88.811 1.00 66.45 521 GLY C CA 1
ATOM 10666 C C . GLY C 1 521 ? 153.191 154.283 87.526 1.00 65.33 521 GLY C C 1
ATOM 10667 O O . GLY C 1 521 ? 153.353 153.069 87.561 1.00 67.51 521 GLY C O 1
ATOM 10668 N N . VAL C 1 522 ? 153.148 154.968 86.390 1.00 67.22 522 VAL C N 1
ATOM 10669 C CA . VAL C 1 522 ? 153.391 154.376 85.076 1.00 70.90 522 VAL C CA 1
ATOM 10670 C C . VAL C 1 522 ? 154.833 154.635 84.660 1.00 82.13 522 VAL C C 1
ATOM 10671 O O . VAL C 1 522 ? 155.347 155.741 84.830 1.00 88.89 522 VAL C O 1
ATOM 10675 N N . ILE C 1 523 ? 155.504 153.598 84.161 1.00 81.80 523 ILE C N 1
ATOM 10676 C CA . ILE C 1 523 ? 156.938 153.590 83.869 1.00 80.49 523 ILE C CA 1
ATOM 10677 C C . ILE C 1 523 ? 157.241 152.968 82.504 1.00 91.02 523 ILE C C 1
ATOM 10678 O O . ILE C 1 523 ? 156.607 152.011 82.064 1.00 98.92 523 ILE C O 1
ATOM 10683 N N . THR C 1 524 ? 158.230 153.540 81.823 1.00 96.49 524 THR C N 1
ATOM 10684 C CA . THR C 1 524 ? 158.712 153.117 80.499 1.00 104.44 524 THR C CA 1
ATOM 10685 C C . THR C 1 524 ? 160.127 153.653 80.254 1.00 112.32 524 THR C C 1
ATOM 10686 O O . THR C 1 524 ? 160.551 154.610 80.904 1.00 113.21 524 THR C O 1
ATOM 10690 N N . LYS C 1 525 ? 160.875 153.083 79.308 1.00 116.05 525 LYS C N 1
ATOM 10691 C CA . LYS C 1 525 ? 162.186 153.620 78.927 1.00 117.09 525 LYS C CA 1
ATOM 10692 C C . LYS C 1 525 ? 162.090 154.990 78.230 1.00 116.05 525 LYS C C 1
ATOM 10693 O O . LYS C 1 525 ? 163.022 155.784 78.293 1.00 112.10 525 LYS C O 1
ATOM 10695 N N . SER C 1 526 ? 160.961 155.290 77.583 1.00 116.12 526 SER C N 1
ATOM 10696 C CA . SER C 1 526 ? 160.748 156.524 76.819 1.00 115.21 526 SER C CA 1
ATOM 10697 C C . SER C 1 526 ? 160.317 157.764 77.628 1.00 114.77 526 SER C C 1
ATOM 10698 O O . SER C 1 526 ? 160.009 158.795 77.030 1.00 116.55 526 SER C O 1
ATOM 10700 N N . SER C 1 527 ? 160.239 157.703 78.961 1.00 113.39 527 SER C N 1
ATOM 10701 C CA . SER C 1 527 ? 159.644 158.768 79.777 1.00 112.66 527 SER C CA 1
ATOM 10702 C C . SER C 1 527 ? 160.009 158.697 81.268 1.00 114.85 527 SER C C 1
ATOM 10703 O O . SER C 1 527 ? 160.560 157.708 81.744 1.00 114.93 527 SER C O 1
ATOM 10705 N N . LYS C 1 528 ? 159.690 159.751 82.021 1.00 109.88 528 LYS C N 1
ATOM 10706 C CA . LYS C 1 528 ? 159.753 159.753 83.485 1.00 104.18 528 LYS C CA 1
ATOM 10707 C C . LYS C 1 528 ? 158.665 158.880 84.140 1.00 104.35 528 LYS C C 1
ATOM 10708 O O . LYS C 1 528 ? 157.665 158.526 83.512 1.00 104.95 528 LYS C O 1
ATOM 10710 N N . GLU C 1 529 ? 158.830 158.548 85.421 1.00 100.66 529 GLU C N 1
ATOM 10711 C CA . GLU C 1 529 ? 157.844 157.804 86.202 1.00 92.45 529 GLU C CA 1
ATOM 10712 C C . GLU C 1 529 ? 156.645 158.679 86.590 1.00 92.66 529 GLU C C 1
ATOM 10713 O O . GLU C 1 529 ? 156.614 159.260 87.677 1.00 93.10 529 GLU C O 1
ATOM 10715 N N . MET C 1 530 ? 155.663 158.823 85.697 1.00 90.14 530 MET C N 1
ATOM 10716 C CA . MET C 1 530 ? 154.461 159.619 85.935 1.00 81.49 530 MET C CA 1
ATOM 10717 C C . MET C 1 530 ? 153.572 158.993 87.017 1.00 79.44 530 MET C C 1
ATOM 10718 O O . MET C 1 530 ? 153.040 157.902 86.837 1.00 79.80 530 MET C O 1
ATOM 10720 N N . LYS C 1 531 ? 153.390 159.675 88.146 1.00 77.48 531 LYS C N 1
ATOM 10721 C CA . LYS C 1 531 ? 152.470 159.248 89.192 1.00 72.83 531 LYS C CA 1
ATOM 10722 C C . LYS C 1 531 ? 151.000 159.487 88.815 1.00 77.05 531 LYS C C 1
ATOM 10723 O O . LYS C 1 531 ? 150.675 160.476 88.157 1.00 80.03 531 LYS C O 1
ATOM 10725 N N . LEU C 1 532 ? 150.099 158.610 89.266 1.00 74.73 532 LEU C N 1
ATOM 10726 C CA . LEU C 1 532 ? 148.642 158.699 89.120 1.00 66.67 532 LEU C CA 1
ATOM 10727 C C . LEU C 1 532 ? 147.986 158.526 90.489 1.00 70.28 532 LEU C C 1
ATOM 10728 O O . LEU C 1 532 ? 148.372 157.652 91.257 1.00 74.46 532 LEU C O 1
ATOM 10733 N N . THR C 1 533 ? 146.997 159.354 90.802 1.00 67.09 533 THR C N 1
ATOM 10734 C CA . THR C 1 533 ? 146.435 159.464 92.144 1.00 67.56 533 THR C CA 1
ATOM 10735 C C . THR C 1 533 ? 144.932 159.178 92.203 1.00 72.01 533 THR C C 1
ATOM 10736 O O . THR C 1 533 ? 144.282 158.970 91.178 1.00 70.10 533 THR C O 1
ATOM 10738 N N . ASP C 1 534 ? 144.374 159.179 93.413 1.00 71.62 534 ASP C N 1
ATOM 10739 C CA . ASP C 1 534 ? 142.960 158.936 93.685 1.00 67.94 534 ASP C CA 1
ATOM 10740 C C . ASP C 1 534 ? 142.047 159.757 92.771 1.00 68.53 534 ASP C C 1
ATOM 10741 O O . ASP C 1 534 ? 142.107 160.983 92.771 1.00 76.45 534 ASP C O 1
ATOM 10743 N N . GLY C 1 535 ? 141.219 159.078 91.977 1.00 64.28 535 GLY C N 1
ATOM 10744 C CA . GLY C 1 535 ? 140.304 159.661 90.993 1.00 63.95 535 GLY C CA 1
ATOM 10745 C C . GLY C 1 535 ? 140.715 159.491 89.530 1.00 65.62 535 GLY C C 1
ATOM 10746 O O . GLY C 1 535 ? 139.865 159.557 88.651 1.00 74.67 535 GLY C O 1
ATOM 10747 N N . SER C 1 536 ? 141.988 159.245 89.236 1.00 59.75 536 SER C N 1
ATOM 10748 C CA . SER C 1 536 ? 142.468 158.995 87.864 1.00 64.07 536 SER C CA 1
ATOM 10749 C C . SER C 1 536 ? 142.110 157.606 87.302 1.00 63.08 536 SER C C 1
ATOM 10750 O O . SER C 1 536 ? 141.530 156.767 87.992 1.00 66.13 536 SER C O 1
ATOM 10753 N N . TYR C 1 537 ? 142.464 157.335 86.046 1.00 57.47 537 TYR C N 1
ATOM 10754 C CA . TYR C 1 537 ? 142.248 156.050 85.370 1.00 58.93 537 TYR C CA 1
ATOM 10755 C C . TYR C 1 537 ? 143.378 155.733 84.387 1.00 66.76 537 TYR C C 1
ATOM 10756 O O . TYR C 1 537 ? 144.065 156.646 83.925 1.00 74.45 537 TYR C O 1
ATOM 10765 N N . PHE C 1 538 ? 143.576 154.457 84.061 1.00 65.31 538 PHE C N 1
ATOM 10766 C CA . PHE C 1 538 ? 144.627 153.947 83.174 1.00 61.98 538 PHE C CA 1
ATOM 10767 C C . PHE C 1 538 ? 144.254 152.590 82.574 1.00 59.68 538 PHE C C 1
ATOM 10768 O O . PHE C 1 538 ? 143.260 151.974 82.949 1.00 66.15 538 PHE C O 1
ATOM 10776 N N . GLY C 1 539 ? 145.026 152.117 81.600 1.00 58.88 539 GLY C N 1
ATOM 10777 C CA . GLY C 1 539 ? 144.764 150.863 80.887 1.00 61.26 539 GLY C CA 1
ATOM 10778 C C . GLY C 1 539 ? 143.741 150.991 79.761 1.00 66.90 539 GLY C C 1
ATOM 10779 O O . GLY C 1 539 ? 143.429 149.997 79.109 1.00 65.47 539 GLY C O 1
ATOM 10780 N N . GLU C 1 540 ? 143.224 152.196 79.507 1.00 66.93 540 GLU C N 1
ATOM 10781 C CA . GLU C 1 540 ? 142.052 152.451 78.662 1.00 65.39 540 GLU C CA 1
ATOM 10782 C C . GLU C 1 540 ? 142.149 151.915 77.232 1.00 68.73 540 GLU C C 1
ATOM 10783 O O . GLU C 1 540 ? 141.153 151.483 76.661 1.00 75.73 540 GLU C O 1
ATOM 10785 N N . ILE C 1 541 ? 143.348 151.891 76.656 1.00 71.82 541 ILE C N 1
ATOM 10786 C CA . ILE C 1 541 ? 143.607 151.470 75.275 1.00 73.83 541 ILE C CA 1
ATOM 10787 C C . ILE C 1 541 ? 143.225 149.996 75.030 1.00 72.59 541 ILE C C 1
ATOM 10788 O O . ILE C 1 541 ? 142.871 149.630 73.917 1.00 75.74 541 ILE C O 1
ATOM 10793 N N . CYS C 1 542 ? 143.229 149.144 76.057 1.00 70.45 542 CYS C N 1
ATOM 10794 C CA . CYS C 1 542 ? 142.956 147.710 75.910 1.00 75.21 542 CYS C CA 1
ATOM 10795 C C . CYS C 1 542 ? 141.564 147.388 75.354 1.00 80.43 542 CYS C C 1
ATOM 10796 O O . CYS C 1 542 ? 141.349 146.315 74.794 1.00 82.41 542 CYS C O 1
ATOM 10798 N N . LEU C 1 543 ? 140.610 148.311 75.481 1.00 83.42 543 LEU C N 1
ATOM 10799 C CA . LEU C 1 543 ? 139.246 148.136 74.981 1.00 90.27 543 LEU C CA 1
ATOM 10800 C C . LEU C 1 543 ? 139.167 148.092 73.443 1.00 93.40 543 LEU C C 1
ATOM 10801 O O . LEU C 1 543 ? 138.262 147.482 72.877 1.00 91.78 543 LEU C O 1
ATOM 10806 N N . LEU C 1 544 ? 140.106 148.765 72.768 1.00 92.66 544 LEU C N 1
ATOM 10807 C CA . LEU C 1 544 ? 140.029 149.181 71.363 1.00 97.48 544 LEU C CA 1
ATOM 10808 C C . LEU C 1 544 ? 141.306 148.787 70.599 1.00 103.28 544 LEU C C 1
ATOM 10809 O O . LEU C 1 544 ? 141.932 149.608 69.923 1.00 111.80 544 LEU C O 1
ATOM 10814 N N . THR C 1 545 ? 141.743 147.541 70.763 1.00 100.08 545 THR C N 1
ATOM 10815 C CA . THR C 1 545 ? 143.016 147.034 70.261 1.00 96.46 545 THR C CA 1
ATOM 10816 C C . THR C 1 545 ? 143.095 145.501 70.331 1.00 101.50 545 THR C C 1
ATOM 10817 O O . THR C 1 545 ? 142.092 144.800 70.470 1.00 105.23 545 THR C O 1
ATOM 10819 N N . LYS C 1 546 ? 144.310 144.971 70.266 1.00 97.34 546 LYS C N 1
ATOM 10820 C CA . LYS C 1 546 ? 144.668 143.608 70.667 1.00 97.56 546 LYS C CA 1
ATOM 10821 C C . LYS C 1 546 ? 146.154 143.561 71.044 1.00 97.52 546 LYS C C 1
ATOM 10822 O O . LYS C 1 546 ? 146.928 144.442 70.656 1.00 100.25 546 LYS C O 1
ATOM 10824 N N . GLY C 1 547 ? 146.588 142.539 71.781 1.00 94.22 547 GLY C N 1
ATOM 10825 C CA . GLY C 1 547 ? 148.012 142.350 72.083 1.00 88.58 547 GLY C CA 1
ATOM 10826 C C . GLY C 1 547 ? 148.566 143.281 73.168 1.00 84.40 547 GLY C C 1
ATOM 10827 O O . GLY C 1 547 ? 147.936 143.497 74.205 1.00 87.23 547 GLY C O 1
ATOM 10828 N N . ARG C 1 548 ? 149.802 143.739 72.978 1.00 83.36 548 ARG C N 1
ATOM 10829 C CA . ARG C 1 548 ? 150.668 144.219 74.050 1.00 82.54 548 ARG C CA 1
ATOM 10830 C C . ARG C 1 548 ? 150.251 145.542 74.702 1.00 79.75 548 ARG C C 1
ATOM 10831 O O . ARG C 1 548 ? 149.987 146.539 74.026 1.00 77.74 548 ARG C O 1
ATOM 10833 N N . ARG C 1 549 ? 150.310 145.590 76.031 1.00 79.13 549 ARG C N 1
ATOM 10834 C CA . ARG C 1 549 ? 150.316 146.829 76.800 1.00 80.65 549 ARG C CA 1
ATOM 10835 C C . ARG C 1 549 ? 151.616 147.616 76.584 1.00 74.67 549 ARG C C 1
ATOM 10836 O O . ARG C 1 549 ? 152.704 147.048 76.560 1.00 73.08 549 ARG C O 1
ATOM 10838 N N . THR C 1 550 ? 151.525 148.931 76.428 1.00 74.28 550 THR C N 1
ATOM 10839 C CA . THR C 1 550 ? 152.653 149.773 76.032 1.00 75.18 550 THR C CA 1
ATOM 10840 C C . THR C 1 550 ? 153.587 150.210 77.171 1.00 76.55 550 THR C C 1
ATOM 10841 O O . THR C 1 550 ? 154.659 150.754 76.910 1.00 84.03 550 THR C O 1
ATOM 10843 N N . ALA C 1 551 ? 153.188 150.027 78.430 1.00 74.29 551 ALA C N 1
ATOM 10844 C CA . ALA C 1 551 ? 153.899 150.525 79.608 1.00 77.28 551 ALA C CA 1
ATOM 10845 C C . ALA C 1 551 ? 153.623 149.654 80.844 1.00 79.94 551 ALA C C 1
ATOM 10846 O O . ALA C 1 551 ? 152.662 148.890 80.870 1.00 83.99 551 ALA C O 1
ATOM 10848 N N . SER C 1 552 ? 154.447 149.761 81.878 1.00 77.33 552 SER C N 1
ATOM 10849 C CA . SER C 1 552 ? 154.234 149.067 83.141 1.00 71.62 552 SER C CA 1
ATOM 10850 C C . SER C 1 552 ? 153.557 149.998 84.143 1.00 74.07 552 SER C C 1
ATOM 10851 O O . SER C 1 552 ? 153.963 151.149 84.280 1.00 78.84 552 SER C O 1
ATOM 10853 N N . VAL C 1 553 ? 152.537 149.526 84.860 1.00 67.25 553 VAL C N 1
ATOM 10854 C CA . VAL C 1 553 ? 151.922 150.281 85.958 1.00 60.33 553 VAL C CA 1
ATOM 10855 C C . VAL C 1 553 ? 152.166 149.546 87.256 1.00 58.99 553 VAL C C 1
ATOM 10856 O O . VAL C 1 553 ? 151.808 148.379 87.381 1.00 64.19 553 VAL C O 1
ATOM 10860 N N . ARG C 1 554 ? 152.766 150.237 88.222 1.00 55.75 554 ARG C N 1
ATOM 10861 C CA . ARG C 1 554 ? 153.068 149.643 89.518 1.00 57.58 554 ARG C CA 1
ATOM 10862 C C . ARG C 1 554 ? 152.538 150.472 90.688 1.00 60.50 554 ARG C C 1
ATOM 10863 O O . ARG C 1 554 ? 152.712 151.690 90.734 1.00 68.55 554 ARG C O 1
ATOM 10871 N N . ALA C 1 555 ? 151.891 149.792 91.628 1.00 55.45 555 ALA C N 1
ATOM 10872 C CA . ALA C 1 555 ? 151.333 150.412 92.814 1.00 56.02 555 ALA C CA 1
ATOM 10873 C C . ALA C 1 555 ? 152.456 150.988 93.686 1.00 62.93 555 ALA C C 1
ATOM 10874 O O . ALA C 1 555 ? 153.372 150.264 94.056 1.00 67.01 555 ALA C O 1
ATOM 10876 N N . ASP C 1 556 ? 152.426 152.276 94.021 1.00 64.88 556 ASP C N 1
ATOM 10877 C CA . ASP C 1 556 ? 153.415 152.896 94.902 1.00 64.85 556 ASP C CA 1
ATOM 10878 C C . ASP C 1 556 ? 152.967 152.871 96.363 1.00 64.65 556 ASP C C 1
ATOM 10879 O O . ASP C 1 556 ? 153.737 152.501 97.243 1.00 71.24 556 ASP C O 1
ATOM 10881 N N . THR C 1 557 ? 151.703 153.194 96.621 1.00 62.67 557 THR C N 1
ATOM 10882 C CA . THR C 1 557 ? 151.016 152.897 97.876 1.00 62.05 557 THR C CA 1
ATOM 10883 C C . THR C 1 557 ? 149.997 151.778 97.663 1.00 61.94 557 THR C C 1
ATOM 10884 O O . THR C 1 557 ? 149.946 151.174 96.595 1.00 63.96 557 THR C O 1
ATOM 10886 N N . TYR C 1 558 ? 149.160 151.486 98.651 1.00 58.72 558 TYR C N 1
ATOM 10887 C CA . TYR C 1 558 ? 148.063 150.539 98.487 1.00 54.94 558 TYR C CA 1
ATOM 10888 C C . TYR C 1 558 ? 147.001 151.115 97.554 1.00 58.17 558 TYR C C 1
ATOM 10889 O O . TYR C 1 558 ? 146.215 151.963 97.965 1.00 65.67 558 TYR C O 1
ATOM 10898 N N . CYS C 1 559 ? 146.958 150.688 96.300 1.00 54.70 559 CYS C N 1
ATOM 10899 C CA . CYS C 1 559 ? 145.889 151.077 95.403 1.00 52.36 559 CYS C CA 1
ATOM 10900 C C . CYS C 1 559 ? 144.611 150.327 95.738 1.00 57.30 559 CYS C C 1
ATOM 10901 O O . CYS C 1 559 ? 144.610 149.102 95.810 1.00 59.99 559 CYS C O 1
ATOM 10904 N N . ARG C 1 560 ? 143.508 151.058 95.868 1.00 57.85 560 ARG C N 1
ATOM 10905 C CA . ARG C 1 560 ? 142.146 150.530 95.814 1.00 50.99 560 ARG C CA 1
ATOM 10906 C C . ARG C 1 560 ? 141.584 150.973 94.493 1.00 50.26 560 ARG C C 1
ATOM 10907 O O . ARG C 1 560 ? 141.557 152.169 94.234 1.00 58.53 560 ARG C O 1
ATOM 10915 N N . LEU C 1 561 ? 141.179 150.059 93.630 1.00 48.93 561 LEU C N 1
ATOM 10916 C CA . LEU C 1 561 ? 140.786 150.429 92.284 1.00 46.93 561 LEU C CA 1
ATOM 10917 C C . LEU C 1 561 ? 139.700 149.521 91.699 1.00 51.36 561 LEU C C 1
ATOM 10918 O O . LEU C 1 561 ? 139.489 148.410 92.152 1.00 55.83 561 LEU C O 1
ATOM 10923 N N . TYR C 1 562 ? 138.957 150.010 90.718 1.00 51.01 562 TYR C N 1
ATOM 10924 C CA . TYR C 1 562 ? 137.903 149.267 90.036 1.00 50.25 562 TYR C CA 1
ATOM 10925 C C . TYR C 1 562 ? 138.384 148.873 88.660 1.00 51.28 562 TYR C C 1
ATOM 10926 O O . TYR C 1 562 ? 138.940 149.711 87.964 1.00 58.92 562 TYR C O 1
ATOM 10935 N N . SER C 1 563 ? 138.154 147.641 88.231 1.00 46.26 563 SER C N 1
ATOM 10936 C CA . SER C 1 563 ? 138.537 147.176 86.903 1.00 46.53 563 SER C CA 1
ATOM 10937 C C . SER C 1 563 ? 137.347 146.825 86.023 1.00 50.83 563 SER C C 1
ATOM 10938 O O . SER C 1 563 ? 136.308 146.382 86.503 1.00 56.94 563 SER C O 1
ATOM 10941 N N . LEU C 1 564 ? 137.481 147.039 84.720 1.00 51.03 564 LEU C N 1
ATOM 10942 C CA . LEU C 1 564 ? 136.508 146.652 83.702 1.00 55.00 564 LEU C CA 1
ATOM 10943 C C . LEU C 1 564 ? 137.197 145.780 82.669 1.00 53.28 564 LEU C C 1
ATOM 10944 O O . LEU C 1 564 ? 138.168 146.221 82.064 1.00 55.27 564 LEU C O 1
ATOM 10949 N N . SER C 1 565 ? 136.731 144.558 82.456 1.00 51.93 565 SER C N 1
ATOM 10950 C CA . SER C 1 565 ? 137.323 143.653 81.475 1.00 54.44 565 SER C CA 1
ATOM 10951 C C . SER C 1 565 ? 136.707 143.793 80.086 1.00 59.60 565 SER C C 1
ATOM 10952 O O . SER C 1 565 ? 135.539 144.147 79.935 1.00 65.11 565 SER C O 1
ATOM 10955 N N . VAL C 1 566 ? 137.472 143.455 79.049 1.00 56.42 566 VAL C N 1
ATOM 10956 C CA . VAL C 1 566 ? 137.002 143.527 77.657 1.00 54.97 566 VAL C CA 1
ATOM 10957 C C . VAL C 1 566 ? 135.823 142.597 77.384 1.00 56.83 566 VAL C C 1
ATOM 10958 O O . VAL C 1 566 ? 134.893 142.990 76.691 1.00 63.94 566 VAL C O 1
ATOM 10962 N N . ASP C 1 567 ? 135.767 141.419 77.998 1.00 48.06 567 ASP C N 1
ATOM 10963 C CA . ASP C 1 567 ? 134.621 140.526 77.855 1.00 52.23 567 ASP C CA 1
ATOM 10964 C C . ASP C 1 567 ? 133.315 141.170 78.329 1.00 59.61 567 ASP C C 1
ATOM 10965 O O . ASP C 1 567 ? 132.287 141.067 77.660 1.00 68.59 567 ASP C O 1
ATOM 10967 N N . ASN C 1 568 ? 133.347 141.892 79.450 1.00 58.16 568 ASN C N 1
ATOM 10968 C CA . ASN C 1 568 ? 132.190 142.593 80.003 1.00 59.80 568 ASN C CA 1
ATOM 10969 C C . ASN C 1 568 ? 131.863 143.893 79.267 1.00 59.38 568 ASN C C 1
ATOM 10970 O O . ASN C 1 568 ? 130.690 144.188 79.056 1.00 66.66 568 ASN C O 1
ATOM 10975 N N . PHE C 1 569 ? 132.860 144.657 78.842 1.00 52.89 569 PHE C N 1
ATOM 10976 C CA . PHE C 1 569 ? 132.635 145.848 78.029 1.00 53.99 569 PHE C CA 1
ATOM 10977 C C . PHE C 1 569 ? 131.975 145.506 76.696 1.00 60.53 569 PHE C C 1
ATOM 10978 O O . PHE C 1 569 ? 131.082 146.225 76.261 1.00 71.17 569 PHE C O 1
ATOM 10986 N N . ASN C 1 570 ? 132.330 144.374 76.082 1.00 59.67 570 ASN C N 1
ATOM 10987 C CA . ASN C 1 570 ? 131.665 143.891 74.877 1.00 61.18 570 ASN C CA 1
ATOM 10988 C C . ASN C 1 570 ? 130.252 143.384 75.166 1.00 62.39 570 ASN C C 1
ATOM 10989 O O . ASN C 1 570 ? 129.326 143.726 74.435 1.00 67.62 570 ASN C O 1
ATOM 10994 N N . GLU C 1 571 ? 130.033 142.640 76.249 1.00 60.59 571 GLU C N 1
ATOM 10995 C CA . GLU C 1 571 ? 128.695 142.204 76.643 1.00 59.89 571 GLU C CA 1
ATOM 10996 C C . GLU C 1 571 ? 127.737 143.382 76.873 1.00 62.97 571 GLU C C 1
ATOM 10997 O O . GLU C 1 571 ? 126.612 143.368 76.389 1.00 71.92 571 GLU C O 1
ATOM 10999 N N . VAL C 1 572 ? 128.188 144.452 77.528 1.00 61.93 572 VAL C N 1
ATOM 11000 C CA . VAL C 1 572 ? 127.415 145.681 77.730 1.00 63.17 572 VAL C CA 1
ATOM 11001 C C . VAL C 1 572 ? 127.262 146.559 76.482 1.00 68.80 572 VAL C C 1
ATOM 11002 O O . VAL C 1 572 ? 126.536 147.545 76.538 1.00 78.32 572 VAL C O 1
ATOM 11004 N N . LEU C 1 573 ? 127.907 146.226 75.358 1.00 66.51 573 LEU C N 1
ATOM 11005 C CA . LEU C 1 573 ? 127.719 146.902 74.063 1.00 68.39 573 LEU C CA 1
ATOM 11006 C C . LEU C 1 573 ? 126.900 146.086 73.052 1.00 73.77 573 LEU C C 1
ATOM 11007 O O . LEU C 1 573 ? 126.297 146.666 72.151 1.00 79.00 573 LEU C O 1
ATOM 11012 N N . GLU C 1 574 ? 126.753 144.775 73.237 1.00 71.38 574 GLU C N 1
ATOM 11013 C CA . GLU C 1 574 ? 125.761 144.001 72.484 1.00 72.71 574 GLU C CA 1
ATOM 11014 C C . GLU C 1 574 ? 124.329 144.526 72.693 1.00 76.68 574 GLU C C 1
ATOM 11015 O O . GLU C 1 574 ? 123.538 144.594 71.755 1.00 80.87 574 GLU C O 1
ATOM 11017 N N . GLU C 1 575 ? 123.997 144.969 73.908 1.00 76.25 575 GLU C N 1
ATOM 11018 C CA . GLU C 1 575 ? 122.714 145.587 74.239 1.00 72.80 575 GLU C CA 1
ATOM 11019 C C . GLU C 1 575 ? 122.569 147.065 73.842 1.00 75.47 575 GLU C C 1
ATOM 11020 O O . GLU C 1 575 ? 121.497 147.634 74.038 1.00 83.11 575 GLU C O 1
ATOM 11022 N N . TYR C 1 576 ? 123.607 147.708 73.301 1.00 73.76 576 TYR C N 1
ATOM 11023 C CA . TYR C 1 576 ? 123.599 149.139 72.965 1.00 75.71 576 TYR C CA 1
ATOM 11024 C C . TYR C 1 576 ? 124.272 149.427 71.602 1.00 85.11 576 TYR C C 1
ATOM 11025 O O . TYR C 1 576 ? 125.263 150.156 71.552 1.00 89.81 576 TYR C O 1
ATOM 11034 N N . PRO C 1 577 ? 123.763 148.895 70.468 1.00 85.67 577 PRO C N 1
ATOM 11035 C CA . PRO C 1 577 ? 124.364 149.093 69.145 1.00 88.53 577 PRO C CA 1
ATOM 11036 C C . PRO C 1 577 ? 124.574 150.561 68.752 1.00 87.65 577 PRO C C 1
ATOM 11037 O O . PRO C 1 577 ? 125.553 150.889 68.091 1.00 90.51 577 PRO C O 1
ATOM 11041 N N . MET C 1 578 ? 123.710 151.467 69.211 1.00 84.00 578 MET C N 1
ATOM 11042 C CA . MET C 1 578 ? 123.859 152.906 68.986 1.00 91.81 578 MET C CA 1
ATOM 11043 C C . MET C 1 578 ? 125.101 153.525 69.654 1.00 94.52 578 MET C C 1
ATOM 11044 O O . MET C 1 578 ? 125.511 154.630 69.303 1.00 100.43 578 MET C O 1
ATOM 11046 N N . MET C 1 579 ? 125.723 152.836 70.609 1.00 89.78 579 MET C N 1
ATOM 11047 C CA . MET C 1 579 ? 126.984 153.243 71.234 1.00 87.70 579 MET C CA 1
ATOM 11048 C C . MET C 1 579 ? 128.221 152.644 70.547 1.00 91.50 579 MET C C 1
ATOM 11049 O O . MET C 1 579 ? 129.284 153.261 70.545 1.00 94.75 579 MET C O 1
ATOM 11051 N N . ARG C 1 580 ? 128.103 151.468 69.918 1.00 91.93 580 ARG C N 1
ATOM 11052 C CA . ARG C 1 580 ? 129.236 150.776 69.299 1.00 92.24 580 ARG C CA 1
ATOM 11053 C C . ARG C 1 580 ? 129.865 151.562 68.147 1.00 93.76 580 ARG C C 1
ATOM 11054 O O . ARG C 1 580 ? 131.083 151.528 67.956 1.00 92.97 580 ARG C O 1
ATOM 11056 N N . ARG C 1 581 ? 129.054 152.323 67.412 1.00 95.63 581 ARG C N 1
ATOM 11057 C CA . ARG C 1 581 ? 129.510 153.212 66.350 1.00 98.56 581 ARG C CA 1
ATOM 11058 C C . ARG C 1 581 ? 130.342 154.384 66.880 1.00 98.53 581 ARG C C 1
ATOM 11059 O O . ARG C 1 581 ? 131.335 154.763 66.261 1.00 101.46 581 ARG C O 1
ATOM 11061 N N . ALA C 1 582 ? 129.989 154.945 68.038 1.00 97.54 582 ALA C N 1
ATOM 11062 C CA . ALA C 1 582 ? 130.780 156.001 68.671 1.00 100.32 582 ALA C CA 1
ATOM 11063 C C . ALA C 1 582 ? 132.100 155.460 69.257 1.00 102.49 582 ALA C C 1
ATOM 11064 O O . ALA C 1 582 ? 133.155 156.073 69.104 1.00 100.65 582 ALA C O 1
ATOM 11066 N N . PHE C 1 583 ? 132.073 154.266 69.856 1.00 102.85 583 PHE C N 1
ATOM 11067 C CA . PHE C 1 583 ? 133.277 153.591 70.341 1.00 100.47 583 PHE C CA 1
ATOM 11068 C C . PHE C 1 583 ? 134.294 153.319 69.215 1.00 105.97 583 PHE C C 1
ATOM 11069 O O . PHE C 1 583 ? 135.495 153.471 69.419 1.00 107.94 583 PHE C O 1
ATOM 11071 N N . GLU C 1 584 ? 133.833 152.997 68.002 1.00 106.43 584 GLU C N 1
ATOM 11072 C CA . GLU C 1 584 ? 134.675 152.867 66.808 1.00 104.06 584 GLU C CA 1
ATOM 11073 C C . GLU C 1 584 ? 135.072 154.198 66.128 1.00 108.33 584 GLU C C 1
ATOM 11074 O O . GLU C 1 584 ? 135.676 154.174 65.055 1.00 106.69 584 GLU C O 1
ATOM 11076 N N . THR C 1 585 ? 134.729 155.361 66.695 1.00 113.04 585 THR C N 1
ATOM 11077 C CA . THR C 1 585 ? 134.845 156.660 66.027 1.00 114.23 585 THR C CA 1
ATOM 11078 C C . THR C 1 585 ? 135.250 157.841 66.932 1.00 116.39 585 THR C C 1
ATOM 11079 O O . THR C 1 585 ? 135.061 158.998 66.540 1.00 118.04 585 THR C O 1
ATOM 11081 N N . VAL C 1 586 ? 135.795 157.592 68.132 1.00 114.87 586 VAL C N 1
ATOM 11082 C CA . VAL C 1 586 ? 136.140 158.635 69.115 1.00 115.80 586 VAL C CA 1
ATOM 11083 C C . VAL C 1 586 ? 137.456 158.389 69.852 1.00 113.61 586 VAL C C 1
ATOM 11084 O O . VAL C 1 586 ? 138.323 159.288 69.812 1.00 110.58 586 VAL C O 1
ATOM 11086 N N . MET D 1 94 ? 155.114 175.925 119.618 1.00 131.12 94 MET D N 1
ATOM 11087 C CA . MET D 1 94 ? 154.720 176.746 118.454 1.00 132.52 94 MET D CA 1
ATOM 11088 C C . MET D 1 94 ? 153.342 176.361 117.943 1.00 131.79 94 MET D C 1
ATOM 11089 O O . MET D 1 94 ? 152.906 175.228 118.143 1.00 131.80 94 MET D O 1
ATOM 11091 N N . GLN D 1 95 ? 152.643 177.261 117.243 1.00 130.23 95 GLN D N 1
ATOM 11092 C CA . GLN D 1 95 ? 151.292 177.015 116.699 1.00 129.50 95 GLN D CA 1
ATOM 11093 C C . GLN D 1 95 ? 151.255 175.921 115.618 1.00 128.82 95 GLN D C 1
ATOM 11094 O O . GLN D 1 95 ? 150.243 175.237 115.457 1.00 122.83 95 GLN D O 1
ATOM 11100 N N . ARG D 1 96 ? 152.372 175.666 114.930 1.00 132.92 96 ARG D N 1
ATOM 11101 C CA . ARG D 1 96 ? 152.489 174.525 114.027 1.00 132.99 96 ARG D CA 1
ATOM 11102 C C . ARG D 1 96 ? 152.290 173.184 114.751 1.00 128.74 96 ARG D C 1
ATOM 11103 O O . ARG D 1 96 ? 151.504 172.362 114.297 1.00 128.58 96 ARG D O 1
ATOM 11105 N N . GLN D 1 97 ? 152.930 172.977 115.907 1.00 125.77 97 GLN D N 1
ATOM 11106 C CA . GLN D 1 97 ? 152.738 171.767 116.722 1.00 123.00 97 GLN D CA 1
ATOM 11107 C C . GLN D 1 97 ? 151.402 171.776 117.476 1.00 119.18 97 GLN D C 1
ATOM 11108 O O . GLN D 1 97 ? 150.759 170.738 117.570 1.00 115.91 97 GLN D O 1
ATOM 11114 N N . PHE D 1 98 ? 150.934 172.933 117.951 1.00 120.94 98 PHE D N 1
ATOM 11115 C CA . PHE D 1 98 ? 149.637 173.052 118.611 1.00 117.67 98 PHE D CA 1
ATOM 11116 C C . PHE D 1 98 ? 148.468 172.655 117.704 1.00 114.96 98 PHE D C 1
ATOM 11117 O O . PHE D 1 98 ? 147.618 171.865 118.103 1.00 110.26 98 PHE D O 1
ATOM 11119 N N . THR D 1 99 ? 148.439 173.130 116.460 1.00 117.84 99 THR D N 1
ATOM 11120 C CA . THR D 1 99 ? 147.423 172.704 115.472 1.00 114.06 99 THR D CA 1
ATOM 11121 C C . THR D 1 99 ? 147.720 171.324 114.871 1.00 106.27 99 THR D C 1
ATOM 11122 O O . THR D 1 99 ? 146.786 170.585 114.565 1.00 100.62 99 THR D O 1
ATOM 11126 N N . SER D 1 100 ? 148.982 170.897 114.786 1.00 107.62 100 SER D N 1
ATOM 11127 C CA . SER D 1 100 ? 149.336 169.540 114.364 1.00 105.83 100 SER D CA 1
ATOM 11128 C C . SER D 1 100 ? 148.827 168.452 115.314 1.00 105.79 100 SER D C 1
ATOM 11129 O O . SER D 1 100 ? 148.421 167.378 114.874 1.00 107.32 100 SER D O 1
ATOM 11131 N N . MET D 1 101 ? 148.814 168.716 116.622 1.00 102.47 101 MET D N 1
ATOM 11132 C CA . MET D 1 101 ? 148.321 167.788 117.646 1.00 92.34 101 MET D CA 1
ATOM 11133 C C . MET D 1 101 ? 146.814 167.532 117.573 1.00 86.97 101 MET D C 1
ATOM 11134 O O . MET D 1 101 ? 146.376 166.428 117.886 1.00 88.55 101 MET D O 1
ATOM 11139 N N . LEU D 1 102 ? 146.013 168.526 117.190 1.00 83.37 102 LEU D N 1
ATOM 11140 C CA . LEU D 1 102 ? 144.551 168.477 117.223 1.00 79.58 102 LEU D CA 1
ATOM 11141 C C . LEU D 1 102 ? 143.871 168.032 115.914 1.00 86.83 102 LEU D C 1
ATOM 11142 O O . LEU D 1 102 ? 142.644 168.053 115.815 1.00 87.40 102 LEU D O 1
ATOM 11144 N N . GLN D 1 103 ? 144.639 167.608 114.904 1.00 88.81 103 GLN D N 1
ATOM 11145 C CA . GLN D 1 103 ? 144.152 167.123 113.599 1.00 83.33 103 GLN D CA 1
ATOM 11146 C C . GLN D 1 103 ? 144.593 165.664 113.355 1.00 80.28 103 GLN D C 1
ATOM 11147 O O . GLN D 1 103 ? 145.592 165.239 113.929 1.00 82.97 103 GLN D O 1
ATOM 11153 N N . PRO D 1 104 ? 143.871 164.857 112.552 1.00 73.18 104 PRO D N 1
ATOM 11154 C CA . PRO D 1 104 ? 144.142 163.431 112.442 1.00 69.89 104 PRO D CA 1
ATOM 11155 C C . PRO D 1 104 ? 145.455 163.200 111.718 1.00 74.86 104 PRO D C 1
ATOM 11156 O O . PRO D 1 104 ? 145.578 163.489 110.532 1.00 84.62 104 PRO D O 1
ATOM 11160 N N . GLY D 1 105 ? 146.464 162.708 112.427 1.00 72.44 105 GLY D N 1
ATOM 11161 C CA . GLY D 1 105 ? 147.804 162.543 111.876 1.00 80.55 105 GLY D CA 1
ATOM 11162 C C . GLY D 1 105 ? 147.862 161.414 110.858 1.00 84.78 105 GLY D C 1
ATOM 11163 O O . GLY D 1 105 ? 147.137 160.433 110.988 1.00 86.88 105 GLY D O 1
ATOM 11164 N N . VAL D 1 106 ? 148.733 161.516 109.853 1.00 86.00 106 VAL D N 1
ATOM 11165 C CA . VAL D 1 106 ? 148.984 160.430 108.892 1.00 84.14 106 VAL D CA 1
ATOM 11166 C C . VAL D 1 106 ? 149.718 159.306 109.613 1.00 84.89 106 VAL D C 1
ATOM 11167 O O . VAL D 1 106 ? 150.889 159.440 109.956 1.00 88.42 106 VAL D O 1
ATOM 11171 N N . ASN D 1 107 ? 149.028 158.203 109.875 1.00 80.09 107 ASN D N 1
ATOM 11172 C CA . ASN D 1 107 ? 149.577 157.054 110.586 1.00 79.78 107 ASN D CA 1
ATOM 11173 C C . ASN D 1 107 ? 148.891 155.766 110.117 1.00 81.37 107 ASN D C 1
ATOM 11174 O O . ASN D 1 107 ? 148.080 155.788 109.193 1.00 84.95 107 ASN D O 1
ATOM 11179 N N . LYS D 1 108 ? 149.209 154.638 110.748 1.00 78.78 108 LYS D N 1
ATOM 11180 C CA . LYS D 1 108 ? 148.624 153.329 110.435 1.00 81.54 108 LYS D CA 1
ATOM 11181 C C . LYS D 1 108 ? 147.096 153.356 110.449 1.00 82.47 108 LYS D C 1
ATOM 11182 O O . LYS D 1 108 ? 146.453 152.917 109.506 1.00 86.88 108 LYS D O 1
ATOM 11188 N N . PHE D 1 109 ? 146.506 153.892 111.505 1.00 79.35 109 PHE D N 1
ATOM 11189 C CA . PHE D 1 109 ? 145.066 153.912 111.688 1.00 77.86 109 PHE D CA 1
ATOM 11190 C C . PHE D 1 109 ? 144.343 154.873 110.737 1.00 80.70 109 PHE D C 1
ATOM 11191 O O . PHE D 1 109 ? 143.368 154.483 110.106 1.00 82.76 109 PHE D O 1
ATOM 11199 N N . SER D 1 110 ? 144.806 156.114 110.582 1.00 81.44 110 SER D N 1
ATOM 11200 C CA . SER D 1 110 ? 144.128 157.080 109.717 1.00 80.81 110 SER D CA 1
ATOM 11201 C C . SER D 1 110 ? 144.235 156.708 108.243 1.00 84.66 110 SER D C 1
ATOM 11202 O O . SER D 1 110 ? 143.258 156.861 107.513 1.00 87.07 110 SER D O 1
ATOM 11205 N N . LEU D 1 111 ? 145.361 156.134 107.808 1.00 84.30 111 LEU D N 1
ATOM 11206 C CA . LEU D 1 111 ? 145.511 155.625 106.453 1.00 79.97 111 LEU D CA 1
ATOM 11207 C C . LEU D 1 111 ? 144.492 154.531 106.149 1.00 80.85 111 LEU D C 1
ATOM 11208 O O . LEU D 1 111 ? 143.847 154.569 105.107 1.00 85.92 111 LEU D O 1
ATOM 11210 N N . ARG D 1 112 ? 144.274 153.593 107.072 1.00 77.30 112 ARG D N 1
ATOM 11211 C CA . ARG D 1 112 ? 143.264 152.552 106.921 1.00 77.25 112 ARG D CA 1
ATOM 11212 C C . ARG D 1 112 ? 141.821 153.035 107.098 1.00 76.14 112 ARG D C 1
ATOM 11213 O O . ARG D 1 112 ? 140.906 152.426 106.554 1.00 80.26 112 ARG D O 1
ATOM 11215 N N . MET D 1 113 ? 141.574 154.110 107.840 1.00 77.54 113 MET D N 1
ATOM 11216 C CA . MET D 1 113 ? 140.234 154.653 108.077 1.00 78.48 113 MET D CA 1
ATOM 11217 C C . MET D 1 113 ? 139.741 155.567 106.941 1.00 79.99 113 MET D C 1
ATOM 11218 O O . MET D 1 113 ? 138.593 155.461 106.516 1.00 80.80 113 MET D O 1
ATOM 11223 N N . PHE D 1 114 ? 140.608 156.442 106.423 1.00 82.13 114 PHE D N 1
ATOM 11224 C CA . PHE D 1 114 ? 140.293 157.391 105.348 1.00 81.67 114 PHE D CA 1
ATOM 11225 C C . PHE D 1 114 ? 140.708 156.914 103.953 1.00 82.27 114 PHE D C 1
ATOM 11226 O O . PHE D 1 114 ? 140.134 157.362 102.967 1.00 83.96 114 PHE D O 1
ATOM 11234 N N . GLY D 1 115 ? 141.657 155.986 103.848 1.00 80.87 115 GLY D N 1
ATOM 11235 C CA . GLY D 1 115 ? 141.982 155.228 102.640 1.00 82.09 115 GLY D CA 1
ATOM 11236 C C . GLY D 1 115 ? 143.310 155.575 101.974 1.00 81.30 115 GLY D C 1
ATOM 11237 O O . GLY D 1 115 ? 143.903 154.733 101.309 1.00 81.61 115 GLY D O 1
ATOM 11238 N N . SER D 1 116 ? 143.793 156.803 102.121 1.00 80.83 116 SER D N 1
ATOM 11239 C CA . SER D 1 116 ? 145.015 157.296 101.474 1.00 80.40 116 SER D CA 1
ATOM 11240 C C . SER D 1 116 ? 145.556 158.521 102.202 1.00 81.86 116 SER D C 1
ATOM 11241 O O . SER D 1 116 ? 144.783 159.255 102.817 1.00 85.95 116 SER D O 1
ATOM 11244 N N . GLN D 1 117 ? 146.844 158.826 102.081 1.00 78.80 117 GLN D N 1
ATOM 11245 C CA . GLN D 1 117 ? 147.410 160.050 102.650 1.00 78.63 117 GLN D CA 1
ATOM 11246 C C . GLN D 1 117 ? 146.698 161.307 102.136 1.00 80.55 117 GLN D C 1
ATOM 11247 O O . GLN D 1 117 ? 146.406 162.198 102.928 1.00 87.06 117 GLN D O 1
ATOM 11253 N N . LYS D 1 118 ? 146.298 161.370 100.865 1.00 79.81 118 LYS D N 1
ATOM 11254 C CA . LYS D 1 118 ? 145.506 162.503 100.339 1.00 84.57 118 LYS D CA 1
ATOM 11255 C C . LYS D 1 118 ? 144.092 162.584 100.916 1.00 87.06 118 LYS D C 1
ATOM 11256 O O . LYS D 1 118 ? 143.516 163.663 100.954 1.00 92.12 118 LYS D O 1
ATOM 11262 N N . ALA D 1 119 ? 143.522 161.482 101.398 1.00 84.12 119 ALA D N 1
ATOM 11263 C CA . ALA D 1 119 ? 142.242 161.508 102.100 1.00 84.97 119 ALA D CA 1
ATOM 11264 C C . ALA D 1 119 ? 142.412 162.031 103.536 1.00 89.77 119 ALA D C 1
ATOM 11265 O O . ALA D 1 119 ? 141.640 162.878 103.981 1.00 91.29 119 ALA D O 1
ATOM 11267 N N . VAL D 1 120 ? 143.471 161.607 104.231 1.00 89.18 120 VAL D N 1
ATOM 11268 C CA . VAL D 1 120 ? 143.841 162.150 105.543 1.00 84.72 120 VAL D CA 1
ATOM 11269 C C . VAL D 1 120 ? 144.076 163.650 105.438 1.00 87.02 120 VAL D C 1
ATOM 11270 O O . VAL D 1 120 ? 143.516 164.420 106.208 1.00 91.33 120 VAL D O 1
ATOM 11274 N N . GLU D 1 121 ? 144.838 164.100 104.449 1.00 84.07 121 GLU D N 1
ATOM 11275 C CA . GLU D 1 121 ? 145.145 165.515 104.262 1.00 83.96 121 GLU D CA 1
ATOM 11276 C C . GLU D 1 121 ? 143.923 166.354 103.870 1.00 87.33 121 GLU D C 1
ATOM 11277 O O . GLU D 1 121 ? 143.899 167.552 104.139 1.00 96.37 121 GLU D O 1
ATOM 11283 N N . LYS D 1 122 ? 142.857 165.748 103.338 1.00 85.23 122 LYS D N 1
ATOM 11284 C CA . LYS D 1 122 ? 141.560 166.419 103.192 1.00 88.80 122 LYS D CA 1
ATOM 11285 C C . LYS D 1 122 ? 140.842 166.563 104.524 1.00 91.85 122 LYS D C 1
ATOM 11286 O O . LYS D 1 122 ? 140.318 167.633 104.814 1.00 95.21 122 LYS D O 1
ATOM 11292 N N . GLU D 1 123 ? 140.818 165.524 105.353 1.00 93.16 123 GLU D N 1
ATOM 11293 C CA . GLU D 1 123 ? 140.207 165.594 106.682 1.00 90.79 123 GLU D CA 1
ATOM 11294 C C . GLU D 1 123 ? 140.961 166.575 107.590 1.00 88.85 123 GLU D C 1
ATOM 11295 O O . GLU D 1 123 ? 140.335 167.364 108.286 1.00 89.46 123 GLU D O 1
ATOM 11301 N N . GLN D 1 124 ? 142.296 166.601 107.530 1.00 86.53 124 GLN D N 1
ATOM 11302 C CA . GLN D 1 124 ? 143.103 167.615 108.204 1.00 84.57 124 GLN D CA 1
ATOM 11303 C C . GLN D 1 124 ? 142.681 169.024 107.805 1.00 88.32 124 GLN D C 1
ATOM 11304 O O . GLN D 1 124 ? 142.394 169.848 108.661 1.00 94.08 124 GLN D O 1
ATOM 11310 N N . GLU D 1 125 ? 142.593 169.309 106.513 1.00 90.04 125 GLU D N 1
ATOM 11311 C CA . GLU D 1 125 ? 142.151 170.609 106.011 1.00 95.71 125 GLU D CA 1
ATOM 11312 C C . GLU D 1 125 ? 140.716 170.939 106.461 1.00 96.72 125 GLU D C 1
ATOM 11313 O O . GLU D 1 125 ? 140.395 172.079 106.799 1.00 100.10 125 GLU D O 1
ATOM 11319 N N . ARG D 1 126 ? 139.918 169.883 106.591 1.00 92.24 126 ARG D N 1
ATOM 11320 C CA . ARG D 1 126 ? 138.549 169.997 107.063 1.00 89.58 126 ARG D CA 1
ATOM 11321 C C . ARG D 1 126 ? 138.538 170.531 108.498 1.00 93.92 126 ARG D C 1
ATOM 11322 O O . ARG D 1 126 ? 137.860 171.519 108.782 1.00 95.41 126 ARG D O 1
ATOM 11330 N N . VAL D 1 127 ? 139.281 169.890 109.402 1.00 96.40 127 VAL D N 1
ATOM 11331 C CA . VAL D 1 127 ? 139.311 170.377 110.806 1.00 93.45 127 VAL D CA 1
ATOM 11332 C C . VAL D 1 127 ? 139.992 171.721 110.930 1.00 93.46 127 VAL D C 1
ATOM 11333 O O . VAL D 1 127 ? 139.491 172.602 111.624 1.00 94.32 127 VAL D O 1
ATOM 11337 N N . LYS D 1 128 ? 141.080 171.926 110.192 1.00 96.61 128 LYS D N 1
ATOM 11338 C CA . LYS D 1 128 ? 141.820 173.193 110.108 1.00 95.92 128 LYS D CA 1
ATOM 11339 C C . LYS D 1 128 ? 140.972 174.371 109.600 1.00 95.69 128 LYS D C 1
ATOM 11340 O O . LYS D 1 128 ? 141.408 175.511 109.676 1.00 99.56 128 LYS D O 1
ATOM 11346 N N . THR D 1 129 ? 139.739 174.109 109.155 1.00 95.40 129 THR D N 1
ATOM 11347 C CA . THR D 1 129 ? 138.732 175.098 108.733 1.00 98.55 129 THR D CA 1
ATOM 11348 C C . THR D 1 129 ? 137.321 174.862 109.314 1.00 100.59 129 THR D C 1
ATOM 11349 O O . THR D 1 129 ? 136.347 175.444 108.834 1.00 106.69 129 THR D O 1
ATOM 11353 N N . ALA D 1 130 ? 137.164 174.045 110.364 1.00 100.06 130 ALA D N 1
ATOM 11354 C CA . ALA D 1 130 ? 135.857 173.814 111.009 1.00 103.92 130 ALA D CA 1
ATOM 11355 C C . ALA D 1 130 ? 135.490 174.875 112.072 1.00 104.40 130 ALA D C 1
ATOM 11356 O O . ALA D 1 130 ? 134.317 175.133 112.333 1.00 96.40 130 ALA D O 1
ATOM 11358 N N . GLY D 1 131 ? 136.501 175.485 112.684 1.00 104.77 131 GLY D N 1
ATOM 11359 C CA . GLY D 1 131 ? 136.385 176.441 113.776 1.00 97.79 131 GLY D CA 1
ATOM 11360 C C . GLY D 1 131 ? 137.722 176.598 114.494 1.00 97.73 131 GLY D C 1
ATOM 11361 O O . GLY D 1 131 ? 138.714 175.965 114.132 1.00 100.00 131 GLY D O 1
ATOM 11362 N N . PHE D 1 132 ? 137.777 177.442 115.515 1.00 95.34 132 PHE D N 1
ATOM 11363 C CA . PHE D 1 132 ? 138.996 177.617 116.299 1.00 93.64 132 PHE D CA 1
ATOM 11364 C C . PHE D 1 132 ? 139.248 176.413 117.204 1.00 89.06 132 PHE D C 1
ATOM 11365 O O . PHE D 1 132 ? 138.341 175.980 117.917 1.00 87.32 132 PHE D O 1
ATOM 11367 N N . TRP D 1 133 ? 140.478 175.901 117.224 1.00 87.22 133 TRP D N 1
ATOM 11368 C CA . TRP D 1 133 ? 140.967 174.914 118.193 1.00 89.24 133 TRP D CA 1
ATOM 11369 C C . TRP D 1 133 ? 140.098 173.656 118.400 1.00 89.63 133 TRP D C 1
ATOM 11370 O O . TRP D 1 133 ? 140.004 173.149 119.519 1.00 92.64 133 TRP D O 1
ATOM 11372 N N . ILE D 1 134 ? 139.470 173.125 117.345 1.00 84.51 134 ILE D N 1
ATOM 11373 C CA . ILE D 1 134 ? 138.732 171.845 117.366 1.00 77.05 134 ILE D CA 1
ATOM 11374 C C . ILE D 1 134 ? 139.676 170.642 117.440 1.00 76.45 134 ILE D C 1
ATOM 11375 O O . ILE D 1 134 ? 140.803 170.687 116.958 1.00 77.67 134 ILE D O 1
ATOM 11380 N N . ILE D 1 135 ? 139.192 169.559 118.045 1.00 75.28 135 ILE D N 1
ATOM 11381 C CA . ILE D 1 135 ? 139.900 168.302 118.264 1.00 75.96 135 ILE D CA 1
ATOM 11382 C C . ILE D 1 135 ? 139.238 167.209 117.413 1.00 74.46 135 ILE D C 1
ATOM 11383 O O . ILE D 1 135 ? 138.054 166.914 117.571 1.00 74.10 135 ILE D O 1
ATOM 11388 N N . HIS D 1 136 ? 139.986 166.568 116.518 1.00 71.44 136 HIS D N 1
ATOM 11389 C CA . HIS D 1 136 ? 139.474 165.413 115.782 1.00 67.63 136 HIS D CA 1
ATOM 11390 C C . HIS D 1 136 ? 139.465 164.177 116.683 1.00 64.46 136 HIS D C 1
ATOM 11391 O O . HIS D 1 136 ? 140.457 163.970 117.384 1.00 68.07 136 HIS D O 1
ATOM 11398 N N . PRO D 1 137 ? 138.448 163.309 116.664 1.00 59.14 137 PRO D N 1
ATOM 11399 C CA . PRO D 1 137 ? 138.420 162.136 117.525 1.00 57.25 137 PRO D CA 1
ATOM 11400 C C . PRO D 1 137 ? 139.631 161.220 117.359 1.00 61.56 137 PRO D C 1
ATOM 11401 O O . PRO D 1 137 ? 140.043 160.597 118.327 1.00 70.90 137 PRO D O 1
ATOM 11405 N N . TYR D 1 138 ? 140.252 161.169 116.182 1.00 62.32 138 TYR D N 1
ATOM 11406 C CA . TYR D 1 138 ? 141.389 160.293 115.898 1.00 63.17 138 TYR D CA 1
ATOM 11407 C C . TYR D 1 138 ? 142.761 160.954 116.071 1.00 67.09 138 TYR D C 1
ATOM 11408 O O . TYR D 1 138 ? 143.781 160.368 115.722 1.00 75.31 138 TYR D O 1
ATOM 11417 N N . SER D 1 139 ? 142.810 162.159 116.636 1.00 65.80 139 SER D N 1
ATOM 11418 C CA . SER D 1 139 ? 144.039 162.900 116.945 1.00 66.64 139 SER D CA 1
ATOM 11419 C C . SER D 1 139 ? 144.967 162.215 117.936 1.00 71.23 139 SER D C 1
ATOM 11420 O O . SER D 1 139 ? 144.510 161.528 118.847 1.00 77.36 139 SER D O 1
ATOM 11423 N N . ASP D 1 140 ? 146.253 162.559 117.904 1.00 71.60 140 ASP D N 1
ATOM 11424 C CA . ASP D 1 140 ? 147.186 162.215 118.987 1.00 76.27 140 ASP D CA 1
ATOM 11425 C C . ASP D 1 140 ? 146.845 162.922 120.304 1.00 75.40 140 ASP D C 1
ATOM 11426 O O . ASP D 1 140 ? 146.965 162.331 121.368 1.00 76.92 140 ASP D O 1
ATOM 11431 N N . PHE D 1 141 ? 146.345 164.158 120.265 1.00 71.20 141 PHE D N 1
ATOM 11432 C CA . PHE D 1 141 ? 145.924 164.833 121.484 1.00 67.29 141 PHE D CA 1
ATOM 11433 C C . PHE D 1 141 ? 144.764 164.120 122.178 1.00 69.55 141 PHE D C 1
ATOM 11434 O O . PHE D 1 141 ? 144.818 163.906 123.387 1.00 75.57 141 PHE D O 1
ATOM 11442 N N . ARG D 1 142 ? 143.817 163.620 121.422 1.00 66.29 142 ARG D N 1
ATOM 11443 C CA . ARG D 1 142 ? 142.721 162.916 122.012 1.00 62.22 142 ARG D CA 1
ATOM 11444 C C . ARG D 1 142 ? 143.157 161.602 122.512 1.00 64.36 142 ARG D C 1
ATOM 11445 O O . ARG D 1 142 ? 142.643 161.154 123.431 1.00 71.70 142 ARG D O 1
ATOM 11453 N N . PHE D 1 143 ? 144.035 160.924 121.867 1.00 60.21 143 PHE D N 1
ATOM 11454 C CA . PHE D 1 143 ? 144.627 159.710 122.410 1.00 64.17 143 PHE D CA 1
ATOM 11455 C C . PHE D 1 143 ? 145.309 159.954 123.755 1.00 68.34 143 PHE D C 1
ATOM 11456 O O . PHE D 1 143 ? 144.993 159.286 124.734 1.00 74.78 143 PHE D O 1
ATOM 11464 N N . TYR D 1 144 ? 146.225 160.915 123.839 1.00 65.71 144 TYR D N 1
ATOM 11465 C CA . TYR D 1 144 ? 146.977 161.146 125.070 1.00 65.99 144 TYR D CA 1
ATOM 11466 C C . TYR D 1 144 ? 146.108 161.703 126.192 1.00 65.79 144 TYR D C 1
ATOM 11467 O O . TYR D 1 144 ? 146.262 161.296 127.338 1.00 69.96 144 TYR D O 1
ATOM 11476 N N . TRP D 1 145 ? 145.139 162.556 125.893 1.00 61.22 145 TRP D N 1
ATOM 11477 C CA . TRP D 1 145 ? 144.173 162.972 126.879 1.00 57.97 145 TRP D CA 1
ATOM 11478 C C . TRP D 1 145 ? 143.358 161.799 127.416 1.00 64.22 145 TRP D C 1
ATOM 11479 O O . TRP D 1 145 ? 143.280 161.617 128.627 1.00 69.31 145 TRP D O 1
ATOM 11490 N N . ASP D 1 146 ? 142.798 160.956 126.553 1.00 62.33 146 ASP D N 1
ATOM 11491 C CA . ASP D 1 146 ? 142.023 159.821 127.025 1.00 59.26 146 ASP D CA 1
ATOM 11492 C C . ASP D 1 146 ? 142.882 158.841 127.812 1.00 59.63 146 ASP D C 1
ATOM 11493 O O . ASP D 1 146 ? 142.402 158.281 128.785 1.00 65.46 146 ASP D O 1
ATOM 11498 N N . LEU D 1 147 ? 144.160 158.681 127.489 1.00 58.22 147 LEU D N 1
ATOM 11499 C CA . LEU D 1 147 ? 145.088 157.873 128.269 1.00 58.67 147 LEU D CA 1
ATOM 11500 C C . LEU D 1 147 ? 145.309 158.459 129.670 1.00 60.99 147 LEU D C 1
ATOM 11501 O O . LEU D 1 147 ? 145.326 157.722 130.648 1.00 65.23 147 LEU D O 1
ATOM 11506 N N . ILE D 1 148 ? 145.389 159.780 129.819 1.00 57.99 148 ILE D N 1
ATOM 11507 C CA . ILE D 1 148 ? 145.401 160.421 131.132 1.00 54.70 148 ILE D CA 1
ATOM 11508 C C . ILE D 1 148 ? 144.064 160.202 131.841 1.00 57.45 148 ILE D C 1
ATOM 11509 O O . ILE D 1 148 ? 144.057 159.808 133.001 1.00 62.83 148 ILE D O 1
ATOM 11514 N N . MET D 1 149 ? 142.931 160.380 131.167 1.00 56.40 149 MET D N 1
ATOM 11515 C CA . MET D 1 149 ? 141.622 160.123 131.758 1.00 56.78 149 MET D CA 1
ATOM 11516 C C . MET D 1 149 ? 141.463 158.698 132.253 1.00 59.16 149 MET D C 1
ATOM 11517 O O . MET D 1 149 ? 140.953 158.508 133.346 1.00 61.65 149 MET D O 1
ATOM 11522 N N . LEU D 1 150 ? 141.877 157.686 131.502 1.00 56.76 150 LEU D N 1
ATOM 11523 C CA . LEU D 1 150 ? 141.732 156.296 131.905 1.00 54.51 150 LEU D CA 1
ATOM 11524 C C . LEU D 1 150 ? 142.562 155.987 133.154 1.00 57.85 150 LEU D C 1
ATOM 11525 O O . LEU D 1 150 ? 142.072 155.297 134.042 1.00 63.09 150 LEU D O 1
ATOM 11530 N N . ILE D 1 151 ? 143.766 156.543 133.288 1.00 54.27 151 ILE D N 1
ATOM 11531 C CA . ILE D 1 151 ? 144.568 156.429 134.508 1.00 51.94 151 ILE D CA 1
ATOM 11532 C C . ILE D 1 151 ? 143.936 157.189 135.676 1.00 55.05 151 ILE D C 1
ATOM 11533 O O . ILE D 1 151 ? 143.885 156.656 136.781 1.00 56.84 151 ILE D O 1
ATOM 11538 N N . MET D 1 152 ? 143.390 158.384 135.463 1.00 54.84 152 MET D N 1
ATOM 11539 C CA . MET D 1 152 ? 142.638 159.091 136.494 1.00 53.70 152 MET D CA 1
ATOM 11540 C C . MET D 1 152 ? 141.409 158.298 136.936 1.00 56.55 152 MET D C 1
ATOM 11541 O O . MET D 1 152 ? 141.261 158.023 138.115 1.00 63.30 152 MET D O 1
ATOM 11546 N N . MET D 1 153 ? 140.547 157.863 136.020 1.00 54.85 153 MET D N 1
ATOM 11547 C CA . MET D 1 153 ? 139.315 157.152 136.339 1.00 51.42 153 MET D CA 1
ATOM 11548 C C . MET D 1 153 ? 139.568 155.850 137.076 1.00 55.15 153 MET D C 1
ATOM 11549 O O . MET D 1 153 ? 138.960 155.626 138.115 1.00 61.64 153 MET D O 1
ATOM 11554 N N . VAL D 1 154 ? 140.480 155.004 136.609 1.00 53.79 154 VAL D N 1
ATOM 11555 C CA . VAL D 1 154 ? 140.782 153.746 137.295 1.00 53.17 154 VAL D CA 1
ATOM 11556 C C . VAL D 1 154 ? 141.284 154.002 138.716 1.00 56.82 154 VAL D C 1
ATOM 11557 O O . VAL D 1 154 ? 140.923 153.257 139.616 1.00 60.93 154 VAL D O 1
ATOM 11561 N N . GLY D 1 155 ? 142.032 155.081 138.959 1.00 55.32 155 GLY D N 1
ATOM 11562 C CA . GLY D 1 155 ? 142.463 155.500 140.290 1.00 50.82 155 GLY D CA 1
ATOM 11563 C C . GLY D 1 155 ? 141.357 156.096 141.158 1.00 51.84 155 GLY D C 1
ATOM 11564 O O . GLY D 1 155 ? 141.164 155.662 142.289 1.00 55.53 155 GLY D O 1
ATOM 11565 N N . ASN D 1 156 ? 140.576 157.053 140.665 1.00 50.10 156 ASN D N 1
ATOM 11566 C CA . ASN D 1 156 ? 139.482 157.643 141.432 1.00 48.33 156 ASN D CA 1
ATOM 11567 C C . ASN D 1 156 ? 138.399 156.628 141.793 1.00 52.76 156 ASN D C 1
ATOM 11568 O O . ASN D 1 156 ? 137.963 156.610 142.932 1.00 58.92 156 ASN D O 1
ATOM 11573 N N . LEU D 1 157 ? 137.967 155.763 140.879 1.00 50.32 157 LEU D N 1
ATOM 11574 C CA . LEU D 1 157 ? 136.899 154.803 141.153 1.00 47.89 157 LEU D CA 1
ATOM 11575 C C . LEU D 1 157 ? 137.295 153.725 142.160 1.00 50.70 157 LEU D C 1
ATOM 11576 O O . LEU D 1 157 ? 136.425 153.136 142.793 1.00 56.55 157 LEU D O 1
ATOM 11581 N N . VAL D 1 158 ? 138.585 153.483 142.353 1.00 49.89 158 VAL D N 1
ATOM 11582 C CA . VAL D 1 158 ? 139.098 152.661 143.446 1.00 46.74 158 VAL D CA 1
ATOM 11583 C C . VAL D 1 158 ? 139.177 153.452 144.744 1.00 50.22 158 VAL D C 1
ATOM 11584 O O . VAL D 1 158 ? 138.644 152.993 145.749 1.00 53.51 158 VAL D O 1
ATOM 11588 N N . ILE D 1 159 ? 139.808 154.624 144.752 1.00 50.46 159 ILE D N 1
ATOM 11589 C CA . ILE D 1 159 ? 140.164 155.366 145.970 1.00 44.85 159 ILE D CA 1
ATOM 11590 C C . ILE D 1 159 ? 138.975 156.095 146.598 1.00 47.17 159 ILE D C 1
ATOM 11591 O O . ILE D 1 159 ? 138.838 156.103 147.816 1.00 55.82 159 ILE D O 1
ATOM 11596 N N . ILE D 1 160 ? 138.090 156.694 145.806 1.00 46.21 160 ILE D N 1
ATOM 11597 C CA . ILE D 1 160 ? 136.969 157.510 146.286 1.00 49.29 160 ILE D CA 1
ATOM 11598 C C . ILE D 1 160 ? 136.023 156.765 147.234 1.00 52.00 160 ILE D C 1
ATOM 11599 O O . ILE D 1 160 ? 135.804 157.268 148.332 1.00 56.40 160 ILE D O 1
ATOM 11604 N N . PRO D 1 161 ? 135.484 155.574 146.915 1.00 48.19 161 PRO D N 1
ATOM 11605 C CA . PRO D 1 161 ? 134.558 154.905 147.815 1.00 45.83 161 PRO D CA 1
ATOM 11606 C C . PRO D 1 161 ? 135.239 154.385 149.078 1.00 49.78 161 PRO D C 1
ATOM 11607 O O . PRO D 1 161 ? 134.596 154.315 150.115 1.00 52.69 161 PRO D O 1
ATOM 11611 N N . VAL D 1 162 ? 136.539 154.089 149.044 1.00 47.75 162 VAL D N 1
ATOM 11612 C CA . VAL D 1 162 ? 137.316 153.761 150.244 1.00 44.86 162 VAL D CA 1
ATOM 11613 C C . VAL D 1 162 ? 137.463 154.982 151.143 1.00 49.99 162 VAL D C 1
ATOM 11614 O O . VAL D 1 162 ? 137.188 154.899 152.332 1.00 56.84 162 VAL D O 1
ATOM 11618 N N . GLY D 1 163 ? 137.835 156.129 150.587 1.00 49.22 163 GLY D N 1
ATOM 11619 C CA . GLY D 1 163 ? 137.982 157.384 151.316 1.00 52.55 163 GLY D CA 1
ATOM 11620 C C . GLY D 1 163 ? 136.693 157.872 151.958 1.00 52.52 163 GLY D C 1
ATOM 11621 O O . GLY D 1 163 ? 136.692 158.303 153.099 1.00 58.20 163 GLY D O 1
ATOM 11622 N N . ILE D 1 164 ? 135.573 157.757 151.261 1.00 48.73 164 ILE D N 1
ATOM 11623 C CA . ILE D 1 164 ? 134.256 158.102 151.787 1.00 46.55 164 ILE D CA 1
ATOM 11624 C C . ILE D 1 164 ? 133.827 157.146 152.900 1.00 52.16 164 ILE D C 1
ATOM 11625 O O . ILE D 1 164 ? 133.306 157.585 153.919 1.00 59.13 164 ILE D O 1
ATOM 11630 N N . THR D 1 165 ? 134.042 155.847 152.732 1.00 53.92 165 THR D N 1
ATOM 11631 C CA . THR D 1 165 ? 133.534 154.816 153.640 1.00 48.76 165 THR D CA 1
ATOM 11632 C C . THR D 1 165 ? 134.389 154.637 154.886 1.00 51.95 165 THR D C 1
ATOM 11633 O O . THR D 1 165 ? 133.854 154.566 155.978 1.00 59.18 165 THR D O 1
ATOM 11637 N N . PHE D 1 166 ? 135.709 154.547 154.769 1.00 51.45 166 PHE D N 1
ATOM 11638 C CA . PHE D 1 166 ? 136.574 154.065 155.846 1.00 50.11 166 PHE D CA 1
ATOM 11639 C C . PHE D 1 166 ? 137.374 155.150 156.572 1.00 58.27 166 PHE D C 1
ATOM 11640 O O . PHE D 1 166 ? 138.122 154.835 157.493 1.00 64.98 166 PHE D O 1
ATOM 11648 N N . PHE D 1 167 ? 137.225 156.421 156.206 1.00 58.17 167 PHE D N 1
ATOM 11649 C CA . PHE D 1 167 ? 137.901 157.547 156.858 1.00 61.14 167 PHE D CA 1
ATOM 11650 C C . PHE D 1 167 ? 136.886 158.540 157.423 1.00 70.64 167 PHE D C 1
ATOM 11651 O O . PHE D 1 167 ? 135.829 158.770 156.843 1.00 68.47 167 PHE D O 1
ATOM 11659 N N . THR D 1 168 ? 137.194 159.110 158.590 1.00 75.96 168 THR D N 1
ATOM 11660 C CA . THR D 1 168 ? 136.242 159.862 159.406 1.00 78.20 168 THR D CA 1
ATOM 11661 C C . THR D 1 168 ? 135.734 161.138 158.735 1.00 84.04 168 THR D C 1
ATOM 11662 O O . THR D 1 168 ? 134.545 161.442 158.797 1.00 85.14 168 THR D O 1
ATOM 11664 N N . GLU D 1 169 ? 136.619 161.866 158.052 1.00 84.99 169 GLU D N 1
ATOM 11665 C CA . GLU D 1 169 ? 136.273 163.015 157.226 1.00 87.63 169 GLU D CA 1
ATOM 11666 C C . GLU D 1 169 ? 137.298 163.246 156.110 1.00 88.63 169 GLU D C 1
ATOM 11667 O O . GLU D 1 169 ? 138.473 162.907 156.247 1.00 87.42 169 GLU D O 1
ATOM 11669 N N . GLN D 1 170 ? 136.851 163.864 155.019 1.00 92.72 170 GLN D N 1
ATOM 11670 C CA . GLN D 1 170 ? 137.651 164.232 153.851 1.00 96.86 170 GLN D CA 1
ATOM 11671 C C . GLN D 1 170 ? 137.917 165.742 153.756 1.00 96.68 170 GLN D C 1
ATOM 11672 O O . GLN D 1 170 ? 138.311 166.247 152.704 1.00 95.87 170 GLN D O 1
ATOM 11674 N N . THR D 1 171 ? 137.687 166.477 154.846 1.00 92.15 171 THR D N 1
ATOM 11675 C CA . THR D 1 171 ? 137.981 167.900 154.983 1.00 91.12 171 THR D CA 1
ATOM 11676 C C . THR D 1 171 ? 139.453 168.213 155.321 1.00 90.41 171 THR D C 1
ATOM 11677 O O . THR D 1 171 ? 139.830 169.381 155.371 1.00 95.11 171 THR D O 1
ATOM 11679 N N . THR D 1 172 ? 140.300 167.207 155.558 1.00 85.54 172 THR D N 1
ATOM 11680 C CA . THR D 1 172 ? 141.748 167.402 155.733 1.00 85.50 172 THR D CA 1
ATOM 11681 C C . THR D 1 172 ? 142.465 167.674 154.409 1.00 86.50 172 THR D C 1
ATOM 11682 O O . THR D 1 172 ? 141.993 167.321 153.327 1.00 89.36 172 THR D O 1
ATOM 11686 N N . THR D 1 173 ? 143.631 168.314 154.480 1.00 83.21 173 THR D N 1
ATOM 11687 C CA . THR D 1 173 ? 144.355 168.817 153.316 1.00 81.53 173 THR D CA 1
ATOM 11688 C C . THR D 1 173 ? 144.680 167.777 152.233 1.00 82.51 173 THR D C 1
ATOM 11689 O O . THR D 1 173 ? 144.433 168.070 151.065 1.00 87.53 173 THR D O 1
ATOM 11691 N N . PRO D 1 174 ? 145.190 166.570 152.538 1.00 78.15 174 PRO D N 1
ATOM 11692 C CA . PRO D 1 174 ? 145.499 165.572 151.513 1.00 78.71 174 PRO D CA 1
ATOM 11693 C C . PRO D 1 174 ? 144.278 165.112 150.700 1.00 78.90 174 PRO D C 1
ATOM 11694 O O . PRO D 1 174 ? 144.368 164.976 149.480 1.00 79.82 174 PRO D O 1
ATOM 11698 N N . TRP D 1 175 ? 143.120 164.931 151.342 1.00 76.10 175 TRP D N 1
ATOM 11699 C CA . TRP D 1 175 ? 141.869 164.600 150.660 1.00 77.80 175 TRP D CA 1
ATOM 11700 C C . TRP D 1 175 ? 141.302 165.781 149.875 1.00 79.62 175 TRP D C 1
ATOM 11701 O O . TRP D 1 175 ? 140.843 165.582 148.753 1.00 82.27 175 TRP D O 1
ATOM 11712 N N . ILE D 1 176 ? 141.390 167.012 150.386 1.00 77.29 176 ILE D N 1
ATOM 11713 C CA . ILE D 1 176 ? 141.016 168.223 149.637 1.00 76.80 176 ILE D CA 1
ATOM 11714 C C . ILE D 1 176 ? 141.884 168.372 148.383 1.00 77.56 176 ILE D C 1
ATOM 11715 O O . ILE D 1 176 ? 141.367 168.686 147.317 1.00 80.65 176 ILE D O 1
ATOM 11720 N N . ILE D 1 177 ? 143.185 168.100 148.471 1.00 75.17 177 ILE D N 1
ATOM 11721 C CA . ILE D 1 177 ? 144.092 168.181 147.332 1.00 72.51 177 ILE D CA 1
ATOM 11722 C C . ILE D 1 177 ? 143.782 167.138 146.259 1.00 73.56 177 ILE D C 1
ATOM 11723 O O . ILE D 1 177 ? 143.643 167.489 145.088 1.00 77.18 177 ILE D O 1
ATOM 11725 N N . PHE D 1 178 ? 143.575 165.879 146.635 1.00 72.69 178 PHE D N 1
ATOM 11726 C CA . PHE D 1 178 ? 143.171 164.810 145.721 1.00 69.71 178 PHE D CA 1
ATOM 11727 C C . PHE D 1 178 ? 141.835 165.095 145.031 1.00 70.89 178 PHE D C 1
ATOM 11728 O O . PHE D 1 178 ? 141.724 164.954 143.815 1.00 75.29 178 PHE D O 1
ATOM 11736 N N . ASN D 1 179 ? 140.820 165.538 145.771 1.00 68.56 179 ASN D N 1
ATOM 11737 C CA . ASN D 1 179 ? 139.488 165.774 145.219 1.00 69.05 179 ASN D CA 1
ATOM 11738 C C . ASN D 1 179 ? 139.414 167.029 144.352 1.00 72.33 179 ASN D C 1
ATOM 11739 O O . ASN D 1 179 ? 138.774 166.988 143.307 1.00 75.85 179 ASN D O 1
ATOM 11744 N N . VAL D 1 180 ? 140.086 168.115 144.725 1.00 71.01 180 VAL D N 1
ATOM 11745 C CA . VAL D 1 180 ? 140.168 169.312 143.894 1.00 69.30 180 VAL D CA 1
ATOM 11746 C C . VAL D 1 180 ? 141.008 169.083 142.635 1.00 71.50 180 VAL D C 1
ATOM 11747 O O . VAL D 1 180 ? 140.562 169.432 141.545 1.00 73.73 180 VAL D O 1
ATOM 11749 N N . ALA D 1 181 ? 142.172 168.432 142.737 1.00 68.83 181 ALA D N 1
ATOM 11750 C CA . ALA D 1 181 ? 143.013 168.116 141.587 1.00 68.25 181 ALA D CA 1
ATOM 11751 C C . ALA D 1 181 ? 142.322 167.172 140.606 1.00 70.57 181 ALA D C 1
ATOM 11752 O O . ALA D 1 181 ? 142.357 167.396 139.403 1.00 74.65 181 ALA D O 1
ATOM 11754 N N . SER D 1 182 ? 141.632 166.144 141.097 1.00 68.85 182 SER D N 1
ATOM 11755 C CA . SER D 1 182 ? 140.843 165.276 140.234 1.00 65.88 182 SER D CA 1
ATOM 11756 C C . SER D 1 182 ? 139.681 166.032 139.610 1.00 68.21 182 SER D C 1
ATOM 11757 O O . SER D 1 182 ? 139.517 165.991 138.401 1.00 71.84 182 SER D O 1
ATOM 11760 N N . ASP D 1 183 ? 138.884 166.771 140.381 1.00 67.24 183 ASP D N 1
ATOM 11761 C CA . ASP D 1 183 ? 137.715 167.450 139.842 1.00 68.92 183 ASP D CA 1
ATOM 11762 C C . ASP D 1 183 ? 138.065 168.491 138.776 1.00 72.84 183 ASP D C 1
ATOM 11763 O O . ASP D 1 183 ? 137.353 168.591 137.785 1.00 74.25 183 ASP D O 1
ATOM 11765 N N . THR D 1 184 ? 139.187 169.210 138.879 1.00 70.23 184 THR D N 1
ATOM 11766 C CA . THR D 1 184 ? 139.589 170.125 137.795 1.00 68.55 184 THR D CA 1
ATOM 11767 C C . THR D 1 184 ? 139.938 169.366 136.515 1.00 69.02 184 THR D C 1
ATOM 11768 O O . THR D 1 184 ? 139.474 169.739 135.446 1.00 70.48 184 THR D O 1
ATOM 11772 N N . VAL D 1 185 ? 140.630 168.228 136.597 1.00 68.54 185 VAL D N 1
ATOM 11773 C CA . VAL D 1 185 ? 140.939 167.385 135.438 1.00 64.09 185 VAL D CA 1
ATOM 11774 C C . VAL D 1 185 ? 139.672 166.813 134.800 1.00 65.71 185 VAL D C 1
ATOM 11775 O O . VAL D 1 185 ? 139.485 166.915 133.596 1.00 69.50 185 VAL D O 1
ATOM 11779 N N . PHE D 1 186 ? 138.723 166.315 135.587 1.00 64.27 186 PHE D N 1
ATOM 11780 C CA . PHE D 1 186 ? 137.418 165.893 135.080 1.00 63.26 186 PHE D CA 1
ATOM 11781 C C . PHE D 1 186 ? 136.530 167.035 134.580 1.00 67.99 186 PHE D C 1
ATOM 11782 O O . PHE D 1 186 ? 135.524 166.771 133.920 1.00 71.24 186 PHE D O 1
ATOM 11790 N N . LEU D 1 187 ? 136.849 168.293 134.876 1.00 69.23 187 LEU D N 1
ATOM 11791 C CA . LEU D 1 187 ? 136.159 169.476 134.361 1.00 67.02 187 LEU D CA 1
ATOM 11792 C C . LEU D 1 187 ? 136.805 169.989 133.070 1.00 68.47 187 LEU D C 1
ATOM 11793 O O . LEU D 1 187 ? 136.095 170.387 132.159 1.00 72.47 187 LEU D O 1
ATOM 11798 N N . LEU D 1 188 ? 138.127 169.888 132.921 1.00 65.63 188 LEU D N 1
ATOM 11799 C CA . LEU D 1 188 ? 138.793 170.071 131.633 1.00 63.95 188 LEU D CA 1
ATOM 11800 C C . LEU D 1 188 ? 138.283 169.061 130.604 1.00 65.35 188 LEU D C 1
ATOM 11801 O O . LEU D 1 188 ? 138.007 169.423 129.471 1.00 70.95 188 LEU D O 1
ATOM 11806 N N . ASP D 1 189 ? 138.102 167.806 130.998 1.00 64.25 189 ASP D N 1
ATOM 11807 C CA . ASP D 1 189 ? 137.557 166.778 130.126 1.00 65.26 189 ASP D CA 1
ATOM 11808 C C . ASP D 1 189 ? 136.128 167.094 129.674 1.00 64.35 189 ASP D C 1
ATOM 11809 O O . ASP D 1 189 ? 135.796 166.942 128.506 1.00 68.54 189 ASP D O 1
ATOM 11814 N N . LEU D 1 190 ? 135.294 167.615 130.573 1.00 62.94 190 LEU D N 1
ATOM 11815 C CA . LEU D 1 190 ? 133.948 168.074 130.242 1.00 66.31 190 LEU D CA 1
ATOM 11816 C C . LEU D 1 190 ? 133.993 169.217 129.217 1.00 68.32 190 LEU D C 1
ATOM 11817 O O . LEU D 1 190 ? 133.209 169.226 128.277 1.00 70.70 190 LEU D O 1
ATOM 11822 N N . ILE D 1 191 ? 134.926 170.159 129.357 1.00 68.27 191 ILE D N 1
ATOM 11823 C CA . ILE D 1 191 ? 135.101 171.263 128.410 1.00 66.16 191 ILE D CA 1
ATOM 11824 C C . ILE D 1 191 ? 135.587 170.757 127.048 1.00 65.16 191 ILE D C 1
ATOM 11825 O O . ILE D 1 191 ? 134.999 171.104 126.029 1.00 68.63 191 ILE D O 1
ATOM 11830 N N . MET D 1 192 ? 136.621 169.923 126.987 1.00 63.18 192 MET D N 1
ATOM 11831 C CA . MET D 1 192 ? 137.127 169.389 125.720 1.00 57.85 192 MET D CA 1
ATOM 11832 C C . MET D 1 192 ? 136.094 168.581 124.933 1.00 62.91 192 MET D C 1
ATOM 11833 O O . MET D 1 192 ? 136.167 168.542 123.710 1.00 68.92 192 MET D O 1
ATOM 11838 N N . ASN D 1 193 ? 135.076 168.008 125.566 1.00 64.37 193 ASN D N 1
ATOM 11839 C CA . ASN D 1 193 ? 133.985 167.341 124.852 1.00 62.68 193 ASN D CA 1
ATOM 11840 C C . ASN D 1 193 ? 133.072 168.298 124.070 1.00 64.85 193 ASN D C 1
ATOM 11841 O O . ASN D 1 193 ? 132.407 167.851 123.146 1.00 69.68 193 ASN D O 1
ATOM 11846 N N . PHE D 1 194 ? 133.087 169.607 124.335 1.00 66.26 194 PHE D N 1
ATOM 11847 C CA . PHE D 1 194 ? 132.488 170.633 123.466 1.00 68.47 194 PHE D CA 1
ATOM 11848 C C . PHE D 1 194 ? 133.387 171.037 122.280 1.00 69.60 194 PHE D C 1
ATOM 11849 O O . PHE D 1 194 ? 132.985 171.816 121.419 1.00 72.77 194 PHE D O 1
ATOM 11857 N N . ARG D 1 195 ? 134.625 170.547 122.239 1.00 68.14 195 ARG D N 1
ATOM 11858 C CA . ARG D 1 195 ? 135.641 170.821 121.217 1.00 66.15 195 ARG D CA 1
ATOM 11859 C C . ARG D 1 195 ? 135.962 169.603 120.357 1.00 70.66 195 ARG D C 1
ATOM 11860 O O . ARG D 1 195 ? 136.660 169.760 119.363 1.00 74.84 195 ARG D O 1
ATOM 11868 N N . THR D 1 196 ? 135.503 168.410 120.723 1.00 70.60 196 THR D N 1
ATOM 11869 C CA . THR D 1 196 ? 135.882 167.153 120.092 1.00 70.01 196 THR D CA 1
ATOM 11870 C C . THR D 1 196 ? 134.776 166.621 119.187 1.00 72.47 196 THR D C 1
ATOM 11871 O O . THR D 1 196 ? 133.637 166.449 119.624 1.00 76.40 196 THR D O 1
ATOM 11873 N N . GLY D 1 197 ? 135.110 166.339 117.930 1.00 70.02 197 GLY D N 1
ATOM 11874 C CA . GLY D 1 197 ? 134.177 165.763 116.964 1.00 68.18 197 GLY D CA 1
ATOM 11875 C C . GLY D 1 197 ? 133.762 164.331 117.284 1.00 71.49 197 GLY D C 1
ATOM 11876 O O . GLY D 1 197 ? 134.474 163.609 117.976 1.00 76.12 197 GLY D O 1
ATOM 11877 N N . THR D 1 198 ? 132.612 163.908 116.780 1.00 68.21 198 THR D N 1
ATOM 11878 C CA . THR D 1 198 ? 132.029 162.595 117.038 1.00 68.28 198 THR D CA 1
ATOM 11879 C C . THR D 1 198 ? 132.080 161.672 115.816 1.00 73.35 198 THR D C 1
ATOM 11880 O O . THR D 1 198 ? 131.778 162.093 114.699 1.00 81.28 198 THR D O 1
ATOM 11882 N N . VAL D 1 199 ? 132.437 160.402 116.017 1.00 70.82 199 VAL D N 1
ATOM 11883 C CA . VAL D 1 199 ? 132.284 159.361 114.994 1.00 71.65 199 VAL D CA 1
ATOM 11884 C C . VAL D 1 199 ? 130.802 159.019 114.824 1.00 72.40 199 VAL D C 1
ATOM 11885 O O . VAL D 1 199 ? 130.090 158.778 115.796 1.00 77.22 199 VAL D O 1
ATOM 11889 N N . ASN D 1 200 ? 130.307 159.039 113.594 1.00 72.19 200 ASN D N 1
ATOM 11890 C CA . ASN D 1 200 ? 128.909 158.755 113.291 1.00 76.20 200 ASN D CA 1
ATOM 11891 C C . ASN D 1 200 ? 128.659 157.256 113.118 1.00 80.16 200 ASN D C 1
ATOM 11892 O O . ASN D 1 200 ? 129.497 156.533 112.583 1.00 81.10 200 ASN D O 1
ATOM 11894 N N . GLU D 1 201 ? 127.489 156.765 113.516 1.00 81.83 201 GLU D N 1
ATOM 11895 C CA . GLU D 1 201 ? 127.125 155.357 113.350 1.00 84.27 201 GLU D CA 1
ATOM 11896 C C . GLU D 1 201 ? 127.072 154.898 111.881 1.00 86.07 201 GLU D C 1
ATOM 11897 O O . GLU D 1 201 ? 127.290 153.725 111.592 1.00 85.17 201 GLU D O 1
ATOM 11899 N N . ASP D 1 202 ? 126.826 155.817 110.940 1.00 84.91 202 ASP D N 1
ATOM 11900 C CA . ASP D 1 202 ? 126.889 155.565 109.496 1.00 80.78 202 ASP D CA 1
ATOM 11901 C C . ASP D 1 202 ? 128.276 155.820 108.873 1.00 82.66 202 ASP D C 1
ATOM 11902 O O . ASP D 1 202 ? 128.393 155.883 107.652 1.00 82.24 202 ASP D O 1
ATOM 11907 N N . SER D 1 203 ? 129.333 156.007 109.662 1.00 84.27 203 SER D N 1
ATOM 11908 C CA . SER D 1 203 ? 130.678 156.305 109.161 1.00 83.01 203 SER D CA 1
ATOM 11909 C C . SER D 1 203 ? 130.763 157.531 108.234 1.00 87.47 203 SER D C 1
ATOM 11910 O O . SER D 1 203 ? 131.759 157.710 107.534 1.00 87.75 203 SER D O 1
ATOM 11912 N N . SER D 1 204 ? 129.736 158.386 108.213 1.00 89.83 204 SER D N 1
ATOM 11913 C CA . SER D 1 204 ? 129.743 159.640 107.468 1.00 91.50 204 SER D CA 1
ATOM 11914 C C . SER D 1 204 ? 130.788 160.604 108.013 1.00 91.55 204 SER D C 1
ATOM 11915 O O . SER D 1 204 ? 131.348 160.393 109.089 1.00 91.79 204 SER D O 1
ATOM 11917 N N . GLU D 1 205 ? 131.037 161.678 107.267 1.00 93.86 205 GLU D N 1
ATOM 11918 C CA . GLU D 1 205 ? 132.008 162.705 107.619 1.00 98.21 205 GLU D CA 1
ATOM 11919 C C . GLU D 1 205 ? 131.866 163.129 109.082 1.00 96.49 205 GLU D C 1
ATOM 11920 O O . GLU D 1 205 ? 130.793 163.579 109.490 1.00 94.75 205 GLU D O 1
ATOM 11922 N N . ILE D 1 206 ? 132.945 162.968 109.859 1.00 87.85 206 ILE D N 1
ATOM 11923 C CA . ILE D 1 206 ? 132.987 163.198 111.308 1.00 80.00 206 ILE D CA 1
ATOM 11924 C C . ILE D 1 206 ? 132.297 164.513 111.648 1.00 84.28 206 ILE D C 1
ATOM 11925 O O . ILE D 1 206 ? 132.530 165.520 110.976 1.00 89.67 206 ILE D O 1
ATOM 11930 N N . ILE D 1 207 ? 131.424 164.506 112.653 1.00 80.72 207 ILE D N 1
ATOM 11931 C CA . ILE D 1 207 ? 130.691 165.698 113.068 1.00 73.86 207 ILE D CA 1
ATOM 11932 C C . ILE D 1 207 ? 131.695 166.707 113.622 1.00 76.33 207 ILE D C 1
ATOM 11933 O O . ILE D 1 207 ? 132.310 166.437 114.650 1.00 82.26 207 ILE D O 1
ATOM 11938 N N . LEU D 1 208 ? 131.876 167.852 112.955 1.00 72.16 208 LEU D N 1
ATOM 11939 C CA . LEU D 1 208 ? 132.895 168.853 113.318 1.00 72.89 208 LEU D CA 1
ATOM 11940 C C . LEU D 1 208 ? 132.366 170.287 113.440 1.00 79.74 208 LEU D C 1
ATOM 11941 O O . LEU D 1 208 ? 133.115 171.172 113.837 1.00 83.42 208 LEU D O 1
ATOM 11946 N N . ASP D 1 209 ? 131.096 170.550 113.151 1.00 80.90 209 ASP D N 1
ATOM 11947 C CA . ASP D 1 209 ? 130.502 171.859 113.405 1.00 80.45 209 ASP D CA 1
ATOM 11948 C C . ASP D 1 209 ? 130.299 172.069 114.913 1.00 80.41 209 ASP D C 1
ATOM 11949 O O . ASP D 1 209 ? 129.568 171.280 115.525 1.00 80.82 209 ASP D O 1
ATOM 11951 N N . PRO D 1 210 ? 130.878 173.106 115.547 1.00 76.78 210 PRO D N 1
ATOM 11952 C CA . PRO D 1 210 ? 130.732 173.341 116.981 1.00 75.63 210 PRO D CA 1
ATOM 11953 C C . PRO D 1 210 ? 129.295 173.320 117.496 1.00 75.80 210 PRO D C 1
ATOM 11954 O O . PRO D 1 210 ? 129.054 172.802 118.583 1.00 81.56 210 PRO D O 1
ATOM 11958 N N . LYS D 1 211 ? 128.328 173.808 116.722 1.00 70.80 211 LYS D N 1
ATOM 11959 C CA . LYS D 1 211 ? 126.917 173.782 117.102 1.00 73.81 211 LYS D CA 1
ATOM 11960 C C . LYS D 1 211 ? 126.302 172.376 117.132 1.00 74.96 211 LYS D C 1
ATOM 11961 O O . LYS D 1 211 ? 125.368 172.134 117.889 1.00 79.38 211 LYS D O 1
ATOM 11963 N N . VAL D 1 212 ? 126.817 171.424 116.352 1.00 72.63 212 VAL D N 1
ATOM 11964 C CA . VAL D 1 212 ? 126.343 170.030 116.358 1.00 75.11 212 VAL D CA 1
ATOM 11965 C C . VAL D 1 212 ? 127.095 169.210 117.404 1.00 79.81 212 VAL D C 1
ATOM 11966 O O . VAL D 1 212 ? 126.478 168.425 118.119 1.00 81.48 212 VAL D O 1
ATOM 11970 N N . ILE D 1 213 ? 128.402 169.431 117.570 1.00 79.44 213 ILE D N 1
ATOM 11971 C CA . ILE D 1 213 ? 129.187 168.814 118.634 1.00 72.67 213 ILE D CA 1
ATOM 11972 C C . ILE D 1 213 ? 128.650 169.205 120.018 1.00 74.17 213 ILE D C 1
ATOM 11973 O O . ILE D 1 213 ? 128.356 168.331 120.830 1.00 76.34 213 ILE D O 1
ATOM 11975 N N . LYS D 1 214 ? 128.388 170.499 120.260 1.00 74.22 214 LYS D N 1
ATOM 11976 C CA . LYS D 1 214 ? 127.669 170.990 121.448 1.00 71.64 214 LYS D CA 1
ATOM 11977 C C . LYS D 1 214 ? 126.258 170.406 121.568 1.00 72.24 214 LYS D C 1
ATOM 11978 O O . LYS D 1 214 ? 125.938 169.815 122.591 1.00 76.76 214 LYS D O 1
ATOM 11984 N N . MET D 1 215 ? 125.408 170.536 120.556 1.00 70.62 215 MET D N 1
ATOM 11985 C CA . MET D 1 215 ? 124.009 170.128 120.677 1.00 72.56 215 MET D CA 1
ATOM 11986 C C . MET D 1 215 ? 123.832 168.626 120.890 1.00 72.38 215 MET D C 1
ATOM 11987 O O . MET D 1 215 ? 122.934 168.213 121.624 1.00 78.29 215 MET D O 1
ATOM 11989 N N . ASN D 1 216 ? 124.694 167.789 120.313 1.00 72.16 216 ASN D N 1
ATOM 11990 C CA . ASN D 1 216 ? 124.623 166.342 120.497 1.00 73.96 216 ASN D CA 1
ATOM 11991 C C . ASN D 1 216 ? 125.091 165.893 121.889 1.00 78.42 216 ASN D C 1
ATOM 11992 O O . ASN D 1 216 ? 124.586 164.908 122.419 1.00 78.66 216 ASN D O 1
ATOM 11994 N N . TYR D 1 217 ? 126.015 166.627 122.520 1.00 78.77 217 TYR D N 1
ATOM 11995 C CA . TYR D 1 217 ? 126.502 166.314 123.864 1.00 71.60 217 TYR D CA 1
ATOM 11996 C C . TYR D 1 217 ? 125.462 166.620 124.941 1.00 70.93 217 TYR D C 1
ATOM 11997 O O . TYR D 1 217 ? 125.235 165.798 125.827 1.00 73.19 217 TYR D O 1
ATOM 12006 N N . LEU D 1 218 ? 124.763 167.751 124.822 1.00 73.75 218 LEU D N 1
ATOM 12007 C CA . LEU D 1 218 ? 123.633 168.133 125.683 1.00 72.64 218 LEU D CA 1
ATOM 12008 C C . LEU D 1 218 ? 122.480 167.136 125.604 1.00 72.05 218 LEU D C 1
ATOM 12009 O O . LEU D 1 218 ? 121.882 166.809 126.624 1.00 76.48 218 LEU D O 1
ATOM 12014 N N . LYS D 1 219 ? 122.163 166.620 124.423 1.00 69.00 219 LYS D N 1
ATOM 12015 C CA . LYS D 1 219 ? 121.123 165.606 124.252 1.00 71.46 219 LYS D CA 1
ATOM 12016 C C . LYS D 1 219 ? 121.519 164.203 124.742 1.00 81.10 219 LYS D C 1
ATOM 12017 O O . LYS D 1 219 ? 120.689 163.291 124.732 1.00 88.16 219 LYS D O 1
ATOM 12019 N N . SER D 1 220 ? 122.768 164.008 125.169 1.00 80.19 220 SER D N 1
ATOM 12020 C CA . SER D 1 220 ? 123.308 162.726 125.594 1.00 76.79 220 SER D CA 1
ATOM 12021 C C . SER D 1 220 ? 123.964 162.812 126.976 1.00 78.73 220 SER D C 1
ATOM 12022 O O . SER D 1 220 ? 123.279 162.878 127.994 1.00 80.96 220 SER D O 1
ATOM 12024 N N . TRP D 1 221 ? 125.291 162.781 127.040 1.00 75.67 221 TRP D N 1
ATOM 12025 C CA . TRP D 1 221 ? 126.038 162.526 128.265 1.00 70.32 221 TRP D CA 1
ATOM 12026 C C . TRP D 1 221 ? 126.351 163.736 129.135 1.00 71.74 221 TRP D C 1
ATOM 12027 O O . TRP D 1 221 ? 126.847 163.554 130.243 1.00 76.44 221 TRP D O 1
ATOM 12038 N N . PHE D 1 222 ? 126.061 164.959 128.702 1.00 69.40 222 PHE D N 1
ATOM 12039 C CA . PHE D 1 222 ? 126.482 166.145 129.442 1.00 67.65 222 PHE D CA 1
ATOM 12040 C C . PHE D 1 222 ? 125.980 166.180 130.888 1.00 72.23 222 PHE D C 1
ATOM 12041 O O . PHE D 1 222 ? 126.752 166.523 131.769 1.00 77.19 222 PHE D O 1
ATOM 12049 N N . VAL D 1 223 ? 124.721 165.822 131.167 1.00 71.51 223 VAL D N 1
ATOM 12050 C CA . VAL D 1 223 ? 124.189 165.921 132.540 1.00 70.77 223 VAL D CA 1
ATOM 12051 C C . VAL D 1 223 ? 124.889 164.960 133.507 1.00 72.81 223 VAL D C 1
ATOM 12052 O O . VAL D 1 223 ? 125.299 165.372 134.586 1.00 77.27 223 VAL D O 1
ATOM 12056 N N . VAL D 1 224 ? 125.131 163.713 133.093 1.00 70.87 224 VAL D N 1
ATOM 12057 C CA . VAL D 1 224 ? 125.883 162.699 133.858 1.00 65.27 224 VAL D CA 1
ATOM 12058 C C . VAL D 1 224 ? 127.353 163.075 134.002 1.00 66.48 224 VAL D C 1
ATOM 12059 O O . VAL D 1 224 ? 127.931 162.917 135.077 1.00 71.95 224 VAL D O 1
ATOM 12063 N N . ASP D 1 225 ? 127.972 163.618 132.961 1.00 65.44 225 ASP D N 1
ATOM 12064 C CA . ASP D 1 225 ? 129.351 164.095 133.014 1.00 68.66 225 ASP D CA 1
ATOM 12065 C C . ASP D 1 225 ? 129.495 165.359 133.871 1.00 71.41 225 ASP D C 1
ATOM 12066 O O . ASP D 1 225 ? 130.517 165.525 134.526 1.00 77.15 225 ASP D O 1
ATOM 12071 N N . PHE D 1 226 ? 128.495 166.238 133.924 1.00 68.48 226 PHE D N 1
ATOM 12072 C CA . PHE D 1 226 ? 128.528 167.456 134.728 1.00 69.18 226 PHE D CA 1
ATOM 12073 C C . PHE D 1 226 ? 128.435 167.154 136.224 1.00 72.82 226 PHE D C 1
ATOM 12074 O O . PHE D 1 226 ? 129.349 167.499 136.970 1.00 75.87 226 PHE D O 1
ATOM 12082 N N . ILE D 1 227 ? 127.392 166.449 136.676 1.00 70.32 227 ILE D N 1
ATOM 12083 C CA . ILE D 1 227 ? 127.183 166.148 138.104 1.00 70.25 227 ILE D CA 1
ATOM 12084 C C . ILE D 1 227 ? 128.249 165.228 138.712 1.00 69.91 227 ILE D C 1
ATOM 12085 O O . ILE D 1 227 ? 128.381 165.166 139.928 1.00 73.31 227 ILE D O 1
ATOM 12090 N N . SER D 1 228 ? 129.051 164.550 137.898 1.00 69.22 228 SER D N 1
ATOM 12091 C CA . SER D 1 228 ? 130.228 163.804 138.348 1.00 68.92 228 SER D CA 1
ATOM 12092 C C . SER D 1 228 ? 131.548 164.552 138.195 1.00 67.14 228 SER D C 1
ATOM 12093 O O . SER D 1 228 ? 132.580 164.076 138.653 1.00 67.63 228 SER D O 1
ATOM 12096 N N . SER D 1 229 ? 131.542 165.732 137.587 1.00 70.19 229 SER D N 1
ATOM 12097 C CA . SER D 1 229 ? 132.719 166.578 137.422 1.00 70.74 229 SER D CA 1
ATOM 12098 C C . SER D 1 229 ? 132.861 167.608 138.543 1.00 75.28 229 SER D C 1
ATOM 12099 O O . SER D 1 229 ? 133.922 167.719 139.150 1.00 77.08 229 SER D O 1
ATOM 12102 N N . ILE D 1 230 ? 131.787 168.332 138.869 1.00 76.10 230 ILE D N 1
ATOM 12103 C CA . ILE D 1 230 ? 131.816 169.380 139.905 1.00 76.38 230 ILE D CA 1
ATOM 12104 C C . ILE D 1 230 ? 131.855 168.808 141.334 1.00 82.95 230 ILE D C 1
ATOM 12105 O O . ILE D 1 230 ? 131.293 167.744 141.590 1.00 83.11 230 ILE D O 1
ATOM 12110 N N . PRO D 1 231 ? 132.471 169.507 142.306 1.00 83.62 231 PRO D N 1
ATOM 12111 C CA . PRO D 1 231 ? 132.513 169.087 143.706 1.00 81.56 231 PRO D CA 1
ATOM 12112 C C . PRO D 1 231 ? 131.199 169.387 144.450 1.00 83.21 231 PRO D C 1
ATOM 12113 O O . PRO D 1 231 ? 131.136 170.270 145.306 1.00 87.61 231 PRO D O 1
ATOM 12117 N N . VAL D 1 232 ? 130.124 168.666 144.125 1.00 80.20 232 VAL D N 1
ATOM 12118 C CA . VAL D 1 232 ? 128.763 168.871 144.667 1.00 82.22 232 VAL D CA 1
ATOM 12119 C C . VAL D 1 232 ? 128.708 168.834 146.196 1.00 85.12 232 VAL D C 1
ATOM 12120 O O . VAL D 1 232 ? 127.972 169.595 146.813 1.00 88.44 232 VAL D O 1
ATOM 12124 N N . ASP D 1 233 ? 129.502 167.975 146.824 1.00 83.52 233 ASP D N 1
ATOM 12125 C CA . ASP D 1 233 ? 129.615 167.894 148.276 1.00 79.25 233 ASP D CA 1
ATOM 12126 C C . ASP D 1 233 ? 130.274 169.140 148.883 1.00 82.84 233 ASP D C 1
ATOM 12127 O O . ASP D 1 233 ? 129.808 169.616 149.910 1.00 88.83 233 ASP D O 1
ATOM 12132 N N . TYR D 1 234 ? 131.315 169.706 148.276 1.00 82.17 234 TYR D N 1
ATOM 12133 C CA . TYR D 1 234 ? 131.964 170.903 148.815 1.00 82.08 234 TYR D CA 1
ATOM 12134 C C . TYR D 1 234 ? 131.127 172.167 148.611 1.00 86.26 234 TYR D C 1
ATOM 12135 O O . TYR D 1 234 ? 131.046 172.979 149.529 1.00 92.54 234 TYR D O 1
ATOM 12144 N N . ILE D 1 235 ? 130.441 172.342 147.476 1.00 84.85 235 ILE D N 1
ATOM 12145 C CA . ILE D 1 235 ? 129.582 173.525 147.312 1.00 87.35 235 ILE D CA 1
ATOM 12146 C C . ILE D 1 235 ? 128.373 173.469 148.253 1.00 88.64 235 ILE D C 1
ATOM 12147 O O . ILE D 1 235 ? 127.998 174.489 148.824 1.00 92.40 235 ILE D O 1
ATOM 12152 N N . PHE D 1 236 ? 127.814 172.281 148.497 1.00 87.83 236 PHE D N 1
ATOM 12153 C CA . PHE D 1 236 ? 126.742 172.068 149.473 1.00 87.36 236 PHE D CA 1
ATOM 12154 C C . PHE D 1 236 ? 127.198 172.368 150.901 1.00 89.68 236 PHE D C 1
ATOM 12155 O O . PHE D 1 236 ? 126.492 173.038 151.651 1.00 93.14 236 PHE D O 1
ATOM 12163 N N . LEU D 1 237 ? 128.398 171.927 151.275 1.00 89.90 237 LEU D N 1
ATOM 12164 C CA . LEU D 1 237 ? 128.994 172.213 152.573 1.00 88.86 237 LEU D CA 1
ATOM 12165 C C . LEU D 1 237 ? 129.196 173.717 152.790 1.00 93.82 237 LEU D C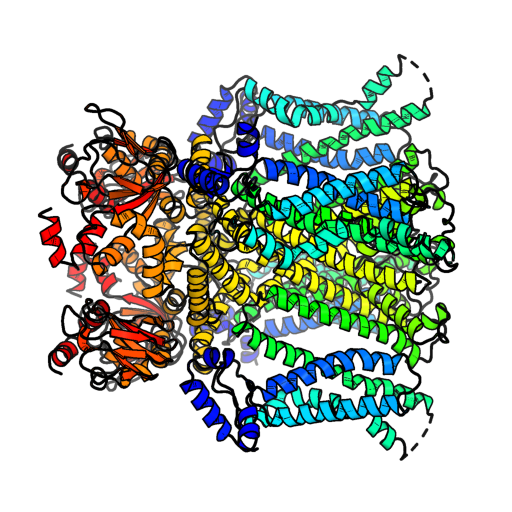 1
ATOM 12166 O O . LEU D 1 237 ? 128.866 174.228 153.857 1.00 98.74 237 LEU D O 1
ATOM 12171 N N . ILE D 1 238 ? 129.660 174.446 151.770 1.00 93.19 238 ILE D N 1
ATOM 12172 C CA . ILE D 1 238 ? 129.784 175.908 151.814 1.00 92.83 238 ILE D CA 1
ATOM 12173 C C . ILE D 1 238 ? 128.406 176.576 151.940 1.00 93.57 238 ILE D C 1
ATOM 12174 O O . ILE D 1 238 ? 128.231 177.440 152.793 1.00 96.31 238 ILE D O 1
ATOM 12179 N N . VAL D 1 239 ? 127.405 176.146 151.166 1.00 90.33 239 VAL D N 1
ATOM 12180 C CA . VAL D 1 239 ? 126.016 176.621 151.301 1.00 90.66 239 VAL D CA 1
ATOM 12181 C C . VAL D 1 239 ? 125.439 176.377 152.702 1.00 96.34 239 VAL D C 1
ATOM 12182 O O . VAL D 1 239 ? 124.693 177.215 153.205 1.00 102.54 239 VAL D O 1
ATOM 12186 N N . GLU D 1 240 ? 125.823 175.293 153.384 1.00 96.54 240 GLU D N 1
ATOM 12187 C CA . GLU D 1 240 ? 125.447 175.050 154.783 1.00 96.72 240 GLU D CA 1
ATOM 12188 C C . GLU D 1 240 ? 126.050 176.066 155.764 1.00 98.18 240 GLU D C 1
ATOM 12189 O O . GLU D 1 240 ? 125.421 176.386 156.777 1.00 100.52 240 GLU D O 1
ATOM 12191 N N . LYS D 1 241 ? 127.227 176.632 155.480 1.00 95.89 241 LYS D N 1
ATOM 12192 C CA . LYS D 1 241 ? 127.819 177.751 156.242 1.00 95.89 241 LYS D CA 1
ATOM 12193 C C . LYS D 1 241 ? 127.169 179.097 155.871 1.00 99.61 241 LYS D C 1
ATOM 12194 O O . LYS D 1 241 ? 127.845 180.073 155.539 1.00 101.31 241 LYS D O 1
ATOM 12200 N N . GLY D 1 242 ? 125.842 179.132 155.931 1.00 101.13 242 GLY D N 1
ATOM 12201 C CA . GLY D 1 242 ? 125.094 180.332 155.609 1.00 100.15 242 GLY D CA 1
ATOM 12202 C C . GLY D 1 242 ? 123.659 180.034 155.220 1.00 98.73 242 GLY D C 1
ATOM 12203 O O . GLY D 1 242 ? 122.991 179.220 155.856 1.00 93.89 242 GLY D O 1
ATOM 12204 N N . ARG D 1 252 ? 122.347 169.421 163.124 1.00 77.60 252 ARG D N 1
ATOM 12205 C CA . ARG D 1 252 ? 123.630 169.205 163.821 1.00 81.12 252 ARG D CA 1
ATOM 12206 C C . ARG D 1 252 ? 124.661 168.586 162.897 1.00 84.21 252 ARG D C 1
ATOM 12207 O O . ARG D 1 252 ? 124.302 167.920 161.924 1.00 87.35 252 ARG D O 1
ATOM 12209 N N . ALA D 1 253 ? 125.953 168.764 163.187 1.00 80.99 253 ALA D N 1
ATOM 12210 C CA . ALA D 1 253 ? 127.053 168.410 162.289 1.00 84.86 253 ALA D CA 1
ATOM 12211 C C . ALA D 1 253 ? 127.024 166.950 161.809 1.00 85.35 253 ALA D C 1
ATOM 12212 O O . ALA D 1 253 ? 127.252 166.689 160.630 1.00 86.16 253 ALA D O 1
ATOM 12214 N N . LEU D 1 254 ? 126.683 166.002 162.683 1.00 80.32 254 LEU D N 1
ATOM 12215 C CA . LEU D 1 254 ? 126.701 164.569 162.392 1.00 81.87 254 LEU D CA 1
ATOM 12216 C C . LEU D 1 254 ? 125.617 164.110 161.402 1.00 81.40 254 LEU D C 1
ATOM 12217 O O . LEU D 1 254 ? 125.725 163.018 160.862 1.00 86.28 254 LEU D O 1
ATOM 12222 N N . ARG D 1 255 ? 124.587 164.905 161.119 1.00 75.99 255 ARG D N 1
ATOM 12223 C CA . ARG D 1 255 ? 123.673 164.633 160.006 1.00 78.06 255 ARG D CA 1
ATOM 12224 C C . ARG D 1 255 ? 124.231 165.147 158.672 1.00 82.45 255 ARG D C 1
ATOM 12225 O O . ARG D 1 255 ? 124.123 164.475 157.649 1.00 86.18 255 ARG D O 1
ATOM 12227 N N . ILE D 1 256 ? 124.898 166.305 158.673 1.00 81.59 256 ILE D N 1
ATOM 12228 C CA . ILE D 1 256 ? 125.522 166.902 157.485 1.00 81.52 256 ILE D CA 1
ATOM 12229 C C . ILE D 1 256 ? 126.751 166.111 157.038 1.00 79.70 256 ILE D C 1
ATOM 12230 O O . ILE D 1 256 ? 126.915 165.808 155.857 1.00 81.70 256 ILE D O 1
ATOM 12235 N N . VAL D 1 257 ? 127.598 165.697 157.977 1.00 78.08 257 VAL D N 1
ATOM 12236 C CA . VAL D 1 257 ? 128.760 164.843 157.694 1.00 78.32 257 VAL D CA 1
ATOM 12237 C C . VAL D 1 257 ? 128.343 163.475 157.141 1.00 77.31 257 VAL D C 1
ATOM 12238 O O . VAL D 1 257 ? 129.086 162.895 156.363 1.00 79.06 257 VAL D O 1
ATOM 12242 N N . ARG D 1 258 ? 127.089 163.125 157.285 1.00 73.00 258 ARG D N 1
ATOM 12243 C CA . ARG D 1 258 ? 126.622 161.879 156.737 1.00 71.26 258 ARG D CA 1
ATOM 12244 C C . ARG D 1 258 ? 125.884 162.050 155.452 1.00 73.51 258 ARG D C 1
ATOM 12245 O O . ARG D 1 258 ? 126.019 161.277 154.564 1.00 76.39 258 ARG D O 1
ATOM 12253 N N . PHE D 1 259 ? 125.093 163.059 155.333 1.00 74.62 259 PHE D N 1
ATOM 12254 C CA . PHE D 1 259 ? 124.450 163.375 154.053 1.00 76.22 259 PHE D CA 1
ATOM 12255 C C . PHE D 1 259 ? 125.442 163.784 152.956 1.00 72.98 259 PHE D C 1
ATOM 12256 O O . PHE D 1 259 ? 125.295 163.376 151.808 1.00 75.50 259 PHE D O 1
ATOM 12264 N N . THR D 1 260 ? 126.510 164.513 153.287 1.00 67.35 260 THR D N 1
ATOM 12265 C CA . THR D 1 260 ? 127.568 164.802 152.311 1.00 66.99 260 THR D CA 1
ATOM 12266 C C . THR D 1 260 ? 128.271 163.547 151.792 1.00 68.48 260 THR D C 1
ATOM 12267 O O . THR D 1 260 ? 128.671 163.556 150.635 1.00 72.40 260 THR D O 1
ATOM 12271 N N . LYS D 1 261 ? 128.374 162.440 152.546 1.00 66.79 261 LYS D N 1
ATOM 12272 C CA . LYS D 1 261 ? 128.965 161.190 152.027 1.00 62.65 261 LYS D CA 1
ATOM 12273 C C . LYS D 1 261 ? 128.181 160.636 150.855 1.00 60.79 261 LYS D C 1
ATOM 12274 O O . LYS D 1 261 ? 128.788 160.235 149.873 1.00 63.64 261 LYS D O 1
ATOM 12280 N N . ILE D 1 262 ? 126.857 160.676 150.910 1.00 59.64 262 ILE D N 1
ATOM 12281 C CA . ILE D 1 262 ? 125.995 160.237 149.810 1.00 59.67 262 ILE D CA 1
ATOM 12282 C C . ILE D 1 262 ? 126.175 161.120 148.575 1.00 64.07 262 ILE D C 1
ATOM 12283 O O . ILE D 1 262 ? 126.314 160.593 147.477 1.00 66.02 262 ILE D O 1
ATOM 12288 N N . LEU D 1 263 ? 126.253 162.443 148.728 1.00 65.53 263 LEU D N 1
ATOM 12289 C CA . LEU D 1 263 ? 126.558 163.358 147.625 1.00 62.06 263 LEU D CA 1
ATOM 12290 C C . LEU D 1 263 ? 127.961 163.134 147.061 1.00 61.13 263 LEU D C 1
ATOM 12291 O O . LEU D 1 263 ? 128.191 163.263 145.865 1.00 66.69 263 LEU D O 1
ATOM 12296 N N . SER D 1 264 ? 128.918 162.780 147.908 1.00 60.03 264 SER D N 1
ATOM 12297 C CA . SER D 1 264 ? 130.312 162.598 147.525 1.00 57.89 264 SER D CA 1
ATOM 12298 C C . SER D 1 264 ? 130.508 161.422 146.567 1.00 58.40 264 SER D C 1
ATOM 12299 O O . SER D 1 264 ? 131.377 161.474 145.699 1.00 65.38 264 SER D O 1
ATOM 12302 N N . LEU D 1 265 ? 129.632 160.416 146.646 1.00 57.07 265 LEU D N 1
ATOM 12303 C CA . LEU D 1 265 ? 129.531 159.275 145.738 1.00 57.07 265 LEU D CA 1
ATOM 12304 C C . LEU D 1 265 ? 128.899 159.583 144.372 1.00 60.83 265 LEU D C 1
ATOM 12305 O O . LEU D 1 265 ? 128.925 158.716 143.505 1.00 64.83 265 LEU D O 1
ATOM 12310 N N . LEU D 1 266 ? 128.417 160.796 144.087 1.00 60.73 266 LEU D N 1
ATOM 12311 C CA . LEU D 1 266 ? 128.054 161.173 142.710 1.00 60.01 266 LEU D CA 1
ATOM 12312 C C . LEU D 1 266 ? 129.253 161.083 141.762 1.00 59.79 266 LEU D C 1
ATOM 12313 O O . LEU D 1 266 ? 129.085 160.860 140.569 1.00 63.54 266 LEU D O 1
ATOM 12318 N N . ARG D 1 267 ? 130.476 161.169 142.288 1.00 55.38 267 ARG D N 1
ATOM 12319 C CA . ARG D 1 267 ? 131.713 160.923 141.545 1.00 52.45 267 ARG D CA 1
ATOM 12320 C C . ARG D 1 267 ? 131.800 159.532 140.928 1.00 56.32 267 ARG D C 1
ATOM 12321 O O . ARG D 1 267 ? 132.533 159.369 139.965 1.00 63.27 267 ARG D O 1
ATOM 12329 N N . LEU D 1 268 ? 131.056 158.530 141.401 1.00 53.33 268 LEU D N 1
ATOM 12330 C CA . LEU D 1 268 ? 131.105 157.186 140.824 1.00 54.11 268 LEU D CA 1
ATOM 12331 C C . LEU D 1 268 ? 130.538 157.129 139.405 1.00 58.49 268 LEU D C 1
ATOM 12332 O O . LEU D 1 268 ? 130.874 156.215 138.660 1.00 61.66 268 LEU D O 1
ATOM 12337 N N . LEU D 1 269 ? 129.743 158.113 138.976 1.00 57.68 269 LEU D N 1
ATOM 12338 C CA . LEU D 1 269 ? 129.236 158.196 137.606 1.00 54.50 269 LEU D CA 1
ATOM 12339 C C . LEU D 1 269 ? 130.325 158.495 136.562 1.00 57.91 269 LEU D C 1
ATOM 12340 O O . LEU D 1 269 ? 130.067 158.337 135.369 1.00 67.15 269 LEU D O 1
ATOM 12345 N N . ARG D 1 270 ? 131.558 158.621 137.038 1.00 53.49 270 ARG D N 1
ATOM 12346 C CA . ARG D 1 270 ? 132.703 158.760 136.155 1.00 53.37 270 ARG D CA 1
ATOM 12347 C C . ARG D 1 270 ? 132.804 157.443 135.362 1.00 57.97 270 ARG D C 1
ATOM 12348 O O . ARG D 1 270 ? 133.295 157.439 134.232 1.00 65.51 270 ARG D O 1
ATOM 12356 N N . LEU D 1 271 ? 132.360 156.336 135.974 1.00 54.89 271 LEU D N 1
ATOM 12357 C CA . LEU D 1 271 ? 132.321 155.027 135.339 1.00 56.21 271 LEU D CA 1
ATOM 12358 C C . LEU D 1 271 ? 131.747 155.086 133.923 1.00 60.13 271 LEU D C 1
ATOM 12359 O O . LEU D 1 271 ? 132.224 154.376 133.047 1.00 64.43 271 LEU D O 1
ATOM 12364 N N . SER D 1 272 ? 130.774 155.956 133.658 1.00 59.19 272 SER D N 1
ATOM 12365 C CA . SER D 1 272 ? 130.214 156.104 132.316 1.00 58.98 272 SER D CA 1
ATOM 12366 C C . SER D 1 272 ? 131.263 156.582 131.312 1.00 62.05 272 SER D C 1
ATOM 12367 O O . SER D 1 272 ? 131.377 155.995 130.240 1.00 66.16 272 SER D O 1
ATOM 12370 N N . ARG D 1 273 ? 132.108 157.556 131.661 1.00 60.00 273 ARG D N 1
ATOM 12371 C CA . ARG D 1 273 ? 133.262 157.938 130.844 1.00 58.22 273 ARG D CA 1
ATOM 12372 C C . ARG D 1 273 ? 134.265 156.815 130.685 1.00 59.35 273 ARG D C 1
ATOM 12373 O O . ARG D 1 273 ? 134.741 156.618 129.580 1.00 64.94 273 ARG D O 1
ATOM 12381 N N . LEU D 1 274 ? 134.560 156.046 131.724 1.00 56.59 274 LEU D N 1
ATOM 12382 C CA . LEU D 1 274 ? 135.465 154.909 131.622 1.00 55.41 274 LEU D CA 1
ATOM 12383 C C . LEU D 1 274 ? 134.953 153.889 130.601 1.00 60.47 274 LEU D C 1
ATOM 12384 O O . LEU D 1 274 ? 135.703 153.475 129.733 1.00 65.66 274 LEU D O 1
ATOM 12389 N N . ILE D 1 275 ? 133.670 153.543 130.631 1.00 59.44 275 ILE D N 1
ATOM 12390 C CA . ILE D 1 275 ? 133.054 152.601 129.686 1.00 57.49 275 ILE D CA 1
ATOM 12391 C C . ILE D 1 275 ? 133.086 153.159 128.258 1.00 63.86 275 ILE D C 1
ATOM 12392 O O . ILE D 1 275 ? 133.545 152.485 127.339 1.00 68.89 275 ILE D O 1
ATOM 12397 N N . ARG D 1 276 ? 132.677 154.416 128.071 1.00 60.80 276 ARG D N 1
ATOM 12398 C CA . ARG D 1 276 ? 132.693 155.116 126.784 1.00 57.66 276 ARG D CA 1
ATOM 12399 C C . ARG D 1 276 ? 134.087 155.235 126.186 1.00 62.45 276 ARG D C 1
ATOM 12400 O O . ARG D 1 276 ? 134.284 154.866 125.037 1.00 70.17 276 ARG D O 1
ATOM 12408 N N . TYR D 1 277 ? 135.069 155.714 126.938 1.00 59.34 277 TYR D N 1
ATOM 12409 C CA . TYR D 1 277 ? 136.416 155.919 126.427 1.00 59.48 277 TYR D CA 1
ATOM 12410 C C . TYR D 1 277 ? 137.143 154.589 126.202 1.00 63.21 277 TYR D C 1
ATOM 12411 O O . TYR D 1 277 ? 137.888 154.480 125.240 1.00 71.36 277 TYR D O 1
ATOM 12420 N N . ILE D 1 278 ? 136.895 153.540 126.996 1.00 62.10 278 ILE D N 1
ATOM 12421 C CA . ILE D 1 278 ? 137.400 152.197 126.688 1.00 60.21 278 ILE D CA 1
ATOM 12422 C C . ILE D 1 278 ? 136.832 151.707 125.355 1.00 66.45 278 ILE D C 1
ATOM 12423 O O . ILE D 1 278 ? 137.602 151.296 124.494 1.00 71.30 278 ILE D O 1
ATOM 12428 N N . HIS D 1 279 ? 135.521 151.797 125.127 1.00 67.87 279 HIS D N 1
ATOM 12429 C CA . HIS D 1 279 ? 134.913 151.341 123.876 1.00 67.93 279 HIS D CA 1
ATOM 12430 C C . HIS D 1 279 ? 135.485 152.067 122.659 1.00 72.45 279 HIS D C 1
ATOM 12431 O O . HIS D 1 279 ? 135.827 151.420 121.672 1.00 79.92 279 HIS D O 1
ATOM 12438 N N . GLN D 1 280 ? 135.663 153.387 122.726 1.00 69.77 280 GLN D N 1
ATOM 12439 C CA . GLN D 1 280 ? 136.216 154.164 121.618 1.00 68.03 280 GLN D CA 1
ATOM 12440 C C . GLN D 1 280 ? 137.638 153.766 121.254 1.00 67.75 280 GLN D C 1
ATOM 12441 O O . GLN D 1 280 ? 137.954 153.707 120.070 1.00 76.13 280 GLN D O 1
ATOM 12447 N N . TRP D 1 281 ? 138.499 153.472 122.220 1.00 65.69 281 TRP D N 1
ATOM 12448 C CA . TRP D 1 281 ? 139.864 153.064 121.917 1.00 68.35 281 TRP D CA 1
ATOM 12449 C C . TRP D 1 281 ? 139.998 151.601 121.535 1.00 73.84 281 TRP D C 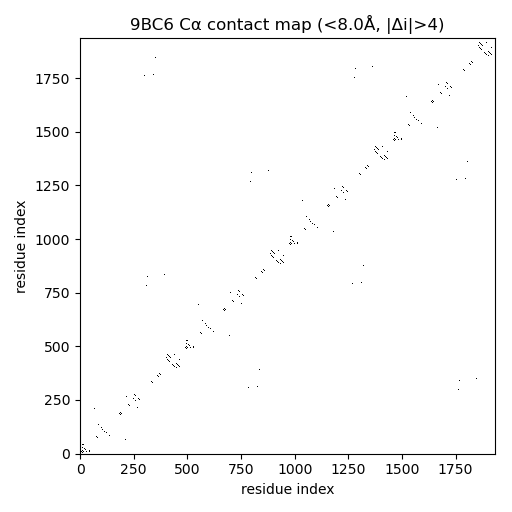1
ATOM 12450 O O . TRP D 1 281 ? 140.885 151.262 120.763 1.00 83.34 281 TRP D O 1
ATOM 12461 N N . GLU D 1 282 ? 139.085 150.736 121.946 1.00 73.85 282 GLU D N 1
ATOM 12462 C CA . GLU D 1 282 ? 139.030 149.374 121.429 1.00 75.79 282 GLU D CA 1
ATOM 12463 C C . GLU D 1 282 ? 138.597 149.309 119.968 1.00 78.20 282 GLU D C 1
ATOM 12464 O O . GLU D 1 282 ? 139.198 148.575 119.197 1.00 84.84 282 GLU D O 1
ATOM 12470 N N . GLU D 1 283 ? 137.632 150.114 119.542 1.00 77.48 283 GLU D N 1
ATOM 12471 C CA . GLU D 1 283 ? 137.255 150.204 118.134 1.00 79.66 283 GLU D CA 1
ATOM 12472 C C . GLU D 1 283 ? 138.428 150.669 117.260 1.00 82.44 283 GLU D C 1
ATOM 12473 O O . GLU D 1 283 ? 138.634 150.140 116.172 1.00 89.50 283 GLU D O 1
ATOM 12479 N N . ILE D 1 284 ? 139.259 151.581 117.762 1.00 81.01 284 ILE D N 1
ATOM 12480 C CA . ILE D 1 284 ? 140.474 152.037 117.085 1.00 80.06 284 ILE D CA 1
ATOM 12481 C C . ILE D 1 284 ? 141.575 150.962 117.094 1.00 80.50 284 ILE D C 1
ATOM 12482 O O . ILE D 1 284 ? 142.156 150.668 116.051 1.00 84.50 284 ILE D O 1
ATOM 12487 N N . PHE D 1 285 ? 141.872 150.320 118.223 1.00 79.23 285 PHE D N 1
ATOM 12488 C CA . PHE D 1 285 ? 142.889 149.269 118.260 1.00 81.93 285 PHE D CA 1
ATOM 12489 C C . PHE D 1 285 ? 142.484 147.998 117.497 1.00 87.27 285 PHE D C 1
ATOM 12490 O O . PHE D 1 285 ? 143.357 147.313 116.967 1.00 92.61 285 PHE D O 1
ATOM 12498 N N . HIS D 1 286 ? 141.192 147.701 117.340 1.00 89.40 286 HIS D N 1
ATOM 12499 C CA . HIS D 1 286 ? 140.732 146.614 116.477 1.00 88.00 286 HIS D CA 1
ATOM 12500 C C . HIS D 1 286 ? 141.168 146.815 115.029 1.00 89.19 286 HIS D C 1
ATOM 12501 O O . HIS D 1 286 ? 141.774 145.912 114.462 1.00 92.37 286 HIS D O 1
ATOM 12508 N N . MET D 1 287 ? 140.954 147.998 114.441 1.00 90.04 287 MET D N 1
ATOM 12509 C CA . MET D 1 287 ? 141.457 148.301 113.097 1.00 89.09 287 MET D CA 1
ATOM 12510 C C . MET D 1 287 ? 142.905 148.806 113.081 1.00 89.20 287 MET D C 1
ATOM 12511 O O . MET D 1 287 ? 143.280 149.624 112.250 1.00 89.48 287 MET D O 1
ATOM 12516 N N . THR D 1 288 ? 143.732 148.294 113.992 1.00 91.37 288 THR D N 1
ATOM 12517 C CA . THR D 1 288 ? 145.165 148.594 114.081 1.00 92.60 288 THR D CA 1
ATOM 12518 C C . THR D 1 288 ? 146.020 147.352 114.382 1.00 94.12 288 THR D C 1
ATOM 12519 O O . THR D 1 288 ? 147.080 147.209 113.776 1.00 97.05 288 THR D O 1
ATOM 12523 N N . TYR D 1 289 ? 145.610 146.449 115.285 1.00 93.63 289 TYR D N 1
ATOM 12524 C CA . TYR D 1 289 ? 146.551 145.535 115.958 1.00 94.89 289 TYR D CA 1
ATOM 12525 C C . TYR D 1 289 ? 146.194 144.041 115.951 1.00 99.30 289 TYR D C 1
ATOM 12526 O O . TYR D 1 289 ? 146.876 143.272 116.627 1.00 103.66 289 TYR D O 1
ATOM 12535 N N . ASP D 1 290 ? 145.186 143.598 115.188 1.00 98.24 290 ASP D N 1
ATOM 12536 C CA . ASP D 1 290 ? 144.824 142.174 115.044 1.00 101.70 290 ASP D CA 1
ATOM 12537 C C . ASP D 1 290 ? 144.443 141.485 116.376 1.00 101.33 290 ASP D C 1
ATOM 12538 O O . ASP D 1 290 ? 145.168 140.659 116.938 1.00 99.16 290 ASP D O 1
ATOM 12543 N N . LEU D 1 291 ? 143.284 141.871 116.907 1.00 100.64 291 LEU D N 1
ATOM 12544 C CA . LEU D 1 291 ? 142.776 141.481 118.228 1.00 98.71 291 LEU D CA 1
ATOM 12545 C C . LEU D 1 291 ? 141.717 140.368 118.105 1.00 96.14 291 LEU D C 1
ATOM 12546 O O . LEU D 1 291 ? 140.764 140.478 117.336 1.00 96.81 291 LEU D O 1
ATOM 12551 N N . ALA D 1 292 ? 141.834 139.322 118.923 1.00 93.93 292 ALA D N 1
ATOM 12552 C CA . ALA D 1 292 ? 140.745 138.378 119.156 1.00 91.71 292 ALA D CA 1
ATOM 12553 C C . ALA D 1 292 ? 139.646 139.052 120.008 1.00 90.75 292 ALA D C 1
ATOM 12554 O O . ALA D 1 292 ? 139.899 139.444 121.145 1.00 90.94 292 ALA D O 1
ATOM 12556 N N . SER D 1 293 ? 138.424 139.209 119.486 1.00 88.16 293 SER D N 1
ATOM 12557 C CA . SER D 1 293 ? 137.351 139.961 120.164 1.00 86.80 293 SER D CA 1
ATOM 12558 C C . SER D 1 293 ? 136.967 139.371 121.523 1.00 87.03 293 SER D C 1
ATOM 12559 O O . SER D 1 293 ? 136.759 140.115 122.481 1.00 89.77 293 SER D O 1
ATOM 12562 N N . ALA D 1 294 ? 136.931 138.046 121.653 1.00 83.18 294 ALA D N 1
ATOM 12563 C CA . ALA D 1 294 ? 136.553 137.391 122.903 1.00 82.36 294 ALA D CA 1
ATOM 12564 C C . ALA D 1 294 ? 137.590 137.603 124.019 1.00 82.12 294 ALA D C 1
ATOM 12565 O O . ALA D 1 294 ? 137.213 137.716 125.181 1.00 83.71 294 ALA D O 1
ATOM 12567 N N . VAL D 1 295 ? 138.881 137.733 123.685 1.00 76.03 295 VAL D N 1
ATOM 12568 C CA . VAL D 1 295 ? 139.942 138.009 124.668 1.00 74.09 295 VAL D CA 1
ATOM 12569 C C . VAL D 1 295 ? 139.796 139.412 125.225 1.00 81.44 295 VAL D C 1
ATOM 12570 O O . VAL D 1 295 ? 139.835 139.602 126.437 1.00 86.14 295 VAL D O 1
ATOM 12574 N N . VAL D 1 296 ? 139.564 140.392 124.353 1.00 79.15 296 VAL D N 1
ATOM 12575 C CA . VAL D 1 296 ? 139.342 141.793 124.729 1.00 78.97 296 VAL D CA 1
ATOM 12576 C C . VAL D 1 296 ? 138.131 141.929 125.654 1.00 76.05 296 VAL D C 1
ATOM 12577 O O . VAL D 1 296 ? 138.233 142.521 126.722 1.00 77.66 296 VAL D O 1
ATOM 12581 N N . ARG D 1 297 ? 137.001 141.311 125.305 1.00 75.83 297 ARG D N 1
ATOM 12582 C CA . ARG D 1 297 ? 135.772 141.330 126.114 1.00 76.58 297 ARG D CA 1
ATOM 12583 C C . ARG D 1 297 ? 135.905 140.597 127.449 1.00 79.15 297 ARG D C 1
ATOM 12584 O O . ARG D 1 297 ? 135.336 141.057 128.432 1.00 81.03 297 ARG D O 1
ATOM 12592 N N . ILE D 1 298 ? 136.697 139.529 127.532 1.00 78.17 298 ILE D N 1
ATOM 12593 C CA . ILE D 1 298 ? 137.035 138.867 128.797 1.00 74.05 298 ILE D CA 1
ATOM 12594 C C . ILE D 1 298 ? 137.771 139.810 129.745 1.00 73.15 298 ILE D C 1
ATOM 12595 O O . ILE D 1 298 ? 137.369 139.936 130.897 1.00 76.25 298 ILE D O 1
ATOM 12600 N N . PHE D 1 299 ? 138.808 140.515 129.296 1.00 70.57 299 PHE D N 1
ATOM 12601 C CA . PHE D 1 299 ? 139.591 141.361 130.201 1.00 72.28 299 PHE D CA 1
ATOM 12602 C C . PHE D 1 299 ? 138.853 142.618 130.667 1.00 70.87 299 PHE D C 1
ATOM 12603 O O . PHE D 1 299 ? 139.044 143.040 131.805 1.00 69.92 299 PHE D O 1
ATOM 12611 N N . ASN D 1 300 ? 137.952 143.168 129.853 1.00 71.15 300 ASN D N 1
ATOM 12612 C CA . ASN D 1 300 ? 137.040 144.235 130.258 1.00 70.93 300 ASN D CA 1
ATOM 12613 C C . ASN D 1 300 ? 136.065 143.799 131.349 1.00 68.47 300 ASN D C 1
ATOM 12614 O O . ASN D 1 300 ? 135.849 144.538 132.308 1.00 69.30 300 ASN D O 1
ATOM 12619 N N . LEU D 1 301 ? 135.493 142.598 131.222 1.00 66.83 301 LEU D N 1
ATOM 12620 C CA . LEU D 1 301 ? 134.597 142.034 132.215 1.00 61.11 301 LEU D CA 1
ATOM 12621 C C . LEU D 1 301 ? 135.319 141.732 133.531 1.00 60.31 301 LEU D C 1
ATOM 12622 O O . LEU D 1 301 ? 134.814 142.128 134.566 1.00 66.34 301 LEU D O 1
ATOM 12627 N N . ILE D 1 302 ? 136.510 141.136 133.529 1.00 57.73 302 ILE D N 1
ATOM 12628 C CA . ILE D 1 302 ? 137.291 140.915 134.756 1.00 58.03 302 ILE D CA 1
ATOM 12629 C C . ILE D 1 302 ? 137.541 142.231 135.510 1.00 61.10 302 ILE D C 1
ATOM 12630 O O . ILE D 1 302 ? 137.381 142.276 136.724 1.00 61.65 302 ILE D O 1
ATOM 12635 N N . GLY D 1 303 ? 137.883 143.317 134.811 1.00 63.59 303 GLY D N 1
ATOM 12636 C CA . GLY D 1 303 ? 138.083 144.619 135.433 1.00 56.48 303 GLY D CA 1
ATOM 12637 C C . GLY D 1 303 ? 136.810 145.152 136.082 1.00 56.64 303 GLY D C 1
ATOM 12638 O O . GLY D 1 303 ? 136.822 145.557 137.236 1.00 59.38 303 GLY D O 1
ATOM 12639 N N . MET D 1 304 ? 135.690 145.073 135.377 1.00 56.10 304 MET D N 1
ATOM 12640 C CA . MET D 1 304 ? 134.372 145.428 135.892 1.00 53.29 304 MET D CA 1
ATOM 12641 C C . MET D 1 304 ? 133.949 144.584 137.107 1.00 57.06 304 MET D C 1
ATOM 12642 O O . MET D 1 304 ? 133.453 145.138 138.078 1.00 60.63 304 MET D O 1
ATOM 12647 N N . LEU D 1 305 ? 134.172 143.269 137.113 1.00 54.51 305 LEU D N 1
ATOM 12648 C CA . LEU D 1 305 ? 133.825 142.386 138.228 1.00 50.66 305 LEU D CA 1
ATOM 12649 C C . LEU D 1 305 ? 134.609 142.719 139.490 1.00 52.80 305 LEU D C 1
ATOM 12650 O O . LEU D 1 305 ? 134.033 142.796 140.568 1.00 56.45 305 LEU D O 1
ATOM 12655 N N . LEU D 1 306 ? 135.915 142.943 139.367 1.00 51.38 306 LEU D N 1
ATOM 12656 C CA . LEU D 1 306 ? 136.753 143.350 140.495 1.00 47.48 306 LEU D CA 1
ATOM 12657 C C . LEU D 1 306 ? 136.301 144.692 141.068 1.00 47.55 306 LEU D C 1
ATOM 12658 O O . LEU D 1 306 ? 136.227 144.847 142.282 1.00 51.44 306 LEU D O 1
ATOM 12663 N N . LEU D 1 307 ? 135.939 145.646 140.216 1.00 46.49 307 LEU D N 1
ATOM 12664 C CA . LEU D 1 307 ? 135.429 146.943 140.634 1.00 42.97 307 LEU D CA 1
ATOM 12665 C C . LEU D 1 307 ? 134.068 146.843 141.332 1.00 45.92 307 LEU D C 1
ATOM 12666 O O . LEU D 1 307 ? 133.891 147.448 142.381 1.00 48.84 307 LEU D O 1
ATOM 12671 N N . LEU D 1 308 ? 133.127 146.049 140.823 1.00 46.94 308 LEU D N 1
ATOM 12672 C CA . LEU D 1 308 ? 131.835 145.831 141.468 1.00 43.89 308 LEU D CA 1
ATOM 12673 C C . LEU D 1 308 ? 131.989 145.173 142.832 1.00 46.75 308 LEU D C 1
ATOM 12674 O O . LEU D 1 308 ? 131.340 145.591 143.774 1.00 52.13 308 LEU D O 1
ATOM 12679 N N . CYS D 1 309 ? 132.872 144.188 142.966 1.00 46.89 309 CYS D N 1
ATOM 12680 C CA . CYS D 1 309 ? 133.185 143.562 144.237 1.00 45.94 309 CYS D CA 1
ATOM 12681 C C . CYS D 1 309 ? 133.777 144.553 145.243 1.00 46.00 309 CYS D C 1
ATOM 12682 O O . CYS D 1 309 ? 133.371 144.597 146.394 1.00 51.66 309 CYS D O 1
ATOM 12685 N N . HIS D 1 310 ? 134.686 145.414 144.798 1.00 45.19 310 HIS D N 1
ATOM 12686 C CA . HIS D 1 310 ? 135.264 146.493 145.588 1.00 41.21 310 HIS D CA 1
ATOM 12687 C C . HIS D 1 310 ? 134.226 147.504 146.077 1.00 43.50 310 HIS D C 1
ATOM 12688 O O . HIS D 1 310 ? 134.228 147.854 147.252 1.00 48.85 310 HIS D O 1
ATOM 12695 N N . TRP D 1 311 ? 133.318 147.958 145.218 1.00 42.01 311 TRP D N 1
ATOM 12696 C CA . TRP D 1 311 ? 132.234 148.858 145.590 1.00 40.96 311 TRP D CA 1
ATOM 12697 C C . TRP D 1 311 ? 131.188 148.215 146.482 1.00 43.00 311 TRP D C 1
ATOM 12698 O O . TRP D 1 311 ? 130.739 148.869 147.406 1.00 48.06 311 TRP D O 1
ATOM 12709 N N . ASP D 1 312 ? 130.813 146.960 146.264 1.00 44.46 312 ASP D N 1
ATOM 12710 C CA . ASP D 1 312 ? 129.968 146.211 147.190 1.00 43.91 312 ASP D CA 1
ATOM 12711 C C . ASP D 1 312 ? 130.654 146.072 148.551 1.00 46.64 312 ASP D C 1
ATOM 12712 O O . ASP D 1 312 ? 130.060 146.388 149.567 1.00 50.34 312 ASP D O 1
ATOM 12717 N N . GLY D 1 313 ? 131.951 145.787 148.593 1.00 47.05 313 GLY D N 1
ATOM 12718 C CA . GLY D 1 313 ? 132.741 145.822 149.811 1.00 44.32 313 GLY D CA 1
ATOM 12719 C C . GLY D 1 313 ? 132.625 147.137 150.569 1.00 44.66 313 GLY D C 1
ATOM 12720 O O . GLY D 1 313 ? 132.409 147.126 151.766 1.00 53.89 313 GLY D O 1
ATOM 12721 N N . CYS D 1 314 ? 132.687 148.284 149.901 1.00 44.53 314 CYS D N 1
ATOM 12722 C CA . CYS D 1 314 ? 132.448 149.571 150.542 1.00 39.42 314 CYS D CA 1
ATOM 12723 C C . CYS D 1 314 ? 130.995 149.723 150.996 1.00 40.40 314 CYS D C 1
ATOM 12724 O O . CYS D 1 314 ? 130.754 150.106 152.129 1.00 45.48 314 CYS D O 1
ATOM 12727 N N . LEU D 1 315 ? 130.015 149.356 150.171 1.00 42.00 315 LEU D N 1
ATOM 12728 C CA . LEU D 1 315 ? 128.598 149.379 150.516 1.00 39.63 315 LEU D CA 1
ATOM 12729 C C . LEU D 1 315 ? 128.242 148.542 151.758 1.00 42.77 315 LEU D C 1
ATOM 12730 O O . LEU D 1 315 ? 127.474 149.012 152.587 1.00 46.94 315 LEU D O 1
ATOM 12735 N N . GLN D 1 316 ? 128.827 147.355 151.940 1.00 45.57 316 GLN D N 1
ATOM 12736 C CA . GLN D 1 316 ? 128.621 146.508 153.123 1.00 44.74 316 GLN D CA 1
ATOM 12737 C C . GLN D 1 316 ? 128.908 147.248 154.423 1.00 46.68 316 GLN D C 1
ATOM 12738 O O . GLN D 1 316 ? 128.227 147.010 155.409 1.00 54.94 316 GLN D O 1
ATOM 12744 N N . PHE D 1 317 ? 129.906 148.121 154.457 1.00 44.69 317 PHE D N 1
ATOM 12745 C CA . PHE D 1 317 ? 130.271 148.912 155.622 1.00 40.58 317 PHE D CA 1
ATOM 12746 C C . PHE D 1 317 ? 129.603 150.292 155.656 1.00 43.99 317 PHE D C 1
ATOM 12747 O O . PHE D 1 317 ? 129.237 150.778 156.718 1.00 48.34 317 PHE D O 1
ATOM 12755 N N . LEU D 1 318 ? 129.391 150.924 154.505 1.00 43.57 318 LEU D N 1
ATOM 12756 C CA . LEU D 1 318 ? 128.789 152.242 154.408 1.00 42.68 318 LEU D CA 1
ATOM 12757 C C . LEU D 1 318 ? 127.373 152.292 154.964 1.00 44.71 318 LEU D C 1
ATOM 12758 O O . LEU D 1 318 ? 127.041 153.224 155.681 1.00 52.54 318 LEU D O 1
ATOM 12763 N N . VAL D 1 319 ? 126.525 151.312 154.674 1.00 42.63 319 VAL D N 1
ATOM 12764 C CA . VAL D 1 319 ? 125.144 151.330 155.163 1.00 38.91 319 VAL D CA 1
ATOM 12765 C C . VAL D 1 319 ? 125.062 151.232 156.698 1.00 45.90 319 VAL D C 1
ATOM 12766 O O . VAL D 1 319 ? 124.399 152.076 157.291 1.00 51.96 319 VAL D O 1
ATOM 12770 N N . PRO D 1 320 ? 125.783 150.328 157.391 1.00 44.77 320 PRO D N 1
ATOM 12771 C CA . PRO D 1 320 ? 126.018 150.431 158.828 1.00 44.62 320 PRO D CA 1
ATOM 12772 C C . PRO D 1 320 ? 126.562 151.779 159.309 1.00 47.88 320 PRO D C 1
ATOM 12773 O O . PRO D 1 320 ? 126.062 152.318 160.286 1.00 52.28 320 PRO D O 1
ATOM 12777 N N . LEU D 1 321 ? 127.564 152.353 158.645 1.00 48.22 321 LEU D N 1
ATOM 12778 C CA . LEU D 1 321 ? 128.159 153.626 159.041 1.00 47.35 321 LEU D CA 1
ATOM 12779 C C . LEU D 1 321 ? 127.148 154.771 159.041 1.00 49.56 321 LEU D C 1
ATOM 12780 O O . LEU D 1 321 ? 127.073 155.530 160.002 1.00 55.78 321 LEU D O 1
ATOM 12785 N N . LEU D 1 322 ? 126.332 154.893 157.997 1.00 48.33 322 LEU D N 1
ATOM 12786 C CA . LEU D 1 322 ? 125.316 155.937 157.907 1.00 47.89 322 LEU D CA 1
ATOM 12787 C C . LEU D 1 322 ? 124.208 155.782 158.948 1.00 54.51 322 LEU D C 1
ATOM 12788 O O . LEU D 1 322 ? 123.587 156.769 159.326 1.00 63.94 322 LEU D O 1
ATOM 12793 N N . GLN D 1 323 ? 123.986 154.580 159.463 1.00 52.62 323 GLN D N 1
ATOM 12794 C CA . GLN D 1 323 ? 123.087 154.289 160.577 1.00 49.89 323 GLN D CA 1
ATOM 12795 C C . GLN D 1 323 ? 123.780 154.360 161.948 1.00 51.74 323 GLN D C 1
ATOM 12796 O O . GLN D 1 323 ? 123.202 153.960 162.949 1.00 57.22 323 GLN D O 1
ATOM 12802 N N . ASP D 1 324 ? 125.012 154.858 162.025 1.00 50.95 324 ASP D N 1
ATOM 12803 C CA . ASP D 1 324 ? 125.814 154.944 163.243 1.00 50.59 324 ASP D CA 1
ATOM 12804 C C . ASP D 1 324 ? 126.105 153.598 163.917 1.00 52.42 324 ASP D C 1
ATOM 12805 O O . ASP D 1 324 ? 126.126 153.502 165.142 1.00 56.58 324 ASP D O 1
ATOM 12807 N N . PHE D 1 325 ? 126.339 152.548 163.131 1.00 53.42 325 PHE D N 1
ATOM 12808 C CA . PHE D 1 325 ? 126.639 151.188 163.587 1.00 49.65 325 PHE D CA 1
ATOM 12809 C C . PHE D 1 325 ? 125.633 150.669 164.626 1.00 50.17 325 PHE D C 1
ATOM 12810 O O . PHE D 1 325 ? 125.967 150.513 165.797 1.00 53.04 325 PHE D O 1
ATOM 12818 N N . PRO D 1 326 ? 124.384 150.388 164.232 1.00 48.34 326 PRO D N 1
ATOM 12819 C CA . PRO D 1 326 ? 123.383 149.887 165.146 1.00 47.93 326 PRO D CA 1
ATOM 12820 C C . PRO D 1 326 ? 123.789 148.529 165.735 1.00 51.88 326 PRO D C 1
ATOM 12821 O O . PRO D 1 326 ? 124.584 147.802 165.133 1.00 56.64 326 PRO D O 1
ATOM 12825 N N . PRO D 1 327 ? 123.271 148.144 166.905 1.00 49.92 327 PRO D N 1
ATOM 12826 C CA . PRO D 1 327 ? 123.770 146.994 167.648 1.00 49.80 327 PRO D CA 1
ATOM 12827 C C . PRO D 1 327 ? 123.492 145.641 166.990 1.00 52.05 327 PRO D C 1
ATOM 12828 O O . PRO D 1 327 ? 124.114 144.658 167.374 1.00 53.35 327 PRO D O 1
ATOM 12832 N N . ASP D 1 328 ? 122.592 145.564 166.012 1.00 52.05 328 ASP D N 1
ATOM 12833 C CA . ASP D 1 328 ? 122.256 144.352 165.265 1.00 49.98 328 ASP D CA 1
ATOM 12834 C C . ASP D 1 328 ? 122.948 144.210 163.899 1.00 54.96 328 ASP D C 1
ATOM 12835 O O . ASP D 1 328 ? 122.584 143.310 163.141 1.00 63.09 328 ASP D O 1
ATOM 12837 N N . CYS D 1 329 ? 123.901 145.078 163.534 1.00 50.60 329 CYS D N 1
ATOM 12838 C CA . CYS D 1 329 ? 124.640 144.969 162.269 1.00 49.18 329 CYS D CA 1
ATOM 12839 C C . CYS D 1 329 ? 125.962 144.205 162.394 1.00 50.60 329 CYS D C 1
ATOM 12840 O O . CYS D 1 329 ? 126.545 144.122 163.470 1.00 55.07 329 CYS D O 1
ATOM 12843 N N . TRP D 1 330 ? 126.487 143.692 161.284 1.00 45.42 330 TRP D N 1
ATOM 12844 C CA . TRP D 1 330 ? 127.675 142.843 161.272 1.00 43.46 330 TRP D CA 1
ATOM 12845 C C . TRP D 1 330 ? 128.926 143.491 161.861 1.00 48.29 330 TRP D C 1
ATOM 12846 O O . TRP D 1 330 ? 129.757 142.793 162.423 1.00 55.65 330 TRP D O 1
ATOM 12857 N N . VAL D 1 331 ? 129.069 144.809 161.775 1.00 47.32 331 VAL D N 1
ATOM 12858 C CA . VAL D 1 331 ? 130.230 145.541 162.286 1.00 44.52 331 VAL D CA 1
ATOM 12859 C C . VAL D 1 331 ? 130.223 145.557 163.811 1.00 50.76 331 VAL D C 1
ATOM 12860 O O . VAL D 1 331 ? 131.254 145.349 164.435 1.00 55.79 331 VAL D O 1
ATOM 12864 N N . SER D 1 332 ? 129.048 145.724 164.423 1.00 51.48 332 SER D N 1
ATOM 12865 C CA . SER D 1 332 ? 128.835 145.599 165.868 1.00 47.49 332 SER D CA 1
ATOM 12866 C C . SER D 1 332 ? 128.888 144.148 166.341 1.00 50.05 332 SER D C 1
ATOM 12867 O O . SER D 1 332 ? 129.570 143.855 167.314 1.00 54.77 332 SER D O 1
ATOM 12870 N N . LEU D 1 333 ? 128.237 143.211 165.656 1.00 48.73 333 LEU D N 1
ATOM 12871 C CA . LEU D 1 333 ? 128.233 141.796 166.020 1.00 46.17 333 LEU D CA 1
ATOM 12872 C C . LEU D 1 333 ? 129.637 141.199 166.009 1.00 50.53 333 LEU D C 1
ATOM 12873 O O . LEU D 1 333 ? 129.987 140.464 166.926 1.00 60.37 333 LEU D O 1
ATOM 12878 N N . ASN D 1 334 ? 130.462 141.534 165.020 1.00 48.96 334 ASN D N 1
ATOM 12879 C CA . ASN D 1 334 ? 131.856 141.106 164.959 1.00 48.53 334 ASN D CA 1
ATOM 12880 C C . ASN D 1 334 ? 132.789 142.018 165.779 1.00 52.75 334 ASN D C 1
ATOM 12881 O O . ASN D 1 334 ? 133.994 141.804 165.787 1.00 58.78 334 ASN D O 1
ATOM 12886 N N . GLU D 1 335 ? 132.259 143.014 166.485 1.00 52.73 335 GLU D N 1
ATOM 12887 C CA . GLU D 1 335 ? 132.973 143.893 167.408 1.00 49.36 335 GLU D CA 1
ATOM 12888 C C . GLU D 1 335 ? 134.163 144.633 166.802 1.00 51.34 335 GLU D C 1
ATOM 12889 O O . GLU D 1 335 ? 135.209 144.740 167.435 1.00 60.70 335 GLU D O 1
ATOM 12891 N N . MET D 1 336 ? 134.024 145.154 165.581 1.00 51.69 336 MET D N 1
ATOM 12892 C CA . MET D 1 336 ? 135.122 145.781 164.831 1.00 49.95 336 MET D CA 1
ATOM 12893 C C . MET D 1 336 ? 134.897 147.242 164.453 1.00 48.61 336 MET D C 1
ATOM 12894 O O . MET D 1 336 ? 135.630 147.769 163.634 1.00 52.40 336 MET D O 1
ATOM 12899 N N . VAL D 1 337 ? 133.961 147.939 165.099 1.00 50.99 337 VAL D N 1
ATOM 12900 C CA . VAL D 1 337 ? 133.715 149.383 164.899 1.00 50.51 337 VAL D CA 1
ATOM 12901 C C . VAL D 1 337 ? 134.956 150.246 165.153 1.00 49.77 337 VAL D C 1
ATOM 12902 O O . VAL D 1 337 ? 135.119 151.288 164.527 1.00 54.35 337 VAL D O 1
ATOM 12906 N N . ASN D 1 338 ? 135.844 149.828 166.060 1.00 51.91 338 ASN D N 1
ATOM 12907 C CA . ASN D 1 338 ? 137.041 150.584 166.446 1.00 51.91 338 ASN D CA 1
ATOM 12908 C C . ASN D 1 338 ? 138.327 150.124 165.744 1.00 53.69 338 ASN D C 1
ATOM 12909 O O . ASN D 1 338 ? 139.394 150.668 166.025 1.00 59.34 338 ASN D O 1
ATOM 12914 N N . ASP D 1 339 ? 138.278 149.124 164.865 1.00 51.13 339 ASP D N 1
ATOM 12915 C CA . ASP D 1 339 ? 139.447 148.625 164.136 1.00 46.05 339 ASP D CA 1
ATOM 12916 C C . ASP D 1 339 ? 140.053 149.664 163.192 1.00 48.08 339 ASP D C 1
ATOM 12917 O O . ASP D 1 339 ? 139.427 150.656 162.824 1.00 52.71 339 ASP D O 1
ATOM 12922 N N . SER D 1 340 ? 141.279 149.412 162.747 1.00 45.55 340 SER D N 1
ATOM 12923 C CA . SER D 1 340 ? 141.907 150.174 161.680 1.00 42.97 340 SER D CA 1
ATOM 12924 C C . SER D 1 340 ? 141.176 150.006 160.352 1.00 47.74 340 SER D C 1
ATOM 12925 O O . SER D 1 340 ? 140.529 148.993 160.091 1.00 54.03 340 SER D O 1
ATOM 12928 N N . TRP D 1 341 ? 141.286 151.002 159.475 1.00 44.69 341 TRP D N 1
ATOM 12929 C CA . TRP D 1 341 ? 140.602 151.024 158.183 1.00 46.52 341 TRP D CA 1
ATOM 12930 C C . TRP D 1 341 ? 140.924 149.798 157.316 1.00 47.94 341 TRP D C 1
ATOM 12931 O O . TRP D 1 341 ? 140.048 149.300 156.627 1.00 52.19 341 TRP D O 1
ATOM 12942 N N . GLY D 1 342 ? 142.138 149.255 157.398 1.00 46.51 342 GLY D N 1
ATOM 12943 C CA . GLY D 1 342 ? 142.581 148.109 156.615 1.00 47.04 342 GLY D CA 1
ATOM 12944 C C . GLY D 1 342 ? 141.963 146.785 157.029 1.00 47.54 342 GLY D C 1
ATOM 12945 O O . GLY D 1 342 ? 141.639 145.979 156.163 1.00 50.35 342 GLY D O 1
ATOM 12946 N N . LYS D 1 343 ? 141.718 146.557 158.323 1.00 47.88 343 LYS D N 1
ATOM 12947 C CA . LYS D 1 343 ? 140.953 145.388 158.781 1.00 46.43 343 LYS D CA 1
ATOM 12948 C C . LYS D 1 343 ? 139.490 145.494 158.401 1.00 47.21 343 LYS D C 1
ATOM 12949 O O . LYS D 1 343 ? 138.932 144.541 157.874 1.00 54.11 343 LYS D O 1
ATOM 12955 N N . GLN D 1 344 ? 138.876 146.651 158.609 1.00 44.54 344 GLN D N 1
ATOM 12956 C CA . GLN D 1 344 ? 137.483 146.884 158.253 1.00 44.13 344 GLN D CA 1
ATOM 12957 C C . GLN D 1 344 ? 137.255 146.713 156.757 1.00 45.28 344 GLN D C 1
ATOM 12958 O O . GLN D 1 344 ? 136.329 146.020 156.364 1.00 52.34 344 GLN D O 1
ATOM 12964 N N . TYR D 1 345 ? 138.162 147.240 155.942 1.00 43.84 345 TYR D N 1
ATOM 12965 C CA . TYR D 1 345 ? 138.061 147.093 154.495 1.00 41.66 345 TYR D CA 1
ATOM 12966 C C . TYR D 1 345 ? 138.194 145.623 154.076 1.00 44.74 345 TYR D C 1
ATOM 12967 O O . TYR D 1 345 ? 137.394 145.123 153.284 1.00 50.64 345 TYR D O 1
ATOM 12976 N N . SER D 1 346 ? 139.205 144.936 154.608 1.00 43.80 346 SER D N 1
ATOM 12977 C CA . SER D 1 346 ? 139.440 143.534 154.291 1.00 43.33 346 SER D CA 1
ATOM 12978 C C . SER D 1 346 ? 138.252 142.659 154.643 1.00 45.31 346 SER D C 1
ATOM 12979 O O . SER D 1 346 ? 137.879 141.808 153.851 1.00 49.42 346 SER D O 1
ATOM 12982 N N . TYR D 1 347 ? 137.629 142.910 155.789 1.00 43.79 347 TYR D N 1
ATOM 12983 C CA . TYR D 1 347 ? 136.456 142.145 156.194 1.00 44.10 347 TYR D CA 1
ATOM 12984 C C . TYR D 1 347 ? 135.288 142.443 155.253 1.00 47.79 347 TYR D C 1
ATOM 12985 O O . TYR D 1 347 ? 134.670 141.528 154.708 1.00 51.51 347 TYR D O 1
ATOM 12994 N N . ALA D 1 348 ? 134.991 143.727 155.066 1.00 46.10 348 ALA D N 1
ATOM 12995 C CA . ALA D 1 348 ? 133.919 144.143 154.188 1.00 40.75 348 ALA D CA 1
ATOM 12996 C C . ALA D 1 348 ? 134.083 143.594 152.764 1.00 41.21 348 ALA D C 1
ATOM 12997 O O . ALA D 1 348 ? 133.121 143.116 152.178 1.00 48.57 348 ALA D O 1
ATOM 12999 N N . LEU D 1 349 ? 135.295 143.584 152.211 1.00 39.63 349 LEU D N 1
ATOM 13000 C CA . LEU D 1 349 ? 135.582 142.992 150.915 1.00 40.47 349 LEU D CA 1
ATOM 13001 C C . LEU D 1 349 ? 135.341 141.484 150.930 1.00 45.40 349 LEU D C 1
ATOM 13002 O O . LEU D 1 349 ? 134.664 140.973 150.054 1.00 52.03 349 LEU D O 1
ATOM 13007 N N . PHE D 1 350 ? 135.815 140.779 151.953 1.00 45.19 350 PHE D N 1
ATOM 13008 C CA . PHE D 1 350 ? 135.564 139.359 152.129 1.00 42.73 350 PHE D CA 1
ATOM 13009 C C . PHE D 1 350 ? 134.076 139.036 152.216 1.00 46.18 350 PHE D C 1
ATOM 13010 O O . PHE D 1 350 ? 133.612 138.076 151.607 1.00 55.04 350 PHE D O 1
ATOM 13018 N N . LYS D 1 351 ? 133.300 139.859 152.909 1.00 44.34 351 LYS D N 1
ATOM 13019 C CA . LYS D 1 351 ? 131.856 139.728 153.008 1.00 42.27 351 LYS D CA 1
ATOM 13020 C C . LYS D 1 351 ? 131.167 139.935 151.656 1.00 44.64 351 LYS D C 1
ATOM 13021 O O . LYS D 1 351 ? 130.410 139.078 151.232 1.00 50.34 351 LYS D O 1
ATOM 13027 N N . ALA D 1 352 ? 131.512 140.980 150.911 1.00 44.08 352 ALA D N 1
ATOM 13028 C CA . ALA D 1 352 ? 131.004 141.208 149.569 1.00 42.77 352 ALA D CA 1
ATOM 13029 C C . ALA D 1 352 ? 131.352 140.090 148.598 1.00 48.67 352 ALA D C 1
ATOM 13030 O O . ALA D 1 352 ? 130.496 139.562 147.900 1.00 58.12 352 ALA D O 1
ATOM 13032 N N . MET D 1 353 ? 132.607 139.676 148.573 1.00 49.26 353 MET D N 1
ATOM 13033 C CA . MET D 1 353 ? 133.077 138.610 147.708 1.00 50.48 353 MET D CA 1
ATOM 13034 C C . MET D 1 353 ? 132.428 137.270 148.045 1.00 48.65 353 MET D C 1
ATOM 13035 O O . MET D 1 353 ? 132.061 136.530 147.143 1.00 52.72 353 MET D O 1
ATOM 13040 N N . SER D 1 354 ? 132.182 136.996 149.323 1.00 46.11 354 SER D N 1
ATOM 13041 C CA . SER D 1 354 ? 131.438 135.824 149.755 1.00 45.29 354 SER D CA 1
ATOM 13042 C C . SER D 1 354 ? 130.018 135.817 149.235 1.00 51.71 354 SER D C 1
ATOM 13043 O O . SER D 1 354 ? 129.581 134.792 148.721 1.00 57.97 354 SER D O 1
ATOM 13046 N N . HIS D 1 355 ? 129.305 136.945 149.309 1.00 52.41 355 HIS D N 1
ATOM 13047 C CA . HIS D 1 355 ? 127.942 137.072 148.789 1.00 49.19 355 HIS D CA 1
ATOM 13048 C C . HIS D 1 355 ? 127.917 136.921 147.285 1.00 50.54 355 HIS D C 1
ATOM 13049 O O . HIS D 1 355 ? 127.124 136.168 146.749 1.00 54.51 355 HIS D O 1
ATOM 13056 N N . MET D 1 356 ? 128.808 137.604 146.589 1.00 50.37 356 MET D N 1
ATOM 13057 C CA . MET D 1 356 ? 128.817 137.647 145.142 1.00 50.67 356 MET D CA 1
ATOM 13058 C C . MET D 1 356 ? 129.258 136.356 144.470 1.00 53.77 356 MET D C 1
ATOM 13059 O O . MET D 1 356 ? 128.677 135.990 143.457 1.00 63.21 356 MET D O 1
ATOM 13064 N N . LEU D 1 357 ? 130.207 135.615 145.034 1.00 52.33 357 LEU D N 1
ATOM 13065 C CA . LEU D 1 357 ? 130.530 134.255 144.595 1.00 52.05 357 LEU D CA 1
ATOM 13066 C C . LEU D 1 357 ? 129.590 133.196 145.165 1.00 54.31 357 LEU D C 1
ATOM 13067 O O . LEU D 1 357 ? 129.752 132.017 144.882 1.00 59.36 357 LEU D O 1
ATOM 13072 N N . CYS D 1 358 ? 128.600 133.587 145.957 1.00 54.36 358 CYS D N 1
ATOM 13073 C CA . CYS D 1 358 ? 127.652 132.684 146.592 1.00 55.59 358 CYS D CA 1
ATOM 13074 C C . CYS D 1 358 ? 128.325 131.600 147.461 1.00 57.79 358 CYS D C 1
ATOM 13075 O O . CYS D 1 358 ? 127.814 130.499 147.549 1.00 61.75 358 CYS D O 1
ATOM 13078 N N . ILE D 1 359 ? 129.464 131.878 148.110 1.00 57.02 359 ILE D N 1
ATOM 13079 C CA . ILE D 1 359 ? 130.157 130.921 148.993 1.00 56.16 359 ILE D CA 1
ATOM 13080 C C . ILE D 1 359 ? 129.661 130.978 150.437 1.00 56.85 359 ILE D C 1
ATOM 13081 O O . ILE D 1 359 ? 129.726 129.991 151.151 1.00 63.97 359 ILE D O 1
ATOM 13086 N N . GLY D 1 360 ? 129.123 132.095 150.891 1.00 53.03 360 GLY D N 1
ATOM 13087 C CA . GLY D 1 360 ? 128.610 132.215 152.244 1.00 56.58 360 GLY D CA 1
ATOM 13088 C C . GLY D 1 360 ? 128.340 133.654 152.611 1.00 61.65 360 GLY D C 1
ATOM 13089 O O . GLY D 1 360 ? 128.414 134.541 151.765 1.00 62.83 360 GLY D O 1
ATOM 13090 N N . TYR D 1 361 ? 128.020 133.901 153.873 1.00 60.66 361 TYR D N 1
ATOM 13091 C CA . TYR D 1 361 ? 127.563 135.209 154.345 1.00 62.99 361 TYR D CA 1
ATOM 13092 C C . TYR D 1 361 ? 128.636 136.081 155.019 1.00 66.18 361 TYR D C 1
ATOM 13093 O O . TYR D 1 361 ? 128.374 137.237 155.352 1.00 65.45 361 TYR D O 1
ATOM 13102 N N . GLY D 1 362 ? 129.826 135.542 155.256 1.00 65.53 362 GLY D N 1
ATOM 13103 C CA . GLY D 1 362 ? 130.766 136.015 156.269 1.00 62.74 362 GLY D CA 1
ATOM 13104 C C . GLY D 1 362 ? 130.693 135.139 157.527 1.00 68.40 362 GLY D C 1
ATOM 13105 O O . GLY D 1 362 ? 130.391 133.950 157.445 1.00 68.92 362 GLY D O 1
ATOM 13106 N N . ALA D 1 363 ? 130.941 135.715 158.702 1.00 69.43 363 ALA D N 1
ATOM 13107 C CA . ALA D 1 363 ? 130.957 134.994 159.976 1.00 66.38 363 ALA D CA 1
ATOM 13108 C C . ALA D 1 363 ? 129.628 134.308 160.338 1.00 69.43 363 ALA D C 1
ATOM 13109 O O . ALA D 1 363 ? 129.637 133.220 160.914 1.00 72.68 363 ALA D O 1
ATOM 13111 N N . GLN D 1 364 ? 128.496 134.915 159.984 1.00 68.55 364 GLN D N 1
ATOM 13112 C CA . GLN D 1 364 ? 127.144 134.417 160.237 1.00 65.40 364 GLN D CA 1
ATOM 13113 C C . GLN D 1 364 ? 126.151 134.980 159.208 1.00 67.22 364 GLN D C 1
ATOM 13114 O O . GLN D 1 364 ? 126.436 135.965 158.528 1.00 66.85 364 GLN D O 1
ATOM 13120 N N . ALA D 1 365 ? 124.971 134.375 159.116 1.00 64.82 365 ALA D N 1
ATOM 13121 C CA . ALA D 1 365 ? 123.847 134.914 158.355 1.00 62.93 365 ALA D CA 1
ATOM 13122 C C . ALA D 1 365 ? 123.393 136.297 158.876 1.00 61.80 365 ALA D C 1
ATOM 13123 O O . ALA D 1 365 ? 123.547 136.560 160.071 1.00 63.83 365 ALA D O 1
ATOM 13125 N N . PRO D 1 366 ? 122.819 137.182 158.036 1.00 55.82 366 PRO D N 1
ATOM 13126 C CA . PRO D 1 366 ? 122.312 138.488 158.453 1.00 52.33 366 PRO D CA 1
ATOM 13127 C C . PRO D 1 366 ? 121.259 138.414 159.557 1.00 51.24 366 PRO D C 1
ATOM 13128 O O . PRO D 1 366 ? 120.516 137.441 159.640 1.00 53.54 366 PRO D O 1
ATOM 13132 N N . VAL D 1 367 ? 121.165 139.467 160.363 1.00 48.33 367 VAL D N 1
ATOM 13133 C CA . VAL D 1 367 ? 120.193 139.619 161.460 1.00 44.55 367 VAL D CA 1
ATOM 13134 C C . VAL D 1 367 ? 119.303 140.852 161.290 1.00 47.53 367 VAL D C 1
ATOM 13135 O O . VAL D 1 367 ? 118.090 140.739 161.419 1.00 56.99 367 VAL D O 1
ATOM 13139 N N . SER D 1 368 ? 119.849 142.028 160.984 1.00 46.96 368 SER D N 1
ATOM 13140 C CA . SER D 1 368 ? 119.058 143.247 160.774 1.00 40.14 368 SER D CA 1
ATOM 13141 C C . SER D 1 368 ? 118.440 143.319 159.381 1.00 49.54 368 SER D C 1
ATOM 13142 O O . SER D 1 368 ? 118.933 142.701 158.444 1.00 57.25 368 SER D O 1
ATOM 13145 N N . MET D 1 369 ? 117.390 144.123 159.209 1.00 45.88 369 MET D N 1
ATOM 13146 C CA . MET D 1 369 ? 116.749 144.358 157.911 1.00 46.92 369 MET D CA 1
ATOM 13147 C C . MET D 1 369 ? 117.671 144.997 156.876 1.00 50.21 369 MET D C 1
ATOM 13148 O O . MET D 1 369 ? 117.602 144.650 155.707 1.00 53.44 369 MET D O 1
ATOM 13153 N N . SER D 1 370 ? 118.574 145.883 157.284 1.00 47.08 370 SER D N 1
ATOM 13154 C CA . SER D 1 370 ? 119.555 146.457 156.362 1.00 45.03 370 SER D CA 1
ATOM 13155 C C . SER D 1 370 ? 120.523 145.398 155.882 1.00 47.81 370 SER D C 1
ATOM 13156 O O . SER D 1 370 ? 120.729 145.274 154.686 1.00 53.61 370 SER D O 1
ATOM 13159 N N . ASP D 1 371 ? 121.061 144.574 156.776 1.00 46.14 371 ASP D N 1
ATOM 13160 C CA . ASP D 1 371 ? 121.973 143.520 156.377 1.00 46.50 371 ASP D CA 1
ATOM 13161 C C . ASP D 1 371 ? 121.285 142.463 155.516 1.00 47.01 371 ASP D C 1
ATOM 13162 O O . ASP D 1 371 ? 121.903 142.011 154.561 1.00 53.57 371 ASP D O 1
ATOM 13167 N N . LEU D 1 372 ? 120.023 142.109 155.765 1.00 42.06 372 LEU D N 1
ATOM 13168 C CA . LEU D 1 372 ? 119.261 141.206 154.902 1.00 43.35 372 LEU D CA 1
ATOM 13169 C C . LEU D 1 372 ? 119.185 141.729 153.474 1.00 46.04 372 LEU D C 1
ATOM 13170 O O . LEU D 1 372 ? 119.573 141.029 152.546 1.00 50.37 372 LEU D O 1
ATOM 13175 N N . TRP D 1 373 ? 118.700 142.949 153.282 1.00 43.56 373 TRP D N 1
ATOM 13176 C CA . TRP D 1 373 ? 118.447 143.497 151.958 1.00 41.79 373 TRP D CA 1
ATOM 13177 C C . TRP D 1 373 ? 119.719 143.853 151.210 1.00 44.07 373 TRP D C 1
ATOM 13178 O O . TRP D 1 373 ? 119.799 143.586 150.016 1.00 49.24 373 TRP D O 1
ATOM 13189 N N . ILE D 1 374 ? 120.754 144.341 151.886 1.00 42.74 374 ILE D N 1
ATOM 13190 C CA . ILE D 1 374 ? 122.070 144.554 151.280 1.00 41.73 374 ILE D CA 1
ATOM 13191 C C . ILE D 1 374 ? 122.712 143.225 150.901 1.00 44.53 374 ILE D C 1
ATOM 13192 O O . ILE D 1 374 ? 123.267 143.105 149.816 1.00 49.71 374 ILE D O 1
ATOM 13197 N N . THR D 1 375 ? 122.588 142.181 151.714 1.00 43.18 375 THR D N 1
ATOM 13198 C CA . THR D 1 375 ? 123.056 140.845 151.346 1.00 41.00 375 THR D CA 1
ATOM 13199 C C . THR D 1 375 ? 122.326 140.290 150.129 1.00 45.75 375 THR D C 1
ATOM 13200 O O . THR D 1 375 ? 122.975 139.815 149.211 1.00 50.89 375 THR D O 1
ATOM 13204 N N . MET D 1 376 ? 120.999 140.390 150.052 1.00 42.08 376 MET D N 1
ATOM 13205 C CA . MET D 1 376 ? 120.239 139.896 148.903 1.00 43.26 376 MET D CA 1
ATOM 13206 C C . MET D 1 376 ? 120.561 140.647 147.617 1.00 45.76 376 MET D C 1
ATOM 13207 O O . MET D 1 376 ? 120.754 140.022 146.582 1.00 51.19 376 MET D O 1
ATOM 13212 N N . LEU D 1 377 ? 120.703 141.967 147.672 1.00 41.80 377 LEU D N 1
ATOM 13213 C CA . LEU D 1 377 ? 121.169 142.775 146.555 1.00 39.37 377 LEU D CA 1
ATOM 13214 C C . LEU D 1 377 ? 122.520 142.281 146.037 1.00 42.48 377 LEU D C 1
ATOM 13215 O O . LEU D 1 377 ? 122.681 142.052 144.846 1.00 50.85 377 LEU D O 1
ATOM 13220 N N . SER D 1 378 ? 123.472 142.050 146.934 1.00 40.06 378 SER D N 1
ATOM 13221 C CA . SER D 1 378 ? 124.801 141.543 146.611 1.00 41.43 378 SER D CA 1
ATOM 13222 C C . SER D 1 378 ? 124.782 140.160 145.982 1.00 45.93 378 SER D C 1
ATOM 13223 O O . SER D 1 378 ? 125.486 139.923 145.011 1.00 49.78 378 SER D O 1
ATOM 13226 N N . MET D 1 379 ? 123.948 139.253 146.479 1.00 44.22 379 MET D N 1
ATOM 13227 C CA . MET D 1 379 ? 123.753 137.938 145.889 1.00 40.53 379 MET D CA 1
ATOM 13228 C C . MET D 1 379 ? 123.198 138.000 144.467 1.00 42.08 379 MET D C 1
ATOM 13229 O O . MET D 1 379 ? 123.763 137.373 143.589 1.00 47.14 379 MET D O 1
ATOM 13234 N N . ILE D 1 380 ? 122.136 138.763 144.214 1.00 41.64 380 ILE D N 1
ATOM 13235 C CA . ILE D 1 380 ? 121.523 138.887 142.886 1.00 40.32 380 ILE D CA 1
ATOM 13236 C C . ILE D 1 380 ? 122.489 139.507 141.891 1.00 42.81 380 ILE D C 1
ATOM 13237 O O . ILE D 1 380 ? 122.652 138.996 140.784 1.00 52.42 380 ILE D O 1
ATOM 13242 N N . VAL D 1 381 ? 123.172 140.579 142.274 1.00 39.37 381 VAL D N 1
ATOM 13243 C CA . VAL D 1 381 ? 124.156 141.226 141.409 1.00 36.02 381 VAL D CA 1
ATOM 13244 C C . VAL D 1 381 ? 125.309 140.283 141.116 1.00 42.40 381 VAL D C 1
ATOM 13245 O O . VAL D 1 381 ? 125.628 140.068 139.950 1.00 48.84 381 VAL D O 1
ATOM 13249 N N . GLY D 1 382 ? 125.895 139.645 142.122 1.00 42.25 382 GLY D N 1
ATOM 13250 C CA . GLY D 1 382 ? 126.997 138.716 141.937 1.00 42.09 382 GLY D CA 1
ATOM 13251 C C . GLY D 1 382 ? 126.657 137.466 141.139 1.00 42.47 382 GLY D C 1
ATOM 13252 O O . GLY D 1 382 ? 127.405 137.104 140.245 1.00 48.39 382 GLY D O 1
ATOM 13253 N N . ALA D 1 383 ? 125.513 136.828 141.360 1.00 39.71 383 ALA D N 1
ATOM 13254 C CA . ALA D 1 383 ? 125.088 135.676 140.578 1.00 40.92 383 ALA D CA 1
ATOM 13255 C C . ALA D 1 383 ? 124.809 136.012 139.110 1.00 45.15 383 ALA D C 1
ATOM 13256 O O . ALA D 1 383 ? 125.132 135.219 138.232 1.00 52.42 383 ALA D O 1
ATOM 13258 N N . THR D 1 384 ? 124.258 137.192 138.823 1.00 42.28 384 THR D N 1
ATOM 13259 C CA . THR D 1 384 ? 124.097 137.697 137.462 1.00 41.52 384 THR D CA 1
ATOM 13260 C C . THR D 1 384 ? 125.440 137.912 136.793 1.00 45.05 384 THR D C 1
ATOM 13261 O O . THR D 1 384 ? 125.669 137.445 135.686 1.00 49.32 384 THR D O 1
ATOM 13265 N N . CYS D 1 385 ? 126.369 138.563 137.479 1.00 43.11 385 CYS D N 1
ATOM 13266 C CA . CYS D 1 385 ? 127.693 138.838 136.964 1.00 38.19 385 CYS D CA 1
ATOM 13267 C C . CYS D 1 385 ? 128.514 137.568 136.727 1.00 41.78 385 CYS D C 1
ATOM 13268 O O . CYS D 1 385 ? 129.166 137.458 135.698 1.00 48.99 385 CYS D O 1
ATOM 13271 N N . TYR D 1 386 ? 128.430 136.563 137.598 1.00 40.71 386 TYR D N 1
ATOM 13272 C CA . TYR D 1 386 ? 129.060 135.271 137.371 1.00 41.11 386 TYR D CA 1
ATOM 13273 C C . TYR D 1 386 ? 128.489 134.530 136.167 1.00 44.58 386 TYR D C 1
ATOM 13274 O O . TYR D 1 386 ? 129.249 133.979 135.385 1.00 48.29 386 TYR D O 1
ATOM 13283 N N . ALA D 1 387 ? 127.184 134.577 135.921 1.00 42.56 387 ALA D N 1
ATOM 13284 C CA . ALA D 1 387 ? 126.602 133.977 134.728 1.00 39.70 387 ALA D CA 1
ATOM 13285 C C . ALA D 1 387 ? 127.071 134.662 133.440 1.00 41.67 387 ALA D C 1
ATOM 13286 O O . ALA D 1 387 ? 127.380 133.986 132.468 1.00 49.43 387 ALA D O 1
ATOM 13288 N N . MET D 1 388 ? 127.201 135.989 133.428 1.00 41.57 388 MET D N 1
ATOM 13289 C CA . MET D 1 388 ? 127.800 136.717 132.312 1.00 41.36 388 MET D CA 1
ATOM 13290 C C . MET D 1 388 ? 129.265 136.363 132.106 1.00 43.00 388 MET D C 1
ATOM 13291 O O . MET D 1 388 ? 129.698 136.203 130.970 1.00 50.08 388 MET D O 1
ATOM 13296 N N . PHE D 1 389 ? 130.034 136.177 133.172 1.00 40.31 389 PHE D N 1
ATOM 13297 C CA . PHE D 1 389 ? 131.401 135.707 133.074 1.00 40.28 389 PHE D CA 1
ATOM 13298 C C . PHE D 1 389 ? 131.508 134.314 132.458 1.00 42.68 389 PHE D C 1
ATOM 13299 O O . PHE D 1 389 ? 132.275 134.116 131.529 1.00 47.42 389 PHE D O 1
ATOM 13307 N N . VAL D 1 390 ? 130.686 133.362 132.881 1.00 42.22 390 VAL D N 1
ATOM 13308 C CA . VAL D 1 390 ? 130.628 132.022 132.287 1.00 38.20 390 VAL D CA 1
ATOM 13309 C C . VAL D 1 390 ? 130.233 132.076 130.808 1.00 40.90 390 VAL D C 1
ATOM 13310 O O . VAL D 1 390 ? 130.812 131.358 129.997 1.00 46.71 390 VAL D O 1
ATOM 13314 N N . GLY D 1 391 ? 129.336 132.979 130.419 1.00 39.70 391 GLY D N 1
ATOM 13315 C CA . GLY D 1 391 ? 129.004 133.248 129.029 1.00 39.78 391 GLY D CA 1
ATOM 13316 C C . GLY D 1 391 ? 130.181 133.743 128.195 1.00 42.41 391 GLY D C 1
ATOM 13317 O O . GLY D 1 391 ? 130.419 133.221 127.113 1.00 47.07 391 GLY D O 1
ATOM 13318 N N . HIS D 1 392 ? 130.983 134.668 128.705 1.00 40.61 392 HIS D N 1
ATOM 13319 C CA . HIS D 1 392 ? 132.205 135.121 128.052 1.00 38.31 392 HIS D CA 1
ATOM 13320 C C . HIS D 1 392 ? 133.296 134.061 127.992 1.00 40.21 392 HIS D C 1
ATOM 13321 O O . HIS D 1 392 ? 133.938 133.936 126.961 1.00 46.49 392 HIS D O 1
ATOM 13328 N N . ALA D 1 393 ? 133.514 133.288 129.053 1.00 40.04 393 ALA D N 1
ATOM 13329 C CA . ALA D 1 393 ? 134.476 132.199 129.051 1.00 40.06 393 ALA D CA 1
ATOM 13330 C C . ALA D 1 393 ? 134.112 131.165 127.988 1.00 41.87 393 ALA D C 1
ATOM 13331 O O . ALA D 1 393 ? 134.963 130.735 127.222 1.00 47.76 393 ALA D O 1
ATOM 13333 N N . THR D 1 394 ? 132.836 130.817 127.875 1.00 41.82 394 THR D N 1
ATOM 13334 C CA . THR D 1 394 ? 132.346 129.894 126.858 1.00 39.67 394 THR D CA 1
ATOM 13335 C C . THR D 1 394 ? 132.590 130.411 125.449 1.00 43.13 394 THR D C 1
ATOM 13336 O O . THR D 1 394 ? 133.092 129.664 124.621 1.00 50.43 394 THR D O 1
ATOM 13340 N N . ALA D 1 395 ? 132.324 131.687 125.174 1.00 42.95 395 ALA D N 1
ATOM 13341 C CA . ALA D 1 395 ? 132.592 132.294 123.881 1.00 38.01 395 ALA D CA 1
ATOM 13342 C C . ALA D 1 395 ? 134.085 132.381 123.557 1.00 39.89 395 ALA D C 1
ATOM 13343 O O . ALA D 1 395 ? 134.480 132.099 122.435 1.00 47.93 395 ALA D O 1
ATOM 13345 N N . LEU D 1 396 ? 134.947 132.698 124.521 1.00 40.42 396 LEU D N 1
ATOM 13346 C CA . LEU D 1 396 ? 136.390 132.641 124.335 1.00 41.15 396 LEU D CA 1
ATOM 13347 C C . LEU D 1 396 ? 136.825 131.224 123.966 1.00 43.24 396 LEU D C 1
ATOM 13348 O O . LEU D 1 396 ? 137.503 131.054 122.963 1.00 50.42 396 LEU D O 1
ATOM 13353 N N . ILE D 1 397 ? 136.403 130.207 124.709 1.00 42.98 397 ILE D N 1
ATOM 13354 C CA . ILE D 1 397 ? 136.838 128.832 124.475 1.00 43.56 397 ILE D CA 1
ATOM 13355 C C . ILE D 1 397 ? 136.388 128.317 123.103 1.00 45.48 397 ILE D C 1
ATOM 13356 O O . ILE D 1 397 ? 137.196 127.734 122.400 1.00 51.79 397 ILE D O 1
ATOM 13361 N N . GLN D 1 398 ? 135.179 128.618 122.636 1.00 44.26 398 GLN D N 1
ATOM 13362 C CA . GLN D 1 398 ? 134.750 128.315 121.265 1.00 44.10 398 GLN D CA 1
ATOM 13363 C C . GLN D 1 398 ? 135.552 129.035 120.172 1.00 45.51 398 GLN D C 1
ATOM 13364 O O . GLN D 1 398 ? 135.731 128.491 119.089 1.00 56.22 398 GLN D O 1
ATOM 13370 N N . SER D 1 399 ? 136.064 130.235 120.405 1.00 45.49 399 SER D N 1
ATOM 13371 C CA . SER D 1 399 ? 136.935 130.906 119.441 1.00 47.03 399 SER D CA 1
ATOM 13372 C C . SER D 1 399 ? 138.308 130.242 119.303 1.00 48.14 399 SER D C 1
ATOM 13373 O O . SER D 1 399 ? 138.959 130.397 118.273 1.00 53.01 399 SER D O 1
ATOM 13376 N N . LEU D 1 400 ? 138.773 129.505 120.312 1.00 49.69 400 LEU D N 1
ATOM 13377 C CA . LEU D 1 400 ? 140.156 129.041 120.387 1.00 51.79 400 LEU D CA 1
ATOM 13378 C C . LEU D 1 400 ? 140.446 127.742 119.629 1.00 58.97 400 LEU D C 1
ATOM 13379 O O . LEU D 1 400 ? 141.584 127.558 119.206 1.00 70.97 400 LEU D O 1
ATOM 13384 N N . ASP D 1 401 ? 139.473 126.863 119.400 1.00 55.65 401 ASP D N 1
ATOM 13385 C CA . ASP D 1 401 ? 139.674 125.671 118.563 1.00 62.12 401 ASP D CA 1
ATOM 13386 C C . ASP D 1 401 ? 138.677 125.578 117.410 1.00 60.70 401 ASP D C 1
ATOM 13387 O O . ASP D 1 401 ? 138.277 124.493 116.996 1.00 65.66 401 ASP D O 1
ATOM 13392 N N . SER D 1 402 ? 138.305 126.722 116.844 1.00 57.83 402 SER D N 1
ATOM 13393 C CA . SER D 1 402 ? 137.330 126.802 115.756 1.00 56.65 402 SER D CA 1
ATOM 13394 C C . SER D 1 402 ? 137.734 125.998 114.531 1.00 54.41 402 SER D C 1
ATOM 13395 O O . SER D 1 402 ? 136.895 125.309 113.969 1.00 62.33 402 SER D O 1
ATOM 13398 N N . SER D 1 403 ? 139.009 125.977 114.166 1.00 46.72 403 SER D N 1
ATOM 13399 C CA . SER D 1 403 ? 139.522 125.196 113.047 1.00 47.53 403 SER D CA 1
ATOM 13400 C C . SER D 1 403 ? 139.307 123.701 113.242 1.00 51.18 403 SER D C 1
ATOM 13401 O O . SER D 1 403 ? 138.911 122.998 112.318 1.00 57.41 403 SER D O 1
ATOM 13404 N N . ARG D 1 404 ? 139.527 123.201 114.456 1.00 50.00 404 ARG D N 1
ATOM 13405 C CA . ARG D 1 404 ? 139.321 121.795 114.800 1.00 48.81 404 ARG D CA 1
ATOM 13406 C C . ARG D 1 404 ? 137.859 121.441 114.852 1.00 49.59 404 ARG D C 1
ATOM 13407 O O . ARG D 1 404 ? 137.471 120.484 114.199 1.00 57.14 404 ARG D O 1
ATOM 13415 N N . ARG D 1 405 ? 137.025 122.236 115.517 1.00 47.15 405 ARG D N 1
ATOM 13416 C CA . ARG D 1 405 ? 135.575 122.072 115.483 1.00 47.15 405 ARG D CA 1
ATOM 13417 C C . ARG D 1 405 ? 135.066 121.973 114.057 1.00 51.53 405 ARG D C 1
ATOM 13418 O O . ARG D 1 405 ? 134.304 121.067 113.759 1.00 59.48 405 ARG D O 1
ATOM 13426 N N . GLN D 1 406 ? 135.493 122.860 113.170 1.00 51.22 406 GLN D N 1
ATOM 13427 C CA . GLN D 1 406 ? 134.997 122.896 111.803 1.00 49.57 406 GLN D CA 1
ATOM 13428 C C . GLN D 1 406 ? 135.451 121.701 110.979 1.00 50.50 406 GLN D C 1
ATOM 13429 O O . GLN D 1 406 ? 134.634 121.145 110.255 1.00 54.89 406 GLN D O 1
ATOM 13435 N N . TYR D 1 407 ? 136.689 121.233 111.122 1.00 50.24 407 TYR D N 1
ATOM 13436 C CA . TYR D 1 407 ? 137.118 119.984 110.502 1.00 48.72 407 TYR D CA 1
ATOM 13437 C C . TYR D 1 407 ? 136.310 118.788 111.007 1.00 51.92 407 TYR D C 1
ATOM 13438 O O . TYR D 1 407 ? 135.897 117.965 110.199 1.00 57.33 407 TYR D O 1
ATOM 13447 N N . GLN D 1 408 ? 136.003 118.704 112.302 1.00 49.38 408 GLN D N 1
ATOM 13448 C CA . GLN D 1 408 ? 135.167 117.625 112.823 1.00 48.90 408 GLN D CA 1
ATOM 13449 C C . GLN D 1 408 ? 133.738 117.681 112.311 1.00 51.59 408 GLN D C 1
ATOM 13450 O O . GLN D 1 408 ? 133.204 116.647 111.948 1.00 58.65 408 GLN D O 1
ATOM 13456 N N . GLU D 1 409 ? 133.106 118.843 112.223 1.00 47.94 409 GLU D N 1
ATOM 13457 C CA . GLU D 1 409 ? 131.791 118.969 111.602 1.00 49.48 409 GLU D CA 1
ATOM 13458 C C . GLU D 1 409 ? 131.793 118.526 110.136 1.00 52.85 409 GLU D C 1
ATOM 13459 O O . GLU D 1 409 ? 130.927 117.758 109.726 1.00 57.08 409 GLU D O 1
ATOM 13465 N N . LYS D 1 410 ? 132.795 118.933 109.352 1.00 52.56 410 LYS D N 1
ATOM 13466 C CA . LYS D 1 410 ? 132.979 118.486 107.969 1.00 48.78 410 LYS D CA 1
ATOM 13467 C C . LYS D 1 410 ? 133.090 116.976 107.889 1.00 50.55 410 LYS D C 1
ATOM 13468 O O . LYS D 1 410 ? 132.369 116.354 107.127 1.00 55.01 410 LYS D O 1
ATOM 13474 N N . TYR D 1 411 ? 133.977 116.394 108.688 1.00 50.14 411 TYR D N 1
ATOM 13475 C CA . TYR D 1 411 ? 134.171 114.947 108.688 1.00 50.06 411 TYR D CA 1
ATOM 13476 C C . TYR D 1 411 ? 132.902 114.179 109.054 1.00 52.43 411 TYR D C 1
ATOM 13477 O O . TYR D 1 411 ? 132.557 113.193 108.403 1.00 57.89 411 TYR D O 1
ATOM 13486 N N . LYS D 1 412 ? 132.209 114.632 110.095 1.00 51.15 412 LYS D N 1
ATOM 13487 C CA . LYS D 1 412 ? 130.980 113.967 110.545 1.00 49.94 412 LYS D CA 1
ATOM 13488 C C . LYS D 1 412 ? 129.895 113.976 109.471 1.00 49.56 412 LYS D C 1
ATOM 13489 O O . LYS D 1 412 ? 129.147 113.016 109.383 1.00 53.12 412 LYS D O 1
ATOM 13495 N N . GLN D 1 413 ? 129.852 114.954 108.573 1.00 49.45 413 GLN D N 1
ATOM 13496 C CA . GLN D 1 413 ? 128.997 114.896 107.383 1.00 46.00 413 GLN D CA 1
ATOM 13497 C C . GLN D 1 413 ? 129.471 113.887 106.336 1.00 46.27 413 GLN D C 1
ATOM 13498 O O . GLN D 1 413 ? 128.644 113.272 105.679 1.00 53.08 413 GLN D O 1
ATOM 13504 N N . VAL D 1 414 ? 130.771 113.632 106.207 1.00 45.01 414 VAL D N 1
ATOM 13505 C CA . VAL D 1 414 ? 131.279 112.532 105.374 1.00 44.24 414 VAL D CA 1
ATOM 13506 C C . VAL D 1 414 ? 130.864 111.178 105.940 1.00 48.46 414 VAL D C 1
ATOM 13507 O O . VAL D 1 414 ? 130.401 110.324 105.202 1.00 53.02 414 VAL D O 1
ATOM 13511 N N . GLU D 1 415 ? 130.923 110.975 107.250 1.00 48.45 415 GLU D N 1
ATOM 13512 C CA . GLU D 1 415 ? 130.401 109.765 107.890 1.00 48.80 415 GLU D CA 1
ATOM 13513 C C . GLU D 1 415 ? 128.897 109.587 107.663 1.00 49.31 415 GLU D C 1
ATOM 13514 O O . GLU D 1 415 ? 128.448 108.484 107.387 1.00 52.66 415 GLU D O 1
ATOM 13520 N N . GLN D 1 416 ? 128.104 110.655 107.706 1.00 48.74 416 GLN D N 1
ATOM 13521 C CA . GLN D 1 416 ? 126.676 110.614 107.394 1.00 46.46 416 GLN D CA 1
ATOM 13522 C C . GLN D 1 416 ? 126.399 110.194 105.952 1.00 48.65 416 GLN D C 1
ATOM 13523 O O . GLN D 1 416 ? 125.500 109.396 105.726 1.00 52.06 416 GLN D O 1
ATOM 13529 N N . TYR D 1 417 ? 127.236 110.622 105.014 1.00 49.95 417 TYR D N 1
ATOM 13530 C CA . TYR D 1 417 ? 127.070 110.222 103.620 1.00 46.95 417 TYR D CA 1
ATOM 13531 C C . TYR D 1 417 ? 127.288 108.711 103.457 1.00 48.61 417 TYR D C 1
ATOM 13532 O O . TYR D 1 417 ? 126.487 108.027 102.820 1.00 53.61 417 TYR D O 1
ATOM 13541 N N . MET D 1 418 ? 128.374 108.199 104.036 1.00 50.20 418 MET D N 1
ATOM 13542 C CA . MET D 1 418 ? 128.708 106.776 103.966 1.00 49.08 418 MET D CA 1
ATOM 13543 C C . MET D 1 418 ? 127.679 105.910 104.676 1.00 50.08 418 MET D C 1
ATOM 13544 O O . MET D 1 418 ? 127.346 104.833 104.205 1.00 54.44 418 MET D O 1
ATOM 13549 N N . SER D 1 419 ? 127.138 106.392 105.785 1.00 49.94 419 SER D N 1
ATOM 13550 C CA . SER D 1 419 ? 126.038 105.770 106.510 1.00 50.60 419 SER D CA 1
ATOM 13551 C C . SER D 1 419 ? 124.747 105.730 105.704 1.00 52.46 419 SER D C 1
ATOM 13552 O O . SER D 1 419 ? 124.155 104.669 105.579 1.00 56.28 419 SER D O 1
ATOM 13555 N N . PHE D 1 420 ? 124.328 106.828 105.078 1.00 53.37 420 PHE D N 1
ATOM 13556 C CA . PHE D 1 420 ? 123.136 106.863 104.231 1.00 49.13 420 P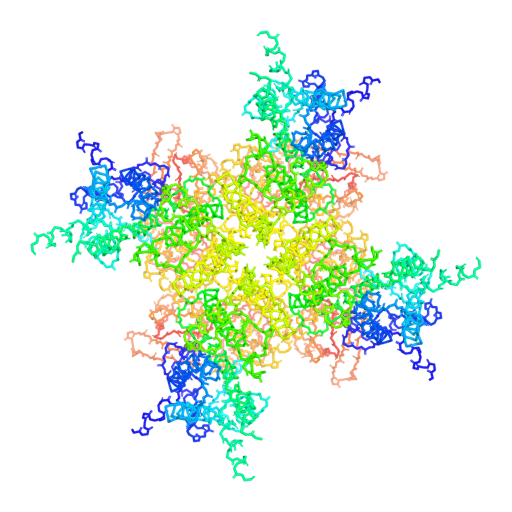HE D CA 1
ATOM 13557 C C . PHE D 1 420 ? 123.216 105.879 103.069 1.00 48.07 420 PHE D C 1
ATOM 13558 O O . PHE D 1 420 ? 122.267 105.156 102.800 1.00 52.66 420 PHE D O 1
ATOM 13566 N N . HIS D 1 421 ? 124.360 105.798 102.400 1.00 51.33 421 HIS D N 1
ATOM 13567 C CA . HIS D 1 421 ? 124.597 104.847 101.316 1.00 48.56 421 HIS D CA 1
ATOM 13568 C C . HIS D 1 421 ? 124.959 103.437 101.770 1.00 51.91 421 HIS D C 1
ATOM 13569 O O . HIS D 1 421 ? 125.088 102.557 100.932 1.00 54.94 421 HIS D O 1
ATOM 13576 N N . LYS D 1 422 ? 125.094 103.185 103.072 1.00 53.20 422 LYS D N 1
ATOM 13577 C CA . LYS D 1 422 ? 125.432 101.879 103.652 1.00 52.07 422 LYS D CA 1
ATOM 13578 C C . LYS D 1 422 ? 126.694 101.274 103.033 1.00 54.95 422 LYS D C 1
ATOM 13579 O O . LYS D 1 422 ? 126.720 100.097 102.687 1.00 60.08 422 LYS D O 1
ATOM 13585 N N . LEU D 1 423 ? 127.748 102.074 102.873 1.00 53.70 423 LEU D N 1
ATOM 13586 C CA . LEU D 1 423 ? 129.022 101.612 102.325 1.00 53.44 423 LEU D CA 1
ATOM 13587 C C . LEU D 1 423 ? 129.705 100.602 103.266 1.00 58.51 423 LEU D C 1
ATOM 13588 O O . LEU D 1 423 ? 129.638 100.798 104.480 1.00 63.88 423 LEU D O 1
ATOM 13593 N N . PRO D 1 424 ? 130.394 99.565 102.757 1.00 53.16 424 PRO D N 1
ATOM 13594 C CA . PRO D 1 424 ? 131.121 98.582 103.560 1.00 52.77 424 PRO D CA 1
ATOM 13595 C C . PRO D 1 424 ? 132.218 99.174 104.444 1.00 57.71 424 PRO D C 1
ATOM 13596 O O . PRO D 1 424 ? 132.828 100.175 104.077 1.00 61.75 424 PRO D O 1
ATOM 13600 N N . ALA D 1 425 ? 132.546 98.537 105.569 1.00 58.02 425 ALA D N 1
ATOM 13601 C CA . ALA D 1 425 ? 133.529 99.052 106.528 1.00 60.28 425 ALA D CA 1
ATOM 13602 C C . ALA D 1 425 ? 134.937 99.277 105.949 1.00 59.57 425 ALA D C 1
ATOM 13603 O O . ALA D 1 425 ? 135.610 100.228 106.335 1.00 62.75 425 ALA D O 1
ATOM 13605 N N . ASP D 1 426 ? 135.394 98.464 105.000 1.00 55.56 426 ASP D N 1
ATOM 13606 C CA . ASP D 1 426 ? 136.687 98.663 104.351 1.00 59.85 426 ASP D CA 1
ATOM 13607 C C . ASP D 1 426 ? 136.673 99.808 103.330 1.00 60.29 426 ASP D C 1
ATOM 13608 O O . ASP D 1 426 ? 137.665 100.516 103.193 1.00 62.88 426 ASP D O 1
ATOM 13613 N N . MET D 1 427 ? 135.546 100.067 102.671 1.00 56.90 427 MET D N 1
ATOM 13614 C CA . MET D 1 427 ? 135.362 101.242 101.827 1.00 53.87 427 MET D CA 1
ATOM 13615 C C . MET D 1 427 ? 135.322 102.514 102.667 1.00 53.74 427 MET D C 1
ATOM 13616 O O . MET D 1 427 ? 135.965 103.496 102.323 1.00 59.73 427 MET D O 1
ATOM 13621 N N . ARG D 1 428 ? 134.669 102.494 103.830 1.00 50.68 428 ARG D N 1
ATOM 13622 C CA . ARG D 1 428 ? 134.705 103.611 104.776 1.00 50.54 428 ARG D CA 1
ATOM 13623 C C . ARG D 1 428 ? 136.094 103.899 105.317 1.00 54.55 428 ARG D C 1
ATOM 13624 O O . ARG D 1 428 ? 136.477 105.059 105.398 1.00 61.73 428 ARG D O 1
ATOM 13632 N N . GLN D 1 429 ? 136.879 102.875 105.644 1.00 54.47 429 GLN D N 1
ATOM 13633 C CA . GLN D 1 429 ? 138.266 103.051 106.069 1.00 52.61 429 GLN D CA 1
ATOM 13634 C C . GLN D 1 429 ? 139.127 103.630 104.966 1.00 52.98 429 GLN D C 1
ATOM 13635 O O . GLN D 1 429 ? 139.937 104.502 105.230 1.00 57.00 429 GLN D O 1
ATOM 13641 N N . LYS D 1 430 ? 138.920 103.230 103.718 1.00 51.09 430 LYS D N 1
ATOM 13642 C CA . LYS D 1 430 ? 139.610 103.792 102.570 1.00 47.87 430 LYS D CA 1
ATOM 13643 C C . LYS D 1 430 ? 139.251 105.259 102.334 1.00 51.66 430 LYS D C 1
ATOM 13644 O O . LYS D 1 430 ? 140.123 106.050 102.021 1.00 56.72 430 LYS D O 1
ATOM 13650 N N . ILE D 1 431 ? 138.002 105.659 102.530 1.00 51.00 431 ILE D N 1
ATOM 13651 C CA . ILE D 1 431 ? 137.593 107.060 102.427 1.00 45.15 431 ILE D CA 1
ATOM 13652 C C . ILE D 1 431 ? 138.167 107.887 103.577 1.00 48.84 431 ILE D C 1
ATOM 13653 O O . ILE D 1 431 ? 138.741 108.941 103.342 1.00 56.13 431 ILE D O 1
ATOM 13658 N N . HIS D 1 432 ? 138.096 107.406 104.811 1.00 49.62 432 HIS D N 1
ATOM 13659 C CA . HIS D 1 432 ? 138.680 108.068 105.978 1.00 51.60 432 HIS D CA 1
ATOM 13660 C C . HIS D 1 432 ? 140.188 108.294 105.809 1.00 55.16 432 HIS D C 1
ATOM 13661 O O . HIS D 1 432 ? 140.689 109.388 106.019 1.00 58.49 432 HIS D O 1
ATOM 13668 N N . ASP D 1 433 ? 140.906 107.275 105.363 1.00 51.28 433 ASP D N 1
ATOM 13669 C CA . ASP D 1 433 ? 142.328 107.297 105.065 1.00 51.64 433 ASP D CA 1
ATOM 13670 C C . ASP D 1 433 ? 142.692 108.269 103.940 1.00 51.74 433 ASP D C 1
ATOM 13671 O O . ASP D 1 433 ? 143.693 108.969 104.020 1.00 58.35 433 ASP D O 1
ATOM 13676 N N . TYR D 1 434 ? 141.852 108.402 102.918 1.00 49.66 434 TYR D N 1
ATOM 13677 C CA . TYR D 1 434 ? 142.014 109.427 101.901 1.00 45.80 434 TYR D CA 1
ATOM 13678 C C . TYR D 1 434 ? 141.833 110.830 102.466 1.00 48.42 434 TYR D C 1
ATOM 13679 O O . TYR D 1 434 ? 142.640 111.694 102.164 1.00 55.18 434 TYR D O 1
ATOM 13688 N N . TYR D 1 435 ? 140.821 111.095 103.284 1.00 48.76 435 TYR D N 1
ATOM 13689 C CA . TYR D 1 435 ? 140.596 112.429 103.832 1.00 48.53 435 TYR D CA 1
ATOM 13690 C C . TYR D 1 435 ? 141.755 112.894 104.709 1.00 54.39 435 TYR D C 1
ATOM 13691 O O . TYR D 1 435 ? 142.184 114.036 104.595 1.00 58.15 435 TYR D O 1
ATOM 13700 N N . GLU D 1 436 ? 142.321 112.014 105.531 1.00 57.07 436 GLU D N 1
ATOM 13701 C CA . GLU D 1 436 ? 143.497 112.318 106.340 1.00 55.91 436 GLU D CA 1
ATOM 13702 C C . GLU D 1 436 ? 144.741 112.606 105.506 1.00 53.12 436 GLU D C 1
ATOM 13703 O O . GLU D 1 436 ? 145.433 113.574 105.785 1.00 61.16 436 GLU D O 1
ATOM 13709 N N . HIS D 1 437 ? 145.020 111.878 104.434 1.00 50.27 437 HIS D N 1
ATOM 13710 C CA . HIS D 1 437 ? 146.129 112.230 103.549 1.00 47.82 437 HIS D CA 1
ATOM 13711 C C . HIS D 1 437 ? 145.846 113.441 102.666 1.00 52.01 437 HIS D C 1
ATOM 13712 O O . HIS D 1 437 ? 146.768 114.194 102.381 1.00 60.77 437 HIS D O 1
ATOM 13719 N N . ARG D 1 438 ? 144.602 113.645 102.245 1.00 51.93 438 ARG D N 1
ATOM 13720 C CA . ARG D 1 438 ? 144.277 114.764 101.350 1.00 49.67 438 ARG D CA 1
ATOM 13721 C C . ARG D 1 438 ? 144.154 116.157 101.986 1.00 52.50 438 ARG D C 1
ATOM 13722 O O . ARG D 1 438 ? 144.414 117.168 101.335 1.00 56.63 438 ARG D O 1
ATOM 13730 N N . TYR D 1 439 ? 143.757 116.200 103.252 1.00 52.40 439 TYR D N 1
ATOM 13731 C CA . TYR D 1 439 ? 143.557 117.449 103.983 1.00 53.27 439 TYR D CA 1
ATOM 13732 C C . TYR D 1 439 ? 144.417 117.589 105.226 1.00 58.12 439 TYR D C 1
ATOM 13733 O O . TYR D 1 439 ? 144.549 118.701 105.715 1.00 61.77 439 TYR D O 1
ATOM 13742 N N . GLN D 1 440 ? 145.011 116.522 105.760 1.00 57.50 440 GLN D N 1
ATOM 13743 C CA . GLN D 1 440 ? 145.943 116.582 106.892 1.00 56.33 440 GLN D CA 1
ATOM 13744 C C . GLN D 1 440 ? 145.360 117.323 108.100 1.00 57.10 440 GLN D C 1
ATOM 13745 O O . GLN D 1 440 ? 146.012 118.157 108.720 1.00 61.91 440 GLN D O 1
ATOM 13751 N N . GLY D 1 441 ? 144.094 117.062 108.407 1.00 57.17 441 GLY D N 1
ATOM 13752 C CA . GLY D 1 441 ? 143.358 117.668 109.510 1.00 55.61 441 GLY D CA 1
ATOM 13753 C C . GLY D 1 441 ? 142.977 119.137 109.328 1.00 57.50 441 GLY D C 1
ATOM 13754 O O . GLY D 1 441 ? 142.460 119.745 110.262 1.00 60.26 441 GLY D O 1
ATOM 13755 N N . LYS D 1 442 ? 143.225 119.740 108.166 1.00 58.33 442 LYS D N 1
ATOM 13756 C CA . LYS D 1 442 ? 143.027 121.169 107.916 1.00 52.48 442 LYS D CA 1
ATOM 13757 C C . LYS D 1 442 ? 141.765 121.400 107.107 1.00 52.98 442 LYS D C 1
ATOM 13758 O O . LYS D 1 442 ? 141.580 120.795 106.062 1.00 57.88 442 LYS D O 1
ATOM 13764 N N . ILE D 1 443 ? 140.913 122.309 107.561 1.00 50.06 443 ILE D N 1
ATOM 13765 C CA . ILE D 1 443 ? 139.756 122.784 106.811 1.00 47.99 443 ILE D CA 1
ATOM 13766 C C . ILE D 1 443 ? 140.018 124.167 106.227 1.00 52.88 443 ILE D C 1
ATOM 13767 O O . ILE D 1 443 ? 140.377 125.108 106.925 1.00 57.38 443 ILE D O 1
ATOM 13772 N N . PHE D 1 444 ? 139.847 124.271 104.925 1.00 52.63 444 PHE D N 1
ATOM 13773 C CA . PHE D 1 444 ? 139.898 125.489 104.136 1.00 51.60 444 PHE D CA 1
ATOM 13774 C C . PHE D 1 444 ? 139.176 125.217 102.820 1.00 56.89 444 PHE D C 1
ATOM 13775 O O . PHE D 1 444 ? 139.029 124.068 102.418 1.00 62.36 444 PHE D O 1
ATOM 13783 N N . ASP D 1 445 ? 138.756 126.256 102.116 1.00 58.34 445 ASP D N 1
ATOM 13784 C CA . ASP D 1 445 ? 138.162 126.146 100.784 1.00 58.99 445 ASP D CA 1
ATOM 13785 C C . ASP D 1 445 ? 139.036 126.889 99.777 1.00 62.25 445 ASP D C 1
ATOM 13786 O O . ASP D 1 445 ? 138.982 128.112 99.673 1.00 67.30 445 ASP D O 1
ATOM 13791 N N . GLU D 1 446 ? 139.910 126.163 99.081 1.00 61.12 446 GLU D N 1
ATOM 13792 C CA . GLU D 1 446 ? 140.929 126.754 98.211 1.00 60.33 446 GLU D CA 1
ATOM 13793 C C . GLU D 1 446 ? 140.330 127.628 97.111 1.00 59.41 446 GLU D C 1
ATOM 13794 O O . GLU D 1 446 ? 140.880 128.682 96.818 1.00 62.87 446 GLU D O 1
ATOM 13800 N N . GLU D 1 447 ? 139.195 127.254 96.525 1.00 58.62 447 GLU D N 1
ATOM 13801 C CA . GLU D 1 447 ? 138.574 128.049 95.473 1.00 56.81 447 GLU D CA 1
ATOM 13802 C C . GLU D 1 447 ? 138.099 129.404 95.984 1.00 58.63 447 GLU D C 1
ATOM 13803 O O . GLU D 1 447 ? 138.310 130.408 95.319 1.00 62.71 447 GLU D O 1
ATOM 13805 N N . ASN D 1 448 ? 137.523 129.481 97.185 1.00 57.96 448 ASN D N 1
ATOM 13806 C CA . ASN D 1 448 ? 137.132 130.756 97.775 1.00 56.23 448 ASN D CA 1
ATOM 13807 C C . ASN D 1 448 ? 138.350 131.606 98.109 1.00 56.48 448 ASN D C 1
ATOM 13808 O O . ASN D 1 448 ? 138.365 132.785 97.789 1.00 60.54 448 ASN D O 1
ATOM 13813 N N . ILE D 1 449 ? 139.380 131.024 98.715 1.00 53.58 449 ILE D N 1
ATOM 13814 C CA . ILE D 1 449 ? 140.588 131.748 99.102 1.00 50.23 449 ILE D CA 1
ATOM 13815 C C . ILE D 1 449 ? 141.298 132.315 97.876 1.00 51.03 449 ILE D C 1
ATOM 13816 O O . ILE D 1 449 ? 141.614 133.493 97.849 1.00 54.54 449 ILE D O 1
ATOM 13821 N N . LEU D 1 450 ? 141.511 131.531 96.821 1.00 48.12 450 LEU D N 1
ATOM 13822 C CA . LEU D 1 450 ? 142.126 132.046 95.606 1.00 48.02 450 LEU D CA 1
ATOM 13823 C C . LEU D 1 450 ? 141.263 133.089 94.896 1.00 49.15 450 LEU D C 1
ATOM 13824 O O . LEU D 1 450 ? 141.817 134.035 94.357 1.00 54.04 450 LEU D O 1
ATOM 13829 N N . ASN D 1 451 ? 139.935 132.994 94.906 1.00 50.14 451 ASN D N 1
ATOM 13830 C CA . ASN D 1 451 ? 139.078 134.020 94.312 1.00 49.00 451 ASN D CA 1
ATOM 13831 C C . ASN D 1 451 ? 139.148 135.359 95.057 1.00 50.90 451 ASN D C 1
ATOM 13832 O O . ASN D 1 451 ? 138.984 136.398 94.438 1.00 57.71 451 ASN D O 1
ATOM 13837 N N . GLU D 1 452 ? 139.390 135.377 96.364 1.00 48.44 452 GLU D N 1
ATOM 13838 C CA . GLU D 1 452 ? 139.491 136.602 97.161 1.00 48.56 452 GLU D CA 1
ATOM 13839 C C . GLU D 1 452 ? 140.796 137.378 96.992 1.00 49.69 452 GLU D C 1
ATOM 13840 O O . GLU D 1 452 ? 140.824 138.586 97.218 1.00 56.53 452 GLU D O 1
ATOM 13846 N N . LEU D 1 453 ? 141.878 136.716 96.612 1.00 48.60 453 LEU D N 1
ATOM 13847 C CA . LEU D 1 453 ? 143.194 137.294 96.357 1.00 44.97 453 LEU D CA 1
ATOM 13848 C C . LEU D 1 453 ? 143.218 138.175 95.100 1.00 45.60 453 LEU D C 1
ATOM 13849 O O . LEU D 1 453 ? 142.294 138.168 94.292 1.00 49.56 453 LEU D O 1
ATOM 13854 N N . ASN D 1 454 ? 144.286 138.939 94.904 1.00 45.81 454 ASN D N 1
ATOM 13855 C CA . ASN D 1 454 ? 144.541 139.647 93.652 1.00 42.65 454 ASN D CA 1
ATOM 13856 C C . ASN D 1 454 ? 145.429 138.817 92.713 1.00 45.62 454 ASN D C 1
ATOM 13857 O O . ASN D 1 454 ? 145.925 137.752 93.074 1.00 50.72 454 ASN D O 1
ATOM 13862 N N . ASP D 1 455 ? 145.649 139.292 91.492 1.00 44.72 455 ASP D N 1
ATOM 13863 C CA . ASP D 1 455 ? 146.464 138.595 90.499 1.00 43.53 455 ASP D CA 1
ATOM 13864 C C . ASP D 1 455 ? 147.939 138.403 90.896 1.00 46.93 455 ASP D C 1
ATOM 13865 O O . ASP D 1 455 ? 148.444 137.291 90.749 1.00 53.56 455 ASP D O 1
ATOM 13867 N N . PRO D 1 456 ? 148.641 139.406 91.452 1.00 43.20 456 PRO D N 1
ATOM 13868 C CA . PRO D 1 456 ? 149.976 139.229 92.010 1.00 41.76 456 PRO D CA 1
ATOM 13869 C C . PRO D 1 456 ? 150.091 138.148 93.087 1.00 44.57 456 PRO D C 1
ATOM 13870 O O . PRO D 1 456 ? 151.002 137.338 93.020 1.00 52.26 456 PRO D O 1
ATOM 13874 N N . LEU D 1 457 ? 149.189 138.089 94.066 1.00 42.40 457 LEU D N 1
ATOM 13875 C CA . LEU D 1 457 ? 149.235 137.069 95.108 1.00 43.74 457 LEU D CA 1
ATOM 13876 C C . LEU D 1 457 ? 148.947 135.672 94.578 1.00 47.56 457 LEU D C 1
ATOM 13877 O O . LEU D 1 457 ? 149.636 134.742 94.970 1.00 52.98 457 LEU D O 1
ATOM 13882 N N . ARG D 1 458 ? 147.984 135.500 93.668 1.00 45.33 458 ARG D N 1
ATOM 13883 C CA . ARG D 1 458 ? 147.724 134.195 93.057 1.00 43.00 458 ARG D CA 1
ATOM 13884 C C . ARG D 1 458 ? 148.929 133.692 92.292 1.00 48.02 458 ARG D C 1
ATOM 13885 O O . ARG D 1 458 ? 149.314 132.551 92.502 1.00 55.29 458 ARG D O 1
ATOM 13893 N N . GLU D 1 459 ? 149.559 134.496 91.444 1.00 49.85 459 GLU D N 1
ATOM 13894 C CA . GLU D 1 459 ? 150.725 134.015 90.700 1.00 50.50 459 GLU D CA 1
ATOM 13895 C C . GLU D 1 459 ? 151.951 133.776 91.588 1.00 51.27 459 GLU D C 1
ATOM 13896 O O . GLU D 1 459 ? 152.707 132.849 91.346 1.00 56.97 459 GLU D O 1
ATOM 13902 N N . GLU D 1 460 ? 152.120 134.524 92.671 1.00 48.87 460 GLU D N 1
ATOM 13903 C CA . GLU D 1 460 ? 153.144 134.278 93.680 1.00 47.47 460 GLU D CA 1
ATOM 13904 C C . GLU D 1 460 ? 152.958 132.939 94.418 1.00 52.89 460 GLU D C 1
ATOM 13905 O O . GLU D 1 460 ? 153.915 132.185 94.570 1.00 60.14 460 GLU D O 1
ATOM 13911 N N . ILE D 1 461 ? 151.737 132.581 94.812 1.00 51.94 461 ILE D N 1
ATOM 13912 C CA . ILE D 1 461 ? 151.426 131.286 95.430 1.00 48.69 461 ILE D CA 1
ATOM 13913 C C . ILE D 1 461 ? 151.581 130.134 94.446 1.00 51.15 461 ILE D C 1
ATOM 13914 O O . ILE D 1 461 ? 152.170 129.117 94.781 1.00 57.67 461 ILE D O 1
ATOM 13919 N N . VAL D 1 462 ? 151.082 130.277 93.222 1.00 49.85 462 VAL D N 1
ATOM 13920 C CA . VAL D 1 462 ? 151.180 129.249 92.181 1.00 48.01 462 VAL D CA 1
ATOM 13921 C C . VAL D 1 462 ? 152.633 128.965 91.809 1.00 53.42 462 VAL D C 1
ATOM 13922 O O . VAL D 1 462 ? 153.006 127.806 91.680 1.00 58.11 462 VAL D O 1
ATOM 13926 N N . ASN D 1 463 ? 153.489 129.979 91.689 1.00 55.29 463 ASN D N 1
ATOM 13927 C CA . ASN D 1 463 ? 154.908 129.769 91.434 1.00 55.44 463 ASN D CA 1
ATOM 13928 C C . ASN D 1 463 ? 155.597 129.039 92.587 1.00 54.70 463 ASN D C 1
ATOM 13929 O O . ASN D 1 463 ? 156.439 128.182 92.335 1.00 64.51 463 ASN D O 1
ATOM 13934 N N . PHE D 1 464 ? 155.232 129.304 93.837 1.00 48.18 464 PHE D N 1
ATOM 13935 C CA . PHE D 1 464 ? 155.797 128.592 94.969 1.00 48.62 464 PHE D CA 1
ATOM 13936 C C . PHE D 1 464 ? 155.421 127.113 94.972 1.00 54.02 464 PHE D C 1
ATOM 13937 O O . PHE D 1 464 ? 156.278 126.267 95.217 1.00 64.13 464 PHE D O 1
ATOM 13945 N N . ASN D 1 465 ? 154.169 126.781 94.666 1.00 54.44 465 ASN D N 1
ATOM 13946 C CA . ASN D 1 465 ? 153.704 125.403 94.652 1.00 54.98 465 ASN D CA 1
ATOM 13947 C C . ASN D 1 465 ? 154.239 124.605 93.461 1.00 58.65 465 ASN D C 1
ATOM 13948 O O . ASN D 1 465 ? 154.661 123.468 93.648 1.00 63.57 465 ASN D O 1
ATOM 13953 N N . CYS D 1 466 ? 154.209 125.160 92.249 1.00 55.67 466 CYS D N 1
ATOM 13954 C CA . CYS D 1 466 ? 154.248 124.359 91.027 1.00 56.36 466 CYS D CA 1
ATOM 13955 C C . CYS D 1 466 ? 155.440 124.591 90.094 1.00 65.17 466 CYS D C 1
ATOM 13956 O O . CYS D 1 466 ? 155.691 123.738 89.246 1.00 72.24 466 CYS D O 1
ATOM 13959 N N . ARG D 1 467 ? 156.191 125.690 90.202 1.00 65.55 467 ARG D N 1
ATOM 13960 C CA . ARG D 1 467 ? 157.283 125.976 89.261 1.00 68.06 467 ARG D CA 1
ATOM 13961 C C . ARG D 1 467 ? 158.423 124.954 89.352 1.00 70.58 467 ARG D C 1
ATOM 13962 O O . ARG D 1 467 ? 158.937 124.500 88.332 1.00 68.46 467 ARG D O 1
ATOM 13964 N N . LYS D 1 468 ? 158.765 124.511 90.565 1.00 70.48 468 LYS D N 1
ATOM 13965 C CA . LYS D 1 468 ? 159.762 123.464 90.800 1.00 68.33 468 LYS D CA 1
ATOM 13966 C C . LYS D 1 468 ? 159.410 122.098 90.194 1.00 70.98 468 LYS D C 1
ATOM 13967 O O . LYS D 1 468 ? 160.304 121.287 89.971 1.00 77.42 468 LYS D O 1
ATOM 13969 N N . LEU D 1 469 ? 158.139 121.823 89.914 1.00 67.93 469 LEU D N 1
ATOM 13970 C CA . LEU D 1 469 ? 157.710 120.644 89.187 1.00 63.45 469 LEU D CA 1
ATOM 13971 C C . LEU D 1 469 ? 157.802 120.887 87.681 1.00 69.36 469 LEU D C 1
ATOM 13972 O O . LEU D 1 469 ? 158.633 120.293 86.997 1.00 79.27 469 LEU D O 1
ATOM 13974 N N . VAL D 1 470 ? 156.985 121.790 87.150 1.00 68.39 470 VAL D N 1
ATOM 13975 C CA . VAL D 1 470 ? 156.783 121.931 85.712 1.00 71.64 470 VAL D CA 1
ATOM 13976 C C . VAL D 1 470 ? 157.986 122.483 84.938 1.00 80.63 470 VAL D C 1
ATOM 13977 O O . VAL D 1 470 ? 158.103 122.225 83.744 1.00 88.92 470 VAL D O 1
ATOM 13979 N N . ALA D 1 471 ? 158.917 123.203 85.571 1.00 78.70 471 ALA D N 1
ATOM 13980 C CA . ALA D 1 471 ? 160.092 123.754 84.886 1.00 82.64 471 ALA D CA 1
ATOM 13981 C C . ALA D 1 471 ? 161.054 122.679 84.345 1.00 86.53 471 ALA D C 1
ATOM 13982 O O . ALA D 1 471 ? 161.830 122.938 83.426 1.00 92.65 471 ALA D O 1
ATOM 13984 N N . THR D 1 472 ? 161.007 121.470 84.904 1.00 83.54 472 THR D N 1
ATOM 13985 C CA . THR D 1 472 ? 161.879 120.353 84.510 1.00 80.96 472 THR D CA 1
ATOM 13986 C C . THR D 1 472 ? 161.424 119.646 83.235 1.00 83.57 472 THR D C 1
ATOM 13987 O O . THR D 1 472 ? 162.184 118.858 82.674 1.00 85.63 472 THR D O 1
ATOM 13991 N N . MET D 1 473 ? 160.206 119.897 82.757 1.00 86.55 473 MET D N 1
ATOM 13992 C CA . MET D 1 473 ? 159.630 119.203 81.608 1.00 89.39 473 MET D CA 1
ATOM 13993 C C . MET D 1 473 ? 160.032 119.885 80.287 1.00 95.82 473 MET D C 1
ATOM 13994 O O . MET D 1 473 ? 159.916 121.109 80.178 1.00 99.12 473 MET D O 1
ATOM 13999 N N . PRO D 1 474 ? 160.446 119.142 79.239 1.00 96.39 474 PRO D N 1
ATOM 14000 C CA . PRO D 1 474 ? 161.007 119.749 78.034 1.00 99.13 474 PRO D CA 1
ATOM 14001 C C . PRO D 1 474 ? 160.003 120.600 77.245 1.00 101.06 474 PRO D C 1
ATOM 14002 O O . PRO D 1 474 ? 160.392 121.584 76.624 1.00 105.17 474 PRO D O 1
ATOM 14006 N N . LEU D 1 475 ? 158.709 120.279 77.315 1.00 95.96 475 LEU D N 1
ATOM 14007 C CA . LEU D 1 475 ? 157.638 121.084 76.712 1.00 98.07 475 LEU D CA 1
ATOM 14008 C C . LEU D 1 475 ? 157.630 122.530 77.238 1.00 101.65 475 LEU D C 1
ATOM 14009 O O . LEU D 1 475 ? 157.305 123.441 76.482 1.00 104.47 475 LEU D O 1
ATOM 14014 N N . PHE D 1 476 ? 157.963 122.748 78.514 1.00 100.33 476 PHE D N 1
ATOM 14015 C CA . PHE D 1 476 ? 157.880 124.062 79.175 1.00 102.65 476 PHE D CA 1
ATOM 14016 C C . PHE D 1 476 ? 159.240 124.726 79.411 1.00 106.05 476 PHE D C 1
ATOM 14017 O O . PHE D 1 476 ? 159.308 125.951 79.505 1.00 107.03 476 PHE D O 1
ATOM 14025 N N . ALA D 1 477 ? 160.338 123.969 79.440 1.00 105.54 477 ALA D N 1
ATOM 14026 C CA . ALA D 1 477 ? 161.681 124.531 79.572 1.00 104.36 477 ALA D CA 1
ATOM 14027 C C . ALA D 1 477 ? 162.048 125.515 78.436 1.00 105.19 477 ALA D C 1
ATOM 14028 O O . ALA D 1 477 ? 162.912 126.371 78.618 1.00 106.12 477 ALA D O 1
ATOM 14030 N N . ASN D 1 478 ? 161.384 125.418 77.279 1.00 104.03 478 ASN D N 1
ATOM 14031 C CA . ASN D 1 478 ? 161.554 126.312 76.134 1.00 106.08 478 ASN D CA 1
ATOM 14032 C C . ASN D 1 478 ? 160.658 127.568 76.126 1.00 106.84 478 ASN D C 1
ATOM 14033 O O . ASN D 1 478 ? 160.838 128.438 75.272 1.00 105.68 478 ASN D O 1
ATOM 14035 N N . ALA D 1 479 ? 159.653 127.656 77.002 1.00 105.14 479 ALA D N 1
ATOM 14036 C CA . ALA D 1 479 ? 158.565 128.631 76.894 1.00 100.60 479 ALA D CA 1
ATOM 14037 C C . ALA D 1 479 ? 158.833 129.976 77.600 1.00 99.31 479 ALA D C 1
ATOM 14038 O O . ALA D 1 479 ? 159.666 130.066 78.504 1.00 95.66 479 ALA D O 1
ATOM 14040 N N . ASP D 1 480 ? 158.090 131.019 77.211 1.00 96.50 480 ASP D N 1
ATOM 14041 C CA . ASP D 1 480 ? 158.130 132.344 77.831 1.00 91.72 480 ASP D CA 1
ATOM 14042 C C . ASP D 1 480 ? 157.434 132.364 79.203 1.00 92.63 480 ASP D C 1
ATOM 14043 O O . ASP D 1 480 ? 156.329 131.831 79.318 1.00 97.00 480 ASP D O 1
ATOM 14045 N N . PRO D 1 481 ? 157.994 132.982 80.257 1.00 89.80 481 PRO D N 1
ATOM 14046 C CA . PRO D 1 481 ? 157.421 132.927 81.605 1.00 92.37 481 PRO D CA 1
ATOM 14047 C C . PRO D 1 481 ? 155.951 133.331 81.721 1.00 88.15 481 PRO D C 1
ATOM 14048 O O . PRO D 1 481 ? 155.213 132.731 82.499 1.00 86.59 481 PRO D O 1
ATOM 14052 N N . ASN D 1 482 ? 155.494 134.304 80.933 1.00 86.53 482 ASN D N 1
ATOM 14053 C CA . ASN D 1 482 ? 154.098 134.736 80.966 1.00 87.50 482 ASN D CA 1
ATOM 14054 C C . ASN D 1 482 ? 153.115 133.678 80.413 1.00 86.13 482 ASN D C 1
ATOM 14055 O O . ASN D 1 482 ? 151.924 133.751 80.701 1.00 83.89 482 ASN D O 1
ATOM 14060 N N . PHE D 1 483 ? 153.577 132.673 79.669 1.00 85.77 483 PHE D N 1
ATOM 14061 C CA . PHE D 1 483 ? 152.800 131.481 79.318 1.00 79.43 483 PHE D CA 1
ATOM 14062 C C . PHE D 1 483 ? 152.846 130.435 80.435 1.00 78.94 483 PHE D C 1
ATOM 14063 O O . PHE D 1 483 ? 151.815 129.903 80.826 1.00 79.93 483 PHE D O 1
ATOM 14071 N N . VAL D 1 484 ? 154.029 130.175 81.000 1.00 78.02 484 VAL D N 1
ATOM 14072 C CA . VAL D 1 484 ? 154.196 129.217 82.096 1.00 73.12 484 VAL D CA 1
ATOM 14073 C C . VAL D 1 484 ? 153.310 129.580 83.283 1.00 72.12 484 VAL D C 1
ATOM 14074 O O . VAL D 1 484 ? 152.546 128.734 83.728 1.00 73.04 484 VAL D O 1
ATOM 14078 N N . THR D 1 485 ? 153.310 130.831 83.751 1.00 76.12 485 THR D N 1
ATOM 14079 C CA . THR D 1 485 ? 152.428 131.275 84.845 1.00 72.91 485 THR D CA 1
ATOM 14080 C C . THR D 1 485 ? 150.942 131.074 84.531 1.00 67.02 485 THR D C 1
ATOM 14081 O O . THR D 1 485 ? 150.171 130.697 85.407 1.00 67.63 485 THR D O 1
ATOM 14085 N N . ALA D 1 486 ? 150.523 131.236 83.273 1.00 64.89 486 ALA D N 1
ATOM 14086 C CA . ALA D 1 486 ? 149.142 131.012 82.864 1.00 60.83 486 ALA D CA 1
ATOM 14087 C C . ALA D 1 486 ? 148.784 129.526 82.887 1.00 61.42 486 ALA D C 1
ATOM 14088 O O . ALA D 1 486 ? 147.702 129.165 83.341 1.00 63.71 486 ALA D O 1
ATOM 14090 N N . MET D 1 487 ? 149.714 128.666 82.479 1.00 67.17 487 MET D N 1
ATOM 14091 C CA . MET D 1 487 ? 149.584 127.218 82.509 1.00 61.52 487 MET D CA 1
ATOM 14092 C C . MET D 1 487 ? 149.583 126.648 83.927 1.00 57.49 487 MET D C 1
ATOM 14093 O O . MET D 1 487 ? 148.679 125.899 84.263 1.00 58.70 487 MET D O 1
ATOM 14098 N N . LEU D 1 488 ? 150.506 127.055 84.803 1.00 55.21 488 LEU D N 1
ATOM 14099 C CA . LEU D 1 488 ? 150.539 126.617 86.200 1.00 51.08 488 LEU D CA 1
ATOM 14100 C C . LEU D 1 488 ? 149.230 126.891 86.947 1.00 52.19 488 LEU D C 1
ATOM 14101 O O . LEU D 1 488 ? 148.874 126.128 87.831 1.00 57.59 488 LEU D O 1
ATOM 14106 N N . SER D 1 489 ? 148.472 127.924 86.591 1.00 50.82 489 SER D N 1
ATOM 14107 C CA . SER D 1 489 ? 147.192 128.217 87.228 1.00 51.74 489 SER D CA 1
ATOM 14108 C C . SER D 1 489 ? 146.077 127.211 86.913 1.00 54.10 489 SER D C 1
ATOM 14109 O O . SER D 1 489 ? 145.079 127.161 87.626 1.00 58.50 489 SER D O 1
ATOM 14112 N N . LYS D 1 490 ? 146.242 126.377 85.881 1.00 54.50 490 LYS D N 1
ATOM 14113 C CA . LYS D 1 490 ? 145.321 125.301 85.488 1.00 54.04 490 LYS D CA 1
ATOM 14114 C C . LYS D 1 490 ? 145.627 123.945 86.122 1.00 55.51 490 LYS D C 1
ATOM 14115 O O . LYS D 1 490 ? 144.858 123.014 85.930 1.00 63.21 490 LYS D O 1
ATOM 14121 N N . LEU D 1 491 ? 146.723 123.802 86.860 1.00 51.51 491 LEU D N 1
ATOM 14122 C CA . LEU D 1 491 ? 147.065 122.562 87.549 1.00 48.95 491 LEU D CA 1
ATOM 14123 C C . LEU D 1 491 ? 146.083 122.313 88.693 1.00 52.38 491 LEU D C 1
ATOM 14124 O O . LEU D 1 491 ? 145.755 123.228 89.445 1.00 60.78 491 LEU D O 1
ATOM 14129 N N . ARG D 1 492 ? 145.667 121.059 88.845 1.00 52.14 492 ARG D N 1
ATOM 14130 C CA . ARG D 1 492 ? 144.757 120.658 89.913 1.00 51.79 492 ARG D CA 1
ATOM 14131 C C . ARG D 1 492 ? 145.439 119.609 90.793 1.00 51.53 492 ARG D C 1
ATOM 14132 O O . ARG D 1 492 ? 145.993 118.634 90.286 1.00 56.55 492 ARG D O 1
ATOM 14140 N N . PHE D 1 493 ? 145.398 119.809 92.108 1.00 50.44 493 PHE D N 1
ATOM 14141 C CA . PHE D 1 493 ? 146.029 118.887 93.035 1.00 47.71 493 PHE D CA 1
ATOM 14142 C C . PHE D 1 493 ? 145.168 117.644 93.241 1.00 52.19 493 PHE D C 1
ATOM 14143 O O . PHE D 1 493 ? 143.970 117.753 93.480 1.00 59.99 493 PHE D O 1
ATOM 14151 N N . GLU D 1 494 ? 145.759 116.461 93.171 1.00 51.72 494 GLU D N 1
ATOM 14152 C CA . GLU D 1 494 ? 145.103 115.173 93.360 1.00 47.61 494 GLU D CA 1
ATOM 14153 C C . GLU D 1 494 ? 145.957 114.270 94.252 1.00 49.12 494 GLU D C 1
ATOM 14154 O O . GLU D 1 494 ? 147.179 114.314 94.217 1.00 56.39 494 GLU D O 1
ATOM 14160 N N . VAL D 1 495 ? 145.322 113.432 95.058 1.00 47.38 495 VAL D N 1
ATOM 14161 C CA . VAL D 1 495 ? 145.992 112.449 95.917 1.00 45.54 495 VAL D CA 1
ATOM 14162 C C . VAL D 1 495 ? 145.489 111.061 95.567 1.00 50.16 495 VAL D C 1
ATOM 14163 O O . VAL D 1 495 ? 144.298 110.866 95.364 1.00 58.68 495 VAL D O 1
ATOM 14167 N N . PHE D 1 496 ? 146.380 110.080 95.528 1.00 49.50 496 PHE D N 1
ATOM 14168 C CA . PHE D 1 496 ? 146.070 108.682 95.267 1.00 44.46 496 PHE D CA 1
ATOM 14169 C C . PHE D 1 496 ? 146.617 107.799 96.371 1.00 51.20 496 PHE D C 1
ATOM 14170 O O . PHE D 1 496 ? 147.688 108.053 96.905 1.00 56.85 496 PHE D O 1
ATOM 14178 N N . GLN D 1 497 ? 145.881 106.761 96.725 1.00 52.42 497 GLN D N 1
ATOM 14179 C CA . GLN D 1 497 ? 146.283 105.769 97.713 1.00 51.60 497 GLN D CA 1
ATOM 14180 C C . GLN D 1 497 ? 147.104 104.641 97.088 1.00 54.95 497 GLN D C 1
ATOM 14181 O O . GLN D 1 497 ? 146.991 104.416 95.886 1.00 58.03 497 GLN D O 1
ATOM 14187 N N . PRO D 1 498 ? 147.880 103.880 97.876 1.00 54.67 498 PRO D N 1
ATOM 14188 C CA . PRO D 1 498 ? 148.567 102.687 97.400 1.00 54.13 498 PRO D CA 1
ATOM 14189 C C . PRO D 1 498 ? 147.648 101.742 96.620 1.00 53.29 498 PRO D C 1
ATOM 14190 O O . PRO D 1 498 ? 146.544 101.423 97.055 1.00 57.29 498 PRO D O 1
ATOM 14194 N N . GLY D 1 499 ? 148.091 101.290 95.456 1.00 53.68 499 GLY D N 1
ATOM 14195 C CA . GLY D 1 499 ? 147.370 100.346 94.612 1.00 54.19 499 GLY D CA 1
ATOM 14196 C C . GLY D 1 499 ? 146.309 100.954 93.701 1.00 56.76 499 GLY D C 1
ATOM 14197 O O . GLY D 1 499 ? 145.727 100.233 92.899 1.00 61.86 499 GLY D O 1
ATOM 14198 N N . ASP D 1 500 ? 146.041 102.255 93.769 1.00 53.04 500 ASP D N 1
ATOM 14199 C CA . ASP D 1 500 ? 145.132 102.914 92.839 1.00 53.50 500 ASP D CA 1
ATOM 14200 C C . ASP D 1 500 ? 145.736 103.025 91.442 1.00 54.65 500 ASP D C 1
ATOM 14201 O O . ASP D 1 500 ? 146.888 103.419 91.291 1.00 60.44 500 ASP D O 1
ATOM 14203 N N . TYR D 1 501 ? 144.966 102.730 90.405 1.00 52.14 501 TYR D N 1
ATOM 14204 C CA . TYR D 1 501 ? 145.345 103.016 89.024 1.00 56.30 501 TYR D CA 1
ATOM 14205 C C . TYR D 1 501 ? 145.032 104.468 88.705 1.00 57.44 501 TYR D C 1
ATOM 14206 O O . TYR D 1 501 ? 143.879 104.878 88.737 1.00 60.71 501 TYR D O 1
ATOM 14215 N N . ILE D 1 502 ? 146.059 105.245 88.387 1.00 57.69 502 ILE D N 1
ATOM 14216 C CA . ILE D 1 502 ? 145.958 106.658 88.036 1.00 52.00 502 ILE D CA 1
ATOM 14217 C C . ILE D 1 502 ? 145.485 106.790 86.592 1.00 54.36 502 ILE D C 1
ATOM 14218 O O . ILE D 1 502 ? 144.581 107.566 86.307 1.00 59.44 502 ILE D O 1
ATOM 14223 N N . ILE D 1 503 ? 146.042 105.981 85.693 1.00 58.93 503 ILE D N 1
ATOM 14224 C CA . ILE D 1 503 ? 145.569 105.768 84.323 1.00 65.17 503 ILE D CA 1
ATOM 14225 C C . ILE D 1 503 ? 145.739 104.299 83.946 1.00 74.71 503 ILE D C 1
ATOM 14226 O O . ILE D 1 503 ? 146.722 103.669 84.335 1.00 74.93 503 ILE D O 1
ATOM 14231 N N . ARG D 1 504 ? 144.787 103.747 83.194 1.00 75.48 504 ARG D N 1
ATOM 14232 C CA . ARG D 1 504 ? 144.764 102.342 82.763 1.00 73.93 504 ARG D CA 1
ATOM 14233 C C . ARG D 1 504 ? 145.093 102.241 81.277 1.00 81.09 504 ARG D C 1
ATOM 14234 O O . ARG D 1 504 ? 144.560 103.015 80.488 1.00 84.72 504 ARG D O 1
ATOM 14242 N N . GLU D 1 505 ? 145.927 101.287 80.876 1.00 79.47 505 GLU D N 1
ATOM 14243 C CA . GLU D 1 505 ? 146.217 101.045 79.463 1.00 74.82 505 GLU D CA 1
ATOM 14244 C C . GLU D 1 505 ? 144.945 100.817 78.642 1.00 72.62 505 GLU D C 1
ATOM 14245 O O . GLU D 1 505 ? 143.976 100.214 79.106 1.00 71.96 505 GLU D O 1
ATOM 14247 N N . GLY D 1 506 ? 144.916 101.331 77.422 1.00 75.77 506 GLY D N 1
ATOM 14248 C CA . GLY D 1 506 ? 143.779 101.244 76.513 1.00 79.15 506 GLY D CA 1
ATOM 14249 C C . GLY D 1 506 ? 142.605 102.184 76.807 1.00 81.52 506 GLY D C 1
ATOM 14250 O O . GLY D 1 506 ? 141.791 102.410 75.915 1.00 90.07 506 GLY D O 1
ATOM 14251 N N . ALA D 1 507 ? 142.503 102.771 78.000 1.00 74.05 507 ALA D N 1
ATOM 14252 C CA . ALA D 1 507 ? 141.499 103.803 78.280 1.00 72.66 507 ALA D CA 1
ATOM 14253 C C . ALA D 1 507 ? 141.840 105.128 77.584 1.00 77.91 507 ALA D C 1
ATOM 14254 O O . ALA D 1 507 ? 143.003 105.392 77.271 1.00 78.30 507 ALA D O 1
ATOM 14256 N N . VAL D 1 508 ? 140.845 105.981 77.332 1.00 78.33 508 VAL D N 1
ATOM 14257 C CA . VAL D 1 508 ? 141.077 107.272 76.660 1.00 77.29 508 VAL D CA 1
ATOM 14258 C C . VAL D 1 508 ? 141.842 108.250 77.560 1.00 85.09 508 VAL D C 1
ATOM 14259 O O . VAL D 1 508 ? 141.473 108.459 78.715 1.00 88.41 508 VAL D O 1
ATOM 14263 N N . GLY D 1 509 ? 142.911 108.864 77.049 1.00 84.49 509 GLY D N 1
ATOM 14264 C CA . GLY D 1 509 ? 143.685 109.866 77.793 1.00 78.33 509 GLY D CA 1
ATOM 14265 C C . GLY D 1 509 ? 143.015 111.243 77.808 1.00 76.58 509 GLY D C 1
ATOM 14266 O O . GLY D 1 509 ? 142.586 111.730 76.763 1.00 78.74 509 GLY D O 1
ATOM 14267 N N . LYS D 1 510 ? 142.945 111.900 78.970 1.00 73.07 510 LYS D N 1
ATOM 14268 C CA . LYS D 1 510 ? 142.407 113.276 79.117 1.00 66.89 510 LYS D CA 1
ATOM 14269 C C . LYS D 1 510 ? 143.229 114.213 80.006 1.00 69.27 510 LYS D C 1
ATOM 14270 O O . LYS D 1 510 ? 142.969 115.416 80.003 1.00 69.05 510 LYS D O 1
ATOM 14276 N N . LYS D 1 511 ? 144.204 113.710 80.765 1.00 67.45 511 LYS D N 1
ATOM 14277 C CA . LYS D 1 511 ? 145.028 114.495 81.696 1.00 55.11 511 LYS D CA 1
ATOM 14278 C C . LYS D 1 511 ? 146.470 114.005 81.731 1.00 61.36 511 LYS D C 1
ATOM 14279 O O . LYS D 1 511 ? 146.721 112.811 81.618 1.00 70.30 511 LYS D O 1
ATOM 14285 N N . MET D 1 512 ? 147.398 114.922 81.949 1.00 55.67 512 MET D N 1
ATOM 14286 C CA . MET D 1 512 ? 148.798 114.680 82.304 1.00 55.05 512 MET D CA 1
ATOM 14287 C C . MET D 1 512 ? 149.006 114.830 83.814 1.00 54.69 512 MET D C 1
ATOM 14288 O O . MET D 1 512 ? 148.221 115.530 84.439 1.00 58.88 512 MET D O 1
ATOM 14293 N N . TYR D 1 513 ? 150.061 114.256 84.400 1.00 53.54 513 TYR D N 1
ATOM 14294 C CA . TYR D 1 513 ? 150.340 114.329 85.837 1.00 50.25 513 TYR D CA 1
ATOM 14295 C C . TYR D 1 513 ? 151.808 114.599 86.184 1.00 55.08 513 TYR D C 1
ATOM 14296 O O . TYR D 1 513 ? 152.713 114.043 85.572 1.00 63.90 513 TYR D O 1
ATOM 14305 N N . PHE D 1 514 ? 152.056 115.392 87.223 1.00 52.99 514 PHE D N 1
ATOM 14306 C CA . PHE D 1 514 ? 153.371 115.714 87.779 1.00 51.89 514 PHE D CA 1
ATOM 14307 C C . PHE D 1 514 ? 153.463 115.244 89.226 1.00 51.62 514 PHE D C 1
ATOM 14308 O O . PHE D 1 514 ? 152.663 115.678 90.049 1.00 57.08 514 PHE D O 1
ATOM 14316 N N . ILE D 1 515 ? 154.414 114.392 89.586 1.00 52.02 515 ILE D N 1
ATOM 14317 C CA . ILE D 1 515 ? 154.525 113.880 90.953 1.00 54.51 515 ILE D CA 1
ATOM 14318 C C . ILE D 1 515 ? 155.139 114.935 91.873 1.00 56.64 515 ILE D C 1
ATOM 14319 O O . ILE D 1 515 ? 156.301 115.281 91.714 1.00 64.99 515 ILE D O 1
ATOM 14324 N N . GLN D 1 516 ? 154.422 115.404 92.886 1.00 55.69 516 GLN D N 1
ATOM 14325 C CA . GLN D 1 516 ? 155.017 116.196 93.957 1.00 56.31 516 GLN D CA 1
ATOM 14326 C C . GLN D 1 516 ? 155.684 115.280 94.992 1.00 60.19 516 GLN D C 1
ATOM 14327 O O . GLN D 1 516 ? 156.845 115.464 95.336 1.00 68.22 516 GLN D O 1
ATOM 14333 N N . HIS D 1 517 ? 154.976 114.254 95.459 1.00 61.33 517 HIS D N 1
ATOM 14334 C CA . HIS D 1 517 ? 155.451 113.293 96.449 1.00 61.74 517 HIS D CA 1
ATOM 14335 C C . HIS D 1 517 ? 154.928 111.898 96.142 1.00 65.38 517 HIS D C 1
ATOM 14336 O O . HIS D 1 517 ? 153.924 111.739 95.458 1.00 67.77 517 HIS D O 1
ATOM 14343 N N . GLY D 1 518 ? 155.581 110.891 96.709 1.00 67.39 518 GLY D N 1
ATOM 14344 C CA . GLY D 1 518 ? 155.198 109.493 96.590 1.00 67.46 518 GLY D CA 1
ATOM 14345 C C . GLY D 1 518 ? 155.796 108.816 95.366 1.00 68.95 518 GLY D C 1
ATOM 14346 O O . GLY D 1 518 ? 156.275 109.469 94.446 1.00 69.45 518 GLY D O 1
ATOM 14347 N N . VAL D 1 519 ? 155.786 107.489 95.366 1.00 67.55 519 VAL D N 1
ATOM 14348 C CA . VAL D 1 519 ? 156.286 106.673 94.261 1.00 64.64 519 VAL D CA 1
ATOM 14349 C C . VAL D 1 519 ? 155.129 106.067 93.484 1.00 64.22 519 VAL D C 1
ATOM 14350 O O . VAL D 1 519 ? 154.263 105.406 94.056 1.00 69.03 519 VAL D O 1
ATOM 14354 N N . ALA D 1 520 ? 155.135 106.282 92.176 1.00 60.45 520 ALA D N 1
ATOM 14355 C CA . ALA D 1 520 ? 154.287 105.591 91.222 1.00 60.23 520 ALA D CA 1
ATOM 14356 C C . ALA D 1 520 ? 155.095 104.543 90.453 1.00 68.83 520 ALA D C 1
ATOM 14357 O O . ALA D 1 520 ? 156.323 104.515 90.515 1.00 75.78 520 ALA D O 1
ATOM 14359 N N . GLY D 1 521 ? 154.427 103.690 89.692 1.00 68.19 521 GLY D N 1
ATOM 14360 C CA . GLY D 1 521 ? 155.068 102.727 88.806 1.00 66.45 521 GLY D CA 1
ATOM 14361 C C . GLY D 1 521 ? 154.280 102.564 87.521 1.00 65.33 521 GLY D C 1
ATOM 14362 O O . GLY D 1 521 ? 153.066 102.401 87.556 1.00 67.51 521 GLY D O 1
ATOM 14363 N N . VAL D 1 522 ? 154.965 102.606 86.385 1.00 67.22 522 VAL D N 1
ATOM 14364 C CA . VAL D 1 522 ? 154.373 102.364 85.071 1.00 70.90 522 VAL D CA 1
ATOM 14365 C C . VAL D 1 522 ? 154.631 100.922 84.654 1.00 82.13 522 VAL D C 1
ATOM 14366 O O . VAL D 1 522 ? 155.737 100.408 84.824 1.00 88.89 522 VAL D O 1
ATOM 14370 N N . ILE D 1 523 ? 153.595 100.251 84.155 1.00 81.80 523 ILE D N 1
ATOM 14371 C CA . ILE D 1 523 ? 153.587 98.817 83.863 1.00 80.49 523 ILE D CA 1
ATOM 14372 C C . ILE D 1 523 ? 152.964 98.515 82.499 1.00 91.02 523 ILE D C 1
ATOM 14373 O O . ILE D 1 523 ? 152.007 99.149 82.059 1.00 98.92 523 ILE D O 1
ATOM 14378 N N . THR D 1 524 ? 153.537 97.525 81.817 1.00 96.49 524 THR D N 1
ATOM 14379 C CA . THR D 1 524 ? 153.113 97.043 80.493 1.00 104.44 524 THR D CA 1
ATOM 14380 C C . THR D 1 524 ? 153.649 95.629 80.247 1.00 112.32 524 THR D C 1
ATOM 14381 O O . THR D 1 524 ? 154.606 95.205 80.898 1.00 113.21 524 THR D O 1
ATOM 14385 N N . LYS D 1 525 ? 153.079 94.881 79.302 1.00 116.05 525 LYS D N 1
ATOM 14386 C CA . LYS D 1 525 ? 153.616 93.570 78.921 1.00 117.09 525 LYS D CA 1
ATOM 14387 C C . LYS D 1 525 ? 154.986 93.666 78.223 1.00 116.05 525 LYS D C 1
ATOM 14388 O O . LYS D 1 525 ? 155.780 92.734 78.286 1.00 112.10 525 LYS D O 1
ATOM 14390 N N . SER D 1 526 ? 155.286 94.795 77.577 1.00 116.12 526 SER D N 1
ATOM 14391 C CA . SER D 1 526 ? 156.519 95.008 76.812 1.00 115.21 526 SER D CA 1
ATOM 14392 C C . SER D 1 526 ? 157.760 95.438 77.621 1.00 114.77 526 SER D C 1
ATOM 14393 O O . SER D 1 526 ? 158.791 95.747 77.023 1.00 116.55 526 SER D O 1
ATOM 14395 N N . SER D 1 527 ? 157.699 95.517 78.954 1.00 113.39 527 SER D N 1
ATOM 14396 C CA . SER D 1 527 ? 158.764 96.112 79.770 1.00 112.66 527 SER D CA 1
ATOM 14397 C C . SER D 1 527 ? 158.693 95.746 81.261 1.00 114.85 527 SER D C 1
ATOM 14398 O O . SER D 1 527 ? 157.704 95.196 81.737 1.00 114.93 527 SER D O 1
ATOM 14400 N N . LYS D 1 528 ? 159.747 96.065 82.014 1.00 109.88 528 LYS D N 1
ATOM 14401 C CA . LYS D 1 528 ? 159.749 96.002 83.478 1.00 104.18 528 LYS D CA 1
ATOM 14402 C C . LYS D 1 528 ? 158.876 97.090 84.133 1.00 104.35 528 LYS D C 1
ATOM 144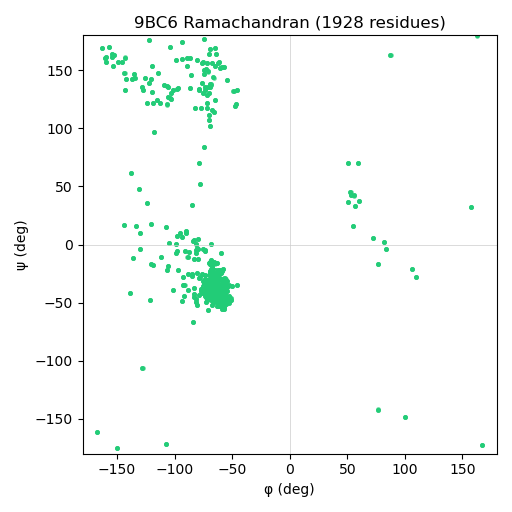03 O O . LYS D 1 528 ? 158.522 98.090 83.506 1.00 104.95 528 LYS D O 1
ATOM 14405 N N . GLU D 1 529 ? 158.545 96.924 85.414 1.00 100.66 529 GLU D N 1
ATOM 14406 C CA . GLU D 1 529 ? 157.801 97.911 86.195 1.00 92.45 529 GLU D CA 1
ATOM 14407 C C . GLU D 1 529 ? 158.676 99.110 86.584 1.00 92.66 529 GLU D C 1
ATOM 14408 O O . GLU D 1 529 ? 159.257 99.140 87.670 1.00 93.10 529 GLU D O 1
ATOM 14410 N N . MET D 1 530 ? 158.820 100.091 85.691 1.00 90.14 530 MET D N 1
ATOM 14411 C CA . MET D 1 530 ? 159.616 101.293 85.929 1.00 81.49 530 MET D CA 1
ATOM 14412 C C . MET D 1 530 ? 158.990 102.183 87.012 1.00 79.44 530 MET D C 1
ATOM 14413 O O . MET D 1 530 ? 157.899 102.715 86.832 1.00 79.80 530 MET D O 1
ATOM 14415 N N . LYS D 1 531 ? 159.672 102.364 88.140 1.00 77.48 531 LYS D N 1
ATOM 14416 C CA . LYS D 1 531 ? 159.245 103.284 89.186 1.00 72.83 531 LYS D CA 1
ATOM 14417 C C . LYS D 1 531 ? 159.485 104.754 88.810 1.00 77.05 531 LYS D C 1
ATOM 14418 O O . LYS D 1 531 ? 160.473 105.079 88.151 1.00 80.03 531 LYS D O 1
ATOM 14420 N N . LEU D 1 532 ? 158.607 105.655 89.261 1.00 74.73 532 LEU D N 1
ATOM 14421 C CA . LEU D 1 532 ? 158.696 107.112 89.115 1.00 66.67 532 LEU D CA 1
ATOM 14422 C C . LEU D 1 532 ? 158.524 107.768 90.484 1.00 70.28 532 LEU D C 1
ATOM 14423 O O . LEU D 1 532 ? 157.650 107.382 91.253 1.00 74.46 532 LEU D O 1
ATOM 14428 N N . THR D 1 533 ? 159.352 108.757 90.797 1.00 67.09 533 THR D N 1
ATOM 14429 C CA . THR D 1 533 ? 159.462 109.318 92.140 1.00 67.56 533 THR D CA 1
ATOM 14430 C C . THR D 1 533 ? 159.176 110.821 92.198 1.00 72.01 533 THR D C 1
ATOM 14431 O O . THR D 1 533 ? 158.968 111.472 91.174 1.00 70.10 533 THR D O 1
ATOM 14433 N N . ASP D 1 534 ? 159.177 111.379 93.409 1.00 71.62 534 ASP D N 1
ATOM 14434 C CA . ASP D 1 534 ? 158.934 112.793 93.681 1.00 67.94 534 ASP D CA 1
ATOM 14435 C C . ASP D 1 534 ? 159.755 113.706 92.767 1.00 68.53 534 ASP D C 1
ATOM 14436 O O . ASP D 1 534 ? 160.981 113.646 92.767 1.00 76.45 534 ASP D O 1
ATOM 14438 N N . GLY D 1 535 ? 159.076 114.534 91.973 1.00 64.28 535 GLY D N 1
ATOM 14439 C CA . GLY D 1 535 ? 159.658 115.450 90.989 1.00 63.95 535 GLY D CA 1
ATOM 14440 C C . GLY D 1 535 ? 159.489 115.039 89.526 1.00 65.62 535 GLY D C 1
ATOM 14441 O O . GLY D 1 535 ? 159.555 115.889 88.648 1.00 74.67 535 GLY D O 1
ATOM 14442 N N . SER D 1 536 ? 159.243 113.766 89.232 1.00 59.75 536 SER D N 1
ATOM 14443 C CA . SER D 1 536 ? 158.992 113.286 87.860 1.00 64.07 536 SER D CA 1
ATOM 14444 C C . SER D 1 536 ? 157.604 113.644 87.298 1.00 63.08 536 SER D C 1
ATOM 14445 O O . SER D 1 536 ? 156.764 114.224 87.988 1.00 66.13 536 SER D O 1
ATOM 14448 N N . TYR D 1 537 ? 157.332 113.291 86.042 1.00 57.47 537 TYR D N 1
ATOM 14449 C CA . TYR D 1 537 ? 156.047 113.507 85.367 1.00 58.93 537 TYR D CA 1
ATOM 14450 C C . TYR D 1 537 ? 155.730 112.377 84.383 1.00 66.76 537 TYR D C 1
ATOM 14451 O O . TYR D 1 537 ? 156.643 111.690 83.921 1.00 74.45 537 TYR D O 1
ATOM 14460 N N . PHE D 1 538 ? 154.454 112.179 84.057 1.00 65.31 538 PHE D N 1
ATOM 14461 C CA . PHE D 1 538 ? 153.944 111.128 83.170 1.00 61.98 538 PHE D CA 1
ATOM 14462 C C . PHE D 1 538 ? 152.587 111.501 82.570 1.00 59.68 538 PHE D C 1
ATOM 14463 O O . PHE D 1 538 ? 151.971 112.495 82.945 1.00 66.15 538 PHE D O 1
ATOM 14471 N N . GLY D 1 539 ? 152.113 110.730 81.597 1.00 58.88 539 GLY D N 1
ATOM 14472 C CA . GLY D 1 539 ? 150.859 110.992 80.884 1.00 61.26 539 GLY D CA 1
ATOM 14473 C C . GLY D 1 539 ? 150.988 112.014 79.758 1.00 66.90 539 GLY D C 1
ATOM 14474 O O . GLY D 1 539 ? 149.994 112.327 79.106 1.00 65.47 539 GLY D O 1
ATOM 14475 N N . GLU D 1 540 ? 152.193 112.532 79.504 1.00 66.93 540 GLU D N 1
ATOM 14476 C CA . GLU D 1 540 ? 152.447 113.704 78.659 1.00 65.39 540 GLU D CA 1
ATOM 14477 C C . GLU D 1 540 ? 151.911 113.607 77.229 1.00 68.73 540 GLU D C 1
ATOM 14478 O O . GLU D 1 540 ? 151.479 114.603 76.658 1.00 75.73 540 GLU D O 1
ATOM 14480 N N . ILE D 1 541 ? 151.887 112.408 76.652 1.00 71.82 541 ILE D N 1
ATOM 14481 C CA . ILE D 1 541 ? 151.466 112.149 75.271 1.00 73.83 541 ILE D CA 1
ATOM 14482 C C . ILE D 1 541 ? 149.992 112.531 75.027 1.00 72.59 541 ILE D C 1
ATOM 14483 O O . ILE D 1 541 ? 149.626 112.886 73.914 1.00 75.74 541 ILE D O 1
ATOM 14488 N N . CYS D 1 542 ? 149.140 112.528 76.054 1.00 70.45 542 CYS D N 1
ATOM 14489 C CA . CYS D 1 542 ? 147.706 112.800 75.908 1.00 75.21 542 CYS D CA 1
ATOM 14490 C C . CYS D 1 542 ? 147.384 114.193 75.351 1.00 80.43 542 CYS D C 1
ATOM 14491 O O . CYS D 1 542 ? 146.311 114.408 74.792 1.00 82.41 542 CYS D O 1
ATOM 14493 N N . LEU D 1 543 ? 148.307 115.147 75.479 1.00 83.42 543 LEU D N 1
ATOM 14494 C CA . LEU D 1 543 ? 148.132 116.511 74.978 1.00 90.27 543 LEU D CA 1
ATOM 14495 C C . LEU D 1 543 ? 148.088 116.590 73.440 1.00 93.40 543 LEU D C 1
ATOM 14496 O O . LEU D 1 543 ? 147.478 117.495 72.875 1.00 91.78 543 LEU D O 1
ATOM 14501 N N . LEU D 1 544 ? 148.760 115.651 72.765 1.00 92.66 544 LEU D N 1
ATOM 14502 C CA . LEU D 1 544 ? 149.177 115.728 71.360 1.00 97.48 544 LEU D CA 1
ATOM 14503 C C . LEU D 1 544 ? 148.782 114.451 70.597 1.00 103.28 544 LEU D C 1
ATOM 14504 O O . LEU D 1 544 ? 149.603 113.825 69.920 1.00 111.80 544 LEU D O 1
ATOM 14509 N N . THR D 1 545 ? 147.536 114.015 70.760 1.00 100.08 545 THR D N 1
ATOM 14510 C CA . THR D 1 545 ? 147.030 112.742 70.258 1.00 96.46 545 THR D CA 1
ATOM 14511 C C . THR D 1 545 ? 145.497 112.663 70.328 1.00 101.50 545 THR D C 1
ATOM 14512 O O . THR D 1 545 ? 144.795 113.665 70.467 1.00 105.23 545 THR D O 1
ATOM 14514 N N . LYS D 1 546 ? 144.967 111.447 70.263 1.00 97.34 546 LYS D N 1
ATOM 14515 C CA . LYS D 1 546 ? 143.604 111.089 70.664 1.00 97.56 546 LYS D CA 1
ATOM 14516 C C . LYS D 1 546 ? 143.557 109.604 71.041 1.00 97.52 546 LYS D C 1
ATOM 14517 O O . LYS D 1 546 ? 144.437 108.829 70.653 1.00 100.25 546 LYS D O 1
ATOM 14519 N N . GLY D 1 547 ? 142.535 109.169 71.778 1.00 94.22 547 GLY D N 1
ATOM 14520 C CA . GLY D 1 547 ? 142.345 107.745 72.080 1.00 88.58 547 GLY D CA 1
ATOM 14521 C C . GLY D 1 547 ? 143.277 107.191 73.165 1.00 84.40 547 GLY D C 1
ATOM 14522 O O . GLY D 1 547 ? 143.493 107.821 74.201 1.00 87.23 547 GLY D O 1
ATOM 14523 N N . ARG D 1 548 ? 143.734 105.955 72.975 1.00 83.36 548 ARG D N 1
ATOM 14524 C CA . ARG D 1 548 ? 144.215 105.089 74.046 1.00 82.54 548 ARG D CA 1
ATOM 14525 C C . ARG D 1 548 ? 145.538 105.506 74.698 1.00 79.75 548 ARG D C 1
ATOM 14526 O O . ARG D 1 548 ? 146.535 105.770 74.022 1.00 77.74 548 ARG D O 1
ATOM 14528 N N . ARG D 1 549 ? 145.586 105.446 76.027 1.00 79.13 549 ARG D N 1
ATOM 14529 C CA . ARG D 1 549 ? 146.825 105.440 76.796 1.00 80.65 549 ARG D CA 1
ATOM 14530 C C . ARG D 1 549 ? 147.612 104.140 76.580 1.00 74.67 549 ARG D C 1
ATOM 14531 O O . ARG D 1 549 ? 147.044 103.052 76.555 1.00 73.08 549 ARG D O 1
ATOM 14533 N N . THR D 1 550 ? 148.927 104.231 76.423 1.00 74.28 550 THR D N 1
ATOM 14534 C CA . THR D 1 550 ? 149.769 103.104 76.027 1.00 75.18 550 THR D CA 1
ATOM 14535 C C . THR D 1 550 ? 150.206 102.169 77.167 1.00 76.55 550 THR D C 1
ATOM 14536 O O . THR D 1 550 ? 150.750 101.098 76.905 1.00 84.03 550 THR D O 1
ATOM 14538 N N . ALA D 1 551 ? 150.023 102.568 78.426 1.00 74.29 551 ALA D N 1
ATOM 14539 C CA . ALA D 1 551 ? 150.521 101.856 79.603 1.00 77.28 551 ALA D CA 1
ATOM 14540 C C . ALA D 1 551 ? 149.650 102.133 80.839 1.00 79.94 551 ALA D C 1
ATOM 14541 O O . ALA D 1 551 ? 148.887 103.094 80.866 1.00 83.99 551 ALA D O 1
ATOM 14543 N N . SER D 1 552 ? 149.758 101.308 81.873 1.00 77.33 552 SER D N 1
ATOM 14544 C CA . SER D 1 552 ? 149.064 101.522 83.136 1.00 71.62 552 SER D CA 1
ATOM 14545 C C . SER D 1 552 ? 149.994 102.198 84.139 1.00 74.07 552 SER D C 1
ATOM 14546 O O . SER D 1 552 ? 151.145 101.792 84.275 1.00 78.84 552 SER D O 1
ATOM 14548 N N . VAL D 1 553 ? 149.523 103.218 84.856 1.00 67.25 553 VAL D N 1
ATOM 14549 C CA . VAL D 1 553 ? 150.278 103.833 85.953 1.00 60.33 553 VAL D CA 1
ATOM 14550 C C . VAL D 1 553 ? 149.543 103.589 87.251 1.00 58.99 553 VAL D C 1
ATOM 14551 O O . VAL D 1 553 ? 148.376 103.947 87.377 1.00 64.19 553 VAL D O 1
ATOM 14555 N N . ARG D 1 554 ? 150.234 102.989 88.217 1.00 55.75 554 ARG D N 1
ATOM 14556 C CA . ARG D 1 554 ? 149.640 102.686 89.514 1.00 57.58 554 ARG D CA 1
ATOM 14557 C C . ARG D 1 554 ? 150.470 103.216 90.683 1.00 60.50 554 ARG D C 1
ATOM 14558 O O . ARG D 1 554 ? 151.688 103.042 90.729 1.00 68.55 554 ARG D O 1
ATOM 14566 N N . ALA D 1 555 ? 149.789 103.863 91.623 1.00 55.45 555 ALA D N 1
ATOM 14567 C CA . ALA D 1 555 ? 150.410 104.421 92.810 1.00 56.02 555 ALA D CA 1
ATOM 14568 C C . ALA D 1 555 ? 150.986 103.297 93.681 1.00 62.93 555 ALA D C 1
ATOM 14569 O O . ALA D 1 555 ? 150.262 102.381 94.051 1.00 67.01 555 ALA D O 1
ATOM 14571 N N . ASP D 1 556 ? 152.274 103.327 94.017 1.00 64.88 556 ASP D N 1
ATOM 14572 C CA . ASP D 1 556 ? 152.894 102.338 94.897 1.00 64.85 556 ASP D CA 1
ATOM 14573 C C . ASP D 1 556 ? 152.869 102.786 96.358 1.00 64.65 556 ASP D C 1
ATOM 14574 O O . ASP D 1 556 ? 152.499 102.016 97.238 1.00 71.24 556 ASP D O 1
ATOM 14576 N N . THR D 1 557 ? 153.192 104.049 96.616 1.00 62.67 557 THR D N 1
ATOM 14577 C CA . THR D 1 557 ? 152.896 104.737 97.871 1.00 62.05 557 THR D CA 1
ATOM 14578 C C . THR D 1 557 ? 151.777 105.756 97.658 1.00 61.94 557 THR D C 1
ATOM 14579 O O . THR D 1 557 ? 151.172 105.807 96.590 1.00 63.96 557 THR D O 1
ATOM 14581 N N . TYR D 1 558 ? 151.484 106.592 98.647 1.00 58.72 558 TYR D N 1
ATOM 14582 C CA . TYR D 1 558 ? 150.537 107.689 98.483 1.00 54.94 558 TYR D CA 1
ATOM 14583 C C . TYR D 1 558 ? 151.113 108.752 97.551 1.00 58.17 558 TYR D C 1
ATOM 14584 O O . TYR D 1 558 ? 151.962 109.538 97.961 1.00 65.67 558 TYR D O 1
ATOM 14593 N N . CYS D 1 559 ? 150.686 108.795 96.297 1.00 54.70 559 CYS D N 1
ATOM 14594 C CA . CYS D 1 559 ? 151.075 109.864 95.399 1.00 52.36 559 CYS D CA 1
ATOM 14595 C C . CYS D 1 559 ? 150.325 111.142 95.734 1.00 57.30 559 CYS D C 1
ATOM 14596 O O . CYS D 1 559 ? 149.100 111.143 95.807 1.00 59.99 559 CYS D O 1
ATOM 14599 N N . ARG D 1 560 ? 151.057 112.245 95.865 1.00 57.85 560 ARG D N 1
ATOM 14600 C CA . ARG D 1 560 ? 150.529 113.607 95.811 1.00 50.99 560 ARG D CA 1
ATOM 14601 C C . ARG D 1 560 ? 150.971 114.169 94.490 1.00 50.26 560 ARG D C 1
ATOM 14602 O O . ARG D 1 560 ? 152.167 114.196 94.231 1.00 58.53 560 ARG D O 1
ATOM 14610 N N . LEU D 1 561 ? 150.057 114.574 93.627 1.00 48.93 561 LEU D N 1
ATOM 14611 C CA . LEU D 1 561 ? 150.427 114.968 92.281 1.00 46.93 561 LEU D CA 1
ATOM 14612 C C . LEU D 1 561 ? 149.519 116.054 91.696 1.00 51.36 561 LEU D C 1
ATOM 14613 O O . LEU D 1 561 ? 148.408 116.265 92.149 1.00 55.83 561 LEU D O 1
ATOM 14618 N N . TYR D 1 562 ? 150.008 116.796 90.716 1.00 51.01 562 TYR D N 1
ATOM 14619 C CA . TYR D 1 562 ? 149.265 117.851 90.034 1.00 50.25 562 TYR D CA 1
ATOM 14620 C C . TYR D 1 562 ? 148.871 117.370 88.658 1.00 51.28 562 TYR D C 1
ATOM 14621 O O . TYR D 1 562 ? 149.709 116.815 87.962 1.00 58.92 562 TYR D O 1
ATOM 14630 N N . SER D 1 563 ? 147.639 117.600 88.229 1.00 46.26 563 SER D N 1
ATOM 14631 C CA . SER D 1 563 ? 147.173 117.218 86.901 1.00 46.53 563 SER D CA 1
ATOM 14632 C C . SER D 1 563 ? 146.822 118.408 86.021 1.00 50.83 563 SER D C 1
ATOM 14633 O O . SER D 1 563 ? 146.380 119.447 86.501 1.00 56.94 563 SER D O 1
ATOM 14636 N N . LEU D 1 564 ? 147.036 118.274 84.718 1.00 51.03 564 LEU D N 1
ATOM 14637 C CA . LEU D 1 564 ? 146.649 119.247 83.700 1.00 55.00 564 LEU D CA 1
ATOM 14638 C C . LEU D 1 564 ? 145.777 118.558 82.668 1.00 53.28 564 LEU D C 1
ATOM 14639 O O . LEU D 1 564 ? 146.218 117.588 82.062 1.00 55.27 564 LEU D O 1
ATOM 14644 N N . SER D 1 565 ? 144.555 119.024 82.455 1.00 51.93 565 SER D N 1
ATOM 14645 C CA . SER D 1 565 ? 143.650 118.432 81.473 1.00 54.44 565 SER D CA 1
ATOM 14646 C C . SER D 1 565 ? 143.790 119.049 80.084 1.00 59.60 565 SER D C 1
ATOM 14647 O O . SER D 1 565 ? 144.144 120.217 79.934 1.00 65.11 565 SER D O 1
ATOM 14650 N N . VAL D 1 566 ? 143.452 118.284 79.048 1.00 56.42 566 VAL D N 1
ATOM 14651 C CA . VAL D 1 566 ? 143.524 118.754 77.655 1.00 54.97 566 VAL D CA 1
ATOM 14652 C C . VAL D 1 566 ? 142.594 119.933 77.383 1.00 56.83 566 VAL D C 1
ATOM 14653 O O . VAL D 1 566 ? 142.987 120.863 76.690 1.00 63.94 566 VAL D O 1
ATOM 14657 N N . ASP D 1 567 ? 141.416 119.990 77.997 1.00 48.06 567 ASP D N 1
ATOM 14658 C CA . ASP D 1 567 ? 140.522 121.135 77.855 1.00 52.23 567 ASP D CA 1
ATOM 14659 C C . ASP D 1 567 ? 141.167 122.441 78.328 1.00 59.61 567 ASP D C 1
ATOM 14660 O O . ASP D 1 567 ? 141.064 123.470 77.660 1.00 68.59 567 ASP D O 1
ATOM 14662 N N . ASN D 1 568 ? 141.889 122.409 79.449 1.00 58.16 568 ASN D N 1
ATOM 14663 C CA . ASN D 1 568 ? 142.589 123.566 80.002 1.00 59.80 568 ASN D CA 1
ATOM 14664 C C . ASN D 1 568 ? 143.890 123.893 79.267 1.00 59.38 568 ASN D C 1
ATOM 14665 O O . ASN D 1 568 ? 144.184 125.067 79.056 1.00 66.66 568 ASN D O 1
ATOM 14670 N N . PHE D 1 569 ? 144.654 122.896 78.841 1.00 52.89 569 PHE D N 1
ATOM 14671 C CA . PHE D 1 569 ? 145.845 123.121 78.028 1.00 53.99 569 PHE D CA 1
ATOM 14672 C C . PHE D 1 569 ? 145.502 123.782 76.695 1.00 60.53 569 PHE D C 1
ATOM 14673 O O . PHE D 1 569 ? 146.221 124.674 76.260 1.00 71.17 569 PHE D O 1
ATOM 14681 N N . ASN D 1 570 ? 144.370 123.427 76.081 1.00 59.67 570 ASN D N 1
ATOM 14682 C CA . ASN D 1 570 ? 143.888 124.091 74.877 1.00 61.18 570 ASN D CA 1
ATOM 14683 C C . ASN D 1 570 ? 143.380 125.505 75.166 1.00 62.39 570 ASN D C 1
ATOM 14684 O O . ASN D 1 570 ? 143.722 126.430 74.435 1.00 67.62 570 ASN D O 1
ATOM 14689 N N . GLU D 1 571 ? 142.637 125.723 76.249 1.00 60.59 571 GLU D N 1
ATOM 14690 C CA . GLU D 1 571 ? 142.201 127.061 76.644 1.00 59.89 571 GLU D CA 1
ATOM 14691 C C . GLU D 1 571 ? 143.378 128.019 76.873 1.00 62.97 571 GLU D C 1
ATOM 14692 O O . GLU D 1 571 ? 143.364 129.145 76.390 1.00 71.92 571 GLU D O 1
ATOM 14694 N N . VAL D 1 572 ? 144.448 127.568 77.528 1.00 61.93 572 VAL D N 1
ATOM 14695 C CA . VAL D 1 572 ? 145.678 128.341 77.730 1.00 63.17 572 VAL D CA 1
ATOM 14696 C C . VAL D 1 572 ? 146.555 128.494 76.482 1.00 68.80 572 VAL D C 1
ATOM 14697 O O . VAL D 1 572 ? 147.541 129.220 76.538 1.00 78.32 572 VAL D O 1
ATOM 14699 N N . LEU D 1 573 ? 146.223 127.849 75.358 1.00 66.51 573 LEU D N 1
ATOM 14700 C CA . LEU D 1 573 ? 146.898 128.038 74.063 1.00 68.39 573 LEU D CA 1
ATOM 14701 C C . LEU D 1 573 ? 146.082 128.857 73.052 1.00 73.77 573 LEU D C 1
ATOM 14702 O O . LEU D 1 573 ? 146.662 129.460 72.152 1.00 79.00 573 LEU D O 1
ATOM 14707 N N . GLU D 1 574 ? 144.771 129.004 73.237 1.00 71.38 574 GLU D N 1
ATOM 14708 C CA . GLU D 1 574 ? 143.997 129.996 72.484 1.00 72.71 574 GLU D CA 1
ATOM 14709 C C . GLU D 1 574 ? 144.523 131.428 72.694 1.00 76.68 574 GLU D C 1
ATOM 14710 O O . GLU D 1 574 ? 144.590 132.220 71.755 1.00 80.87 574 GLU D O 1
ATOM 14712 N N . GLU D 1 575 ? 144.965 131.760 73.908 1.00 76.25 575 GLU D N 1
ATOM 14713 C CA . GLU D 1 575 ? 145.583 133.043 74.240 1.00 72.80 575 GLU D CA 1
ATOM 14714 C C . GLU D 1 575 ? 147.061 133.188 73.842 1.00 75.47 575 GLU D C 1
ATOM 14715 O O . GLU D 1 575 ? 147.631 134.260 74.039 1.00 83.11 575 GLU D O 1
ATOM 14717 N N . TYR D 1 576 ? 147.705 132.150 73.301 1.00 73.76 576 TYR D N 1
ATOM 14718 C CA . TYR D 1 576 ? 149.136 132.158 72.965 1.00 75.71 576 TYR D CA 1
ATOM 14719 C C . TYR D 1 576 ? 149.423 131.485 71.602 1.00 85.11 576 TYR D C 1
ATOM 14720 O O . TYR D 1 576 ? 150.152 130.494 71.552 1.00 89.81 576 TYR D O 1
ATOM 14729 N N . PRO D 1 577 ? 148.891 131.994 70.468 1.00 85.67 577 PRO D N 1
ATOM 14730 C CA . PRO D 1 577 ? 149.089 131.394 69.145 1.00 88.53 577 PRO D CA 1
ATOM 14731 C C . PRO D 1 577 ? 150.557 131.183 68.752 1.00 87.65 577 PRO D C 1
ATOM 14732 O O . PRO D 1 577 ? 150.885 130.204 68.091 1.00 90.51 577 PRO D O 1
ATOM 14736 N N . MET D 1 578 ? 151.462 132.047 69.211 1.00 84.00 578 MET D N 1
ATOM 14737 C CA . MET D 1 578 ? 152.902 131.898 68.986 1.00 91.81 578 MET D CA 1
ATOM 14738 C C . MET D 1 578 ? 153.521 130.656 69.654 1.00 94.52 578 MET D C 1
ATOM 14739 O O . MET D 1 578 ? 154.626 130.247 69.303 1.00 100.43 578 MET D O 1
ATOM 14741 N N . MET D 1 579 ? 152.832 130.035 70.608 1.00 89.78 579 MET D N 1
ATOM 14742 C CA . MET D 1 579 ? 153.239 128.773 71.233 1.00 87.70 579 MET D CA 1
ATOM 14743 C C . MET D 1 579 ? 152.640 127.537 70.546 1.00 91.50 579 MET D C 1
ATOM 14744 O O . MET D 1 579 ? 153.257 126.473 70.544 1.00 94.75 579 MET D O 1
ATOM 14746 N N . ARG D 1 580 ? 151.464 127.655 69.917 1.00 91.93 580 ARG D N 1
ATOM 14747 C CA . ARG D 1 580 ? 150.771 126.522 69.298 1.00 92.24 580 ARG D CA 1
ATOM 14748 C C . ARG D 1 580 ? 151.558 125.893 68.146 1.00 93.76 580 ARG D C 1
ATOM 14749 O O . ARG D 1 580 ? 151.524 124.675 67.955 1.00 92.97 580 ARG D O 1
ATOM 14751 N N . ARG D 1 581 ? 152.319 126.704 67.411 1.00 95.63 581 ARG D N 1
ATOM 14752 C CA . ARG D 1 581 ? 153.207 126.248 66.349 1.00 98.56 581 ARG D CA 1
ATOM 14753 C C . ARG D 1 581 ? 154.379 125.416 66.879 1.00 98.53 581 ARG D C 1
ATOM 14754 O O . ARG D 1 581 ? 154.758 124.423 66.259 1.00 101.46 581 ARG D O 1
ATOM 14756 N N . ALA D 1 582 ? 154.941 125.768 68.037 1.00 97.54 582 ALA D N 1
ATOM 14757 C CA . ALA D 1 582 ? 155.997 124.977 68.670 1.00 100.32 582 ALA D CA 1
ATOM 14758 C C . ALA D 1 582 ? 155.456 123.658 69.255 1.00 102.49 582 ALA D C 1
ATOM 14759 O O . ALA D 1 582 ? 156.068 122.602 69.102 1.00 100.65 582 ALA D O 1
ATOM 14761 N N . PHE D 1 583 ? 154.262 123.684 69.854 1.00 102.85 583 PHE D N 1
ATOM 14762 C CA . PHE D 1 583 ? 153.587 122.480 70.339 1.00 100.47 583 PHE D CA 1
ATOM 14763 C C . PHE D 1 583 ? 153.314 121.463 69.213 1.00 105.97 583 PHE D C 1
ATOM 14764 O O . PHE D 1 583 ? 153.466 120.262 69.417 1.00 107.94 583 PHE D O 1
ATOM 14766 N N . GLU D 1 584 ? 152.992 121.925 68.000 1.00 106.43 584 GLU D N 1
ATOM 14767 C CA . GLU D 1 584 ? 152.862 121.083 66.806 1.00 104.06 584 GLU D CA 1
ATOM 14768 C C . GLU D 1 584 ? 154.193 120.686 66.125 1.00 108.33 584 GLU D C 1
ATOM 14769 O O . GLU D 1 584 ? 154.169 120.082 65.052 1.00 106.69 584 GLU D O 1
ATOM 14771 N N . THR D 1 585 ? 155.356 121.029 66.693 1.00 113.04 585 THR D N 1
ATOM 14772 C CA . THR D 1 585 ? 156.655 120.913 66.024 1.00 114.23 585 THR D CA 1
ATOM 14773 C C . THR D 1 585 ? 157.836 120.508 66.929 1.00 116.39 585 THR D C 1
ATOM 14774 O O . THR D 1 585 ? 158.993 120.697 66.538 1.00 118.04 585 THR D O 1
ATOM 14776 N N . VAL D 1 586 ? 157.588 119.963 68.129 1.00 114.87 586 VAL D N 1
ATOM 14777 C CA . VAL D 1 586 ? 158.631 119.617 69.112 1.00 115.80 586 VAL D CA 1
ATOM 14778 C C . VAL D 1 586 ? 158.385 118.301 69.848 1.00 113.61 586 VAL D C 1
ATOM 14779 O O . VAL D 1 586 ? 159.284 117.434 69.808 1.00 110.58 586 VAL D O 1
#

Sequence (1936 aa):
MQRQFTSMLQPGVNKFSLRMFGSQKAVEKEQERVKTAGFWIIHPYSDFRFYWDLIMLIMMVGNLVIIPVGITFFTEQTTTPWIIFNVASDTVFLLDLIMNFRTGTVNEDSSEIILDPKVIKMNYLKSWFVVDFISSIPVDYIFLIVEKGRALRIVRFTKILSLLRLLRLSRLIRYIHQWEEIFHMTYDLASAVVRIFNLIGMLLLLCHWDGCLQFLVPLLQDFPPDCWVSLNEMVNDSWGKQYSYALFKAMSHMLCIGYGAQAPVSMSDLWITMLSMIVGATCYAMFVGHATALIQSLDSSRRQYQEKYKQVEQYMSFHKLPADMRQKIHDYYEHRYQGKIFDEENILNELNDPLREEIVNFNCRKLVATMPLFANADPNFVTAMLSKLRFEVFQPGDYIIREGAVGKKMYFIQHGVAGVITKSSKEMKLTDGSYFGEICLLTKGRRTASVRADTYCRLYSLSVDNFNEVLEEYPMMRRAFETVMQRQFTSMLQPGVNKFSLRMFGSQKAVEKEQERVKTAGFWIIHPYSDFRFYWDLIMLIMMVGNLVIIPVGITFFTEQTTTPWIIFNVASDTVFLLDLIMNFRTGTVNEDSSEIILDPKVIKMNYLKSWFVVDFISSIPVDYIFLIVEKGRALRIVRFTKILSLLRLLRLSRLIRYIHQWEEIFHMTYDLASAVVRIFNLIGMLLLLCHWDGCLQFLVPLLQDFPPDCWVSLNEMVNDSWGKQYSYALFKAMSHMLCIGYGAQAPVSMSDLWITMLSMIVGATCYAMFVGHATALIQSLDSSRRQYQEKYKQVEQYMSFHKLPADMRQKIHDYYEHRYQGKIFDEENILNELNDPLREEIVNFNCRKLVATMPLFANADPNFVTAMLSKLRFEVFQPGDYIIREGAVGKKMYFIQHGVAGVITKSSKEMKLTDGSYFGEICLLTKGRRTASVRADTYCRLYSLSVDNFNEVLEEYPMMRRAFETVMQRQFTSMLQPGVNKFSLRMFGSQKAVEKEQERVKTAGFWIIHPYSDFRFYWDLIMLIMMVGNLVIIPVGITFFTEQTTTPWIIFNVASDTVFLLDLIMNFRTGTVNEDSSEIILDPKVIKMNYLKSWFVVDFISSIPVDYIFLIVEKGRALRIVRFTKILSLLRLLRLSRLIRYIHQWEEIFHMTYDLASAVVRIFNLIGMLLLLCHWDGCLQFLVPLLQDFPPDCWVSLNEMVNDSWGKQYSYALFKAMSHMLCIGYGAQAPVSMSDLWITMLSMIVGATCYAMFVGHATALIQSLDSSRRQYQEKYKQVEQYMSFHKLPADMRQKIHDYYEHRYQGKIFDEENILNELNDPLREEIVNFNCRKLVATMPLFANADPNFVTAMLSKLRFEVFQPGDYIIREGAVGKKMYFIQHGVAGVITKSSKEMKLTDGSYFGEICLLTKGRRTASVRADTYCRLYSLSVDNFNEVLEEYPMMRRAFETVMQRQFTSMLQPGVNKFSLRMFGSQKAVEKEQERVKTAGFWIIHPYSDFRFYWDLIMLIMMVGNLVIIPVGITFFTEQTTTPWIIFNVASDTVFLLDLIMNFRTGTVNEDSSEIILDPKVIKMNYLKSWFVVDFISSIPVDYIFLIVEKGRALRIVRFTKILSLLRLLRLSRLIRYIHQWEEIFHMTYDLASAVVRIFNLIGMLLLLCHWDGCLQFLVPLLQDFPPDCWVSLNEMVNDSWGKQYSYALFKAMSHMLCIGYGAQAPVSMSDLWITMLSMIVGATCYAMFVGHATALIQSLDSSRRQYQEKYKQVEQYMSFHKLPADMRQKIHDYYEHRYQGKIFDEENILNELNDPLREEIVNFNCRKLVATMPLFANADPNFVTAMLSKLRFEVFQPGDYIIREGAVGKKMYFIQHGVAGVITKSSKEMKLTDGSYFGEICLLTKGRRTASVRADTYCRLYSLSVDNFNEVLEEYPMMRRAFETV

Radius of gyration: 40.53 Å; Cα contacts (8 Å, |Δi|>4): 2649; chains: 4; bounding box: 105×105×102 Å

Solvent-accessible surface area: 87285 Å² total; per-residue (Å²): 114,133,79,134,58,63,52,97,18,32,0,25,70,65,144,16,2,38,20,51,43,20,18,100,128,18,0,77,156,12,27,90,89,8,121,106,32,39,84,87,14,8,0,20,30,0,70,74,15,58,118,26,2,86,85,0,34,124,48,0,85,26,2,2,66,71,6,3,19,4,13,3,16,66,96,50,34,75,80,78,102,49,71,60,62,8,54,58,2,8,73,33,0,66,87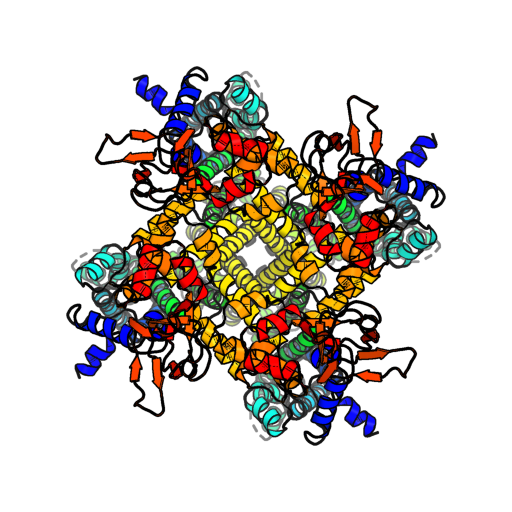,0,10,95,26,17,43,75,18,8,43,71,27,115,27,47,46,63,13,55,11,50,49,77,74,12,110,58,47,20,97,94,55,116,54,91,39,0,76,59,1,2,46,41,30,10,40,93,63,69,119,106,55,179,107,125,73,130,57,62,62,78,100,20,22,84,29,14,35,57,10,31,73,1,30,21,0,13,65,37,6,54,97,87,29,38,113,17,76,37,36,33,140,86,48,46,10,12,54,26,93,10,135,52,28,56,39,55,43,98,22,50,15,15,42,11,0,4,58,5,7,9,30,3,35,46,85,66,39,38,120,40,2,6,0,32,79,33,88,24,59,148,46,63,122,21,94,13,34,3,17,0,15,0,7,0,11,0,0,21,39,18,5,7,20,6,50,68,12,10,93,24,84,34,12,5,107,30,1,2,89,3,0,68,50,4,9,54,25,46,0,51,12,4,0,26,0,1,14,19,6,21,32,87,14,2,18,83,53,36,14,40,33,38,29,63,38,3,57,28,3,0,32,20,26,90,0,43,54,112,20,26,114,66,3,30,43,4,2,50,42,29,18,21,23,41,25,17,70,57,63,83,10,39,121,42,8,6,50,24,0,83,55,58,1,22,67,89,30,6,35,92,17,0,62,92,0,88,75,9,76,97,36,57,112,78,14,30,34,31,0,3,61,62,15,126,30,27,0,3,8,66,45,13,69,15,41,126,61,53,32,78,25,130,62,0,9,3,1,70,42,3,49,0,14,40,49,62,119,98,67,88,75,52,75,46,34,48,40,32,74,17,19,17,140,25,18,101,70,102,40,75,22,100,24,11,5,96,1,64,37,58,0,17,0,14,3,0,27,41,76,38,12,92,57,9,22,83,62,53,100,102,28,44,71,59,34,92,86,137,113,133,78,133,58,63,52,99,18,30,0,24,70,66,141,16,2,38,20,49,44,20,19,101,127,20,0,78,154,13,27,91,90,8,121,105,33,39,85,87,14,8,0,20,31,1,69,74,15,60,116,27,2,84,84,0,34,125,49,0,84,25,2,1,65,72,6,4,19,4,12,2,16,67,98,51,37,74,81,74,102,49,71,61,60,8,54,58,2,9,74,34,0,66,88,0,10,95,25,19,43,76,17,8,43,71,29,114,26,49,47,62,12,56,10,51,47,77,71,13,110,57,48,22,97,95,56,117,55,92,38,0,76,58,1,2,48,42,30,10,40,93,61,70,119,108,54,179,106,122,73,129,57,61,62,76,102,20,22,84,30,15,35,56,8,33,72,2,30,22,1,15,65,39,6,51,99,87,28,38,112,18,77,36,36,34,140,85,48,46,10,11,53,26,96,12,134,54,28,57,40,53,44,96,23,50,15,16,42,11,0,4,58,5,7,8,30,3,35,46,82,66,40,38,120,40,3,6,0,32,79,34,87,22,59,149,47,64,120,22,94,13,35,3,19,0,16,0,9,0,10,0,0,22,40,18,5,7,20,6,51,69,13,9,93,22,83,31,13,5,108,30,1,2,89,2,0,67,50,4,9,55,25,44,0,50,12,4,0,24,0,1,15,19,6,21,33,87,14,1,17,80,53,37,16,39,34,38,29,63,38,2,56,28,2,1,32,19,26,91,0,43,55,111,20,27,115,66,2,31,44,4,1,53,40,30,18,20,24,39,24,17,72,55,63,86,10,39,122,42,8,5,50,24,0,83,55,56,1,23,66,92,29,6,34,90,16,0,62,93,0,87,75,9,76,98,36,57,112,77,13,30,33,31,0,3,59,63,14,125,30,27,0,3,8,67,45,12,69,15,38,122,60,53,33,78,22,129,61,0,9,3,1,72,44,4,49,0,14,40,49,63,119,97,66,89,77,53,75,44,34,47,41,33,73,18,20,16,138,24,18,101,71,102,38,74,22,102,23,12,5,97,1,65,38,56,0,16,0,14,3,0,25,42,74,37,12,91,56,9,22,84,62,52,100,102,28,44,70,59,34,91,86,136,115,134,78,135,58,62,52,97,17,32,0,25,71,64,142,16,2,40,20,49,43,20,18,100,125,19,0,76,154,12,26,90,90,7,122,105,31,40,85,86,13,9,0,18,31,1,70,71,15,58,117,28,2,84,84,0,33,121,49,0,85,26,2,2,65,71,6,3,18,4,11,3,16,67,98,49,35,74,80,78,100,48,71,60,61,9,54,58,2,8,73,33,0,66,88,0,10,94,26,19,44,77,19,8,43,70,28,114,27,47,48,62,12,55,10,51,46,78,72,13,110,58,48,23,96,93,56,114,54,92,39,0,76,60,1,2,48,42,30,10,41,93,63,70,121,109,54,181,104,123,73,130,56,61,63,77,101,20,21,84,30,14,36,58,9,30,72,2,30,20,1,15,66,36,7,53,99,87,27,38,112,16,75,37,35,34,140,86,49,46,10,11,53,28,92,12,135,53,29,57,38,56,43,96,22,49,15,16,44,11,0,4,57,5,6,8,30,4,36,47,82,66,39,39,120,40,2,7,0,32,80,34,89,24,57,149,46,64,120,21,93,13,35,3,19,0,15,0,8,0,11,0,0,21,40,18,4,7,19,6,52,70,12,9,92,22,82,35,10,5,108,30,1,2,88,3,0,69,50,4,10,55,24,45,0,51,13,4,0,24,0,1,14,19,6,21,32,87,14,2,17,82,54,36,12,41,33,39,30,64,40,2,56,29,2,1,32,19,26,91,0,44,55,112,20,25,117,64,2,31,44,4,2,52,40,29,18,22,24,40,25,16,70,58,64,84,10,40,122,43,10,5,49,25,0,86,56,57,1,23,66,89,29,6,34,89,16,0,63,93,0,88,76,10,77,97,36,56,113,77,14,29,33,30,0,3,62,62,16,126,30,26,0,3,8,65,46,13,68,14,40,123,60,54,35,81,23,129,61,0,9,3,1,71,43,4,50,0,13,40,50,62,119,98,67,88,77,52,76,45,33,47,39,33,74,16,20,17,138,24,18,100,70,102,39,76,22,100,23,12,5,98,0,64,38,59,0,16,0,14,3,0,26,41,75,37,12,91,55,9,23,85,63,50,99,102,28,45,72,59,32,93,86,135,112,134,77,136,58,62,52,98,18,31,0,25,70,64,145,15,2,38,20,51,43,19,18,100,127,20,0,78,154,12,27,92,88,8,122,105,32,39,84,85,13,8,0,19,32,1,71,74,16,59,118,28,2,85,83,0,33,123,49,0,85,25,3,2,65,72,4,3,19,5,12,3,16,67,98,50,35,75,80,76,101,50,71,59,61,9,54,57,2,8,73,33,0,66,87,0,9,94,25,18,41,78,18,8,43,73,27,116,26,48,46,61,13,54,11,51,48,77,72,12,110,59,49,21,98,95,56,116,56,92,39,1,76,61,0,2,48,41,31,11,41,91,61,70,119,108,56,178,104,124,72,128,56,63,62,76,102,21,23,85,29,14,34,56,9,32,72,1,31,20,1,14,66,38,6,54,99,85,29,38,112,17,77,37,34,34,139,85,48,46,10,11,52,26,95,11,133,53,29,55,40,55,41,97,22,49,14,16,44,10,0,4,57,5,6,8,30,4,35,46,84,67,40,38,119,40,2,6,0,31,78,35,88,24,59,150,46,63,121,23,92,13,36,3,18,0,15,0,7,0,12,0,0,20,38,17,5,7,20,6,52,67,12,8,92,22,82,32,12,5,110,29,1,1,90,2,0,67,51,5,9,55,24,45,0,52,11,3,0,24,0,1,15,19,6,21,32,88,15,1,18,82,56,36,14,42,33,40,29,65,39,4,55,27,2,1,32,19,26,89,1,46,55,112,19,26,116,67,2,31,42,4,2,53,42,30,18,22,24,41,24,16,71,56,63,84,9,39,122,42,9,6,51,24,0,82,54,59,1,22,65,89,30,5,35,90,16,0,62,93,0,87,75,10,75,96,36,57,111,79,13,31,33,32,0,4,61,62,15,125,30,27,0,3,9,66,46,13,69,14,40,123,60,54,34,79,25,129,62,0,9,3,1,71,44,4,49,0,13,41,50,60,118,99,66,87,76,52,75,44,34,46,39,32,74,16,22,17,139,24,18,102,70,103,40,75,22,100,23,12,5,100,1,64,36,58,0,16,0,15,3,0,26,41,75,36,12,93,56,9,23,84,63,50,101,103,28,45,72,60,33,92,85,137

B-factor: mean 66.11, std 18.8, range [30.0, 132.99]